Protein 5E5N (pdb70)

Foldseek 3Di:
DKKFFQFKWKFFQCRHTLVSVLVCQLVVAFRKAFDDCVQNDCVVCDDCVVFLARIELETPQLQFAFQVVQVHPQVVSQVEDSQLRVQLVQLQQRLLLQLAELVNQAAAQEEEEEQEADQVANVVLCCHDQLSSQCSNCVRSVHDHHGYYAYPKQCRQQVSVVVRVVCQVVVVGFKYKTKYWDDDRDCVPQRPCCQAADSVAFLQFQAQPQRHWHYITMIMITMMGHPVVCVVVQTDGLWIWQWKDKDFQPDDPAQQDHHLVVLLCRVLVGCVVRVNQLLLAAEEAELRRSHLRPRLSRQVSVQVNNVVRDQDAARHEYAHCCRRRIRNISRRQVSSVSNVSSCQVVQWDGAHDNHDHGRPSDDRGRTNYDYHGDTGGNDDPDPAWHKYKYWIARSSGMIMMTMITRDDDPLAKAKFADQDVVLSLVQLVQQLVVLVVCVPDDPQQNRLSRQRSYDHYFKMKMFGDDHSVRSNVQSVCVNVVPDDPRMEIDGQVVQVVVQVCCVPDPVSVVVLLVCLQVVVRSVVRNNVNNPDDDPNVSNDDPDHHGHRRGRGGDRGGDGHHHD/DKKFFQFKWKFFQQRHTLVSVLVCQLVVAFRKDFDDCVQNDLVVQDDCPLSFLARIELDTPQLQWAFQVVQVHPQVVSQQEDSQLRVQLVQLQQRLLLQLAELVNQAAAQEEEEEQEADQVANVVAPCHDQLNSQCSNCVRSVHDHHGDYAYPKQCRQQVSVVVRVVCQVVVVGFKYKTKYWDDDRDVVVSSVCSNVQAAASVQFLLFQAQPQRHWHYITMIMITMMGHPVVCVVVQGDGLWIWQWKDKDFQPDDPAQQDAHLVVLLCRVLVGCVVRVNQLLLAAEEAELRRSHNRPRLSRQVSVQVNNVVRDQDAARHEYAYCCRRRIRNISRRQVSSVSVVSSCQVVQWDGAHDNHDHGRPSDDRGRTNYDYDGDTGGNDDPDPAWHKYKYWIARSSGMIMMTMITRDDDDDAKAKAKFADQDVVQSLVQLVQQLVVLVVCVPDDPQQNRLSRQRSYDHYQKMKMFIDRHSVRSNVQSVCVNVVPDDDRMEIDGQVVLCVVQVCCVPDPVSVVVLLVCLQVCVRSVVRNNVNNPDDHPNVSNDDPDHHGHRRGRGGDRDTDGHHHD/DKKFFQFKWKFFQQDHTLVRVLVCLLVVAARKDFDDCVLNDDVRIELETPQLQWAFQVVQVHDQVVSQVEDSQLRVQLVQLQQRLLLQLAELVNQAAAQEEEEEQEADDVANVVFCHDQLSSQCSNCVRSVHDHYRYYAYPKFCRQQVSVVVRVVCQVVVVGFKYKTKYWDDDRDPVVHVQAFWHYITMIMITMMGDPVVCVVVQTDGLWIWQWKDKDFQPDDPAQQDHHLVVLLCRVLVGCVVRVNQLLLAAEEAELCRRHVPLSNQVSVQVNNVVRDQDAQRHEYAHCCQRRIRNMSRRQVSSVSNVSSCQVVQWDGAHDPDDDDDPSDDRGRTNYDYDGDTDGNDDPPPDWHKYKYWIARSSGMIMMTMITGDDDPQKAKAKFADQDVVQRLVQLVQQLVVLVVCVPDDPQQNRLSRQRSYDHYQKMKMFIDDHSVRSNVQSVCVNVVPDDLRMEIDGQVVQVVPQVVQPPDPVSVVVLLVCLPPPPSSVVRNNVRNPDDHPNPSNDDPDHHGHRRGRGGDRDTDGHHND/DKKFFQFKWKFWQQDHTLVRVLVCQLVVAARKDADDVVLPVRIELETPQLQWAFQVVQVHDQVVSQQEDSLLRVQLVQLQQRLLLQLAELVNQAAAQEEEEEQEADQVANVVFVCHDQLNSQCSNCVRSVHNHHRDYAYPKQCRQQVSVVVRVVCQVVVVGFKYKTKYWDDDRDPVVDVQAFWHYITMIMITMMGPPVVCVVVQTDTLWIWQWKFKDFQPDDPDQQDAHLVVLLCRVLVGCVVRVNQLLLAAEEAELCRRHVVNLSRQVSVQVNNVVRDQDAQRHEYAHCCQRRIRNISRRQVSSVSNVSSCQVVQWDGAHDPDDDDDPSDDRGRTNYDYDGDTGGNDDPDPAWHKYKYWIARSSGMIMMTMITGDDDPLAKAKFADQDVVQRLVQLVQQLVVLVVCVPDDPQQNRLSRQRSYDHYFKMKMFGDDHSVRSNVQSVCVNVVPDDPGMEIDGQVVQCVVQVVCADDPVSVVVLLVCLQVVVRSVVRNNVRNPDDHPNVSNDDPDDHGHRRGRGGDRDTDGHHND

Secondary structure (DSSP, 8-state):
--EEEEEEEEEBTTBSSHHHHHHHHHTT---EEEPPTTT--GGGTB----BS--EEE--S-TTEE-GGGGT--HHHHTTS-HHHHHHHHHHHHHHHHHT--HHHHTT--EEEEEE----HHHHHH---SHHHHHHHHHHHHT--S-EEEE-BTBTHHHHHHHHHHHHHHTTS-SEEEEEEEE---SHHHHT-----B-TTS---TTBTT---B-BB-EEEEEEEEEHHHHHHTT----EEEEEEEEEE--S-SSTTS--HHHHHHHHHHHHHHHT--GGG--EEE------TTHHHHHHHHHHHHHHTT----S-EEEE-THHHH-B-GGGHHHHHHHHHHHHHHTTEE-PPPS-SSB-TTS--TTSSEEE--S-EE----TTPPPEEEEEEE-TTSEEEEEEEE------EEEEEEESSHHHHHHHHHHHHHHHHH-TT--HHHHHHHHHHSS---SEEEEEEESSHHHHHHHHHHHHHT---TTEEEEEGGG-HHHHHHHHH-HHHHHHHHHHHHTT-HHHHHHHHHHT----GGGG-SS---------------EE----/--EEEEEEEEEBTTBSSHHHHHHHHHTT---EEEPPTTT--HHHHB-S---BS--EEE--S-TTEE-TTTTT--HHHHTTS-HHHHHHHHHHHHHHHHHT--HHHHTT--EEEEEE----HHHHH----SHHHHHHHHHHHHT--S-EEEE-BTBTHHHHHHHHHHHHHHTTS-SEEEEEEEE----HHHHHHHHHTT-B-TT----TTBTT---B-BB-EEEEEEEEEHHHHHHTT----EEEEEEEEEE--S-SSTTS--HHHHHHHHHHHHHHHT--GGG--EEE------TTHHHHHHHHHHHHHHTT----S-EEEE-THHHH-B-GGGHHHHHHHHHHHHHHTTEE-PPSS-SSB-TTS--TTSSEEE--S-EE----TTPPPEEEEEEE-TTSEEEEEEEE--------EEEEEEESSHHHHHHHHHHHHHHHHH-TT--HHHHHHHHHHSS---SEEEEEEESSHHHHHHHHHHHHHT-S-SSEEEEEGGG-HHHHHHHHH-HHHHHHHHHHHHTT-HHHHHHHHHHT----GGGG-SS---------------EE----/--EEEEEEEEEBTTBSSHHHHHHHHHTT---EEEPPTTT-----EEE--S-TTEE-TTTTT--HHHHTTS-HHHHHHHHHHHHHHHHTT--HHHHTT--EEEEEE----HHHHH---SHHHHHHHHHHHHT--S-EEEE-BTBTHHHHHHHHHHHHHHTTS-SEEEEEEEE----GGG-------BB-EEEEEEEEEHHHHHHTT----EEEEEEEEEE--S-SSTTS--HHHHHHHHHHHHHHHT--GGG--EEE-------HHHHHHHHHHHHHTT----S-EEEE-THHHH-B-GGGHHHHHHHHHHHHHHTTEE-PPPS-SS--TT---TTSSEEE--S-EE---SSSPPPEEEEEEE-TTSEEEEEEEE-------EEEEEEESSHHHHHHHHHHHHHHHHH-TT--HHHHHHHHHHSS---SEEEEEEESSHHHHHHHHHHHHHT---TTEEEEEGGG-HHHHHHHHS-HHHHHHHHHHTTTT-HHHHHHHHHHT----GGGG-SS---------------EE----/--EEEEEEEEEBTTBSSHHHHHHHHHTT---EEEPPTTT---EEE--S-TTEE-GGGGT--HHHHTTS-HHHHHHHHHHHHHHHHTT--HHHHTT--EEEEEE----HHHHH--TTSHHHHHHHHHHHHT--S-EEEE-BTBTHHHHHHHHHHHHHHTTS-SEEEEEEEE----TTT-------BB-EEEEEEEEEHHHHHHTT----EEEEEEEEEE--S-SSTTS--HHHHHHHHHHHHHHHT--GGG--EEE--------HHHHHHHHHHHHHTT----S-EEEE-THHHH-B-GGGHHHHHHHHHHHHHHTTEE-PPSS-SS--TTS--TTSSEEE--S-EE---STTPPPEEEEEEE-TTSEEEEEEEE------EEEEEEESSHHHHHHHHHHHHHHHHH-TT--HHHHHHHHHHSS---SEEEEEEESSHHHHHHHHHHHHHT---TTEEEEEGGG-STTSTHHHH-HHHHHHHHHHHHTT-HHHHHHHHHHT----GGGG-SS---------------EE----

Organism: Bacillus subtilis (strain 168) (NCBI:txid224308)

B-factor: mean 44.31, std 16.24, range [20.0, 150.88]

InterPro domains:
  IPR006162 Phosphopantetheine attachment site [PS00012] (349-364)
  IPR006162 Phosphopantetheine attachment site [PS00012] (1829-1844)
  IPR006162 Phosphopantetheine attachment site [PS00012] (2629-2644)
  IPR006162 Phosphopantetheine attachment site [PS00012] (2770-2785)
  IPR006162 Phosphopantetheine attachment site [PS00012] (3992-4007)
  IPR009081 Phosphopantetheine binding ACP domain [PF00550] (325-390)
  IPR009081 Phosphopantetheine binding ACP domain [PF00550] (1805-1868)
  IPR009081 Phosphopantetheine binding ACP domain [PF00550] (2605-2669)
  IPR009081 Phosphopantetheine binding ACP domain [PF00550] (2747-2811)
  IPR009081 Phosphopantetheine binding ACP domain [PF00550] (3967-4033)
  IPR009081 Phosphopantetheine binding ACP domain [PS50075] (320-394)
  IPR009081 Phosphopantetheine binding ACP domain [PS50075] (1800-1873)
  IPR009081 Phosphopantetheine binding ACP domain [PS50075] (2597-2674)
  IPR009081 Phosphopantetheine binding ACP domain [PS50075] (2738-2815)
  IPR009081 Phosphopantetheine binding ACP domain [PS50075] (3960-4037)
  IPR011254 Prismane-like superfamily [SSF56821] (311-453)
  IPR013968 Polyketide synthase-like, ketoreductase domain [PF08659] (1521-1706)
  IPR013968 Polyketide synthase-like, ketoreductase domain [PF08659] (3689-3882)
  IPR014030 Beta-ketoacyl synthase-like, N-terminal domain [PF00109] (435-687)
  IPR014030 Beta-ketoacyl synthase-like, N-terminal domain [PF00109] (1927-2181)

CATH classification: 3.40.47.10 (+1 more: 1.10.1240.100)

Solvent-accessible surface area: 84608 Å² total; per-residue (Å²): 148,13,0,0,0,0,0,2,12,0,20,3,1,45,4,111,37,18,97,73,2,30,63,23,1,34,104,41,108,42,18,13,144,100,9,56,105,107,50,16,46,19,110,159,68,75,25,97,154,168,2,39,0,78,14,0,0,30,7,79,53,6,43,42,0,8,0,91,4,8,117,21,61,60,76,82,0,57,91,12,3,0,3,3,0,0,3,6,11,1,0,5,36,0,1,2,10,0,6,12,3,36,185,48,1,75,91,59,84,0,0,0,4,0,0,0,40,25,48,18,1,16,72,68,54,157,84,34,26,9,0,7,4,1,1,32,2,0,48,41,4,25,0,26,2,5,1,0,3,0,5,0,0,7,0,0,2,0,0,1,3,2,18,0,2,25,12,0,61,72,135,54,1,51,1,0,0,1,0,0,0,2,2,33,14,21,15,107,43,3,46,50,14,103,57,65,2,0,72,90,3,39,0,38,0,2,8,50,38,1,53,3,29,0,2,0,0,0,0,0,0,0,0,0,7,29,35,169,38,0,81,80,68,74,7,32,27,26,0,14,0,30,0,4,11,22,16,2,9,3,105,13,148,34,42,84,31,44,16,41,92,1,3,43,37,7,1,73,58,6,13,124,97,71,66,8,83,2,85,44,1,28,3,0,4,2,23,0,11,0,36,73,136,18,4,13,35,7,0,83,1,2,0,44,4,0,74,87,103,12,128,126,87,73,37,0,0,0,1,0,3,9,0,3,6,0,12,2,4,0,0,6,0,4,0,2,0,0,1,0,0,12,0,2,69,93,109,26,7,5,13,4,25,47,48,118,74,68,1,124,111,12,128,19,117,127,1,0,0,50,22,4,69,106,92,54,92,3,140,55,62,126,62,117,36,23,51,0,0,2,4,1,16,10,74,1,2,0,1,0,0,0,0,0,26,19,48,97,98,213,96,13,2,2,3,9,8,0,67,91,90,162,16,4,55,44,4,0,83,31,1,38,83,20,0,71,90,47,136,134,26,69,27,92,20,2,1,22,0,6,11,35,0,21,60,45,8,63,48,21,0,0,3,13,0,94,45,58,138,77,0,33,124,4,1,60,18,20,44,50,142,123,141,41,82,30,31,38,60,15,57,23,112,92,44,106,98,92,6,129,113,29,81,101,52,143,104,12,93,47,82,17,86,65,48,5,76,151,89,97,16,62,77,0,0,53,18,11,4,57,22,6,158,11,71,24,104,79,11,44,67,184,131,50,1,111,31,42,39,4,4,19,2,28,20,9,139,62,137,28,55,62,105,147,14,0,0,0,0,0,5,11,0,4,2,0,46,4,86,40,15,95,74,2,31,62,21,1,33,105,42,107,41,16,13,146,97,8,34,62,33,47,17,59,17,114,153,51,75,34,98,109,154,149,3,14,0,76,16,0,0,28,8,83,67,5,39,39,0,8,0,91,5,8,115,19,68,60,79,74,0,55,88,5,4,0,4,3,0,0,3,5,11,1,0,4,35,0,1,1,8,0,5,13,5,35,186,47,1,77,88,57,81,0,0,0,4,0,0,0,35,27,48,24,0,27,89,75,83,177,34,22,23,10,1,5,4,1,5,32,3,0,48,40,5,25,0,21,2,5,1,0,3,0,4,0,0,7,0,0,2,0,0,0,3,3,19,0,2,25,12,0,57,74,147,53,0,57,1,0,0,1,1,0,0,2,2,16,12,20,16,101,26,0,50,39,24,9,165,74,51,52,1,0,78,90,2,38,0,38,0,0,10,58,40,6,53,3,14,0,0,0,0,0,0,0,0,1,0,0,7,33,36,168,38,0,75,80,69,72,7,34,28,26,0,14,0,28,0,4,9,21,15,1,7,3,124,19,147,35,42,88,30,45,14,41,88,1,3,43,35,6,1,72,54,6,10,123,98,73,66,8,85,2,84,43,1,29,4,0,3,2,23,1,12,0,41,136,88,16,2,10,47,6,0,82,1,2,2,42,2,0,75,87,106,11,124,122,93,73,34,0,0,0,1,0,3,10,0,3,6,0,14,2,3,0,0,6,1,4,0,1,0,0,1,0,0,11,0,2,69,94,112,26,6,4,12,4,24,46,48,126,67,62,7,141,120,14,132,24,118,104,2,0,0,49,21,3,68,104,93,49,92,4,139,56,70,143,56,131,25,22,52,0,0,2,4,1,14,10,48,1,2,0,1,0,0,0,0,0,26,17,44,93,94,157,251,247,26,11,2,1,4,8,9,0,66,91,87,159,16,4,78,40,4,0,94,32,1,44,88,25,0,71,90,48,135,132,24,65,28,88,21,1,2,19,0,6,11,34,0,22,59,46,9,58,50,20,0,0,3,25,0,52,35,44,118,86,0,34,128,9,2,61,18,25,45,55,137,110,121,105,58,56,34,42,61,16,48,27,143,92,63,127,88,85,10,122,132,28,71,114,67,148,102,14,92,46,74,15,85,74,47,4,99,108,88,104,7,94,83,0,0,66,18,9,4,53,17,6,161,12,66,23,101,88,26,49,65,176,120,49,2,115,29,40,35,1,7,20,3,28,21,10,110,62,79,28,46,63,104,149,15,0,0,0,0,0,5,11,0,17,3,1,47,5,92,37,20,100,72,1,29,63,24,1,32,108,40,104,55,16,34,144,82,8,55,107,103,50,27,122,106,121,120,28,0,0,29,10,81,61,6,42,40,0,8,0,92,4,9,117,20,72,60,78,71,0,56,92,4,3,0,4,4,0,0,3,5,12,1,0,6,35,0,1,1,13,0,5,13,4,35,181,50,1,78,89,61,84,0,0,0,4,1,0,0,41,25,46,20,0,30,88,73,84,82,34,26,8,0,5,3,1,1,23,3,0,48,41,6,24,0,23,2,5,0,0,3,0,5,0,0,7,0,0,1,0,0,0,3,2,18,0,2,24,12,0,57,73,146,52,1,58,1,0,0,1,1,0,0,2,2,30,13,21,64,146,53,78,114,58,146,40,103,34,12,0,0,0,0,0,0,0,0,0,7,36,37,169,39,0,74,78,67,72,6,33,26,27,0,13,0,30,0,4,9,21,16,2,8,2,103,14,149,34,42,90,30,50,17,41,94,1,3,43,35,6,1,57,53,6,9,104,99,71,68,8,47,3,82,18,0,28,4,0,3,10,22,18,17,21,61,42,31,27,60,7,14,85,0,1,2,44,3,0,36,58,66,5,73,122,90,84,38,0,0,9,6,10,3,21,18,2,6,0,15,2,4,0,0,6,1,4,0,1,0,0,2,0,0,10,1,2,69,97,108,26,8,5,12,14,30,124,74,126,100,74,40,145,132,10,131,25,128,128,2,0,0,49,29,4,68,106,89,53,94,4,141,53,67,132,68,96,31,25,52,0,0,2,4,1,16,10,84,2,2,0,1,0,0,1,0,0,26,19,44,94,97,209,230,45,11,2,0,4,8,9,0,66,98,92,165,15,4,59,44,5,0,77,31,1,37,81,23,0,72,90,55,133,144,26,67,29,76,20,2,1,22,0,5,10,37,0,21,59,47,9,53,50,21,0,0,4,29,0,80,36,42,115,67,0,35,111,2,1,58,10,20,46,66,140,121,138,40,73,29,32,35,60,15,51,27,131,99,56,129,89,81,12,132,127,34,80,115,70,152,111,16,91,52,77,11,56,42,38,5,100,118,147,128,23,74,68,0,0,47,18,10,4,43,16,6,160,12,66,26,103,116,39,41,75,180,137,49,1,115,31,40,37,4,4,18,3,27,23,10,110,67,137,28,51,62,111,146,15,0,0,0,0,0,6,12,1,32,3,1,48,4,138,37,21,110,72,2,30,62,24,1,34,104,40,106,54,16,33,146,96,29,56,127,106,49,84,124,152,27,0,0,29,9,88,59,6,39,39,0,8,0,91,3,8,106,19,75,60,78,72,0,58,91,4,3,0,4,3,0,0,3,4,11,1,0,4,37,0,1,1,14,0,5,13,2,31,172,50,1,76,89,60,80,0,0,0,3,0,0,0,40,27,46,23,0,31,90,75,81,109,37,29,22,9,0,5,3,1,0,28,2,0,62,35,6,22,0,21,2,6,1,0,2,0,5,0,0,8,0,0,2,0,0,0,3,3,20,0,2,27,12,0,57,75,146,56,1,56,1,0,0,1,1,0,0,2,2,37,13,21,61,145,64,80,93,26,136,37,106,33,16,0,0,0,0,0,0,0,0,0,6,33,36,167,37,0,82,77,69,73,7,32,28,26,0,13,0,30,0,4,10,20,16,2,8,3,106,13,147,35,59,86,30,48,16,40,88,0,3,42,34,7,1,73,54,6,11,129,96,67,68,9,87,3,72,37,0,28,4,0,4,10,26,18,18,22,40,148,29,32,18,59,6,14,66,0,2,5,53,3,0,81,86,110,12,116,100,91,78,35,0,0,10,6,11,3,22,17,2,6,1,13,2,4,0,0,6,1,4,0,1,0,0,2,0,0,10,1,2,69,97,110,26,6,5,13,14,30,130,75,133,102,65,26,159,123,9,115,26,126,121,2,0,0,49,30,4,68,105,92,48,99,3,136,53,48,143,59,134,33,24,46,0,0,2,4,1,15,10,78,4,2,0,1,0,0,0,0,0,27,19,48,93,97,227,97,15,2,0,4,7,9,0,68,92,91,163,14,4,55,39,5,0,91,32,2,46,85,25,0,72,90,48,138,136,24,67,33,90,19,2,2,20,0,5,10,32,0,21,58,46,11,59,51,21,0,0,2,14,0,93,43,50,111,63,0,38,109,2,1,70,32,22,48,76,143,110,110,45,83,31,35,40,55,15,40,27,132,96,59,144,92,96,15,133,91,37,90,94,55,169,114,12,71,47,79,14,82,68,46,5,98,124,107,116,14,83,86,0,0,55,14,10,3,45,24,5,152,10,66,24,100,101,11,43,62,190,132,50,0,117,29,44,41,4,4,18,3,28,21,10,107,63,137,28,51,63,110

Nearest PDB structures (foldseek):
  5e5n-assembly1_A  TM=1.002E+00  e=0.000E+00  Bacillus subtilis subsp. subtilis str. 168
  5eny-assembly1_A  TM=1.002E+00  e=0.000E+00  Bacillus subtilis subsp. subtilis str. 168
  5erf-assembly1_A  TM=9.953E-01  e=0.000E+00  Bacillus subtilis subsp. subtilis str. 168
  5e5n-assembly2_D  TM=9.989E-01  e=0.000E+00  Bacillus subtilis subsp. subtilis str. 168
  4mz0-assembly1_B  TM=8.974E-01  e=1.366E-63  Moorena producens 3L

Radius of gyration: 44.74 Å; Cα contacts (8 Å, |Δi|>4): 5322; chains: 4; bounding box: 114×119×117 Å

Structure (mmCIF, N/CA/C/O backbone):
data_5E5N
#
_entry.id   5E5N
#
_cell.length_a   89.436
_cell.length_b   108.194
_cell.length_c   151.846
_cell.angle_alpha   90.00
_cell.angle_beta   96.43
_cell.angle_gamma   90.00
#
_symmetry.space_group_name_H-M   'P 1 21 1'
#
loop_
_entity.id
_entity.type
_entity.pdbx_description
1 polymer 'Polyketide synthase PksL'
2 water water
#
loop_
_atom_site.group_PDB
_atom_site.id
_atom_site.type_symbol
_atom_site.label_atom_id
_atom_site.label_alt_id
_atom_site.label_comp_id
_atom_site.label_asym_id
_atom_site.label_entity_id
_atom_site.label_seq_id
_atom_site.pdbx_PDB_ins_code
_atom_site.Cartn_x
_atom_site.Cartn_y
_atom_site.Cartn_z
_atom_site.occupancy
_atom_site.B_iso_or_equiv
_atom_site.auth_seq_id
_atom_site.auth_comp_id
_atom_site.auth_asym_id
_atom_site.auth_atom_id
_atom_site.pdbx_PDB_model_num
ATOM 1 N N . ASP A 1 25 ? 90.847 42.632 18.082 1.00 59.77 3 ASP A N 1
ATOM 2 C CA . ASP A 1 25 ? 91.569 42.636 16.789 1.00 49.48 3 ASP A CA 1
ATOM 3 C C . ASP A 1 25 ? 92.297 41.269 16.534 1.00 38.47 3 ASP A C 1
ATOM 4 O O . ASP A 1 25 ? 91.708 40.303 16.131 1.00 42.80 3 ASP A O 1
ATOM 9 N N . ALA A 1 26 ? 93.604 41.281 16.623 1.00 35.84 4 ALA A N 1
ATOM 10 C CA . ALA A 1 26 ? 94.422 40.102 16.347 1.00 32.97 4 ALA A CA 1
ATOM 11 C C . ALA A 1 26 ? 94.443 39.148 17.609 1.00 25.87 4 ALA A C 1
ATOM 12 O O . ALA A 1 26 ? 94.400 39.577 18.741 1.00 29.36 4 ALA A O 1
ATOM 14 N N . ILE A 1 27 ? 94.476 37.868 17.350 1.00 26.51 5 ILE A N 1
ATOM 15 C CA . ILE A 1 27 ? 94.538 36.871 18.388 1.00 25.30 5 ILE A CA 1
ATOM 16 C C . ILE A 1 27 ? 95.879 36.199 18.268 1.00 28.64 5 ILE A C 1
ATOM 17 O O . ILE A 1 27 ? 96.198 35.580 17.270 1.00 32.38 5 ILE A O 1
ATOM 22 N N . ALA A 1 28 ? 96.624 36.224 19.345 1.00 23.19 6 ALA A N 1
ATOM 23 C CA . ALA A 1 28 ? 97.901 35.578 19.383 1.00 24.60 6 ALA A CA 1
ATOM 24 C C . ALA A 1 28 ? 97.714 34.072 19.775 1.00 27.77 6 ALA A C 1
ATOM 25 O O . ALA A 1 28 ? 97.016 33.757 20.722 1.00 27.27 6 ALA A O 1
ATOM 27 N N . ILE A 1 29 ? 98.454 33.215 19.122 1.00 26.28 7 ILE A N 1
ATOM 28 C CA . ILE A 1 29 ? 98.671 31.824 19.567 1.00 28.17 7 ILE A CA 1
ATOM 29 C C . ILE A 1 29 ? 99.964 31.707 20.373 1.00 25.95 7 ILE A C 1
ATOM 30 O O . ILE A 1 29 ? 101.033 31.949 19.856 1.00 26.58 7 ILE A O 1
ATOM 35 N N . VAL A 1 30 ? 99.827 31.453 21.685 1.00 22.70 8 VAL A N 1
ATOM 36 C CA . VAL A 1 30 ? 100.901 31.558 22.618 1.00 25.16 8 VAL A CA 1
ATOM 37 C C . VAL A 1 30 ? 101.368 30.190 23.163 1.00 28.34 8 VAL A C 1
ATOM 38 O O . VAL A 1 30 ? 102.336 30.130 23.885 1.00 25.31 8 VAL A O 1
ATOM 42 N N . GLY A 1 31 ? 100.671 29.109 22.798 1.00 27.77 9 GLY A N 1
ATOM 43 C CA . GLY A 1 31 ? 101.056 27.779 23.242 1.00 26.49 9 GLY A CA 1
ATOM 44 C C . GLY A 1 31 ? 100.473 26.756 22.308 1.00 27.35 9 GLY A C 1
ATOM 45 O O . GLY A 1 31 ? 99.409 26.964 21.744 1.00 23.46 9 GLY A O 1
ATOM 46 N N . MET A 1 32 ? 101.125 25.633 22.188 1.00 26.34 10 MET A N 1
ATOM 47 C CA . MET A 1 32 ? 100.567 24.539 21.358 1.00 28.08 10 MET A CA 1
ATOM 48 C C . MET A 1 32 ? 101.057 23.198 21.862 1.00 27.32 10 MET A C 1
ATOM 49 O O . MET A 1 32 ? 102.142 23.112 22.396 1.00 25.81 10 MET A O 1
ATOM 54 N N . SER A 1 33 ? 100.278 22.163 21.572 1.00 24.05 11 SER A N 1
ATOM 55 C CA . SER A 1 33 ? 100.720 20.821 21.783 1.00 26.20 11 SER A CA 1
ATOM 56 C C . SER A 1 33 ? 99.944 19.943 20.876 1.00 25.64 11 SER A C 1
ATOM 57 O O . SER A 1 33 ? 98.784 20.239 20.523 1.00 23.09 11 SER A O 1
ATOM 60 N N . GLY A 1 34 ? 100.570 18.842 20.471 1.00 25.60 12 GLY A N 1
ATOM 61 C CA . GLY A 1 34 ? 99.891 17.943 19.512 1.00 27.86 12 GLY A CA 1
ATOM 62 C C . GLY A 1 34 ? 100.517 16.546 19.559 1.00 28.47 12 GLY A C 1
ATOM 63 O O . GLY A 1 34 ? 101.753 16.386 19.791 1.00 25.55 12 GLY A O 1
ATOM 64 N N . ARG A 1 35 ? 99.687 15.597 19.186 1.00 22.68 13 ARG A N 1
ATOM 65 C CA . ARG A 1 35 ? 100.016 14.231 19.069 1.00 25.54 13 ARG A CA 1
ATOM 66 C C . ARG A 1 35 ? 99.290 13.653 17.922 1.00 22.22 13 ARG A C 1
ATOM 67 O O . ARG A 1 35 ? 98.051 13.702 17.874 1.00 23.50 13 ARG A O 1
ATOM 75 N N . TYR A 1 36 ? 100.048 13.259 16.898 1.00 23.62 14 TYR A N 1
ATOM 76 C CA . TYR A 1 36 ? 99.492 12.839 15.619 1.00 25.58 14 TYR A CA 1
ATOM 77 C C . TYR A 1 36 ? 100.122 11.524 15.214 1.00 24.96 14 TYR A C 1
ATOM 78 O O . TYR A 1 36 ? 101.172 11.137 15.790 1.00 28.75 14 TYR A O 1
ATOM 87 N N . PRO A 1 37 ? 99.622 10.914 14.147 1.00 26.52 15 PRO A N 1
ATOM 88 C CA . PRO A 1 37 ? 100.280 9.657 13.727 1.00 24.75 15 PRO A CA 1
ATOM 89 C C . PRO A 1 37 ? 101.738 9.889 13.375 1.00 29.50 15 PRO A C 1
ATOM 90 O O . PRO A 1 37 ? 102.042 10.864 12.661 1.00 29.00 15 PRO A O 1
ATOM 94 N N . GLY A 1 38 ? 102.636 9.055 13.917 1.00 27.58 16 GLY A N 1
ATOM 95 C CA . GLY A 1 38 ? 104.085 9.164 13.721 1.00 28.52 16 GLY A CA 1
ATOM 96 C C . GLY A 1 38 ? 104.767 10.223 14.563 1.00 31.20 16 GLY A C 1
ATOM 97 O O . GLY A 1 38 ? 106.004 10.400 14.485 1.00 28.74 16 GLY A O 1
ATOM 98 N N . ALA A 1 39 ? 103.980 10.954 15.350 1.00 29.52 17 ALA A N 1
ATOM 99 C CA . ALA A 1 39 ? 104.489 12.156 16.041 1.00 32.99 17 ALA A CA 1
ATOM 100 C C . ALA A 1 39 ? 103.926 12.343 17.422 1.00 32.07 17 ALA A C 1
ATOM 101 O O . ALA A 1 39 ? 102.801 12.731 17.587 1.00 29.79 17 ALA A O 1
ATOM 103 N N . ARG A 1 40 ? 104.746 12.117 18.422 1.00 29.55 18 ARG A N 1
ATOM 104 C CA . ARG A 1 40 ? 104.326 12.216 19.809 1.00 34.46 18 ARG A CA 1
ATOM 105 C C . ARG A 1 40 ? 104.226 13.631 20.292 1.00 30.20 18 ARG A C 1
ATOM 106 O O . ARG A 1 40 ? 103.632 13.889 21.313 1.00 27.79 18 ARG A O 1
ATOM 114 N N . ASN A 1 41 ? 104.856 14.544 19.570 1.00 25.97 19 ASN A N 1
ATOM 115 C CA . ASN A 1 41 ? 104.804 16.004 19.868 1.00 27.25 19 ASN A CA 1
ATOM 116 C C . ASN A 1 41 ? 105.098 16.800 18.619 1.00 26.55 19 ASN A C 1
ATOM 117 O O . ASN A 1 41 ? 105.398 16.228 17.540 1.00 28.37 19 ASN A O 1
ATOM 122 N N . VAL A 1 42 ? 104.904 18.097 18.714 1.00 26.90 20 VAL A N 1
ATOM 123 C CA . VAL A 1 42 ? 104.941 18.958 17.545 1.00 30.66 20 VAL A CA 1
ATOM 124 C C . VAL A 1 42 ? 106.333 19.082 16.937 1.00 30.76 20 VAL A C 1
ATOM 125 O O . VAL A 1 42 ? 106.494 19.424 15.759 1.00 30.97 20 VAL A O 1
ATOM 129 N N . ARG A 1 43 ? 107.353 18.777 17.728 1.00 29.37 21 ARG A N 1
ATOM 130 C CA . ARG A 1 43 ? 108.699 18.712 17.220 1.00 31.71 21 ARG A CA 1
ATOM 131 C C . ARG A 1 43 ? 108.908 17.552 16.298 1.00 28.56 21 ARG A C 1
ATOM 132 O O . ARG A 1 43 ? 109.455 17.711 15.230 1.00 28.04 21 ARG A O 1
ATOM 140 N N . GLU A 1 44 ? 108.482 16.356 16.706 1.00 28.16 22 GLU A N 1
ATOM 141 C CA . GLU A 1 44 ? 108.499 15.183 15.794 1.00 30.21 22 GLU A CA 1
ATOM 142 C C . GLU A 1 44 ? 107.600 15.363 14.555 1.00 29.23 22 GLU A C 1
ATOM 143 O O . GLU A 1 44 ? 107.926 14.914 13.438 1.00 28.78 22 GLU A O 1
ATOM 149 N N . TYR A 1 45 ? 106.475 16.042 14.762 1.00 26.53 23 TYR A N 1
ATOM 150 C CA . TYR A 1 45 ? 105.563 16.383 13.674 1.00 24.04 23 TYR A CA 1
ATOM 151 C C . TYR A 1 45 ? 106.319 17.196 12.622 1.00 28.66 23 TYR A C 1
ATOM 152 O O . TYR A 1 45 ? 106.281 16.871 11.445 1.00 29.79 23 TYR A O 1
ATOM 161 N N . TRP A 1 46 ? 106.928 18.298 13.046 1.00 27.09 24 TRP A N 1
ATOM 162 C CA . TRP A 1 46 ? 107.681 19.158 12.154 1.00 31.51 24 TRP A CA 1
ATOM 163 C C . TRP A 1 46 ? 108.756 18.361 11.447 1.00 31.00 24 TRP A C 1
ATOM 164 O O . TRP A 1 46 ? 108.919 18.441 10.235 1.00 31.13 24 TRP A O 1
ATOM 175 N N . ASP A 1 47 ? 109.487 17.563 12.195 1.00 30.31 25 ASP A N 1
ATOM 176 C CA . ASP A 1 47 ? 110.552 16.727 11.562 1.00 31.44 25 ASP A CA 1
ATOM 177 C C . ASP A 1 47 ? 109.966 15.802 10.433 1.00 32.20 25 ASP A C 1
ATOM 178 O O . ASP A 1 47 ? 110.531 15.720 9.312 1.00 32.88 25 ASP A O 1
ATOM 183 N N . ASN A 1 48 ? 108.825 15.156 10.716 1.00 27.15 26 ASN A N 1
ATOM 184 C CA . ASN A 1 48 ? 108.139 14.319 9.766 1.00 28.54 26 ASN A CA 1
ATOM 185 C C . ASN A 1 48 ? 107.657 15.068 8.520 1.00 30.39 26 ASN A C 1
ATOM 186 O O . ASN A 1 48 ? 107.826 14.600 7.408 1.00 28.88 26 ASN A O 1
ATOM 191 N N . LEU A 1 49 ? 107.101 16.272 8.717 1.00 27.43 27 LEU A N 1
ATOM 192 C CA . LEU A 1 49 ? 106.703 17.145 7.584 1.00 29.44 27 LEU A CA 1
ATOM 193 C C . LEU A 1 49 ? 107.896 17.554 6.696 1.00 29.09 27 LEU A C 1
ATOM 194 O O . LEU A 1 49 ? 107.800 17.546 5.427 1.00 31.96 27 LEU A O 1
ATOM 199 N N . VAL A 1 50 ? 108.964 18.020 7.330 1.00 31.89 28 VAL A N 1
ATOM 200 C CA . VAL A 1 50 ? 110.184 18.434 6.615 1.00 34.64 28 VAL A CA 1
ATOM 201 C C . VAL A 1 50 ? 110.734 17.262 5.735 1.00 38.97 28 VAL A C 1
ATOM 202 O O . VAL A 1 50 ? 111.089 17.442 4.569 1.00 36.35 28 VAL A O 1
ATOM 206 N N . HIS A 1 51 ? 110.706 16.065 6.290 1.00 31.76 29 HIS A N 1
ATOM 207 C CA . HIS A 1 51 ? 111.181 14.856 5.587 1.00 32.62 29 HIS A CA 1
ATOM 208 C C . HIS A 1 51 ? 110.149 14.171 4.746 1.00 34.00 29 HIS A C 1
ATOM 209 O O . HIS A 1 51 ? 110.373 13.091 4.317 1.00 32.57 29 HIS A O 1
ATOM 216 N N . ALA A 1 52 ? 108.992 14.800 4.528 1.00 32.22 30 ALA A N 1
ATOM 217 C CA . ALA A 1 52 ? 107.953 14.246 3.664 1.00 31.40 30 ALA A CA 1
ATOM 218 C C . ALA A 1 52 ? 107.566 12.813 4.075 1.00 34.28 30 ALA A C 1
ATOM 219 O O . ALA A 1 52 ? 107.366 11.964 3.260 1.00 32.83 30 ALA A O 1
ATOM 221 N N . ARG A 1 53 ? 107.459 12.558 5.367 1.00 34.53 31 ARG A N 1
ATOM 222 C CA . ARG A 1 53 ? 107.112 11.214 5.841 1.00 36.86 31 ARG A CA 1
ATOM 223 C C . ARG A 1 53 ? 105.603 11.005 5.840 1.00 35.14 31 ARG A C 1
ATOM 224 O O . ARG A 1 53 ? 104.818 11.906 6.189 1.00 30.84 31 ARG A O 1
ATOM 232 N N . ASN A 1 54 ? 105.206 9.810 5.444 1.00 32.32 32 ASN A N 1
ATOM 233 C CA . ASN A 1 54 ? 103.837 9.381 5.490 1.00 37.17 32 ASN A CA 1
ATOM 234 C C . ASN A 1 54 ? 103.673 8.432 6.652 1.00 36.32 32 ASN A C 1
ATOM 235 O O . ASN A 1 54 ? 104.371 7.377 6.718 1.00 32.01 32 ASN A O 1
ATOM 240 N N . ALA A 1 55 ? 102.676 8.687 7.505 1.00 32.67 33 ALA A N 1
ATOM 241 C CA . ALA A 1 55 ? 102.532 7.948 8.757 1.00 28.46 33 ALA A CA 1
ATOM 242 C C . ALA A 1 55 ? 101.513 6.841 8.682 1.00 30.87 33 ALA A C 1
ATOM 243 O O . ALA A 1 55 ? 101.186 6.227 9.702 1.00 34.93 33 ALA A O 1
ATOM 245 N N . ILE A 1 56 ? 100.882 6.698 7.525 1.00 27.73 34 ILE A N 1
ATOM 246 C CA . ILE A 1 56 ? 99.690 5.820 7.398 1.00 26.23 34 ILE A CA 1
ATOM 247 C C . ILE A 1 56 ? 100.267 4.328 7.432 1.00 34.03 34 ILE A C 1
ATOM 248 O O . ILE A 1 56 ? 101.325 4.072 6.911 1.00 32.41 34 ILE A O 1
ATOM 253 N N . ARG A 1 57 ? 99.649 3.466 8.201 1.00 38.10 35 ARG A N 1
ATOM 254 C CA . ARG A 1 57 ? 100.092 2.062 8.289 1.00 36.45 35 ARG A CA 1
ATOM 255 C C . ARG A 1 57 ? 98.878 1.191 8.198 1.00 42.40 35 ARG A C 1
ATOM 256 O O . ARG A 1 57 ? 97.740 1.630 8.440 1.00 34.66 35 ARG A O 1
ATOM 264 N N . ASP A 1 58 ? 99.113 -0.063 7.869 1.00 38.39 36 ASP A N 1
ATOM 265 C CA . ASP A 1 58 ? 98.110 -1.079 7.982 1.00 37.13 36 ASP A CA 1
ATOM 266 C C . ASP A 1 58 ? 97.616 -1.177 9.411 1.00 32.93 36 ASP A C 1
ATOM 267 O O . ASP A 1 58 ? 98.395 -1.154 10.364 1.00 37.11 36 ASP A O 1
ATOM 272 N N . ILE A 1 59 ? 96.318 -1.362 9.565 1.00 33.84 37 ILE A N 1
ATOM 273 C CA . ILE A 1 59 ? 95.740 -1.543 10.891 1.00 33.12 37 ILE A CA 1
ATOM 274 C C . ILE A 1 59 ? 96.185 -2.939 11.481 1.00 39.83 37 ILE A C 1
ATOM 275 O O . ILE A 1 59 ? 95.989 -3.940 10.826 1.00 38.24 37 ILE A O 1
ATOM 280 N N . PRO A 1 60 ? 96.825 -2.958 12.673 1.00 49.87 38 PRO A N 1
ATOM 281 C CA . PRO A 1 60 ? 97.273 -4.224 13.276 1.00 46.29 38 PRO A CA 1
ATOM 282 C C . PRO A 1 60 ? 96.177 -4.889 14.059 1.00 41.73 38 PRO A C 1
ATOM 283 O O . PRO A 1 60 ? 95.169 -4.268 14.401 1.00 37.83 38 PRO A O 1
ATOM 287 N N . THR A 1 61 ? 96.355 -6.193 14.295 1.00 51.67 39 THR A N 1
ATOM 288 C CA . THR A 1 61 ? 95.332 -7.023 14.934 1.00 42.01 39 THR A CA 1
ATOM 289 C C . THR A 1 61 ? 95.171 -6.630 16.376 1.00 38.75 39 THR A C 1
ATOM 290 O O . THR A 1 61 ? 94.085 -6.729 16.921 1.00 42.17 39 THR A O 1
ATOM 294 N N . SER A 1 62 ? 96.186 -6.026 16.957 1.00 48.53 40 SER A N 1
ATOM 295 C CA . SER A 1 62 ? 96.017 -5.414 18.289 1.00 50.26 40 SER A CA 1
ATOM 296 C C . SER A 1 62 ? 94.931 -4.317 18.331 1.00 54.54 40 SER A C 1
ATOM 297 O O . SER A 1 62 ? 94.384 -4.021 19.381 1.00 54.47 40 SER A O 1
ATOM 300 N N . ARG A 1 63 ? 94.578 -3.739 17.187 1.00 50.17 41 ARG A N 1
ATOM 301 C CA . ARG A 1 63 ? 93.406 -2.853 17.153 1.00 40.76 41 ARG A CA 1
ATOM 302 C C . ARG A 1 63 ? 92.141 -3.636 16.796 1.00 39.29 41 ARG A C 1
ATOM 303 O O . ARG A 1 63 ? 91.165 -3.614 17.521 1.00 45.61 41 ARG A O 1
ATOM 311 N N . TRP A 1 64 ? 92.098 -4.147 15.563 1.00 41.90 42 TRP A N 1
ATOM 312 C CA . TRP A 1 64 ? 91.102 -5.120 15.164 1.00 37.89 42 TRP A CA 1
ATOM 313 C C . TRP A 1 64 ? 91.581 -5.887 13.927 1.00 43.77 42 TRP A C 1
ATOM 314 O O . TRP A 1 64 ? 92.558 -5.517 13.286 1.00 39.95 42 TRP A O 1
ATOM 325 N N . ASP A 1 65 ? 90.976 -7.033 13.678 1.00 46.91 43 ASP A N 1
ATOM 326 C CA . ASP A 1 65 ? 91.478 -7.908 12.614 1.00 45.34 43 ASP A CA 1
ATOM 327 C C . ASP A 1 65 ? 90.830 -7.500 11.297 1.00 39.99 43 ASP A C 1
ATOM 328 O O . ASP A 1 65 ? 89.685 -7.847 11.034 1.00 50.61 43 ASP A O 1
ATOM 333 N N . VAL A 1 66 ? 91.575 -6.809 10.439 1.00 41.43 44 VAL A N 1
ATOM 334 C CA . VAL A 1 66 ? 90.987 -6.326 9.198 1.00 45.25 44 VAL A CA 1
ATOM 335 C C . VAL A 1 66 ? 90.522 -7.501 8.289 1.00 45.93 44 VAL A C 1
ATOM 336 O O . VAL A 1 66 ? 89.607 -7.361 7.512 1.00 43.86 44 VAL A O 1
ATOM 340 N N . ASP A 1 67 ? 91.122 -8.670 8.454 1.00 42.52 45 ASP A N 1
ATOM 341 C CA . ASP A 1 67 ? 90.729 -9.825 7.632 1.00 44.26 45 ASP A CA 1
ATOM 342 C C . ASP A 1 67 ? 89.299 -10.217 7.877 1.00 44.62 45 ASP A C 1
ATOM 343 O O . ASP A 1 67 ? 88.624 -10.671 6.966 1.00 49.55 45 ASP A O 1
ATOM 348 N N . LYS A 1 68 ? 88.829 -10.009 9.109 1.00 43.51 46 LYS A N 1
ATOM 349 C CA . LYS A 1 68 ? 87.461 -10.314 9.496 1.00 40.86 46 LYS A CA 1
ATOM 350 C C . LYS A 1 68 ? 86.468 -9.277 9.053 1.00 45.61 46 LYS A C 1
ATOM 351 O O . LYS A 1 68 ? 85.253 -9.456 9.219 1.00 50.17 46 LYS A O 1
ATOM 357 N N . TYR A 1 69 ? 86.938 -8.170 8.519 1.00 42.04 47 TYR A N 1
ATOM 358 C CA . TYR A 1 69 ? 85.990 -7.103 8.052 1.00 48.40 47 TYR A CA 1
ATOM 359 C C . TYR A 1 69 ? 86.231 -6.752 6.600 1.00 59.39 47 TYR A C 1
ATOM 360 O O . TYR A 1 69 ? 85.433 -6.050 5.991 1.00 69.01 47 TYR A O 1
ATOM 369 N N . TYR A 1 70 ? 87.350 -7.225 6.048 1.00 60.43 48 TYR A N 1
ATOM 370 C CA . TYR A 1 70 ? 87.791 -6.790 4.716 1.00 60.14 48 TYR A CA 1
ATOM 371 C C . TYR A 1 70 ? 87.048 -7.515 3.622 1.00 60.03 48 TYR A C 1
ATOM 372 O O . TYR A 1 70 ? 86.975 -8.748 3.613 1.00 60.99 48 TYR A O 1
ATOM 381 N N . ASP A 1 71 ? 86.454 -6.723 2.736 1.00 53.21 49 ASP A N 1
ATOM 382 C CA . ASP A 1 71 ? 86.035 -7.157 1.405 1.00 61.31 49 ASP A CA 1
ATOM 383 C C . ASP A 1 71 ? 86.476 -6.043 0.436 1.00 61.98 49 ASP A C 1
ATOM 384 O O . ASP A 1 71 ? 86.290 -4.878 0.738 1.00 53.95 49 ASP A O 1
ATOM 389 N N . PRO A 1 72 ? 87.057 -6.402 -0.718 1.00 63.28 50 PRO A N 1
ATOM 390 C CA . PRO A 1 72 ? 87.500 -5.397 -1.736 1.00 69.93 50 PRO A CA 1
ATOM 391 C C . PRO A 1 72 ? 86.393 -4.639 -2.511 1.00 75.02 50 PRO A C 1
ATOM 392 O O . PRO A 1 72 ? 86.668 -3.559 -3.096 1.00 73.96 50 PRO A O 1
ATOM 396 N N . VAL A 1 73 ? 85.172 -5.176 -2.522 1.00 57.07 51 VAL A N 1
ATOM 397 C CA . VAL A 1 73 ? 84.112 -4.614 -3.386 1.00 74.89 51 VAL A CA 1
ATOM 398 C C . VAL A 1 73 ? 83.465 -3.350 -2.762 1.00 71.17 51 VAL A C 1
ATOM 399 O O . VAL A 1 73 ? 83.164 -3.302 -1.559 1.00 76.12 51 VAL A O 1
ATOM 403 N N . LYS A 1 79 ? 81.016 -4.885 5.953 1.00 53.07 57 LYS A N 1
ATOM 404 C CA . LYS A 1 79 ? 82.397 -5.018 5.502 1.00 56.05 57 LYS A CA 1
ATOM 405 C C . LYS A 1 79 ? 83.162 -3.698 5.332 1.00 53.23 57 LYS A C 1
ATOM 406 O O . LYS A 1 79 ? 82.577 -2.632 5.184 1.00 55.63 57 LYS A O 1
ATOM 412 N N . VAL A 1 80 ? 84.472 -3.793 5.318 1.00 54.05 58 VAL A N 1
ATOM 413 C CA . VAL A 1 80 ? 85.328 -2.620 5.130 1.00 60.44 58 VAL A CA 1
ATOM 414 C C . VAL A 1 80 ? 86.151 -2.860 3.881 1.00 67.16 58 VAL A C 1
ATOM 415 O O . VAL A 1 80 ? 86.585 -3.985 3.636 1.00 60.74 58 VAL A O 1
ATOM 419 N N . TYR A 1 81 ? 86.384 -1.800 3.103 1.00 61.78 59 TYR A N 1
ATOM 420 C CA . TYR A 1 81 ? 87.278 -1.908 1.950 1.00 62.55 59 TYR A CA 1
ATOM 421 C C . TYR A 1 81 ? 88.626 -1.179 2.139 1.00 58.58 59 TYR A C 1
ATOM 422 O O . TYR A 1 81 ? 89.416 -1.103 1.213 1.00 47.79 59 TYR A O 1
ATOM 431 N N . CYS A 1 82 ? 88.846 -0.602 3.322 1.00 56.64 60 CYS A N 1
ATOM 432 C CA . CYS A 1 82 ? 90.099 0.127 3.633 1.00 47.95 60 CYS A CA 1
ATOM 433 C C . CYS A 1 82 ? 90.765 -0.533 4.854 1.00 40.85 60 CYS A C 1
ATOM 434 O O . CYS A 1 82 ? 90.117 -0.791 5.857 1.00 42.91 60 CYS A O 1
ATOM 437 N N . LYS A 1 83 ? 92.044 -0.826 4.740 1.00 37.33 61 LYS A N 1
ATOM 438 C CA . LYS A 1 83 ? 92.754 -1.571 5.757 1.00 42.60 61 LYS A CA 1
ATOM 439 C C . LYS A 1 83 ? 93.827 -0.731 6.416 1.00 37.87 61 LYS A C 1
ATOM 440 O O . LYS A 1 83 ? 94.682 -1.243 7.144 1.00 35.84 61 LYS A O 1
ATOM 446 N N . SER A 1 84 ? 93.816 0.559 6.102 1.00 33.88 62 SER A N 1
ATOM 447 C CA . SER A 1 84 ? 94.897 1.447 6.567 1.00 37.31 62 SER A CA 1
ATOM 448 C C . SER A 1 84 ? 94.335 2.519 7.529 1.00 34.59 62 SER A C 1
ATOM 449 O O . SER A 1 84 ? 93.171 2.855 7.470 1.00 33.15 62 SER A O 1
ATOM 452 N N . MET A 1 85 ? 95.220 3.145 8.306 1.00 35.17 63 MET A N 1
ATOM 453 C CA . MET A 1 85 ? 94.852 4.195 9.234 1.00 34.40 63 MET A CA 1
ATOM 454 C C . MET A 1 85 ? 96.096 4.975 9.574 1.00 28.79 63 MET A C 1
ATOM 455 O O . MET A 1 85 ? 97.172 4.420 9.701 1.00 29.19 63 MET A O 1
ATOM 460 N N . GLY A 1 86 ? 95.913 6.260 9.812 1.00 28.16 64 GLY A N 1
ATOM 461 C CA . GLY A 1 86 ? 96.933 7.053 10.571 1.00 25.44 64 GLY A CA 1
ATOM 462 C C . GLY A 1 86 ? 96.628 6.919 12.047 1.00 27.58 64 GLY A C 1
ATOM 463 O O . GLY A 1 86 ? 95.647 7.406 12.538 1.00 31.19 64 GLY A O 1
ATOM 464 N N . MET A 1 87 ? 97.429 6.158 12.725 1.00 25.74 65 MET A N 1
ATOM 465 C CA . MET A 1 87 ? 97.149 5.752 14.089 1.00 30.05 65 MET A CA 1
ATOM 466 C C . MET A 1 87 ? 98.071 6.389 15.096 1.00 27.93 65 MET A C 1
ATOM 467 O O . MET A 1 87 ? 99.236 6.597 14.803 1.00 30.32 65 MET A O 1
ATOM 472 N N . LEU A 1 88 ? 97.523 6.820 16.223 1.00 26.50 66 LEU A N 1
ATOM 473 C CA . LEU A 1 88 ? 98.314 7.212 17.361 1.00 29.04 66 LEU A CA 1
ATOM 474 C C . LEU A 1 88 ? 98.850 5.986 18.088 1.00 32.41 66 LEU A C 1
ATOM 475 O O . LEU A 1 88 ? 98.239 4.896 18.013 1.00 43.74 66 LEU A O 1
ATOM 480 N N . ASP A 1 89 ? 100.026 6.136 18.660 1.00 33.79 67 ASP A N 1
ATOM 481 C CA . ASP A 1 89 ? 100.600 5.095 19.500 1.00 38.14 67 ASP A CA 1
ATOM 482 C C . ASP A 1 89 ? 100.118 5.242 20.923 1.00 33.24 67 ASP A C 1
ATOM 483 O O . ASP A 1 89 ? 99.874 6.363 21.382 1.00 35.46 67 ASP A O 1
ATOM 488 N N . ASP A 1 90 ? 99.982 4.095 21.614 1.00 33.74 68 ASP A N 1
ATOM 489 C CA . ASP A 1 90 ? 99.716 4.074 23.054 1.00 35.55 68 ASP A CA 1
ATOM 490 C C . ASP A 1 90 ? 98.502 4.947 23.449 1.00 33.06 68 ASP A C 1
ATOM 491 O O . ASP A 1 90 ? 98.539 5.708 24.433 1.00 32.19 68 ASP A O 1
ATOM 496 N N . ILE A 1 91 ? 97.377 4.676 22.804 1.00 31.28 69 ILE A N 1
ATOM 497 C CA . ILE A 1 91 ? 96.158 5.370 23.127 1.00 33.69 69 ILE A CA 1
ATOM 498 C C . ILE A 1 91 ? 95.620 5.057 24.512 1.00 31.07 69 ILE A C 1
ATOM 499 O O . ILE A 1 91 ? 94.876 5.826 25.048 1.00 28.68 69 ILE A O 1
ATOM 504 N N . GLU A 1 92 ? 96.081 3.942 25.097 1.00 29.72 70 GLU A N 1
ATOM 505 C CA . GLU A 1 92 ? 95.633 3.456 26.421 1.00 29.54 70 GLU A CA 1
ATOM 506 C C . GLU A 1 92 ? 96.382 4.086 27.597 1.00 26.72 70 GLU A C 1
ATOM 507 O O . GLU A 1 92 ? 96.002 3.923 28.751 1.00 31.00 70 GLU A O 1
ATOM 513 N N . HIS A 1 93 ? 97.458 4.781 27.309 1.00 28.10 71 HIS A N 1
ATOM 514 C CA . HIS A 1 93 ? 98.319 5.339 28.321 1.00 26.92 71 HIS A CA 1
ATOM 515 C C . HIS A 1 93 ? 97.772 6.605 28.948 1.00 32.29 71 HIS A C 1
ATOM 516 O O . HIS A 1 93 ? 97.202 7.442 28.237 1.00 32.80 71 HIS A O 1
ATOM 523 N N . PHE A 1 94 ? 97.805 6.678 30.283 1.00 26.54 72 PHE A N 1
ATOM 524 C CA . PHE A 1 94 ? 97.306 7.863 31.028 1.00 29.99 72 PHE A CA 1
ATOM 525 C C . PHE A 1 94 ? 97.986 7.936 32.351 1.00 30.17 72 PHE A C 1
ATOM 526 O O . PHE A 1 94 ? 98.543 6.934 32.841 1.00 28.89 72 PHE A O 1
ATOM 534 N N . ASP A 1 95 ? 98.065 9.150 32.893 1.00 29.22 73 ASP A N 1
ATOM 535 C CA . ASP A 1 95 ? 98.680 9.435 34.187 1.00 27.32 73 ASP A CA 1
ATOM 536 C C . ASP A 1 95 ? 97.570 9.979 35.127 1.00 30.69 73 ASP A C 1
ATOM 537 O O . ASP A 1 95 ? 97.499 11.171 35.402 1.00 31.61 73 ASP A O 1
ATOM 542 N N . PRO A 1 96 ? 96.689 9.086 35.624 1.00 29.50 74 PRO A N 1
ATOM 543 C CA . PRO A 1 96 ? 95.525 9.566 36.353 1.00 30.15 74 PRO A CA 1
ATOM 544 C C . PRO A 1 96 ? 95.886 10.240 37.659 1.00 33.17 74 PRO A C 1
ATOM 545 O O . PRO A 1 96 ? 95.243 11.204 38.053 1.00 34.83 74 PRO A O 1
ATOM 549 N N . LEU A 1 97 ? 96.918 9.738 38.327 1.00 30.02 75 LEU A N 1
ATOM 550 C CA . LEU A 1 97 ? 97.348 10.345 39.617 1.00 36.38 75 LEU A CA 1
ATOM 551 C C . LEU A 1 97 ? 97.761 11.828 39.419 1.00 38.07 75 LEU A C 1
ATOM 552 O O . LEU A 1 97 ? 97.535 12.658 40.265 1.00 35.70 75 LEU A O 1
ATOM 557 N N . PHE A 1 98 ? 98.370 12.143 38.284 1.00 28.83 76 PHE A N 1
ATOM 558 C CA . PHE A 1 98 ? 98.741 13.563 38.003 1.00 30.98 76 PHE A CA 1
ATOM 559 C C . PHE A 1 98 ? 97.519 14.466 38.094 1.00 31.74 76 PHE A C 1
ATOM 560 O O . PHE A 1 98 ? 97.569 15.585 38.588 1.00 33.04 76 PHE A O 1
ATOM 568 N N . PHE A 1 99 ? 96.408 13.948 37.637 1.00 29.65 77 PHE A N 1
ATOM 569 C CA . PHE A 1 99 ? 95.172 14.707 37.515 1.00 29.89 77 PHE A CA 1
ATOM 570 C C . PHE A 1 99 ? 94.213 14.497 38.690 1.00 38.62 77 PHE A C 1
ATOM 571 O O . PHE A 1 99 ? 93.032 14.870 38.617 1.00 36.67 77 PHE A O 1
ATOM 579 N N . ASN A 1 100 ? 94.716 13.875 39.762 1.00 39.08 78 ASN A N 1
ATOM 580 C CA . ASN A 1 100 ? 93.895 13.550 40.928 1.00 42.31 78 ASN A CA 1
ATOM 581 C C . ASN A 1 100 ? 92.702 12.687 40.589 1.00 39.14 78 ASN A C 1
ATOM 582 O O . ASN A 1 100 ? 91.599 12.909 41.082 1.00 36.23 78 ASN A O 1
ATOM 587 N N . ILE A 1 101 ? 92.915 11.740 39.697 1.00 34.25 79 ILE A N 1
ATOM 588 C CA . ILE A 1 101 ? 91.897 10.817 39.292 1.00 32.95 79 ILE A CA 1
ATOM 589 C C . ILE A 1 101 ? 92.262 9.411 39.784 1.00 40.96 79 ILE A C 1
ATOM 590 O O . ILE A 1 101 ? 93.390 8.945 39.539 1.00 39.18 79 ILE A O 1
ATOM 595 N N . PRO A 1 102 ? 91.307 8.703 40.438 1.00 45.53 80 PRO A N 1
ATOM 596 C CA . PRO A 1 102 ? 91.623 7.343 40.916 1.00 45.93 80 PRO A CA 1
ATOM 597 C C . PRO A 1 102 ? 91.914 6.439 39.738 1.00 40.65 80 PRO A C 1
ATOM 598 O O . PRO A 1 102 ? 91.200 6.453 38.751 1.00 40.76 80 PRO A O 1
ATOM 602 N N . PRO A 1 103 ? 92.997 5.701 39.804 1.00 40.41 81 PRO A N 1
ATOM 603 C CA . PRO A 1 103 ? 93.291 4.708 38.781 1.00 44.18 81 PRO A CA 1
ATOM 604 C C . PRO A 1 103 ? 92.107 3.913 38.247 1.00 43.39 81 PRO A C 1
ATOM 605 O O . PRO A 1 103 ? 92.005 3.680 37.023 1.00 42.87 81 PRO A O 1
ATOM 609 N N . SER A 1 104 ? 91.189 3.503 39.108 1.00 45.59 82 SER A N 1
ATOM 610 C CA . SER A 1 104 ? 90.031 2.711 38.644 1.00 43.18 82 SER A CA 1
ATOM 611 C C . SER A 1 104 ? 89.068 3.532 37.792 1.00 39.43 82 SER A C 1
ATOM 612 O O . SER A 1 104 ? 88.367 2.992 36.926 1.00 43.68 82 SER A O 1
ATOM 615 N N . GLU A 1 105 ? 88.987 4.827 38.061 1.00 37.97 83 GLU A N 1
ATOM 616 C CA . GLU A 1 105 ? 88.157 5.709 37.241 1.00 41.33 83 GLU A CA 1
ATOM 617 C C . GLU A 1 105 ? 88.763 5.848 35.809 1.00 38.94 83 GLU A C 1
ATOM 618 O O . GLU A 1 105 ? 88.040 5.979 34.841 1.00 38.95 83 GLU A O 1
ATOM 624 N N . ALA A 1 106 ? 90.083 5.662 35.688 1.00 35.33 84 ALA A N 1
ATOM 625 C CA . ALA A 1 106 ? 90.789 5.854 34.403 1.00 36.17 84 ALA A CA 1
ATOM 626 C C . ALA A 1 106 ? 90.333 4.807 33.338 1.00 37.84 84 ALA A C 1
ATOM 627 O O . ALA A 1 106 ? 90.114 5.123 32.172 1.00 33.68 84 ALA A O 1
ATOM 629 N N . GLU A 1 107 ? 90.022 3.602 33.796 1.00 31.35 85 GLU A N 1
ATOM 630 C CA . GLU A 1 107 ? 89.491 2.567 32.922 1.00 29.94 85 GLU A CA 1
ATOM 631 C C . GLU A 1 107 ? 88.113 2.853 32.381 1.00 28.18 85 GLU A C 1
ATOM 632 O O . GLU A 1 107 ? 87.727 2.326 31.338 1.00 36.35 85 GLU A O 1
ATOM 638 N N . LEU A 1 108 ? 87.376 3.690 33.103 1.00 30.91 86 LEU A N 1
ATOM 639 C CA . LEU A 1 108 ? 86.025 4.080 32.724 1.00 35.81 86 LEU A CA 1
ATOM 640 C C . LEU A 1 108 ? 85.962 5.335 31.840 1.00 37.06 86 LEU A C 1
ATOM 641 O O . LEU A 1 108 ? 84.896 5.737 31.394 1.00 31.33 86 LEU A O 1
ATOM 646 N N . MET A 1 109 ? 87.106 5.971 31.653 1.00 34.35 87 MET A N 1
ATOM 647 C CA . MET A 1 109 ? 87.206 7.246 30.864 1.00 29.59 87 MET A CA 1
ATOM 648 C C . MET A 1 109 ? 87.549 6.964 29.433 1.00 26.75 87 MET A C 1
ATOM 649 O O . MET A 1 109 ? 88.544 6.224 29.105 1.00 29.97 87 MET A O 1
ATOM 654 N N . ASP A 1 110 ? 86.768 7.487 28.545 1.00 27.43 88 ASP A N 1
ATOM 655 C CA . ASP A 1 110 ? 87.082 7.512 27.123 1.00 26.30 88 ASP A CA 1
ATOM 656 C C . ASP A 1 110 ? 88.559 7.972 26.953 1.00 27.26 88 ASP A C 1
ATOM 657 O O . ASP A 1 110 ? 88.956 8.994 27.498 1.00 30.95 88 ASP A O 1
ATOM 662 N N . PRO A 1 111 ? 89.362 7.197 26.257 1.00 27.12 89 PRO A N 1
ATOM 663 C CA . PRO A 1 111 ? 90.741 7.659 25.999 1.00 28.36 89 PRO A CA 1
ATOM 664 C C . PRO A 1 111 ? 90.822 8.984 25.208 1.00 29.28 89 PRO A C 1
ATOM 665 O O . PRO A 1 111 ? 91.806 9.638 25.294 1.00 25.97 89 PRO A O 1
ATOM 669 N N . GLN A 1 112 ? 89.762 9.358 24.470 1.00 25.75 90 GLN A N 1
ATOM 670 C CA . GLN A 1 112 ? 89.706 10.690 23.897 1.00 27.19 90 GLN A CA 1
ATOM 671 C C . GLN A 1 112 ? 89.813 11.717 24.988 1.00 24.14 90 GLN A C 1
ATOM 672 O O . GLN A 1 112 ? 90.514 12.753 24.822 1.00 26.87 90 GLN A O 1
ATOM 678 N N . HIS A 1 113 ? 89.102 11.511 26.077 1.00 25.56 91 HIS A N 1
ATOM 679 C CA . HIS A 1 113 ? 89.119 12.453 27.165 1.00 24.67 91 HIS A CA 1
ATOM 680 C C . HIS A 1 113 ? 90.498 12.507 27.807 1.00 32.14 91 HIS A C 1
ATOM 681 O O . HIS A 1 113 ? 90.976 13.595 28.247 1.00 27.49 91 HIS A O 1
ATOM 688 N N . ARG A 1 114 ? 91.066 11.321 28.011 1.00 28.24 92 ARG A N 1
ATOM 689 C CA . ARG A 1 114 ? 92.362 11.182 28.707 1.00 26.24 92 ARG A CA 1
ATOM 690 C C . ARG A 1 114 ? 93.479 11.828 27.913 1.00 23.99 92 ARG A C 1
ATOM 691 O O . ARG A 1 114 ? 94.307 12.531 28.441 1.00 25.66 92 ARG A O 1
ATOM 699 N N . ILE A 1 115 ? 93.490 11.587 26.624 1.00 24.72 93 ILE A N 1
ATOM 700 C CA . ILE A 1 115 ? 94.521 12.099 25.786 1.00 26.84 93 ILE A CA 1
ATOM 701 C C . ILE A 1 115 ? 94.383 13.638 25.622 1.00 28.58 93 ILE A C 1
ATOM 702 O O . ILE A 1 115 ? 95.360 14.342 25.588 1.00 26.71 93 ILE A O 1
ATOM 707 N N . PHE A 1 116 ? 93.167 14.135 25.494 1.00 26.09 94 PHE A N 1
ATOM 708 C CA . PHE A 1 116 ? 93.001 15.578 25.440 1.00 27.17 94 PHE A CA 1
ATOM 709 C C . PHE A 1 116 ? 93.339 16.293 26.726 1.00 26.33 94 PHE A C 1
ATOM 710 O O . PHE A 1 116 ? 93.945 17.358 26.722 1.00 28.61 94 PHE A O 1
ATOM 718 N N . LEU A 1 117 ? 92.952 15.727 27.849 1.00 25.97 95 LEU A N 1
ATOM 719 C CA . LEU A 1 117 ? 93.381 16.240 29.109 1.00 28.54 95 LEU A CA 1
ATOM 720 C C . LEU A 1 117 ? 94.905 16.426 29.149 1.00 29.64 95 LEU A C 1
ATOM 721 O O . LEU A 1 117 ? 95.415 17.489 29.624 1.00 25.30 95 LEU A O 1
ATOM 726 N N . GLN A 1 118 ? 95.647 15.388 28.744 1.00 25.85 96 GLN A N 1
ATOM 727 C CA . GLN A 1 118 ? 97.102 15.497 28.692 1.00 26.45 96 GLN A CA 1
ATOM 728 C C . GLN A 1 118 ? 97.627 16.592 27.715 1.00 27.66 96 GLN A C 1
ATOM 729 O O . GLN A 1 118 ? 98.478 17.413 28.080 1.00 26.86 96 GLN A O 1
ATOM 735 N N . GLU A 1 119 ? 97.137 16.569 26.478 1.00 25.53 97 GLU A N 1
ATOM 736 C CA . GLU A 1 119 ? 97.589 17.507 25.448 1.00 24.84 97 GLU A CA 1
ATOM 737 C C . GLU A 1 119 ? 97.191 18.947 25.762 1.00 23.21 97 GLU A C 1
ATOM 738 O O . GLU A 1 119 ? 98.013 19.874 25.600 1.00 27.10 97 GLU A O 1
ATOM 744 N N . GLY A 1 120 ? 96.002 19.132 26.271 1.00 22.53 98 GLY A N 1
ATOM 745 C CA . GLY A 1 120 ? 95.554 20.417 26.687 1.00 26.38 98 GLY A CA 1
ATOM 746 C C . GLY A 1 120 ? 96.390 21.031 27.806 1.00 31.76 98 GLY A C 1
ATOM 747 O O . GLY A 1 120 ? 96.888 22.179 27.719 1.00 28.20 98 GLY A O 1
ATOM 748 N N . TYR A 1 121 ? 96.637 20.246 28.805 1.00 27.11 99 TYR A N 1
ATOM 749 C CA . TYR A 1 121 ? 97.570 20.636 29.877 1.00 26.23 99 TYR A CA 1
ATOM 750 C C . TYR A 1 121 ? 98.935 20.996 29.316 1.00 25.59 99 TYR A C 1
ATOM 751 O O . TYR A 1 121 ? 99.557 22.017 29.701 1.00 26.32 99 TYR A O 1
ATOM 760 N N . LYS A 1 122 ? 99.450 20.164 28.414 1.00 25.37 100 LYS A N 1
ATOM 761 C CA . LYS A 1 122 ? 100.781 20.421 27.891 1.00 29.48 100 LYS A CA 1
ATOM 762 C C . LYS A 1 122 ? 100.827 21.744 27.045 1.00 27.31 100 LYS A C 1
ATOM 763 O O . LYS A 1 122 ? 101.875 22.395 26.938 1.00 24.60 100 LYS A O 1
ATOM 769 N N . ALA A 1 123 ? 99.720 22.080 26.413 1.00 23.12 101 ALA A N 1
ATOM 770 C CA . ALA A 1 123 ? 99.678 23.353 25.659 1.00 22.65 101 ALA A CA 1
ATOM 771 C C . ALA A 1 123 ? 99.850 24.547 26.552 1.00 24.79 101 ALA A C 1
ATOM 772 O O . ALA A 1 123 ? 100.548 25.521 26.187 1.00 25.20 101 ALA A O 1
ATOM 774 N N . PHE A 1 124 ? 99.257 24.492 27.711 1.00 26.26 102 PHE A N 1
ATOM 775 C CA . PHE A 1 124 ? 99.475 25.522 28.747 1.00 25.31 102 PHE A CA 1
ATOM 776 C C . PHE A 1 124 ? 100.885 25.591 29.213 1.00 30.14 102 PHE A C 1
ATOM 777 O O . PHE A 1 124 ? 101.445 26.680 29.320 1.00 24.51 102 PHE A O 1
ATOM 785 N N . GLU A 1 125 ? 101.491 24.443 29.495 1.00 27.78 103 GLU A N 1
ATOM 786 C CA . GLU A 1 125 ? 102.932 24.424 29.797 1.00 27.67 103 GLU A CA 1
ATOM 787 C C . GLU A 1 125 ? 103.866 24.889 28.627 1.00 28.54 103 GLU A C 1
ATOM 788 O O . GLU A 1 125 ? 104.792 25.626 28.834 1.00 28.39 103 GLU A O 1
ATOM 794 N N . ASP A 1 126 ? 103.538 24.517 27.402 1.00 29.04 104 ASP A N 1
ATOM 795 C CA . ASP A 1 126 ? 104.219 25.062 26.255 1.00 27.01 104 ASP A CA 1
ATOM 796 C C . ASP A 1 126 ? 104.240 26.597 26.273 1.00 26.25 104 ASP A C 1
ATOM 797 O O . ASP A 1 126 ? 105.275 27.211 26.005 1.00 28.26 104 ASP A O 1
ATOM 802 N N . ALA A 1 127 ? 103.103 27.197 26.557 1.00 25.23 105 ALA A N 1
ATOM 803 C CA . ALA A 1 127 ? 103.000 28.658 26.663 1.00 30.17 105 ALA A CA 1
ATOM 804 C C . ALA A 1 127 ? 103.783 29.243 27.888 1.00 33.74 105 ALA A C 1
ATOM 805 O O . ALA A 1 127 ? 103.967 30.451 27.956 1.00 32.61 105 ALA A O 1
ATOM 807 N N . GLY A 1 128 ? 104.083 28.392 28.890 1.00 34.29 106 GLY A N 1
ATOM 808 C CA . GLY A 1 128 ? 104.791 28.789 30.148 1.00 32.69 106 GLY A CA 1
ATOM 809 C C . GLY A 1 128 ? 103.856 29.144 31.292 1.00 37.45 106 GLY A C 1
ATOM 810 O O . GLY A 1 128 ? 104.176 30.037 32.046 1.00 39.11 106 GLY A O 1
ATOM 811 N N . TYR A 1 129 ? 102.616 28.645 31.229 1.00 32.96 107 TYR A N 1
ATOM 812 C CA . TYR A 1 129 ? 101.562 28.851 32.297 1.00 29.28 107 TYR A CA 1
ATOM 813 C C . TYR A 1 129 ? 101.432 27.548 33.147 1.00 36.69 107 TYR A C 1
ATOM 814 O O . TYR A 1 129 ? 101.703 26.432 32.661 1.00 39.41 107 TYR A O 1
ATOM 823 N N . ASN A 1 130 ? 101.202 27.699 34.420 1.00 43.89 108 ASN A N 1
ATOM 824 C CA . ASN A 1 130 ? 101.145 26.537 35.323 1.00 46.98 108 ASN A CA 1
ATOM 825 C C . ASN A 1 130 ? 99.871 26.626 36.157 1.00 42.59 108 ASN A C 1
ATOM 826 O O . ASN A 1 130 ? 99.130 27.603 36.053 1.00 43.47 108 ASN A O 1
ATOM 831 N N . ALA A 1 131 ? 99.577 25.601 36.945 1.00 38.57 109 ALA A N 1
ATOM 832 C CA . ALA A 1 131 ? 98.359 25.602 37.753 1.00 35.69 109 ALA A CA 1
ATOM 833 C C . ALA A 1 131 ? 98.195 26.870 38.557 1.00 44.03 109 ALA A C 1
ATOM 834 O O . ALA A 1 131 ? 97.097 27.410 38.688 1.00 36.41 109 ALA A O 1
ATOM 836 N N . ARG A 1 132 ? 99.292 27.366 39.117 1.00 37.13 110 ARG A N 1
ATOM 837 C CA . ARG A 1 132 ? 99.210 28.546 39.961 1.00 39.86 110 ARG A CA 1
ATOM 838 C C . ARG A 1 132 ? 98.791 29.765 39.162 1.00 35.29 110 ARG A C 1
ATOM 839 O O . ARG A 1 132 ? 98.004 30.609 39.609 1.00 39.22 110 ARG A O 1
ATOM 847 N N . THR A 1 133 ? 99.348 29.906 37.983 1.00 35.37 111 THR A N 1
ATOM 848 C CA . THR A 1 133 ? 99.101 31.113 37.184 1.00 35.18 111 THR A CA 1
ATOM 849 C C . THR A 1 133 ? 97.772 31.004 36.438 1.00 37.65 111 THR A C 1
ATOM 850 O O . THR A 1 133 ? 97.234 31.982 35.998 1.00 36.40 111 THR A O 1
ATOM 854 N N . LEU A 1 134 ? 97.241 29.808 36.344 1.00 31.27 112 LEU A N 1
ATOM 855 C CA . LEU A 1 134 ? 95.902 29.586 35.627 1.00 30.20 112 LEU A CA 1
ATOM 856 C C . LEU A 1 134 ? 94.719 29.612 36.529 1.00 29.29 112 LEU A C 1
ATOM 857 O O . LEU A 1 134 ? 93.578 29.784 36.089 1.00 30.01 112 LEU A O 1
ATOM 862 N N . ASN A 1 135 ? 94.972 29.490 37.825 1.00 29.53 113 ASN A N 1
ATOM 863 C CA . ASN A 1 135 ? 93.917 29.402 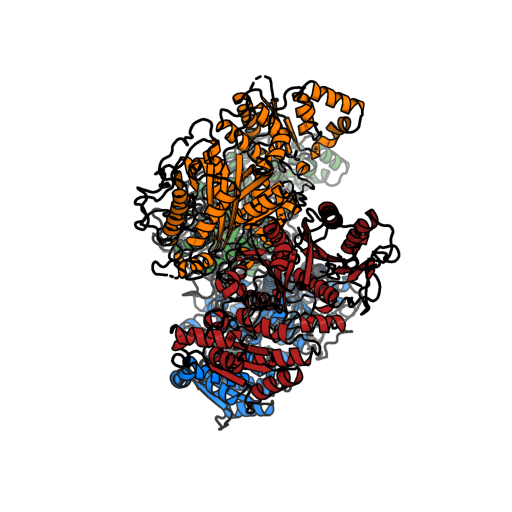38.821 1.00 31.67 113 ASN A CA 1
ATOM 864 C C . ASN A 1 135 ? 92.968 30.581 38.775 1.00 29.61 113 ASN A C 1
ATOM 865 O O . ASN A 1 135 ? 93.387 31.719 38.754 1.00 32.16 113 ASN A O 1
ATOM 870 N N . GLU A 1 136 ? 91.693 30.299 38.646 1.00 28.81 114 GLU A N 1
ATOM 871 C CA . GLU A 1 136 ? 90.643 31.327 38.475 1.00 33.42 114 GLU A CA 1
ATOM 872 C C . GLU A 1 136 ? 90.681 32.169 37.176 1.00 29.51 114 GLU A C 1
ATOM 873 O O . GLU A 1 136 ? 89.869 33.068 37.019 1.00 34.72 114 GLU A O 1
ATOM 879 N N . LYS A 1 137 ? 91.565 31.837 36.229 1.00 29.63 115 LYS A N 1
ATOM 880 C CA . LYS A 1 137 ? 91.605 32.580 34.952 1.00 32.85 115 LYS A CA 1
ATOM 881 C C . LYS A 1 137 ? 90.298 32.403 34.208 1.00 31.08 115 LYS A C 1
ATOM 882 O O . LYS A 1 137 ? 89.759 31.284 34.157 1.00 28.20 115 LYS A O 1
ATOM 888 N N . LYS A 1 138 ? 89.807 33.470 33.580 1.00 27.22 116 LYS A N 1
ATOM 889 C CA . LYS A 1 138 ? 88.713 33.340 32.643 1.00 32.08 116 LYS A CA 1
ATOM 890 C C . LYS A 1 138 ? 89.184 32.768 31.295 1.00 29.81 116 LYS A C 1
ATOM 891 O O . LYS A 1 138 ? 89.218 33.459 30.278 1.00 31.71 116 LYS A O 1
ATOM 897 N N . CYS A 1 139 ? 89.476 31.498 31.288 1.00 27.80 117 CYS A N 1
ATOM 898 C CA . CYS A 1 139 ? 89.945 30.806 30.103 1.00 26.86 117 CYS A CA 1
ATOM 899 C C . CYS A 1 139 ? 88.848 29.879 29.628 1.00 28.10 117 CYS A C 1
ATOM 900 O O . CYS A 1 139 ? 88.408 28.989 30.414 1.00 28.76 117 CYS A O 1
ATOM 903 N N . GLY A 1 140 ? 88.337 30.145 28.437 1.00 24.82 118 GLY A N 1
ATOM 904 C CA . GLY A 1 140 ? 87.355 29.259 27.753 1.00 23.82 118 GLY A CA 1
ATOM 905 C C . GLY A 1 140 ? 88.024 28.005 27.241 1.00 22.62 118 GLY A C 1
ATOM 906 O O . GLY A 1 140 ? 89.230 28.027 26.894 1.00 26.41 118 GLY A O 1
ATOM 907 N N . VAL A 1 141 ? 87.259 26.914 27.141 1.00 23.01 119 VAL A N 1
ATOM 908 C CA . VAL A 1 141 ? 87.774 25.676 26.544 1.00 21.85 119 VAL A CA 1
ATOM 909 C C . VAL A 1 141 ? 86.836 25.228 25.481 1.00 26.20 119 VAL A C 1
ATOM 910 O O . VAL A 1 141 ? 85.660 25.124 25.717 1.00 25.80 119 VAL A O 1
ATOM 914 N N . TYR A 1 142 ? 87.342 25.109 24.273 1.00 23.64 120 TYR A N 1
ATOM 915 C CA . TYR A 1 142 ? 86.534 24.763 23.126 1.00 27.60 120 TYR A CA 1
ATOM 916 C C . TYR A 1 142 ? 87.114 23.520 22.499 1.00 26.01 120 TYR A C 1
ATOM 917 O O . TYR A 1 142 ? 88.170 23.552 21.922 1.00 25.32 120 TYR A O 1
ATOM 926 N N . LEU A 1 143 ? 86.381 22.400 22.632 1.00 26.55 121 LEU A N 1
ATOM 927 C CA . LEU A 1 143 ? 86.942 21.094 22.307 1.00 26.10 121 LEU A CA 1
ATOM 928 C C . LEU A 1 143 ? 86.185 20.458 21.148 1.00 22.90 121 LEU A C 1
ATOM 929 O O . LEU A 1 143 ? 85.062 20.026 21.320 1.00 23.63 121 LEU A O 1
ATOM 934 N N . GLY A 1 144 ? 86.885 20.215 20.058 1.00 20.54 122 GLY A N 1
ATOM 935 C CA . GLY A 1 144 ? 86.321 19.431 18.952 1.00 25.43 122 GLY A CA 1
ATOM 936 C C . GLY A 1 144 ? 86.316 17.955 19.259 1.00 21.15 122 GLY A C 1
ATOM 937 O O . GLY A 1 144 ? 87.329 17.366 19.603 1.00 24.37 122 GLY A O 1
ATOM 938 N N . ILE A 1 145 ? 85.151 17.345 19.165 1.00 25.43 123 ILE A N 1
ATOM 939 C CA . ILE A 1 145 ? 85.023 15.930 19.458 1.00 26.61 123 ILE A CA 1
ATOM 940 C C . ILE A 1 145 ? 83.750 15.420 18.788 1.00 28.12 123 ILE A C 1
ATOM 941 O O . ILE A 1 145 ? 82.791 16.151 18.684 1.00 27.34 123 ILE A O 1
ATOM 946 N N . MET A 1 146 ? 83.833 14.252 18.191 1.00 27.92 124 MET A N 1
ATOM 947 C CA . MET A 1 146 ? 82.738 13.751 17.302 1.00 33.66 124 MET A CA 1
ATOM 948 C C . MET A 1 146 ? 82.363 12.258 17.435 1.00 36.86 124 MET A C 1
ATOM 949 O O . MET A 1 146 ? 81.625 11.752 16.612 1.00 31.48 124 MET A O 1
ATOM 954 N N . SER A 1 147 ? 82.893 11.556 18.423 1.00 30.82 125 SER A N 1
ATOM 955 C CA . SER A 1 147 ? 82.608 10.125 18.514 1.00 36.00 125 SER A CA 1
ATOM 956 C C . SER A 1 147 ? 82.557 9.690 19.959 1.00 35.13 125 SER A C 1
ATOM 957 O O . SER A 1 147 ? 83.213 10.292 20.820 1.00 36.10 125 SER A O 1
ATOM 960 N N . ASN A 1 148 ? 81.896 8.556 20.183 1.00 33.07 126 ASN A N 1
ATOM 961 C CA . ASN A 1 148 ? 81.619 8.030 21.501 1.00 33.57 126 ASN A CA 1
ATOM 962 C C . ASN A 1 148 ? 81.912 6.477 21.605 1.00 34.16 126 ASN A C 1
ATOM 963 O O . ASN A 1 148 ? 81.250 5.807 22.318 1.00 32.20 126 ASN A O 1
ATOM 968 N N . GLU A 1 149 ? 82.836 5.973 20.863 1.00 34.79 127 GLU A N 1
ATOM 969 C CA . GLU A 1 149 ? 83.027 4.569 20.759 1.00 38.24 127 GLU A CA 1
ATOM 970 C C . GLU A 1 149 ? 83.274 3.906 22.117 1.00 42.57 127 GLU A C 1
ATOM 971 O O . GLU A 1 149 ? 82.695 2.830 22.435 1.00 38.94 127 GLU A O 1
ATOM 977 N N . TYR A 1 150 ? 84.156 4.497 22.918 1.00 29.56 128 TYR A N 1
ATOM 978 C CA . TYR A 1 150 ? 84.493 3.866 24.205 1.00 35.41 128 TYR A CA 1
ATOM 979 C C . TYR A 1 150 ? 83.296 3.693 25.094 1.00 38.36 128 TYR A C 1
ATOM 980 O O . TYR A 1 150 ? 83.155 2.669 25.823 1.00 32.74 128 TYR A O 1
ATOM 989 N N . GLY A 1 151 ? 82.505 4.742 25.170 1.00 36.82 129 GLY A N 1
ATOM 990 C CA . GLY A 1 151 ? 81.364 4.764 26.099 1.00 33.18 129 GLY A CA 1
ATOM 991 C C . GLY A 1 151 ? 80.370 3.712 25.716 1.00 39.55 129 GLY A C 1
ATOM 992 O O . GLY A 1 151 ? 79.868 3.011 26.566 1.00 44.10 129 GLY A O 1
ATOM 993 N N . VAL A 1 152 ? 80.218 3.507 24.419 1.00 43.92 130 VAL A N 1
ATOM 994 C CA . VAL A 1 152 ? 79.363 2.450 23.921 1.00 52.10 130 VAL A CA 1
ATOM 995 C C . VAL A 1 152 ? 79.983 1.069 24.263 1.00 58.56 130 VAL A C 1
ATOM 996 O O . VAL A 1 152 ? 79.306 0.205 24.776 1.00 56.31 130 VAL A O 1
ATOM 1000 N N . MET A 1 153 ? 81.277 0.892 23.978 1.00 49.56 131 MET A N 1
ATOM 1001 C CA . MET A 1 153 ? 82.005 -0.374 24.287 1.00 49.47 131 MET A CA 1
ATOM 1002 C C . MET A 1 153 ? 81.808 -0.738 25.751 1.00 52.77 131 MET A C 1
ATOM 1003 O O . MET A 1 153 ? 81.713 -1.890 26.105 1.00 56.22 131 MET A O 1
ATOM 1008 N N . LEU A 1 154 ? 81.750 0.264 26.609 1.00 47.76 132 LEU A N 1
ATOM 1009 C CA . LEU A 1 154 ? 81.601 -0.004 28.018 1.00 46.31 132 LEU A CA 1
ATOM 1010 C C . LEU A 1 154 ? 80.219 -0.638 28.353 1.00 66.75 132 LEU A C 1
ATOM 1011 O O . LEU A 1 154 ? 80.124 -1.445 29.270 1.00 73.32 132 LEU A O 1
ATOM 1016 N N . ASN A 1 155 ? 79.179 -0.294 27.587 1.00 69.26 133 ASN A N 1
ATOM 1017 C CA . ASN A 1 155 ? 77.827 -0.900 27.744 1.00 55.72 133 ASN A CA 1
ATOM 1018 C C . ASN A 1 155 ? 77.463 -1.995 26.720 1.00 57.11 133 ASN A C 1
ATOM 1019 O O . ASN A 1 155 ? 78.254 -2.893 26.427 1.00 81.08 133 ASN A O 1
ATOM 1024 N N . GLY A 1 164 ? 79.904 9.904 32.814 1.00 46.33 142 GLY A N 1
ATOM 1025 C CA . GLY A 1 164 ? 81.284 10.364 32.724 1.00 48.53 142 GLY A CA 1
ATOM 1026 C C . GLY A 1 164 ? 81.777 10.624 31.309 1.00 43.04 142 GLY A C 1
ATOM 1027 O O . GLY A 1 164 ? 82.638 11.441 31.130 1.00 53.56 142 GLY A O 1
ATOM 1028 N N . ASN A 1 165 ? 81.233 9.945 30.298 1.00 31.99 143 ASN A N 1
ATOM 1029 C CA . ASN A 1 165 ? 81.826 10.031 28.988 1.00 33.21 143 ASN A CA 1
ATOM 1030 C C . ASN A 1 165 ? 81.094 10.974 28.002 1.00 31.49 143 ASN A C 1
ATOM 1031 O O . ASN A 1 165 ? 81.201 10.835 26.793 1.00 40.44 143 ASN A O 1
ATOM 1036 N N . SER A 1 166 ? 80.324 11.899 28.516 1.00 28.28 144 SER A N 1
ATOM 1037 C CA . SER A 1 166 ? 79.627 12.826 27.634 1.00 28.97 144 SER A CA 1
ATOM 1038 C C . SER A 1 166 ? 80.658 13.873 27.036 1.00 29.93 144 SER A C 1
ATOM 1039 O O . SER A 1 166 ? 81.748 14.076 27.576 1.00 27.95 144 SER A O 1
ATOM 1042 N N . PHE A 1 167 ? 80.284 14.464 25.885 1.00 31.38 145 PHE A N 1
ATOM 1043 C CA . PHE A 1 167 ? 81.037 15.526 25.277 1.00 27.24 145 PHE A CA 1
ATOM 1044 C C . PHE A 1 167 ? 81.138 16.714 26.236 1.00 28.33 145 PHE A C 1
ATOM 1045 O O . PHE A 1 167 ? 82.237 17.288 26.426 1.00 28.89 145 PHE A O 1
ATOM 1053 N N . ALA A 1 168 ? 80.076 16.939 27.001 1.00 25.58 146 ALA A N 1
ATOM 1054 C CA . ALA A 1 168 ? 80.066 18.029 28.019 1.00 30.11 146 ALA A CA 1
ATOM 1055 C C . ALA A 1 168 ? 81.178 17.847 29.049 1.00 34.06 146 ALA A C 1
ATOM 1056 O O . ALA A 1 168 ? 81.983 18.758 29.295 1.00 28.15 146 ALA A O 1
ATOM 1058 N N . ILE A 1 169 ? 81.362 16.602 29.497 1.00 29.01 147 ILE A N 1
ATOM 1059 C CA . ILE A 1 169 ? 82.399 16.309 30.463 1.00 26.74 147 ILE A CA 1
ATOM 1060 C C . ILE A 1 169 ? 83.795 16.307 29.852 1.00 23.26 147 ILE A C 1
ATOM 1061 O O . ILE A 1 169 ? 84.759 16.762 30.499 1.00 29.94 147 ILE A O 1
ATOM 1066 N N . ALA A 1 170 ? 83.903 15.862 28.618 1.00 26.24 148 ALA A N 1
ATOM 1067 C CA . ALA A 1 170 ? 85.180 15.865 27.968 1.00 30.36 148 ALA A CA 1
ATOM 1068 C C . ALA A 1 170 ? 85.760 17.306 27.993 1.00 30.03 148 ALA A C 1
ATOM 1069 O O . ALA A 1 170 ? 86.976 17.526 28.224 1.00 26.01 148 ALA A O 1
ATOM 1071 N N . ALA A 1 171 ? 84.900 18.279 27.699 1.00 28.51 149 ALA A N 1
ATOM 1072 C CA . ALA A 1 171 ? 85.328 19.686 27.587 1.00 30.32 149 ALA A CA 1
ATOM 1073 C C . ALA A 1 171 ? 85.579 20.308 28.948 1.00 26.59 149 ALA A C 1
ATOM 1074 O O . ALA A 1 171 ? 86.436 21.205 29.113 1.00 28.64 149 ALA A O 1
ATOM 1076 N N . ALA A 1 172 ? 84.940 19.767 29.970 1.00 26.01 150 ALA A N 1
ATOM 1077 C CA . ALA A 1 172 ? 85.068 20.269 31.325 1.00 22.46 150 ALA A CA 1
ATOM 1078 C C . ALA A 1 172 ? 86.223 19.706 32.182 1.00 29.92 150 ALA A C 1
ATOM 1079 O O . ALA A 1 172 ? 86.541 20.256 33.210 1.00 32.45 150 ALA A O 1
ATOM 1081 N N . ARG A 1 173 ? 86.860 18.634 31.753 1.00 27.92 151 ARG A N 1
ATOM 1082 C CA . ARG A 1 173 ? 87.922 18.032 32.566 1.00 29.97 151 ARG A CA 1
ATOM 1083 C C . ARG A 1 173 ? 89.034 19.077 32.869 1.00 33.92 151 ARG A C 1
ATOM 1084 O O . ARG A 1 173 ? 89.620 19.103 33.972 1.00 27.50 151 ARG A O 1
ATOM 1092 N N . ILE A 1 174 ? 89.488 19.764 31.827 1.00 26.93 152 ILE A N 1
ATOM 1093 C CA . ILE A 1 174 ? 90.597 20.712 32.021 1.00 30.82 152 ILE A CA 1
ATOM 1094 C C . ILE A 1 174 ? 90.178 21.863 32.989 1.00 25.24 152 ILE A C 1
ATOM 1095 O O . ILE A 1 174 ? 90.906 22.197 33.943 1.00 27.94 152 ILE A O 1
ATOM 1100 N N . PRO A 1 175 ? 89.011 22.466 32.765 1.00 26.03 153 PRO A N 1
ATOM 1101 C CA . PRO A 1 175 ? 88.568 23.553 33.676 1.00 25.64 153 PRO A CA 1
ATOM 1102 C C . PRO A 1 175 ? 88.429 23.092 35.127 1.00 29.04 153 PRO A C 1
ATOM 1103 O O . PRO A 1 175 ? 88.696 23.863 36.063 1.00 30.74 153 PRO A O 1
ATOM 1107 N N . TYR A 1 176 ? 87.943 21.878 35.300 1.00 28.57 154 TYR A N 1
ATOM 1108 C CA . TYR A 1 176 ? 87.800 21.296 36.645 1.00 26.49 154 TYR A CA 1
ATOM 1109 C C . TYR A 1 176 ? 89.140 21.096 37.313 1.00 29.49 154 TYR A C 1
ATOM 1110 O O . TYR A 1 176 ? 89.359 21.540 38.462 1.00 35.77 154 TYR A O 1
ATOM 1119 N N . PHE A 1 177 ? 90.103 20.586 36.546 1.00 30.01 155 PHE A N 1
ATOM 1120 C CA . PHE A 1 177 ? 91.444 20.358 37.057 1.00 28.97 155 PHE A CA 1
ATOM 1121 C C . PHE A 1 177 ? 92.158 21.655 37.388 1.00 32.95 155 PHE A C 1
ATOM 1122 O O . PHE A 1 177 ? 92.853 21.726 38.364 1.00 31.40 155 PHE A O 1
ATOM 1130 N N . LEU A 1 178 ? 92.062 22.654 36.522 1.00 26.29 156 LEU A N 1
ATOM 1131 C CA . LEU A 1 178 ? 92.899 23.815 36.631 1.00 26.30 156 LEU A CA 1
ATOM 1132 C C . LEU A 1 178 ? 92.156 25.010 37.217 1.00 29.50 156 LEU A C 1
ATOM 1133 O O . LEU A 1 178 ? 92.761 26.045 37.422 1.00 31.88 156 LEU A O 1
ATOM 1138 N N . ASN A 1 179 ? 90.877 24.814 37.519 1.00 31.77 157 ASN A N 1
ATOM 1139 C CA . ASN A 1 179 ? 90.012 25.834 38.129 1.00 28.91 157 ASN A CA 1
ATOM 1140 C C . ASN A 1 179 ? 89.896 27.031 37.205 1.00 28.36 157 ASN A C 1
ATOM 1141 O O . ASN A 1 179 ? 90.029 28.211 37.636 1.00 28.95 157 ASN A O 1
ATOM 1146 N N . LEU A 1 180 ? 89.682 26.742 35.914 1.00 29.49 158 LEU A N 1
ATOM 1147 C CA . LEU A 1 180 ? 89.338 27.788 34.917 1.00 27.79 158 LEU A CA 1
ATOM 1148 C C . LEU A 1 180 ? 87.888 28.191 35.015 1.00 28.26 158 LEU A C 1
ATOM 1149 O O . LEU A 1 180 ? 87.052 27.376 35.361 1.00 28.41 158 LEU A O 1
ATOM 1154 N N . LYS A 1 181 ? 87.572 29.420 34.570 1.00 28.03 159 LYS A N 1
ATOM 1155 C CA . LYS A 1 181 ? 86.249 29.999 34.754 1.00 27.29 159 LYS A CA 1
ATOM 1156 C C . LYS A 1 181 ? 85.544 30.472 33.462 1.00 27.65 159 LYS A C 1
ATOM 1157 O O . LYS A 1 181 ? 84.474 30.988 33.516 1.00 26.85 159 LYS A O 1
ATOM 1163 N N . GLY A 1 182 ? 86.181 30.334 32.302 1.00 23.44 160 GLY A N 1
ATOM 1164 C CA . GLY A 1 182 ? 85.519 30.602 31.060 1.00 25.02 160 GLY A CA 1
ATOM 1165 C C . GLY A 1 182 ? 84.659 29.403 30.717 1.00 25.10 160 GLY A C 1
ATOM 1166 O O . GLY A 1 182 ? 84.852 28.289 31.273 1.00 28.73 160 GLY A O 1
ATOM 1167 N N . PRO A 1 183 ? 83.728 29.581 29.780 1.00 28.82 161 PRO A N 1
ATOM 1168 C CA . PRO A 1 183 ? 82.865 28.435 29.372 1.00 25.87 161 PRO A CA 1
ATOM 1169 C C . PRO A 1 183 ? 83.619 27.285 28.793 1.00 25.02 161 PRO A C 1
ATOM 1170 O O . PRO A 1 183 ? 84.637 27.473 28.160 1.00 24.93 161 PRO A O 1
ATOM 1174 N N . ALA A 1 184 ? 83.143 26.060 29.052 1.00 23.70 162 ALA A N 1
ATOM 1175 C CA . ALA A 1 184 ? 83.746 24.859 28.453 1.00 24.56 162 ALA A CA 1
ATOM 1176 C C . ALA A 1 184 ? 82.706 24.154 27.580 1.00 24.70 162 ALA A C 1
ATOM 1177 O O . ALA A 1 184 ? 81.654 23.783 28.070 1.00 24.31 162 ALA A O 1
ATOM 1179 N N . ILE A 1 185 ? 82.945 24.168 26.272 1.00 22.77 163 ILE A N 1
ATOM 1180 C CA . ILE A 1 185 ? 82.003 23.805 25.313 1.00 23.66 163 ILE A CA 1
ATOM 1181 C C . ILE A 1 185 ? 82.616 22.791 24.366 1.00 23.22 163 ILE A C 1
ATOM 1182 O O . ILE A 1 185 ? 83.633 23.085 23.739 1.00 23.65 163 ILE A O 1
ATOM 1187 N N . PRO A 1 186 ? 81.949 21.642 24.176 1.00 23.68 164 PRO A N 1
ATOM 1188 C CA . PRO A 1 186 ? 82.405 20.738 23.149 1.00 23.43 164 PRO A CA 1
ATOM 1189 C C . PRO A 1 186 ? 81.772 21.118 21.862 1.00 23.05 164 PRO A C 1
ATOM 1190 O O . PRO A 1 186 ? 80.730 21.708 21.840 1.00 27.39 164 PRO A O 1
ATOM 1194 N N . ILE A 1 187 ? 82.501 20.951 20.812 1.00 24.63 165 ILE A N 1
ATOM 1195 C CA . ILE A 1 187 ? 81.976 21.259 19.461 1.00 26.69 165 ILE A CA 1
ATOM 1196 C C . ILE A 1 187 ? 82.001 19.952 18.617 1.00 28.88 165 ILE A C 1
ATOM 1197 O O . ILE A 1 187 ? 83.065 19.338 18.383 1.00 27.10 165 ILE A O 1
ATOM 1202 N N . ASP A 1 188 ? 80.841 19.523 18.187 1.00 29.27 166 ASP A N 1
ATOM 1203 C CA . ASP A 1 188 ? 80.723 18.480 17.165 1.00 28.61 166 ASP A CA 1
ATOM 1204 C C . ASP A 1 188 ? 80.091 19.004 15.880 1.00 28.92 166 ASP A C 1
ATOM 1205 O O . ASP A 1 188 ? 78.841 18.946 15.688 1.00 29.98 166 ASP A O 1
ATOM 1210 N N . THR A 1 189 ? 80.935 19.548 15.024 1.00 28.06 167 THR A N 1
ATOM 1211 C CA . THR A 1 189 ? 80.587 19.804 13.646 1.00 30.41 167 THR A CA 1
ATOM 1212 C C . THR A 1 189 ? 81.449 18.902 12.741 1.00 27.12 167 THR A C 1
ATOM 1213 O O . THR A 1 189 ? 81.904 19.313 11.705 1.00 32.78 167 THR A O 1
ATOM 1217 N N . ALA A 1 190 ? 81.651 17.665 13.200 1.00 28.98 168 ALA A N 1
ATOM 1218 C CA . ALA A 1 190 ? 82.414 16.639 12.480 1.00 31.59 168 ALA A CA 1
ATOM 1219 C C . ALA A 1 190 ? 83.822 17.152 12.227 1.00 33.70 168 ALA A C 1
ATOM 1220 O O . ALA A 1 190 ? 84.414 17.754 13.104 1.00 28.07 168 ALA A O 1
ATOM 1222 N N . SER A 1 191 ? 84.286 17.107 11.002 1.00 27.06 169 SER A N 1
ATOM 1223 C CA . SER A 1 191 ? 85.666 17.445 10.785 1.00 34.16 169 SER A CA 1
ATOM 1224 C C . SER A 1 191 ? 86.045 18.945 10.788 1.00 36.27 169 SER A C 1
ATOM 1225 O O . SER A 1 191 ? 87.234 19.282 10.860 1.00 35.35 169 SER A O 1
ATOM 1228 N N . SER A 1 192 ? 85.070 19.853 10.850 1.00 25.92 170 SER A N 1
ATOM 1229 C CA . SER A 1 192 ? 85.417 21.242 11.016 1.00 28.44 170 SER A CA 1
ATOM 1230 C C . SER A 1 192 ? 85.499 21.665 12.532 1.00 25.83 170 SER A C 1
ATOM 1231 O O . SER A 1 192 ? 85.720 22.813 12.825 1.00 27.84 170 SER A O 1
ATOM 1234 N N . SER A 1 193 ? 85.273 20.720 13.440 1.00 25.65 171 SER A N 1
ATOM 1235 C CA . SER A 1 193 ? 85.014 21.018 14.850 1.00 27.39 171 SER A CA 1
ATOM 1236 C C . SER A 1 193 ? 86.075 21.912 15.488 1.00 25.77 171 SER A C 1
ATOM 1237 O O . SER A 1 193 ? 85.772 22.841 16.202 1.00 28.44 171 SER A O 1
ATOM 1240 N N . SER A 1 194 ? 87.338 21.565 15.310 1.00 28.69 172 SER A N 1
ATOM 1241 C CA . SER A 1 194 ? 88.360 22.279 16.022 1.00 29.28 172 SER A CA 1
ATOM 1242 C C . SER A 1 194 ? 88.606 23.664 15.428 1.00 29.09 172 SER A C 1
ATOM 1243 O O . SER A 1 194 ? 88.942 24.615 16.167 1.00 29.14 172 SER A O 1
ATOM 1246 N N . LEU A 1 195 ? 88.250 23.855 14.157 1.00 25.60 173 LEU A N 1
ATOM 1247 C CA . LEU A 1 195 ? 88.313 25.193 13.544 1.00 27.34 173 LEU A CA 1
ATOM 1248 C C . LEU A 1 195 ? 87.099 26.062 13.885 1.00 30.29 173 LEU A C 1
ATOM 1249 O O . LEU A 1 195 ? 87.215 27.257 14.090 1.00 27.83 173 LEU A O 1
ATOM 1254 N N . VAL A 1 196 ? 85.917 25.450 13.983 1.00 23.92 174 VAL A N 1
ATOM 1255 C CA . VAL A 1 196 ? 84.770 26.103 14.524 1.00 23.94 174 VAL A CA 1
ATOM 1256 C C . VAL A 1 196 ? 85.035 26.614 15.982 1.00 25.48 174 VAL A C 1
ATOM 1257 O O . VAL A 1 196 ? 84.721 27.761 16.322 1.00 27.21 174 VAL A O 1
ATOM 1261 N N . GLY A 1 197 ? 85.594 25.740 16.809 1.00 24.60 175 GLY A N 1
ATOM 1262 C CA . GLY A 1 197 ? 85.970 26.087 18.156 1.00 23.78 175 GLY A CA 1
ATOM 1263 C C . GLY A 1 197 ? 86.934 27.267 18.201 1.00 26.82 175 GLY A C 1
ATOM 1264 O O . GLY A 1 197 ? 86.738 28.181 18.998 1.00 25.40 175 GLY A O 1
ATOM 1265 N N . THR A 1 198 ? 87.857 27.323 17.238 1.00 27.43 176 THR A N 1
ATOM 1266 C CA . THR A 1 198 ? 88.830 28.425 17.120 1.00 28.83 176 THR A CA 1
ATOM 1267 C C . THR A 1 198 ? 88.117 29.737 16.805 1.00 24.68 176 THR A C 1
ATOM 1268 O O . THR A 1 198 ? 88.407 30.775 17.414 1.00 27.04 176 THR A O 1
ATOM 1272 N N . HIS A 1 199 ? 87.172 29.681 15.906 1.00 25.48 177 HIS A N 1
ATOM 1273 C CA . HIS A 1 199 ? 86.318 30.852 15.587 1.00 28.74 177 HIS A CA 1
ATOM 1274 C C . HIS A 1 199 ? 85.529 31.383 16.797 1.00 28.91 177 HIS A C 1
ATOM 1275 O O . HIS A 1 199 ? 85.577 32.571 17.110 1.00 24.80 177 HIS A O 1
ATOM 1282 N N . LEU A 1 200 ? 84.898 30.503 17.529 1.00 23.89 178 LEU A N 1
ATOM 1283 C CA . LEU A 1 200 ? 84.176 30.877 18.716 1.00 26.61 178 LEU A CA 1
ATOM 1284 C C . LEU A 1 200 ? 85.048 31.469 19.811 1.00 24.78 178 LEU A C 1
ATOM 1285 O O . LEU A 1 200 ? 84.655 32.442 20.463 1.00 26.67 178 LEU A O 1
ATOM 1290 N N . ALA A 1 201 ? 86.211 30.881 20.048 1.00 24.53 179 ALA A N 1
ATOM 1291 C CA . ALA A 1 201 ? 87.136 31.380 21.000 1.00 27.52 179 ALA A CA 1
ATOM 1292 C C . ALA A 1 201 ? 87.619 32.756 20.609 1.00 26.65 179 ALA A C 1
ATOM 1293 O O . ALA A 1 201 ? 87.737 33.659 21.470 1.00 26.20 179 ALA A O 1
ATOM 1295 N N . ARG A 1 202 ? 87.912 32.899 19.334 1.00 26.24 180 ARG A N 1
ATOM 1296 C CA . ARG A 1 202 ? 88.343 34.192 18.829 1.00 24.88 180 ARG A CA 1
ATOM 1297 C C . ARG A 1 202 ? 87.304 35.253 19.086 1.00 25.77 180 ARG A C 1
ATOM 1298 O O . ARG A 1 202 ? 87.649 36.346 19.593 1.00 26.31 180 ARG A O 1
ATOM 1306 N N . GLN A 1 203 ? 86.034 34.969 18.802 1.00 25.58 181 GLN A N 1
ATOM 1307 C CA . GLN A 1 203 ? 84.962 35.949 19.038 1.00 32.83 181 GLN A CA 1
ATOM 1308 C C . GLN A 1 203 ? 84.747 36.312 20.509 1.00 31.65 181 GLN A C 1
ATOM 1309 O O . GLN A 1 203 ? 84.524 37.486 20.838 1.00 26.08 181 GLN A O 1
ATOM 1315 N N . ALA A 1 204 ? 84.888 35.315 21.403 1.00 26.24 182 ALA A N 1
ATOM 1316 C CA . ALA A 1 204 ? 84.800 35.535 22.788 1.00 26.28 182 ALA A CA 1
ATOM 1317 C C . ALA A 1 204 ? 85.966 36.389 23.378 1.00 24.44 182 ALA A C 1
ATOM 1318 O O . ALA A 1 204 ? 85.757 37.280 24.261 1.00 23.88 182 ALA A O 1
ATOM 1320 N N . LEU A 1 205 ? 87.165 36.137 22.877 1.00 25.13 183 LEU A N 1
ATOM 1321 C CA . LEU A 1 205 ? 88.319 36.915 23.197 1.00 26.36 183 LEU A CA 1
ATOM 1322 C C . LEU A 1 205 ? 88.162 38.383 22.753 1.00 26.19 183 LEU A C 1
ATOM 1323 O O . LEU A 1 205 ? 88.388 39.267 23.525 1.00 26.83 183 LEU A O 1
ATOM 1328 N N . ILE A 1 206 ? 87.749 38.595 21.499 1.00 26.36 184 ILE A N 1
ATOM 1329 C CA . ILE A 1 206 ? 87.564 39.958 20.954 1.00 30.66 184 ILE A CA 1
ATOM 1330 C C . ILE A 1 206 ? 86.467 40.738 21.675 1.00 36.92 184 ILE A C 1
ATOM 1331 O O . ILE A 1 206 ? 86.663 41.881 22.046 1.00 30.69 184 ILE A O 1
ATOM 1336 N N . ASN A 1 207 ? 85.402 40.029 22.064 1.00 30.73 185 ASN A N 1
ATOM 1337 C CA . ASN A 1 207 ? 84.359 40.634 22.866 1.00 31.31 185 ASN A CA 1
ATOM 1338 C C . ASN A 1 207 ? 84.654 40.778 24.362 1.00 28.94 185 ASN A C 1
ATOM 1339 O O . ASN A 1 207 ? 83.784 41.228 25.121 1.00 30.24 185 ASN A O 1
ATOM 1344 N N . LYS A 1 208 ? 85.859 40.348 24.791 1.00 28.05 186 LYS A N 1
ATOM 1345 C CA . LYS A 1 208 ? 86.326 40.439 26.169 1.00 34.68 186 LYS A CA 1
ATOM 1346 C C . LYS A 1 208 ? 85.564 39.601 27.132 1.00 33.52 186 LYS A C 1
ATOM 1347 O O . LYS A 1 208 ? 85.500 39.895 28.281 1.00 33.32 186 LYS A O 1
ATOM 1353 N N . GLU A 1 209 ? 84.913 38.576 26.643 1.00 27.47 187 GLU A N 1
ATOM 1354 C CA . GLU A 1 209 ? 84.128 37.674 27.542 1.00 31.43 187 GLU A CA 1
ATOM 1355 C C . GLU A 1 209 ? 85.036 36.678 28.245 1.00 35.80 187 GLU A C 1
ATOM 1356 O O . GLU A 1 209 ? 84.684 36.155 29.279 1.00 32.40 187 GLU A O 1
ATOM 1362 N N . ILE A 1 210 ? 86.173 36.369 27.604 1.00 29.31 188 ILE A N 1
ATOM 1363 C CA . ILE A 1 210 ? 87.216 35.542 28.217 1.00 27.35 188 ILE A CA 1
ATOM 1364 C C . ILE A 1 210 ? 88.523 36.298 28.057 1.00 27.71 188 ILE A C 1
ATOM 1365 O O . ILE A 1 210 ? 88.649 37.168 27.170 1.00 28.11 188 ILE A O 1
ATOM 1370 N N . ASP A 1 211 ? 89.510 35.860 28.783 1.00 26.34 189 ASP A N 1
ATOM 1371 C CA . ASP A 1 211 ? 90.881 36.439 28.663 1.00 27.79 189 ASP A CA 1
ATOM 1372 C C . ASP A 1 211 ? 91.924 35.492 28.121 1.00 27.78 189 ASP A C 1
ATOM 1373 O O . ASP A 1 211 ? 93.043 35.872 27.779 1.00 24.09 189 ASP A O 1
ATOM 1378 N N . MET A 1 212 ? 91.542 34.252 27.996 1.00 25.71 190 MET A N 1
ATOM 1379 C CA . MET A 1 212 ? 92.362 33.260 27.351 1.00 24.96 190 MET A CA 1
ATOM 1380 C C . MET A 1 212 ? 91.411 32.145 26.789 1.00 23.35 190 MET A C 1
ATOM 1381 O O . MET A 1 212 ? 90.288 32.014 27.267 1.00 23.15 190 MET A O 1
ATOM 1386 N N . ALA A 1 213 ? 91.905 31.351 25.827 1.00 21.65 191 ALA A N 1
ATOM 1387 C CA . ALA A 1 213 ? 91.164 30.143 25.363 1.00 23.26 191 ALA A CA 1
ATOM 1388 C C . ALA A 1 213 ? 92.077 29.016 25.133 1.00 25.74 191 ALA A C 1
ATOM 1389 O O . ALA A 1 213 ? 93.234 29.189 24.685 1.00 24.16 191 ALA A O 1
ATOM 1391 N N . LEU A 1 214 ? 91.565 27.836 25.419 1.00 24.19 192 LEU A N 1
ATOM 1392 C CA . LEU A 1 214 ? 92.211 26.623 25.004 1.00 25.70 192 LEU A CA 1
ATOM 1393 C C . LEU A 1 214 ? 91.338 26.012 23.957 1.00 26.38 192 LEU A C 1
ATOM 1394 O O . LEU A 1 214 ? 90.121 25.774 24.168 1.00 27.60 192 LEU A O 1
ATOM 1399 N N . VAL A 1 215 ? 91.859 25.840 22.784 1.00 24.02 193 VAL A N 1
ATOM 1400 C CA . VAL A 1 215 ? 91.050 25.299 21.706 1.00 26.97 193 VAL A CA 1
ATOM 1401 C C . VAL A 1 215 ? 91.719 24.038 21.186 1.00 27.40 193 VAL A C 1
ATOM 1402 O O . VAL A 1 215 ? 92.927 23.948 21.070 1.00 25.56 193 VAL A O 1
ATOM 1406 N N . GLY A 1 216 ? 90.925 23.073 20.805 1.00 27.44 194 GLY A N 1
ATOM 1407 C CA . GLY A 1 216 ? 91.532 21.821 20.370 1.00 34.26 194 GLY A CA 1
ATOM 1408 C C . GLY A 1 216 ? 90.582 20.863 19.723 1.00 26.87 194 GLY A C 1
ATOM 1409 O O . GLY A 1 216 ? 89.429 21.175 19.540 1.00 22.78 194 GLY A O 1
ATOM 1410 N N . GLY A 1 217 ? 91.094 19.650 19.449 1.00 25.13 195 GLY A N 1
ATOM 1411 C CA . GLY A 1 217 ? 90.258 18.597 18.934 1.00 25.59 195 GLY A CA 1
ATOM 1412 C C . GLY A 1 217 ? 90.905 17.252 19.201 1.00 27.52 195 GLY A C 1
ATOM 1413 O O . GLY A 1 217 ? 92.138 17.158 19.489 1.00 24.37 195 GLY A O 1
ATOM 1414 N N . VAL A 1 218 ? 90.065 16.236 19.259 1.00 23.60 196 VAL A N 1
ATOM 1415 C CA . VAL A 1 218 ? 90.564 14.864 19.483 1.00 22.43 196 VAL A CA 1
ATOM 1416 C C . VAL A 1 218 ? 89.719 13.883 18.681 1.00 25.22 196 VAL A C 1
ATOM 1417 O O . VAL A 1 218 ? 88.480 14.036 18.617 1.00 28.21 196 VAL A O 1
ATOM 1421 N N . SER A 1 219 ? 90.394 12.961 17.979 1.00 25.59 197 SER A N 1
ATOM 1422 C CA . SER A 1 219 ? 89.689 11.875 17.289 1.00 30.27 197 SER A CA 1
ATOM 1423 C C . SER A 1 219 ? 90.476 10.532 17.381 1.00 30.72 197 SER A C 1
ATOM 1424 O O . SER A 1 219 ? 91.701 10.499 17.225 1.00 26.84 197 SER A O 1
ATOM 1427 N N . LEU A 1 220 ? 89.737 9.477 17.728 1.00 25.40 198 LEU A N 1
ATOM 1428 C CA . LEU A 1 220 ? 90.246 8.093 17.724 1.00 28.99 198 LEU A CA 1
ATOM 1429 C C . LEU A 1 220 ? 89.273 7.249 16.958 1.00 34.41 198 LEU A C 1
ATOM 1430 O O . LEU A 1 220 ? 88.102 7.606 16.880 1.00 33.08 198 LEU A O 1
ATOM 1435 N N . TYR A 1 221 ? 89.761 6.161 16.383 1.00 30.48 199 TYR A N 1
ATOM 1436 C CA . TYR A 1 221 ? 88.894 5.236 15.608 1.00 33.37 199 TYR A CA 1
ATOM 1437 C C . TYR A 1 221 ? 89.071 3.860 16.271 1.00 30.67 199 TYR A C 1
ATOM 1438 O O . TYR A 1 221 ? 90.033 3.130 15.972 1.00 33.46 199 TYR A O 1
ATOM 1447 N N . LEU A 1 222 ? 88.295 3.612 17.301 1.00 32.16 200 LEU A N 1
ATOM 1448 C CA . LEU A 1 222 ? 88.517 2.422 18.146 1.00 33.10 200 LEU A CA 1
ATOM 1449 C C . LEU A 1 222 ? 87.922 1.098 17.536 1.00 36.93 200 LEU A C 1
ATOM 1450 O O . LEU A 1 222 ? 88.342 0.027 17.908 1.00 40.84 200 LEU A O 1
ATOM 1455 N N . THR A 1 223 ? 86.937 1.198 16.674 1.00 35.74 201 THR A N 1
ATOM 1456 C CA . THR A 1 223 ? 86.095 0.029 16.325 1.00 39.34 201 THR A CA 1
ATOM 1457 C C . THR A 1 223 ? 86.007 -0.114 14.853 1.00 42.41 201 THR A C 1
ATOM 1458 O O . THR A 1 223 ? 86.002 0.888 14.144 1.00 43.52 201 THR A O 1
ATOM 1462 N N . PRO A 1 224 ? 85.867 -1.374 14.377 1.00 45.22 202 PRO A N 1
ATOM 1463 C CA . PRO A 1 224 ? 85.731 -1.604 12.965 1.00 43.53 202 PRO A CA 1
ATOM 1464 C C . PRO A 1 224 ? 84.470 -0.921 12.480 1.00 45.76 202 PRO A C 1
ATOM 1465 O O . PRO A 1 224 ? 84.431 -0.438 11.373 1.00 43.89 202 PRO A O 1
ATOM 1469 N N . GLU A 1 225 ? 83.482 -0.827 13.343 1.00 44.60 203 GLU A N 1
ATOM 1470 C CA . GLU A 1 225 ? 82.145 -0.287 12.960 1.00 53.84 203 GLU A CA 1
ATOM 1471 C C . GLU A 1 225 ? 82.174 1.179 12.532 1.00 50.54 203 GLU A C 1
ATOM 1472 O O . GLU A 1 225 ? 81.476 1.572 11.601 1.00 48.62 203 GLU A O 1
ATOM 1478 N N . SER A 1 226 ? 82.992 1.972 13.204 1.00 52.46 204 SER A N 1
ATOM 1479 C CA . SER A 1 226 ? 82.974 3.443 13.051 1.00 59.65 204 SER A CA 1
ATOM 1480 C C . SER A 1 226 ? 83.874 3.851 11.934 1.00 70.08 204 SER A C 1
ATOM 1481 O O . SER A 1 226 ? 83.419 4.188 10.814 1.00 69.95 204 SER A O 1
ATOM 1484 N N . TYR A 1 227 ? 85.162 3.735 12.188 1.00 64.90 205 TYR A N 1
ATOM 1485 C CA . TYR A 1 227 ? 86.130 3.825 11.109 1.00 68.30 205 TYR A CA 1
ATOM 1486 C C . TYR A 1 227 ? 85.623 3.297 9.797 1.00 76.81 205 TYR A C 1
ATOM 1487 O O . TYR A 1 227 ? 86.033 3.781 8.715 1.00 56.58 205 TYR A O 1
ATOM 1496 N N . MET A 1 228 ? 84.790 2.254 9.915 1.00 48.06 206 MET A N 1
ATOM 1497 C CA . MET A 1 228 ? 84.294 1.516 8.775 1.00 58.04 206 MET A CA 1
ATOM 1498 C C . MET A 1 228 ? 83.609 2.439 7.878 1.00 47.41 206 MET A C 1
ATOM 1499 O O . MET A 1 228 ? 83.722 2.258 6.723 1.00 50.62 206 MET A O 1
ATOM 1504 N N . SER A 1 229 ? 82.705 3.309 8.379 1.00 68.32 207 SER A N 1
ATOM 1505 C CA . SER A 1 229 ? 81.736 3.781 7.414 1.00 57.60 207 SER A CA 1
ATOM 1506 C C . SER A 1 229 ? 82.430 4.387 6.272 1.00 71.10 207 SER A C 1
ATOM 1507 O O . SER A 1 229 ? 83.051 5.447 6.348 1.00 72.10 207 SER A O 1
ATOM 1510 N N . MET A 1 230 ? 82.363 3.612 5.210 1.00 64.10 208 MET A N 1
ATOM 1511 C CA . MET A 1 230 ? 83.224 3.721 4.143 1.00 62.96 208 MET A CA 1
ATOM 1512 C C . MET A 1 230 ? 82.864 4.997 3.455 1.00 61.11 208 MET A C 1
ATOM 1513 O O . MET A 1 230 ? 82.201 5.819 4.047 1.00 54.62 208 MET A O 1
ATOM 1518 N N . ALA A 1 233 ? 78.930 4.131 2.845 1.00 51.57 211 ALA A N 1
ATOM 1519 C CA . ALA A 1 233 ? 78.843 5.567 2.601 1.00 63.81 211 ALA A CA 1
ATOM 1520 C C . ALA A 1 233 ? 79.804 6.094 1.526 1.00 60.70 211 ALA A C 1
ATOM 1521 O O . ALA A 1 233 ? 79.663 7.217 1.066 1.00 58.98 211 ALA A O 1
ATOM 1523 N N . GLY A 1 234 ? 80.782 5.279 1.156 1.00 62.62 212 GLY A N 1
ATOM 1524 C CA . GLY A 1 234 ? 81.661 5.550 0.010 1.00 63.00 212 GLY A CA 1
ATOM 1525 C C . GLY A 1 234 ? 82.795 6.530 0.316 1.00 63.58 212 GLY A C 1
ATOM 1526 O O . GLY A 1 234 ? 83.462 7.019 -0.590 1.00 54.00 212 GLY A O 1
ATOM 1527 N N . MET A 1 235 ? 83.025 6.806 1.601 1.00 60.35 213 MET A N 1
ATOM 1528 C CA . MET A 1 235 ? 83.916 7.904 2.000 1.00 61.43 213 MET A CA 1
ATOM 1529 C C . MET A 1 235 ? 85.399 7.582 1.858 1.00 54.91 213 MET A C 1
ATOM 1530 O O . MET A 1 235 ? 86.203 8.489 1.609 1.00 51.54 213 MET A O 1
ATOM 1535 N N . LEU A 1 236 ? 85.771 6.314 2.082 1.00 54.84 214 LEU A N 1
ATOM 1536 C CA . LEU A 1 236 ? 87.218 5.939 2.236 1.00 47.96 214 LEU A CA 1
ATOM 1537 C C . LEU A 1 236 ? 87.889 5.593 0.917 1.00 56.58 214 LEU A C 1
ATOM 1538 O O . LEU A 1 236 ? 87.232 5.120 -0.029 1.00 50.15 214 LEU A O 1
ATOM 1543 N N . SER A 1 237 ? 89.211 5.769 0.894 1.00 53.33 215 SER A N 1
ATOM 1544 C CA . SER A 1 237 ? 90.057 5.322 -0.216 1.00 54.34 215 SER A CA 1
ATOM 1545 C C . SER A 1 237 ? 90.395 3.840 -0.081 1.00 60.26 215 SER A C 1
ATOM 1546 O O . SER A 1 237 ? 90.972 3.433 0.956 1.00 48.37 215 SER A O 1
ATOM 1549 N N . PRO A 1 238 ? 90.179 3.051 -1.173 1.00 57.93 216 PRO A N 1
ATOM 1550 C CA . PRO A 1 238 ? 90.625 1.642 -1.155 1.00 58.30 216 PRO A CA 1
ATOM 1551 C C . PRO A 1 238 ? 92.165 1.468 -1.092 1.00 67.95 216 PRO A C 1
ATOM 1552 O O . PRO A 1 238 ? 92.629 0.445 -0.628 1.00 65.65 216 PRO A O 1
ATOM 1556 N N . ASP A 1 239 ? 92.924 2.483 -1.525 1.00 64.47 217 ASP A N 1
ATOM 1557 C CA . ASP A 1 239 ? 94.423 2.493 -1.456 1.00 71.73 217 ASP A CA 1
ATOM 1558 C C . ASP A 1 239 ? 94.972 3.039 -0.117 1.00 64.27 217 ASP A C 1
ATOM 1559 O O . ASP A 1 239 ? 96.180 3.138 0.083 1.00 62.08 217 ASP A O 1
ATOM 1564 N N . GLY A 1 240 ? 94.075 3.513 0.732 1.00 57.20 218 GLY A N 1
ATOM 1565 C CA . GLY A 1 240 ? 94.462 3.993 2.049 1.00 60.65 218 GLY A CA 1
ATOM 1566 C C . GLY A 1 240 ? 95.393 5.199 2.004 1.00 63.23 218 GLY A C 1
ATOM 1567 O O . GLY A 1 240 ? 96.311 5.302 2.830 1.00 47.12 218 GLY A O 1
ATOM 1568 N N . GLN A 1 241 ? 95.142 6.121 1.058 1.00 53.52 219 GLN A N 1
ATOM 1569 C CA . GLN A 1 241 ? 95.846 7.443 1.047 1.00 51.44 219 GLN A CA 1
ATOM 1570 C C . GLN A 1 241 ? 94.890 8.574 0.704 1.00 56.21 219 GLN A C 1
ATOM 1571 O O . GLN A 1 241 ? 93.935 8.407 -0.078 1.00 44.45 219 GLN A O 1
ATOM 1577 N N . CYS A 1 242 ? 95.087 9.697 1.372 1.00 54.77 220 CYS A N 1
ATOM 1578 C CA . CYS A 1 242 ? 94.435 10.932 0.972 1.00 61.12 220 CYS A CA 1
ATOM 1579 C C . CYS A 1 242 ? 95.297 11.520 -0.160 1.00 52.78 220 CYS A C 1
ATOM 1580 O O . CYS A 1 242 ? 96.395 12.055 0.101 1.00 50.48 220 CYS A O 1
ATOM 1583 N N . LYS A 1 243 ? 94.819 11.380 -1.408 1.00 48.11 221 LYS A N 1
ATOM 1584 C CA . LYS A 1 243 ? 95.547 11.860 -2.587 1.00 47.51 221 LYS A CA 1
ATOM 1585 C C . LYS A 1 243 ? 95.106 13.259 -2.959 1.00 46.53 221 LYS A C 1
ATOM 1586 O O . LYS A 1 243 ? 94.623 13.514 -4.094 1.00 48.77 221 LYS A O 1
ATOM 1592 N N . ALA A 1 244 ? 95.392 14.192 -2.050 1.00 45.75 222 ALA A N 1
ATOM 1593 C CA . ALA A 1 244 ? 94.823 15.531 -2.127 1.00 48.83 222 ALA A CA 1
ATOM 1594 C C . ALA A 1 244 ? 95.269 16.210 -3.403 1.00 45.55 222 ALA A C 1
ATOM 1595 O O . ALA A 1 244 ? 96.432 16.147 -3.744 1.00 54.63 222 ALA A O 1
ATOM 1597 N N . PHE A 1 245 ? 94.299 16.707 -4.179 1.00 50.09 223 PHE A N 1
ATOM 1598 C CA . PHE A 1 245 ? 94.566 17.531 -5.417 1.00 51.49 223 PHE A CA 1
ATOM 1599 C C . PHE A 1 245 ? 94.912 16.688 -6.657 1.00 53.22 223 PHE A C 1
ATOM 1600 O O . PHE A 1 245 ? 94.909 17.206 -7.777 1.00 53.21 223 PHE A O 1
ATOM 1608 N N . ASP A 1 246 ? 95.116 15.386 -6.439 1.00 43.80 224 ASP A N 1
ATOM 1609 C CA . ASP A 1 246 ? 95.570 14.388 -7.487 1.00 48.57 224 ASP A CA 1
ATOM 1610 C C . ASP A 1 246 ? 94.382 13.774 -8.233 1.00 51.07 224 ASP A C 1
ATOM 1611 O O . ASP A 1 246 ? 93.299 13.579 -7.664 1.00 58.31 224 ASP A O 1
ATOM 1616 N N . ASN A 1 247 ? 94.580 13.486 -9.527 1.00 54.45 225 ASN A N 1
ATOM 1617 C CA . ASN A 1 247 ? 93.486 12.985 -10.388 1.00 52.18 225 ASN A CA 1
ATOM 1618 C C . ASN A 1 247 ? 93.044 11.581 -9.923 1.00 54.37 225 ASN A C 1
ATOM 1619 O O . ASN A 1 247 ? 91.902 11.179 -10.117 1.00 55.15 225 ASN A O 1
ATOM 1624 N N . GLY A 1 248 ? 93.944 10.888 -9.229 1.00 53.35 226 GLY A N 1
ATOM 1625 C CA . GLY A 1 248 ? 93.644 9.585 -8.611 1.00 51.76 226 GLY A CA 1
ATOM 1626 C C . GLY A 1 248 ? 92.923 9.643 -7.267 1.00 61.94 226 GLY A C 1
ATOM 1627 O O . GLY A 1 248 ? 92.657 8.593 -6.675 1.00 49.33 226 GLY A O 1
ATOM 1628 N N . ALA A 1 249 ? 92.542 10.853 -6.817 1.00 62.00 227 ALA A N 1
ATOM 1629 C CA . ALA A 1 249 ? 91.825 11.022 -5.532 1.00 57.25 227 ALA A CA 1
ATOM 1630 C C . ALA A 1 249 ? 90.583 10.123 -5.504 1.00 59.71 227 ALA A C 1
ATOM 1631 O O . ALA A 1 249 ? 89.731 10.233 -6.361 1.00 48.68 227 ALA A O 1
ATOM 1633 N N . ASN A 1 250 ? 90.440 9.300 -4.474 1.00 55.07 228 ASN A N 1
ATOM 1634 C CA . ASN A 1 250 ? 89.291 8.358 -4.414 1.00 57.20 228 ASN A CA 1
ATOM 1635 C C . ASN A 1 250 ? 88.731 8.113 -2.998 1.00 57.79 228 ASN A C 1
ATOM 1636 O O . ASN A 1 250 ? 88.136 7.072 -2.719 1.00 49.92 228 ASN A O 1
ATOM 1641 N N . GLY A 1 251 ? 88.908 9.097 -2.123 1.00 52.91 229 GLY A N 1
ATOM 1642 C CA . GLY A 1 251 ? 88.465 8.984 -0.723 1.00 52.18 229 GLY A CA 1
ATOM 1643 C C . GLY A 1 251 ? 89.609 9.197 0.268 1.00 62.34 229 GLY A C 1
ATOM 1644 O O . GLY A 1 251 ? 90.764 9.328 -0.124 1.00 57.05 229 GLY A O 1
ATOM 1645 N N . PHE A 1 252 ? 89.281 9.294 1.549 1.00 52.15 230 PHE A N 1
ATOM 1646 C CA . PHE A 1 252 ? 90.293 9.626 2.543 1.00 54.82 230 PHE A CA 1
ATOM 1647 C C . PHE A 1 252 ? 90.646 8.379 3.331 1.00 47.48 230 PHE A C 1
ATOM 1648 O O . PHE A 1 252 ? 89.997 7.377 3.229 1.00 45.48 230 PHE A O 1
ATOM 1656 N N . VAL A 1 253 ? 91.766 8.426 4.010 1.00 39.04 231 VAL A N 1
ATOM 1657 C CA . VAL A 1 253 ? 92.074 7.398 5.005 1.00 33.02 231 VAL A CA 1
ATOM 1658 C C . VAL A 1 253 ? 91.919 8.033 6.408 1.00 31.98 231 VAL A C 1
ATOM 1659 O O . VAL A 1 253 ? 92.454 9.101 6.652 1.00 30.93 231 VAL A O 1
ATOM 1663 N N . PRO A 1 254 ? 91.140 7.398 7.275 1.00 34.13 232 PRO A N 1
ATOM 1664 C CA . PRO A 1 254 ? 90.966 7.927 8.608 1.00 31.53 232 PRO A CA 1
ATOM 1665 C C . PRO A 1 254 ? 92.283 8.078 9.375 1.00 31.50 232 PRO A C 1
ATOM 1666 O O . PRO A 1 254 ? 93.212 7.244 9.290 1.00 28.59 232 PRO A O 1
ATOM 1670 N N . GLY A 1 255 ? 92.351 9.126 10.168 1.00 27.05 233 GLY A N 1
ATOM 1671 C CA . GLY A 1 255 ? 93.467 9.300 11.054 1.00 24.87 233 GLY A CA 1
ATOM 1672 C C . GLY A 1 255 ? 93.059 9.691 12.446 1.00 25.86 233 GLY A C 1
ATOM 1673 O O . GLY A 1 255 ? 92.012 10.278 12.655 1.00 34.11 233 GLY A O 1
ATOM 1674 N N . GLU A 1 256 ? 93.971 9.499 13.356 1.00 25.41 234 GLU A N 1
ATOM 1675 C CA . GLU A 1 256 ? 93.762 9.788 14.750 1.00 24.42 234 GLU A CA 1
ATOM 1676 C C . GLU A 1 256 ? 94.655 10.972 15.159 1.00 29.20 234 GLU A C 1
ATOM 1677 O O . GLU A 1 256 ? 95.694 11.133 14.619 1.00 34.82 234 GLU A O 1
ATOM 1683 N N . GLY A 1 257 ? 94.252 11.738 16.183 1.00 26.98 235 GLY A N 1
ATOM 1684 C CA . GLY A 1 257 ? 95.056 12.846 16.657 1.00 28.77 235 GLY A CA 1
ATOM 1685 C C . GLY A 1 257 ? 94.409 13.593 17.796 1.00 27.06 235 GLY A C 1
ATOM 1686 O O . GLY A 1 257 ? 93.244 13.458 18.031 1.00 25.85 235 GLY A O 1
ATOM 1687 N N . ALA A 1 258 ? 95.221 14.404 18.441 1.00 25.05 236 ALA A N 1
ATOM 1688 C CA . ALA A 1 258 ? 94.820 15.265 19.492 1.00 25.50 236 ALA A CA 1
ATOM 1689 C C . ALA A 1 258 ? 95.744 16.471 19.498 1.00 29.90 236 ALA A C 1
ATOM 1690 O O . ALA A 1 258 ? 96.950 16.343 19.505 1.00 26.83 236 ALA A O 1
ATOM 1692 N N . GLY A 1 259 ? 95.162 17.643 19.515 1.00 27.13 237 GLY A N 1
ATOM 1693 C CA . GLY A 1 259 ? 95.968 18.888 19.516 1.00 26.45 237 GLY A CA 1
ATOM 1694 C C . GLY A 1 259 ? 95.237 19.991 20.211 1.00 24.96 237 GLY A C 1
ATOM 1695 O O . GLY A 1 259 ? 94.021 19.956 20.317 1.00 25.57 237 GLY A O 1
ATOM 1696 N N . ALA A 1 260 ? 96.009 20.951 20.719 1.00 25.25 238 ALA A N 1
ATOM 1697 C CA . ALA A 1 260 ? 95.492 22.077 21.421 1.00 23.98 238 ALA A CA 1
ATOM 1698 C C . ALA A 1 260 ? 96.339 23.356 21.150 1.00 26.40 238 ALA A C 1
ATOM 1699 O O . ALA A 1 260 ? 97.549 23.278 20.896 1.00 25.31 238 ALA A O 1
ATOM 1701 N N . LEU A 1 261 ? 95.654 24.485 21.177 1.00 24.49 239 LEU A N 1
ATOM 1702 C CA . LEU A 1 261 ? 96.284 25.796 21.082 1.00 27.33 239 LEU A CA 1
ATOM 1703 C C . LEU A 1 261 ? 95.832 26.654 22.248 1.00 25.52 239 LEU A C 1
ATOM 1704 O O . LEU A 1 261 ? 94.659 26.575 22.659 1.00 24.88 239 LEU A O 1
ATOM 1709 N N . VAL A 1 262 ? 96.696 27.540 22.694 1.00 25.04 240 VAL A N 1
ATOM 1710 C CA . VAL A 1 262 ? 96.355 28.494 23.689 1.00 21.69 240 VAL A CA 1
ATOM 1711 C C . VAL A 1 262 ? 96.340 29.882 23.006 1.00 25.03 240 VAL A C 1
ATOM 1712 O O . VAL A 1 262 ? 97.282 30.238 22.328 1.00 24.16 240 VAL A O 1
ATOM 1716 N N . LEU A 1 263 ? 95.228 30.578 23.144 1.00 25.44 241 LEU A N 1
ATOM 1717 C CA . LEU A 1 263 ? 94.920 31.806 22.437 1.00 26.54 241 LEU A CA 1
ATOM 1718 C C . LEU A 1 263 ? 94.723 32.946 23.459 1.00 28.53 241 LEU A C 1
ATOM 1719 O O . LEU A 1 263 ? 94.143 32.767 24.522 1.00 25.41 241 LEU A O 1
ATOM 1724 N N . LYS A 1 264 ? 95.232 34.107 23.103 1.00 23.08 242 LYS A N 1
ATOM 1725 C CA . LYS A 1 264 ? 95.028 35.348 23.864 1.00 27.33 242 LYS A CA 1
ATOM 1726 C C . LYS A 1 264 ? 94.893 36.558 22.889 1.00 27.69 242 LYS A C 1
ATOM 1727 O O . LYS A 1 264 ? 95.319 36.502 21.766 1.00 27.19 242 LYS A O 1
ATOM 1733 N N . ARG A 1 265 ? 94.228 37.625 23.313 1.00 24.10 243 ARG A N 1
ATOM 1734 C CA . ARG A 1 265 ? 94.321 38.863 22.553 1.00 24.15 243 ARG A CA 1
ATOM 1735 C C . ARG A 1 265 ? 95.809 39.265 22.392 1.00 25.90 243 ARG A C 1
ATOM 1736 O O . ARG A 1 265 ? 96.567 39.152 23.306 1.00 23.94 243 ARG A O 1
ATOM 1744 N N . LEU A 1 266 ? 96.189 39.711 21.203 1.00 26.81 244 LEU A N 1
ATOM 1745 C CA . LEU A 1 266 ? 97.580 40.105 20.902 1.00 28.79 244 LEU A CA 1
ATOM 1746 C C . LEU A 1 266 ? 98.135 41.152 21.837 1.00 32.40 244 LEU A C 1
ATOM 1747 O O . LEU A 1 266 ? 99.240 40.999 22.357 1.00 28.63 244 LEU A O 1
ATOM 1752 N N . LYS A 1 267 ? 97.313 42.115 22.207 1.00 36.42 245 LYS A N 1
ATOM 1753 C CA . LYS A 1 267 ? 97.774 43.182 23.120 1.00 38.34 245 LYS A CA 1
ATOM 1754 C C . LYS A 1 267 ? 98.129 42.625 24.524 1.00 38.87 245 LYS A C 1
ATOM 1755 O O . LYS A 1 267 ? 99.149 42.995 25.107 1.00 28.07 245 LYS A O 1
ATOM 1761 N N . ASP A 1 268 ? 97.344 41.680 25.029 1.00 27.51 246 ASP A N 1
ATOM 1762 C CA . ASP A 1 268 ? 97.657 41.022 26.271 1.00 28.31 246 ASP A CA 1
ATOM 1763 C C . ASP A 1 268 ? 98.914 40.178 26.140 1.00 31.40 246 ASP A C 1
ATOM 1764 O O . ASP A 1 268 ? 99.736 40.143 27.079 1.00 29.67 246 ASP A O 1
ATOM 1769 N N . ALA A 1 269 ? 98.996 39.374 25.076 1.00 31.38 247 ALA A N 1
ATOM 1770 C CA . ALA A 1 269 ? 100.172 38.476 24.900 1.00 32.27 247 ALA A CA 1
ATOM 1771 C C . ALA A 1 269 ? 101.500 39.299 24.909 1.00 33.15 247 ALA A C 1
ATOM 1772 O O . ALA A 1 269 ? 102.542 38.855 25.392 1.00 31.93 247 ALA A O 1
ATOM 1774 N N . GLU A 1 270 ? 101.454 40.480 24.288 1.00 30.72 248 GLU A N 1
ATOM 1775 C CA . GLU A 1 270 ? 102.632 41.372 24.214 1.00 33.09 248 GLU A CA 1
ATOM 1776 C C . GLU A 1 270 ? 102.934 41.979 25.593 1.00 32.68 248 GLU A C 1
ATOM 1777 O O . GLU A 1 270 ? 104.052 41.885 26.066 1.00 34.77 248 GLU A O 1
ATOM 1783 N N . ALA A 1 271 ? 101.908 42.425 26.284 1.00 33.14 249 ALA A N 1
ATOM 1784 C CA . ALA A 1 271 ? 102.079 42.984 27.670 1.00 36.07 249 ALA A CA 1
ATOM 1785 C C . ALA A 1 271 ? 102.571 41.902 28.618 1.00 43.66 249 ALA A C 1
ATOM 1786 O O . ALA A 1 271 ? 103.435 42.142 29.484 1.00 36.58 249 ALA A O 1
ATOM 1788 N N . ASP A 1 272 ? 102.115 40.658 28.405 1.00 35.20 250 ASP A N 1
ATOM 1789 C CA . ASP A 1 272 ? 102.485 39.580 29.332 1.00 31.18 250 ASP A CA 1
ATOM 1790 C C . ASP A 1 272 ? 103.795 38.952 28.948 1.00 29.62 250 ASP A C 1
ATOM 1791 O O . ASP A 1 272 ? 104.269 38.016 29.607 1.00 33.63 250 ASP A O 1
ATOM 1796 N N . ARG A 1 273 ? 104.356 39.362 27.820 1.00 28.45 251 ARG A N 1
ATOM 1797 C CA . ARG A 1 273 ? 105.664 38.827 27.373 1.00 33.16 251 ARG A CA 1
ATOM 1798 C C . ARG A 1 273 ? 105.610 37.286 27.027 1.00 34.62 251 ARG A C 1
ATOM 1799 O O . ARG A 1 273 ? 106.614 36.561 27.116 1.00 31.00 251 ARG A O 1
ATOM 1807 N N . ASP A 1 274 ? 104.461 36.859 26.499 1.00 30.47 252 ASP A N 1
ATOM 1808 C CA . ASP A 1 274 ? 104.307 35.525 26.003 1.00 27.23 252 ASP A CA 1
ATOM 1809 C C . ASP A 1 274 ? 105.167 35.337 24.790 1.00 32.50 252 ASP A C 1
ATOM 1810 O O . ASP A 1 274 ? 105.474 36.305 24.058 1.00 29.45 252 ASP A O 1
ATOM 1815 N N . HIS A 1 275 ? 105.508 34.099 24.505 1.00 27.43 253 HIS A N 1
ATOM 1816 C CA . HIS A 1 275 ? 106.065 33.771 23.212 1.00 30.39 253 HIS A CA 1
ATOM 1817 C C . HIS A 1 275 ? 104.890 33.486 22.228 1.00 31.06 253 HIS A C 1
ATOM 1818 O O . HIS A 1 275 ? 103.855 32.870 22.592 1.00 29.56 253 HIS A O 1
ATOM 1825 N N . ILE A 1 276 ? 105.003 34.057 21.022 1.00 26.39 254 ILE A N 1
ATOM 1826 C CA . ILE A 1 276 ? 103.896 34.099 20.128 1.00 30.22 254 ILE A CA 1
ATOM 1827 C C . ILE A 1 276 ? 104.236 33.352 18.878 1.00 34.14 254 ILE A C 1
ATOM 1828 O O . ILE A 1 276 ? 105.175 33.706 18.190 1.00 30.69 254 ILE A O 1
ATOM 1833 N N . TYR A 1 277 ? 103.430 32.353 18.528 1.00 25.20 255 TYR A N 1
ATOM 1834 C CA . TYR A 1 277 ? 103.719 31.517 17.330 1.00 26.04 255 TYR A CA 1
ATOM 1835 C C . TYR A 1 277 ? 103.222 32.176 16.042 1.00 22.66 255 TYR A C 1
ATOM 1836 O O . TYR A 1 277 ? 103.639 31.821 14.937 1.00 28.47 255 TYR A O 1
ATOM 1845 N N . GLY A 1 278 ? 102.210 33.003 16.181 1.00 25.66 256 GLY A N 1
ATOM 1846 C CA . GLY A 1 278 ? 101.478 33.563 15.034 1.00 29.25 256 GLY A CA 1
ATOM 1847 C C . GLY A 1 278 ? 100.210 34.219 15.473 1.00 28.84 256 GLY A C 1
ATOM 1848 O O . GLY A 1 278 ? 99.828 34.175 16.684 1.00 25.76 256 GLY A O 1
ATOM 1849 N N . ILE A 1 279 ? 99.547 34.854 14.552 1.00 25.55 257 ILE A N 1
ATOM 1850 C CA . ILE A 1 279 ? 98.326 35.570 14.915 1.00 32.00 257 ILE A CA 1
ATOM 1851 C C . ILE A 1 279 ? 97.206 35.229 14.002 1.00 26.17 257 ILE A C 1
ATOM 1852 O O . ILE A 1 279 ? 97.386 35.080 12.804 1.00 30.16 257 ILE A O 1
ATOM 1857 N N . ILE A 1 280 ? 96.015 35.127 14.563 1.00 23.90 258 ILE A N 1
ATOM 1858 C CA . ILE A 1 280 ? 94.828 34.940 13.715 1.00 23.57 258 ILE A CA 1
ATOM 1859 C C . ILE A 1 280 ? 94.260 36.313 13.388 1.00 27.89 258 ILE A C 1
ATOM 1860 O O . ILE A 1 280 ? 93.938 37.068 14.300 1.00 29.50 258 ILE A O 1
ATOM 1865 N N . ILE A 1 281 ? 94.127 36.618 12.083 1.00 24.09 259 ILE A N 1
ATOM 1866 C CA . ILE A 1 281 ? 93.685 37.972 11.668 1.00 26.88 259 ILE A CA 1
ATOM 1867 C C . ILE A 1 281 ? 92.366 37.923 10.974 1.00 29.48 259 ILE A C 1
ATOM 1868 O O . ILE A 1 281 ? 91.763 38.940 10.703 1.00 27.00 259 ILE A O 1
ATOM 1873 N N . GLY A 1 282 ? 91.806 36.726 10.844 1.00 28.13 260 GLY A N 1
ATOM 1874 C CA . GLY A 1 282 ? 90.394 36.645 10.374 1.00 30.35 260 GLY A CA 1
ATOM 1875 C C . GLY A 1 282 ? 89.899 35.205 10.497 1.00 28.35 260 GLY A C 1
ATOM 1876 O O . GLY A 1 282 ? 90.691 34.278 10.445 1.00 24.85 260 GLY A O 1
ATOM 1877 N N . SER A 1 283 ? 88.592 35.048 10.626 1.00 24.30 261 SER A N 1
ATOM 1878 C CA . SER A 1 283 ? 87.951 33.725 10.687 1.00 25.46 261 SER A CA 1
ATOM 1879 C C . SER A 1 283 ? 86.505 33.861 10.420 1.00 23.06 261 SER A C 1
ATOM 1880 O O . SER A 1 283 ? 85.930 34.934 10.569 1.00 30.00 261 SER A O 1
ATOM 1883 N N . GLY A 1 284 ? 85.927 32.787 9.927 1.00 25.83 262 GLY A N 1
ATOM 1884 C CA . GLY A 1 284 ? 84.509 32.740 9.746 1.00 22.84 262 GLY A CA 1
ATOM 1885 C C . GLY A 1 284 ? 84.004 31.309 9.604 1.00 25.25 262 GLY A C 1
ATOM 1886 O O . GLY A 1 284 ? 84.769 30.409 9.344 1.00 23.99 262 GLY A O 1
ATOM 1887 N N . ILE A 1 285 ? 82.715 31.149 9.838 1.00 25.65 263 ILE A N 1
ATOM 1888 C CA . ILE A 1 285 ? 82.043 29.848 9.693 1.00 27.48 263 ILE A CA 1
ATOM 1889 C C . ILE A 1 285 ? 80.718 30.050 8.969 1.00 27.59 263 ILE A C 1
ATOM 1890 O O . ILE A 1 285 ? 80.137 31.104 9.031 1.00 25.14 263 ILE A O 1
ATOM 1895 N N . ASN A 1 286 ? 80.299 29.030 8.220 1.00 24.56 264 ASN A N 1
ATOM 1896 C CA . ASN A 1 286 ? 78.966 29.028 7.588 1.00 26.43 264 ASN A CA 1
ATOM 1897 C C . ASN A 1 286 ? 78.465 27.618 7.331 1.00 26.97 264 ASN A C 1
ATOM 1898 O O . ASN A 1 286 ? 79.034 26.647 7.891 1.00 30.31 264 ASN A O 1
ATOM 1903 N N . GLN A 1 287 ? 77.379 27.518 6.568 1.00 26.62 265 GLN A N 1
ATOM 1904 C CA . GLN A 1 287 ? 76.789 26.261 6.212 1.00 27.53 265 GLN A CA 1
ATOM 1905 C C . GLN A 1 287 ? 76.698 26.085 4.696 1.00 28.05 265 GLN A C 1
ATOM 1906 O O . GLN A 1 287 ? 76.483 27.019 3.981 1.00 29.54 265 GLN A O 1
ATOM 1912 N N . ASP A 1 288 ? 76.757 24.820 4.277 1.00 28.09 266 ASP A N 1
ATOM 1913 C CA . ASP A 1 288 ? 76.474 24.408 2.906 1.00 28.52 266 ASP A CA 1
ATOM 1914 C C . ASP A 1 288 ? 75.024 24.585 2.560 1.00 32.14 266 ASP A C 1
ATOM 1915 O O . ASP A 1 288 ? 74.687 24.939 1.438 1.00 31.84 266 ASP A O 1
ATOM 1920 N N . GLY A 1 289 ? 74.152 24.335 3.518 1.00 31.28 267 GLY A N 1
ATOM 1921 C CA . GLY A 1 289 ? 72.721 24.453 3.279 1.00 30.47 267 GLY A CA 1
ATOM 1922 C C . GLY A 1 289 ? 72.263 23.240 2.459 1.00 29.35 267 GLY A C 1
ATOM 1923 O O . GLY A 1 289 ? 72.666 22.108 2.734 1.00 29.64 267 GLY A O 1
ATOM 1924 N N . LYS A 1 290 ? 71.488 23.484 1.431 1.00 32.71 268 LYS A N 1
ATOM 1925 C CA . LYS A 1 290 ? 70.886 22.399 0.665 1.00 38.09 268 LYS A CA 1
ATOM 1926 C C . LYS A 1 290 ? 71.843 21.968 -0.448 1.00 33.21 268 LYS A C 1
ATOM 1927 O O . LYS A 1 290 ? 72.176 22.730 -1.310 1.00 38.27 268 LYS A O 1
ATOM 1933 N N . THR A 1 291 ? 72.350 20.776 -0.327 1.00 34.87 269 THR A N 1
ATOM 1934 C CA . THR A 1 291 ? 73.249 20.240 -1.308 1.00 42.49 269 THR A CA 1
ATOM 1935 C C . THR A 1 291 ? 72.613 18.964 -1.886 1.00 49.00 269 THR A C 1
ATOM 1936 O O . THR A 1 291 ? 71.507 18.553 -1.471 1.00 41.50 269 THR A O 1
ATOM 1940 N N . ASN A 1 292 ? 73.303 18.315 -2.798 1.00 43.43 270 ASN A N 1
ATOM 1941 C CA . ASN A 1 292 ? 72.778 17.046 -3.361 1.00 50.98 270 ASN A CA 1
ATOM 1942 C C . ASN A 1 292 ? 73.175 15.893 -2.446 1.00 43.09 270 ASN A C 1
ATOM 1943 O O . ASN A 1 292 ? 74.144 15.193 -2.665 1.00 47.07 270 ASN A O 1
ATOM 1948 N N . GLY A 1 293 ? 72.422 15.708 -1.383 1.00 51.19 271 GLY A N 1
ATOM 1949 C CA . GLY A 1 293 ? 72.827 14.779 -0.317 1.00 47.09 271 GLY A CA 1
ATOM 1950 C C . GLY A 1 293 ? 73.610 15.544 0.761 1.00 52.69 271 GLY A C 1
ATOM 1951 O O . GLY A 1 293 ? 74.337 16.473 0.449 1.00 41.58 271 GLY A O 1
ATOM 1952 N N . ILE A 1 294 ? 73.361 15.212 2.029 1.00 49.72 272 ILE A N 1
ATOM 1953 C CA . ILE A 1 294 ? 73.629 16.144 3.140 1.00 56.88 272 ILE A CA 1
ATOM 1954 C C . ILE A 1 294 ? 75.115 16.157 3.376 1.00 56.83 272 ILE A C 1
ATOM 1955 O O . ILE A 1 294 ? 75.648 17.125 3.957 1.00 66.84 272 ILE A O 1
ATOM 1960 N N . THR A 1 295 ? 75.817 15.156 2.834 1.00 46.93 273 THR A N 1
ATOM 1961 C CA . THR A 1 295 ? 77.277 15.151 2.957 1.00 43.66 273 THR A CA 1
ATOM 1962 C C . THR A 1 295 ? 78.055 15.713 1.780 1.00 48.50 273 THR A C 1
ATOM 1963 O O . THR A 1 295 ? 79.282 15.768 1.808 1.00 47.39 273 THR A O 1
ATOM 1967 N N . ALA A 1 296 ? 77.358 16.162 0.760 1.00 44.20 274 ALA A N 1
ATOM 1968 C CA . ALA A 1 296 ? 78.023 16.736 -0.393 1.00 49.91 274 ALA A CA 1
ATOM 1969 C C . ALA A 1 296 ? 78.394 18.228 -0.096 1.00 43.99 274 ALA A C 1
ATOM 1970 O O . ALA A 1 296 ? 77.758 18.859 0.725 1.00 46.67 274 ALA A O 1
ATOM 1972 N N . PRO A 1 297 ? 79.515 18.709 -0.644 1.00 46.07 275 PRO A N 1
ATOM 1973 C CA . PRO A 1 297 ? 79.946 20.117 -0.454 1.00 47.25 275 PRO A CA 1
ATOM 1974 C C . PRO A 1 297 ? 79.234 21.123 -1.376 1.00 46.38 275 PRO A C 1
ATOM 1975 O O . PRO A 1 297 ? 78.494 20.739 -2.245 1.00 38.84 275 PRO A O 1
ATOM 1979 N N . SER A 1 298 ? 79.344 22.399 -1.042 1.00 41.34 276 SER A N 1
ATOM 1980 C CA . SER A 1 298 ? 78.749 23.461 -1.823 1.00 36.21 276 SER A CA 1
ATOM 1981 C C . SER A 1 298 ? 79.875 24.415 -2.221 1.00 45.28 276 SER A C 1
ATOM 1982 O O . SER A 1 298 ? 80.509 25.084 -1.381 1.00 32.92 276 SER A O 1
ATOM 1985 N N . ALA A 1 299 ? 80.076 24.526 -3.519 1.00 33.40 277 ALA A N 1
ATOM 1986 C CA . ALA A 1 299 ? 81.009 25.499 -4.067 1.00 38.16 277 ALA A CA 1
ATOM 1987 C C . ALA A 1 299 ? 80.680 26.902 -3.616 1.00 34.14 277 ALA A C 1
ATOM 1988 O O . ALA A 1 299 ? 81.563 27.698 -3.200 1.00 32.12 277 ALA A O 1
ATOM 1990 N N . LYS A 1 300 ? 79.424 27.215 -3.715 1.00 33.89 278 LYS A N 1
ATOM 1991 C CA . LYS A 1 300 ? 78.946 28.551 -3.439 1.00 35.53 278 LYS A CA 1
ATOM 1992 C C . LYS A 1 300 ? 79.111 28.948 -1.967 1.00 30.96 278 LYS A C 1
ATOM 1993 O O . LYS A 1 300 ? 79.549 30.035 -1.652 1.00 35.30 278 LYS A O 1
ATOM 1999 N N . SER A 1 301 ? 78.851 28.028 -1.068 1.00 29.67 279 SER A N 1
ATOM 2000 C CA . SER A 1 301 ? 79.128 28.296 0.347 1.00 35.37 279 SER A CA 1
ATOM 2001 C C . SER A 1 301 ? 80.591 28.495 0.633 1.00 30.03 279 SER A C 1
ATOM 2002 O O . SER A 1 301 ? 80.939 29.317 1.440 1.00 33.13 279 SER A O 1
ATOM 2005 N N . GLN A 1 302 ? 81.447 27.695 0.032 1.00 28.08 280 GLN A N 1
ATOM 2006 C CA . GLN A 1 302 ? 82.871 27.814 0.282 1.00 26.40 280 GLN A CA 1
ATOM 2007 C C . GLN A 1 302 ? 83.380 29.148 -0.235 1.00 29.53 280 GLN A C 1
ATOM 2008 O O . GLN A 1 302 ? 84.081 29.858 0.463 1.00 27.86 280 GLN A O 1
ATOM 2014 N N . MET A 1 303 ? 82.928 29.531 -1.429 1.00 28.24 281 MET A N 1
ATOM 2015 C CA . MET A 1 303 ? 83.287 30.854 -1.953 1.00 30.90 281 MET A CA 1
ATOM 2016 C C . MET A 1 303 ? 82.775 31.997 -1.106 1.00 25.26 281 MET A C 1
ATOM 2017 O O . MET A 1 303 ? 83.533 32.936 -0.785 1.00 32.99 281 MET A O 1
ATOM 2022 N N . ASP A 1 304 ? 81.511 31.936 -0.699 1.00 28.94 282 ASP A N 1
ATOM 2023 C CA . ASP A 1 304 ? 80.954 32.995 0.146 1.00 34.11 282 ASP A CA 1
ATOM 2024 C C . ASP A 1 304 ? 81.722 33.118 1.504 1.00 34.83 282 ASP A C 1
ATOM 2025 O O . ASP A 1 304 ? 82.003 34.231 2.011 1.00 32.39 282 ASP A O 1
ATOM 2030 N N . LEU A 1 305 ? 82.032 31.964 2.081 1.00 33.21 283 LEU A N 1
ATOM 2031 C CA . LEU A 1 305 ? 82.751 31.912 3.380 1.00 29.06 283 LEU A CA 1
ATOM 2032 C C . LEU A 1 305 ? 84.077 32.684 3.221 1.00 32.24 283 LEU A C 1
ATOM 2033 O O . LEU A 1 305 ? 84.410 33.566 4.015 1.00 29.98 283 LEU A O 1
ATOM 2038 N N . GLU A 1 306 ? 84.828 32.331 2.194 1.00 26.97 284 GLU A N 1
ATOM 2039 C CA . GLU A 1 306 ? 86.194 32.854 2.017 1.00 32.51 284 GLU A CA 1
ATOM 2040 C C . GLU A 1 306 ? 86.126 34.388 1.630 1.00 31.28 284 GLU A C 1
ATOM 2041 O O . GLU A 1 306 ? 86.675 35.221 2.313 1.00 30.24 284 GLU A O 1
ATOM 2047 N N . ARG A 1 307 ? 85.264 34.695 0.681 1.00 31.32 285 ARG A N 1
ATOM 2048 C CA . ARG A 1 307 ? 85.082 36.069 0.227 1.00 33.53 285 ARG A CA 1
ATOM 2049 C C . ARG A 1 307 ? 84.665 36.957 1.408 1.00 32.18 285 ARG A C 1
ATOM 2050 O O . ARG A 1 307 ? 85.214 38.038 1.615 1.00 34.61 285 ARG A O 1
ATOM 2058 N N . ASP A 1 308 ? 83.665 36.512 2.181 1.00 33.72 286 ASP A N 1
ATOM 2059 C CA . ASP A 1 308 ? 83.164 37.325 3.301 1.00 37.33 286 ASP A CA 1
ATOM 2060 C C . ASP A 1 308 ? 84.268 37.580 4.364 1.00 37.82 286 ASP A C 1
ATOM 2061 O O . ASP A 1 308 ? 84.339 38.649 4.953 1.00 30.20 286 ASP A O 1
ATOM 2066 N N . ILE A 1 309 ? 85.080 36.564 4.642 1.00 34.34 287 ILE A N 1
ATOM 2067 C CA . ILE A 1 309 ? 86.196 36.730 5.574 1.00 32.07 287 ILE A CA 1
ATOM 2068 C C . ILE A 1 309 ? 87.171 37.762 5.033 1.00 28.93 287 ILE A C 1
ATOM 2069 O O . ILE A 1 309 ? 87.626 38.668 5.768 1.00 30.19 287 ILE A O 1
ATOM 2074 N N . TYR A 1 310 ? 87.550 37.605 3.799 1.00 30.76 288 TYR A N 1
ATOM 2075 C CA . TYR A 1 310 ? 88.601 38.500 3.243 1.00 34.91 288 TYR A CA 1
ATOM 2076 C C . TYR A 1 310 ? 88.084 39.959 3.172 1.00 34.70 288 TYR A C 1
ATOM 2077 O O . TYR A 1 310 ? 88.775 40.884 3.533 1.00 34.10 288 TYR A O 1
ATOM 2086 N N . GLU A 1 311 ? 86.822 40.118 2.829 1.00 34.78 289 GLU A N 1
ATOM 2087 C CA . GLU A 1 311 ? 86.188 41.495 2.794 1.00 39.93 289 GLU A CA 1
ATOM 2088 C C . GLU A 1 311 ? 86.005 42.119 4.185 1.00 37.15 289 GLU A C 1
ATOM 2089 O O . GLU A 1 311 ? 86.414 43.214 4.429 1.00 37.97 289 GLU A O 1
ATOM 2095 N N . THR A 1 312 ? 85.473 41.344 5.121 1.00 36.35 290 THR A N 1
ATOM 2096 C CA . THR A 1 312 ? 85.254 41.802 6.502 1.00 33.79 290 THR A CA 1
ATOM 2097 C C . THR A 1 312 ? 86.538 42.224 7.155 1.00 36.64 290 THR A C 1
ATOM 2098 O O . THR A 1 312 ? 86.603 43.249 7.798 1.00 34.66 290 THR A O 1
ATOM 2102 N N . TYR A 1 313 ? 87.607 41.481 6.926 1.00 31.07 291 TYR A N 1
ATOM 2103 C CA . TYR A 1 313 ? 88.840 41.749 7.682 1.00 33.48 291 TYR A CA 1
ATOM 2104 C C . TYR A 1 313 ? 89.919 42.502 6.855 1.00 38.87 291 TYR A C 1
ATOM 2105 O O . TYR A 1 313 ? 91.032 42.654 7.315 1.00 33.14 291 TYR A O 1
ATOM 2114 N N . GLY A 1 314 ? 89.590 42.853 5.600 1.00 34.97 292 GLY A N 1
ATOM 2115 C CA . GLY A 1 314 ? 90.478 43.660 4.750 1.00 36.60 292 GLY A CA 1
ATOM 2116 C C . GLY A 1 314 ? 91.690 42.886 4.328 1.00 32.57 292 GLY A C 1
ATOM 2117 O O . GLY A 1 314 ? 92.777 43.395 4.380 1.00 33.55 292 GLY A O 1
ATOM 2118 N N . ILE A 1 315 ? 91.485 41.635 3.895 1.00 33.75 293 ILE A N 1
ATOM 2119 C CA . ILE A 1 315 ? 92.575 40.730 3.537 1.00 30.13 293 ILE A CA 1
ATOM 2120 C C . ILE A 1 315 ? 92.582 40.528 2.057 1.00 29.86 293 ILE A C 1
ATOM 2121 O O . ILE A 1 315 ? 91.658 39.991 1.480 1.00 35.06 293 ILE A O 1
ATOM 2126 N N . HIS A 1 316 ? 93.651 40.954 1.414 1.00 30.87 294 HIS A N 1
ATOM 2127 C CA . HIS A 1 316 ? 93.726 40.796 -0.030 1.00 34.55 294 HIS A CA 1
ATOM 2128 C C . HIS A 1 316 ? 94.299 39.410 -0.356 1.00 31.64 294 HIS A C 1
ATOM 2129 O O . HIS A 1 316 ? 95.364 39.044 0.193 1.00 31.50 294 HIS A O 1
ATOM 2136 N N . PRO A 1 317 ? 93.740 38.719 -1.369 1.00 30.28 295 PRO A N 1
ATOM 2137 C CA . PRO A 1 317 ? 94.274 37.354 -1.655 1.00 31.55 295 PRO A CA 1
ATOM 2138 C C . PRO A 1 317 ? 95.722 37.309 -2.094 1.00 36.24 295 PRO A C 1
ATOM 2139 O O . PRO A 1 317 ? 96.459 36.349 -1.810 1.00 31.94 295 PRO A O 1
ATOM 2143 N N . GLU A 1 318 ? 96.194 38.394 -2.683 1.00 35.18 296 GLU A N 1
ATOM 2144 C CA . GLU A 1 318 ? 97.604 38.498 -3.065 1.00 36.13 296 GLU A CA 1
ATOM 2145 C C . GLU A 1 318 ? 98.527 38.430 -1.916 1.00 33.71 296 GLU A C 1
ATOM 2146 O O . GLU A 1 318 ? 99.665 38.055 -2.089 1.00 39.17 296 GLU A O 1
ATOM 2152 N N . SER A 1 319 ? 98.076 38.837 -0.741 1.00 31.10 297 SER A N 1
ATOM 2153 C CA . SER A 1 319 ? 98.918 38.794 0.447 1.00 30.63 297 SER A CA 1
ATOM 2154 C C . SER A 1 319 ? 99.063 37.357 1.070 1.00 29.35 297 SER A C 1
ATOM 2155 O O . SER A 1 319 ? 99.820 37.152 2.007 1.00 32.24 297 SER A O 1
ATOM 2158 N N . ILE A 1 320 ? 98.307 36.415 0.557 1.00 31.72 298 ILE A N 1
ATOM 2159 C CA . ILE A 1 320 ? 98.294 34.996 1.072 1.00 31.48 298 ILE A CA 1
ATOM 2160 C C . ILE A 1 320 ? 99.231 34.115 0.202 1.00 28.68 298 ILE A C 1
ATOM 2161 O O . ILE A 1 320 ? 99.062 34.047 -1.017 1.00 35.04 298 ILE A O 1
ATOM 2166 N N . SER A 1 321 ? 100.164 33.386 0.821 1.00 29.90 299 SER A N 1
ATOM 2167 C CA . SER A 1 321 ? 101.135 32.556 0.091 1.00 27.33 299 SER A CA 1
ATOM 2168 C C . SER A 1 321 ? 101.041 31.063 0.336 1.00 35.13 299 SER A C 1
ATOM 2169 O O . SER A 1 321 ? 101.691 30.297 -0.330 1.00 28.15 299 SER A O 1
ATOM 2172 N N . TYR A 1 322 ? 100.221 30.653 1.283 1.00 28.34 300 TYR A N 1
ATOM 2173 C CA . TYR A 1 322 ? 99.983 29.244 1.516 1.00 24.26 300 TYR A CA 1
ATOM 2174 C C . TYR A 1 322 ? 98.571 29.043 2.019 1.00 27.82 300 TYR A C 1
ATOM 2175 O O . TYR A 1 322 ? 98.103 29.828 2.837 1.00 28.98 300 TYR A O 1
ATOM 2184 N N . VAL A 1 323 ? 97.917 27.987 1.539 1.00 28.61 301 VAL A N 1
ATOM 2185 C CA . VAL A 1 323 ? 96.609 27.524 2.063 1.00 25.81 301 VAL A CA 1
ATOM 2186 C C . VAL A 1 323 ? 96.681 26.049 2.401 1.00 28.18 301 VAL A C 1
ATOM 2187 O O . VAL A 1 323 ? 96.989 25.225 1.565 1.00 24.99 301 VAL A O 1
ATOM 2191 N N . GLU A 1 324 ? 96.460 25.741 3.681 1.00 27.25 302 GLU A N 1
ATOM 2192 C CA . GLU A 1 324 ? 96.239 24.350 4.126 1.00 25.91 302 GLU A CA 1
ATOM 2193 C C . GLU A 1 324 ? 94.772 23.999 3.840 1.00 26.53 302 GLU A C 1
ATOM 2194 O O . GLU A 1 324 ? 93.816 24.475 4.500 1.00 26.88 302 GLU A O 1
ATOM 2200 N N . MET A 1 325 ? 94.582 23.218 2.819 1.00 26.43 303 MET A N 1
ATOM 2201 C CA . MET A 1 325 ? 93.287 22.891 2.327 1.00 33.94 303 MET A CA 1
ATOM 2202 C C . MET A 1 325 ? 92.653 21.824 3.203 1.00 31.38 303 MET A C 1
ATOM 2203 O O . MET A 1 325 ? 93.331 21.124 3.888 1.00 30.43 303 MET A O 1
ATOM 2208 N N . HIS A 1 326 ? 91.339 21.723 3.119 1.00 25.54 304 HIS A N 1
ATOM 2209 C CA . HIS A 1 326 ? 90.631 20.640 3.762 1.00 29.64 304 HIS A CA 1
ATOM 2210 C C . HIS A 1 326 ? 91.164 19.367 3.141 1.00 37.12 304 HIS A C 1
ATOM 2211 O O . HIS A 1 326 ? 91.500 18.431 3.849 1.00 39.24 304 HIS A O 1
ATOM 2218 N N . GLY A 1 327 ? 91.240 19.366 1.812 1.00 31.89 305 GLY A N 1
ATOM 2219 C CA . GLY A 1 327 ? 92.151 18.482 1.034 1.00 39.46 305 GLY A CA 1
ATOM 2220 C C . GLY A 1 327 ? 92.075 17.062 1.450 1.00 46.16 305 GLY A C 1
ATOM 2221 O O . GLY A 1 327 ? 93.081 16.455 1.879 1.00 45.97 305 GLY A O 1
ATOM 2222 N N . THR A 1 328 ? 90.865 16.527 1.411 1.00 35.86 306 THR A N 1
ATOM 2223 C CA . THR A 1 328 ? 90.644 15.154 1.953 1.00 42.44 306 THR A CA 1
ATOM 2224 C C . THR A 1 328 ? 90.936 14.063 0.919 1.00 44.36 306 THR A C 1
ATOM 2225 O O . THR A 1 328 ? 91.017 12.840 1.254 1.00 54.08 306 THR A O 1
ATOM 2229 N N . GLY A 1 329 ? 91.110 14.465 -0.326 1.00 44.02 307 GLY A N 1
ATOM 2230 C CA . GLY A 1 329 ? 91.442 13.483 -1.391 1.00 54.86 307 GLY A CA 1
ATOM 2231 C C . GLY A 1 329 ? 90.197 12.731 -1.874 1.00 50.10 307 GLY A C 1
ATOM 2232 O O . GLY A 1 329 ? 90.279 11.611 -2.350 1.00 43.42 307 GLY A O 1
ATOM 2233 N N . THR A 1 330 ? 89.048 13.389 -1.781 1.00 46.09 308 THR A N 1
ATOM 2234 C CA . THR A 1 330 ? 87.789 12.833 -2.335 1.00 50.46 308 THR A CA 1
ATOM 2235 C C . THR A 1 330 ? 87.599 13.360 -3.746 1.00 55.19 308 THR A C 1
ATOM 2236 O O . THR A 1 330 ? 88.061 14.482 -4.099 1.00 48.52 308 THR A O 1
ATOM 2240 N N . LYS A 1 331 ? 87.063 12.513 -4.609 1.00 58.48 309 LYS A N 1
ATOM 2241 C CA . LYS A 1 331 ? 87.062 12.820 -6.052 1.00 60.62 309 LYS A CA 1
ATOM 2242 C C . LYS A 1 331 ? 86.210 14.068 -6.351 1.00 50.02 309 LYS A C 1
ATOM 2243 O O . LYS A 1 331 ? 86.575 14.880 -7.186 1.00 63.89 309 LYS A O 1
ATOM 2249 N N . GLN A 1 332 ? 85.052 14.179 -5.738 1.00 59.25 310 GLN A N 1
ATOM 2250 C CA . GLN A 1 332 ? 84.210 15.318 -6.088 1.00 69.51 310 GLN A CA 1
ATOM 2251 C C . GLN A 1 332 ? 84.412 16.498 -5.142 1.00 54.42 310 GLN A C 1
ATOM 2252 O O . GLN A 1 332 ? 84.169 17.630 -5.526 1.00 53.36 310 GLN A O 1
ATOM 2258 N N . GLY A 1 333 ? 84.972 16.235 -3.952 1.00 58.51 311 GLY A N 1
ATOM 2259 C CA . GLY A 1 333 ? 85.282 17.292 -2.983 1.00 50.22 311 GLY A CA 1
ATOM 2260 C C . GLY A 1 333 ? 86.479 18.158 -3.365 1.00 44.71 311 GLY A C 1
ATOM 2261 O O . GLY A 1 333 ? 86.398 19.377 -3.327 1.00 46.25 311 GLY A O 1
ATOM 2262 N N . ASP A 1 334 ? 87.604 17.523 -3.697 1.00 44.47 312 ASP A N 1
ATOM 2263 C CA . ASP A 1 334 ? 88.860 18.247 -3.995 1.00 43.03 312 ASP A CA 1
ATOM 2264 C C . ASP A 1 334 ? 88.689 19.331 -5.066 1.00 45.25 312 ASP A C 1
ATOM 2265 O O . ASP A 1 334 ? 89.172 20.431 -4.879 1.00 38.41 312 ASP A O 1
ATOM 2270 N N . PRO A 1 335 ? 88.030 18.996 -6.222 1.00 41.78 313 PRO A N 1
ATOM 2271 C CA . PRO A 1 335 ? 87.908 19.984 -7.316 1.00 42.31 313 PRO A CA 1
ATOM 2272 C C . PRO A 1 335 ? 87.011 21.092 -6.922 1.00 36.34 313 PRO A C 1
ATOM 2273 O O . PRO A 1 335 ? 87.248 22.205 -7.306 1.00 37.69 313 PRO A O 1
ATOM 2277 N N . ILE A 1 336 ? 85.998 20.794 -6.109 1.00 33.82 314 ILE A N 1
ATOM 2278 C CA . ILE A 1 336 ? 85.111 21.845 -5.656 1.00 36.80 314 ILE A CA 1
ATOM 2279 C C . ILE A 1 336 ? 85.869 22.850 -4.778 1.00 36.80 314 ILE A C 1
ATOM 2280 O O . ILE A 1 336 ? 85.736 24.079 -4.926 1.00 32.42 314 ILE A O 1
ATOM 2285 N N . GLU A 1 337 ? 86.724 22.335 -3.913 1.00 31.85 315 GLU A N 1
ATOM 2286 C CA . GLU A 1 337 ? 87.447 23.167 -3.036 1.00 27.16 315 GLU A CA 1
ATOM 2287 C C . GLU A 1 337 ? 88.424 24.049 -3.800 1.00 27.11 315 GLU A C 1
ATOM 2288 O O . GLU A 1 337 ? 88.597 25.240 -3.488 1.00 29.87 315 GLU A O 1
ATOM 2294 N N . LEU A 1 338 ? 89.175 23.440 -4.708 1.00 29.23 316 LEU A N 1
ATOM 2295 C CA . LEU A 1 338 ? 90.120 24.187 -5.538 1.00 32.04 316 LEU A CA 1
ATOM 2296 C C . LEU A 1 338 ? 89.435 25.259 -6.335 1.00 33.36 316 LEU A C 1
ATOM 2297 O O . LEU A 1 338 ? 89.899 26.386 -6.414 1.00 29.47 316 LEU A O 1
ATOM 2302 N N . GLU A 1 339 ? 88.339 24.895 -6.977 1.00 34.35 317 GLU A N 1
ATOM 2303 C CA . GLU A 1 339 ? 87.640 25.860 -7.845 1.00 43.90 317 GLU A CA 1
ATOM 2304 C C . GLU A 1 339 ? 87.080 27.021 -7.050 1.00 37.49 317 GLU A C 1
ATOM 2305 O O . GLU A 1 339 ? 87.157 28.195 -7.463 1.00 35.89 317 GLU A O 1
ATOM 2311 N N . ALA A 1 340 ? 86.571 26.728 -5.857 1.00 32.16 318 ALA A N 1
ATOM 2312 C CA . ALA A 1 340 ? 86.077 27.781 -4.995 1.00 31.67 318 ALA A CA 1
ATOM 2313 C C . ALA A 1 340 ? 87.150 28.738 -4.614 1.00 33.32 318 ALA A C 1
ATOM 2314 O O . ALA A 1 340 ? 86.982 30.020 -4.694 1.00 31.75 318 ALA A O 1
ATOM 2316 N N . LEU A 1 341 ? 88.244 28.208 -4.086 1.00 30.87 319 LEU A N 1
ATOM 2317 C CA . LEU A 1 341 ? 89.233 29.061 -3.568 1.00 29.78 319 LEU A CA 1
ATOM 2318 C C . LEU A 1 341 ? 89.919 29.892 -4.713 1.00 31.50 319 LEU A C 1
ATOM 2319 O O . LEU A 1 341 ? 90.219 31.093 -4.576 1.00 31.93 319 LEU A O 1
ATOM 2324 N N . SER A 1 342 ? 90.278 29.190 -5.752 1.00 34.31 320 SER A N 1
ATOM 2325 C CA . SER A 1 342 ? 90.815 29.813 -6.973 1.00 35.60 320 SER A CA 1
ATOM 2326 C C . SER A 1 342 ? 89.959 30.983 -7.482 1.00 36.50 320 SER A C 1
ATOM 2327 O O . SER A 1 342 ? 90.459 32.058 -7.748 1.00 32.95 320 SER A O 1
ATOM 2330 N N . THR A 1 343 ? 88.670 30.752 -7.571 1.00 35.48 321 THR A N 1
ATOM 2331 C CA . THR A 1 343 ? 87.709 31.788 -8.048 1.00 36.84 321 THR A CA 1
ATOM 2332 C C . THR A 1 343 ? 87.717 32.965 -7.163 1.00 40.90 321 THR A C 1
ATOM 2333 O O . THR A 1 343 ? 87.758 34.096 -7.649 1.00 33.34 321 THR A O 1
ATOM 2337 N N . VAL A 1 344 ? 87.728 32.748 -5.839 1.00 34.78 322 VAL A N 1
ATOM 2338 C CA . VAL A 1 344 ? 87.714 33.875 -4.946 1.00 31.18 322 VAL A CA 1
ATOM 2339 C C . VAL A 1 344 ? 88.971 34.686 -5.093 1.00 36.80 322 VAL A C 1
ATOM 2340 O O . VAL A 1 344 ? 88.922 35.906 -5.048 1.00 36.77 322 VAL A O 1
ATOM 2344 N N . PHE A 1 345 ? 90.121 34.007 -5.133 1.00 32.05 323 PHE A N 1
ATOM 2345 C CA . PHE A 1 345 ? 91.388 34.677 -5.320 1.00 27.43 323 PHE A CA 1
ATOM 2346 C C . PHE A 1 345 ? 91.444 35.483 -6.670 1.00 36.21 323 PHE A C 1
ATOM 2347 O O . PHE A 1 345 ? 91.862 36.661 -6.706 1.00 33.63 323 PHE A O 1
ATOM 2355 N N . GLN A 1 346 ? 90.937 34.869 -7.724 1.00 35.23 324 GLN A N 1
ATOM 2356 C CA . GLN A 1 346 ? 90.973 35.468 -9.064 1.00 43.99 324 GLN A CA 1
ATOM 2357 C C . GLN A 1 346 ? 90.076 36.653 -9.206 1.00 43.82 324 GLN A C 1
ATOM 2358 O O . GLN A 1 346 ? 90.242 37.441 -10.123 1.00 44.34 324 GLN A O 1
ATOM 2364 N N . GLU A 1 347 ? 89.080 36.771 -8.351 1.00 37.78 325 GLU A N 1
ATOM 2365 C CA . GLU A 1 347 ? 88.244 37.964 -8.386 1.00 44.17 325 GLU A CA 1
ATOM 2366 C C . GLU A 1 347 ? 89.082 39.191 -8.109 1.00 35.85 325 GLU A C 1
ATOM 2367 O O . GLU A 1 347 ? 88.649 40.326 -8.395 1.00 44.72 325 GLU A O 1
ATOM 2373 N N . LYS A 1 348 ? 90.199 39.010 -7.415 1.00 35.57 326 LYS A N 1
ATOM 2374 C CA . LYS A 1 348 ? 90.936 40.127 -6.831 1.00 34.48 326 LYS A CA 1
ATOM 2375 C C . LYS A 1 348 ? 92.291 40.302 -7.382 1.00 30.20 326 LYS A C 1
ATOM 2376 O O . LYS A 1 348 ? 92.988 41.300 -7.071 1.00 33.88 326 LYS A O 1
ATOM 2382 N N . THR A 1 349 ? 92.710 39.360 -8.207 1.00 33.41 327 THR A N 1
ATOM 2383 C CA . THR A 1 349 ? 94.019 39.448 -8.774 1.00 36.84 327 THR A CA 1
ATOM 2384 C C . THR A 1 349 ? 94.142 38.651 -10.077 1.00 41.60 327 THR A C 1
ATOM 2385 O O . THR A 1 349 ? 93.551 37.579 -10.208 1.00 38.58 327 THR A O 1
ATOM 2389 N N . ASP A 1 350 ? 95.050 39.129 -10.942 1.00 38.97 328 ASP A N 1
ATOM 2390 C CA . ASP A 1 350 ? 95.424 38.427 -12.181 1.00 50.05 328 ASP A CA 1
ATOM 2391 C C . ASP A 1 350 ? 96.736 37.679 -11.999 1.00 39.20 328 ASP A C 1
ATOM 2392 O O . ASP A 1 350 ? 97.059 36.867 -12.798 1.00 49.36 328 ASP A O 1
ATOM 2397 N N . LYS A 1 351 ? 97.389 37.872 -10.864 1.00 44.84 329 LYS A N 1
ATOM 2398 C CA . LYS A 1 351 ? 98.623 37.158 -10.579 1.00 44.32 329 LYS A CA 1
ATOM 2399 C C . LYS A 1 351 ? 98.401 35.635 -10.574 1.00 39.02 329 LYS A C 1
ATOM 2400 O O . LYS A 1 351 ? 97.342 35.132 -10.154 1.00 43.17 329 LYS A O 1
ATOM 2406 N N . LYS A 1 352 ? 99.395 34.919 -11.068 1.00 37.65 330 LYS A N 1
ATOM 2407 C CA . LYS A 1 352 ? 99.305 33.479 -11.273 1.00 44.46 330 LYS A CA 1
ATOM 2408 C C . LYS A 1 352 ? 100.314 32.726 -10.399 1.00 37.74 330 LYS A C 1
ATOM 2409 O O . LYS A 1 352 ? 101.400 33.200 -10.121 1.00 39.34 330 LYS A O 1
ATOM 2415 N N . GLN A 1 353 ? 99.888 31.568 -9.915 1.00 37.88 331 GLN A N 1
ATOM 2416 C CA . GLN A 1 353 ? 100.776 30.636 -9.183 1.00 45.17 331 GLN A CA 1
ATOM 2417 C C . GLN A 1 353 ? 101.643 31.293 -8.121 1.00 37.08 331 GLN A C 1
ATOM 2418 O O . GLN A 1 353 ? 102.817 31.029 -8.005 1.00 40.01 331 GLN A O 1
ATOM 2424 N N . PHE A 1 354 ? 101.037 32.120 -7.327 1.00 35.96 332 PHE A N 1
ATOM 2425 C CA . PHE A 1 354 ? 101.740 32.733 -6.204 1.00 34.15 332 PHE A CA 1
ATOM 2426 C C . PHE A 1 354 ? 101.374 32.085 -4.815 1.00 32.10 332 PHE A C 1
ATOM 2427 O O . PHE A 1 354 ? 101.992 32.356 -3.810 1.00 34.08 332 PHE A O 1
ATOM 2435 N N . CYS A 1 355 ? 100.327 31.280 -4.782 1.00 34.45 333 CYS A N 1
ATOM 2436 C CA . CYS A 1 355 ? 99.847 30.723 -3.529 1.00 35.46 333 CYS A CA 1
ATOM 2437 C C . CYS A 1 355 ? 100.010 29.225 -3.532 1.00 29.85 333 CYS A C 1
ATOM 2438 O O . CYS A 1 355 ? 99.339 28.539 -4.259 1.00 30.96 333 CYS A O 1
ATOM 2441 N N . ALA A 1 356 ? 100.881 28.737 -2.674 1.00 32.42 334 ALA A N 1
ATOM 2442 C CA . ALA A 1 356 ? 101.073 27.276 -2.545 1.00 37.88 334 ALA A CA 1
ATOM 2443 C C . ALA A 1 356 ? 99.894 26.641 -1.786 1.00 31.58 334 ALA A C 1
ATOM 2444 O O . ALA A 1 356 ? 99.294 27.292 -0.943 1.00 31.33 334 ALA A O 1
ATOM 2446 N N . ILE A 1 357 ? 99.498 25.444 -2.194 1.00 28.60 335 ILE A N 1
ATOM 2447 C CA . ILE A 1 357 ? 98.483 24.732 -1.501 1.00 29.78 335 ILE A CA 1
ATOM 2448 C C . ILE A 1 357 ? 98.995 23.351 -1.085 1.00 32.92 335 ILE A C 1
ATOM 2449 O O . ILE A 1 357 ? 99.908 22.795 -1.710 1.00 33.55 335 ILE A O 1
ATOM 2454 N N . GLY A 1 358 ? 98.478 22.872 0.036 1.00 32.30 336 GLY A N 1
ATOM 2455 C CA . GLY A 1 358 ? 98.811 21.506 0.546 1.00 29.35 336 GLY A CA 1
ATOM 2456 C C . GLY A 1 358 ? 97.787 20.988 1.510 1.00 29.47 336 GLY A C 1
ATOM 2457 O O . GLY A 1 358 ? 96.811 21.671 1.851 1.00 30.80 336 GLY A O 1
ATOM 2458 N N . SER A 1 359 ? 98.008 19.788 2.002 1.00 27.62 337 SER A N 1
ATOM 2459 C CA . SER A 1 359 ? 97.144 19.226 2.993 1.00 29.85 337 SER A CA 1
ATOM 2460 C C . SER A 1 359 ? 97.945 18.215 3.777 1.00 31.57 337 SER A C 1
ATOM 2461 O O . SER A 1 359 ? 98.420 17.231 3.189 1.00 27.53 337 SER A O 1
ATOM 2464 N N . VAL A 1 360 ? 98.068 18.441 5.090 1.00 29.56 338 VAL A N 1
ATOM 2465 C CA . VAL A 1 360 ? 98.748 17.486 5.975 1.00 29.99 338 VAL A CA 1
ATOM 2466 C C . VAL A 1 360 ? 98.024 16.105 6.070 1.00 25.12 338 VAL A C 1
ATOM 2467 O O . VAL A 1 360 ? 98.598 15.135 6.549 1.00 28.37 338 VAL A O 1
ATOM 2471 N N . LYS A 1 361 ? 96.774 16.033 5.602 1.00 26.04 339 LYS A N 1
ATOM 2472 C CA . LYS A 1 361 ? 96.088 14.800 5.543 1.00 28.62 339 LYS A CA 1
ATOM 2473 C C . LYS A 1 361 ? 96.809 13.796 4.624 1.00 34.03 339 LYS A C 1
ATOM 2474 O O . LYS A 1 361 ? 96.720 12.571 4.825 1.00 27.51 339 LYS A O 1
ATOM 2480 N N . SER A 1 362 ? 97.597 14.325 3.702 1.00 27.67 340 SER A N 1
ATOM 2481 C CA . SER A 1 362 ? 98.454 13.520 2.835 1.00 34.02 340 SER A CA 1
ATOM 2482 C C . SER A 1 362 ? 99.576 12.819 3.613 1.00 32.78 340 SER A C 1
ATOM 2483 O O . SER A 1 362 ? 99.953 11.703 3.264 1.00 35.20 340 SER A O 1
ATOM 2486 N N . ASN A 1 363 ? 100.007 13.428 4.747 1.00 28.90 341 ASN A N 1
ATOM 2487 C CA . ASN A 1 363 ? 100.948 12.796 5.692 1.00 29.27 341 ASN A CA 1
ATOM 2488 C C . ASN A 1 363 ? 100.340 11.891 6.737 1.00 32.91 341 ASN A C 1
ATOM 2489 O O . ASN A 1 363 ? 100.967 10.869 7.088 1.00 31.37 341 ASN A O 1
ATOM 2494 N N . ILE A 1 364 ? 99.263 12.351 7.398 1.00 27.69 342 ILE A N 1
ATOM 2495 C CA . ILE A 1 364 ? 98.788 11.725 8.608 1.00 28.15 342 ILE A CA 1
ATOM 2496 C C . ILE A 1 364 ? 97.418 11.112 8.552 1.00 25.26 342 ILE A C 1
ATOM 2497 O O . ILE A 1 364 ? 96.939 10.585 9.562 1.00 27.98 342 ILE A O 1
ATOM 2502 N N . GLY A 1 365 ? 96.758 11.258 7.419 1.00 28.13 343 GLY A N 1
ATOM 2503 C CA . GLY A 1 365 ? 95.385 10.892 7.265 1.00 30.03 343 GLY A CA 1
ATOM 2504 C C . GLY A 1 365 ? 94.417 11.947 7.708 1.00 29.62 343 GLY A C 1
ATOM 2505 O O . GLY A 1 365 ? 94.808 13.028 8.186 1.00 26.16 343 GLY A O 1
ATOM 2506 N N . HIS A 1 366 ? 93.130 11.612 7.637 1.00 30.36 344 HIS A N 1
ATOM 2507 C CA . HIS A 1 366 ? 92.053 12.549 8.044 1.00 31.17 344 HIS A CA 1
ATOM 2508 C C . HIS A 1 366 ? 91.715 12.505 9.519 1.00 27.89 344 HIS A C 1
ATOM 2509 O O . HIS A 1 366 ? 90.954 11.663 9.962 1.00 27.91 344 HIS A O 1
ATOM 2516 N N . THR A 1 367 ? 92.266 13.425 10.287 1.00 28.33 345 THR A N 1
ATOM 2517 C CA . THR A 1 367 ? 92.211 13.328 11.774 1.00 30.50 345 THR A CA 1
ATOM 2518 C C . THR A 1 367 ? 90.916 13.952 12.324 1.00 27.27 345 THR A C 1
ATOM 2519 O O . THR A 1 367 ? 90.771 14.160 13.536 1.00 29.90 345 THR A O 1
ATOM 2523 N N . SER A 1 368 ? 89.972 14.198 11.432 1.00 30.24 346 SER A N 1
ATOM 2524 C CA . SER A 1 368 ? 88.555 14.303 11.827 1.00 29.33 346 SER A CA 1
ATOM 2525 C C . SER A 1 368 ? 88.393 15.492 12.784 1.00 30.42 346 SER A C 1
ATOM 2526 O O . SER A 1 368 ? 88.527 16.611 12.341 1.00 30.69 346 SER A O 1
ATOM 2529 N N . ALA A 1 369 ? 87.937 15.318 14.029 1.00 26.62 347 ALA A N 1
ATOM 2530 C CA . ALA A 1 369 ? 87.718 16.486 14.879 1.00 26.85 347 ALA A CA 1
ATOM 2531 C C . ALA A 1 369 ? 89.013 17.257 15.214 1.00 28.96 347 ALA A C 1
ATOM 2532 O O . ALA A 1 369 ? 88.973 18.441 15.503 1.00 29.81 347 ALA A O 1
ATOM 2534 N N . ALA A 1 370 ? 90.148 16.604 15.059 1.00 26.25 348 ALA A N 1
ATOM 2535 C CA . ALA A 1 370 ? 91.446 17.231 15.244 1.00 23.19 348 ALA A CA 1
ATOM 2536 C C . ALA A 1 370 ? 92.080 17.817 13.950 1.00 26.79 348 ALA A C 1
ATOM 2537 O O . ALA A 1 370 ? 93.175 18.350 13.995 1.00 28.52 348 ALA A O 1
ATOM 2539 N N . ALA A 1 371 ? 91.386 17.716 12.838 1.00 27.85 349 ALA A N 1
ATOM 2540 C CA . ALA A 1 371 ? 91.909 18.119 11.518 1.00 27.61 349 ALA A CA 1
ATOM 2541 C C . ALA A 1 371 ? 92.286 19.591 11.432 1.00 26.42 349 ALA A C 1
ATOM 2542 O O . ALA A 1 371 ? 93.369 19.946 10.999 1.00 28.34 349 ALA A O 1
ATOM 2544 N N . GLY A 1 372 ? 91.436 20.421 11.981 1.00 28.91 350 GLY A N 1
ATOM 2545 C CA . GLY A 1 372 ? 91.660 21.853 11.974 1.00 30.04 350 GLY A CA 1
ATOM 2546 C C . GLY A 1 372 ? 92.893 22.249 12.789 1.00 30.33 350 GLY A C 1
ATOM 2547 O O . GLY A 1 372 ? 93.729 23.010 12.301 1.00 27.78 350 GLY A O 1
ATOM 2548 N N . VAL A 1 373 ? 93.004 21.746 14.037 1.00 27.68 351 VAL A N 1
ATOM 2549 C CA . VAL A 1 373 ? 94.131 22.084 14.860 1.00 28.32 351 VAL A CA 1
ATOM 2550 C C . VAL A 1 373 ? 95.503 21.497 14.273 1.00 30.34 351 VAL A C 1
ATOM 2551 O O . VAL A 1 373 ? 96.545 22.153 14.322 1.00 25.43 351 VAL A O 1
ATOM 2555 N N . ALA A 1 374 ? 95.456 20.325 13.671 1.00 25.15 352 ALA A N 1
ATOM 2556 C CA . ALA A 1 374 ? 96.630 19.760 12.987 1.00 28.61 352 ALA A CA 1
ATOM 2557 C C . ALA A 1 374 ? 97.105 20.668 11.837 1.00 29.54 352 ALA A C 1
ATOM 2558 O O . ALA A 1 374 ? 98.301 20.842 11.658 1.00 25.19 352 ALA A O 1
ATOM 2560 N N . GLY A 1 375 ? 96.156 21.225 11.061 1.00 25.11 353 GLY A N 1
ATOM 2561 C CA . GLY A 1 375 ? 96.498 22.122 9.953 1.00 24.24 353 GLY A CA 1
ATOM 2562 C C . GLY A 1 375 ? 97.023 23.481 10.418 1.00 25.47 353 GLY A C 1
ATOM 2563 O O . GLY A 1 375 ? 98.007 23.985 9.897 1.00 23.61 353 GLY A O 1
ATOM 2564 N N . VAL A 1 376 ? 96.424 24.019 11.453 1.00 24.15 354 VAL A N 1
ATOM 2565 C CA . VAL A 1 376 ? 96.894 25.247 12.045 1.00 24.46 354 VAL A CA 1
ATOM 2566 C C . VAL A 1 376 ? 98.328 25.068 12.582 1.00 25.23 354 VAL A C 1
ATOM 2567 O O . VAL A 1 376 ? 99.201 25.948 12.392 1.00 24.31 354 VAL A O 1
ATOM 2571 N N . GLN A 1 377 ? 98.573 23.956 13.246 1.00 24.06 355 GLN A N 1
ATOM 2572 C CA . GLN A 1 377 ? 99.875 23.738 13.769 1.00 27.60 355 GLN A CA 1
ATOM 2573 C C . GLN A 1 377 ? 100.909 23.641 12.676 1.00 28.66 355 GLN A C 1
ATOM 2574 O O . GLN A 1 377 ? 102.048 24.159 12.844 1.00 26.63 355 GLN A O 1
ATOM 2580 N N . LYS A 1 378 ? 100.564 22.917 11.604 1.00 27.72 356 LYS A N 1
ATOM 2581 C CA . LYS A 1 378 ? 101.487 22.803 10.500 1.00 28.23 356 LYS A CA 1
ATOM 2582 C C . LYS A 1 378 ? 101.857 24.185 9.964 1.00 25.27 356 LYS A C 1
ATOM 2583 O O . LYS A 1 378 ? 103.028 24.451 9.723 1.00 27.24 356 LYS A O 1
ATOM 2589 N N . VAL A 1 379 ? 100.861 25.032 9.776 1.00 24.48 357 VAL A N 1
ATOM 2590 C CA . VAL A 1 379 ? 101.072 26.393 9.258 1.00 24.80 357 VAL A CA 1
ATOM 2591 C C . VAL A 1 379 ? 101.978 27.231 10.166 1.00 26.71 357 VAL A C 1
ATOM 2592 O O . VAL A 1 379 ? 102.931 27.878 9.689 1.00 27.35 357 VAL A O 1
ATOM 2596 N N . LEU A 1 380 ? 101.764 27.120 11.486 1.00 27.85 358 LEU A N 1
ATOM 2597 C CA . LEU A 1 380 ? 102.549 27.865 12.454 1.00 29.11 358 LEU A CA 1
ATOM 2598 C C . LEU A 1 380 ? 103.974 27.406 12.494 1.00 33.17 358 LEU A C 1
ATOM 2599 O O . LEU A 1 380 ? 104.893 28.223 12.449 1.00 27.34 358 LEU A O 1
ATOM 2604 N N . LEU A 1 381 ? 104.162 26.112 12.344 1.00 26.75 359 LEU A N 1
ATOM 2605 C CA . LEU A 1 381 ? 105.511 25.581 12.318 1.00 31.44 359 LEU A CA 1
ATOM 2606 C C . LEU A 1 381 ? 106.265 26.066 11.029 1.00 34.45 359 LEU A C 1
ATOM 2607 O O . LEU A 1 381 ? 107.471 26.403 11.095 1.00 29.11 359 LEU A O 1
ATOM 2612 N N . CYS A 1 382 ? 105.566 25.995 9.884 1.00 29.12 360 CYS A N 1
ATOM 2613 C CA . CYS A 1 382 ? 106.086 26.484 8.579 1.00 29.24 360 CYS A CA 1
ATOM 2614 C C . CYS A 1 382 ? 106.469 27.954 8.686 1.00 34.70 360 CYS A C 1
ATOM 2615 O O . CYS A 1 382 ? 107.538 28.315 8.251 1.00 29.44 360 CYS A O 1
ATOM 2618 N N . MET A 1 383 ? 105.629 28.756 9.347 1.00 28.24 361 MET A N 1
ATOM 2619 C CA . MET A 1 383 ? 105.917 30.187 9.529 1.00 32.38 361 MET A CA 1
ATOM 2620 C C . MET A 1 383 ? 107.121 30.413 10.422 1.00 36.77 361 MET A C 1
ATOM 2621 O O . MET A 1 383 ? 108.010 31.169 10.053 1.00 33.36 361 MET A O 1
ATOM 2626 N N . ASN A 1 384 ? 107.177 29.698 11.561 1.00 35.00 362 ASN A N 1
ATOM 2627 C CA . ASN A 1 384 ? 108.320 29.783 12.488 1.00 33.80 362 ASN A CA 1
ATOM 2628 C C . ASN A 1 384 ? 109.701 29.464 11.855 1.00 36.47 362 ASN A C 1
ATOM 2629 O O . ASN A 1 384 ? 110.671 30.127 12.172 1.00 32.72 362 ASN A O 1
ATOM 2634 N N . HIS A 1 385 ? 109.741 28.455 10.975 1.00 28.28 363 HIS A N 1
ATOM 2635 C CA . HIS A 1 385 ? 110.950 28.012 10.323 1.00 33.09 363 HIS A CA 1
ATOM 2636 C C . HIS A 1 385 ? 111.137 28.625 8.943 1.00 30.60 363 HIS A C 1
ATOM 2637 O O . HIS A 1 385 ? 112.026 28.212 8.183 1.00 32.87 363 HIS A O 1
ATOM 2644 N N . LYS A 1 386 ? 110.221 29.515 8.579 1.00 30.00 364 LYS A N 1
ATOM 2645 C CA . LYS A 1 386 ? 110.166 30.127 7.245 1.00 33.88 364 LYS A CA 1
ATOM 2646 C C . LYS A 1 386 ? 110.363 29.132 6.102 1.00 35.20 364 LYS A C 1
ATOM 2647 O O . LYS A 1 386 ? 111.170 29.339 5.222 1.00 30.33 364 LYS A O 1
ATOM 2653 N N . THR A 1 387 ? 109.651 28.033 6.166 1.00 30.45 365 THR A N 1
ATOM 2654 C CA . THR A 1 387 ? 109.853 26.907 5.277 1.00 27.60 365 THR A CA 1
ATOM 2655 C C . THR A 1 387 ? 108.502 26.382 4.844 1.00 30.72 365 THR A C 1
ATOM 2656 O O . THR A 1 387 ? 107.617 26.208 5.670 1.00 30.55 365 THR A O 1
ATOM 2660 N N . LEU A 1 388 ? 108.368 26.054 3.565 1.00 27.15 366 LEU A N 1
ATOM 2661 C CA . LEU A 1 388 ? 107.233 25.243 3.061 1.00 28.91 366 LEU A CA 1
ATOM 2662 C C . LEU A 1 388 ? 107.669 23.835 2.852 1.00 32.76 366 LEU A C 1
ATOM 2663 O O . LEU A 1 388 ? 108.826 23.571 2.455 1.00 31.82 366 LEU A O 1
ATOM 2668 N N . VAL A 1 389 ? 106.747 22.913 3.114 1.00 29.26 367 VAL A N 1
ATOM 2669 C CA . VAL A 1 389 ? 107.028 21.503 3.108 1.00 28.98 367 VAL A CA 1
ATOM 2670 C C . VAL A 1 389 ? 106.164 20.808 2.103 1.00 30.97 367 VAL A C 1
ATOM 2671 O O . VAL A 1 389 ? 105.162 21.327 1.685 1.00 29.16 367 VAL A O 1
ATOM 2675 N N . PRO A 1 390 ? 106.586 19.647 1.639 1.00 30.98 368 PRO A N 1
ATOM 2676 C CA . PRO A 1 390 ? 105.813 19.022 0.571 1.00 33.19 368 PRO A CA 1
ATOM 2677 C C . PRO A 1 390 ? 104.425 18.581 1.021 1.00 34.82 368 PRO A C 1
ATOM 2678 O O . PRO A 1 390 ? 104.240 18.190 2.161 1.00 33.91 368 PRO A O 1
ATOM 2682 N N . THR A 1 391 ? 103.465 18.586 0.099 1.00 29.21 369 THR A N 1
ATOM 2683 C CA . THR A 1 391 ? 102.266 17.790 0.231 1.00 30.96 369 THR A CA 1
ATOM 2684 C C . THR A 1 391 ? 102.493 16.496 -0.504 1.00 31.57 369 THR A C 1
ATOM 2685 O O . THR A 1 391 ? 103.180 16.473 -1.502 1.00 32.52 369 THR A O 1
ATOM 2689 N N . LEU A 1 392 ? 101.964 15.408 0.002 1.00 34.26 370 LEU A N 1
ATOM 2690 C CA . LEU A 1 392 ? 102.270 14.065 -0.571 1.00 37.97 370 LEU A CA 1
ATOM 2691 C C . LEU A 1 392 ? 101.220 13.498 -1.566 1.00 37.56 370 LEU A C 1
ATOM 2692 O O . LEU A 1 392 ? 100.120 14.016 -1.691 1.00 34.01 370 LEU A O 1
ATOM 2697 N N . ASN A 1 393 ? 101.577 12.402 -2.223 1.00 43.29 371 ASN A N 1
ATOM 2698 C CA . ASN A 1 393 ? 100.633 11.566 -3.036 1.00 47.29 371 ASN A CA 1
ATOM 2699 C C . ASN A 1 393 ? 100.118 12.327 -4.217 1.00 44.32 371 ASN A C 1
ATOM 2700 O O . ASN A 1 393 ? 98.969 12.122 -4.649 1.00 53.05 371 ASN A O 1
ATOM 2705 N N . PHE A 1 394 ? 100.882 13.327 -4.644 1.00 46.13 372 PHE A N 1
ATOM 2706 C CA . PHE A 1 394 ? 100.459 14.159 -5.788 1.00 50.10 372 PHE A CA 1
ATOM 2707 C C . PHE A 1 394 ? 101.332 13.827 -7.020 1.00 58.65 372 PHE A C 1
ATOM 2708 O O . PHE A 1 394 ? 102.516 14.130 -7.045 1.00 56.06 372 PHE A O 1
ATOM 2716 N N . THR A 1 395 ? 100.740 13.141 -7.988 1.00 62.27 373 THR A N 1
ATOM 2717 C CA . THR A 1 395 ? 101.440 12.758 -9.246 1.00 75.84 373 THR A CA 1
ATOM 2718 C C . THR A 1 395 ? 100.929 13.605 -10.424 1.00 54.43 373 THR A C 1
ATOM 2719 O O . THR A 1 395 ? 101.694 14.268 -11.100 1.00 59.13 373 THR A O 1
ATOM 2723 N N . THR A 1 396 ? 99.621 13.596 -10.612 1.00 53.25 374 THR A N 1
ATOM 2724 C CA . THR A 1 396 ? 98.988 14.303 -11.752 1.00 67.61 374 THR A CA 1
ATOM 2725 C C . THR A 1 396 ? 97.834 15.177 -11.236 1.00 58.68 374 THR A C 1
ATOM 2726 O O . THR A 1 396 ? 97.053 14.716 -10.413 1.00 55.64 374 THR A O 1
ATOM 2730 N N . PRO A 1 397 ? 97.751 16.447 -11.695 1.00 65.33 375 PRO A N 1
ATOM 2731 C CA . PRO A 1 397 ? 96.672 17.312 -11.198 1.00 62.89 375 PRO A CA 1
ATOM 2732 C C . PRO A 1 397 ? 95.304 16.748 -11.513 1.00 59.86 375 PRO A C 1
ATOM 2733 O 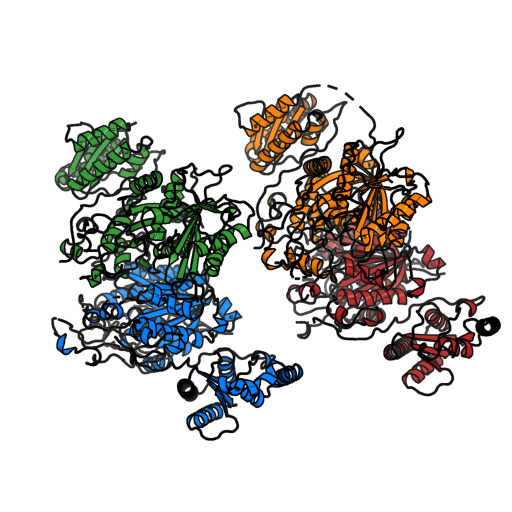O . PRO A 1 397 ? 95.108 16.087 -12.550 1.00 71.69 375 PRO A O 1
ATOM 2737 N N . ASN A 1 398 ? 94.378 16.931 -10.587 1.00 50.48 376 ASN A N 1
ATOM 2738 C CA . ASN A 1 398 ? 92.979 16.607 -10.845 1.00 64.91 376 ASN A CA 1
ATOM 2739 C C . ASN A 1 398 ? 92.514 17.217 -12.204 1.00 61.46 376 ASN A C 1
ATOM 2740 O O . ASN A 1 398 ? 92.578 18.448 -12.408 1.00 50.66 376 ASN A O 1
ATOM 2745 N N . GLU A 1 399 ? 92.015 16.351 -13.091 1.00 59.13 377 GLU A N 1
ATOM 2746 C CA . GLU A 1 399 ? 91.591 16.764 -14.453 1.00 66.94 377 GLU A CA 1
ATOM 2747 C C . GLU A 1 399 ? 90.463 17.826 -14.436 1.00 66.66 377 GLU A C 1
ATOM 2748 O O . GLU A 1 399 ? 90.291 18.570 -15.398 1.00 66.86 377 GLU A O 1
ATOM 2754 N N . HIS A 1 400 ? 89.685 17.872 -13.359 1.00 59.87 378 HIS A N 1
ATOM 2755 C CA . HIS A 1 400 ? 88.540 18.805 -13.274 1.00 64.81 378 HIS A CA 1
ATOM 2756 C C . HIS A 1 400 ? 88.950 20.203 -12.829 1.00 60.58 378 HIS A C 1
ATOM 2757 O O . HIS A 1 400 ? 88.107 21.021 -12.553 1.00 62.64 378 HIS A O 1
ATOM 2764 N N . PHE A 1 401 ? 90.249 20.451 -12.711 1.00 56.55 379 PHE A N 1
ATOM 2765 C CA . PHE A 1 401 ? 90.737 21.786 -12.352 1.00 49.91 379 PHE A CA 1
ATOM 2766 C C . PHE A 1 401 ? 92.019 22.098 -13.091 1.00 47.68 379 PHE A C 1
ATOM 2767 O O . PHE A 1 401 ? 92.962 21.335 -13.057 1.00 61.25 379 PHE A O 1
ATOM 2775 N N . GLU A 1 402 ? 92.072 23.270 -13.695 1.00 58.14 380 GLU A N 1
ATOM 2776 C CA . GLU A 1 402 ? 93.295 23.709 -14.376 1.00 63.41 380 GLU A CA 1
ATOM 2777 C C . GLU A 1 402 ? 94.139 24.699 -13.555 1.00 56.94 380 GLU A C 1
ATOM 2778 O O . GLU A 1 402 ? 93.728 25.850 -13.281 1.00 57.77 380 GLU A O 1
ATOM 2784 N N . PHE A 1 403 ? 95.339 24.259 -13.215 1.00 54.47 381 PHE A N 1
ATOM 2785 C CA . PHE A 1 403 ? 96.236 25.010 -12.326 1.00 45.79 381 PHE A CA 1
ATOM 2786 C C . PHE A 1 403 ? 96.966 26.129 -13.015 1.00 49.99 381 PHE A C 1
ATOM 2787 O O . PHE A 1 403 ? 97.299 27.125 -12.413 1.00 44.77 381 PHE A O 1
ATOM 2795 N N . GLU A 1 404 ? 97.243 25.958 -14.289 1.00 63.32 382 GLU A N 1
ATOM 2796 C CA . GLU A 1 404 ? 98.254 26.778 -14.970 1.00 58.74 382 GLU A CA 1
ATOM 2797 C C . GLU A 1 404 ? 97.897 28.252 -14.949 1.00 45.33 382 GLU A C 1
ATOM 2798 O O . GLU A 1 404 ? 98.756 29.112 -14.763 1.00 57.50 382 GLU A O 1
ATOM 2804 N N . HIS A 1 405 ? 96.633 28.547 -15.084 1.00 43.86 383 HIS A N 1
ATOM 2805 C CA . HIS A 1 405 ? 96.184 29.941 -15.024 1.00 57.25 383 HIS A CA 1
ATOM 2806 C C . HIS A 1 405 ? 95.521 30.330 -13.691 1.00 57.59 383 HIS A C 1
ATOM 2807 O O . HIS A 1 405 ? 94.888 31.386 -13.594 1.00 55.12 383 HIS A O 1
ATOM 2814 N N . SER A 1 406 ? 95.813 29.543 -12.659 1.00 41.66 384 SER A N 1
ATOM 2815 C CA . SER A 1 406 ? 95.288 29.735 -11.305 1.00 40.76 384 SER A CA 1
ATOM 2816 C C . SER A 1 406 ? 96.253 30.552 -10.475 1.00 36.57 384 SER A C 1
ATOM 2817 O O . SER A 1 406 ? 97.459 30.428 -10.623 1.00 43.16 384 SER A O 1
ATOM 2820 N N . PRO A 1 407 ? 95.750 31.326 -9.501 1.00 35.50 385 PRO A N 1
ATOM 2821 C CA . PRO A 1 407 ? 96.620 31.792 -8.453 1.00 37.13 385 PRO A CA 1
ATOM 2822 C C . PRO A 1 407 ? 97.337 30.696 -7.637 1.00 32.83 385 PRO A C 1
ATOM 2823 O O . PRO A 1 407 ? 98.287 30.998 -6.924 1.00 35.35 385 PRO A O 1
ATOM 2827 N N . LEU A 1 408 ? 96.803 29.493 -7.676 1.00 32.19 386 LEU A N 1
ATOM 2828 C CA . LEU A 1 408 ? 97.233 28.360 -6.787 1.00 34.58 386 LEU A CA 1
ATOM 2829 C C . LEU A 1 408 ? 98.206 27.437 -7.486 1.00 34.07 386 LEU A C 1
ATOM 2830 O O . LEU A 1 408 ? 98.141 27.194 -8.705 1.00 38.42 386 LEU A O 1
ATOM 2835 N N . TYR A 1 409 ? 99.122 26.884 -6.739 1.00 30.47 387 TYR A N 1
ATOM 2836 C CA . TYR A 1 409 ? 99.908 25.735 -7.257 1.00 30.24 387 TYR A CA 1
ATOM 2837 C C . TYR A 1 409 ? 100.139 24.734 -6.093 1.00 34.14 387 TYR A C 1
ATOM 2838 O O . TYR A 1 409 ? 100.276 25.138 -4.911 1.00 32.87 387 TYR A O 1
ATOM 2847 N N . VAL A 1 410 ? 100.277 23.467 -6.443 1.00 29.55 388 VAL A N 1
ATOM 2848 C CA . VAL A 1 410 ? 100.531 22.454 -5.495 1.00 36.49 388 VAL A CA 1
ATOM 2849 C C . VAL A 1 410 ? 101.998 22.437 -5.173 1.00 38.46 388 VAL A C 1
ATOM 2850 O O . VAL A 1 410 ? 102.782 22.213 -6.029 1.00 37.19 388 VAL A O 1
ATOM 2854 N N . ASN A 1 411 ? 102.368 22.632 -3.887 1.00 38.93 389 ASN A N 1
ATOM 2855 C CA . ASN A 1 411 ? 103.769 22.561 -3.520 1.00 39.98 389 ASN A CA 1
ATOM 2856 C C . ASN A 1 411 ? 104.183 21.162 -3.118 1.00 42.25 389 ASN A C 1
ATOM 2857 O O . ASN A 1 411 ? 103.730 20.655 -2.097 1.00 32.07 389 ASN A O 1
ATOM 2862 N N . THR A 1 412 ? 105.146 20.595 -3.839 1.00 29.11 390 THR A N 1
ATOM 2863 C CA . THR A 1 412 ? 105.664 19.271 -3.532 1.00 31.74 390 THR A CA 1
ATOM 2864 C C . THR A 1 412 ? 107.140 19.307 -3.096 1.00 32.26 390 THR A C 1
ATOM 2865 O O . THR A 1 412 ? 107.738 18.277 -2.943 1.00 36.96 390 THR A O 1
ATOM 2869 N N . GLU A 1 413 ? 107.645 20.481 -2.813 1.00 35.44 391 GLU A N 1
ATOM 2870 C CA . GLU A 1 413 ? 109.068 20.692 -2.512 1.00 36.61 391 GLU A CA 1
ATOM 2871 C C . GLU A 1 413 ? 109.276 21.156 -1.109 1.00 36.00 391 GLU A C 1
ATOM 2872 O O . GLU A 1 413 ? 108.503 21.948 -0.607 1.00 42.81 391 GLU A O 1
ATOM 2878 N N . LEU A 1 414 ? 110.398 20.758 -0.520 1.00 31.23 392 LEU A N 1
ATOM 2879 C CA . LEU A 1 414 ? 110.878 21.353 0.702 1.00 31.39 392 LEU A CA 1
ATOM 2880 C C . LEU A 1 414 ? 111.614 22.568 0.246 1.00 32.83 392 LEU A C 1
ATOM 2881 O O . LEU A 1 414 ? 112.601 22.444 -0.443 1.00 34.40 392 LEU A O 1
ATOM 2886 N N . LYS A 1 415 ? 111.182 23.732 0.652 1.00 31.29 393 LYS A N 1
ATOM 2887 C CA . LYS A 1 415 ? 111.793 24.982 0.168 1.00 31.60 393 LYS A CA 1
ATOM 2888 C C . LYS A 1 415 ? 111.612 26.141 1.117 1.00 32.23 393 LYS A C 1
ATOM 2889 O O . LYS A 1 415 ? 110.705 26.146 1.923 1.00 34.38 393 LYS A O 1
ATOM 2895 N N . PRO A 1 416 ? 112.452 27.166 1.006 1.00 33.69 394 PRO A N 1
ATOM 2896 C CA . PRO A 1 416 ? 112.214 28.389 1.801 1.00 35.42 394 PRO A CA 1
ATOM 2897 C C . PRO A 1 416 ? 110.868 29.032 1.459 1.00 34.68 394 PRO A C 1
ATOM 2898 O O . PRO A 1 416 ? 110.433 28.981 0.306 1.00 37.54 394 PRO A O 1
ATOM 2902 N N . TRP A 1 417 ? 110.164 29.491 2.500 1.00 32.09 395 TRP A N 1
ATOM 2903 C CA . TRP A 1 417 ? 108.948 30.277 2.356 1.00 32.95 395 TRP A CA 1
ATOM 2904 C C . TRP A 1 417 ? 109.315 31.736 2.157 1.00 37.11 395 TRP A C 1
ATOM 2905 O O . TRP A 1 417 ? 109.660 32.440 3.102 1.00 37.94 395 TRP A O 1
ATOM 2916 N N . GLU A 1 418 ? 109.293 32.178 0.907 1.00 39.88 396 GLU A N 1
ATOM 2917 C CA . GLU A 1 418 ? 109.753 33.524 0.593 1.00 47.38 396 GLU A CA 1
ATOM 2918 C C . GLU A 1 418 ? 108.643 34.502 0.773 1.00 42.98 396 GLU A C 1
ATOM 2919 O O . GLU A 1 418 ? 107.475 34.162 0.630 1.00 47.12 396 GLU A O 1
ATOM 2925 N N . THR A 1 419 ? 109.026 35.675 1.235 1.00 44.25 397 THR A N 1
ATOM 2926 C CA . THR A 1 419 ? 108.140 36.802 1.315 1.00 49.55 397 THR A CA 1
ATOM 2927 C C . THR A 1 419 ? 108.868 38.060 0.720 1.00 52.43 397 THR A C 1
ATOM 2928 O O . THR A 1 419 ? 110.091 38.161 0.716 1.00 52.62 397 THR A O 1
ATOM 2932 N N . ALA A 1 420 ? 108.087 38.962 0.175 1.00 53.55 398 ALA A N 1
ATOM 2933 C CA . ALA A 1 420 ? 108.616 40.165 -0.465 1.00 61.08 398 ALA A CA 1
ATOM 2934 C C . ALA A 1 420 ? 108.708 41.248 0.583 1.00 56.32 398 ALA A C 1
ATOM 2935 O O . ALA A 1 420 ? 107.861 41.333 1.466 1.00 54.89 398 ALA A O 1
ATOM 2937 N N . ASP A 1 421 ? 109.708 42.104 0.431 1.00 58.19 399 ASP A N 1
ATOM 2938 C CA . ASP A 1 421 ? 109.808 43.356 1.161 1.00 61.04 399 ASP A CA 1
ATOM 2939 C C . ASP A 1 421 ? 109.855 43.044 2.629 1.00 52.09 399 ASP A C 1
ATOM 2940 O O . ASP A 1 421 ? 110.386 42.001 3.064 1.00 64.07 399 ASP A O 1
ATOM 2945 N N . GLY A 1 422 ? 109.202 43.870 3.416 1.00 51.82 400 GLY A N 1
ATOM 2946 C CA . GLY A 1 422 ? 109.121 43.555 4.861 1.00 71.02 400 GLY A CA 1
ATOM 2947 C C . GLY A 1 422 ? 108.139 42.423 5.255 1.00 63.03 400 GLY A C 1
ATOM 2948 O O . GLY A 1 422 ? 108.110 42.006 6.393 1.00 57.17 400 GLY A O 1
ATOM 2949 N N . LYS A 1 423 ? 107.284 42.002 4.342 1.00 50.87 401 LYS A N 1
ATOM 2950 C CA . LYS A 1 423 ? 105.911 41.640 4.726 1.00 51.54 401 LYS A CA 1
ATOM 2951 C C . LYS A 1 423 ? 105.818 40.292 5.483 1.00 39.01 401 LYS A C 1
ATOM 2952 O O . LYS A 1 423 ? 106.498 39.328 5.142 1.00 39.06 401 LYS A O 1
ATOM 2958 N N . PRO A 1 424 ? 104.982 40.241 6.515 1.00 44.53 402 PRO A N 1
ATOM 2959 C CA . PRO A 1 424 ? 104.771 38.978 7.178 1.00 39.82 402 PRO A CA 1
ATOM 2960 C C . PRO A 1 424 ? 104.103 37.982 6.234 1.00 34.85 402 PRO A C 1
ATOM 2961 O O . PRO A 1 424 ? 103.288 38.318 5.422 1.00 35.51 402 PRO A O 1
ATOM 2965 N N . ARG A 1 425 ? 104.459 36.751 6.394 1.00 34.79 403 ARG A N 1
ATOM 2966 C CA . ARG A 1 425 ? 103.816 35.691 5.701 1.00 33.76 403 ARG A CA 1
ATOM 2967 C C . ARG A 1 425 ? 102.380 35.529 6.174 1.00 30.04 403 ARG A C 1
ATOM 2968 O O . ARG A 1 425 ? 102.080 35.758 7.354 1.00 30.48 403 ARG A O 1
ATOM 2976 N N . ARG A 1 426 ? 101.491 35.168 5.251 1.00 29.87 404 ARG A N 1
ATOM 2977 C CA . ARG A 1 426 ? 100.106 34.870 5.582 1.00 29.47 404 ARG A CA 1
ATOM 2978 C C . ARG A 1 426 ? 99.653 33.586 4.953 1.00 29.31 404 ARG A C 1
ATOM 2979 O O . ARG A 1 426 ? 100.056 33.250 3.856 1.00 30.92 404 ARG A O 1
ATOM 2987 N N . ALA A 1 427 ? 98.819 32.867 5.694 1.00 25.12 405 ALA A N 1
ATOM 2988 C CA . ALA A 1 427 ? 98.287 31.604 5.258 1.00 25.41 405 ALA A CA 1
ATOM 2989 C C . ALA A 1 427 ? 96.877 31.368 5.752 1.00 27.92 405 ALA A C 1
ATOM 2990 O O . ALA A 1 427 ? 96.435 31.945 6.747 1.00 28.07 405 ALA A O 1
ATOM 2992 N N . CYS A 1 428 ? 96.160 30.487 5.071 1.00 27.57 406 CYS A N 1
ATOM 2993 C CA . CYS A 1 428 ? 94.805 30.138 5.489 1.00 25.24 406 CYS A CA 1
ATOM 2994 C C . CYS A 1 428 ? 94.719 28.694 5.800 1.00 29.29 406 CYS A C 1
ATOM 2995 O O . CYS A 1 428 ? 95.554 27.912 5.344 1.00 28.41 406 CYS A O 1
ATOM 2998 N N . VAL A 1 429 ? 93.700 28.325 6.568 1.00 28.56 407 VAL A N 1
ATOM 2999 C CA . VAL A 1 429 ? 93.389 26.915 6.835 1.00 23.70 407 VAL A CA 1
ATOM 3000 C C . VAL A 1 429 ? 91.893 26.752 6.668 1.00 22.58 407 VAL A C 1
ATOM 3001 O O . VAL A 1 429 ? 91.120 27.564 7.197 1.00 27.13 407 VAL A O 1
ATOM 3005 N N . SER A 1 430 ? 91.500 25.724 5.908 1.00 23.32 408 SER A N 1
ATOM 3006 C CA . SER A 1 430 ? 90.095 25.429 5.657 1.00 22.82 408 SER A CA 1
ATOM 3007 C C . SER A 1 430 ? 89.720 24.122 6.297 1.00 24.55 408 SER A C 1
ATOM 3008 O O . SER A 1 430 ? 90.538 23.148 6.328 1.00 26.68 408 SER A O 1
ATOM 3011 N N . SER A 1 431 ? 88.513 24.037 6.814 1.00 23.89 409 SER A N 1
ATOM 3012 C CA . SER A 1 431 ? 88.059 22.758 7.385 1.00 28.19 409 SER A CA 1
ATOM 3013 C C . SER A 1 431 ? 86.582 22.678 7.207 1.00 33.25 409 SER A C 1
ATOM 3014 O O . SER A 1 431 ? 85.854 23.611 7.587 1.00 30.70 409 SER A O 1
ATOM 3017 N N . PHE A 1 432 ? 86.162 21.660 6.418 1.00 30.58 410 PHE A N 1
ATOM 3018 C CA . PHE A 1 432 ? 84.753 21.434 6.054 1.00 35.31 410 PHE A CA 1
ATOM 3019 C C . PHE A 1 432 ? 84.260 20.111 6.660 1.00 44.09 410 PHE A C 1
ATOM 3020 O O . PHE A 1 432 ? 85.060 19.233 6.947 1.00 60.95 410 PHE A O 1
ATOM 3028 N N . GLY A 1 433 ? 83.038 20.092 7.171 1.00 43.23 411 GLY A N 1
ATOM 3029 C CA . GLY A 1 433 ? 82.555 18.865 7.817 1.00 37.83 411 GLY A CA 1
ATOM 3030 C C . GLY A 1 433 ? 81.530 18.197 6.953 1.00 37.80 411 GLY A C 1
ATOM 3031 O O . GLY A 1 433 ? 80.846 18.878 6.222 1.00 32.15 411 GLY A O 1
ATOM 3032 N N . TYR A 1 434 ? 81.242 16.931 7.236 1.00 35.57 412 TYR A N 1
ATOM 3033 C CA . TYR A 1 434 ? 80.279 16.179 6.492 1.00 40.97 412 TYR A CA 1
ATOM 3034 C C . TYR A 1 434 ? 78.856 16.666 6.754 1.00 40.75 412 TYR A C 1
ATOM 3035 O O . TYR A 1 434 ? 78.006 16.485 5.935 1.00 42.51 412 TYR A O 1
ATOM 3044 N N . SER A 1 435 ? 78.629 17.371 7.861 1.00 29.28 413 SER A N 1
ATOM 3045 C CA . SER A 1 435 ? 77.296 17.905 8.149 1.00 32.12 413 SER A CA 1
ATOM 3046 C C . SER A 1 435 ? 77.099 19.276 7.515 1.00 32.23 413 SER A C 1
ATOM 3047 O O . SER A 1 435 ? 76.063 19.876 7.667 1.00 32.87 413 SER A O 1
ATOM 3050 N N . GLY A 1 436 ? 78.153 19.801 6.896 1.00 28.96 414 GLY A N 1
ATOM 3051 C CA . GLY A 1 436 ? 78.048 20.973 6.078 1.00 31.73 414 GLY A CA 1
ATOM 3052 C C . GLY A 1 436 ? 78.404 22.291 6.750 1.00 27.39 414 GLY A C 1
ATOM 3053 O O . GLY A 1 436 ? 78.290 23.347 6.123 1.00 25.91 414 GLY A O 1
ATOM 3054 N N . THR A 1 437 ? 78.853 22.232 8.008 1.00 27.82 415 THR A N 1
ATOM 3055 C CA . THR A 1 437 ? 79.381 23.417 8.688 1.00 25.70 415 THR A CA 1
ATOM 3056 C C . THR A 1 437 ? 80.870 23.638 8.404 1.00 25.64 415 THR A C 1
ATOM 3057 O O . THR A 1 437 ? 81.716 22.746 8.653 1.00 34.61 415 THR A O 1
ATOM 3061 N N . ASN A 1 438 ? 81.153 24.750 7.740 1.00 26.19 416 ASN A N 1
ATOM 3062 C CA . ASN A 1 438 ? 82.481 25.126 7.232 1.00 24.72 416 ASN A CA 1
ATOM 3063 C C . ASN A 1 438 ? 83.175 26.162 8.075 1.00 26.40 416 ASN A C 1
ATOM 3064 O O . ASN A 1 438 ? 82.539 27.032 8.664 1.00 26.96 416 ASN A O 1
ATOM 3069 N N . ALA A 1 439 ? 84.519 26.081 8.094 1.00 24.86 417 ALA A N 1
ATOM 3070 C CA . ALA A 1 439 ? 85.335 27.057 8.748 1.00 22.32 417 ALA A CA 1
ATOM 3071 C C . ALA A 1 439 ? 86.557 27.375 7.927 1.00 24.84 417 ALA A C 1
ATOM 3072 O O . ALA A 1 439 ? 87.107 26.516 7.294 1.00 25.62 417 ALA A O 1
ATOM 3074 N N . HIS A 1 440 ? 87.059 28.579 8.124 1.00 24.67 418 HIS A N 1
ATOM 3075 C CA . HIS A 1 440 ? 88.226 29.078 7.417 1.00 24.59 418 HIS A CA 1
ATOM 3076 C C . HIS A 1 440 ? 88.864 30.131 8.249 1.00 24.70 418 HIS A C 1
ATOM 3077 O O . HIS A 1 440 ? 88.180 30.983 8.827 1.00 23.37 418 HIS A O 1
ATOM 3084 N N . ILE A 1 441 ? 90.171 30.041 8.437 1.00 25.75 419 ILE A N 1
ATOM 3085 C CA . ILE A 1 441 ? 90.832 31.075 9.184 1.00 27.24 419 ILE A CA 1
ATOM 3086 C C . ILE A 1 441 ? 92.015 31.601 8.434 1.00 25.89 419 ILE A C 1
ATOM 3087 O O . ILE A 1 441 ? 92.615 30.875 7.629 1.00 27.26 419 ILE A O 1
ATOM 3092 N N . VAL A 1 442 ? 92.428 32.813 8.796 1.00 24.07 420 VAL A N 1
ATOM 3093 C CA . VAL A 1 442 ? 93.649 33.393 8.240 1.00 23.49 420 VAL A CA 1
ATOM 3094 C C . VAL A 1 442 ? 94.626 33.717 9.309 1.00 23.29 420 VAL A C 1
ATOM 3095 O O . VAL A 1 442 ? 94.304 34.401 10.287 1.00 27.64 420 VAL A O 1
ATOM 3099 N N . ILE A 1 443 ? 95.859 33.233 9.102 1.00 23.59 421 ILE A N 1
ATOM 3100 C CA . ILE A 1 443 ? 96.921 33.361 10.020 1.00 27.05 421 ILE A CA 1
ATOM 3101 C C . ILE A 1 443 ? 98.037 34.241 9.451 1.00 24.62 421 ILE A C 1
ATOM 3102 O O . ILE A 1 443 ? 98.358 34.173 8.304 1.00 29.56 421 ILE A O 1
ATOM 3107 N N . GLU A 1 444 ? 98.605 35.076 10.303 1.00 28.12 422 GLU A N 1
ATOM 3108 C CA . GLU A 1 444 ? 99.730 35.936 9.919 1.00 26.90 422 GLU A CA 1
ATOM 3109 C C . GLU A 1 444 ? 100.926 35.679 10.828 1.00 28.33 422 GLU A C 1
ATOM 3110 O O . GLU A 1 444 ? 100.823 35.556 12.060 1.00 27.57 422 GLU A O 1
ATOM 3116 N N . GLU A 1 445 ? 102.082 35.610 10.222 1.00 27.37 423 GLU A N 1
ATOM 3117 C CA . GLU A 1 445 ? 103.350 35.559 10.926 1.00 29.81 423 GLU A CA 1
ATOM 3118 C C . GLU A 1 445 ? 103.541 36.716 11.928 1.00 34.03 423 GLU A C 1
ATOM 3119 O O . GLU A 1 445 ? 103.258 37.842 11.630 1.00 34.30 423 GLU A O 1
ATOM 3125 N N . TYR A 1 446 ? 104.021 36.400 13.116 1.00 29.86 424 TYR A N 1
ATOM 3126 C CA . TYR A 1 446 ? 104.218 37.414 14.092 1.00 32.96 424 TYR A CA 1
ATOM 3127 C C . TYR A 1 446 ? 105.700 37.928 13.967 1.00 33.97 424 TYR A C 1
ATOM 3128 O O . TYR A 1 446 ? 106.621 37.141 13.909 1.00 38.03 424 TYR A O 1
ATOM 3137 N N . GLN A 1 447 ? 105.873 39.237 13.980 1.00 37.91 425 GLN A N 1
ATOM 3138 C CA . GLN A 1 447 ? 107.209 39.873 13.775 1.00 45.49 425 GLN A CA 1
ATOM 3139 C C . GLN A 1 447 ? 107.578 40.702 15.026 1.00 34.69 425 GLN A C 1
ATOM 3140 O O . GLN A 1 447 ? 107.041 41.740 15.218 1.00 51.37 425 GLN A O 1
ATOM 3146 N N . PRO A 1 448 ? 108.255 40.068 15.972 1.00 37.08 426 PRO A N 1
ATOM 3147 C CA . PRO A 1 448 ? 108.550 40.726 17.235 1.00 53.36 426 PRO A CA 1
ATOM 3148 C C . PRO A 1 448 ? 109.569 41.854 17.053 1.00 62.72 426 PRO A C 1
ATOM 3149 O O . PRO A 1 448 ? 110.440 41.756 16.193 1.00 53.26 426 PRO A O 1
ATOM 3153 N N . GLU A 1 449 ? 109.455 42.889 17.873 1.00 72.61 427 GLU A N 1
ATOM 3154 C CA . GLU A 1 449 ? 110.358 44.067 17.821 1.00 79.93 427 GLU A CA 1
ATOM 3155 C C . GLU A 1 449 ? 111.808 43.710 18.130 1.00 60.34 427 GLU A C 1
ATOM 3156 O O . GLU A 1 449 ? 112.072 42.671 18.737 1.00 64.87 427 GLU A O 1
ATOM 3162 N N . SER A 1 461 ? 126.595 32.090 34.170 1.00 51.49 439 SER A N 1
ATOM 3163 C CA . SER A 1 461 ? 125.888 30.842 34.512 1.00 53.41 439 SER A CA 1
ATOM 3164 C C . SER A 1 461 ? 124.363 31.065 34.710 1.00 38.54 439 SER A C 1
ATOM 3165 O O . SER A 1 461 ? 123.917 32.080 35.220 1.00 45.66 439 SER A O 1
ATOM 3168 N N . ALA A 1 462 ? 123.588 30.103 34.274 1.00 43.29 440 ALA A N 1
ATOM 3169 C CA . ALA A 1 462 ? 122.129 30.123 34.524 1.00 35.30 440 ALA A CA 1
ATOM 3170 C C . ALA A 1 462 ? 121.772 28.925 35.395 1.00 36.74 440 ALA A C 1
ATOM 3171 O O . ALA A 1 462 ? 122.469 27.919 35.398 1.00 37.28 440 ALA A O 1
ATOM 3173 N N . LEU A 1 463 ? 120.662 29.044 36.119 1.00 33.70 441 LEU A N 1
ATOM 3174 C CA . LEU A 1 463 ? 120.221 28.027 37.037 1.00 34.45 441 LEU A CA 1
ATOM 3175 C C . LEU A 1 463 ? 119.053 27.283 36.470 1.00 33.86 441 LEU A C 1
ATOM 3176 O O . LEU A 1 463 ? 117.905 27.827 36.377 1.00 31.56 441 LEU A O 1
ATOM 3181 N N . PHE A 1 464 ? 119.306 26.032 36.183 1.00 31.67 442 PHE A N 1
ATOM 3182 C CA . PHE A 1 464 ? 118.310 25.147 35.580 1.00 37.73 442 PHE A CA 1
ATOM 3183 C C . PHE A 1 464 ? 117.640 24.350 36.652 1.00 34.34 442 PHE A C 1
ATOM 3184 O O . PHE A 1 464 ? 118.296 23.748 37.493 1.00 40.47 442 PHE A O 1
ATOM 3192 N N . VAL A 1 465 ? 116.314 24.429 36.692 1.00 33.18 443 VAL A N 1
ATOM 3193 C CA . VAL A 1 465 ? 115.528 23.623 37.640 1.00 31.34 443 VAL A CA 1
ATOM 3194 C C . VAL A 1 465 ? 114.491 22.756 36.934 1.00 30.71 443 VAL A C 1
ATOM 3195 O O . VAL A 1 465 ? 113.912 23.141 35.879 1.00 32.34 443 VAL A O 1
ATOM 3199 N N . LEU A 1 466 ? 114.287 21.578 37.465 1.00 30.18 444 LEU A N 1
ATOM 3200 C CA . LEU A 1 466 ? 113.311 20.615 36.915 1.00 36.30 444 LEU A CA 1
ATOM 3201 C C . LEU A 1 466 ? 112.620 19.879 38.060 1.00 40.62 444 LEU A C 1
ATOM 3202 O O . LEU A 1 466 ? 113.259 19.540 39.080 1.00 33.65 444 LEU A O 1
ATOM 3207 N N . SER A 1 467 ? 111.361 19.514 37.845 1.00 36.18 445 SER A N 1
ATOM 3208 C CA . SER A 1 467 ? 110.576 18.833 38.864 1.00 29.49 445 SER A CA 1
ATOM 3209 C C . SER A 1 467 ? 109.431 18.031 38.295 1.00 34.91 445 SER A C 1
ATOM 3210 O O . SER A 1 467 ? 108.922 18.318 37.218 1.00 30.43 445 SER A O 1
ATOM 3213 N N . ALA A 1 468 ? 109.033 17.006 39.026 1.00 31.70 446 ALA A N 1
ATOM 3214 C CA . ALA A 1 468 ? 107.939 16.088 38.596 1.00 30.95 446 ALA A CA 1
ATOM 3215 C C . ALA A 1 468 ? 107.275 15.472 39.819 1.00 35.27 446 ALA A C 1
ATOM 3216 O O . ALA A 1 468 ? 107.762 15.622 40.968 1.00 32.54 446 ALA A O 1
ATOM 3218 N N . LYS A 1 469 ? 106.143 14.837 39.599 1.00 31.24 447 LYS A N 1
ATOM 3219 C CA . LYS A 1 469 ? 105.333 14.310 40.678 1.00 33.06 447 LYS A CA 1
ATOM 3220 C C . LYS A 1 469 ? 105.895 12.975 41.201 1.00 41.75 447 LYS A C 1
ATOM 3221 O O . LYS A 1 469 ? 105.491 12.511 42.256 1.00 39.25 447 LYS A O 1
ATOM 3227 N N . LYS A 1 470 ? 106.720 12.335 40.395 1.00 37.27 448 LYS A N 1
ATOM 3228 C CA . LYS A 1 470 ? 107.364 11.051 40.742 1.00 40.22 448 LYS A CA 1
ATOM 3229 C C . LYS A 1 470 ? 108.757 11.073 40.207 1.00 41.93 448 LYS A C 1
ATOM 3230 O O . LYS A 1 470 ? 109.039 11.721 39.193 1.00 35.61 448 LYS A O 1
ATOM 3236 N N . GLU A 1 471 ? 109.651 10.333 40.835 1.00 43.29 449 GLU A N 1
ATOM 3237 C CA . GLU A 1 471 ? 111.043 10.386 40.449 1.00 39.64 449 GLU A CA 1
ATOM 3238 C C . GLU A 1 471 ? 111.262 9.870 39.063 1.00 34.60 449 GLU A C 1
ATOM 3239 O O . GLU A 1 471 ? 112.114 10.361 38.335 1.00 34.08 449 GLU A O 1
ATOM 3245 N N . LYS A 1 472 ? 110.516 8.833 38.701 1.00 32.22 450 LYS A N 1
ATOM 3246 C CA . LYS A 1 472 ? 110.621 8.248 37.383 1.00 34.27 450 LYS A CA 1
ATOM 3247 C C . LYS A 1 472 ? 110.294 9.301 36.246 1.00 29.84 450 LYS A C 1
ATOM 3248 O O . LYS A 1 472 ? 110.947 9.359 35.236 1.00 32.99 450 LYS A O 1
ATOM 3254 N N . GLN A 1 473 ? 109.251 10.089 36.460 1.00 32.32 451 GLN A N 1
ATOM 3255 C CA . GLN A 1 473 ? 108.899 11.179 35.533 1.00 30.73 451 GLN A CA 1
ATOM 3256 C C . GLN A 1 473 ? 109.944 12.322 35.552 1.00 31.29 451 GLN A C 1
ATOM 3257 O O . GLN A 1 473 ? 110.217 12.908 34.520 1.00 34.06 451 GLN A O 1
ATOM 3263 N N . LEU A 1 474 ? 110.565 12.574 36.693 1.00 34.54 452 LEU A N 1
ATOM 3264 C CA . LEU A 1 474 ? 111.721 13.534 36.713 1.00 32.94 452 LEU A CA 1
ATOM 3265 C C . LEU A 1 474 ? 112.815 13.039 35.795 1.00 35.75 452 LEU A C 1
ATOM 3266 O O . LEU A 1 474 ? 113.348 13.812 35.004 1.00 35.03 452 LEU A O 1
ATOM 3271 N N . LYS A 1 475 ? 113.135 11.735 35.870 1.00 35.13 453 LYS A N 1
ATOM 3272 C CA . LYS A 1 475 ? 114.178 11.160 35.017 1.00 36.22 453 LYS A CA 1
ATOM 3273 C C . LYS A 1 475 ? 113.766 11.291 33.546 1.00 34.54 453 LYS A C 1
ATOM 3274 O O . LYS A 1 475 ? 114.573 11.673 32.695 1.00 33.75 453 LYS A O 1
ATOM 3280 N N . ALA A 1 476 ? 112.509 10.972 33.245 1.00 33.28 454 ALA A N 1
ATOM 3281 C CA . ALA A 1 476 ? 111.966 11.173 31.852 1.00 34.16 454 ALA A CA 1
ATOM 3282 C C . ALA A 1 476 ? 112.005 12.652 31.435 1.00 32.06 454 ALA A C 1
ATOM 3283 O O . ALA A 1 476 ? 112.322 12.953 30.306 1.00 33.02 454 ALA A O 1
ATOM 3285 N N . TYR A 1 477 ? 111.829 13.559 32.394 1.00 30.08 455 TYR A N 1
ATOM 3286 C CA . TYR A 1 477 ? 111.841 14.982 32.082 1.00 32.00 455 TYR A CA 1
ATOM 3287 C C . TYR A 1 477 ? 113.284 15.410 31.655 1.00 34.20 455 TYR A C 1
ATOM 3288 O O . TYR A 1 477 ? 113.483 16.186 30.733 1.00 34.77 455 TYR A O 1
ATOM 3297 N N . ALA A 1 478 ? 114.248 14.971 32.433 1.00 32.71 456 ALA A N 1
ATOM 3298 C CA . ALA A 1 478 ? 115.642 15.244 32.173 1.00 35.24 456 ALA A CA 1
ATOM 3299 C C . ALA A 1 478 ? 116.066 14.691 30.826 1.00 39.06 456 ALA A C 1
ATOM 3300 O O . ALA A 1 478 ? 116.752 15.363 30.067 1.00 38.98 456 ALA A O 1
ATOM 3302 N N . GLU A 1 479 ? 115.585 13.508 30.495 1.00 38.59 457 GLU A N 1
ATOM 3303 C CA . GLU A 1 479 ? 115.843 12.918 29.184 1.00 42.01 457 GLU A CA 1
ATOM 3304 C C . GLU A 1 479 ? 115.257 13.798 28.063 1.00 42.78 457 GLU A C 1
ATOM 3305 O O . GLU A 1 479 ? 115.918 14.047 27.054 1.00 44.05 457 GLU A O 1
ATOM 3311 N N . ALA A 1 480 ? 113.997 14.258 28.230 1.00 35.50 458 ALA A N 1
ATOM 3312 C CA . ALA A 1 480 ? 113.357 15.079 27.237 1.00 38.07 458 ALA A CA 1
ATOM 3313 C C . ALA A 1 480 ? 114.105 16.377 27.054 1.00 33.70 458 ALA A C 1
ATOM 3314 O O . ALA A 1 480 ? 114.261 16.880 25.932 1.00 34.96 458 ALA A O 1
ATOM 3316 N N . MET A 1 481 ? 114.558 16.957 28.145 1.00 30.77 459 MET A N 1
ATOM 3317 C CA . MET A 1 481 ? 115.297 18.210 28.047 1.00 31.36 459 MET A CA 1
ATOM 3318 C C . MET A 1 481 ? 116.662 18.015 27.366 1.00 33.92 459 MET A C 1
ATOM 3319 O O . MET A 1 481 ? 117.068 18.835 26.585 1.00 36.37 459 MET A O 1
ATOM 3324 N N . LYS A 1 482 ? 117.338 16.917 27.675 1.00 38.70 460 LYS A N 1
ATOM 3325 C CA . LYS A 1 482 ? 118.637 16.620 27.051 1.00 42.61 460 LYS A CA 1
ATOM 3326 C C . LYS A 1 482 ? 118.494 16.440 25.531 1.00 48.22 460 LYS A C 1
ATOM 3327 O O . LYS A 1 482 ? 119.247 17.025 24.773 1.00 42.64 460 LYS A O 1
ATOM 3333 N N . ASP A 1 483 ? 117.477 15.686 25.105 1.00 48.48 461 ASP A N 1
ATOM 3334 C CA . ASP A 1 483 ? 117.155 15.534 23.667 1.00 42.68 461 ASP A CA 1
ATOM 3335 C C . ASP A 1 483 ? 116.881 16.856 23.025 1.00 44.89 461 ASP A C 1
ATOM 3336 O O . ASP A 1 483 ? 117.322 17.116 21.892 1.00 40.36 461 ASP A O 1
ATOM 3341 N N . PHE A 1 484 ? 116.080 17.679 23.700 1.00 36.94 462 PHE A N 1
ATOM 3342 C CA . PHE A 1 484 ? 115.685 18.968 23.157 1.00 37.09 462 PHE A CA 1
ATOM 3343 C C . PHE A 1 484 ? 116.921 19.862 22.959 1.00 39.73 462 PHE A C 1
ATOM 3344 O O . PHE A 1 484 ? 117.041 20.558 21.985 1.00 40.25 462 PHE A O 1
ATOM 3352 N N . VAL A 1 485 ? 117.759 19.926 23.975 1.00 39.26 463 VAL A N 1
ATOM 3353 C CA . VAL A 1 485 ? 118.950 20.744 23.912 1.00 40.60 463 VAL A CA 1
ATOM 3354 C C . VAL A 1 485 ? 119.936 20.201 22.846 1.00 45.22 463 VAL A C 1
ATOM 3355 O O . VAL A 1 485 ? 120.424 20.944 22.010 1.00 45.11 463 VAL A O 1
ATOM 3359 N N . THR A 1 486 ? 120.144 18.894 22.850 1.00 42.79 464 THR A N 1
ATOM 3360 C CA . THR A 1 486 ? 120.938 18.241 21.816 1.00 44.28 464 THR A CA 1
ATOM 3361 C C . THR A 1 486 ? 120.458 18.625 20.399 1.00 56.43 464 THR A C 1
ATOM 3362 O O . THR A 1 486 ? 121.274 18.971 19.545 1.00 54.72 464 THR A O 1
ATOM 3366 N N . SER A 1 487 ? 119.134 18.664 20.192 1.00 51.26 465 SER A N 1
ATOM 3367 C CA . SER A 1 487 ? 118.538 18.904 18.849 1.00 46.16 465 SER A CA 1
ATOM 3368 C C . SER A 1 487 ? 118.522 20.354 18.499 1.00 49.80 465 SER A C 1
ATOM 3369 O O . SER A 1 487 ? 118.221 20.711 17.374 1.00 50.96 465 SER A O 1
ATOM 3372 N N . ASN A 1 488 ? 118.620 21.204 19.509 1.00 45.09 466 ASN A N 1
ATOM 3373 C CA . ASN A 1 488 ? 118.421 22.638 19.309 1.00 45.39 466 ASN A CA 1
ATOM 3374 C C . ASN A 1 488 ? 119.650 23.424 19.691 1.00 52.50 466 ASN A C 1
ATOM 3375 O O . ASN A 1 488 ? 119.716 24.042 20.740 1.00 51.44 466 ASN A O 1
ATOM 3380 N N . GLU A 1 489 ? 120.622 23.417 18.802 1.00 48.99 467 GLU A N 1
ATOM 3381 C CA . GLU A 1 489 ? 121.949 23.930 19.087 1.00 54.91 467 GLU A CA 1
ATOM 3382 C C . GLU A 1 489 ? 121.962 25.424 19.431 1.00 53.94 467 GLU A C 1
ATOM 3383 O O . GLU A 1 489 ? 122.890 25.919 20.055 1.00 52.41 467 GLU A O 1
ATOM 3389 N N . ASP A 1 490 ? 120.959 26.141 18.965 1.00 56.84 468 ASP A N 1
ATOM 3390 C CA . ASP A 1 490 ? 120.883 27.615 19.178 1.00 56.40 468 ASP A CA 1
ATOM 3391 C C . ASP A 1 490 ? 120.008 28.073 20.371 1.00 55.94 468 ASP A C 1
ATOM 3392 O O . ASP A 1 490 ? 119.640 29.254 20.459 1.00 49.56 468 ASP A O 1
ATOM 3397 N N . ILE A 1 491 ? 119.631 27.151 21.261 1.00 62.60 469 ILE A N 1
ATOM 3398 C CA . ILE A 1 491 ? 118.739 27.539 22.415 1.00 59.74 469 ILE A CA 1
ATOM 3399 C C . ILE A 1 491 ? 119.369 28.629 23.288 1.00 52.03 469 ILE A C 1
ATOM 3400 O O . ILE A 1 491 ? 120.588 28.598 23.615 1.00 49.74 469 ILE A O 1
ATOM 3405 N N . ASP A 1 492 ? 118.570 29.626 23.629 1.00 41.59 470 ASP A N 1
ATOM 3406 C CA . ASP A 1 492 ? 119.040 30.696 24.544 1.00 44.42 470 ASP A CA 1
ATOM 3407 C C . ASP A 1 492 ? 118.936 30.203 25.989 1.00 44.64 470 ASP A C 1
ATOM 3408 O O . ASP A 1 492 ? 117.836 29.984 26.521 1.00 42.05 470 ASP A O 1
ATOM 3413 N N . LEU A 1 493 ? 120.073 29.991 26.599 1.00 36.28 471 LEU A N 1
ATOM 3414 C CA . LEU A 1 493 ? 120.157 29.328 27.907 1.00 40.07 471 LEU A CA 1
ATOM 3415 C C . LEU A 1 493 ? 119.507 30.128 28.991 1.00 36.27 471 LEU A C 1
ATOM 3416 O O . LEU A 1 493 ? 118.897 29.586 29.872 1.00 41.15 471 LEU A O 1
ATOM 3421 N N . GLU A 1 494 ? 119.572 31.428 28.892 1.00 31.26 472 GLU A N 1
ATOM 3422 C CA . GLU A 1 494 ? 118.942 32.274 29.902 1.00 34.99 472 GLU A CA 1
ATOM 3423 C C . GLU A 1 494 ? 117.383 32.249 29.827 1.00 37.87 472 GLU A C 1
ATOM 3424 O O . GLU A 1 494 ? 116.695 32.241 30.840 1.00 31.02 472 GLU A O 1
ATOM 3430 N N . ASP A 1 495 ? 116.869 32.241 28.613 1.00 34.15 473 ASP A N 1
ATOM 3431 C CA . ASP A 1 495 ? 115.397 32.099 28.368 1.00 33.20 473 ASP A CA 1
ATOM 3432 C C . ASP A 1 495 ? 114.911 30.728 28.832 1.00 31.95 473 ASP A C 1
ATOM 3433 O O . ASP A 1 495 ? 113.864 30.625 29.441 1.00 32.29 473 ASP A O 1
ATOM 3438 N N . MET A 1 496 ? 115.697 29.675 28.554 1.00 29.40 474 MET A N 1
ATOM 3439 C CA . MET A 1 496 ? 115.339 28.339 28.943 1.00 31.61 474 MET A CA 1
ATOM 3440 C C . MET A 1 496 ? 115.246 28.222 30.461 1.00 31.98 474 MET A C 1
ATOM 3441 O O . MET A 1 496 ? 114.268 27.686 30.998 1.00 28.05 474 MET A O 1
ATOM 3446 N N . ALA A 1 497 ? 116.268 28.692 31.166 1.00 28.09 475 ALA A N 1
ATOM 3447 C CA . ALA A 1 497 ? 116.268 28.661 32.646 1.00 30.06 475 ALA A CA 1
ATOM 3448 C C . ALA A 1 497 ? 115.122 29.450 33.230 1.00 26.33 475 ALA A C 1
ATOM 3449 O O . ALA A 1 497 ? 114.486 29.027 34.171 1.00 31.16 475 ALA A O 1
ATOM 3451 N N . TYR A 1 498 ? 114.868 30.610 32.678 1.00 29.06 476 TYR A N 1
ATOM 3452 C CA . TYR A 1 498 ? 113.806 31.466 33.128 1.00 27.91 476 TYR A CA 1
ATOM 3453 C C . TYR A 1 498 ? 112.442 30.787 32.952 1.00 27.75 476 TYR A C 1
ATOM 3454 O O . TYR A 1 498 ? 111.548 30.977 33.768 1.00 29.64 476 TYR A O 1
ATOM 3463 N N . THR A 1 499 ? 112.285 30.044 31.847 1.00 29.77 477 THR A N 1
ATOM 3464 C CA . THR A 1 499 ? 111.041 29.278 31.589 1.00 30.44 477 THR A CA 1
ATOM 3465 C C . THR A 1 499 ? 110.851 28.163 32.616 1.00 26.41 477 THR A C 1
ATOM 3466 O O . THR A 1 499 ? 109.802 27.965 33.156 1.00 28.90 477 THR A O 1
ATOM 3470 N N . LEU A 1 500 ? 111.913 27.454 32.899 1.00 28.68 478 LEU A N 1
ATOM 3471 C CA . LEU A 1 500 ? 111.881 26.388 33.917 1.00 30.51 478 LEU A CA 1
ATOM 3472 C C . LEU A 1 500 ? 111.598 26.907 35.346 1.00 29.04 478 LEU A C 1
ATOM 3473 O O . LEU A 1 500 ? 110.895 26.261 36.130 1.00 30.95 478 LEU A O 1
ATOM 3478 N N . GLN A 1 501 ? 112.111 28.072 35.647 1.00 26.80 479 GLN A N 1
ATOM 3479 C CA . GLN A 1 501 ? 111.889 28.759 36.946 1.00 32.56 479 GLN A CA 1
ATOM 3480 C C . GLN A 1 501 ? 110.473 29.279 37.107 1.00 28.81 479 GLN A C 1
ATOM 3481 O O . GLN A 1 501 ? 109.796 28.931 38.071 1.00 30.76 479 GLN A O 1
ATOM 3487 N N . THR A 1 502 ? 109.997 30.067 36.120 1.00 31.87 480 THR A N 1
ATOM 3488 C CA . THR A 1 502 ? 108.724 30.828 36.233 1.00 33.22 480 THR A CA 1
ATOM 3489 C C . THR A 1 502 ? 107.548 30.237 35.430 1.00 36.66 480 THR A C 1
ATOM 3490 O O . THR A 1 502 ? 106.414 30.612 35.627 1.00 33.84 480 THR A O 1
ATOM 3494 N N . GLY A 1 503 ? 107.834 29.297 34.541 1.00 30.69 481 GLY A N 1
ATOM 3495 C CA . GLY A 1 503 ? 106.825 28.757 33.652 1.00 32.36 481 GLY A CA 1
ATOM 3496 C C . GLY A 1 503 ? 106.533 27.282 33.843 1.00 34.78 481 GLY A C 1
ATOM 3497 O O . GLY A 1 503 ? 105.912 26.633 32.981 1.00 36.09 481 GLY A O 1
ATOM 3498 N N . ARG A 1 504 ? 106.985 26.743 34.947 1.00 28.41 482 ARG A N 1
ATOM 3499 C CA . ARG A 1 504 ? 106.657 25.390 35.334 1.00 27.12 482 ARG A CA 1
ATOM 3500 C C . ARG A 1 504 ? 106.317 25.402 36.845 1.00 31.74 482 ARG A C 1
ATOM 3501 O O . ARG A 1 504 ? 1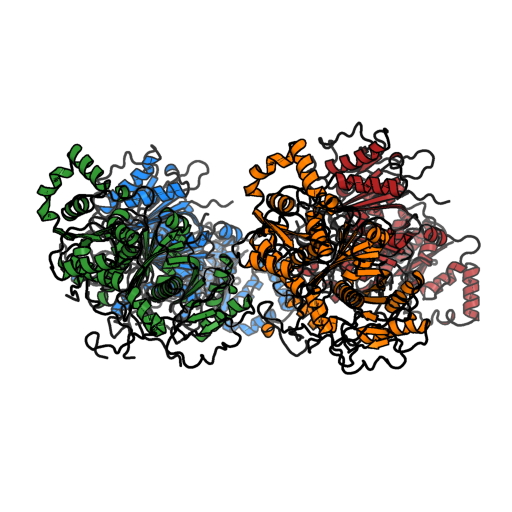06.967 26.068 37.635 1.00 31.57 482 ARG A O 1
ATOM 3509 N N . GLU A 1 505 ? 105.362 24.574 37.223 1.00 30.79 483 GLU A N 1
ATOM 3510 C CA . GLU A 1 505 ? 105.084 24.302 38.604 1.00 34.90 483 GLU A CA 1
ATOM 3511 C C . GLU A 1 505 ? 106.245 23.519 39.272 1.00 31.65 483 GLU A C 1
ATOM 3512 O O . GLU A 1 505 ? 106.735 22.514 38.742 1.00 34.96 483 GLU A O 1
ATOM 3518 N N . ALA A 1 506 ? 106.631 23.971 40.457 1.00 33.78 484 ALA A N 1
ATOM 3519 C CA . ALA A 1 506 ? 107.583 23.249 41.310 1.00 33.88 484 ALA A CA 1
ATOM 3520 C C . ALA A 1 506 ? 106.894 22.077 41.963 1.00 36.78 484 ALA A C 1
ATOM 3521 O O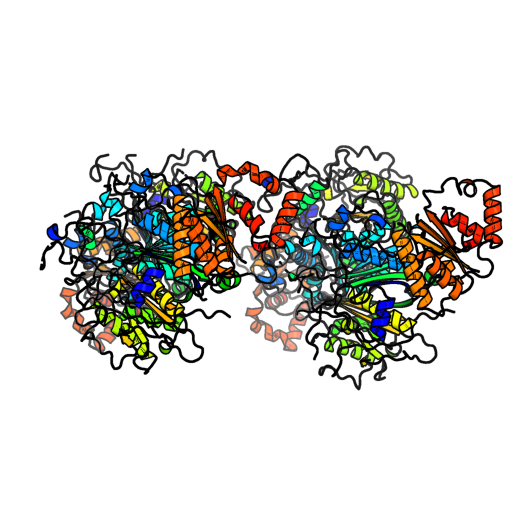 . ALA A 1 506 ? 106.125 22.209 42.911 1.00 37.86 484 ALA A O 1
ATOM 3523 N N . MET A 1 507 ? 107.179 20.916 41.473 1.00 32.87 485 MET A N 1
ATOM 3524 C CA . MET A 1 507 ? 106.565 19.704 42.023 1.00 33.30 485 MET A CA 1
ATOM 3525 C C . MET A 1 507 ? 107.502 19.009 43.043 1.00 36.58 485 MET A C 1
ATOM 3526 O O . MET A 1 507 ? 108.587 19.508 43.357 1.00 37.45 485 MET A O 1
ATOM 3531 N N . ASP A 1 508 ? 107.073 17.883 43.572 1.00 37.74 486 ASP A N 1
ATOM 3532 C CA . ASP A 1 508 ? 107.682 17.317 44.813 1.00 39.06 486 ASP A CA 1
ATOM 3533 C C . ASP A 1 508 ? 109.085 16.730 44.636 1.00 35.68 486 ASP A C 1
ATOM 3534 O O . ASP A 1 508 ? 109.887 16.745 45.560 1.00 40.42 486 ASP A O 1
ATOM 3539 N N . TYR A 1 509 ? 109.360 16.165 43.462 1.00 34.38 487 TYR A N 1
ATOM 3540 C CA . TYR A 1 509 ? 110.700 15.633 43.133 1.00 33.33 487 TYR A CA 1
ATOM 3541 C C . TYR A 1 509 ? 111.449 16.612 42.309 1.00 39.52 487 TYR A C 1
ATOM 3542 O O . TYR A 1 509 ? 111.018 16.947 41.195 1.00 33.30 487 TYR A O 1
ATOM 3551 N N . ARG A 1 510 ? 112.607 17.044 42.814 1.00 30.55 488 ARG A N 1
ATOM 3552 C CA . ARG A 1 510 ? 113.308 18.173 42.243 1.00 29.19 488 ARG A CA 1
ATOM 3553 C C . ARG A 1 510 ? 114.747 17.910 41.903 1.00 36.82 488 ARG A C 1
ATOM 3554 O O . ARG A 1 510 ? 115.462 17.175 42.628 1.00 32.87 488 ARG A O 1
ATOM 3562 N N . MET A 1 511 ? 115.210 18.521 40.828 1.00 32.99 489 MET A N 1
ATOM 3563 C CA . MET A 1 511 ? 116.659 18.623 40.561 1.00 31.72 489 MET A CA 1
ATOM 3564 C C . MET A 1 511 ? 116.981 19.981 40.008 1.00 37.75 489 MET A C 1
ATOM 3565 O O . MET A 1 511 ? 116.125 20.646 39.427 1.00 35.77 489 MET A O 1
ATOM 3570 N N . ALA A 1 512 ? 118.233 20.358 40.155 1.00 34.57 490 ALA A N 1
ATOM 3571 C CA . ALA A 1 512 ? 118.743 21.638 39.702 1.00 35.54 490 ALA A CA 1
ATOM 3572 C C . ALA A 1 512 ? 120.243 21.596 39.508 1.00 42.16 490 ALA A C 1
ATOM 3573 O O . ALA A 1 512 ? 120.946 20.779 40.150 1.00 41.34 490 ALA A O 1
ATOM 3575 N N . PHE A 1 513 ? 120.735 22.490 38.649 1.00 37.34 491 PHE A N 1
ATOM 3576 C CA . PHE A 1 513 ? 122.184 22.596 38.336 1.00 40.99 491 PHE A CA 1
ATOM 3577 C C . PHE A 1 513 ? 122.453 23.868 37.563 1.00 44.99 491 PHE A C 1
ATOM 3578 O O . PHE A 1 513 ? 121.513 24.491 37.019 1.00 38.26 491 PHE A O 1
ATOM 3586 N N . LEU A 1 514 ? 123.746 24.246 37.538 1.00 36.46 492 LEU A N 1
ATOM 3587 C CA . LEU A 1 514 ? 124.229 25.460 36.888 1.00 37.33 492 LEU A CA 1
ATOM 3588 C C . LEU A 1 514 ? 124.828 25.067 35.573 1.00 35.23 492 LEU A C 1
ATOM 3589 O O . LEU A 1 514 ? 125.364 23.974 35.414 1.00 35.71 492 LEU A O 1
ATOM 3594 N N . ALA A 1 515 ? 124.744 25.948 34.623 1.00 36.37 493 ALA A N 1
ATOM 3595 C CA . ALA A 1 515 ? 125.416 25.698 33.361 1.00 42.97 493 ALA A CA 1
ATOM 3596 C C . ALA A 1 515 ? 125.576 26.973 32.641 1.00 46.20 493 ALA A C 1
ATOM 3597 O O . ALA A 1 515 ? 124.703 27.798 32.689 1.00 40.29 493 ALA A O 1
ATOM 3599 N N . ASP A 1 516 ? 126.717 27.165 31.985 1.00 40.17 494 ASP A N 1
ATOM 3600 C CA . ASP A 1 516 ? 126.881 28.383 31.216 1.00 41.68 494 ASP A CA 1
ATOM 3601 C C . ASP A 1 516 ? 126.970 28.134 29.715 1.00 41.47 494 ASP A C 1
ATOM 3602 O O . ASP A 1 516 ? 127.165 29.047 28.958 1.00 50.68 494 ASP A O 1
ATOM 3607 N N . SER A 1 517 ? 126.752 26.912 29.298 1.00 40.27 495 SER A N 1
ATOM 3608 C CA . SER A 1 517 ? 126.795 26.597 27.926 1.00 37.32 495 SER A CA 1
ATOM 3609 C C . SER A 1 517 ? 126.006 25.375 27.679 1.00 41.46 495 SER A C 1
ATOM 3610 O O . SER A 1 517 ? 125.784 24.564 28.550 1.00 39.61 495 SER A O 1
ATOM 3613 N N . ARG A 1 518 ? 125.735 25.178 26.413 1.00 45.53 496 ARG A N 1
ATOM 3614 C CA . ARG A 1 518 ? 125.023 24.057 25.965 1.00 45.76 496 ARG A CA 1
ATOM 3615 C C . ARG A 1 518 ? 125.710 22.747 26.312 1.00 45.09 496 ARG A C 1
ATOM 3616 O O . ARG A 1 518 ? 125.081 21.750 26.731 1.00 39.55 496 ARG A O 1
ATOM 3624 N N . GLU A 1 519 ? 127.008 22.702 26.083 1.00 43.69 497 GLU A N 1
ATOM 3625 C CA . GLU A 1 519 ? 127.783 21.496 26.373 1.00 47.04 497 GLU A CA 1
ATOM 3626 C C . GLU A 1 519 ? 127.740 21.152 27.882 1.00 41.71 497 GLU A C 1
ATOM 3627 O O . GLU A 1 519 ? 127.580 19.982 28.285 1.00 43.34 497 GLU A O 1
ATOM 3633 N N . MET A 1 520 ? 127.906 22.171 28.716 1.00 41.41 498 MET A N 1
ATOM 3634 C CA . MET A 1 520 ? 127.830 21.983 30.155 1.00 37.80 498 MET A CA 1
ATOM 3635 C C . MET A 1 520 ? 126.388 21.506 30.614 1.00 35.73 498 MET A C 1
ATOM 3636 O O . MET A 1 520 ? 126.203 20.607 31.486 1.00 34.35 498 MET A O 1
ATOM 3641 N N . LEU A 1 521 ? 125.398 22.101 30.006 1.00 41.74 499 LEU A N 1
ATOM 3642 C CA . LEU A 1 521 ? 124.009 21.730 30.265 1.00 40.11 499 LEU A CA 1
ATOM 3643 C C . LEU A 1 521 ? 123.771 20.261 29.897 1.00 39.02 499 LEU A C 1
ATOM 3644 O O . LEU A 1 521 ? 123.279 19.486 30.708 1.00 38.36 499 LEU A O 1
ATOM 3649 N N . ILE A 1 522 ? 124.169 19.875 28.703 1.00 43.34 500 ILE A N 1
ATOM 3650 C CA . ILE A 1 522 ? 124.051 18.475 28.296 1.00 44.30 500 ILE A CA 1
ATOM 3651 C C . ILE A 1 522 ? 124.797 17.538 29.254 1.00 47.33 500 ILE A C 1
ATOM 3652 O O . ILE A 1 522 ? 124.314 16.462 29.630 1.00 42.72 500 ILE A O 1
ATOM 3657 N N . LYS A 1 523 ? 125.981 17.944 29.664 1.00 42.18 501 LYS A N 1
ATOM 3658 C CA . LYS A 1 523 ? 126.780 17.074 30.514 1.00 46.39 501 LYS A CA 1
ATOM 3659 C C . LYS A 1 523 ? 126.136 16.904 31.905 1.00 41.69 501 LYS A C 1
ATOM 3660 O O . LYS A 1 523 ? 126.169 15.841 32.498 1.00 43.88 501 LYS A O 1
ATOM 3666 N N . ALA A 1 524 ? 125.555 17.974 32.426 1.00 44.50 502 ALA A N 1
ATOM 3667 C CA . ALA A 1 524 ? 124.893 17.898 33.743 1.00 40.98 502 ALA A CA 1
ATOM 3668 C C . ALA A 1 524 ? 123.723 16.893 33.678 1.00 40.99 502 ALA A C 1
ATOM 3669 O O . ALA A 1 524 ? 123.500 16.095 34.602 1.00 44.80 502 ALA A O 1
ATOM 3671 N N . LEU A 1 525 ? 122.940 16.975 32.608 1.00 42.55 503 LEU A N 1
ATOM 3672 C CA . LEU A 1 525 ? 121.766 16.115 32.473 1.00 40.17 503 LEU A CA 1
ATOM 3673 C C . LEU A 1 525 ? 122.241 14.681 32.330 1.00 44.02 503 LEU A C 1
ATOM 3674 O O . LEU A 1 525 ? 121.672 13.764 32.915 1.00 39.66 503 LEU A O 1
ATOM 3679 N N . ASP A 1 526 ? 123.313 14.507 31.563 1.00 47.41 504 ASP A N 1
ATOM 3680 C CA . ASP A 1 526 ? 123.933 13.172 31.386 1.00 46.34 504 ASP A CA 1
ATOM 3681 C C . ASP A 1 526 ? 124.408 12.587 32.706 1.00 47.22 504 ASP A C 1
ATOM 3682 O O . ASP A 1 526 ? 124.099 11.436 33.051 1.00 44.35 504 ASP A O 1
ATOM 3687 N N . ASP A 1 527 ? 125.116 13.410 33.470 1.00 48.83 505 ASP A N 1
ATOM 3688 C CA . ASP A 1 527 ? 125.566 13.015 34.815 1.00 53.09 505 ASP A CA 1
ATOM 3689 C C . ASP A 1 527 ? 124.388 12.678 35.737 1.00 55.20 505 ASP A C 1
ATOM 3690 O O . ASP A 1 527 ? 124.416 11.699 36.519 1.00 45.17 505 ASP A O 1
ATOM 3695 N N . TYR A 1 528 ? 123.385 13.557 35.739 1.00 48.54 506 TYR A N 1
ATOM 3696 C CA . TYR A 1 528 ? 122.167 13.255 36.506 1.00 41.64 506 TYR A CA 1
ATOM 3697 C C . TYR A 1 528 ? 121.584 11.870 36.099 1.00 35.93 506 TYR A C 1
ATOM 3698 O O . TYR A 1 528 ? 121.269 11.045 36.932 1.00 44.41 506 TYR A O 1
ATOM 3707 N N . LEU A 1 529 ? 121.400 11.650 34.808 1.00 43.14 507 LEU A N 1
ATOM 3708 C CA . LEU A 1 529 ? 120.777 10.405 34.338 1.00 47.37 507 LEU A CA 1
ATOM 3709 C C . LEU A 1 529 ? 121.656 9.167 34.628 1.00 63.82 507 LEU A C 1
ATOM 3710 O O . LEU A 1 529 ? 121.153 8.096 34.935 1.00 55.22 507 LEU A O 1
ATOM 3715 N N . ALA A 1 530 ? 122.969 9.339 34.540 1.00 59.09 508 ALA A N 1
ATOM 3716 C CA . ALA A 1 530 ? 123.919 8.207 34.743 1.00 63.20 508 ALA A CA 1
ATOM 3717 C C . ALA A 1 530 ? 124.211 7.986 36.217 1.00 71.47 508 ALA A C 1
ATOM 3718 O O . ALA A 1 530 ? 124.974 7.091 36.589 1.00 74.98 508 ALA A O 1
ATOM 3720 N N . GLU A 1 531 ? 123.626 8.838 37.050 1.00 67.35 509 GLU A N 1
ATOM 3721 C CA . GLU A 1 531 ? 123.930 8.862 38.492 1.00 70.44 509 GLU A CA 1
ATOM 3722 C C . GLU A 1 531 ? 125.443 8.973 38.785 1.00 74.71 509 GLU A C 1
ATOM 3723 O O . GLU A 1 531 ? 125.936 8.423 39.767 1.00 63.26 509 GLU A O 1
ATOM 3729 N N . MET A 1 532 ? 126.150 9.719 37.935 1.00 73.15 510 MET A N 1
ATOM 3730 C CA . MET A 1 532 ? 127.616 9.891 38.042 1.00 85.70 510 MET A CA 1
ATOM 3731 C C . MET A 1 532 ? 127.995 11.224 38.732 1.00 93.46 510 MET A C 1
ATOM 3732 O O . MET A 1 532 ? 127.531 12.283 38.322 1.00 101.40 510 MET A O 1
ATOM 3737 N N . PRO A 1 533 ? 128.798 11.169 39.825 1.00 100.50 511 PRO A N 1
ATOM 3738 C CA . PRO A 1 533 ? 128.891 12.344 40.715 1.00 104.46 511 PRO A CA 1
ATOM 3739 C C . PRO A 1 533 ? 129.271 13.652 40.019 1.00 102.33 511 PRO A C 1
ATOM 3740 O O . PRO A 1 533 ? 130.161 13.673 39.175 1.00 94.28 511 PRO A O 1
ATOM 3744 N N . ASN A 1 534 ? 128.567 14.721 40.370 1.00 94.65 512 ASN A N 1
ATOM 3745 C CA . ASN A 1 534 ? 128.757 16.038 39.747 1.00 84.64 512 ASN A CA 1
ATOM 3746 C C . ASN A 1 534 ? 128.378 17.056 40.786 1.00 88.59 512 ASN A C 1
ATOM 3747 O O . ASN A 1 534 ? 127.246 17.058 41.270 1.00 95.72 512 ASN A O 1
ATOM 3752 N N . GLY A 1 535 ? 129.353 17.860 41.195 1.00 105.78 513 GLY A N 1
ATOM 3753 C CA . GLY A 1 535 ? 129.217 18.677 42.411 1.00 95.90 513 GLY A CA 1
ATOM 3754 C C . GLY A 1 535 ? 128.319 19.880 42.183 1.00 97.55 513 GLY A C 1
ATOM 3755 O O . GLY A 1 535 ? 127.975 20.603 43.121 1.00 93.75 513 GLY A O 1
ATOM 3756 N N . SER A 1 536 ? 127.943 20.102 40.928 1.00 86.34 514 SER A N 1
ATOM 3757 C CA . SER A 1 536 ? 127.047 21.191 40.601 1.00 81.33 514 SER A CA 1
ATOM 3758 C C . SER A 1 536 ? 125.594 20.704 40.396 1.00 57.85 514 SER A C 1
ATOM 3759 O O . SER A 1 536 ? 124.773 21.505 39.986 1.00 72.33 514 SER A O 1
ATOM 3762 N N . ILE A 1 537 ? 125.302 19.417 40.696 1.00 51.31 515 ILE A N 1
ATOM 3763 C CA . ILE A 1 537 ? 123.935 18.855 40.582 1.00 52.73 515 ILE A CA 1
ATOM 3764 C C . ILE A 1 537 ? 123.328 18.623 41.926 1.00 49.94 515 ILE A C 1
ATOM 3765 O O . ILE A 1 537 ? 123.939 18.017 42.791 1.00 47.48 515 ILE A O 1
ATOM 3770 N N . PHE A 1 538 ? 122.108 19.126 42.095 1.00 39.09 516 PHE A N 1
ATOM 3771 C CA . PHE A 1 538 ? 121.349 18.962 43.321 1.00 37.77 516 PHE A CA 1
ATOM 3772 C C . PHE A 1 538 ? 120.041 18.253 43.052 1.00 44.79 516 PHE A C 1
ATOM 3773 O O . PHE A 1 538 ? 119.438 18.435 42.003 1.00 37.98 516 PHE A O 1
ATOM 3781 N N . ALA A 1 539 ? 119.560 17.504 44.033 1.00 39.14 517 ALA A N 1
ATOM 3782 C CA . ALA A 1 539 ? 118.335 16.746 43.867 1.00 43.57 517 ALA A CA 1
ATOM 3783 C C . ALA A 1 539 ? 117.777 16.313 45.211 1.00 48.61 517 ALA A C 1
ATOM 3784 O O . ALA A 1 539 ? 118.515 16.005 46.124 1.00 44.08 517 ALA A O 1
ATOM 3786 N N . ALA A 1 540 ? 116.465 16.334 45.329 1.00 39.21 518 ALA A N 1
ATOM 3787 C CA . ALA A 1 540 ? 115.795 15.957 46.601 1.00 36.33 518 ALA A CA 1
ATOM 3788 C C . ALA A 1 540 ? 114.323 15.714 46.340 1.00 43.33 518 ALA A C 1
ATOM 3789 O O . ALA A 1 540 ? 113.783 16.155 45.319 1.00 38.63 518 ALA A O 1
ATOM 3791 N N . HIS A 1 541 ? 113.720 14.971 47.242 1.00 40.50 519 HIS A N 1
ATOM 3792 C CA . HIS A 1 541 ? 112.292 14.874 47.400 1.00 39.11 519 HIS A CA 1
ATOM 3793 C C . HIS A 1 541 ? 111.864 15.795 48.515 1.00 44.79 519 HIS A C 1
ATOM 3794 O O . HIS A 1 541 ? 112.272 15.655 49.678 1.00 42.00 519 HIS A O 1
ATOM 3801 N N . VAL A 1 542 ? 111.047 16.752 48.157 1.00 37.13 520 VAL A N 1
ATOM 3802 C CA . VAL A 1 542 ? 110.682 17.862 49.038 1.00 41.33 520 VAL A CA 1
ATOM 3803 C C . VAL A 1 542 ? 110.123 17.375 50.402 1.00 43.88 520 VAL A C 1
ATOM 3804 O O . VAL A 1 542 ? 110.329 18.024 51.459 1.00 52.74 520 VAL A O 1
ATOM 3808 N N . LYS A 1 543 ? 109.346 16.303 50.381 1.00 53.18 521 LYS A N 1
ATOM 3809 C CA . LYS A 1 543 ? 108.638 15.853 51.604 1.00 62.34 521 LYS A CA 1
ATOM 3810 C C . LYS A 1 543 ? 109.643 15.354 52.680 1.00 51.81 521 LYS A C 1
ATOM 3811 O O . LYS A 1 543 ? 109.313 15.231 53.827 1.00 52.65 521 LYS A O 1
ATOM 3817 N N . THR A 1 544 ? 110.852 15.067 52.244 1.00 56.34 522 THR A N 1
ATOM 3818 C CA . THR A 1 544 ? 111.882 14.461 53.071 1.00 63.51 522 THR A CA 1
ATOM 3819 C C . THR A 1 544 ? 112.788 15.534 53.712 1.00 62.65 522 THR A C 1
ATOM 3820 O O . THR A 1 544 ? 113.579 15.223 54.594 1.00 53.19 522 THR A O 1
ATOM 3824 N N . LYS A 1 545 ? 112.598 16.804 53.340 1.00 55.04 523 LYS A N 1
ATOM 3825 C CA . LYS A 1 545 ? 113.577 17.870 53.659 1.00 50.07 523 LYS A CA 1
ATOM 3826 C C . LYS A 1 545 ? 112.971 19.017 54.413 1.00 44.83 523 LYS A C 1
ATOM 3827 O O . LYS A 1 545 ? 113.617 20.064 54.612 1.00 52.11 523 LYS A O 1
ATOM 3833 N N . LYS A 1 546 ? 111.760 18.835 54.887 1.00 47.98 524 LYS A N 1
ATOM 3834 C CA . LYS A 1 546 ? 111.028 19.940 55.497 1.00 54.87 524 LYS A CA 1
ATOM 3835 C C . LYS A 1 546 ? 111.835 20.621 56.640 1.00 65.80 524 LYS A C 1
ATOM 3836 O O . LYS A 1 546 ? 111.832 21.875 56.776 1.00 54.18 524 LYS A O 1
ATOM 3842 N N . SER A 1 547 ? 112.524 19.811 57.451 1.00 63.95 525 SER A N 1
ATOM 3843 C CA . SER A 1 547 ? 113.213 20.355 58.642 1.00 68.22 525 SER A CA 1
ATOM 3844 C C . SER A 1 547 ? 114.428 21.186 58.211 1.00 58.41 525 SER A C 1
ATOM 3845 O O . SER A 1 547 ? 114.703 22.227 58.779 1.00 69.14 525 SER A O 1
ATOM 3848 N N . GLU A 1 548 ? 115.060 20.782 57.116 1.00 59.78 526 GLU A N 1
ATOM 3849 C CA . GLU A 1 548 ? 116.256 21.464 56.618 1.00 57.43 526 GLU A CA 1
ATOM 3850 C C . GLU A 1 548 ? 115.968 22.821 55.999 1.00 68.41 526 GLU A C 1
ATOM 3851 O O . GLU A 1 548 ? 116.887 23.612 55.766 1.00 73.09 526 GLU A O 1
ATOM 3857 N N . ILE A 1 549 ? 114.690 23.126 55.805 1.00 57.00 527 ILE A N 1
ATOM 3858 C CA . ILE A 1 549 ? 114.291 24.362 55.139 1.00 55.48 527 ILE A CA 1
ATOM 3859 C C . ILE A 1 549 ? 113.603 25.352 56.059 1.00 51.35 527 ILE A C 1
ATOM 3860 O O . ILE A 1 549 ? 113.495 26.554 55.736 1.00 50.65 527 ILE A O 1
ATOM 3865 N N . LYS A 1 550 ? 113.041 24.834 57.144 1.00 56.79 528 LYS A N 1
ATOM 3866 C CA . LYS A 1 550 ? 112.191 25.648 58.030 1.00 59.15 528 LYS A CA 1
ATOM 3867 C C . LYS A 1 550 ? 112.916 26.901 58.471 1.00 50.96 528 LYS A C 1
ATOM 3868 O O . LYS A 1 550 ? 112.311 27.967 58.553 1.00 53.20 528 LYS A O 1
ATOM 3874 N N . LEU A 1 551 ? 114.226 26.778 58.712 1.00 42.36 529 LEU A N 1
ATOM 3875 C CA . LEU A 1 551 ? 115.031 27.931 59.189 1.00 54.60 529 LEU A CA 1
ATOM 3876 C C . LEU A 1 551 ? 114.838 29.134 58.241 1.00 66.02 529 LEU A C 1
ATOM 3877 O O . LEU A 1 551 ? 114.570 30.283 58.683 1.00 55.09 529 LEU A O 1
ATOM 3882 N N . PHE A 1 552 ? 114.834 28.863 56.931 1.00 59.45 530 PHE A N 1
ATOM 3883 C CA . PHE A 1 552 ? 114.760 29.958 55.946 1.00 52.89 530 PHE A CA 1
ATOM 3884 C C . PHE A 1 552 ? 113.335 30.470 55.747 1.00 48.56 530 PHE A C 1
ATOM 3885 O O . PHE A 1 552 ? 113.140 31.494 55.160 1.00 57.15 530 PHE A O 1
ATOM 3893 N N . GLU A 1 553 ? 112.354 29.783 56.312 1.00 53.82 531 GLU A N 1
ATOM 3894 C CA . GLU A 1 553 ? 110.942 30.182 56.210 1.00 62.41 531 GLU A CA 1
ATOM 3895 C C . GLU A 1 553 ? 110.429 31.026 57.394 1.00 64.58 531 GLU A C 1
ATOM 3896 O O . GLU A 1 553 ? 109.441 31.744 57.270 1.00 61.48 531 GLU A O 1
ATOM 3902 N N . THR A 1 554 ? 111.101 30.931 58.532 1.00 76.41 532 THR A N 1
ATOM 3903 C CA . THR A 1 554 ? 110.587 31.517 59.792 1.00 73.01 532 THR A CA 1
ATOM 3904 C C . THR A 1 554 ? 111.518 32.562 60.415 1.00 70.72 532 THR A C 1
ATOM 3905 O O . THR A 1 554 ? 111.050 33.581 60.903 1.00 90.75 532 THR A O 1
ATOM 3909 N N . ASP A 1 555 ? 112.826 32.322 60.372 1.00 66.31 533 ASP A N 1
ATOM 3910 C CA . ASP A 1 555 ? 113.824 33.297 60.863 1.00 79.70 533 ASP A CA 1
ATOM 3911 C C . ASP A 1 555 ? 113.929 34.530 59.956 1.00 84.72 533 ASP A C 1
ATOM 3912 O O . ASP A 1 555 ? 114.052 34.404 58.749 1.00 100.18 533 ASP A O 1
ATOM 3917 N N . HIS A 1 556 ? 113.982 35.709 60.575 1.00 84.03 534 HIS A N 1
ATOM 3918 C CA . HIS A 1 556 ? 113.989 37.004 59.856 1.00 74.80 534 HIS A CA 1
ATOM 3919 C C . HIS A 1 556 ? 115.370 37.311 59.232 1.00 71.00 534 HIS A C 1
ATOM 3920 O O . HIS A 1 556 ? 115.468 38.006 58.209 1.00 69.73 534 HIS A O 1
ATOM 3927 N N . ASP A 1 557 ? 116.426 36.842 59.888 1.00 55.65 535 ASP A N 1
ATOM 3928 C CA . ASP A 1 557 ? 117.804 37.058 59.410 1.00 66.50 535 ASP A CA 1
ATOM 3929 C C . ASP A 1 557 ? 118.219 36.025 58.361 1.00 61.98 535 ASP A C 1
ATOM 3930 O O . ASP A 1 557 ? 119.063 36.290 57.507 1.00 61.01 535 ASP A O 1
ATOM 3935 N N . ALA A 1 558 ? 117.663 34.831 58.484 1.00 57.05 536 ALA A N 1
ATOM 3936 C CA . ALA A 1 558 ? 117.824 33.778 57.461 1.00 64.76 536 ALA A CA 1
ATOM 3937 C C . ALA A 1 558 ? 117.156 34.187 56.110 1.00 50.52 536 ALA A C 1
ATOM 3938 O O . ALA A 1 558 ? 117.783 34.114 55.056 1.00 68.83 536 ALA A O 1
ATOM 3940 N N . LYS A 1 559 ? 115.884 34.601 56.174 1.00 62.29 537 LYS A N 1
ATOM 3941 C CA . LYS A 1 559 ? 115.171 35.212 55.010 1.00 63.34 537 LYS A CA 1
ATOM 3942 C C . LYS A 1 559 ? 115.966 36.344 54.351 1.00 62.83 537 LYS A C 1
ATOM 3943 O O . LYS A 1 559 ? 116.090 36.406 53.126 1.00 76.52 537 LYS A O 1
ATOM 3949 N N . ALA A 1 560 ? 116.545 37.204 55.170 1.00 66.31 538 ALA A N 1
ATOM 3950 C CA . ALA A 1 560 ? 117.340 38.349 54.663 1.00 65.68 538 ALA A CA 1
ATOM 3951 C C . ALA A 1 560 ? 118.620 37.890 53.983 1.00 57.12 538 ALA A C 1
ATOM 3952 O O . ALA A 1 560 ? 119.057 38.476 52.976 1.00 71.54 538 ALA A O 1
ATOM 3954 N N . LEU A 1 561 ? 119.255 36.875 54.560 1.00 52.78 539 LEU A N 1
ATOM 3955 C CA . LEU A 1 561 ? 120.415 36.221 53.922 1.00 55.50 539 LEU A CA 1
ATOM 3956 C C . LEU A 1 561 ? 120.039 35.444 52.598 1.00 59.95 539 LEU A C 1
ATOM 3957 O O . LEU A 1 561 ? 120.827 35.423 51.662 1.00 55.78 539 LEU A O 1
ATOM 3962 N N . LEU A 1 562 ? 118.889 34.746 52.592 1.00 60.34 540 LEU A N 1
ATOM 3963 C CA . LEU A 1 562 ? 118.318 34.117 51.345 1.00 53.48 540 LEU A CA 1
ATOM 3964 C C . LEU A 1 562 ? 117.998 35.184 50.295 1.00 59.62 540 LEU A C 1
ATOM 3965 O O . LEU A 1 562 ? 118.343 35.046 49.131 1.00 54.06 540 LEU A O 1
ATOM 3970 N N . GLN A 1 563 ? 117.374 36.274 50.736 1.00 56.55 541 GLN A N 1
ATOM 3971 C CA . GLN A 1 563 ? 117.080 37.375 49.840 1.00 63.05 541 GLN A CA 1
ATOM 3972 C C . GLN A 1 563 ? 118.348 37.972 49.264 1.00 60.18 541 GLN A C 1
ATOM 3973 O O . GLN A 1 563 ? 118.433 38.223 48.057 1.00 81.22 541 GLN A O 1
ATOM 3979 N N . THR A 1 564 ? 119.354 38.147 50.103 1.00 57.86 542 THR A N 1
ATOM 3980 C CA . THR A 1 564 ? 120.653 38.642 49.609 1.00 61.86 542 THR A CA 1
ATOM 3981 C C . THR A 1 564 ? 121.249 37.665 48.598 1.00 60.87 542 THR A C 1
ATOM 3982 O O . THR A 1 564 ? 121.855 38.084 47.628 1.00 63.99 542 THR A O 1
ATOM 3986 N N . TRP A 1 565 ? 121.167 36.363 48.888 1.00 55.15 543 TRP A N 1
ATOM 3987 C CA . TRP A 1 565 ? 121.756 35.336 48.010 1.00 58.34 543 TRP A CA 1
ATOM 3988 C C . TRP A 1 565 ? 121.128 35.409 46.595 1.00 54.94 543 TRP A C 1
ATOM 3989 O O . TRP A 1 565 ? 121.818 35.312 45.596 1.00 52.26 543 TRP A O 1
ATOM 4000 N N . ILE A 1 566 ? 119.806 35.475 46.567 1.00 60.87 544 ILE A N 1
ATOM 4001 C CA . ILE A 1 566 ? 119.044 35.557 45.322 1.00 62.14 544 ILE A CA 1
ATOM 4002 C C . ILE A 1 566 ? 119.385 36.850 44.559 1.00 70.24 544 ILE A C 1
ATOM 4003 O O . ILE A 1 566 ? 119.549 36.842 43.340 1.00 69.12 544 ILE A O 1
ATOM 4008 N N . GLU A 1 567 ? 119.537 37.937 45.295 1.00 68.48 545 GLU A N 1
ATOM 4009 C CA . GLU A 1 567 ? 119.895 39.251 44.696 1.00 76.79 545 GLU A CA 1
ATOM 4010 C C . GLU A 1 567 ? 121.324 39.307 44.127 1.00 72.36 545 GLU A C 1
ATOM 4011 O O . GLU A 1 567 ? 121.553 39.903 43.087 1.00 78.41 545 GLU A O 1
ATOM 4017 N N . LYS A 1 568 ? 122.272 38.662 44.791 1.00 61.82 546 LYS A N 1
ATOM 4018 C CA . LYS A 1 568 ? 123.690 38.638 44.295 1.00 60.33 546 LYS A CA 1
ATOM 4019 C C . LYS A 1 568 ? 123.964 37.368 43.468 1.00 57.42 546 LYS A C 1
ATOM 4020 O O . LYS A 1 568 ? 125.108 37.029 43.145 1.00 59.76 546 LYS A O 1
ATOM 4026 N N . LYS A 1 569 ? 122.902 36.638 43.150 1.00 61.07 547 LYS A N 1
ATOM 4027 C CA . LYS A 1 569 ? 122.998 35.576 42.143 1.00 58.55 547 LYS A CA 1
ATOM 4028 C C . LYS A 1 569 ? 123.916 34.450 42.609 1.00 56.42 547 LYS A C 1
ATOM 4029 O O . LYS A 1 569 ? 124.767 34.005 41.863 1.00 52.54 547 LYS A O 1
ATOM 4035 N N . ARG A 1 570 ? 123.780 34.041 43.870 1.00 55.65 548 ARG A N 1
ATOM 4036 C CA . ARG A 1 570 ? 124.620 32.962 44.413 1.00 56.49 548 ARG A CA 1
ATOM 4037 C C . ARG A 1 570 ? 123.936 31.643 44.100 1.00 63.40 548 ARG A C 1
ATOM 4038 O O . ARG A 1 570 ? 123.300 31.042 44.954 1.00 58.61 548 ARG A O 1
ATOM 4046 N N . LEU A 1 571 ? 124.074 31.201 42.855 1.00 52.77 549 LEU A N 1
ATOM 4047 C CA . LEU A 1 571 ? 123.128 30.252 42.294 1.00 48.77 549 LEU A CA 1
ATOM 4048 C C . LEU A 1 571 ? 123.201 28.900 42.961 1.00 45.48 549 LEU A C 1
ATOM 4049 O O . LEU A 1 571 ? 122.181 28.234 43.095 1.00 45.78 549 LEU A O 1
ATOM 4054 N N . GLU A 1 572 ? 124.412 28.476 43.378 1.00 47.95 550 GLU A N 1
ATOM 4055 C CA . GLU A 1 572 ? 124.591 27.148 44.047 1.00 48.66 550 GLU A CA 1
ATOM 4056 C C . GLU A 1 572 ? 123.743 27.077 45.308 1.00 43.97 550 GLU A C 1
ATOM 4057 O O . GLU A 1 572 ? 123.105 26.059 45.592 1.00 43.70 550 GLU A O 1
ATOM 4063 N N . LYS A 1 573 ? 123.668 28.197 46.009 1.00 45.54 551 LYS A N 1
ATOM 4064 C CA . LYS A 1 573 ? 122.953 28.271 47.285 1.00 48.45 551 LYS A CA 1
ATOM 4065 C C . LYS A 1 573 ? 121.447 28.252 47.034 1.00 50.37 551 LYS A C 1
ATOM 4066 O O . LYS A 1 573 ? 120.685 27.562 47.721 1.00 45.04 551 LYS A O 1
ATOM 4072 N N . VAL A 1 574 ? 121.029 28.997 46.030 1.00 36.04 552 VAL A N 1
ATOM 4073 C CA . VAL A 1 574 ? 119.622 29.059 45.707 1.00 37.87 552 VAL A CA 1
ATOM 4074 C C . VAL A 1 574 ? 119.189 27.649 45.247 1.00 42.25 552 VAL A C 1
ATOM 4075 O O . VAL A 1 574 ? 118.137 27.156 45.619 1.00 42.38 552 VAL A O 1
ATOM 4079 N N . ALA A 1 575 ? 120.057 27.013 44.460 1.00 40.14 553 ALA A N 1
ATOM 4080 C CA . ALA A 1 575 ? 119.782 25.677 43.897 1.00 41.44 553 ALA A CA 1
ATOM 4081 C C . ALA A 1 575 ? 119.601 24.621 44.971 1.00 51.80 553 ALA A C 1
ATOM 4082 O O . ALA A 1 575 ? 118.649 23.810 44.931 1.00 39.16 553 ALA A O 1
ATOM 4084 N N . GLU A 1 576 ? 120.479 24.633 45.963 1.00 44.08 554 GLU A N 1
ATOM 4085 C CA . GLU A 1 576 ? 120.414 23.604 47.033 1.00 50.33 554 GLU A CA 1
ATOM 4086 C C . GLU A 1 576 ? 119.145 23.742 47.829 1.00 33.89 554 GLU A C 1
ATOM 4087 O O . GLU A 1 576 ? 118.469 22.763 48.149 1.00 44.54 554 GLU A O 1
ATOM 4093 N N . LEU A 1 577 ? 118.775 24.968 48.089 1.00 34.61 555 LEU A N 1
ATOM 4094 C CA . LEU A 1 577 ? 117.572 25.230 48.862 1.00 37.07 555 LEU A CA 1
ATOM 4095 C C . LEU A 1 577 ? 116.299 24.991 48.068 1.00 43.06 555 LEU A C 1
ATOM 4096 O O . LEU A 1 577 ? 115.327 24.423 48.579 1.00 41.04 555 LEU A O 1
ATOM 4101 N N . TRP A 1 578 ? 116.276 25.462 46.822 1.00 36.02 556 TRP A N 1
ATOM 4102 C CA . TRP A 1 578 ? 115.102 25.150 45.939 1.00 31.78 556 TRP A CA 1
ATOM 4103 C C . TRP A 1 578 ? 114.775 23.669 45.877 1.00 28.86 556 TRP A C 1
ATOM 4104 O O . TRP A 1 578 ? 113.601 23.280 46.039 1.00 33.73 556 TRP A O 1
ATOM 4115 N N . VAL A 1 579 ? 115.765 22.823 45.588 1.00 31.87 557 VAL A N 1
ATOM 4116 C CA . VAL A 1 579 ? 115.445 21.383 45.451 1.00 34.59 557 VAL A CA 1
ATOM 4117 C C . VAL A 1 579 ? 114.878 20.764 46.735 1.00 41.91 557 VAL A C 1
ATOM 4118 O O . VAL A 1 579 ? 114.119 19.790 46.689 1.00 33.80 557 VAL A O 1
ATOM 4122 N N . LYS A 1 580 ? 115.195 21.400 47.879 1.00 42.70 558 LYS A N 1
ATOM 4123 C CA . LYS A 1 580 ? 114.714 20.929 49.179 1.00 44.19 558 LYS A CA 1
ATOM 4124 C C . LYS A 1 580 ? 113.336 21.457 49.502 1.00 43.99 558 LYS A C 1
ATOM 4125 O O . LYS A 1 580 ? 112.717 21.002 50.441 1.00 53.72 558 LYS A O 1
ATOM 4131 N N . GLY A 1 581 ? 112.833 22.411 48.698 1.00 41.80 559 GLY A N 1
ATOM 4132 C CA . GLY A 1 581 ? 111.446 22.830 48.825 1.00 36.28 559 GLY A CA 1
ATOM 4133 C C . GLY A 1 581 ? 111.273 24.256 49.159 1.00 36.79 559 GLY A C 1
ATOM 4134 O O . GLY A 1 581 ? 110.148 24.769 49.239 1.00 35.36 559 GLY A O 1
ATOM 4135 N N . LEU A 1 582 ? 112.368 24.976 49.237 1.00 39.66 560 LEU A N 1
ATOM 4136 C CA . LEU A 1 582 ? 112.261 26.381 49.584 1.00 42.06 560 LEU A CA 1
ATOM 4137 C C . LEU A 1 582 ? 111.689 27.174 48.424 1.00 43.81 560 LEU A C 1
ATOM 4138 O O . LEU A 1 582 ? 112.144 27.061 47.303 1.00 41.68 560 LEU A O 1
ATOM 4143 N N . GLN A 1 583 ? 110.773 28.052 48.729 1.00 46.40 561 GLN A N 1
ATOM 4144 C CA . GLN A 1 583 ? 110.163 28.862 47.722 1.00 46.67 561 GLN A CA 1
ATOM 4145 C C . GLN A 1 583 ? 111.110 29.993 47.387 1.00 51.77 561 GLN A C 1
ATOM 4146 O O . GLN A 1 583 ? 111.594 30.681 48.254 1.00 40.97 561 GLN A O 1
ATOM 4152 N N . ILE A 1 584 ? 111.399 30.155 46.117 1.00 41.49 562 ILE A N 1
ATOM 4153 C CA . ILE A 1 584 ? 112.331 31.171 45.678 1.00 43.94 562 ILE A CA 1
ATOM 4154 C C . ILE A 1 584 ? 111.534 32.192 44.916 1.00 46.84 562 ILE A C 1
ATOM 4155 O O . ILE A 1 584 ? 110.755 31.848 44.003 1.00 38.40 562 ILE A O 1
ATOM 4160 N N . ASP A 1 585 ? 111.782 33.452 45.212 1.00 46.84 563 ASP A N 1
ATOM 4161 C CA . ASP A 1 585 ? 111.217 34.540 44.429 1.00 48.02 563 ASP A CA 1
ATOM 4162 C C . ASP A 1 585 ? 112.090 34.802 43.173 1.00 49.70 563 ASP A C 1
ATOM 4163 O O . ASP A 1 585 ? 112.998 35.623 43.181 1.00 46.68 563 ASP A O 1
ATOM 4168 N N . TRP A 1 586 ? 111.762 34.132 42.075 1.00 45.96 564 TRP A N 1
ATOM 4169 C CA . TRP A 1 586 ? 112.662 34.101 40.905 1.00 39.85 564 TRP A CA 1
ATOM 4170 C C . TRP A 1 586 ? 112.862 35.496 40.308 1.00 40.88 564 TRP A C 1
ATOM 4171 O O . TRP A 1 586 ? 113.913 35.809 39.772 1.00 39.53 564 TRP A O 1
ATOM 4182 N N . ASN A 1 587 ? 111.832 36.304 40.354 1.00 38.47 565 ASN A N 1
ATOM 4183 C CA . ASN A 1 587 ? 111.917 37.681 39.857 1.00 48.45 565 ASN A CA 1
ATOM 4184 C C . ASN A 1 587 ? 113.120 38.448 40.419 1.00 53.42 565 ASN A C 1
ATOM 4185 O O . ASN A 1 587 ? 113.748 39.242 39.722 1.00 52.59 565 ASN A O 1
ATOM 4190 N N . LYS A 1 588 ? 113.458 38.170 41.661 1.00 53.52 566 LYS A N 1
ATOM 4191 C CA . LYS A 1 588 ? 114.603 38.823 42.342 1.00 54.07 566 LYS A CA 1
ATOM 4192 C C . LYS A 1 588 ? 115.957 38.462 41.750 1.00 54.70 566 LYS A C 1
ATOM 4193 O O . LYS A 1 588 ? 116.954 39.140 42.002 1.00 44.72 566 LYS A O 1
ATOM 4199 N N . LEU A 1 589 ? 116.007 37.382 40.972 1.00 46.91 567 LEU A N 1
ATOM 4200 C CA . LEU A 1 589 ? 117.238 36.981 40.286 1.00 40.43 567 LEU A CA 1
ATOM 4201 C C . LEU A 1 589 ? 117.605 37.953 39.172 1.00 44.77 567 LEU A C 1
ATOM 4202 O O . LEU A 1 589 ? 118.725 37.941 38.653 1.00 52.46 567 LEU A O 1
ATOM 4207 N N . TYR A 1 590 ? 116.642 38.731 38.727 1.00 42.86 568 TYR A N 1
ATOM 4208 C CA . TYR A 1 590 ? 116.820 39.532 37.498 1.00 46.31 568 TYR A CA 1
ATOM 4209 C C . TYR A 1 590 ? 116.658 41.013 37.831 1.00 50.15 568 TYR A C 1
ATOM 4210 O O . TYR A 1 590 ? 115.724 41.398 38.527 1.00 55.58 568 TYR A O 1
ATOM 4219 N N . GLY A 1 591 ? 117.561 41.830 37.310 1.00 57.62 569 GLY A N 1
ATOM 4220 C CA . GLY A 1 591 ? 117.514 43.289 37.530 1.00 63.04 569 GLY A CA 1
ATOM 4221 C C . GLY A 1 591 ? 117.026 44.092 36.329 1.00 63.90 569 GLY A C 1
ATOM 4222 O O . GLY A 1 591 ? 115.822 44.234 36.112 1.00 72.13 569 GLY A O 1
ATOM 4223 N N . GLU A 1 592 ? 117.968 44.642 35.563 1.00 69.43 570 GLU A N 1
ATOM 4224 C CA . GLU A 1 592 ? 117.645 45.494 34.402 1.00 69.61 570 GLU A CA 1
ATOM 4225 C C . GLU A 1 592 ? 117.087 44.619 33.273 1.00 65.84 570 GLU A C 1
ATOM 4226 O O . GLU A 1 592 ? 116.238 45.041 32.482 1.00 61.48 570 GLU A O 1
ATOM 4232 N N . TYR A 1 593 ? 117.631 43.415 33.188 1.00 59.04 571 TYR A N 1
ATOM 4233 C CA . TYR A 1 593 ? 117.346 42.494 32.106 1.00 60.36 571 TYR A CA 1
ATOM 4234 C C . TYR A 1 593 ? 116.563 41.300 32.637 1.00 59.12 571 TYR A C 1
ATOM 4235 O O . TYR A 1 593 ? 117.028 40.580 33.511 1.00 47.58 571 TYR A O 1
ATOM 4244 N N . THR A 1 594 ? 115.383 41.084 32.087 1.00 48.22 572 THR A N 1
ATOM 4245 C CA . THR A 1 594 ? 114.603 39.845 32.377 1.00 41.52 572 THR A CA 1
ATOM 4246 C C . THR A 1 594 ? 114.522 39.025 31.090 1.00 36.70 572 THR A C 1
ATOM 4247 O O . THR A 1 594 ? 114.226 39.574 30.024 1.00 37.54 572 THR A O 1
ATOM 4251 N N . PRO A 1 595 ? 114.953 37.768 31.134 1.00 37.03 573 PRO A N 1
ATOM 4252 C CA . PRO A 1 595 ? 114.769 36.924 29.986 1.00 33.22 573 PRO A CA 1
ATOM 4253 C C . PRO A 1 595 ? 113.248 36.696 29.649 1.00 32.81 573 PRO A C 1
ATOM 4254 O O . PRO A 1 595 ? 112.371 37.270 30.274 1.00 32.86 573 PRO A O 1
ATOM 4258 N N . ARG A 1 596 ? 113.007 35.864 28.651 1.00 35.45 574 ARG A N 1
ATOM 4259 C CA . ARG A 1 596 ? 111.666 35.620 28.140 1.00 40.49 574 ARG A CA 1
ATOM 4260 C C . ARG A 1 596 ? 111.332 34.135 28.204 1.00 33.18 574 ARG A C 1
ATOM 4261 O O . ARG A 1 596 ? 112.196 33.290 27.991 1.00 32.69 574 ARG A O 1
ATOM 4269 N N . ARG A 1 597 ? 110.081 33.829 28.493 1.00 32.72 575 ARG A N 1
ATOM 4270 C CA . ARG A 1 597 ? 109.587 32.452 28.339 1.00 30.44 575 ARG A CA 1
ATOM 4271 C C . ARG A 1 597 ? 109.683 31.986 26.898 1.00 29.78 575 ARG A C 1
ATOM 4272 O O . ARG A 1 597 ? 109.317 32.727 25.943 1.00 30.58 575 ARG A O 1
ATOM 4280 N N . ILE A 1 598 ? 110.050 30.721 26.726 1.00 29.32 576 ILE A N 1
ATOM 4281 C CA . ILE A 1 598 ? 110.097 30.078 25.392 1.00 30.33 576 ILE A CA 1
ATOM 4282 C C . ILE A 1 598 ? 109.487 28.687 25.482 1.00 31.14 576 ILE A C 1
ATOM 4283 O O . ILE A 1 598 ? 109.218 28.154 26.574 1.00 26.95 576 ILE A O 1
ATOM 4288 N N . SER A 1 599 ? 109.264 28.101 24.335 1.00 31.65 577 SER A N 1
ATOM 4289 C CA . SER A 1 599 ? 108.726 26.748 24.252 1.00 29.47 577 SER A CA 1
ATOM 4290 C C . SER A 1 599 ? 109.762 25.718 24.594 1.00 26.85 577 SER A C 1
ATOM 4291 O O . SER A 1 599 ? 110.857 25.751 24.070 1.00 30.18 577 SER A O 1
ATOM 4294 N N . LEU A 1 600 ? 109.427 24.841 25.541 1.00 24.20 578 LEU A N 1
ATOM 4295 C CA . LEU A 1 600 ? 110.247 23.741 25.955 1.00 27.76 578 LEU A CA 1
ATOM 4296 C C . LEU A 1 600 ? 109.364 22.545 26.082 1.00 29.58 578 LEU A C 1
ATOM 4297 O O . LEU A 1 600 ? 108.158 22.708 26.288 1.00 31.14 578 LEU A O 1
ATOM 4302 N N . PRO A 1 601 ? 109.953 21.354 26.044 1.00 29.35 579 PRO A N 1
ATOM 4303 C CA . PRO A 1 601 ? 109.193 20.151 26.340 1.00 31.49 579 PRO A CA 1
ATOM 4304 C C . PRO A 1 601 ? 108.357 20.257 27.594 1.00 31.40 579 PRO A C 1
ATOM 4305 O O . PRO A 1 601 ? 108.787 20.831 28.597 1.00 30.11 579 PRO A O 1
ATOM 4309 N N . ALA A 1 602 ? 107.163 19.653 27.530 1.00 31.61 580 ALA A N 1
ATOM 4310 C CA . ALA A 1 602 ? 106.199 19.761 28.591 1.00 29.96 580 ALA A CA 1
ATOM 4311 C C . ALA A 1 602 ? 106.202 18.431 29.383 1.00 32.00 580 ALA A C 1
ATOM 4312 O O . ALA A 1 602 ? 106.975 17.534 29.101 1.00 34.15 580 ALA A O 1
ATOM 4314 N N . TYR A 1 603 ? 105.409 18.370 30.438 1.00 31.87 581 TYR A N 1
ATOM 4315 C CA . TYR A 1 603 ? 105.463 17.304 31.378 1.00 26.67 581 TYR A CA 1
ATOM 4316 C C . TYR A 1 603 ? 105.413 15.891 30.735 1.00 30.74 581 TYR A C 1
ATOM 4317 O O . TYR A 1 603 ? 104.510 15.577 30.002 1.00 28.48 581 TYR A O 1
ATOM 4326 N N . PRO A 1 604 ? 106.340 14.989 31.110 1.00 31.58 582 PRO A N 1
ATOM 4327 C CA . PRO A 1 604 ? 106.300 13.641 30.546 1.00 30.88 582 PRO A CA 1
ATOM 4328 C C . PRO A 1 604 ? 105.416 12.734 31.361 1.00 31.67 582 PRO A C 1
ATOM 4329 O O . PRO A 1 604 ? 105.879 12.096 32.336 1.00 34.10 582 PRO A O 1
ATOM 4333 N N . PHE A 1 605 ? 104.137 12.655 31.006 1.00 28.95 583 PHE A N 1
ATOM 4334 C CA . PHE A 1 605 ? 103.223 11.883 31.808 1.00 27.93 583 PHE A CA 1
ATOM 4335 C C . PHE A 1 605 ? 103.687 10.434 32.000 1.00 30.54 583 PHE A C 1
ATOM 4336 O O . PHE A 1 605 ? 104.269 9.834 31.089 1.00 32.52 583 PHE A O 1
ATOM 4344 N N . ALA A 1 606 ? 103.328 9.856 33.142 1.00 32.21 584 ALA A N 1
ATOM 4345 C CA . ALA A 1 606 ? 103.457 8.399 33.359 1.00 33.11 584 ALA A CA 1
ATOM 4346 C C . ALA A 1 606 ? 102.706 7.618 32.300 1.00 32.71 584 ALA A C 1
ATOM 4347 O O . ALA A 1 606 ? 101.562 7.959 31.924 1.00 30.34 584 ALA A O 1
ATOM 4349 N N . GLU A 1 607 ? 103.346 6.568 31.813 1.00 26.12 585 GLU A N 1
ATOM 4350 C CA . GLU A 1 607 ? 102.823 5.833 30.734 1.00 35.95 585 GLU A CA 1
ATOM 4351 C C . GLU A 1 607 ? 102.172 4.541 31.242 1.00 36.65 585 GLU A C 1
ATOM 4352 O O . GLU A 1 607 ? 102.642 3.454 30.977 1.00 35.82 585 GLU A O 1
ATOM 4358 N N . GLU A 1 608 ? 101.042 4.704 31.894 1.00 32.70 586 GLU A N 1
ATOM 4359 C CA . GLU A 1 608 ? 100.363 3.603 32.545 1.00 37.36 586 GLU A CA 1
ATOM 4360 C C . GLU A 1 608 ? 99.201 3.227 31.695 1.00 35.70 586 GLU A C 1
ATOM 4361 O O . GLU A 1 608 ? 98.469 4.090 31.210 1.00 32.60 586 GLU A O 1
ATOM 4367 N N . TYR A 1 609 ? 99.032 1.954 31.496 1.00 26.70 587 TYR A N 1
ATOM 4368 C CA . TYR A 1 609 ? 97.994 1.384 30.641 1.00 25.86 587 TYR A CA 1
ATOM 4369 C C . TYR A 1 609 ? 96.662 1.296 31.376 1.00 33.37 587 TYR A C 1
ATOM 4370 O O . TYR A 1 609 ? 96.571 0.717 32.428 1.00 30.28 587 TYR A O 1
ATOM 4379 N N . TYR A 1 610 ? 95.587 1.800 30.745 1.00 30.50 588 TYR A N 1
ATOM 4380 C CA . TYR A 1 610 ? 94.260 1.652 31.240 1.00 31.24 588 TYR A CA 1
ATOM 4381 C C . TYR A 1 610 ? 93.294 1.422 30.090 1.00 37.89 588 TYR A C 1
ATOM 4382 O O . TYR A 1 610 ? 93.186 2.230 29.140 1.00 28.67 588 TYR A O 1
ATOM 4391 N N . TRP A 1 611 ? 92.590 0.302 30.157 1.00 27.74 589 TRP A N 1
ATOM 4392 C CA . TRP A 1 611 ? 91.594 -0.043 29.191 1.00 31.60 589 TRP A CA 1
ATOM 4393 C C . TRP A 1 611 ? 90.319 -0.613 29.875 1.00 34.58 589 TRP A C 1
ATOM 4394 O O . TRP A 1 611 ? 89.997 -0.255 31.012 1.00 43.45 589 TRP A O 1
ATOM 4405 N N . LEU A 1 612 ? 89.446 -1.187 29.087 1.00 37.38 590 LEU A N 1
ATOM 4406 C CA . LEU A 1 612 ? 88.081 -1.558 29.579 1.00 49.42 590 LEU A CA 1
ATOM 4407 C C . LEU A 1 612 ? 88.180 -2.438 30.834 1.00 46.83 590 LEU A C 1
ATOM 4408 O O . LEU A 1 612 ? 88.973 -3.346 30.856 1.00 44.88 590 LEU A O 1
ATOM 4413 N N . PRO A 1 613 ? 87.352 -2.180 31.854 1.00 46.58 591 PRO A N 1
ATOM 4414 C CA . PRO A 1 613 ? 87.346 -3.003 33.066 1.00 50.35 591 PRO A CA 1
ATOM 4415 C C . PRO A 1 613 ? 86.714 -4.368 32.857 1.00 47.66 591 PRO A C 1
ATOM 4416 O O . PRO A 1 613 ? 86.308 -4.705 31.712 1.00 43.31 591 PRO A O 1
ATOM 4420 N N . ASP B 1 25 ? 78.912 94.696 57.893 1.00 62.36 3 ASP B N 1
ATOM 4421 C CA . ASP B 1 25 ? 78.163 94.491 59.177 1.00 52.21 3 ASP B CA 1
ATOM 4422 C C . ASP B 1 25 ? 77.433 93.099 59.219 1.00 44.52 3 ASP B C 1
ATOM 4423 O O . ASP B 1 25 ? 78.036 92.084 59.443 1.00 42.22 3 ASP B O 1
ATOM 4428 N N . ALA B 1 26 ? 76.120 93.104 59.050 1.00 42.31 4 ALA B N 1
ATOM 4429 C CA . ALA B 1 26 ? 75.305 91.909 59.168 1.00 34.49 4 ALA B CA 1
ATOM 4430 C C . ALA B 1 26 ? 75.241 91.166 57.800 1.00 34.76 4 ALA B C 1
ATOM 4431 O O . ALA B 1 26 ? 75.278 91.788 56.722 1.00 27.12 4 ALA B O 1
ATOM 4433 N N . ILE B 1 27 ? 75.241 89.845 57.853 1.00 32.36 5 ILE B N 1
ATOM 4434 C CA . ILE B 1 27 ? 75.172 89.038 56.645 1.00 27.32 5 ILE B CA 1
ATOM 4435 C C . ILE B 1 27 ? 73.866 88.360 56.636 1.00 28.78 5 ILE B C 1
ATOM 4436 O O . ILE B 1 27 ? 73.539 87.602 57.535 1.00 32.51 5 ILE B O 1
ATOM 4441 N N . ALA B 1 28 ? 73.105 88.568 55.569 1.00 27.46 6 ALA B N 1
ATOM 4442 C CA . ALA B 1 28 ? 71.819 87.913 55.416 1.00 25.12 6 ALA B CA 1
ATOM 4443 C C . ALA B 1 28 ? 71.971 86.479 54.776 1.00 27.07 6 ALA B C 1
ATOM 4444 O O . ALA B 1 28 ? 72.682 86.321 53.834 1.00 33.21 6 ALA B O 1
ATOM 4446 N N . ILE B 1 29 ? 71.215 85.500 55.279 1.00 31.30 7 ILE B N 1
ATOM 4447 C CA . ILE B 1 29 ? 71.036 84.246 54.630 1.00 26.40 7 ILE B CA 1
ATOM 4448 C C . ILE B 1 29 ? 69.731 84.285 53.836 1.00 30.40 7 ILE B C 1
ATOM 4449 O O . ILE B 1 29 ? 68.700 84.384 54.410 1.00 30.62 7 ILE B O 1
ATOM 4454 N N . VAL B 1 30 ? 69.841 84.182 52.514 1.00 24.39 8 VAL B N 1
ATOM 4455 C CA . VAL B 1 30 ? 68.765 84.456 51.560 1.00 27.24 8 VAL B CA 1
ATOM 4456 C C . VAL B 1 30 ? 68.374 83.208 50.772 1.00 27.96 8 VAL B C 1
ATOM 4457 O O . VAL B 1 30 ? 67.378 83.205 50.129 1.00 29.33 8 VAL B O 1
ATOM 4461 N N . GLY B 1 31 ? 69.123 82.082 50.963 1.00 28.10 9 GLY B N 1
ATOM 4462 C CA . GLY B 1 31 ? 68.739 80.831 50.371 1.00 25.63 9 GLY B CA 1
ATOM 4463 C C . GLY B 1 31 ? 69.316 79.659 51.153 1.00 25.07 9 GLY B C 1
ATOM 4464 O O . GLY B 1 31 ? 70.343 79.781 51.711 1.00 25.16 9 GLY B O 1
ATOM 4465 N N . MET B 1 32 ? 68.659 78.516 51.096 1.00 25.09 10 MET B N 1
ATOM 4466 C CA . MET B 1 32 ? 69.198 77.317 51.683 1.00 25.82 10 MET B CA 1
ATOM 4467 C C . MET B 1 32 ? 68.708 76.059 50.999 1.00 28.90 10 MET B C 1
ATOM 4468 O O . MET B 1 32 ? 67.607 76.046 50.422 1.00 26.84 10 MET B O 1
ATOM 4473 N N . SER B 1 33 ? 69.522 75.006 51.090 1.00 24.82 11 SER B N 1
ATOM 4474 C CA . SER B 1 33 ? 69.085 73.716 50.650 1.00 27.96 11 SER B CA 1
ATOM 4475 C C . SER B 1 33 ? 69.894 72.713 51.418 1.00 25.41 11 SER B C 1
ATOM 4476 O O . SER B 1 33 ? 71.057 72.939 51.767 1.00 27.69 11 SER B O 1
ATOM 4479 N N . GLY B 1 34 ? 69.299 71.557 51.647 1.00 25.93 12 GLY B N 1
ATOM 4480 C CA . GLY B 1 34 ? 69.996 70.536 52.442 1.00 26.63 12 GLY B CA 1
ATOM 4481 C C . GLY B 1 34 ? 69.403 69.160 52.191 1.00 27.61 12 GLY B C 1
ATOM 4482 O O . GLY B 1 34 ? 68.173 69.003 51.979 1.00 30.03 12 GLY B O 1
ATOM 4483 N N . ARG B 1 35 ? 70.280 68.168 52.329 1.00 30.10 13 ARG B N 1
ATOM 4484 C CA . ARG B 1 35 ? 69.922 66.781 52.162 1.00 26.57 13 ARG B CA 1
ATOM 4485 C C . ARG B 1 35 ? 70.667 65.992 53.218 1.00 27.43 13 ARG B C 1
ATOM 4486 O O . ARG B 1 35 ? 71.882 66.022 53.258 1.00 27.70 13 ARG B O 1
ATOM 4494 N N . TYR B 1 36 ? 69.917 65.498 54.195 1.00 27.72 14 TYR B N 1
ATOM 4495 C CA . TYR B 1 36 ? 70.470 64.851 55.380 1.00 26.24 14 TYR B CA 1
ATOM 4496 C C . TYR B 1 36 ? 69.800 63.508 55.557 1.00 30.96 14 TYR B C 1
ATOM 4497 O O . TYR B 1 36 ? 68.762 63.217 54.926 1.00 29.78 14 TYR B O 1
ATOM 4506 N N . PRO B 1 37 ? 70.367 62.667 56.414 1.00 28.89 15 PRO B N 1
ATOM 4507 C CA . PRO B 1 37 ? 69.692 61.364 56.666 1.00 34.83 15 PRO B CA 1
ATOM 4508 C C . PRO B 1 37 ? 68.240 61.525 57.098 1.00 31.48 15 PRO B C 1
ATOM 4509 O O . PRO B 1 37 ? 67.947 62.349 57.971 1.00 32.31 15 PRO B O 1
ATOM 4513 N N . GLY B 1 38 ? 67.347 60.789 56.427 1.00 28.32 16 GLY B N 1
ATOM 4514 C CA . GLY B 1 38 ? 65.906 60.859 56.615 1.00 31.98 16 GLY B CA 1
ATOM 4515 C C . GLY B 1 38 ? 65.195 62.061 55.995 1.00 31.36 16 GLY B C 1
ATOM 4516 O O . GLY B 1 38 ? 63.959 62.207 56.118 1.00 35.34 16 GLY B O 1
ATOM 4517 N N . ALA B 1 39 ? 65.961 62.957 55.377 1.00 36.47 17 ALA B N 1
ATOM 4518 C CA . ALA B 1 39 ? 65.432 64.221 54.872 1.00 32.07 17 ALA B CA 1
ATOM 4519 C C . ALA B 1 39 ? 65.986 64.614 53.504 1.00 30.70 17 ALA B C 1
ATOM 4520 O O . ALA B 1 39 ? 67.103 65.071 53.409 1.00 32.00 17 ALA B O 1
ATOM 4522 N N . ARG B 1 40 ? 65.149 64.554 52.468 1.00 28.68 18 ARG B N 1
ATOM 4523 C CA . ARG B 1 40 ? 65.543 64.910 51.098 1.00 38.60 18 ARG B CA 1
ATOM 4524 C C . ARG B 1 40 ? 65.653 66.439 50.880 1.00 33.21 18 ARG B C 1
ATOM 4525 O O . ARG B 1 40 ? 66.235 66.887 49.937 1.00 33.34 18 ARG B O 1
ATOM 4533 N N . ASN B 1 41 ? 65.050 67.185 51.768 1.00 30.39 19 ASN B N 1
ATOM 4534 C CA . ASN B 1 41 ? 65.079 68.619 51.699 1.00 29.72 19 ASN B CA 1
ATOM 4535 C C . ASN B 1 41 ? 64.807 69.196 53.062 1.00 30.64 19 ASN B C 1
ATOM 4536 O O . ASN B 1 41 ? 64.511 68.489 54.042 1.00 27.94 19 ASN B O 1
ATOM 4541 N N . VAL B 1 42 ? 65.003 70.478 53.149 1.00 31.18 20 VAL B N 1
ATOM 4542 C CA . VAL B 1 42 ? 64.934 71.205 54.403 1.00 31.57 20 VAL B CA 1
ATOM 4543 C C . VAL B 1 42 ? 63.516 71.158 55.046 1.00 31.78 20 VAL B C 1
ATOM 4544 O O . VAL B 1 42 ? 63.343 71.355 56.262 1.00 34.04 20 VAL B O 1
ATOM 4548 N N . ARG B 1 43 ? 62.500 71.005 54.219 1.00 31.17 21 ARG B N 1
ATOM 4549 C CA . ARG B 1 43 ? 61.134 70.865 54.747 1.00 33.93 21 ARG B CA 1
ATOM 4550 C C . ARG B 1 43 ? 60.938 69.536 55.490 1.00 38.27 21 ARG B C 1
ATOM 4551 O O . ARG B 1 43 ? 60.386 69.528 56.567 1.00 34.39 21 ARG B O 1
ATOM 4559 N N . GLU B 1 44 ? 61.433 68.417 54.914 1.00 32.92 22 GLU B N 1
ATOM 4560 C CA . GLU B 1 44 ? 61.398 67.137 55.598 1.00 34.87 22 GLU B CA 1
ATOM 4561 C C . GLU B 1 44 ? 62.275 67.170 56.855 1.00 33.50 22 GLU B C 1
ATOM 4562 O O . GLU B 1 44 ? 61.989 66.535 57.866 1.00 34.22 22 GLU B O 1
ATOM 4568 N N . TYR B 1 45 ? 63.391 67.884 56.744 1.00 30.92 23 TYR B N 1
ATOM 4569 C CA . TYR B 1 45 ? 64.343 68.012 57.841 1.00 30.20 23 TYR B CA 1
ATOM 4570 C C . TYR B 1 45 ? 63.616 68.648 59.039 1.00 31.08 23 TYR B C 1
ATOM 4571 O O . TYR B 1 45 ? 63.669 68.159 60.130 1.00 30.67 23 TYR B O 1
ATOM 4580 N N . TRP B 1 46 ? 62.972 69.760 58.793 1.00 27.12 24 TRP B N 1
ATOM 4581 C CA . TRP B 1 46 ? 62.186 70.430 59.855 1.00 31.27 24 TRP B CA 1
ATOM 4582 C C . TRP B 1 46 ? 61.129 69.498 60.450 1.00 35.99 24 TRP B C 1
ATOM 4583 O O . TRP B 1 46 ? 60.982 69.383 61.671 1.00 32.23 24 TRP B O 1
ATOM 4594 N N . ASP B 1 47 ? 60.419 68.803 59.588 1.00 37.94 25 ASP B N 1
ATOM 4595 C CA . ASP B 1 47 ? 59.406 67.876 60.062 1.00 35.52 25 ASP B CA 1
ATOM 4596 C C . ASP B 1 47 ? 59.984 66.810 61.001 1.00 38.34 25 ASP B C 1
ATOM 4597 O O . ASP B 1 47 ? 59.462 66.557 62.109 1.00 35.18 25 ASP B O 1
ATOM 4602 N N . ASN B 1 48 ? 61.090 66.226 60.586 1.00 32.48 26 ASN B N 1
ATOM 4603 C CA . ASN B 1 48 ? 61.808 65.283 61.418 1.00 35.64 26 ASN B CA 1
ATOM 4604 C C . ASN B 1 48 ? 62.271 65.838 62.768 1.00 32.59 26 ASN B C 1
ATOM 4605 O O . ASN B 1 48 ? 62.193 65.168 63.765 1.00 32.48 26 ASN B O 1
ATOM 4610 N N . LEU B 1 49 ? 62.863 67.018 62.765 1.00 29.98 27 LEU B N 1
ATOM 4611 C CA . LEU B 1 49 ? 63.265 67.652 64.021 1.00 34.81 27 LEU B CA 1
ATOM 4612 C C . LEU B 1 49 ? 62.051 67.897 64.981 1.00 34.70 27 LEU B C 1
ATOM 4613 O O . LEU B 1 49 ? 62.163 67.711 66.208 1.00 35.03 27 LEU B O 1
ATOM 4618 N N . VAL B 1 50 ? 61.000 68.508 64.445 1.00 35.43 28 VAL B N 1
ATOM 4619 C CA . VAL B 1 50 ? 59.781 68.795 65.234 1.00 34.90 28 VAL B CA 1
ATOM 4620 C C . VAL B 1 50 ? 59.263 67.490 65.912 1.00 38.36 28 VAL B C 1
ATOM 4621 O O . VAL B 1 50 ? 58.938 67.484 67.090 1.00 36.49 28 VAL B O 1
ATOM 4625 N N . HIS B 1 51 ? 59.276 66.390 65.161 1.00 34.69 29 HIS B N 1
ATOM 4626 C CA . HIS B 1 51 ? 58.803 65.094 65.627 1.00 40.35 29 HIS B CA 1
ATOM 4627 C C . HIS B 1 51 ? 59.858 64.259 66.321 1.00 37.43 29 HIS B C 1
ATOM 4628 O O . HIS B 1 51 ? 59.638 63.107 66.600 1.00 38.10 29 HIS B O 1
ATOM 4635 N N . ALA B 1 52 ? 61.026 64.837 66.570 1.00 37.28 30 ALA B N 1
ATOM 4636 C CA . ALA B 1 52 ? 62.072 64.156 67.365 1.00 35.99 30 ALA B CA 1
ATOM 4637 C C . ALA B 1 52 ? 62.452 62.857 66.735 1.00 33.87 30 ALA B C 1
ATOM 4638 O O . ALA B 1 52 ? 62.688 61.841 67.422 1.00 34.95 30 ALA B O 1
ATOM 4640 N N . ARG B 1 53 ? 62.607 62.848 65.412 1.00 34.13 31 ARG B N 1
ATOM 4641 C CA . ARG B 1 53 ? 62.940 61.562 64.737 1.00 34.41 31 ARG B CA 1
ATOM 4642 C C . ARG B 1 53 ? 64.453 61.358 64.682 1.00 40.84 31 ARG B C 1
ATOM 4643 O O . ARG B 1 53 ? 65.235 62.299 64.427 1.00 37.50 31 ARG B O 1
ATOM 4651 N N . ASN B 1 54 ? 64.835 60.111 64.739 1.00 30.83 32 ASN B N 1
ATOM 4652 C CA . ASN B 1 54 ? 66.220 59.702 64.668 1.00 35.36 32 ASN B CA 1
ATOM 4653 C C . ASN B 1 54 ? 66.411 58.885 63.384 1.00 39.64 32 ASN B C 1
ATOM 4654 O O . ASN B 1 54 ? 65.684 57.901 63.143 1.00 35.08 32 ASN B O 1
ATOM 4659 N N . ALA B 1 55 ? 67.377 59.292 62.558 1.00 30.81 33 ALA B N 1
ATOM 4660 C CA . ALA B 1 55 ? 67.504 58.781 61.219 1.00 30.52 33 ALA B CA 1
ATOM 4661 C C . ALA B 1 55 ? 68.567 57.679 61.116 1.00 33.66 33 ALA B C 1
ATOM 4662 O O . ALA B 1 55 ? 68.879 57.227 60.011 1.00 37.35 33 ALA B O 1
ATOM 4664 N N . ILE B 1 56 ? 69.232 57.387 62.219 1.00 29.67 34 ILE B N 1
ATOM 4665 C CA . ILE B 1 56 ? 70.331 56.455 62.183 1.00 35.47 34 ILE B CA 1
ATOM 4666 C C . ILE B 1 56 ? 69.755 55.024 61.827 1.00 37.29 34 ILE B C 1
ATOM 4667 O O . ILE B 1 56 ? 68.734 54.648 62.360 1.00 33.50 34 ILE B O 1
ATOM 4672 N N . ARG B 1 57 ? 70.409 54.290 60.915 1.00 38.79 35 ARG B N 1
ATOM 4673 C CA . ARG B 1 57 ? 69.994 52.903 60.564 1.00 41.63 35 ARG B CA 1
ATOM 4674 C C . ARG B 1 57 ? 71.175 52.022 60.460 1.00 37.11 35 ARG B C 1
ATOM 4675 O O . ARG B 1 57 ? 72.313 52.486 60.396 1.00 34.98 35 ARG B O 1
ATOM 4683 N N . ASP B 1 58 ? 70.923 50.718 60.412 1.00 36.17 36 ASP B N 1
ATOM 4684 C CA . ASP B 1 58 ? 71.988 49.762 60.150 1.00 40.11 36 ASP B CA 1
ATOM 4685 C C . ASP B 1 58 ? 72.502 49.939 58.732 1.00 42.37 36 ASP B C 1
ATOM 4686 O O . ASP B 1 58 ? 71.738 50.145 57.845 1.00 36.33 36 ASP B O 1
ATOM 4691 N N . ILE B 1 59 ? 73.819 49.788 58.548 1.00 34.12 37 ILE B N 1
ATOM 4692 C CA . ILE B 1 59 ? 74.423 49.864 57.252 1.00 40.34 37 ILE B CA 1
ATOM 4693 C C . ILE B 1 59 ? 74.023 48.627 56.397 1.00 41.58 37 ILE B C 1
ATOM 4694 O O . ILE B 1 59 ? 74.199 47.497 56.823 1.00 35.59 37 ILE B O 1
ATOM 4699 N N . PRO B 1 60 ? 73.402 48.862 55.234 1.00 46.26 38 PRO B N 1
ATOM 4700 C CA . PRO B 1 60 ? 72.992 47.715 54.406 1.00 48.20 38 PRO B CA 1
ATOM 4701 C C . PRO B 1 60 ? 74.133 47.190 53.545 1.00 42.42 38 PRO B C 1
ATOM 4702 O O . PRO B 1 60 ? 75.071 47.898 53.276 1.00 35.12 38 PRO B O 1
ATOM 4706 N N . THR B 1 61 ? 73.983 45.960 53.047 1.00 41.00 39 THR B N 1
ATOM 4707 C CA . THR B 1 61 ? 74.975 45.336 52.201 1.00 41.86 39 THR B CA 1
ATOM 4708 C C . THR B 1 61 ? 75.163 46.112 50.918 1.00 32.58 39 THR B C 1
ATOM 4709 O O . THR B 1 61 ? 76.207 46.049 50.299 1.00 42.58 39 THR B O 1
ATOM 4713 N N . SER B 1 62 ? 74.134 46.790 50.462 1.00 36.10 40 SER B N 1
ATOM 4714 C CA . SER B 1 62 ? 74.273 47.582 49.266 1.00 35.36 40 SER B CA 1
ATOM 4715 C C . SER B 1 62 ? 75.316 48.693 49.420 1.00 42.34 40 SER B C 1
ATOM 4716 O O . SER B 1 62 ? 75.838 49.228 48.440 1.00 44.54 40 SER B O 1
ATOM 4719 N N . ARG B 1 63 ? 75.686 48.998 50.655 1.00 38.64 41 ARG B N 1
ATOM 4720 C CA . ARG B 1 63 ? 76.790 49.886 50.869 1.00 36.38 41 ARG B CA 1
ATOM 4721 C C . ARG B 1 63 ? 78.092 49.113 51.053 1.00 42.54 41 ARG B C 1
ATOM 4722 O O . ARG B 1 63 ? 79.056 49.324 50.322 1.00 42.47 41 ARG B O 1
ATOM 4730 N N . TRP B 1 64 ? 78.173 48.360 52.147 1.00 38.90 42 TRP B N 1
ATOM 4731 C CA . TRP B 1 64 ? 79.140 47.290 52.263 1.00 41.78 42 TRP B CA 1
ATOM 4732 C C . TRP B 1 64 ? 78.630 46.272 53.275 1.00 38.30 42 TRP B C 1
ATOM 4733 O O . TRP B 1 64 ? 77.670 46.542 54.015 1.00 41.39 42 TRP B O 1
ATOM 4744 N N . ASP B 1 65 ? 79.258 45.107 53.299 1.00 47.38 43 ASP B N 1
ATOM 4745 C CA . ASP B 1 65 ? 78.780 43.989 54.158 1.00 47.25 43 ASP B CA 1
ATOM 4746 C C . ASP B 1 65 ? 79.371 44.078 55.554 1.00 46.52 43 ASP B C 1
ATOM 4747 O O . ASP B 1 65 ? 80.523 43.693 55.772 1.00 52.18 43 ASP B O 1
ATOM 4752 N N . VAL B 1 66 ? 78.599 44.602 56.492 1.00 47.30 44 VAL B N 1
ATOM 4753 C CA . VAL B 1 66 ? 79.112 44.789 57.856 1.00 65.98 44 VAL B CA 1
ATOM 4754 C C . VAL B 1 66 ? 79.459 43.427 58.492 1.00 61.98 44 VAL B C 1
ATOM 4755 O O . VAL B 1 66 ? 80.351 43.359 59.322 1.00 57.00 44 VAL B O 1
ATOM 4759 N N . ASP B 1 67 ? 78.776 42.350 58.067 1.00 64.24 45 ASP B N 1
ATOM 4760 C CA . ASP B 1 67 ? 79.022 41.001 58.649 1.00 63.53 45 ASP B CA 1
ATOM 4761 C C . ASP B 1 67 ? 80.440 40.583 58.411 1.00 65.69 45 ASP B C 1
ATOM 4762 O O . ASP B 1 67 ? 81.066 39.962 59.267 1.00 68.13 45 ASP B O 1
ATOM 4767 N N . LYS B 1 68 ? 80.984 41.015 57.284 1.00 57.07 46 LYS B N 1
ATOM 4768 C CA . LYS B 1 68 ? 82.311 40.623 56.908 1.00 58.52 46 LYS B CA 1
ATOM 4769 C C . LYS B 1 68 ? 83.338 41.277 57.820 1.00 61.97 46 LYS B C 1
ATOM 4770 O O . LYS B 1 68 ? 84.425 40.724 58.070 1.00 56.72 46 LYS B O 1
ATOM 4776 N N . TYR B 1 69 ? 82.977 42.435 58.364 1.00 57.23 47 TYR B N 1
ATOM 4777 C CA . TYR B 1 69 ? 83.948 43.250 59.101 1.00 54.57 47 TYR B CA 1
ATOM 4778 C C . TYR B 1 69 ? 83.617 43.361 60.597 1.00 48.27 47 TYR B C 1
ATOM 4779 O O . TYR B 1 69 ? 84.389 43.900 61.356 1.00 49.72 47 TYR B O 1
ATOM 4788 N N . TYR B 1 70 ? 82.423 42.964 60.981 1.00 43.71 48 TYR B N 1
ATOM 4789 C CA . TYR B 1 70 ? 81.925 43.239 62.321 1.00 52.91 48 TYR B CA 1
ATOM 4790 C C . TYR B 1 70 ? 82.551 42.316 63.363 1.00 62.70 48 TYR B C 1
ATOM 4791 O O . TYR B 1 70 ? 82.581 41.095 63.196 1.00 61.94 48 TYR B O 1
ATOM 4800 N N . ASP B 1 71 ? 83.093 42.928 64.406 1.00 62.84 49 ASP B N 1
ATOM 4801 C CA . ASP B 1 71 ? 83.528 42.219 65.579 1.00 66.60 49 ASP B CA 1
ATOM 4802 C C . ASP B 1 71 ? 83.276 43.126 66.793 1.00 60.79 49 ASP B C 1
ATOM 4803 O O . ASP B 1 71 ? 83.649 44.288 66.786 1.00 58.91 49 ASP B O 1
ATOM 4808 N N . PRO B 1 72 ? 82.566 42.601 67.800 1.00 80.69 50 PRO B N 1
ATOM 4809 C CA . PRO B 1 72 ? 82.249 43.340 69.023 1.00 73.33 50 PRO B CA 1
ATOM 4810 C C . PRO B 1 72 ? 83.493 43.842 69.794 1.00 78.73 50 PRO B C 1
ATOM 4811 O O . PRO B 1 72 ? 83.375 44.761 70.606 1.00 77.10 50 PRO B O 1
ATOM 4815 N N . VAL B 1 73 ? 84.618 43.239 69.580 1.00 82.37 51 VAL B N 1
ATOM 4816 C CA . VAL B 1 73 ? 85.748 43.600 70.362 1.00 83.41 51 VAL B CA 1
ATOM 4817 C C . VAL B 1 73 ? 86.812 44.342 69.557 1.00 110.12 51 VAL B C 1
ATOM 4818 O O . VAL B 1 73 ? 87.152 43.974 68.463 1.00 150.88 51 VAL B O 1
ATOM 4822 N N . LEU B 1 74 ? 87.310 45.410 70.092 1.00 93.83 52 LEU B N 1
ATOM 4823 C CA . LEU B 1 74 ? 87.965 46.490 69.278 1.00 105.19 52 LEU B CA 1
ATOM 4824 C C . LEU B 1 74 ? 89.486 46.027 69.177 1.00 111.53 52 LEU B C 1
ATOM 4825 O O . LEU B 1 74 ? 90.214 46.135 70.167 1.00 98.65 52 LEU B O 1
ATOM 4830 N N . LYS B 1 79 ? 88.641 45.084 61.465 1.00 106.07 57 LYS B N 1
ATOM 4831 C CA . LYS B 1 79 ? 87.251 44.849 61.839 1.00 90.62 57 LYS B CA 1
ATOM 4832 C C . LYS B 1 79 ? 86.544 46.143 62.268 1.00 85.18 57 LYS B C 1
ATOM 4833 O O . LYS B 1 79 ? 87.172 47.180 62.411 1.00 134.50 57 LYS B O 1
ATOM 4839 N N . VAL B 1 80 ? 85.242 46.070 62.479 1.00 65.59 58 VAL B N 1
ATOM 4840 C CA . VAL B 1 80 ? 84.446 47.224 62.854 1.00 66.65 58 VAL B CA 1
ATOM 4841 C C . VAL B 1 80 ? 83.488 46.906 63.989 1.00 63.57 58 VAL B C 1
ATOM 4842 O O . VAL B 1 80 ? 82.797 45.928 63.930 1.00 71.61 58 VAL B O 1
ATOM 4846 N N . TYR B 1 81 ? 83.416 47.738 65.008 1.00 50.26 59 TYR B N 1
ATOM 4847 C CA . TYR B 1 81 ? 82.451 47.431 66.072 1.00 51.36 59 TYR B CA 1
ATOM 4848 C C . TYR B 1 81 ? 81.114 48.217 66.024 1.00 51.73 59 TYR B C 1
ATOM 4849 O O . TYR B 1 81 ? 80.280 48.087 66.931 1.00 45.86 59 TYR B O 1
ATOM 4858 N N . CYS B 1 82 ? 81.004 49.130 65.057 1.00 50.79 60 CYS B N 1
ATOM 4859 C CA . CYS B 1 82 ? 79.814 49.969 64.848 1.00 46.13 60 CYS B CA 1
ATOM 4860 C C . CYS B 1 82 ? 79.219 49.612 63.482 1.00 45.59 60 CYS B C 1
ATOM 4861 O O . CYS B 1 82 ? 79.923 49.564 62.484 1.00 58.68 60 CYS B O 1
ATOM 4864 N N . LYS B 1 83 ? 77.941 49.295 63.472 1.00 42.14 61 LYS B N 1
ATOM 4865 C CA . LYS B 1 83 ? 77.278 48.828 62.271 1.00 54.76 61 LYS B CA 1
ATOM 4866 C C . LYS B 1 83 ? 76.225 49.833 61.779 1.00 53.22 61 LYS B C 1
ATOM 4867 O O . LYS B 1 83 ? 75.374 49.484 60.941 1.00 40.94 61 LYS B O 1
ATOM 4873 N N . SER B 1 84 ? 76.262 51.052 62.327 1.00 35.06 62 SER B N 1
ATOM 4874 C CA . SER B 1 84 ? 75.197 52.011 62.114 1.00 39.73 62 SER B CA 1
ATOM 4875 C C . SER B 1 84 ? 75.747 53.280 61.404 1.00 31.42 62 SER B C 1
ATOM 4876 O O . SER B 1 84 ? 76.931 53.577 61.485 1.00 31.41 62 SER B O 1
ATOM 4879 N N . MET B 1 85 ? 74.846 54.027 60.781 1.00 29.92 63 MET B N 1
ATOM 4880 C CA . MET B 1 85 ? 75.237 55.220 60.025 1.00 32.68 63 MET B CA 1
ATOM 4881 C C . MET B 1 85 ? 73.993 56.031 59.785 1.00 30.48 63 MET B C 1
ATOM 4882 O O . MET B 1 85 ? 72.915 55.481 59.639 1.00 28.74 63 MET B O 1
ATOM 4887 N N . GLY B 1 86 ? 74.139 57.362 59.843 1.00 31.30 64 GLY B N 1
ATOM 4888 C CA . GLY B 1 86 ? 73.135 58.269 59.287 1.00 30.39 64 GLY B CA 1
ATOM 4889 C C . GLY B 1 86 ? 73.388 58.404 57.808 1.00 32.90 64 GLY B C 1
ATOM 4890 O O . GLY B 1 86 ? 74.370 59.012 57.398 1.00 29.91 64 GLY B O 1
ATOM 4891 N N . MET B 1 87 ? 72.587 57.706 57.010 1.00 31.70 65 MET B N 1
ATOM 4892 C CA . MET B 1 87 ? 72.839 57.573 55.571 1.00 36.85 65 MET B CA 1
ATOM 4893 C C . MET B 1 87 ? 71.920 58.393 54.717 1.00 29.68 65 MET B C 1
ATOM 4894 O O . MET B 1 87 ? 70.762 58.497 54.989 1.00 32.67 65 MET B O 1
ATOM 4899 N N . LEU B 1 88 ? 72.460 58.957 53.643 1.00 30.67 66 LEU B N 1
ATOM 4900 C CA . LEU B 1 88 ? 71.662 59.490 52.572 1.00 32.16 66 LEU B CA 1
ATOM 4901 C C . LEU B 1 88 ? 71.142 58.370 51.703 1.00 35.63 66 LEU B C 1
ATOM 4902 O O . LEU B 1 88 ? 71.774 57.339 51.588 1.00 38.16 66 LEU B O 1
ATOM 4907 N N . ASP B 1 89 ? 70.000 58.605 51.073 1.00 39.73 67 ASP B N 1
ATOM 4908 C CA . ASP B 1 89 ? 69.420 57.697 50.066 1.00 40.68 67 ASP B CA 1
ATOM 4909 C C . ASP B 1 89 ? 69.832 58.047 48.648 1.00 39.08 67 ASP B C 1
ATOM 4910 O O . ASP B 1 89 ? 69.966 59.230 48.302 1.00 35.93 67 ASP B O 1
ATOM 4915 N N . ASP B 1 90 ? 70.060 57.010 47.847 1.00 36.38 68 ASP B N 1
ATOM 4916 C CA . ASP B 1 90 ? 70.318 57.168 46.398 1.00 36.83 68 ASP B CA 1
ATOM 4917 C C . ASP B 1 90 ? 71.445 58.164 46.113 1.00 39.34 68 ASP B C 1
ATOM 4918 O O . ASP B 1 90 ? 71.312 59.104 45.302 1.00 31.48 68 ASP B O 1
ATOM 4923 N N . ILE B 1 91 ? 72.576 57.909 46.749 1.00 32.91 69 ILE B N 1
ATOM 4924 C CA . ILE B 1 91 ? 73.756 58.740 46.543 1.00 36.22 69 ILE B CA 1
ATOM 4925 C C . ILE B 1 91 ? 74.309 58.627 45.125 1.00 34.05 69 ILE B C 1
ATOM 4926 O O . ILE B 1 91 ? 75.017 59.520 44.652 1.00 32.07 69 ILE B O 1
ATOM 4931 N N . GLU B 1 92 ? 73.877 57.594 44.400 1.00 31.31 70 GLU B N 1
ATOM 4932 C CA . GLU B 1 92 ? 74.332 57.360 43.027 1.00 30.86 70 GLU B CA 1
ATOM 4933 C C . GLU B 1 92 ? 73.552 58.205 41.976 1.00 32.64 70 GLU B C 1
ATOM 4934 O O . GLU B 1 92 ? 73.915 58.252 40.838 1.00 32.64 70 GLU B O 1
ATOM 4940 N N . HIS B 1 93 ? 72.457 58.826 42.387 1.00 33.83 71 HIS B N 1
ATOM 4941 C CA . HIS B 1 93 ? 71.576 59.508 41.451 1.00 30.22 71 HIS B CA 1
ATOM 4942 C C . HIS B 1 93 ? 72.122 60.890 41.074 1.00 34.45 71 HIS B C 1
ATOM 4943 O O . HIS B 1 93 ? 72.620 61.623 41.937 1.00 29.71 71 HIS B O 1
ATOM 4950 N N . PHE B 1 94 ? 72.075 61.208 39.791 1.00 30.59 72 PHE B N 1
ATOM 4951 C CA . PHE B 1 94 ? 72.572 62.504 39.269 1.00 32.88 72 PHE B CA 1
ATOM 4952 C C . PHE B 1 94 ? 71.881 62.800 37.945 1.00 35.99 72 PHE B C 1
ATOM 4953 O O . PHE B 1 94 ? 71.286 61.890 37.316 1.00 34.26 72 PHE B O 1
ATOM 4961 N N . ASP B 1 95 ? 71.790 64.097 37.636 1.00 31.46 73 ASP B N 1
ATOM 4962 C CA . ASP B 1 95 ? 71.147 64.599 36.400 1.00 30.42 73 ASP B CA 1
ATOM 4963 C C . ASP B 1 95 ? 72.231 65.289 35.587 1.00 39.97 73 ASP B C 1
ATOM 4964 O O . ASP B 1 95 ? 72.333 66.545 35.563 1.00 32.61 73 ASP B O 1
ATOM 4969 N N . PRO B 1 96 ? 73.138 64.482 34.988 1.00 33.87 74 PRO B N 1
ATOM 4970 C CA . PRO B 1 96 ? 74.308 65.140 34.336 1.00 34.86 74 PRO B CA 1
ATOM 4971 C C . PRO B 1 96 ? 73.917 66.043 33.214 1.00 33.48 74 PRO B C 1
ATOM 4972 O O . PRO B 1 96 ? 74.580 67.067 32.985 1.00 37.41 74 PRO B O 1
ATOM 4976 N N . LEU B 1 97 ? 72.897 65.658 32.467 1.00 35.05 75 LEU B N 1
ATOM 4977 C CA . LEU B 1 97 ? 72.461 66.460 31.304 1.00 39.26 75 LEU B CA 1
ATOM 4978 C C . LEU B 1 97 ? 72.020 67.874 31.725 1.00 38.03 75 LEU B C 1
ATOM 4979 O O . LEU B 1 97 ? 72.290 68.836 31.041 1.00 35.39 75 LEU B O 1
ATOM 4984 N N . PHE B 1 98 ? 71.368 67.988 32.872 1.00 31.06 76 PHE B N 1
ATOM 4985 C CA . PHE B 1 98 ? 70.992 69.330 33.406 1.00 35.86 76 PHE B CA 1
ATOM 4986 C C . PHE B 1 98 ? 72.231 70.225 33.484 1.00 32.17 76 PHE B C 1
ATOM 4987 O O . PHE B 1 98 ? 72.197 71.417 33.196 1.00 32.88 76 PHE B O 1
ATOM 4995 N N . PHE B 1 99 ? 73.348 69.621 33.862 1.00 34.11 77 PHE B N 1
ATOM 4996 C CA . PHE B 1 99 ? 74.571 70.379 34.103 1.00 35.51 77 PHE B CA 1
ATOM 4997 C C . PHE B 1 99 ? 75.553 70.403 32.947 1.00 38.86 77 PHE B C 1
ATOM 4998 O O . PHE B 1 99 ? 76.711 70.846 33.098 1.00 41.01 77 PHE B O 1
ATOM 5006 N N . ASN B 1 100 ? 75.102 69.901 31.794 1.00 37.28 78 ASN B N 1
ATOM 5007 C CA . ASN B 1 100 ? 75.924 69.851 30.578 1.00 36.55 78 ASN B CA 1
ATOM 5008 C C . ASN B 1 100 ? 77.120 68.990 30.774 1.00 40.65 78 ASN B C 1
ATOM 5009 O O . ASN B 1 100 ? 78.188 69.301 30.320 1.00 38.61 78 ASN B O 1
ATOM 5014 N N . ILE B 1 101 ? 76.911 67.896 31.473 1.00 38.35 79 ILE B N 1
ATOM 5015 C CA . ILE B 1 101 ? 77.946 66.955 31.706 1.00 35.04 79 ILE B CA 1
ATOM 5016 C C . ILE B 1 101 ? 77.589 65.646 30.965 1.00 37.37 79 ILE B C 1
ATOM 5017 O O . ILE B 1 101 ? 76.475 65.152 31.106 1.00 39.75 79 ILE B O 1
ATOM 5022 N N . PRO B 1 102 ? 78.531 65.101 30.150 1.00 44.66 80 PRO B N 1
ATOM 5023 C CA . PRO B 1 102 ? 78.275 63.846 29.489 1.00 49.37 80 PRO B CA 1
ATOM 5024 C C . PRO B 1 102 ? 78.013 62.709 30.495 1.00 47.82 80 PRO B C 1
ATOM 5025 O O . PRO B 1 102 ? 78.721 62.562 31.460 1.00 44.19 80 PRO B O 1
ATOM 5029 N N . PRO B 1 103 ? 76.980 61.943 30.263 1.00 48.79 81 PRO B N 1
ATOM 5030 C CA . PRO B 1 103 ? 76.681 60.808 31.103 1.00 49.80 81 PRO B CA 1
ATOM 5031 C C . PRO B 1 103 ? 77.874 59.988 31.485 1.00 50.13 81 PRO B C 1
ATOM 5032 O O . PRO B 1 103 ? 77.968 59.540 32.626 1.00 48.72 81 PRO B O 1
ATOM 5036 N N . SER B 1 104 ? 78.810 59.781 30.570 1.00 50.91 82 SER B N 1
ATOM 5037 C CA . SER B 1 104 ? 80.001 58.927 30.893 1.00 52.41 82 SER B CA 1
ATOM 5038 C C . SER B 1 104 ? 80.992 59.593 31.867 1.00 52.44 82 SER B C 1
ATOM 5039 O O . SER B 1 104 ? 81.639 58.947 32.660 1.00 50.99 82 SER B O 1
ATOM 5042 N N . GLU B 1 105 ? 81.046 60.901 31.847 1.00 41.62 83 GLU B N 1
ATOM 5043 C CA . GLU B 1 105 ? 81.788 61.652 32.821 1.00 43.20 83 GLU B CA 1
ATOM 5044 C C . GLU B 1 105 ? 81.175 61.527 34.258 1.00 41.88 83 GLU B C 1
ATOM 5045 O O . GLU B 1 105 ? 81.904 61.478 35.252 1.00 40.42 83 GLU B O 1
ATOM 5051 N N . ALA B 1 106 ? 79.867 61.327 34.328 1.00 41.52 84 ALA B N 1
ATOM 5052 C CA . ALA B 1 106 ? 79.145 61.252 35.609 1.00 46.22 84 ALA B CA 1
ATOM 5053 C C . ALA B 1 106 ? 79.611 60.058 36.469 1.00 48.40 84 ALA B C 1
ATOM 5054 O O . ALA B 1 106 ? 79.799 60.181 37.676 1.00 38.34 84 ALA B O 1
ATOM 5056 N N . GLU B 1 107 ? 79.924 58.948 35.809 1.00 35.74 85 GLU B N 1
ATOM 5057 C CA . GLU B 1 107 ? 80.468 57.763 36.484 1.00 38.42 85 GLU B CA 1
ATOM 5058 C C . GLU B 1 107 ? 81.823 57.986 37.108 1.00 30.96 85 GLU B C 1
ATOM 5059 O O . GLU B 1 107 ? 82.207 57.291 38.051 1.00 40.59 85 GLU B O 1
ATOM 5065 N N . LEU B 1 108 ? 82.566 58.913 36.555 1.00 29.69 86 LEU B N 1
ATOM 5066 C CA . LEU B 1 108 ? 83.920 59.213 36.996 1.00 33.12 86 LEU B CA 1
ATOM 5067 C C . LEU B 1 108 ? 83.935 60.343 38.071 1.00 39.67 86 LEU B C 1
ATOM 5068 O O . LEU B 1 108 ? 84.972 60.718 38.530 1.00 36.74 86 LEU B O 1
ATOM 5073 N N . MET B 1 109 ? 82.775 60.935 38.350 1.00 31.68 87 MET B N 1
ATOM 5074 C CA . MET B 1 109 ? 82.643 61.996 39.355 1.00 32.93 87 MET B CA 1
ATOM 5075 C C . MET B 1 109 ? 82.317 61.447 40.729 1.00 30.75 87 MET B C 1
ATOM 5076 O O . MET B 1 109 ? 81.320 60.750 40.932 1.00 31.61 87 MET B O 1
ATOM 5081 N N . ASP B 1 110 ? 83.111 61.842 41.696 1.00 31.05 88 ASP B N 1
ATOM 5082 C CA . ASP B 1 110 ? 82.805 61.627 43.129 1.00 30.79 88 ASP B CA 1
ATOM 5083 C C . ASP B 1 110 ? 81.331 62.040 43.391 1.00 29.63 88 ASP B C 1
ATOM 5084 O O . ASP B 1 110 ? 80.911 63.128 42.983 1.00 29.41 88 ASP B O 1
ATOM 5089 N N . PRO B 1 111 ? 80.523 61.136 43.949 1.00 27.37 89 PRO B N 1
ATOM 5090 C CA . PRO B 1 111 ? 79.146 61.507 44.230 1.00 28.38 89 PRO B CA 1
ATOM 5091 C C . PRO B 1 111 ? 79.059 62.722 45.211 1.00 32.56 89 PRO B C 1
ATOM 5092 O O . PRO B 1 111 ? 78.060 63.409 45.216 1.00 27.05 89 PRO B O 1
ATOM 5096 N N . GLN B 1 112 ? 80.128 62.990 45.947 1.00 29.62 90 GLN B N 1
ATOM 5097 C CA . GLN B 1 112 ? 80.178 64.181 46.822 1.00 29.49 90 GLN B CA 1
ATOM 5098 C C . GLN B 1 112 ? 80.069 65.405 45.970 1.00 28.51 90 GLN B C 1
ATOM 5099 O O . GLN B 1 112 ? 79.300 66.304 46.294 1.00 25.65 90 GLN B O 1
ATOM 5105 N N . HIS B 1 113 ? 80.721 65.378 44.825 1.00 25.77 91 HIS B N 1
ATOM 5106 C CA . HIS B 1 113 ? 80.681 66.509 43.893 1.00 30.06 91 HIS B CA 1
ATOM 5107 C C . HIS B 1 113 ? 79.315 66.655 43.254 1.00 30.40 91 HIS B C 1
ATOM 5108 O O . HIS B 1 113 ? 78.803 67.778 43.074 1.00 29.46 91 HIS B O 1
ATOM 5115 N N . ARG B 1 114 ? 78.788 65.525 42.789 1.00 27.01 92 ARG B N 1
ATOM 5116 C CA . ARG B 1 114 ? 77.503 65.466 42.148 1.00 25.23 92 ARG B CA 1
ATOM 5117 C C . ARG B 1 114 ? 76.353 65.970 43.040 1.00 28.21 92 ARG B C 1
ATOM 5118 O O . ARG B 1 114 ? 75.533 66.761 42.639 1.00 27.87 92 ARG B O 1
ATOM 5126 N N . ILE B 1 115 ? 76.353 65.518 44.272 1.00 27.38 93 ILE B N 1
ATOM 5127 C CA . ILE B 1 115 ? 75.311 65.862 45.190 1.00 30.08 93 ILE B CA 1
ATOM 5128 C C . ILE B 1 115 ? 75.422 67.312 45.644 1.00 28.40 93 ILE B C 1
ATOM 5129 O O . ILE B 1 115 ? 74.437 67.973 45.794 1.00 25.89 93 ILE B O 1
ATOM 5134 N N . PHE B 1 116 ? 76.629 67.803 45.838 1.00 24.84 94 PHE B N 1
ATOM 5135 C CA . PHE B 1 116 ? 76.780 69.203 46.158 1.00 27.54 94 PHE B CA 1
ATOM 5136 C C . PHE B 1 116 ? 76.419 70.102 45.027 1.00 27.27 94 PHE B C 1
ATOM 5137 O O . PHE B 1 116 ? 75.803 71.204 45.220 1.00 29.09 94 PHE B O 1
ATOM 5145 N N . LEU B 1 117 ? 76.844 69.766 43.835 1.00 29.46 95 LEU B N 1
ATOM 5146 C CA . LEU B 1 117 ? 76.356 70.506 42.647 1.00 28.86 95 LEU B CA 1
ATOM 5147 C C . LEU B 1 117 ? 74.850 70.689 42.555 1.00 28.05 95 LEU B C 1
ATOM 5148 O O . LEU B 1 117 ? 74.328 71.818 42.335 1.00 28.74 95 LEU B O 1
ATOM 5153 N N . GLN B 1 118 ? 74.122 69.623 42.824 1.00 25.66 96 GLN B N 1
ATOM 5154 C CA . GLN B 1 118 ? 72.671 69.703 42.937 1.00 27.87 96 GLN B CA 1
ATOM 5155 C C . GLN B 1 118 ? 72.185 70.600 44.085 1.00 29.25 96 GLN B C 1
ATOM 5156 O O . GLN B 1 118 ? 71.274 71.402 43.891 1.00 30.22 96 GLN B O 1
ATOM 5162 N N . GLU B 1 119 ? 72.687 70.358 45.291 1.00 25.74 97 GLU B N 1
ATOM 5163 C CA . GLU B 1 119 ? 72.193 71.111 46.500 1.00 29.85 97 GLU B CA 1
ATOM 5164 C C . GLU B 1 119 ? 72.542 72.574 46.422 1.00 27.73 97 GLU B C 1
ATOM 5165 O O . GLU B 1 119 ? 71.731 73.433 46.710 1.00 27.64 97 GLU B O 1
ATOM 5171 N N . GLY B 1 120 ? 73.737 72.854 45.930 1.00 25.75 98 GLY B N 1
ATOM 5172 C CA . GLY B 1 120 ? 74.160 74.192 45.740 1.00 28.41 98 GLY B CA 1
ATOM 5173 C C . GLY B 1 120 ? 73.242 74.925 44.778 1.00 29.01 98 GLY B C 1
ATOM 5174 O O . GLY B 1 120 ? 72.849 76.064 45.034 1.00 28.17 98 GLY B O 1
ATOM 5175 N N . TYR B 1 121 ? 72.980 74.309 43.634 1.00 25.30 99 TYR B N 1
ATOM 5176 C CA . TYR B 1 121 ? 72.171 74.903 42.643 1.00 30.30 99 TYR B CA 1
ATOM 5177 C C . TYR B 1 121 ? 70.805 75.194 43.276 1.00 33.71 99 TYR B C 1
ATOM 5178 O O . TYR B 1 121 ? 70.156 76.237 43.002 1.00 30.21 99 TYR B O 1
ATOM 5187 N N . LYS B 1 122 ? 70.275 74.202 43.993 1.00 29.82 100 LYS B N 1
ATOM 5188 C CA . LYS B 1 122 ? 68.948 74.346 44.562 1.00 30.69 100 LYS B CA 1
ATOM 5189 C C . LYS B 1 122 ? 68.891 75.472 45.584 1.00 28.81 100 LYS B C 1
ATOM 5190 O O . LYS B 1 122 ? 67.822 76.082 45.798 1.00 28.23 100 LYS B O 1
ATOM 5196 N N . ALA B 1 123 ? 70.013 75.736 46.249 1.00 28.10 101 ALA B N 1
ATOM 5197 C CA . ALA B 1 123 ? 70.039 76.841 47.222 1.00 30.59 101 ALA B CA 1
ATOM 5198 C C . ALA B 1 123 ? 69.839 78.168 46.534 1.00 29.31 101 ALA B C 1
ATOM 5199 O O . ALA B 1 123 ? 69.174 79.072 47.063 1.00 29.28 101 ALA B O 1
ATOM 5201 N N . PHE B 1 124 ? 70.446 78.315 45.359 1.00 27.51 102 PHE B N 1
ATOM 5202 C CA . PHE B 1 124 ? 70.282 79.560 44.567 1.00 22.74 102 PHE B CA 1
ATOM 5203 C C . PHE B 1 124 ? 68.829 79.693 44.142 1.00 27.83 102 PHE B C 1
ATOM 5204 O O . PHE B 1 124 ? 68.265 80.804 44.175 1.00 30.76 102 PHE B O 1
ATOM 5212 N N . GLU B 1 125 ? 68.214 78.578 43.708 1.00 29.77 103 GLU B N 1
ATOM 5213 C CA . GLU B 1 125 ? 66.750 78.616 43.342 1.00 31.91 103 GLU B CA 1
ATOM 5214 C C . GLU B 1 125 ? 65.859 78.917 44.570 1.00 28.35 103 GLU B C 1
ATOM 5215 O O . GLU B 1 125 ? 64.886 79.652 44.504 1.00 28.62 103 GLU B O 1
ATOM 5221 N N . ASP B 1 126 ? 66.207 78.323 45.693 1.00 31.56 104 ASP B N 1
ATOM 5222 C CA . ASP B 1 126 ? 65.548 78.651 46.938 1.00 29.99 104 ASP B CA 1
ATOM 5223 C C . ASP B 1 126 ? 65.522 80.141 47.202 1.00 30.19 104 ASP B C 1
ATOM 5224 O O . ASP B 1 126 ? 64.472 80.700 47.553 1.00 31.14 104 ASP B O 1
ATOM 5229 N N . ALA B 1 127 ? 66.631 80.782 46.977 1.00 28.86 105 ALA B N 1
ATOM 5230 C CA . ALA B 1 127 ? 66.726 82.236 47.122 1.00 29.47 105 ALA B CA 1
ATOM 5231 C C . ALA B 1 127 ? 65.962 83.049 46.028 1.00 32.09 105 ALA B C 1
ATOM 5232 O O . ALA B 1 127 ? 65.753 84.253 46.190 1.00 34.79 105 ALA B O 1
ATOM 5234 N N . GLY B 1 128 ? 65.630 82.392 44.913 1.00 32.16 106 GLY B N 1
ATOM 5235 C CA . GLY B 1 128 ? 64.944 83.006 43.762 1.00 31.42 106 GLY B CA 1
ATOM 5236 C C . GLY B 1 128 ? 65.878 83.600 42.750 1.00 37.30 106 GLY B C 1
ATOM 5237 O O . GLY B 1 128 ? 65.528 84.547 42.074 1.00 36.70 106 GLY B O 1
ATOM 5238 N N . TYR B 1 129 ? 67.098 83.063 42.684 1.00 34.14 107 TYR B N 1
ATOM 5239 C CA . TYR B 1 129 ? 68.121 83.411 41.638 1.00 34.34 107 TYR B CA 1
ATOM 5240 C C . TYR B 1 129 ? 68.235 82.247 40.587 1.00 39.87 107 TYR B C 1
ATOM 5241 O O . TYR B 1 129 ? 68.016 81.073 40.899 1.00 39.15 107 TYR B O 1
ATOM 5250 N N . ASN B 1 130 ? 68.483 82.610 39.335 1.00 45.48 108 ASN B N 1
ATOM 5251 C CA . ASN B 1 130 ? 68.553 81.618 38.233 1.00 40.75 108 ASN B CA 1
ATOM 5252 C C . ASN B 1 130 ? 69.838 81.849 37.435 1.00 40.88 108 ASN B C 1
ATOM 5253 O O . ASN B 1 130 ? 70.553 82.810 37.682 1.00 44.96 108 ASN B O 1
ATOM 5258 N N . ALA B 1 131 ? 70.149 80.962 36.504 1.00 41.15 109 ALA B N 1
ATOM 5259 C CA . ALA B 1 131 ? 71.342 81.129 35.668 1.00 42.02 109 ALA B CA 1
ATOM 5260 C C . ALA B 1 131 ? 71.479 82.569 35.084 1.00 40.77 109 ALA B C 1
ATOM 5261 O O . ALA B 1 131 ? 72.551 83.107 34.992 1.00 39.59 109 ALA B O 1
ATOM 5263 N N . ARG B 1 132 ? 70.386 83.178 34.688 1.00 36.79 110 ARG B N 1
ATOM 5264 C CA . ARG B 1 132 ? 70.486 84.459 34.009 1.00 35.69 110 ARG B CA 1
ATOM 5265 C C . ARG B 1 132 ? 70.889 85.512 34.985 1.00 35.00 110 ARG B C 1
ATOM 5266 O O . ARG B 1 132 ? 71.679 86.409 34.698 1.00 41.63 110 ARG B O 1
ATOM 5274 N N . THR B 1 133 ? 70.270 85.487 36.128 1.00 32.63 111 THR B N 1
ATOM 5275 C CA . THR B 1 133 ? 70.533 86.515 37.131 1.00 37.28 111 THR B CA 1
ATOM 5276 C C . THR B 1 133 ? 71.877 86.243 37.847 1.00 35.59 111 THR B C 1
ATOM 5277 O O . THR B 1 133 ? 72.434 87.127 38.446 1.00 38.39 111 THR B O 1
ATOM 5281 N N . LEU B 1 134 ? 72.392 85.007 37.767 1.00 32.23 112 LEU B N 1
ATOM 5282 C CA . LEU B 1 134 ? 73.714 84.690 38.400 1.00 32.02 112 LEU B CA 1
ATOM 5283 C C . LEU B 1 134 ? 74.897 84.860 37.499 1.00 30.85 112 LEU B C 1
ATOM 5284 O O . LEU B 1 134 ? 76.056 84.993 37.955 1.00 33.22 112 LEU B O 1
ATOM 5289 N N . ASN B 1 135 ? 74.636 84.906 36.196 1.00 32.76 113 ASN B N 1
ATOM 5290 C CA . ASN B 1 135 ? 75.705 85.067 35.213 1.00 33.96 113 ASN B CA 1
ATOM 5291 C C . ASN B 1 135 ? 76.669 86.256 35.523 1.00 30.95 113 ASN B C 1
ATOM 5292 O O . ASN B 1 135 ? 76.254 87.347 35.684 1.00 33.32 113 ASN B O 1
ATOM 5297 N N . GLU B 1 136 ? 77.972 85.967 35.561 1.00 27.56 114 GLU B N 1
ATOM 5298 C CA . GLU B 1 136 ? 79.002 86.917 35.872 1.00 34.06 114 GLU B CA 1
ATOM 5299 C C . GLU B 1 136 ? 78.960 87.509 37.263 1.00 30.54 114 GLU B C 1
ATOM 5300 O O . GLU B 1 136 ? 79.760 88.375 37.568 1.00 32.41 114 GLU B O 1
ATOM 5306 N N . LYS B 1 137 ? 78.090 87.010 38.136 1.00 29.20 115 LYS B N 1
ATOM 5307 C CA . LYS B 1 137 ? 78.050 87.514 39.529 1.00 33.19 115 LYS B CA 1
ATOM 5308 C C . LYS B 1 137 ? 79.340 87.252 40.251 1.00 31.54 115 LYS B C 1
ATOM 5309 O O . LYS B 1 137 ? 79.912 86.157 40.123 1.00 29.76 115 LYS B O 1
ATOM 5315 N N . LYS B 1 138 ? 79.806 88.239 41.052 1.00 30.37 116 LYS B N 1
ATOM 5316 C CA . LYS B 1 138 ? 80.913 87.979 41.962 1.00 37.01 116 LYS B CA 1
ATOM 5317 C C . LYS B 1 138 ? 80.488 87.158 43.189 1.00 33.49 116 LYS B C 1
ATOM 5318 O O . LYS B 1 138 ? 80.422 87.684 44.316 1.00 31.49 116 LYS B O 1
ATOM 5324 N N . CYS B 1 139 ? 80.133 85.902 42.947 1.00 30.33 117 CYS B N 1
ATOM 5325 C CA . CYS B 1 139 ? 79.667 85.013 43.985 1.00 27.09 117 CYS B CA 1
ATOM 5326 C C . CYS B 1 139 ? 80.806 84.004 44.305 1.00 33.53 117 CYS B C 1
ATOM 5327 O O . CYS B 1 139 ? 81.264 83.331 43.428 1.00 27.53 117 CYS B O 1
ATOM 5330 N N . GLY B 1 140 ? 81.336 84.087 45.531 1.00 26.92 118 GLY B N 1
ATOM 5331 C CA . GLY B 1 140 ? 82.349 83.129 46.033 1.00 29.79 118 GLY B CA 1
ATOM 5332 C C . GLY B 1 140 ? 81.682 81.803 46.435 1.00 28.24 118 GLY B C 1
ATOM 5333 O O . GLY B 1 140 ? 80.439 81.760 46.728 1.00 28.29 118 GLY B O 1
ATOM 5334 N N . VAL B 1 141 ? 82.427 80.726 46.304 1.00 25.91 119 VAL B N 1
ATOM 5335 C CA . VAL B 1 141 ? 81.916 79.394 46.672 1.00 27.80 119 VAL B CA 1
ATOM 5336 C C . VAL B 1 141 ? 82.910 78.785 47.644 1.00 30.24 119 VAL B C 1
ATOM 5337 O O . VAL B 1 141 ? 84.076 78.738 47.384 1.00 26.00 119 VAL B O 1
ATOM 5341 N N . TYR B 1 142 ? 82.414 78.428 48.824 1.00 27.63 120 TYR B N 1
ATOM 5342 C CA . TYR B 1 142 ? 83.252 77.933 49.895 1.00 24.43 120 TYR B CA 1
ATOM 5343 C C . TYR B 1 142 ? 82.684 76.597 50.346 1.00 30.12 120 TYR B C 1
ATOM 5344 O O . TYR B 1 142 ? 81.591 76.544 50.944 1.00 27.99 120 TYR B O 1
ATOM 5353 N N . LEU B 1 143 ? 83.386 75.537 49.983 1.00 27.95 121 LEU B N 1
ATOM 5354 C CA . LEU B 1 143 ? 82.861 74.198 50.087 1.00 28.87 121 LEU B CA 1
ATOM 5355 C C . LEU B 1 143 ? 83.644 73.362 51.090 1.00 25.10 121 LEU B C 1
ATOM 5356 O O . LEU B 1 143 ? 84.767 73.011 50.853 1.00 28.77 121 LEU B O 1
ATOM 5361 N N . GLY B 1 144 ? 82.981 72.958 52.160 1.00 23.21 122 GLY B N 1
ATOM 5362 C CA . GLY B 1 144 ? 83.552 72.046 53.134 1.00 27.21 122 GLY B CA 1
ATOM 5363 C C . GLY B 1 144 ? 83.552 70.603 52.584 1.00 26.76 122 GLY B C 1
ATOM 5364 O O . GLY B 1 144 ? 82.541 70.063 52.148 1.00 24.97 122 GLY B O 1
ATOM 5365 N N . ILE B 1 145 ? 84.715 69.987 52.628 1.00 29.96 123 ILE B N 1
ATOM 5366 C CA . ILE B 1 145 ? 84.839 68.635 52.096 1.00 26.52 123 ILE B CA 1
ATOM 5367 C C . ILE B 1 145 ? 86.082 68.042 52.691 1.00 27.75 123 ILE B C 1
ATOM 5368 O O . ILE B 1 145 ? 87.076 68.741 52.874 1.00 28.75 123 ILE B O 1
ATOM 5373 N N . MET B 1 146 ? 86.045 66.754 53.013 1.00 27.54 124 MET B N 1
ATOM 5374 C CA . MET B 1 146 ? 87.148 66.158 53.782 1.00 26.03 124 MET B CA 1
ATOM 5375 C C . MET B 1 146 ? 87.535 64.711 53.419 1.00 33.22 124 MET B C 1
ATOM 5376 O O . MET B 1 146 ? 88.269 64.079 54.169 1.00 31.43 124 MET B O 1
ATOM 5381 N N . SER B 1 147 ? 87.013 64.172 52.342 1.00 29.81 125 SER B N 1
ATOM 5382 C CA . SER B 1 147 ? 87.304 62.746 52.014 1.00 34.33 125 SER B CA 1
ATOM 5383 C C . SER B 1 147 ? 87.365 62.579 50.531 1.00 35.38 125 SER B C 1
ATOM 5384 O O . SER B 1 147 ? 86.711 63.308 49.807 1.00 32.40 125 SER B O 1
ATOM 5387 N N . ASN B 1 148 ? 88.059 61.526 50.103 1.00 30.88 126 ASN B N 1
ATOM 5388 C CA . ASN B 1 148 ? 88.327 61.226 48.704 1.00 36.24 126 ASN B CA 1
ATOM 5389 C C . ASN B 1 148 ? 88.076 59.752 48.357 1.00 33.80 126 ASN B C 1
ATOM 5390 O O . ASN B 1 148 ? 88.755 59.226 47.521 1.00 35.12 126 ASN B O 1
ATOM 5395 N N . GLU B 1 149 ? 87.142 59.109 48.992 1.00 39.44 127 GLU B N 1
ATOM 5396 C CA . GLU B 1 149 ? 86.955 57.663 48.839 1.00 39.39 127 GLU B CA 1
ATOM 5397 C C . GLU B 1 149 ? 86.687 57.206 47.381 1.00 42.87 127 GLU B C 1
ATOM 5398 O O . GLU B 1 149 ? 87.297 56.240 46.881 1.00 35.52 127 GLU B O 1
ATOM 5404 N N . TYR B 1 150 ? 85.828 57.930 46.674 1.00 37.98 128 TYR B N 1
ATOM 5405 C CA . TYR B 1 150 ? 85.470 57.548 45.316 1.00 37.53 128 TYR B CA 1
ATOM 5406 C C . TYR B 1 150 ? 86.683 57.563 44.417 1.00 41.11 128 TYR B C 1
ATOM 5407 O O . TYR B 1 150 ? 86.832 56.697 43.550 1.00 36.39 128 TYR B O 1
ATOM 5416 N N . GLY B 1 151 ? 87.470 58.622 44.543 1.00 41.92 129 GLY B N 1
ATOM 5417 C CA . GLY B 1 151 ? 88.606 58.821 43.639 1.00 40.35 129 GLY B CA 1
ATOM 5418 C C . GLY B 1 151 ? 89.622 57.730 43.841 1.00 46.42 129 GLY B C 1
ATOM 5419 O O . GLY B 1 151 ? 90.147 57.174 42.882 1.00 42.14 129 GLY B O 1
ATOM 5420 N N . VAL B 1 152 ? 89.793 57.332 45.086 1.00 46.43 130 VAL B N 1
ATOM 5421 C CA . VAL B 1 152 ? 90.634 56.171 45.404 1.00 52.33 130 VAL B CA 1
ATOM 5422 C C . VAL B 1 152 ? 90.032 54.860 44.832 1.00 52.60 130 VAL B C 1
ATOM 5423 O O . VAL B 1 152 ? 90.723 54.106 44.177 1.00 60.75 130 VAL B O 1
ATOM 5427 N N . MET B 1 153 ? 88.736 54.631 45.056 1.00 45.04 131 MET B N 1
ATOM 5428 C CA . MET B 1 153 ? 88.047 53.426 44.571 1.00 51.17 131 MET B CA 1
ATOM 5429 C C . MET B 1 153 ? 88.322 53.238 43.089 1.00 60.67 131 MET B C 1
ATOM 5430 O O . MET B 1 153 ? 88.415 52.120 42.595 1.00 76.25 131 MET B O 1
ATOM 5435 N N . LEU B 1 154 ? 88.374 54.376 42.399 1.00 52.01 132 LEU B N 1
ATOM 5436 C CA . LEU B 1 154 ? 88.602 54.444 40.973 1.00 55.48 132 LEU B CA 1
ATOM 5437 C C . LEU B 1 154 ? 90.055 54.146 40.646 1.00 64.27 132 LEU B C 1
ATOM 5438 O O . LEU B 1 154 ? 90.942 54.940 40.915 1.00 70.15 132 LEU B O 1
ATOM 5443 N N . THR B 1 163 ? 91.144 62.089 38.476 1.00 70.93 141 THR B N 1
ATOM 5444 C CA . THR B 1 163 ? 91.864 63.184 37.848 1.00 82.59 141 THR B CA 1
ATOM 5445 C C . THR B 1 163 ? 91.027 64.499 37.904 1.00 81.89 141 THR B C 1
ATOM 5446 O O . THR B 1 163 ? 91.560 65.572 38.178 1.00 93.96 141 THR B O 1
ATOM 5450 N N . GLY B 1 164 ? 89.722 64.371 37.643 1.00 68.81 142 GLY B N 1
ATOM 5451 C CA . GLY B 1 164 ? 88.673 65.390 37.933 1.00 49.61 142 GLY B CA 1
ATOM 5452 C C . GLY B 1 164 ? 88.032 65.361 39.347 1.00 49.35 142 GLY B C 1
ATOM 5453 O O . GLY B 1 164 ? 87.176 66.199 39.676 1.00 57.57 142 GLY B O 1
ATOM 5454 N N . ASN B 1 165 ? 88.593 64.552 40.259 1.00 36.49 143 ASN B N 1
ATOM 5455 C CA . ASN B 1 165 ? 88.044 64.441 41.582 1.00 39.78 143 ASN B CA 1
ATOM 5456 C C . ASN B 1 165 ? 88.800 65.199 42.742 1.00 34.01 143 ASN B C 1
ATOM 5457 O O . ASN B 1 165 ? 88.743 64.826 43.874 1.00 36.59 143 ASN B O 1
ATOM 5462 N N . SER B 1 166 ? 89.468 66.250 42.423 1.00 31.45 144 SER B N 1
ATOM 5463 C CA . SER B 1 166 ? 90.199 66.999 43.453 1.00 33.07 144 SER B CA 1
ATOM 5464 C C . SER B 1 166 ? 89.176 67.870 44.219 1.00 29.46 144 SER B C 1
ATOM 5465 O O . SER B 1 166 ? 88.065 68.200 43.694 1.00 30.51 144 SER B O 1
ATOM 5468 N N . PHE B 1 167 ? 89.543 68.249 45.429 1.00 28.74 145 PHE B N 1
ATOM 5469 C CA . PHE B 1 167 ? 88.783 69.216 46.179 1.00 29.94 145 PHE B CA 1
ATOM 5470 C C . PHE B 1 167 ? 88.620 70.497 45.338 1.00 27.28 145 PHE B C 1
ATOM 5471 O O . PHE B 1 167 ? 87.565 71.124 45.349 1.00 30.42 145 PHE B O 1
ATOM 5479 N N . ALA B 1 168 ? 89.695 70.912 44.670 1.00 30.20 146 ALA B N 1
ATOM 5480 C CA . ALA B 1 168 ? 89.675 72.193 43.914 1.00 32.50 146 ALA B CA 1
ATOM 5481 C C . ALA B 1 168 ? 88.537 72.179 42.919 1.00 31.79 146 ALA B C 1
ATOM 5482 O O . ALA B 1 168 ? 87.768 73.117 42.808 1.00 28.58 146 ALA B O 1
ATOM 5484 N N . ILE B 1 169 ? 88.398 71.055 42.205 1.00 29.46 147 ILE B N 1
ATOM 5485 C CA . ILE B 1 169 ? 87.385 70.950 41.217 1.00 30.46 147 ILE B CA 1
ATOM 5486 C C . ILE B 1 169 ? 85.993 70.848 41.846 1.00 26.03 147 ILE B C 1
ATOM 5487 O O . ILE B 1 169 ? 85.012 71.323 41.282 1.00 29.58 147 ILE B O 1
ATOM 5492 N N . ALA B 1 170 ? 85.898 70.180 42.980 1.00 26.50 148 ALA B N 1
ATOM 5493 C CA . ALA B 1 170 ? 84.630 70.033 43.644 1.00 31.09 148 ALA B CA 1
ATOM 5494 C C . ALA B 1 170 ? 84.017 71.459 43.889 1.00 27.89 148 ALA B C 1
ATOM 5495 O O . ALA B 1 170 ? 82.829 71.685 43.695 1.00 26.70 148 ALA B O 1
ATOM 5497 N N . ALA B 1 171 ? 84.867 72.376 44.296 1.00 25.90 149 ALA B N 1
ATOM 5498 C CA . ALA B 1 171 ? 84.428 73.732 44.636 1.00 28.71 149 ALA B CA 1
ATOM 5499 C C . ALA B 1 171 ? 84.136 74.564 43.370 1.00 28.32 149 ALA B C 1
ATOM 5500 O O . ALA B 1 171 ? 83.299 75.457 43.394 1.00 28.97 149 ALA B O 1
ATOM 5502 N N . ALA B 1 172 ? 84.770 74.197 42.261 1.00 28.04 150 ALA B N 1
ATOM 5503 C CA . ALA B 1 172 ? 84.651 74.918 41.009 1.00 28.54 150 ALA B CA 1
ATOM 5504 C C . ALA B 1 172 ? 83.512 74.490 40.106 1.00 29.15 150 ALA B C 1
ATOM 5505 O O . ALA B 1 172 ? 83.184 75.194 39.190 1.00 29.00 150 ALA B O 1
ATOM 5507 N N . ARG B 1 173 ? 82.936 73.328 40.336 1.00 27.25 151 ARG B N 1
ATOM 5508 C CA . ARG B 1 173 ? 81.849 72.852 39.494 1.00 28.47 151 ARG B CA 1
ATOM 5509 C C . ARG B 1 173 ? 80.723 73.921 39.383 1.00 29.77 151 ARG B C 1
ATOM 5510 O O . ARG B 1 173 ? 80.138 74.100 38.321 1.00 29.76 151 ARG B O 1
ATOM 5518 N N . ILE B 1 174 ? 80.277 74.428 40.524 1.00 28.49 152 ILE B N 1
ATOM 5519 C CA . ILE B 1 174 ? 79.127 75.417 40.506 1.00 30.96 152 ILE B CA 1
ATOM 5520 C C . ILE B 1 174 ? 79.499 76.723 39.726 1.00 28.69 152 ILE B C 1
ATOM 5521 O O . ILE B 1 174 ? 78.738 77.177 38.847 1.00 28.12 152 ILE B O 1
ATOM 5526 N N . PRO B 1 175 ? 80.638 77.318 40.027 1.00 28.40 153 PRO B N 1
ATOM 5527 C CA . PRO B 1 175 ? 81.094 78.501 39.295 1.00 30.08 153 PRO B CA 1
ATOM 5528 C C . PRO B 1 175 ? 81.277 78.286 37.794 1.00 29.01 153 PRO B C 1
ATOM 5529 O O . PRO B 1 175 ? 80.935 79.129 37.011 1.00 30.01 153 PRO B O 1
ATOM 5533 N N . TYR B 1 176 ? 81.741 77.115 37.431 1.00 30.22 154 TYR B N 1
ATOM 5534 C CA . TYR B 1 176 ? 81.902 76.723 36.014 1.00 31.95 154 TYR B CA 1
ATOM 5535 C C . TYR B 1 176 ? 80.569 76.621 35.299 1.00 35.63 154 TYR B C 1
ATOM 5536 O O . TYR B 1 176 ? 80.359 77.272 34.239 1.00 33.78 154 TYR B O 1
ATOM 5545 N N . PHE B 1 177 ? 79.627 75.947 35.950 1.00 31.05 155 PHE B N 1
ATOM 5546 C CA . PHE B 1 177 ? 78.255 75.832 35.441 1.00 31.55 155 PHE B CA 1
ATOM 5547 C C . PHE B 1 177 ? 77.525 77.180 35.356 1.00 35.10 155 PHE B C 1
ATOM 5548 O O . PHE B 1 177 ? 76.813 77.435 34.391 1.00 29.53 155 PHE B O 1
ATOM 5556 N N . LEU B 1 178 ? 77.610 78.007 36.395 1.00 31.12 156 LEU B N 1
ATOM 5557 C CA . LEU B 1 178 ? 76.755 79.208 36.461 1.00 31.24 156 LEU B CA 1
ATOM 5558 C C . LEU B 1 178 ? 77.489 80.494 35.993 1.00 32.02 156 LEU B C 1
ATOM 5559 O O . LEU B 1 178 ? 76.908 81.572 36.013 1.00 29.16 156 LEU B O 1
ATOM 5564 N N . ASN B 1 179 ? 78.763 80.348 35.653 1.00 29.51 157 ASN B N 1
ATOM 5565 C CA . ASN B 1 179 ? 79.650 81.467 35.305 1.00 28.42 157 ASN B CA 1
ATOM 5566 C C . ASN B 1 179 ? 79.752 82.471 36.425 1.00 34.93 157 ASN B C 1
ATOM 5567 O O . ASN B 1 179 ? 79.639 83.706 36.205 1.00 27.13 157 ASN B O 1
ATOM 5572 N N . LEU B 1 180 ? 80.023 81.958 37.641 1.00 26.09 158 LEU B N 1
ATOM 5573 C CA . LEU B 1 180 ? 80.322 82.815 38.767 1.00 28.36 158 LEU B CA 1
ATOM 5574 C C . LEU B 1 180 ? 81.786 83.261 38.761 1.00 28.09 158 LEU B C 1
ATOM 5575 O O . LEU B 1 180 ? 82.654 82.541 38.254 1.00 31.37 158 LEU B O 1
ATOM 5580 N N . LYS B 1 181 ? 82.085 84.377 39.415 1.00 26.82 159 LYS B N 1
ATOM 5581 C CA . LYS B 1 181 ? 83.428 85.036 39.314 1.00 28.93 159 LYS B CA 1
ATOM 5582 C C . LYS B 1 181 ? 84.136 85.275 40.629 1.00 28.50 159 LYS B C 1
ATOM 5583 O O . LYS B 1 181 ? 85.189 85.832 40.659 1.00 27.21 159 LYS B O 1
ATOM 5589 N N . GLY B 1 182 ? 83.504 84.921 41.728 1.00 26.15 160 GLY B N 1
ATOM 5590 C CA . GLY B 1 182 ? 84.132 84.994 43.021 1.00 28.42 160 GLY B CA 1
ATOM 5591 C C . GLY B 1 182 ? 84.999 83.776 43.175 1.00 29.20 160 GLY B C 1
ATOM 5592 O O . GLY B 1 182 ? 84.880 82.815 42.423 1.00 24.93 160 GLY B O 1
ATOM 5593 N N . PRO B 1 183 ? 85.910 83.824 44.111 1.00 29.21 161 PRO B N 1
ATOM 5594 C CA . PRO B 1 183 ? 86.779 82.673 44.283 1.00 29.93 161 PRO B CA 1
ATOM 5595 C C . PRO B 1 183 ? 86.036 81.427 44.652 1.00 26.90 161 PRO B C 1
ATOM 5596 O O . PRO B 1 183 ? 84.999 81.479 45.328 1.00 28.33 161 PRO B O 1
ATOM 5600 N N . ALA B 1 184 ? 86.572 80.295 44.248 1.00 23.60 162 ALA B N 1
ATOM 5601 C CA . ALA B 1 184 ? 85.979 79.032 44.609 1.00 26.69 162 ALA B CA 1
ATOM 5602 C C . ALA B 1 184 ? 87.045 78.231 45.343 1.00 26.82 162 ALA B C 1
ATOM 5603 O O . ALA B 1 184 ? 88.048 77.874 44.783 1.00 28.22 162 ALA B O 1
ATOM 5605 N N . ILE B 1 185 ? 86.816 78.005 46.612 1.00 25.34 163 ILE B N 1
ATOM 5606 C CA . ILE B 1 185 ? 87.755 77.438 47.494 1.00 24.06 163 ILE B CA 1
ATOM 5607 C C . ILE B 1 185 ? 87.166 76.259 48.297 1.00 25.34 163 ILE B C 1
ATOM 5608 O O . ILE B 1 185 ? 86.172 76.417 49.001 1.00 25.64 163 ILE B O 1
ATOM 5613 N N . PRO B 1 186 ? 87.770 75.063 48.190 1.00 25.79 164 PRO B N 1
ATOM 5614 C CA . PRO B 1 186 ? 87.362 74.021 49.125 1.00 26.53 164 PRO B CA 1
ATOM 5615 C C . PRO B 1 186 ? 87.989 74.254 50.471 1.00 29.98 164 PRO B C 1
ATOM 5616 O O . PRO B 1 186 ? 89.097 74.794 50.583 1.00 28.62 164 PRO B O 1
ATOM 5620 N N . ILE B 1 187 ? 87.297 73.831 51.502 1.00 30.36 165 ILE B N 1
ATOM 5621 C CA . ILE B 1 187 ? 87.830 73.911 52.878 1.00 27.94 165 ILE B CA 1
ATOM 5622 C C . ILE B 1 187 ? 87.838 72.480 53.483 1.00 25.16 165 ILE B C 1
ATOM 5623 O O . ILE B 1 187 ? 86.790 71.871 53.658 1.00 26.41 165 ILE B O 1
ATOM 5628 N N . ASP B 1 188 ? 89.021 71.985 53.807 1.00 26.25 166 ASP B N 1
ATOM 5629 C CA . ASP B 1 188 ? 89.170 70.810 54.658 1.00 33.65 166 ASP B CA 1
ATOM 5630 C C . ASP B 1 188 ? 89.793 71.121 56.028 1.00 28.98 166 ASP B C 1
ATOM 5631 O O . ASP B 1 188 ? 91.012 70.988 56.236 1.00 30.80 166 ASP B O 1
ATOM 5636 N N . THR B 1 189 ? 88.963 71.533 56.948 1.00 25.82 167 THR B N 1
ATOM 5637 C CA . THR B 1 189 ? 89.326 71.535 58.344 1.00 28.03 167 THR B CA 1
ATOM 5638 C C . THR B 1 189 ? 88.561 70.453 59.091 1.00 25.61 167 THR B C 1
ATOM 5639 O O . THR B 1 189 ? 88.052 70.673 60.211 1.00 28.76 167 THR B O 1
ATOM 5643 N N . ALA B 1 190 ? 88.346 69.347 58.409 1.00 30.32 168 ALA B N 1
ATOM 5644 C CA . ALA B 1 190 ? 87.540 68.224 58.976 1.00 33.49 168 ALA B CA 1
ATOM 5645 C C . ALA B 1 190 ? 86.168 68.692 59.312 1.00 34.30 168 ALA B C 1
ATOM 5646 O O . ALA B 1 190 ? 85.573 69.427 58.532 1.00 29.39 168 ALA B O 1
ATOM 5648 N N . SER B 1 191 ? 85.656 68.356 60.506 1.00 28.80 169 SER B N 1
ATOM 5649 C CA . SER B 1 191 ? 84.289 68.632 60.786 1.00 33.56 169 SER B CA 1
ATOM 5650 C C . SER B 1 191 ? 83.893 70.132 60.997 1.00 32.45 169 SER B C 1
ATOM 5651 O O . SER B 1 191 ? 82.740 70.449 61.089 1.00 36.38 169 SER B O 1
ATOM 5654 N N . SER B 1 192 ? 84.855 71.041 61.121 1.00 27.06 170 SER B N 1
ATOM 5655 C CA . SER B 1 192 ? 84.508 72.428 61.209 1.00 27.14 170 SER B CA 1
ATOM 5656 C C . SER B 1 192 ? 84.404 73.111 59.808 1.00 28.17 170 SER B C 1
ATOM 5657 O O . SER B 1 192 ? 84.156 74.301 59.712 1.00 28.81 170 SER B O 1
ATOM 5660 N N . SER B 1 193 ? 84.586 72.336 58.740 1.00 26.61 171 SER B N 1
ATOM 5661 C CA . SER B 1 193 ? 84.850 72.889 57.379 1.00 30.53 171 SER B CA 1
ATOM 5662 C C . SER B 1 193 ? 83.768 73.855 56.918 1.00 31.35 171 SER B C 1
ATOM 5663 O O . SER B 1 193 ? 84.054 74.911 56.388 1.00 29.95 171 SER B O 1
ATOM 5666 N N . SER B 1 194 ? 82.518 73.472 57.057 1.00 26.34 172 SER B N 1
ATOM 5667 C CA . SER B 1 194 ? 81.494 74.280 56.486 1.00 28.25 172 SER B CA 1
ATOM 5668 C C . SER B 1 194 ? 81.254 75.581 57.281 1.00 30.83 172 SER B C 1
ATOM 5669 O O . SER B 1 194 ? 80.894 76.617 56.695 1.00 29.23 172 SER B O 1
ATOM 5672 N N . LEU B 1 195 ? 81.590 75.570 58.572 1.00 26.22 173 LEU B N 1
ATOM 5673 C CA . LEU B 1 195 ? 81.505 76.771 59.412 1.00 27.57 173 LEU B CA 1
ATOM 5674 C C . LEU B 1 195 ? 82.737 77.693 59.282 1.00 26.99 173 LEU B C 1
ATOM 5675 O O . LEU B 1 195 ? 82.605 78.914 59.214 1.00 28.59 173 LEU B O 1
ATOM 5680 N N . VAL B 1 196 ? 83.879 77.097 59.009 1.00 26.28 174 VAL B N 1
ATOM 5681 C CA . VAL B 1 196 ? 85.043 77.838 58.572 1.00 25.36 174 VAL B CA 1
ATOM 5682 C C . VAL B 1 196 ? 84.801 78.570 57.267 1.00 29.23 174 VAL B C 1
ATOM 5683 O O . VAL B 1 196 ? 85.152 79.745 57.127 1.00 26.55 174 VAL B O 1
ATOM 5687 N N . GLY B 1 197 ? 84.192 77.860 56.311 1.00 28.28 175 GLY B N 1
ATOM 5688 C CA . GLY B 1 197 ? 83.825 78.436 55.035 1.00 28.27 175 GLY B CA 1
ATOM 5689 C C . GLY B 1 197 ? 82.831 79.604 55.170 1.00 28.34 175 GLY B C 1
ATOM 5690 O O . GLY B 1 197 ? 82.987 80.608 54.518 1.00 25.66 175 GLY B O 1
ATOM 5691 N N . THR B 1 198 ? 81.896 79.490 56.110 1.00 25.93 176 THR B N 1
ATOM 5692 C CA . THR B 1 198 ? 80.926 80.547 56.401 1.00 29.76 176 THR B CA 1
ATOM 5693 C C . THR B 1 198 ? 81.658 81.831 56.916 1.00 30.78 176 THR B C 1
ATOM 5694 O O . THR B 1 198 ? 81.383 82.939 56.483 1.00 28.57 176 THR B O 1
ATOM 5698 N N . HIS B 1 199 ? 82.593 81.637 57.816 1.00 27.66 177 HIS B N 1
ATOM 5699 C CA . HIS B 1 199 ? 83.410 82.728 58.323 1.00 28.43 177 HIS B CA 1
ATOM 5700 C C . HIS B 1 199 ? 84.161 83.397 57.201 1.00 30.88 177 HIS B C 1
ATOM 5701 O O . HIS B 1 199 ? 84.204 84.634 57.128 1.00 30.25 177 HIS B O 1
ATOM 5708 N N . LEU B 1 200 ? 84.843 82.610 56.366 1.00 28.79 178 LEU B N 1
ATOM 5709 C CA . LEU B 1 200 ? 85.605 83.209 55.263 1.00 29.04 178 LEU B CA 1
ATOM 5710 C C . LEU B 1 200 ? 84.695 84.004 54.319 1.00 26.41 178 LEU B C 1
ATOM 5711 O O . LEU B 1 200 ? 85.107 85.061 53.780 1.00 27.49 178 LEU B O 1
ATOM 5716 N N . ALA B 1 201 ? 83.522 83.443 53.991 1.00 26.30 179 ALA B N 1
ATOM 5717 C CA . ALA B 1 201 ? 82.611 84.111 53.077 1.00 27.24 179 ALA B CA 1
ATOM 5718 C C . ALA B 1 201 ? 82.174 85.417 53.686 1.00 32.10 179 ALA B C 1
ATOM 5719 O O . ALA B 1 201 ? 82.014 86.445 52.986 1.00 25.21 179 ALA B O 1
ATOM 5721 N N . ARG B 1 202 ? 81.763 85.325 54.945 1.00 29.87 180 ARG B N 1
ATOM 5722 C CA . ARG B 1 202 ? 81.355 86.532 55.683 1.00 27.61 180 ARG B CA 1
ATOM 5723 C C . ARG B 1 202 ? 82.402 87.636 55.658 1.00 31.24 180 ARG B C 1
ATOM 5724 O O . ARG B 1 202 ? 82.089 88.778 55.327 1.00 27.25 180 ARG B O 1
ATOM 5732 N N . GLN B 1 203 ? 83.676 87.301 55.892 1.00 29.29 181 GLN B N 1
ATOM 5733 C CA . GLN B 1 203 ? 84.728 88.300 55.791 1.00 30.08 181 GLN B CA 1
ATOM 5734 C C . GLN B 1 203 ? 84.885 88.924 54.390 1.00 31.77 181 GLN B C 1
ATOM 5735 O O . GLN B 1 203 ? 85.203 90.121 54.249 1.00 27.29 181 GLN B O 1
ATOM 5741 N N . ALA B 1 204 ? 84.802 88.094 53.358 1.00 25.51 182 ALA B N 1
ATOM 5742 C CA . ALA B 1 204 ? 84.934 88.572 51.978 1.00 28.46 182 ALA B CA 1
ATOM 5743 C C . ALA B 1 204 ? 83.723 89.491 51.568 1.00 26.54 182 ALA B C 1
ATOM 5744 O O . ALA B 1 204 ? 83.894 90.509 50.881 1.00 27.74 182 ALA B O 1
ATOM 5746 N N . LEU B 1 205 ? 82.556 89.155 52.064 1.00 26.49 183 LEU B N 1
ATOM 5747 C CA . LEU B 1 205 ? 81.361 89.935 51.842 1.00 24.40 183 LEU B CA 1
ATOM 5748 C C . LEU B 1 205 ? 81.475 91.334 52.527 1.00 31.45 183 LEU B C 1
ATOM 5749 O O . LEU B 1 205 ? 81.284 92.338 51.905 1.00 30.07 183 LEU B O 1
ATOM 5754 N N . ILE B 1 206 ? 81.958 91.341 53.769 1.00 28.95 184 ILE B N 1
ATOM 5755 C CA . ILE B 1 206 ? 82.138 92.576 54.550 1.00 33.06 184 ILE B CA 1
ATOM 5756 C C . ILE B 1 206 ? 83.220 93.470 53.952 1.00 36.00 184 ILE B C 1
ATOM 5757 O O . ILE B 1 206 ? 83.029 94.654 53.828 1.00 31.70 184 ILE B O 1
ATOM 5762 N N . ASN B 1 207 ? 84.286 92.867 53.434 1.00 31.53 185 ASN B N 1
ATOM 5763 C CA . ASN B 1 207 ? 85.338 93.623 52.781 1.00 33.46 185 ASN B CA 1
ATOM 5764 C C . ASN B 1 207 ? 84.992 93.982 51.287 1.00 32.73 185 ASN B C 1
ATOM 5765 O O . ASN B 1 207 ? 85.829 94.533 50.592 1.00 31.42 185 ASN B O 1
ATOM 5770 N N . LYS B 1 208 ? 83.801 93.602 50.813 1.00 29.32 186 LYS B N 1
ATOM 5771 C CA . LYS B 1 208 ? 83.310 93.909 49.447 1.00 41.33 186 LYS B CA 1
ATOM 5772 C C . LYS B 1 208 ? 84.104 93.237 48.345 1.00 36.70 186 LYS B C 1
ATOM 5773 O O . LYS B 1 208 ? 84.151 93.715 47.214 1.00 37.11 186 LYS B O 1
ATOM 5779 N N . GLU B 1 209 ? 84.786 92.148 48.680 1.00 33.28 187 GLU B N 1
ATOM 5780 C CA . GLU B 1 209 ? 85.525 91.391 47.660 1.00 29.70 187 GLU B CA 1
ATOM 5781 C C . GLU B 1 209 ? 84.631 90.523 46.835 1.00 33.13 187 GLU B C 1
ATOM 5782 O O . GLU B 1 209 ? 84.970 90.192 45.729 1.00 31.21 187 GLU B O 1
ATOM 5788 N N . ILE B 1 210 ? 83.482 90.154 47.406 1.00 28.47 188 ILE B N 1
ATOM 5789 C CA . ILE B 1 210 ? 82.415 89.455 46.704 1.00 28.53 188 ILE B CA 1
ATOM 5790 C C . ILE B 1 210 ? 81.095 90.141 46.988 1.00 25.62 188 ILE B C 1
ATOM 5791 O O . ILE B 1 210 ? 80.979 90.852 47.979 1.00 27.69 188 ILE B O 1
ATOM 5796 N N . ASP B 1 211 ? 80.078 89.819 46.179 1.00 26.42 189 ASP B N 1
ATOM 5797 C CA . ASP B 1 211 ? 78.698 90.340 46.371 1.00 28.25 189 ASP B CA 1
ATOM 5798 C C . ASP B 1 211 ? 77.686 89.310 46.795 1.00 28.15 189 ASP B C 1
ATOM 5799 O O . ASP B 1 211 ? 76.592 89.621 47.215 1.00 25.25 189 ASP B O 1
ATOM 5804 N N . MET B 1 212 ? 78.112 88.055 46.779 1.00 26.79 190 MET B N 1
ATOM 5805 C CA . MET B 1 212 ? 77.295 86.965 47.213 1.00 24.65 190 MET B CA 1
ATOM 5806 C C . MET B 1 212 ? 78.274 85.750 47.556 1.00 25.61 190 MET B C 1
ATOM 5807 O O . MET B 1 212 ? 79.402 85.735 47.086 1.00 27.31 190 MET B O 1
ATOM 5812 N N . ALA B 1 213 ? 77.808 84.814 48.370 1.00 21.85 191 ALA B N 1
ATOM 5813 C CA . ALA B 1 213 ? 78.529 83.569 48.620 1.00 22.80 191 ALA B CA 1
ATOM 5814 C C . ALA B 1 213 ? 77.623 82.414 48.686 1.00 25.43 191 ALA B C 1
ATOM 5815 O O . ALA B 1 213 ? 76.476 82.507 49.125 1.00 28.34 191 ALA B O 1
ATOM 5817 N N . LEU B 1 214 ? 78.093 81.303 48.175 1.00 25.91 192 LEU B N 1
ATOM 5818 C CA . LEU B 1 214 ? 77.440 80.080 48.383 1.00 24.45 192 LEU B CA 1
ATOM 5819 C C . LEU B 1 214 ? 78.363 79.308 49.341 1.00 26.84 192 LEU B C 1
ATOM 5820 O O . LEU B 1 214 ? 79.575 79.085 49.067 1.00 29.48 192 LEU B O 1
ATOM 5825 N N . VAL B 1 215 ? 77.838 78.898 50.463 1.00 24.17 193 VAL B N 1
ATOM 5826 C CA . VAL B 1 215 ? 78.670 78.204 51.443 1.00 22.26 193 VAL B CA 1
ATOM 5827 C C . VAL B 1 215 ? 78.028 76.867 51.770 1.00 28.76 193 VAL B C 1
ATOM 5828 O O . VAL B 1 215 ? 76.853 76.751 51.821 1.00 25.52 193 VAL B O 1
ATOM 5832 N N . GLY B 1 216 ? 78.841 75.847 51.966 1.00 28.13 194 GLY B N 1
ATOM 5833 C CA . GLY B 1 216 ? 78.282 74.552 52.192 1.00 35.48 194 GLY B CA 1
ATOM 5834 C C . GLY B 1 216 ? 79.277 73.502 52.613 1.00 29.09 194 GLY B C 1
ATOM 5835 O O . GLY B 1 216 ? 80.436 73.800 52.857 1.00 25.90 194 GLY B O 1
ATOM 5836 N N . GLY B 1 217 ? 78.808 72.272 52.622 1.00 27.78 195 GLY B N 1
ATOM 5837 C CA . GLY B 1 217 ? 79.619 71.146 53.011 1.00 27.35 195 GLY B CA 1
ATOM 5838 C C . GLY B 1 217 ? 78.950 69.856 52.514 1.00 25.19 195 GLY B C 1
ATOM 5839 O O . GLY B 1 217 ? 77.727 69.809 52.254 1.00 25.32 195 GLY B O 1
ATOM 5840 N N . VAL B 1 218 ? 79.785 68.860 52.301 1.00 25.29 196 VAL B N 1
ATOM 5841 C CA . VAL B 1 218 ? 79.309 67.558 51.882 1.00 26.22 196 VAL B CA 1
ATOM 5842 C C . VAL B 1 218 ? 80.199 66.450 52.480 1.00 28.19 196 VAL B C 1
ATOM 5843 O O . VAL B 1 218 ? 81.408 66.609 52.581 1.00 26.77 196 VAL B O 1
ATOM 5847 N N . SER B 1 219 ? 79.555 65.381 52.940 1.00 28.60 197 SER B N 1
ATOM 5848 C CA . SER B 1 219 ? 80.266 64.193 53.446 1.00 33.33 197 SER B CA 1
ATOM 5849 C C . SER B 1 219 ? 79.450 62.914 53.107 1.00 27.55 197 SER B C 1
ATOM 5850 O O . SER B 1 219 ? 78.266 62.862 53.314 1.00 28.39 197 SER B O 1
ATOM 5853 N N . LEU B 1 220 ? 80.162 61.929 52.602 1.00 29.39 198 LEU B N 1
ATOM 5854 C CA . LEU B 1 220 ? 79.684 60.597 52.383 1.00 27.70 198 LEU B CA 1
ATOM 5855 C C . LEU B 1 220 ? 80.677 59.624 52.992 1.00 35.84 198 LEU B C 1
ATOM 5856 O O . LEU B 1 220 ? 81.853 59.939 53.148 1.00 31.57 198 LEU B O 1
ATOM 5861 N N . TYR B 1 221 ? 80.190 58.464 53.383 1.00 30.52 199 TYR B N 1
ATOM 5862 C CA . TYR B 1 221 ? 81.090 57.406 53.974 1.00 29.94 199 TYR B CA 1
ATOM 5863 C C . TYR B 1 221 ? 80.920 56.153 53.123 1.00 33.24 199 TYR B C 1
ATOM 5864 O O . TYR B 1 221 ? 79.954 55.440 53.280 1.00 36.68 199 TYR B O 1
ATOM 5873 N N . LEU B 1 222 ? 81.719 56.047 52.071 1.00 31.83 200 LEU B N 1
ATOM 5874 C CA . LEU B 1 222 ? 81.502 55.052 51.018 1.00 36.62 200 LEU B CA 1
ATOM 5875 C C . LEU B 1 222 ? 82.145 53.653 51.319 1.00 42.18 200 LEU B C 1
ATOM 5876 O O . LEU B 1 222 ? 81.715 52.673 50.743 1.00 40.02 200 LEU B O 1
ATOM 5881 N N . THR B 1 223 ? 83.139 53.581 52.203 1.00 34.83 201 THR B N 1
ATOM 5882 C CA . THR B 1 223 ? 83.954 52.364 52.326 1.00 40.86 201 THR B CA 1
ATOM 5883 C C . THR B 1 223 ? 84.039 51.854 53.729 1.00 46.25 201 THR B C 1
ATOM 5884 O O . THR B 1 223 ? 84.088 52.628 54.668 1.00 43.62 201 THR B O 1
ATOM 5888 N N . PRO B 1 224 ? 84.186 50.541 53.863 1.00 43.01 202 PRO B N 1
ATOM 5889 C CA . PRO B 1 224 ? 84.422 49.976 55.187 1.00 49.21 202 PRO B CA 1
ATOM 5890 C C . PRO B 1 224 ? 85.696 50.514 55.821 1.00 42.88 202 PRO B C 1
ATOM 5891 O O . PRO B 1 224 ? 85.768 50.644 57.039 1.00 42.91 202 PRO B O 1
ATOM 5895 N N . GLU B 1 225 ? 86.678 50.843 54.990 1.00 46.81 203 GLU B N 1
ATOM 5896 C CA . GLU B 1 225 ? 88.009 51.297 55.488 1.00 50.64 203 GLU B CA 1
ATOM 5897 C C . GLU B 1 225 ? 87.927 52.596 56.283 1.00 49.72 203 GLU B C 1
ATOM 5898 O O . GLU B 1 225 ? 88.652 52.787 57.255 1.00 46.49 203 GLU B O 1
ATOM 5904 N N . SER B 1 226 ? 87.011 53.479 55.923 1.00 39.89 204 SER B N 1
ATOM 5905 C CA . SER B 1 226 ? 86.891 54.734 56.709 1.00 42.66 204 SER B CA 1
ATOM 5906 C C . SER B 1 226 ? 86.365 54.391 58.161 1.00 41.28 204 SER B C 1
ATOM 5907 O O . SER B 1 226 ? 86.848 54.955 59.151 1.00 51.26 204 SER B O 1
ATOM 5910 N N . TYR B 1 227 ? 85.411 53.447 58.262 1.00 41.07 205 TYR B N 1
ATOM 5911 C CA . TYR B 1 227 ? 84.877 52.999 59.579 1.00 37.17 205 TYR B CA 1
ATOM 5912 C C . TYR B 1 227 ? 85.930 52.257 60.397 1.00 43.98 205 TYR B C 1
ATOM 5913 O O . TYR B 1 227 ? 85.999 52.417 61.589 1.00 48.40 205 TYR B O 1
ATOM 5922 N N . MET B 1 228 ? 86.669 51.350 59.740 1.00 43.98 206 MET B N 1
ATOM 5923 C CA . MET B 1 228 ? 87.837 50.713 60.331 1.00 50.03 206 MET B CA 1
ATOM 5924 C C . MET B 1 228 ? 88.799 51.727 60.919 1.00 51.23 206 MET B C 1
ATOM 5925 O O . MET B 1 228 ? 89.237 51.578 62.037 1.00 44.36 206 MET B O 1
ATOM 5930 N N . SER B 1 229 ? 89.198 52.724 60.139 1.00 48.90 207 SER B N 1
ATOM 5931 C CA . SER B 1 229 ? 90.089 53.769 60.696 1.00 55.08 207 SER B CA 1
ATOM 5932 C C . SER B 1 229 ? 89.491 54.390 61.964 1.00 55.64 207 SER B C 1
ATOM 5933 O O . SER B 1 229 ? 90.191 54.495 62.992 1.00 52.64 207 SER B O 1
ATOM 5936 N N . MET B 1 230 ? 88.210 54.813 61.892 1.00 46.70 208 MET B N 1
ATOM 5937 C CA . MET B 1 230 ? 87.526 55.410 63.062 1.00 49.10 208 MET B CA 1
ATOM 5938 C C . MET B 1 230 ? 87.360 54.370 64.230 1.00 44.28 208 MET B C 1
ATOM 5939 O O . MET B 1 230 ? 87.516 54.691 65.384 1.00 44.71 208 MET B O 1
ATOM 5944 N N . CYS B 1 231 ? 87.052 53.137 63.911 1.00 46.89 209 CYS B N 1
ATOM 5945 C CA . CYS B 1 231 ? 86.913 52.119 64.956 1.00 53.02 209 CYS B CA 1
ATOM 5946 C C . CYS B 1 231 ? 88.267 51.876 65.657 1.00 63.45 209 CYS B C 1
ATOM 5947 O O . CYS B 1 231 ? 88.338 51.889 66.889 1.00 58.11 209 CYS B O 1
ATOM 5950 N N . GLU B 1 232 ? 89.343 51.777 64.868 1.00 58.95 210 GLU B N 1
ATOM 5951 C CA . GLU B 1 232 ? 90.709 51.537 65.402 1.00 69.33 210 GLU B CA 1
ATOM 5952 C C . GLU B 1 232 ? 91.163 52.664 66.342 1.00 67.12 210 GLU B C 1
ATOM 5953 O O . GLU B 1 232 ? 91.915 52.421 67.292 1.00 62.24 210 GLU B O 1
ATOM 5959 N N . ALA B 1 233 ? 90.714 53.896 66.070 1.00 52.26 211 ALA B N 1
ATOM 5960 C CA . ALA B 1 233 ? 91.011 55.046 66.957 1.00 56.42 211 ALA B CA 1
ATOM 5961 C C . ALA B 1 233 ? 89.991 55.195 68.117 1.00 49.37 211 ALA B C 1
ATOM 5962 O O . ALA B 1 233 ? 90.073 56.125 68.872 1.00 50.43 211 ALA B O 1
ATOM 5964 N N . GLY B 1 234 ? 89.064 54.245 68.275 1.00 50.91 212 GLY B N 1
ATOM 5965 C CA . GLY B 1 234 ? 88.040 54.323 69.352 1.00 54.38 212 GLY B CA 1
ATOM 5966 C C . GLY B 1 234 ? 86.971 55.438 69.212 1.00 59.42 212 GLY B C 1
ATOM 5967 O O . GLY B 1 234 ? 86.265 55.752 70.168 1.00 54.53 212 GLY B O 1
ATOM 5968 N N . MET B 1 235 ? 86.806 55.998 68.015 1.00 47.93 213 MET B N 1
ATOM 5969 C CA . MET B 1 235 ? 86.038 57.246 67.868 1.00 43.85 213 MET B CA 1
ATOM 5970 C C . MET B 1 235 ? 84.546 57.021 67.940 1.00 42.70 213 MET B C 1
ATOM 5971 O O . MET B 1 235 ? 83.791 57.935 68.280 1.00 44.11 213 MET B O 1
ATOM 5976 N N . LEU B 1 236 ? 84.101 55.831 67.514 1.00 44.48 214 LEU B N 1
ATOM 5977 C CA . LEU B 1 236 ? 82.676 55.580 67.288 1.00 41.68 214 LEU B CA 1
ATOM 5978 C C . LEU B 1 236 ? 82.009 55.038 68.529 1.00 44.12 214 LEU B C 1
ATOM 5979 O O . LEU B 1 236 ? 82.624 54.339 69.315 1.00 42.42 214 LEU B O 1
ATOM 5984 N N . SER B 1 237 ? 80.717 55.255 68.600 1.00 39.98 215 SER B N 1
ATOM 5985 C CA . SER B 1 237 ? 79.828 54.598 69.606 1.00 48.11 215 SER B CA 1
ATOM 5986 C C . SER B 1 237 ? 79.433 53.181 69.214 1.00 47.01 215 SER B C 1
ATOM 5987 O O . SER B 1 237 ? 78.918 52.958 68.113 1.00 43.80 215 SER B O 1
ATOM 5990 N N . PRO B 1 238 ? 79.603 52.215 70.140 1.00 53.57 216 PRO B N 1
ATOM 5991 C CA . PRO B 1 238 ? 79.122 50.811 69.942 1.00 57.94 216 PRO B CA 1
ATOM 5992 C C . PRO B 1 238 ? 77.595 50.705 69.790 1.00 53.01 216 PRO B C 1
ATOM 5993 O O . PRO B 1 238 ? 77.093 49.844 69.076 1.00 60.81 216 PRO B O 1
ATOM 5997 N N . ASP B 1 239 ? 76.885 51.625 70.422 1.00 56.57 217 ASP B N 1
ATOM 5998 C CA . ASP B 1 239 ? 75.408 51.705 70.330 1.00 58.07 217 ASP B CA 1
ATOM 5999 C C . ASP B 1 239 ? 74.936 52.535 69.105 1.00 58.23 217 ASP B C 1
ATOM 6000 O O . ASP B 1 239 ? 73.746 52.642 68.851 1.00 61.58 217 ASP B O 1
ATOM 6005 N N . GLY B 1 240 ? 75.873 53.142 68.378 1.00 51.19 218 GLY B N 1
ATOM 6006 C CA . GLY B 1 240 ? 75.552 53.793 67.119 1.00 46.83 218 GLY B CA 1
ATOM 6007 C C . GLY B 1 240 ? 74.657 54.990 67.338 1.00 37.86 218 GLY B C 1
ATOM 6008 O O . GLY B 1 240 ? 73.749 55.247 66.525 1.00 43.99 218 GLY B O 1
ATOM 6009 N N . GLN B 1 241 ? 74.905 55.721 68.425 1.00 41.74 219 GLN B N 1
ATOM 6010 C CA . GLN B 1 241 ? 74.225 56.996 68.677 1.00 45.15 219 GLN B CA 1
ATOM 6011 C C . GLN B 1 241 ? 75.187 58.052 69.219 1.00 48.40 219 GLN B C 1
ATOM 6012 O O . GLN B 1 241 ? 76.035 57.761 70.047 1.00 38.79 219 GLN B O 1
ATOM 6018 N N . CYS B 1 242 ? 74.994 59.285 68.773 1.00 42.68 220 CYS B N 1
ATOM 6019 C CA . CYS B 1 242 ? 75.629 60.432 69.394 1.00 37.76 220 CYS B CA 1
ATOM 6020 C C . CYS B 1 242 ? 74.745 60.802 70.602 1.00 42.93 220 CYS B C 1
ATOM 6021 O O . CYS B 1 242 ? 73.683 61.443 70.453 1.00 39.00 220 CYS B O 1
ATOM 6024 N N . LYS B 1 243 ? 75.180 60.407 71.803 1.00 36.36 221 LYS B N 1
ATOM 6025 C CA . LYS B 1 243 ? 74.441 60.722 73.033 1.00 39.06 221 LYS B CA 1
ATOM 6026 C C . LYS B 1 243 ? 74.861 62.063 73.647 1.00 45.49 221 LYS B C 1
ATOM 6027 O O . LYS B 1 243 ? 75.421 62.112 74.775 1.00 46.06 221 LYS B O 1
ATOM 6033 N N . ALA B 1 244 ? 74.639 63.144 72.889 1.00 42.28 222 ALA B N 1
ATOM 6034 C CA . ALA B 1 244 ? 75.236 64.446 73.212 1.00 37.69 222 ALA B CA 1
ATOM 6035 C C . ALA B 1 244 ? 74.787 64.855 74.601 1.00 33.94 222 ALA B C 1
ATOM 6036 O O . ALA B 1 244 ? 73.639 64.737 74.921 1.00 39.36 222 ALA B O 1
ATOM 6038 N N . PHE B 1 245 ? 75.746 65.280 75.428 1.00 40.03 223 PHE B N 1
ATOM 6039 C CA . PHE B 1 245 ? 75.482 65.880 76.779 1.00 36.31 223 PHE B CA 1
ATOM 6040 C C . PHE B 1 245 ? 75.116 64.814 77.838 1.00 40.19 223 PHE B C 1
ATOM 6041 O O . PHE B 1 245 ? 75.141 65.112 79.028 1.00 44.78 223 PHE B O 1
ATOM 6049 N N . ASP B 1 246 ? 74.973 63.567 77.400 1.00 37.85 224 ASP B N 1
ATOM 6050 C CA . ASP B 1 246 ? 74.513 62.441 78.257 1.00 45.28 224 ASP B CA 1
ATOM 6051 C C . ASP B 1 246 ? 75.696 61.710 78.909 1.00 46.12 224 ASP B C 1
ATOM 6052 O O . ASP B 1 246 ? 76.762 61.563 78.318 1.00 41.23 224 ASP B O 1
ATOM 6057 N N . ASN B 1 247 ? 75.479 61.192 80.114 1.00 49.71 225 ASN B N 1
ATOM 6058 C CA . ASN B 1 247 ? 76.553 60.524 80.861 1.00 44.38 225 ASN B CA 1
ATOM 6059 C C . ASN B 1 247 ? 76.944 59.198 80.215 1.00 45.08 225 ASN B C 1
ATOM 6060 O O . ASN B 1 247 ? 78.078 58.766 80.314 1.00 44.90 225 ASN B O 1
ATOM 6065 N N . GLY B 1 248 ? 76.026 58.630 79.442 1.00 48.81 226 GLY B N 1
ATOM 6066 C CA . GLY B 1 248 ? 76.312 57.456 78.616 1.00 46.72 226 GLY B CA 1
ATOM 6067 C C . GLY B 1 248 ? 77.069 57.734 77.308 1.00 52.02 226 GLY B C 1
ATOM 6068 O O . GLY B 1 248 ? 77.272 56.805 76.525 1.00 45.29 226 GLY B O 1
ATOM 6069 N N . ALA B 1 249 ? 77.492 58.991 77.070 1.00 51.56 227 ALA B N 1
ATOM 6070 C CA . ALA B 1 249 ? 78.202 59.369 75.811 1.00 50.37 227 ALA B CA 1
ATOM 6071 C C . ALA B 1 249 ? 79.408 58.469 75.628 1.00 49.45 227 ALA B C 1
ATOM 6072 O O . ALA B 1 249 ? 80.267 58.426 76.494 1.00 44.50 227 ALA B O 1
ATOM 6074 N N . ASN B 1 250 ? 79.588 58.023 74.378 1.00 45.15 228 ASN B N 1
ATOM 6075 C CA . ASN B 1 250 ? 80.191 56.753 73.983 1.00 53.08 228 ASN B CA 1
ATOM 6076 C C . ASN B 1 250 ? 81.117 56.884 72.755 1.00 51.57 228 ASN B C 1
ATOM 6077 O O . ASN B 1 250 ? 81.678 55.891 72.271 1.00 48.41 228 ASN B O 1
ATOM 6082 N N . GLY B 1 251 ? 81.038 58.034 72.097 1.00 40.67 229 GLY B N 1
ATOM 6083 C CA . GLY B 1 251 ? 81.528 58.169 70.727 1.00 44.75 229 GLY B CA 1
ATOM 6084 C C . GLY B 1 251 ? 80.413 58.591 69.794 1.00 44.67 229 GLY B C 1
ATOM 6085 O O . GLY B 1 251 ? 79.260 58.639 70.193 1.00 44.83 229 GLY B O 1
ATOM 6086 N N . PHE B 1 252 ? 80.753 58.907 68.537 1.00 39.20 230 PHE B N 1
ATOM 6087 C CA . PHE B 1 252 ? 79.725 59.379 67.607 1.00 40.40 230 PHE B CA 1
ATOM 6088 C C . PHE B 1 252 ? 79.365 58.284 66.613 1.00 42.72 230 PHE B C 1
ATOM 6089 O O . PHE B 1 252 ? 80.000 57.245 66.555 1.00 39.26 230 PHE B O 1
ATOM 6097 N N . VAL B 1 253 ? 78.263 58.470 65.939 1.00 38.47 231 VAL B N 1
ATOM 6098 C CA . VAL B 1 253 ? 77.935 57.648 64.787 1.00 37.88 231 VAL B CA 1
ATOM 6099 C C . VAL B 1 253 ? 78.076 58.530 63.495 1.00 35.96 231 VAL B C 1
ATOM 6100 O O . VAL B 1 253 ? 77.582 59.645 63.449 1.00 33.08 231 VAL B O 1
ATOM 6104 N N . PRO B 1 254 ? 78.849 58.059 62.525 1.00 37.56 232 PRO B N 1
ATOM 6105 C CA . PRO B 1 254 ? 79.039 58.838 61.293 1.00 33.87 232 PRO B CA 1
ATOM 6106 C C . PRO B 1 254 ? 77.758 59.096 60.540 1.00 32.72 232 PRO B C 1
ATOM 6107 O O . PRO B 1 254 ? 76.827 58.262 60.542 1.00 29.38 232 PRO B O 1
ATOM 6111 N N . GLY B 1 255 ? 77.650 60.312 60.001 1.00 32.91 233 GLY B N 1
ATOM 6112 C CA . GLY B 1 255 ? 76.550 60.653 59.223 1.00 31.55 233 GLY B CA 1
ATOM 6113 C C . GLY B 1 255 ? 76.963 61.279 57.912 1.00 32.54 233 GLY B C 1
ATOM 6114 O O . GLY B 1 255 ? 78.008 61.831 57.797 1.00 32.79 233 GLY B O 1
ATOM 6115 N N . GLU B 1 256 ? 76.061 61.194 56.939 1.00 29.66 234 GLU B N 1
ATOM 6116 C CA . GLU B 1 256 ? 76.244 61.715 55.609 1.00 32.09 234 GLU B CA 1
ATOM 6117 C C . GLU B 1 256 ? 75.354 62.962 55.453 1.00 32.50 234 GLU B C 1
ATOM 6118 O O . GLU B 1 256 ? 74.296 63.026 56.041 1.00 37.98 234 GLU B O 1
ATOM 6124 N N . GLY B 1 257 ? 75.727 63.868 54.558 1.00 30.19 235 GLY B N 1
ATOM 6125 C CA . GLY B 1 257 ? 74.899 65.026 54.305 1.00 28.93 235 GLY B CA 1
ATOM 6126 C C . GLY B 1 257 ? 75.504 65.997 53.334 1.00 26.13 235 GLY B C 1
ATOM 6127 O O . GLY B 1 257 ? 76.688 65.909 52.999 1.00 25.80 235 GLY B O 1
ATOM 6128 N N . ALA B 1 258 ? 74.661 66.892 52.858 1.00 28.10 236 ALA B N 1
ATOM 6129 C CA . ALA B 1 258 ? 75.068 67.916 51.943 1.00 26.91 236 ALA B CA 1
ATOM 6130 C C . ALA B 1 258 ? 74.124 69.101 52.152 1.00 31.25 236 ALA B C 1
ATOM 6131 O O . ALA B 1 258 ? 72.937 68.959 52.087 1.00 26.93 236 ALA B O 1
ATOM 6133 N N . GLY B 1 259 ? 74.694 70.270 52.405 1.00 28.55 237 GLY B N 1
ATOM 6134 C CA . GLY B 1 259 ? 73.867 71.458 52.523 1.00 29.89 237 GLY B CA 1
ATOM 6135 C C . GLY B 1 259 ? 74.570 72.684 52.011 1.00 33.99 237 GLY B C 1
ATOM 6136 O O . GLY B 1 259 ? 75.805 72.713 51.945 1.00 26.75 237 GLY B O 1
ATOM 6137 N N . ALA B 1 260 ? 73.770 73.705 51.667 1.00 27.16 238 ALA B N 1
ATOM 6138 C CA . ALA B 1 260 ? 74.287 74.952 51.185 1.00 25.26 238 ALA B CA 1
ATOM 6139 C C . ALA B 1 260 ? 73.433 76.142 51.646 1.00 26.18 238 ALA B C 1
ATOM 6140 O O . ALA B 1 260 ? 72.230 76.010 51.892 1.00 25.34 238 ALA B O 1
ATOM 6142 N N . LEU B 1 261 ? 74.090 77.277 51.765 1.00 27.73 239 LEU B N 1
ATOM 6143 C CA . LEU B 1 261 ? 73.465 78.547 52.127 1.00 26.13 239 LEU B CA 1
ATOM 6144 C C . LEU B 1 261 ? 73.926 79.568 51.115 1.00 26.22 239 LEU B C 1
ATOM 6145 O O . LEU B 1 261 ? 75.072 79.572 50.725 1.00 27.35 239 LEU B O 1
ATOM 6150 N N . VAL B 1 262 ? 73.063 80.507 50.828 1.00 25.13 240 VAL B N 1
ATOM 6151 C CA . VAL B 1 262 ? 73.396 81.654 50.033 1.00 20.42 240 VAL B CA 1
ATOM 6152 C C . VAL B 1 262 ? 73.383 82.908 50.930 1.00 27.52 240 VAL B C 1
ATOM 6153 O O . VAL B 1 262 ? 72.465 83.119 51.678 1.00 26.04 240 VAL B O 1
ATOM 6157 N N . LEU B 1 263 ? 74.464 83.669 50.875 1.00 24.03 241 LEU B N 1
ATOM 6158 C CA . LEU B 1 263 ? 74.750 84.743 51.804 1.00 28.78 241 LEU B CA 1
ATOM 6159 C C . LEU B 1 263 ? 74.960 86.044 50.985 1.00 28.05 241 LEU B C 1
ATOM 6160 O O . LEU B 1 263 ? 75.534 86.007 49.925 1.00 29.89 241 LEU B O 1
ATOM 6165 N N . LYS B 1 264 ? 74.466 87.161 51.533 1.00 27.70 242 LYS B N 1
ATOM 6166 C CA . LYS B 1 264 ? 74.664 88.491 50.974 1.00 27.16 242 LYS B CA 1
ATOM 6167 C C . LYS B 1 264 ? 74.797 89.488 52.114 1.00 29.20 242 LYS B C 1
ATOM 6168 O O . LYS B 1 264 ? 74.367 89.220 53.229 1.00 27.32 242 LYS B O 1
ATOM 6174 N N . ARG B 1 265 ? 75.418 90.626 51.855 1.00 23.23 243 ARG B N 1
ATOM 6175 C CA . ARG B 1 265 ? 75.371 91.693 52.808 1.00 26.87 243 ARG B CA 1
ATOM 6176 C C . ARG B 1 265 ? 73.912 92.032 53.050 1.00 29.58 243 ARG B C 1
ATOM 6177 O O . ARG B 1 265 ? 73.099 92.069 52.092 1.00 27.66 243 ARG B O 1
ATOM 6185 N N . LEU B 1 266 ? 73.548 92.268 54.317 1.00 31.10 244 LEU B N 1
ATOM 6186 C CA . LEU B 1 266 ? 72.155 92.574 54.666 1.00 33.87 244 LEU B CA 1
ATOM 6187 C C . LEU B 1 266 ? 71.585 93.751 53.850 1.00 30.40 244 LEU B C 1
ATOM 6188 O O . LEU B 1 266 ? 70.447 93.732 53.444 1.00 28.55 244 LEU B O 1
ATOM 6193 N N . LYS B 1 267 ? 72.365 94.806 53.695 1.00 34.04 245 LYS B N 1
ATOM 6194 C CA . LYS B 1 267 ? 71.879 96.015 53.002 1.00 34.19 245 LYS B CA 1
ATOM 6195 C C . LYS B 1 267 ? 71.502 95.708 51.550 1.00 40.21 245 LYS B C 1
ATOM 6196 O O . LYS B 1 267 ? 70.518 96.190 51.055 1.00 33.21 245 LYS B O 1
ATOM 6202 N N . ASP B 1 268 ? 72.280 94.849 50.888 1.00 35.65 246 ASP B N 1
ATOM 6203 C CA . ASP B 1 268 ? 71.979 94.397 49.521 1.00 34.38 246 ASP B CA 1
ATOM 6204 C C . ASP B 1 268 ? 70.777 93.497 49.499 1.00 30.38 246 ASP B C 1
ATOM 6205 O O . ASP B 1 268 ? 69.898 93.664 48.658 1.00 34.79 246 ASP B O 1
ATOM 6210 N N . ALA B 1 269 ? 70.675 92.589 50.462 1.00 33.08 247 ALA B N 1
ATOM 6211 C CA . ALA B 1 269 ? 69.509 91.677 50.521 1.00 34.21 247 ALA B CA 1
ATOM 6212 C C . ALA B 1 269 ? 68.160 92.480 50.661 1.00 33.24 247 ALA B C 1
ATOM 6213 O O . ALA B 1 269 ? 67.128 92.108 50.104 1.00 32.12 247 ALA B O 1
ATOM 6215 N N . GLU B 1 270 ? 68.193 93.520 51.472 1.00 32.98 248 GLU B N 1
ATOM 6216 C CA . GLU B 1 270 ? 67.007 94.395 51.673 1.00 34.16 248 GLU B CA 1
ATOM 6217 C C . GLU B 1 270 ? 66.714 95.184 50.434 1.00 33.24 248 GLU B C 1
ATOM 6218 O O . GLU B 1 270 ? 65.583 95.202 49.982 1.00 36.75 248 GLU B O 1
ATOM 6224 N N . ALA B 1 271 ? 67.737 95.787 49.838 1.00 36.79 249 ALA B N 1
ATOM 6225 C CA . ALA B 1 271 ? 67.542 96.568 48.578 1.00 38.99 249 ALA B CA 1
ATOM 6226 C C . ALA B 1 271 ? 67.066 95.669 47.398 1.00 44.42 249 ALA B C 1
ATOM 6227 O O . ALA B 1 271 ? 66.227 96.045 46.604 1.00 37.28 249 ALA B O 1
ATOM 6229 N N . ASP B 1 272 ? 67.496 94.409 47.391 1.00 33.84 250 ASP B N 1
ATOM 6230 C CA . ASP B 1 272 ? 67.143 93.486 46.304 1.00 30.90 250 ASP B CA 1
ATOM 6231 C C . ASP B 1 272 ? 65.836 92.798 46.574 1.00 30.41 250 ASP B C 1
ATOM 6232 O O . ASP B 1 272 ? 65.387 91.976 45.811 1.00 35.63 250 ASP B O 1
ATOM 6237 N N . ARG B 1 273 ? 65.270 93.039 47.759 1.00 29.20 251 ARG B N 1
ATOM 6238 C CA . ARG B 1 273 ? 64.006 92.400 48.143 1.00 32.64 251 ARG B CA 1
ATOM 6239 C C . ARG B 1 273 ? 64.102 90.851 48.182 1.00 33.49 251 ARG B C 1
ATOM 6240 O O . ARG B 1 273 ? 63.100 90.110 47.988 1.00 34.74 251 ARG B O 1
ATOM 6248 N N . ASP B 1 274 ? 65.266 90.356 48.611 1.00 34.88 252 ASP B N 1
ATOM 6249 C CA . ASP B 1 274 ? 65.420 88.903 48.927 1.00 33.61 252 ASP B CA 1
ATOM 6250 C C . ASP B 1 274 ? 64.557 88.507 50.102 1.00 34.57 252 ASP B C 1
ATOM 6251 O O . ASP B 1 274 ? 64.227 89.343 50.966 1.00 31.24 252 ASP B O 1
ATOM 6256 N N . HIS B 1 275 ? 64.189 87.230 50.170 1.00 34.97 253 HIS B N 1
ATOM 6257 C CA . HIS B 1 275 ? 63.647 86.694 51.429 1.00 35.76 253 HIS B CA 1
ATOM 6258 C C . HIS B 1 275 ? 64.839 86.215 52.357 1.00 39.66 253 HIS B C 1
ATOM 6259 O O . HIS B 1 275 ? 65.886 85.715 51.875 1.00 34.37 253 HIS B O 1
ATOM 6266 N N . ILE B 1 276 ? 64.752 86.588 53.631 1.00 29.70 254 ILE B N 1
ATOM 6267 C CA . ILE B 1 276 ? 65.858 86.517 54.531 1.00 29.83 254 ILE B CA 1
ATOM 6268 C C . ILE B 1 276 ? 65.551 85.594 55.673 1.00 35.32 254 ILE B C 1
ATOM 6269 O O . ILE B 1 276 ? 64.589 85.780 56.376 1.00 30.43 254 ILE B O 1
ATOM 6274 N N . TYR B 1 277 ? 66.334 84.540 55.809 1.00 28.31 255 TYR B N 1
ATOM 6275 C CA . TYR B 1 277 ? 66.109 83.531 56.866 1.00 29.87 255 TYR B CA 1
ATOM 6276 C C . TYR B 1 277 ? 66.629 83.966 58.269 1.00 28.76 255 TYR B C 1
ATOM 6277 O O . TYR B 1 277 ? 66.213 83.429 59.277 1.00 30.36 255 TYR B O 1
ATOM 6286 N N . GLY B 1 278 ? 67.619 84.829 58.277 1.00 26.98 256 GLY B N 1
ATOM 6287 C CA . GLY B 1 278 ? 68.357 85.149 59.507 1.00 28.73 256 GLY B CA 1
ATOM 6288 C C . GLY B 1 278 ? 69.581 85.907 59.110 1.00 32.86 256 GLY B C 1
ATOM 6289 O O . GLY B 1 278 ? 69.896 86.019 57.895 1.00 30.82 256 GLY B O 1
ATOM 6290 N N . ILE B 1 279 ? 70.236 86.499 60.099 1.00 27.02 257 ILE B N 1
ATOM 6291 C CA . ILE B 1 279 ? 71.447 87.216 59.864 1.00 26.96 257 ILE B CA 1
ATOM 6292 C C . ILE B 1 279 ? 72.549 86.697 60.692 1.00 25.42 257 ILE B C 1
ATOM 6293 O O . ILE B 1 279 ? 72.384 86.360 61.864 1.00 33.86 257 ILE B O 1
ATOM 6298 N N . ILE B 1 280 ? 73.743 86.694 60.135 1.00 26.31 258 ILE B N 1
ATOM 6299 C CA . ILE B 1 280 ? 74.928 86.393 60.912 1.00 25.54 258 ILE B CA 1
ATOM 6300 C C . ILE B 1 280 ? 75.497 87.685 61.439 1.00 28.97 258 ILE B C 1
ATOM 6301 O O . ILE B 1 280 ? 75.837 88.578 60.663 1.00 31.48 258 ILE B O 1
ATOM 6306 N N . ILE B 1 281 ? 75.683 87.762 62.754 1.00 27.93 259 ILE B N 1
ATOM 6307 C CA . ILE B 1 281 ? 76.123 89.002 63.372 1.00 31.21 259 ILE B CA 1
ATOM 6308 C C . ILE B 1 281 ? 77.464 88.853 64.016 1.00 32.48 259 ILE B C 1
ATOM 6309 O O . ILE B 1 281 ? 78.059 89.840 64.479 1.00 31.29 259 ILE B O 1
ATOM 6314 N N . GLY B 1 282 ? 78.000 87.632 64.015 1.00 30.23 260 GLY B N 1
ATOM 6315 C CA . GLY B 1 282 ? 79.404 87.453 64.473 1.00 31.73 260 GLY B CA 1
ATOM 6316 C C . GLY B 1 282 ? 79.912 86.082 64.096 1.00 30.19 260 GLY B C 1
ATOM 6317 O O . GLY B 1 282 ? 79.143 85.168 63.969 1.00 28.91 260 GLY B O 1
ATOM 6318 N N . SER B 1 283 ? 81.201 85.976 63.828 1.00 25.45 261 SER B N 1
ATOM 6319 C CA . SER B 1 283 ? 81.851 84.688 63.581 1.00 26.08 261 SER B CA 1
ATOM 6320 C C . SER B 1 283 ? 83.296 84.773 63.867 1.00 28.51 261 SER B C 1
ATOM 6321 O O . SER B 1 283 ? 83.881 85.863 63.893 1.00 30.05 261 SER B O 1
ATOM 6324 N N . GLY B 1 284 ? 83.874 83.625 64.137 1.00 28.23 262 GLY B N 1
ATOM 6325 C CA . GLY B 1 284 ? 85.304 83.538 64.329 1.00 27.33 262 GLY B CA 1
ATOM 6326 C C . GLY B 1 284 ? 85.831 82.116 64.205 1.00 30.05 262 GLY B C 1
ATOM 6327 O O . GLY B 1 284 ? 85.087 81.155 64.337 1.00 25.70 262 GLY B O 1
ATOM 6328 N N . ILE B 1 285 ? 87.152 82.004 64.042 1.00 27.35 263 ILE B N 1
ATOM 6329 C CA . ILE B 1 285 ? 87.802 80.702 63.971 1.00 28.66 263 ILE B CA 1
ATOM 6330 C C . ILE B 1 285 ? 89.124 80.792 64.688 1.00 29.12 263 ILE B C 1
ATOM 6331 O O . ILE B 1 285 ? 89.742 81.862 64.747 1.00 27.83 263 ILE B O 1
ATOM 6336 N N . ASN B 1 286 ? 89.595 79.649 65.174 1.00 26.18 264 ASN B N 1
ATOM 6337 C CA . ASN B 1 286 ? 90.897 79.554 65.780 1.00 27.04 264 ASN B CA 1
ATOM 6338 C C . ASN B 1 286 ? 91.413 78.118 65.798 1.00 29.48 264 ASN B C 1
ATOM 6339 O O . ASN B 1 286 ? 90.857 77.260 65.113 1.00 29.10 264 ASN B O 1
ATOM 6344 N N . GLN B 1 287 ? 92.510 77.891 66.534 1.00 28.87 265 GLN B N 1
ATOM 6345 C CA . GLN B 1 287 ? 93.109 76.587 66.665 1.00 29.01 265 GLN B CA 1
ATOM 6346 C C . GLN B 1 287 ? 93.196 76.217 68.110 1.00 30.79 265 GLN B C 1
ATOM 6347 O O . GLN B 1 287 ? 93.460 77.041 68.962 1.00 30.07 265 GLN B O 1
ATOM 6353 N N . ASP B 1 288 ? 93.119 74.940 68.338 1.00 27.73 266 ASP B N 1
ATOM 6354 C CA . ASP B 1 288 ? 93.440 74.323 69.616 1.00 34.62 266 ASP B CA 1
ATOM 6355 C C . ASP B 1 288 ? 94.931 74.481 69.976 1.00 36.40 266 ASP B C 1
ATOM 6356 O O . ASP B 1 288 ? 95.286 74.603 71.137 1.00 33.99 266 ASP B O 1
ATOM 6361 N N . GLY B 1 289 ? 95.786 74.356 68.987 1.00 31.50 267 GLY B N 1
ATOM 6362 C CA . GLY B 1 289 ? 97.236 74.428 69.225 1.00 33.03 267 GLY B CA 1
ATOM 6363 C C . GLY B 1 289 ? 97.704 73.102 69.851 1.00 31.49 267 GLY B C 1
ATOM 6364 O O . GLY B 1 289 ? 97.301 72.033 69.408 1.00 29.33 267 GLY B O 1
ATOM 6365 N N . LYS B 1 290 ? 98.527 73.187 70.903 1.00 31.86 268 LYS B N 1
ATOM 6366 C CA . LYS B 1 290 ? 99.155 71.978 71.457 1.00 38.28 268 LYS B CA 1
ATOM 6367 C C . LYS B 1 290 ? 98.211 71.347 72.481 1.00 33.31 268 LYS B C 1
ATOM 6368 O O . LYS B 1 290 ? 97.834 71.975 73.467 1.00 38.24 268 LYS B O 1
ATOM 6374 N N . THR B 1 291 ? 97.728 70.184 72.168 1.00 36.54 269 THR B N 1
ATOM 6375 C CA . THR B 1 291 ? 96.811 69.490 73.065 1.00 43.18 269 THR B CA 1
ATOM 6376 C C . THR B 1 291 ? 97.448 68.127 73.388 1.00 46.73 269 THR B C 1
ATOM 6377 O O . THR B 1 291 ? 98.503 67.786 72.852 1.00 39.56 269 THR B O 1
ATOM 6381 N N . ASN B 1 292 ? 96.780 67.324 74.198 1.00 45.69 270 ASN B N 1
ATOM 6382 C CA . ASN B 1 292 ? 97.287 66.009 74.536 1.00 45.15 270 ASN B CA 1
ATOM 6383 C C . ASN B 1 292 ? 96.901 64.985 73.457 1.00 46.19 270 ASN B C 1
ATOM 6384 O O . ASN B 1 292 ? 95.933 64.260 73.576 1.00 44.77 270 ASN B O 1
ATOM 6389 N N . GLY B 1 293 ? 97.659 64.973 72.373 1.00 44.80 271 GLY B N 1
ATOM 6390 C CA . GLY B 1 293 ? 97.218 64.312 71.159 1.00 49.80 271 GLY B CA 1
ATOM 6391 C C . GLY B 1 293 ? 96.467 65.277 70.257 1.00 54.37 271 GLY B C 1
ATOM 6392 O O . GLY B 1 293 ? 95.668 66.114 70.731 1.00 43.13 271 GLY B O 1
ATOM 6393 N N . ILE B 1 294 ? 96.747 65.196 68.957 1.00 59.50 272 ILE B N 1
ATOM 6394 C CA . ILE B 1 294 ? 96.322 66.260 68.011 1.00 64.61 272 ILE B CA 1
ATOM 6395 C C . ILE B 1 294 ? 94.799 66.299 67.826 1.00 61.58 272 ILE B C 1
ATOM 6396 O O . ILE B 1 294 ? 94.231 67.332 67.426 1.00 54.38 272 ILE B O 1
ATOM 6401 N N . THR B 1 295 ? 94.130 65.198 68.146 1.00 55.58 273 THR B N 1
ATOM 6402 C CA . THR B 1 295 ? 92.681 65.183 68.054 1.00 47.67 273 THR B CA 1
ATOM 6403 C C . THR B 1 295 ? 91.931 65.491 69.365 1.00 57.48 273 THR B C 1
ATOM 6404 O O . THR B 1 295 ? 90.708 65.437 69.409 1.00 56.43 273 THR B O 1
ATOM 6408 N N . ALA B 1 296 ? 92.649 65.853 70.413 1.00 52.70 274 ALA B N 1
ATOM 6409 C CA . ALA B 1 296 ? 92.015 66.224 71.682 1.00 49.41 274 ALA B CA 1
ATOM 6410 C C . ALA B 1 296 ? 91.641 67.722 71.647 1.00 44.50 274 ALA B C 1
ATOM 6411 O O . ALA B 1 296 ? 92.245 68.493 70.902 1.00 43.75 274 ALA B O 1
ATOM 6413 N N . PRO B 1 297 ? 90.581 68.109 72.363 1.00 49.38 275 PRO B N 1
ATOM 6414 C CA . PRO B 1 297 ? 90.104 69.518 72.309 1.00 42.89 275 PRO B CA 1
ATOM 6415 C C . PRO B 1 297 ? 90.822 70.366 73.325 1.00 43.63 275 PRO B C 1
ATOM 6416 O O . PRO B 1 297 ? 91.537 69.848 74.138 1.00 39.93 275 PRO B O 1
ATOM 6420 N N . SER B 1 298 ? 90.706 71.677 73.193 1.00 40.68 276 SER B N 1
ATOM 6421 C CA . SER B 1 298 ? 91.291 72.587 74.147 1.00 42.80 276 SER B CA 1
ATOM 6422 C C . SER B 1 298 ? 90.170 73.453 74.700 1.00 46.93 276 SER B C 1
ATOM 6423 O O . SER B 1 298 ? 89.496 74.225 73.971 1.00 36.67 276 SER B O 1
ATOM 6426 N N . ALA B 1 299 ? 89.937 73.314 75.988 1.00 41.25 277 ALA B N 1
ATOM 6427 C CA . ALA B 1 299 ? 88.998 74.154 76.683 1.00 43.28 277 ALA B CA 1
ATOM 6428 C C . ALA B 1 299 ? 89.329 75.600 76.445 1.00 36.19 277 ALA B C 1
ATOM 6429 O O . ALA B 1 299 ? 88.448 76.450 76.223 1.00 38.13 277 ALA B O 1
ATOM 6431 N N . LYS B 1 300 ? 90.577 75.905 76.661 1.00 33.97 278 LYS B N 1
ATOM 6432 C CA . LYS B 1 300 ? 91.043 77.259 76.606 1.00 38.26 278 LYS B CA 1
ATOM 6433 C C . LYS B 1 300 ? 90.835 77.895 75.226 1.00 37.94 278 LYS B C 1
ATOM 6434 O O . LYS B 1 300 ? 90.436 79.077 75.120 1.00 33.50 278 LYS B O 1
ATOM 6440 N N . SER B 1 301 ? 91.086 77.127 74.161 1.00 34.77 279 SER B N 1
ATOM 6441 C CA . SER B 1 301 ? 90.835 77.661 72.794 1.00 33.45 279 SER B CA 1
ATOM 6442 C C . SER B 1 301 ? 89.387 77.878 72.526 1.00 28.95 279 SER B C 1
ATOM 6443 O O . SER B 1 301 ? 89.008 78.882 71.922 1.00 35.54 279 SER B O 1
ATOM 6446 N N . GLN B 1 302 ? 88.538 76.979 73.018 1.00 29.24 280 GLN B N 1
ATOM 6447 C CA . GLN B 1 302 ? 87.134 77.152 72.823 1.00 27.86 280 GLN B CA 1
ATOM 6448 C C . GLN B 1 302 ? 86.662 78.432 73.535 1.00 38.58 280 GLN B C 1
ATOM 6449 O O . GLN B 1 302 ? 85.857 79.225 72.991 1.00 31.77 280 GLN B O 1
ATOM 6455 N N . MET B 1 303 ? 87.135 78.633 74.773 1.00 32.28 281 MET B N 1
ATOM 6456 C CA . MET B 1 303 ? 86.765 79.855 75.488 1.00 31.88 281 MET B CA 1
ATOM 6457 C C . MET B 1 303 ? 87.253 81.113 74.800 1.00 31.50 281 MET B C 1
ATOM 6458 O O . MET B 1 303 ? 86.513 82.098 74.701 1.00 31.33 281 MET B O 1
ATOM 6463 N N . ASP B 1 304 ? 88.525 81.148 74.422 1.00 33.05 282 ASP B N 1
ATOM 6464 C CA . ASP B 1 304 ? 89.057 82.338 73.765 1.00 30.63 282 ASP B CA 1
ATOM 6465 C C . ASP B 1 304 ? 88.222 82.649 72.479 1.00 32.91 282 ASP B C 1
ATOM 6466 O O . ASP B 1 304 ? 87.943 83.813 72.145 1.00 34.02 282 ASP B O 1
ATOM 6471 N N . LEU B 1 305 ? 87.889 81.598 71.742 1.00 32.49 283 LEU B N 1
ATOM 6472 C CA . LEU B 1 305 ? 87.127 81.745 70.458 1.00 32.32 283 LEU B CA 1
ATOM 6473 C C . LEU B 1 305 ? 85.797 82.474 70.750 1.00 33.62 283 LEU B C 1
ATOM 6474 O O . LEU B 1 305 ? 85.461 83.474 70.128 1.00 31.69 283 LEU B O 1
ATOM 6479 N N . GLU B 1 306 ? 85.061 81.971 71.718 1.00 30.65 284 GLU B N 1
ATOM 6480 C CA . GLU B 1 306 ? 83.726 82.467 71.992 1.00 31.82 284 GLU B CA 1
ATOM 6481 C C . GLU B 1 306 ? 83.820 83.900 72.588 1.00 34.79 284 GLU B C 1
ATOM 6482 O O . GLU B 1 306 ? 83.222 84.822 72.094 1.00 35.17 284 GLU B O 1
ATOM 6488 N N . ARG B 1 307 ? 84.711 84.065 73.562 1.00 36.25 285 ARG B N 1
ATOM 6489 C CA . ARG B 1 307 ? 84.923 85.364 74.252 1.00 34.26 285 ARG B CA 1
ATOM 6490 C C . ARG B 1 307 ? 85.364 86.439 73.278 1.00 30.42 285 ARG B C 1
ATOM 6491 O O . ARG B 1 307 ? 84.709 87.498 73.173 1.00 35.57 285 ARG B O 1
ATOM 6499 N N . ASP B 1 308 ? 86.321 86.117 72.414 1.00 31.92 286 ASP B N 1
ATOM 6500 C CA . ASP B 1 308 ? 86.753 87.063 71.369 1.00 34.35 286 ASP B CA 1
ATOM 6501 C C . ASP B 1 308 ? 85.645 87.499 70.406 1.00 36.61 286 ASP B C 1
ATOM 6502 O O . ASP B 1 308 ? 85.597 88.663 69.979 1.00 34.22 286 ASP B O 1
ATOM 6507 N N . ILE B 1 309 ? 84.815 86.550 69.988 1.00 34.17 287 ILE B N 1
ATOM 6508 C CA . ILE B 1 309 ? 83.717 86.879 69.112 1.00 31.46 287 ILE B CA 1
ATOM 6509 C C . ILE B 1 309 ? 82.737 87.869 69.839 1.00 30.05 287 ILE B C 1
ATOM 6510 O O . ILE B 1 309 ? 82.249 88.835 69.254 1.00 35.03 287 ILE B O 1
ATOM 6515 N N . TYR B 1 310 ? 82.377 87.549 71.046 1.00 31.44 288 TYR B N 1
ATOM 6516 C CA . TYR B 1 310 ? 81.322 88.274 71.719 1.00 34.65 288 TYR B CA 1
ATOM 6517 C C . TYR B 1 310 ? 81.800 89.660 72.051 1.00 37.50 288 TYR B C 1
ATOM 6518 O O . TYR B 1 310 ? 81.100 90.610 71.818 1.00 36.24 288 TYR B O 1
ATOM 6527 N N . GLU B 1 311 ? 83.077 89.769 72.338 1.00 32.53 289 GLU B N 1
ATOM 6528 C CA . GLU B 1 311 ? 83.713 91.087 72.582 1.00 41.67 289 GLU B CA 1
ATOM 6529 C C . GLU B 1 311 ? 83.843 91.918 71.310 1.00 47.76 289 GLU B C 1
ATOM 6530 O O . GLU B 1 311 ? 83.460 93.068 71.275 1.00 40.22 289 GLU B O 1
ATOM 6536 N N . THR B 1 312 ? 84.361 91.315 70.256 1.00 40.59 290 THR B N 1
ATOM 6537 C CA . THR B 1 312 ? 84.580 92.036 68.993 1.00 42.46 290 THR B CA 1
ATOM 6538 C C . THR B 1 312 ? 83.282 92.595 68.448 1.00 38.35 290 THR B C 1
ATOM 6539 O O . THR B 1 312 ? 83.233 93.693 67.929 1.00 40.59 290 THR B O 1
ATOM 6543 N N . TYR B 1 313 ? 82.222 91.821 68.562 1.00 35.50 291 TYR B N 1
ATOM 6544 C CA . TYR B 1 313 ? 80.979 92.175 67.949 1.00 36.50 291 TYR B CA 1
ATOM 6545 C C . TYR B 1 313 ? 79.939 92.755 68.908 1.00 38.03 291 TYR B C 1
ATOM 6546 O O . TYR B 1 313 ? 78.825 92.997 68.504 1.00 40.35 291 TYR B O 1
ATOM 6555 N N . GLY B 1 314 ? 80.287 92.852 70.187 1.00 39.14 292 GLY B N 1
ATOM 6556 C CA . GLY B 1 314 ? 79.442 93.523 71.162 1.00 42.30 292 GLY B CA 1
ATOM 6557 C C . GLY B 1 314 ? 78.226 92.725 71.460 1.00 49.89 292 GLY B C 1
ATOM 6558 O O . GLY B 1 314 ? 77.143 93.263 71.510 1.00 40.03 292 GLY B O 1
ATOM 6559 N N . ILE B 1 315 ? 78.403 91.405 71.612 1.00 39.16 293 ILE B N 1
ATOM 6560 C CA . ILE B 1 315 ? 77.271 90.484 71.806 1.00 36.59 293 ILE B CA 1
ATOM 6561 C C . ILE B 1 315 ? 77.284 90.041 73.255 1.00 35.30 293 ILE B C 1
ATOM 6562 O O . ILE B 1 315 ? 78.227 89.411 73.708 1.00 35.32 293 ILE B O 1
ATOM 6567 N N . HIS B 1 316 ? 76.207 90.318 73.969 1.00 38.07 294 HIS B N 1
ATOM 6568 C CA . HIS B 1 316 ? 76.139 89.935 75.393 1.00 39.47 294 HIS B CA 1
ATOM 6569 C C . HIS B 1 316 ? 75.567 88.532 75.532 1.00 35.88 294 HIS B C 1
ATOM 6570 O O . HIS B 1 316 ? 74.556 88.225 74.906 1.00 41.63 294 HIS B O 1
ATOM 6577 N N . PRO B 1 317 ? 76.185 87.645 76.364 1.00 35.18 295 PRO B N 1
ATOM 6578 C CA . PRO B 1 317 ? 75.718 86.263 76.414 1.00 36.34 295 PRO B CA 1
ATOM 6579 C C . PRO B 1 317 ? 74.300 86.112 76.877 1.00 39.10 295 PRO B C 1
ATOM 6580 O O . PRO B 1 317 ? 73.588 85.175 76.473 1.00 33.98 295 PRO B O 1
ATOM 6584 N N . GLU B 1 318 ? 73.818 87.093 77.638 1.00 41.08 296 GLU B N 1
ATOM 6585 C CA . GLU B 1 318 ? 72.415 87.092 78.044 1.00 40.32 296 GLU B CA 1
ATOM 6586 C C . GLU B 1 318 ? 71.453 87.176 76.882 1.00 31.84 296 GLU B C 1
ATOM 6587 O O . GLU B 1 318 ? 70.318 86.842 77.017 1.00 35.58 296 GLU B O 1
ATOM 6593 N N . SER B 1 319 ? 71.883 87.756 75.790 1.00 34.39 297 SER B N 1
ATOM 6594 C CA . SER B 1 319 ? 71.003 87.927 74.659 1.00 32.52 297 SER B CA 1
ATOM 6595 C C . SER B 1 319 ? 70.830 86.568 73.867 1.00 33.21 297 SER B C 1
ATOM 6596 O O . SER B 1 319 ? 70.070 86.498 72.891 1.00 38.07 297 SER B O 1
ATOM 6599 N N . ILE B 1 320 ? 71.651 85.563 74.213 1.00 32.74 298 ILE B N 1
ATOM 6600 C CA . ILE B 1 320 ? 71.676 84.272 73.498 1.00 30.87 298 ILE B CA 1
ATOM 6601 C C . ILE B 1 320 ? 70.791 83.226 74.163 1.00 32.38 298 ILE B C 1
ATOM 6602 O O . ILE B 1 320 ? 70.903 83.005 75.366 1.00 37.94 298 ILE B O 1
ATOM 6607 N N . SER B 1 321 ? 69.863 82.612 73.427 1.00 29.42 299 SER B N 1
ATOM 6608 C CA . SER B 1 321 ? 68.883 81.709 74.039 1.00 34.85 299 SER B CA 1
ATOM 6609 C C . SER B 1 321 ? 68.936 80.332 73.512 1.00 33.57 299 SER B C 1
ATOM 6610 O O . SER B 1 321 ? 68.254 79.438 74.025 1.00 31.65 299 SER B O 1
ATOM 6613 N N . TYR B 1 322 ? 69.771 80.095 72.517 1.00 30.84 300 TYR B N 1
ATOM 6614 C CA . TYR B 1 322 ? 69.986 78.718 72.052 1.00 26.68 300 TYR B CA 1
ATOM 6615 C C . TYR B 1 322 ? 71.386 78.614 71.465 1.00 31.26 300 TYR B C 1
ATOM 6616 O O . TYR B 1 322 ? 71.840 79.531 70.785 1.00 29.50 300 TYR B O 1
ATOM 6625 N N . VAL B 1 323 ? 72.077 77.536 71.806 1.00 34.98 301 VAL B N 1
ATOM 6626 C CA . VAL B 1 323 ? 73.343 77.138 71.151 1.00 32.98 301 VAL B CA 1
ATOM 6627 C C . VAL B 1 323 ? 73.221 75.726 70.566 1.00 30.85 301 VAL B C 1
ATOM 6628 O O . VAL B 1 323 ? 72.904 74.779 71.269 1.00 30.13 301 VAL B O 1
ATOM 6632 N N . GLU B 1 324 ? 73.489 75.616 69.270 1.00 28.03 302 GLU B N 1
ATOM 6633 C CA . GLU B 1 324 ? 73.728 74.358 68.610 1.00 28.92 302 GLU B CA 1
ATOM 6634 C C . GLU B 1 324 ? 75.194 73.975 68.816 1.00 31.01 302 GLU B C 1
ATOM 6635 O O . GLU B 1 324 ? 76.096 74.519 68.237 1.00 29.40 302 GLU B O 1
ATOM 6641 N N . MET B 1 325 ? 75.397 72.989 69.665 1.00 28.62 303 MET B N 1
ATOM 6642 C CA . MET B 1 325 ? 76.713 72.601 70.104 1.00 33.31 303 MET B CA 1
ATOM 6643 C C . MET B 1 325 ? 77.301 71.672 69.067 1.00 31.05 303 MET B C 1
ATOM 6644 O O . MET B 1 325 ? 76.580 71.041 68.323 1.00 31.97 303 MET B O 1
ATOM 6649 N N . HIS B 1 326 ? 78.621 71.586 69.073 1.00 28.66 304 HIS B N 1
ATOM 6650 C CA . HIS B 1 326 ? 79.324 70.605 68.301 1.00 35.59 304 HIS B CA 1
ATOM 6651 C C . HIS B 1 326 ? 78.850 69.189 68.705 1.00 37.75 304 HIS B C 1
ATOM 6652 O O . HIS B 1 326 ? 78.504 68.398 67.853 1.00 37.57 304 HIS B O 1
ATOM 6659 N N . GLY B 1 327 ? 78.828 68.919 70.005 1.00 31.48 305 GLY B N 1
ATOM 6660 C CA . GLY B 1 327 ? 77.940 67.898 70.622 1.00 33.27 305 GLY B CA 1
ATOM 6661 C C . GLY B 1 327 ? 77.965 66.577 69.908 1.00 38.84 305 GLY B C 1
ATOM 6662 O O . GLY B 1 327 ? 76.937 66.081 69.436 1.00 37.54 305 GLY B O 1
ATOM 6663 N N . THR B 1 328 ? 79.155 66.019 69.790 1.00 33.34 306 THR B N 1
ATOM 6664 C CA . THR B 1 328 ? 79.356 64.771 69.076 1.00 37.74 306 THR B CA 1
ATOM 6665 C C . THR B 1 328 ? 79.116 63.521 69.934 1.00 42.73 306 THR B C 1
ATOM 6666 O O . THR B 1 328 ? 79.039 62.379 69.408 1.00 46.18 306 THR B O 1
ATOM 6670 N N . GLY B 1 329 ? 78.908 63.717 71.226 1.00 39.43 307 GLY B N 1
ATOM 6671 C CA . GLY B 1 329 ? 78.575 62.569 72.111 1.00 38.24 307 GLY B CA 1
ATOM 6672 C C . GLY B 1 329 ? 79.775 61.761 72.458 1.00 41.96 307 GLY B C 1
ATOM 6673 O O . GLY B 1 329 ? 79.720 60.555 72.727 1.00 39.02 307 GLY B O 1
ATOM 6674 N N . THR B 1 330 ? 80.872 62.462 72.553 1.00 50.56 308 THR B N 1
ATOM 6675 C CA . THR B 1 330 ? 82.100 61.855 72.908 1.00 55.78 308 THR B CA 1
ATOM 6676 C C . THR B 1 330 ? 82.351 62.115 74.376 1.00 51.96 308 THR B C 1
ATOM 6677 O O . THR B 1 330 ? 81.915 63.131 74.969 1.00 54.41 308 THR B O 1
ATOM 6681 N N . LYS B 1 331 ? 83.048 61.172 74.967 1.00 57.01 309 LYS B N 1
ATOM 6682 C CA . LYS B 1 331 ? 83.198 61.085 76.397 1.00 62.42 309 LYS B CA 1
ATOM 6683 C C . LYS B 1 331 ? 83.910 62.329 76.983 1.00 58.45 309 LYS B C 1
ATOM 6684 O O . LYS B 1 331 ? 83.476 62.901 77.993 1.00 56.89 309 LYS B O 1
ATOM 6690 N N . GLN B 1 332 ? 85.015 62.717 76.377 1.00 66.17 310 GLN B N 1
ATOM 6691 C CA . GLN B 1 332 ? 85.793 63.774 76.973 1.00 81.08 310 GLN B CA 1
ATOM 6692 C C . GLN B 1 332 ? 85.570 65.117 76.294 1.00 55.85 310 GLN B C 1
ATOM 6693 O O . GLN B 1 332 ? 85.856 66.157 76.886 1.00 52.48 310 GLN B O 1
ATOM 6699 N N . GLY B 1 333 ? 85.013 65.067 75.096 1.00 45.14 311 GLY B N 1
ATOM 6700 C CA . GLY B 1 333 ? 84.735 66.250 74.297 1.00 41.67 311 GLY B CA 1
ATOM 6701 C C . GLY B 1 333 ? 83.511 67.013 74.773 1.00 40.90 311 GLY B C 1
ATOM 6702 O O . GLY B 1 333 ? 83.604 68.218 75.020 1.00 45.51 311 GLY B O 1
ATOM 6703 N N . ASP B 1 334 ? 82.408 66.300 75.043 1.00 35.88 312 ASP B N 1
ATOM 6704 C CA . ASP B 1 334 ? 81.146 66.964 75.433 1.00 41.93 312 ASP B CA 1
ATOM 6705 C C . ASP B 1 334 ? 81.337 67.876 76.674 1.00 41.14 312 ASP B C 1
ATOM 6706 O O . ASP B 1 334 ? 80.864 69.010 76.674 1.00 40.47 312 ASP B O 1
ATOM 6711 N N . PRO B 1 335 ? 81.986 67.354 77.757 1.00 41.22 313 PRO B N 1
ATOM 6712 C CA . PRO B 1 335 ? 82.122 68.141 79.007 1.00 44.06 313 PRO B CA 1
ATOM 6713 C C . PRO B 1 335 ? 83.043 69.328 78.851 1.00 38.87 313 PRO B C 1
ATOM 6714 O O . PRO B 1 335 ? 82.793 70.382 79.423 1.00 37.34 313 PRO B O 1
ATOM 6718 N N . ILE B 1 336 ? 84.078 69.178 78.033 1.00 39.99 314 ILE B N 1
ATOM 6719 C CA . ILE B 1 336 ? 84.956 70.314 77.735 1.00 35.91 314 ILE B CA 1
ATOM 6720 C C . ILE B 1 336 ? 84.166 71.437 77.022 1.00 31.50 314 ILE B C 1
ATOM 6721 O O . ILE B 1 336 ? 84.275 72.629 77.369 1.00 35.69 314 ILE B O 1
ATOM 6726 N N . GLU B 1 337 ? 83.332 71.061 76.077 1.00 31.65 315 GLU B N 1
ATOM 6727 C CA . GLU B 1 337 ? 82.586 72.067 75.299 1.00 31.27 315 GLU B CA 1
ATOM 6728 C C . GLU B 1 337 ? 81.595 72.816 76.248 1.00 31.33 315 GLU B C 1
ATOM 6729 O O . GLU B 1 337 ? 81.412 74.023 76.164 1.00 32.83 315 GLU B O 1
ATOM 6735 N N . LEU B 1 338 ? 80.900 72.043 77.071 1.00 35.71 316 LEU B N 1
ATOM 6736 C CA . LEU B 1 338 ? 79.933 72.609 78.027 1.00 35.84 316 LEU B CA 1
ATOM 6737 C C . LEU B 1 338 ? 80.614 73.573 79.001 1.00 32.38 316 LEU B C 1
ATOM 6738 O O . LEU B 1 338 ? 80.176 74.663 79.228 1.00 35.12 316 LEU B O 1
ATOM 6743 N N . GLU B 1 339 ? 81.702 73.131 79.560 1.00 37.75 317 GLU B N 1
ATOM 6744 C CA . GLU B 1 339 ? 82.397 73.912 80.522 1.00 43.32 317 GLU B CA 1
ATOM 6745 C C . GLU B 1 339 ? 82.955 75.199 79.899 1.00 38.47 317 GLU B C 1
ATOM 6746 O O . GLU B 1 339 ? 82.894 76.279 80.505 1.00 40.07 317 GLU B O 1
ATOM 6752 N N . ALA B 1 340 ? 83.489 75.099 78.677 1.00 34.26 318 ALA B N 1
ATOM 6753 C CA . ALA B 1 340 ? 83.977 76.297 77.995 1.00 34.26 318 ALA B CA 1
ATOM 6754 C C . ALA B 1 340 ? 82.893 77.352 77.794 1.00 29.89 318 ALA B C 1
ATOM 6755 O O . ALA B 1 340 ? 83.079 78.537 78.105 1.00 37.81 318 ALA B O 1
ATOM 6757 N N . LEU B 1 341 ? 81.760 76.940 77.269 1.00 31.24 319 LEU B N 1
ATOM 6758 C CA . LEU B 1 341 ? 80.734 77.886 76.855 1.00 36.00 319 LEU B CA 1
ATOM 6759 C C . LEU B 1 341 ? 80.053 78.478 78.117 1.00 34.13 319 LEU B C 1
ATOM 6760 O O . LEU B 1 341 ? 79.777 79.676 78.225 1.00 35.21 319 LEU B O 1
ATOM 6765 N N . SER B 1 342 ? 79.837 77.608 79.064 1.00 34.24 320 SER B N 1
ATOM 6766 C CA . SER B 1 342 ? 79.271 78.016 80.367 1.00 34.62 320 SER B CA 1
ATOM 6767 C C . SER B 1 342 ? 80.142 79.066 81.042 1.00 36.06 320 SER B C 1
ATOM 6768 O O . SER B 1 342 ? 79.667 80.102 81.498 1.00 39.17 320 SER B O 1
ATOM 6771 N N . THR B 1 343 ? 81.437 78.782 81.104 1.00 39.69 321 THR B N 1
ATOM 6772 C CA . THR B 1 343 ? 82.391 79.728 81.726 1.00 41.06 321 THR B CA 1
ATOM 6773 C C . THR B 1 343 ? 82.376 81.079 81.040 1.00 45.33 321 THR B C 1
ATOM 6774 O O . THR B 1 343 ? 82.376 82.118 81.686 1.00 36.61 321 THR B O 1
ATOM 6778 N N . VAL B 1 344 ? 82.354 81.083 79.708 1.00 34.19 322 VAL B N 1
ATOM 6779 C CA . VAL B 1 344 ? 82.353 82.338 78.992 1.00 30.90 322 VAL B CA 1
ATOM 6780 C C . VAL B 1 344 ? 81.103 83.138 79.300 1.00 32.58 322 VAL B C 1
ATOM 6781 O O . VAL B 1 344 ? 81.150 84.372 79.448 1.00 42.16 322 VAL B O 1
ATOM 6785 N N . PHE B 1 345 ? 79.981 82.464 79.314 1.00 31.33 323 PHE B N 1
ATOM 6786 C CA . PHE B 1 345 ? 78.710 83.115 79.581 1.00 35.37 323 PHE B CA 1
ATOM 6787 C C . PHE B 1 345 ? 78.711 83.711 81.030 1.00 44.93 323 PHE B C 1
ATOM 6788 O O . PHE B 1 345 ? 78.274 84.844 81.254 1.00 41.03 323 PHE B O 1
ATOM 6796 N N . GLN B 1 346 ? 79.185 82.898 81.970 1.00 45.91 324 GLN B N 1
ATOM 6797 C CA . GLN B 1 346 ? 79.235 83.272 83.374 1.00 53.05 324 GLN B CA 1
ATOM 6798 C C . GLN B 1 346 ? 80.159 84.424 83.687 1.00 48.94 324 GLN B C 1
ATOM 6799 O O . GLN B 1 346 ? 79.973 85.082 84.669 1.00 56.12 324 GLN B O 1
ATOM 6805 N N . GLU B 1 347 ? 81.118 84.705 82.825 1.00 45.97 325 GLU B N 1
ATOM 6806 C CA . GLU B 1 347 ? 81.916 85.909 82.981 1.00 46.23 325 GLU B CA 1
ATOM 6807 C C . GLU B 1 347 ? 81.075 87.193 82.900 1.00 49.76 325 GLU B C 1
ATOM 6808 O O . GLU B 1 347 ? 81.502 88.249 83.340 1.00 47.42 325 GLU B O 1
ATOM 6814 N N . LYS B 1 348 ? 79.910 87.110 82.293 1.00 43.42 326 LYS B N 1
ATOM 6815 C CA . LYS B 1 348 ? 79.146 88.314 81.926 1.00 45.55 326 LYS B CA 1
ATOM 6816 C C . LYS B 1 348 ? 77.763 88.336 82.553 1.00 43.39 326 LYS B C 1
ATOM 6817 O O . LYS B 1 348 ? 77.060 89.320 82.449 1.00 41.64 326 LYS B O 1
ATOM 6823 N N . THR B 1 349 ? 77.348 87.216 83.104 1.00 41.99 327 THR B N 1
ATOM 6824 C CA . THR B 1 349 ? 76.048 87.133 83.713 1.00 43.51 327 THR B CA 1
ATOM 6825 C C . THR B 1 349 ? 75.996 86.066 84.777 1.00 52.72 327 THR B C 1
ATOM 6826 O O . THR B 1 349 ? 76.623 84.984 84.682 1.00 48.56 327 THR B O 1
ATOM 6830 N N . ASP B 1 350 ? 75.178 86.345 85.779 1.00 50.67 328 ASP B N 1
ATOM 6831 C CA . ASP B 1 350 ? 74.870 85.376 86.831 1.00 52.56 328 ASP B CA 1
ATOM 6832 C C . ASP B 1 350 ? 73.548 84.656 86.576 1.00 47.83 328 ASP B C 1
ATOM 6833 O O . ASP B 1 350 ? 73.204 83.723 87.273 1.00 47.57 328 ASP B O 1
ATOM 6838 N N . LYS B 1 351 ? 72.815 85.087 85.572 1.00 51.36 329 LYS B N 1
ATOM 6839 C CA . LYS B 1 351 ? 71.550 84.439 85.234 1.00 45.99 329 LYS B CA 1
ATOM 6840 C C . LYS B 1 351 ? 71.750 82.932 84.984 1.00 48.20 329 LYS B C 1
ATOM 6841 O O . LYS B 1 351 ? 72.791 82.493 84.439 1.00 46.88 329 LYS B O 1
ATOM 6847 N N . LYS B 1 352 ? 70.758 82.145 85.383 1.00 43.52 330 LYS B N 1
ATOM 6848 C CA . LYS B 1 352 ? 70.849 80.690 85.327 1.00 47.50 330 LYS B CA 1
ATOM 6849 C C . LYS B 1 352 ? 69.831 80.104 84.365 1.00 45.67 330 LYS B C 1
ATOM 6850 O O . LYS B 1 352 ? 68.740 80.656 84.169 1.00 41.77 330 LYS B O 1
ATOM 6856 N N . GLN B 1 353 ? 70.233 79.043 83.667 1.00 43.03 331 GLN B N 1
ATOM 6857 C CA . GLN B 1 353 ? 69.283 78.234 82.879 1.00 49.64 331 GLN B CA 1
ATOM 6858 C C . GLN B 1 353 ? 68.435 79.048 81.904 1.00 44.70 331 GLN B C 1
ATOM 6859 O O . GLN B 1 353 ? 67.262 78.786 81.736 1.00 47.94 331 GLN B O 1
ATOM 6865 N N . PHE B 1 354 ? 69.045 80.009 81.222 1.00 42.35 332 PHE B N 1
ATOM 6866 C CA . PHE B 1 354 ? 68.332 80.829 80.249 1.00 41.64 332 PHE B CA 1
ATOM 6867 C C . PHE B 1 354 ? 68.647 80.404 78.766 1.00 43.27 332 PHE B C 1
ATOM 6868 O O . PHE B 1 354 ? 68.026 80.844 77.851 1.00 38.24 332 PHE B O 1
ATOM 6876 N N . CYS B 1 355 ? 69.677 79.593 78.581 1.00 37.50 333 CYS B N 1
ATOM 6877 C CA . CYS B 1 355 ? 70.145 79.255 77.228 1.00 36.23 333 CYS B CA 1
ATOM 6878 C C . CYS B 1 355 ? 69.988 77.808 76.976 1.00 31.02 333 CYS B C 1
ATOM 6879 O O . CYS B 1 355 ? 70.701 77.013 77.548 1.00 34.86 333 CYS B O 1
ATOM 6882 N N . ALA B 1 356 ? 69.084 77.457 76.083 1.00 33.62 334 ALA B N 1
ATOM 6883 C CA . ALA B 1 356 ? 68.921 76.074 75.686 1.00 34.44 334 ALA B CA 1
ATOM 6884 C C . ALA B 1 356 ? 70.106 75.613 74.818 1.00 36.26 334 ALA B C 1
ATOM 6885 O O . ALA B 1 356 ? 70.677 76.391 74.102 1.00 35.09 334 ALA B O 1
ATOM 6887 N N . ILE B 1 357 ? 70.519 74.382 74.996 1.00 32.82 335 ILE B N 1
ATOM 6888 C CA . ILE B 1 357 ? 71.506 73.767 74.126 1.00 36.86 335 ILE B CA 1
ATOM 6889 C C . ILE B 1 357 ? 70.978 72.453 73.529 1.00 35.92 335 ILE B C 1
ATOM 6890 O O . ILE B 1 357 ? 70.060 71.766 74.092 1.00 39.38 335 ILE B O 1
ATOM 6895 N N . GLY B 1 358 ? 71.511 72.110 72.358 1.00 32.86 336 GLY B N 1
ATOM 6896 C CA . GLY B 1 358 ? 71.149 70.902 71.674 1.00 31.00 336 GLY B CA 1
ATOM 6897 C C . GLY B 1 358 ? 72.184 70.533 70.628 1.00 33.01 336 GLY B C 1
ATOM 6898 O O . GLY B 1 358 ? 73.153 71.249 70.413 1.00 30.15 336 GLY B O 1
ATOM 6899 N N . SER B 1 359 ? 72.007 69.384 70.023 1.00 30.12 337 SER B N 1
ATOM 6900 C CA . SER B 1 359 ? 72.827 68.993 68.880 1.00 39.40 337 SER B CA 1
ATOM 6901 C C . SER B 1 359 ? 72.012 68.138 67.936 1.00 34.00 337 SER B C 1
ATOM 6902 O O . SER B 1 359 ? 71.594 67.046 68.318 1.00 35.42 337 SER B O 1
ATOM 6905 N N . VAL B 1 360 ? 71.924 68.553 66.677 1.00 29.18 338 VAL B N 1
ATOM 6906 C CA . VAL B 1 360 ? 71.226 67.763 65.655 1.00 29.79 338 VAL B CA 1
ATOM 6907 C C . VAL B 1 360 ? 71.936 66.437 65.329 1.00 29.90 338 VAL B C 1
ATOM 6908 O O . VAL B 1 360 ? 71.391 65.577 64.675 1.00 30.43 338 VAL B O 1
ATOM 6912 N N . LYS B 1 361 ? 73.194 66.298 65.787 1.00 27.89 339 LYS B N 1
ATOM 6913 C CA . LYS B 1 361 ? 73.902 65.082 65.594 1.00 28.58 339 LYS B CA 1
ATOM 6914 C C . LYS B 1 361 ? 73.189 63.940 66.304 1.00 32.62 339 LYS B C 1
ATOM 6915 O O . LYS B 1 361 ? 73.327 62.775 65.904 1.00 33.04 339 LYS B O 1
ATOM 6921 N N . SER B 1 362 ? 72.418 64.287 67.332 1.00 28.99 340 SER B N 1
ATOM 6922 C CA . SER B 1 362 ? 71.569 63.352 68.039 1.00 35.88 340 SER B CA 1
ATOM 6923 C C . SER B 1 362 ? 70.455 62.778 67.146 1.00 35.54 340 SER B C 1
ATOM 6924 O O . SER B 1 362 ? 70.069 61.627 67.315 1.00 37.01 340 SER B O 1
ATOM 6927 N N . ASN B 1 363 ? 70.040 63.552 66.120 1.00 30.91 341 ASN B N 1
ATOM 6928 C CA . ASN B 1 363 ? 69.097 63.097 65.118 1.00 31.84 341 ASN B CA 1
ATOM 6929 C C . ASN B 1 363 ? 69.731 62.377 63.939 1.00 36.60 341 ASN B C 1
ATOM 6930 O O . ASN B 1 363 ? 69.110 61.434 63.401 1.00 34.61 341 ASN B O 1
ATOM 6935 N N . ILE B 1 364 ? 70.805 62.969 63.384 1.00 27.13 342 ILE B N 1
ATOM 6936 C CA . ILE B 1 364 ? 71.245 62.559 62.058 1.00 30.58 342 ILE B CA 1
ATOM 6937 C C . ILE B 1 364 ? 72.625 61.946 62.006 1.00 27.84 342 ILE B C 1
ATOM 6938 O O . ILE B 1 364 ? 73.099 61.571 60.949 1.00 31.35 342 ILE B O 1
ATOM 6943 N N . GLY B 1 365 ? 73.259 61.857 63.155 1.00 32.17 343 GLY B N 1
ATOM 6944 C CA . GLY B 1 365 ? 74.657 61.482 63.235 1.00 27.93 343 GLY B CA 1
ATOM 6945 C C . GLY B 1 365 ? 75.613 62.648 62.954 1.00 28.82 343 GLY B C 1
ATOM 6946 O O . GLY B 1 365 ? 75.197 63.798 62.721 1.00 30.34 343 GLY B O 1
ATOM 6947 N N . HIS B 1 366 ? 76.877 62.336 62.979 1.00 30.52 344 HIS B N 1
ATOM 6948 C CA . HIS B 1 366 ? 77.935 63.309 62.741 1.00 31.54 344 HIS B CA 1
ATOM 6949 C C . HIS B 1 366 ? 78.236 63.513 61.272 1.00 29.19 344 HIS B C 1
ATOM 6950 O O . HIS B 1 366 ? 79.092 62.773 60.688 1.00 25.78 344 HIS B O 1
ATOM 6957 N N . THR B 1 367 ? 77.640 64.561 60.661 1.00 27.07 345 THR B N 1
ATOM 6958 C CA . THR B 1 367 ? 77.727 64.729 59.207 1.00 32.44 345 THR B CA 1
ATOM 6959 C C . THR B 1 367 ? 79.014 65.419 58.755 1.00 29.13 345 THR B C 1
ATOM 6960 O O . THR B 1 367 ? 79.168 65.847 57.581 1.00 32.45 345 THR B O 1
ATOM 6964 N N . SER B 1 368 ? 79.954 65.505 59.658 1.00 29.53 346 SER B N 1
ATOM 6965 C CA . SER B 1 368 ? 81.346 65.690 59.282 1.00 32.22 346 SER B CA 1
ATOM 6966 C C . SER B 1 368 ? 81.508 67.031 58.574 1.00 28.72 346 SER B C 1
ATOM 6967 O O . SER B 1 368 ? 81.182 68.057 59.159 1.00 32.29 346 SER B O 1
ATOM 6970 N N . ALA B 1 369 ? 81.939 67.062 57.323 1.00 27.34 347 ALA B N 1
ATOM 6971 C CA . ALA B 1 369 ? 82.158 68.354 56.685 1.00 28.19 347 ALA B CA 1
ATOM 6972 C C . ALA B 1 369 ? 80.883 69.152 56.517 1.00 26.07 347 ALA B C 1
ATOM 6973 O O . ALA B 1 369 ? 80.926 70.412 56.383 1.00 31.95 347 ALA B O 1
ATOM 6975 N N . ALA B 1 370 ? 79.754 68.472 56.549 1.00 28.74 348 ALA B N 1
ATOM 6976 C CA . ALA B 1 370 ? 78.437 69.147 56.444 1.00 29.04 348 ALA B CA 1
ATOM 6977 C C . ALA B 1 370 ? 77.795 69.481 57.812 1.00 30.19 348 ALA B C 1
ATOM 6978 O O . ALA B 1 370 ? 76.695 70.033 57.873 1.00 29.33 348 ALA B O 1
ATOM 6980 N N . ALA B 1 371 ? 78.524 69.258 58.876 1.00 28.77 349 ALA B N 1
ATOM 6981 C CA . ALA B 1 371 ? 77.970 69.392 60.227 1.00 37.10 349 ALA B CA 1
ATOM 6982 C C . ALA B 1 371 ? 77.574 70.838 60.562 1.00 35.77 349 ALA B C 1
ATOM 6983 O O . ALA B 1 371 ? 76.513 71.073 61.124 1.00 30.00 349 ALA B O 1
ATOM 6985 N N . GLY B 1 372 ? 78.448 71.783 60.217 1.00 27.76 350 GLY B N 1
ATOM 6986 C CA . GLY B 1 372 ? 78.222 73.168 60.459 1.00 30.17 350 GLY B CA 1
ATOM 6987 C C . GLY B 1 372 ? 76.950 73.628 59.756 1.00 28.41 350 GLY B C 1
ATOM 6988 O O . GLY B 1 372 ? 76.127 74.317 60.368 1.00 29.98 350 GLY B O 1
ATOM 6989 N N . VAL B 1 373 ? 76.839 73.353 58.441 1.00 28.92 351 VAL B N 1
ATOM 6990 C CA . VAL B 1 373 ? 75.692 73.821 57.676 1.00 28.65 351 VAL B CA 1
ATOM 6991 C C . VAL B 1 373 ? 74.347 73.167 58.136 1.00 29.19 351 VAL B C 1
ATOM 6992 O O . VAL B 1 373 ? 73.324 73.802 58.177 1.00 27.96 351 VAL B O 1
ATOM 6996 N N . ALA B 1 374 ? 74.389 71.891 58.502 1.00 28.45 352 ALA B N 1
ATOM 6997 C CA . ALA B 1 374 ? 73.227 71.208 59.092 1.00 31.08 352 ALA B CA 1
ATOM 6998 C C . ALA B 1 374 ? 72.774 71.903 60.404 1.00 27.80 352 ALA B C 1
ATOM 6999 O O . ALA B 1 374 ? 71.598 72.095 60.602 1.00 27.59 352 ALA B O 1
ATOM 7001 N N . GLY B 1 375 ? 73.745 72.333 61.231 1.00 28.53 353 GLY B N 1
ATOM 7002 C CA . GLY B 1 375 ? 73.439 73.062 62.487 1.00 29.79 353 GLY B CA 1
ATOM 7003 C C . GLY B 1 375 ? 72.866 74.450 62.235 1.00 30.64 353 GLY B C 1
ATOM 7004 O O . GLY B 1 375 ? 71.881 74.863 62.855 1.00 29.37 353 GLY B O 1
ATOM 7005 N N . VAL B 1 376 ? 73.435 75.130 61.257 1.00 26.01 354 VAL B N 1
ATOM 7006 C CA . VAL B 1 376 ? 72.972 76.481 60.935 1.00 29.10 354 VAL B CA 1
ATOM 7007 C C . VAL B 1 376 ? 71.544 76.367 60.423 1.00 27.50 354 VAL B C 1
ATOM 7008 O O . VAL B 1 376 ? 70.666 77.206 60.771 1.00 29.22 354 VAL B O 1
ATOM 7012 N N . GLN B 1 377 ? 71.311 75.403 59.534 1.00 26.31 355 GLN B N 1
ATOM 7013 C CA . GLN B 1 377 ? 69.974 75.255 58.989 1.00 27.33 355 GLN B CA 1
ATOM 7014 C C . GLN B 1 377 ? 68.944 74.941 60.043 1.00 30.95 355 GLN B C 1
ATOM 7015 O O . GLN B 1 377 ? 67.806 75.493 60.019 1.00 31.80 355 GLN B O 1
ATOM 7021 N N . LYS B 1 378 ? 69.277 74.041 60.952 1.00 29.64 356 LYS B N 1
ATOM 7022 C CA . LYS B 1 378 ? 68.401 73.819 62.073 1.00 27.15 356 LYS B CA 1
ATOM 7023 C C . LYS B 1 378 ? 68.053 75.077 62.828 1.00 26.69 356 LYS B C 1
ATOM 7024 O O . LYS B 1 378 ? 66.891 75.292 63.173 1.00 30.02 356 LYS B O 1
ATOM 7030 N N . VAL B 1 379 ? 69.057 75.846 63.213 1.00 26.72 357 VAL B N 1
ATOM 7031 C CA . VAL B 1 379 ? 68.831 77.114 63.943 1.00 29.59 357 VAL B CA 1
ATOM 7032 C C . VAL B 1 379 ? 67.893 78.060 63.187 1.00 35.30 357 VAL B C 1
ATOM 7033 O O . VAL B 1 379 ? 66.969 78.626 63.779 1.00 30.51 357 VAL B O 1
ATOM 7037 N N . LEU B 1 380 ? 68.104 78.192 61.866 1.00 33.03 358 LEU B N 1
ATOM 7038 C CA . LEU B 1 380 ? 67.322 79.096 61.064 1.00 29.17 358 LEU B CA 1
ATOM 7039 C C . LEU B 1 380 ? 65.889 78.627 60.965 1.00 29.50 358 LEU B C 1
ATOM 7040 O O . LEU B 1 380 ? 64.955 79.444 61.122 1.00 30.43 358 LEU B O 1
ATOM 7045 N N . LEU B 1 381 ? 65.704 77.315 60.895 1.00 28.61 359 LEU B N 1
ATOM 7046 C CA . LEU B 1 381 ? 64.396 76.780 60.815 1.00 32.09 359 LEU B CA 1
ATOM 7047 C C . LEU B 1 381 ? 63.633 77.043 62.162 1.00 35.32 359 LEU B C 1
ATOM 7048 O O . LEU B 1 381 ? 62.415 77.443 62.170 1.00 33.75 359 LEU B O 1
ATOM 7053 N N . CYS B 1 382 ? 64.334 76.817 63.261 1.00 31.82 360 CYS B N 1
ATOM 7054 C CA . CYS B 1 382 ? 63.810 77.105 64.646 1.00 33.41 360 CYS B CA 1
ATOM 7055 C C . CYS B 1 382 ? 63.441 78.549 64.805 1.00 34.12 360 CYS B C 1
ATOM 7056 O O . CYS B 1 382 ? 62.335 78.843 65.277 1.00 31.79 360 CYS B O 1
ATOM 7059 N N . MET B 1 383 ? 64.253 79.454 64.260 1.00 28.07 361 MET B N 1
ATOM 7060 C CA . MET B 1 383 ? 63.951 80.906 64.303 1.00 33.50 361 MET B CA 1
ATOM 7061 C C . MET B 1 383 ? 62.724 81.275 63.496 1.00 35.42 361 MET B C 1
ATOM 7062 O O . MET B 1 383 ? 61.868 81.997 63.993 1.00 34.13 361 MET B O 1
ATOM 7067 N N . ASN B 1 384 ? 62.646 80.749 62.268 1.00 35.49 362 ASN B N 1
ATOM 7068 C CA . ASN B 1 384 ? 61.521 81.023 61.331 1.00 34.81 362 ASN B CA 1
ATOM 7069 C C . ASN B 1 384 ? 60.151 80.546 61.924 1.00 37.88 362 ASN B C 1
ATOM 7070 O O . ASN B 1 384 ? 59.168 81.210 61.781 1.00 35.84 362 ASN B O 1
ATOM 7075 N N . HIS B 1 385 ? 60.144 79.395 62.602 1.00 32.13 363 HIS B N 1
ATOM 7076 C CA . HIS B 1 385 ? 58.954 78.858 63.220 1.00 40.20 363 HIS B CA 1
ATOM 7077 C C . HIS B 1 385 ? 58.800 79.219 64.724 1.00 40.33 363 HIS B C 1
ATOM 7078 O O . HIS B 1 385 ? 57.915 78.714 65.400 1.00 36.14 363 HIS B O 1
ATOM 7085 N N . LYS B 1 386 ? 59.689 80.068 65.208 1.00 39.99 364 LYS B N 1
ATOM 7086 C CA . LYS B 1 386 ? 59.736 80.479 66.630 1.00 39.06 364 LYS B CA 1
ATOM 7087 C C . LYS B 1 386 ? 59.565 79.303 67.565 1.00 40.06 364 LYS B C 1
ATOM 7088 O O . LYS B 1 386 ? 58.749 79.331 68.455 1.00 33.95 364 LYS B O 1
ATOM 7094 N N . THR B 1 387 ? 60.293 78.228 67.292 1.00 35.01 365 THR B N 1
ATOM 7095 C CA . THR B 1 387 ? 60.100 76.946 67.940 1.00 35.42 365 THR B CA 1
ATOM 7096 C C . THR B 1 387 ? 61.465 76.291 68.249 1.00 37.99 365 THR B C 1
ATOM 7097 O O . THR B 1 387 ? 62.376 76.334 67.452 1.00 33.47 365 THR B O 1
ATOM 7101 N N . LEU B 1 388 ? 61.582 75.726 69.439 1.00 35.55 366 LEU B N 1
ATOM 7102 C CA . LEU B 1 388 ? 62.721 74.922 69.811 1.00 34.32 366 LEU B CA 1
ATOM 7103 C C . LEU B 1 388 ? 62.322 73.510 69.797 1.00 33.96 366 LEU B C 1
ATOM 7104 O O . LEU B 1 388 ? 61.176 73.158 70.117 1.00 37.86 366 LEU B O 1
ATOM 7109 N N . VAL B 1 389 ? 63.247 72.677 69.351 1.00 32.20 367 VAL B N 1
ATOM 7110 C CA . VAL B 1 389 ? 62.964 71.260 69.142 1.00 32.05 367 VAL B CA 1
ATOM 7111 C C . VAL B 1 389 ? 63.837 70.385 70.039 1.00 32.80 367 VAL B C 1
ATOM 7112 O O . VAL B 1 389 ? 64.856 70.854 70.541 1.00 32.17 367 VAL B O 1
ATOM 7116 N N . PRO B 1 390 ? 63.446 69.116 70.258 1.00 32.56 368 PRO B N 1
ATOM 7117 C CA . PRO B 1 390 ? 64.199 68.297 71.243 1.00 34.43 368 PRO B CA 1
ATOM 7118 C C . PRO B 1 390 ? 65.560 67.882 70.710 1.00 36.85 368 PRO B C 1
ATOM 7119 O O . PRO B 1 390 ? 65.734 67.782 69.515 1.00 37.90 368 PRO B O 1
ATOM 7123 N N . THR B 1 391 ? 66.551 67.813 71.593 1.00 31.27 369 THR B N 1
ATOM 7124 C CA . THR B 1 391 ? 67.770 67.096 71.317 1.00 30.35 369 THR B CA 1
ATOM 7125 C C . THR B 1 391 ? 67.539 65.673 71.859 1.00 40.93 369 THR B C 1
ATOM 7126 O O . THR B 1 391 ? 66.843 65.503 72.852 1.00 37.17 369 THR B O 1
ATOM 7130 N N . LEU B 1 392 ? 68.016 64.672 71.137 1.00 32.96 370 LEU B N 1
ATOM 7131 C CA . LEU B 1 392 ? 67.746 63.285 71.450 1.00 35.60 370 LEU B CA 1
ATOM 7132 C C . LEU B 1 392 ? 68.821 62.557 72.297 1.00 40.04 370 LEU B C 1
ATOM 7133 O O . LEU B 1 392 ? 69.891 63.086 72.578 1.00 35.98 370 LEU B O 1
ATOM 7138 N N . ASN B 1 393 ? 68.490 61.318 72.698 1.00 41.04 371 ASN B N 1
ATOM 7139 C CA . ASN B 1 393 ? 69.420 60.390 73.397 1.00 43.47 371 ASN B CA 1
ATOM 7140 C C . ASN B 1 393 ? 69.904 60.947 74.719 1.00 41.36 371 ASN B C 1
ATOM 7141 O O . ASN B 1 393 ? 71.026 60.621 75.162 1.00 48.81 371 ASN B O 1
ATOM 7146 N N . PHE B 1 394 ? 69.163 61.886 75.281 1.00 41.68 372 PHE B N 1
ATOM 7147 C CA . PHE B 1 394 ? 69.557 62.481 76.583 1.00 46.74 372 PHE B CA 1
ATOM 7148 C C . PHE B 1 394 ? 68.678 61.928 77.707 1.00 53.27 372 PHE B C 1
ATOM 7149 O O . PHE B 1 394 ? 67.480 62.221 77.753 1.00 47.56 372 PHE B O 1
ATOM 7157 N N . THR B 1 395 ? 69.288 61.115 78.580 1.00 50.17 373 THR B N 1
ATOM 7158 C CA . THR B 1 395 ? 68.607 60.551 79.766 1.00 57.00 373 THR B CA 1
ATOM 7159 C C . THR B 1 395 ? 69.126 61.210 81.054 1.00 54.98 373 THR B C 1
ATOM 7160 O O . THR B 1 395 ? 68.379 61.764 81.828 1.00 53.25 373 THR B O 1
ATOM 7164 N N . THR B 1 396 ? 70.433 61.174 81.226 1.00 54.92 374 THR B N 1
ATOM 7165 C CA . THR B 1 396 ? 71.089 61.662 82.434 1.00 56.07 374 THR B CA 1
ATOM 7166 C C . THR B 1 396 ? 72.196 62.620 82.054 1.00 52.36 374 THR B C 1
ATOM 7167 O O . THR B 1 396 ? 73.014 62.266 81.208 1.00 51.80 374 THR B O 1
ATOM 7171 N N . PRO B 1 397 ? 72.301 63.793 82.745 1.00 60.27 375 PRO B N 1
ATOM 7172 C CA . PRO B 1 397 ? 73.425 64.710 82.422 1.00 64.05 375 PRO B CA 1
ATOM 7173 C C . PRO B 1 397 ? 74.812 64.073 82.613 1.00 63.51 375 PRO B C 1
ATOM 7174 O O . PRO B 1 397 ? 75.023 63.256 83.524 1.00 47.10 375 PRO B O 1
ATOM 7178 N N . ASN B 1 398 ? 75.739 64.453 81.745 1.00 44.73 376 ASN B N 1
ATOM 7179 C CA . ASN B 1 398 ? 77.138 64.081 81.911 1.00 54.57 376 ASN B CA 1
ATOM 7180 C C . ASN B 1 398 ? 77.640 64.464 83.338 1.00 59.67 376 ASN B C 1
ATOM 7181 O O . ASN B 1 398 ? 77.545 65.633 83.759 1.00 46.63 376 ASN B O 1
ATOM 7186 N N . GLU B 1 399 ? 78.158 63.464 84.060 1.00 60.12 377 GLU B N 1
ATOM 7187 C CA . GLU B 1 399 ? 78.585 63.636 85.482 1.00 65.61 377 GLU B CA 1
ATOM 7188 C C . GLU B 1 399 ? 79.722 64.675 85.645 1.00 56.04 377 GLU B C 1
ATOM 7189 O O . GLU B 1 399 ? 79.867 65.286 86.696 1.00 59.08 377 GLU B O 1
ATOM 7195 N N . HIS B 1 400 ? 80.472 64.927 84.573 1.00 50.45 378 HIS B N 1
ATOM 7196 C CA . HIS B 1 400 ? 81.601 65.883 84.643 1.00 51.99 378 HIS B CA 1
ATOM 7197 C C . HIS B 1 400 ? 81.178 67.326 84.433 1.00 54.48 378 HIS B C 1
ATOM 7198 O O . HIS B 1 400 ? 82.025 68.199 84.326 1.00 53.05 378 HIS B O 1
ATOM 7205 N N . PHE B 1 401 ? 79.870 67.586 84.336 1.00 47.99 379 PHE B N 1
ATOM 7206 C CA . PHE B 1 401 ? 79.384 68.983 84.217 1.00 54.71 379 PHE B CA 1
ATOM 7207 C C . PHE B 1 401 ? 78.131 69.175 85.021 1.00 47.92 379 PHE B C 1
ATOM 7208 O O . PHE B 1 401 ? 77.192 68.384 84.923 1.00 54.37 379 PHE B O 1
ATOM 7216 N N . GLU B 1 402 ? 78.104 70.264 85.777 1.00 51.08 380 GLU B N 1
ATOM 7217 C CA . GLU B 1 402 ? 76.974 70.579 86.608 1.00 52.37 380 GLU B CA 1
ATOM 7218 C C . GLU B 1 402 ? 76.080 71.655 85.978 1.00 55.18 380 GLU B C 1
ATOM 7219 O O . GLU B 1 402 ? 76.459 72.852 85.894 1.00 48.68 380 GLU B O 1
ATOM 7225 N N . PHE B 1 403 ? 74.878 71.235 85.578 1.00 47.61 381 PHE B N 1
ATOM 7226 C CA . PHE B 1 403 ? 73.941 72.109 84.871 1.00 47.76 381 PHE B CA 1
ATOM 7227 C C . PHE B 1 403 ? 73.219 73.090 85.771 1.00 50.01 381 PHE B C 1
ATOM 7228 O O . PHE B 1 403 ? 72.854 74.171 85.339 1.00 46.73 381 PHE B O 1
ATOM 7236 N N . GLU B 1 404 ? 73.008 72.709 87.029 1.00 62.82 382 GLU B N 1
ATOM 7237 C CA . GLU B 1 404 ? 72.066 73.434 87.917 1.00 61.05 382 GLU B CA 1
ATOM 7238 C C . GLU B 1 404 ? 72.382 74.908 88.031 1.00 50.57 382 GLU B C 1
ATOM 7239 O O . GLU B 1 404 ? 71.506 75.759 87.987 1.00 50.78 382 GLU B O 1
ATOM 7245 N N . HIS B 1 405 ? 73.643 75.222 88.180 1.00 45.64 383 HIS B N 1
ATOM 7246 C CA . HIS B 1 405 ? 74.021 76.616 88.337 1.00 60.30 383 HIS B CA 1
ATOM 7247 C C . HIS B 1 405 ? 74.634 77.196 87.088 1.00 57.93 383 HIS B C 1
ATOM 7248 O O . HIS B 1 405 ? 75.274 78.245 87.135 1.00 60.44 383 HIS B O 1
ATOM 7255 N N . SER B 1 406 ? 74.329 76.560 85.952 1.00 48.11 384 SER B N 1
ATOM 7256 C CA . SER B 1 406 ? 74.857 76.992 84.629 1.00 47.02 384 SER B CA 1
ATOM 7257 C C . SER B 1 406 ? 73.879 77.965 83.971 1.00 38.31 384 SER B C 1
ATOM 7258 O O . SER B 1 406 ? 72.673 77.794 84.103 1.00 43.46 384 SER B O 1
ATOM 7261 N N . PRO B 1 407 ? 74.368 78.837 83.102 1.00 38.70 385 PRO B N 1
ATOM 7262 C CA . PRO B 1 407 ? 73.452 79.539 82.186 1.00 36.71 385 PRO B CA 1
ATOM 7263 C C . PRO B 1 407 ? 72.715 78.593 81.228 1.00 39.01 385 PRO B C 1
ATOM 7264 O O . PRO B 1 407 ? 71.742 78.996 80.590 1.00 38.28 385 PRO B O 1
ATOM 7268 N N . LEU B 1 408 ? 73.208 77.358 81.114 1.00 39.33 386 LEU B N 1
ATOM 7269 C CA . LEU B 1 408 ? 72.806 76.385 80.037 1.00 37.55 386 LEU B CA 1
ATOM 7270 C C . LEU B 1 408 ? 71.870 75.335 80.546 1.00 42.61 386 LEU B C 1
ATOM 7271 O O . LEU B 1 408 ? 71.983 74.870 81.688 1.00 43.17 386 LEU B O 1
ATOM 7276 N N . TYR B 1 409 ? 70.924 74.936 79.706 1.00 35.35 387 TYR B N 1
ATOM 7277 C CA . TYR B 1 409 ? 70.147 73.744 80.010 1.00 37.06 387 TYR B CA 1
ATOM 7278 C C . TYR B 1 409 ? 69.889 72.963 78.726 1.00 35.54 387 TYR B C 1
ATOM 7279 O O . TYR B 1 409 ? 69.759 73.551 77.650 1.00 33.31 387 TYR B O 1
ATOM 7288 N N . VAL B 1 410 ? 69.731 71.649 78.859 1.00 33.25 388 VAL B N 1
ATOM 7289 C CA . VAL B 1 410 ? 69.483 70.787 77.724 1.00 42.26 388 VAL B CA 1
ATOM 7290 C C . VAL B 1 410 ? 68.004 70.792 77.449 1.00 46.51 388 VAL B C 1
ATOM 7291 O O . VAL B 1 410 ? 67.226 70.389 78.292 1.00 41.36 388 VAL B O 1
ATOM 7295 N N . ASN B 1 411 ? 67.610 71.184 76.250 1.00 38.75 389 ASN B N 1
ATOM 7296 C CA . ASN B 1 411 ? 66.183 71.170 75.900 1.00 40.92 389 ASN B CA 1
ATOM 7297 C C . ASN B 1 411 ? 65.787 69.879 75.251 1.00 39.12 389 ASN B C 1
ATOM 7298 O O . ASN B 1 411 ? 66.234 69.572 74.150 1.00 36.12 389 ASN B O 1
ATOM 7303 N N . THR B 1 412 ? 64.840 69.171 75.878 1.00 32.35 390 THR B N 1
ATOM 7304 C CA . THR B 1 412 ? 64.327 67.931 75.360 1.00 32.20 390 THR B CA 1
ATOM 7305 C C . THR B 1 412 ? 62.885 68.014 74.981 1.00 36.81 390 THR B C 1
ATOM 7306 O O . THR B 1 412 ? 62.313 67.012 74.583 1.00 36.72 390 THR B O 1
ATOM 7310 N N . GLU B 1 413 ? 62.351 69.229 74.907 1.00 40.31 391 GLU B N 1
ATOM 7311 C CA . GLU B 1 413 ? 60.909 69.397 74.645 1.00 45.42 391 GLU B CA 1
ATOM 7312 C C . GLU B 1 413 ? 60.662 70.205 73.325 1.00 42.55 391 GLU B C 1
ATOM 7313 O O . GLU B 1 413 ? 61.490 71.042 72.889 1.00 46.32 391 GLU B O 1
ATOM 7319 N N . LEU B 1 414 ? 59.621 69.832 72.600 1.00 37.81 392 LEU B N 1
ATOM 7320 C CA . LEU B 1 414 ? 59.126 70.664 71.520 1.00 34.93 392 LEU B CA 1
ATOM 7321 C C . LEU B 1 414 ? 58.395 71.798 72.173 1.00 40.29 392 LEU B C 1
ATOM 7322 O O . LEU B 1 414 ? 57.349 71.582 72.779 1.00 39.58 392 LEU B O 1
ATOM 7327 N N . LYS B 1 415 ? 58.880 73.007 72.008 1.00 35.38 393 LYS B N 1
ATOM 7328 C CA . LYS B 1 415 ? 58.207 74.149 72.633 1.00 33.89 393 LYS B CA 1
ATOM 7329 C C . LYS B 1 415 ? 58.348 75.437 71.877 1.00 35.85 393 LYS B C 1
ATOM 7330 O O . LYS B 1 415 ? 59.273 75.579 71.088 1.00 43.79 393 LYS B O 1
ATOM 7336 N N . PRO B 1 416 ? 57.517 76.476 72.213 1.00 31.51 394 PRO B N 1
ATOM 7337 C CA . PRO B 1 416 ? 57.756 77.820 71.670 1.00 36.41 394 PRO B CA 1
ATOM 7338 C C . PRO B 1 416 ? 59.077 78.423 72.108 1.00 35.73 394 PRO B C 1
ATOM 7339 O O . PRO B 1 416 ? 59.555 78.113 73.186 1.00 40.58 394 PRO B O 1
ATOM 7343 N N . TRP B 1 417 ? 59.737 79.117 71.174 1.00 37.72 395 TRP B N 1
ATOM 7344 C CA . TRP B 1 417 ? 60.962 79.785 71.428 1.00 36.69 395 TRP B CA 1
ATOM 7345 C C . TRP B 1 417 ? 60.573 81.161 71.866 1.00 39.82 395 TRP B C 1
ATOM 7346 O O . TRP B 1 417 ? 60.197 81.989 71.069 1.00 39.63 395 TRP B O 1
ATOM 7357 N N . GLU B 1 418 ? 60.674 81.397 73.163 1.00 44.12 396 GLU B N 1
ATOM 7358 C CA . GLU B 1 418 ? 60.240 82.670 73.729 1.00 47.84 396 GLU B CA 1
ATOM 7359 C C . GLU B 1 418 ? 61.354 83.654 73.694 1.00 50.88 396 GLU B C 1
ATOM 7360 O O . GLU B 1 418 ? 62.525 83.294 73.805 1.00 46.67 396 GLU B O 1
ATOM 7366 N N . THR B 1 419 ? 60.976 84.896 73.451 1.00 41.43 397 THR B N 1
ATOM 7367 C CA . THR B 1 419 ? 61.872 86.022 73.587 1.00 48.51 397 THR B CA 1
ATOM 7368 C C . THR B 1 419 ? 61.172 87.153 74.405 1.00 56.02 397 THR B C 1
ATOM 7369 O O . THR B 1 419 ? 59.947 87.217 74.485 1.00 58.41 397 THR B O 1
ATOM 7373 N N . ALA B 1 420 ? 61.968 88.004 75.035 1.00 59.78 398 ALA B N 1
ATOM 7374 C CA . ALA B 1 420 ? 61.450 89.073 75.901 1.00 66.88 398 ALA B CA 1
ATOM 7375 C C . ALA B 1 420 ? 61.328 90.341 75.086 1.00 70.45 398 ALA B C 1
ATOM 7376 O O . ALA B 1 420 ? 62.130 90.576 74.187 1.00 65.07 398 ALA B O 1
ATOM 7378 N N . ASP B 1 421 ? 60.324 91.148 75.416 1.00 66.52 399 ASP B N 1
ATOM 7379 C CA . ASP B 1 421 ? 60.136 92.466 74.813 1.00 68.08 399 ASP B CA 1
ATOM 7380 C C . ASP B 1 421 ? 59.865 92.528 73.316 1.00 59.49 399 ASP B C 1
ATOM 7381 O O . ASP B 1 421 ? 58.975 91.844 72.774 1.00 66.49 399 ASP B O 1
ATOM 7386 N N . GLY B 1 422 ? 60.662 93.308 72.627 1.00 51.69 400 GLY B N 1
ATOM 7387 C CA . GLY B 1 422 ? 60.694 93.229 71.157 1.00 73.76 400 GLY B CA 1
ATOM 7388 C C . GLY B 1 422 ? 61.688 92.194 70.583 1.00 67.76 400 GLY B C 1
ATOM 7389 O O . GLY B 1 422 ? 61.645 91.898 69.390 1.00 53.14 400 GLY B O 1
ATOM 7390 N N . LYS B 1 423 ? 62.599 91.684 71.415 1.00 51.38 401 LYS B N 1
ATOM 7391 C CA . LYS B 1 423 ? 63.953 91.405 70.954 1.00 55.09 401 LYS B CA 1
ATOM 7392 C C . LYS B 1 423 ? 64.043 90.197 70.004 1.00 41.27 401 LYS B C 1
ATOM 7393 O O . LYS B 1 423 ? 63.410 89.183 70.215 1.00 39.94 401 LYS B O 1
ATOM 7399 N N . PRO B 1 424 ? 64.889 90.311 68.981 1.00 38.63 402 PRO B N 1
ATOM 7400 C CA . PRO B 1 424 ? 65.076 89.190 68.108 1.00 36.73 402 PRO B CA 1
ATOM 7401 C C . PRO B 1 424 ? 65.772 88.083 68.855 1.00 31.91 402 PRO B C 1
ATOM 7402 O O . PRO B 1 424 ? 66.619 88.315 69.701 1.00 40.20 402 PRO B O 1
ATOM 7406 N N . ARG B 1 425 ? 65.424 86.886 68.511 1.00 33.68 403 ARG B N 1
ATOM 7407 C CA . ARG B 1 425 ? 66.095 85.698 69.045 1.00 31.96 403 ARG B CA 1
ATOM 7408 C C . ARG B 1 425 ? 67.531 85.621 68.505 1.00 32.25 403 ARG B C 1
ATOM 7409 O O . ARG B 1 425 ? 67.782 86.007 67.364 1.00 33.46 403 ARG B O 1
ATOM 7417 N N . ARG B 1 426 ? 68.459 85.226 69.351 1.00 30.64 404 ARG B N 1
ATOM 7418 C CA . ARG B 1 426 ? 69.835 84.985 68.943 1.00 32.08 404 ARG B CA 1
ATOM 7419 C C . ARG B 1 426 ? 70.252 83.596 69.338 1.00 31.96 404 ARG B C 1
ATOM 7420 O O . ARG B 1 426 ? 69.864 83.055 70.414 1.00 33.21 404 ARG B O 1
ATOM 7428 N N . ALA B 1 427 ? 71.083 83.013 68.496 1.00 28.40 405 ALA B N 1
ATOM 7429 C CA . ALA B 1 427 ? 71.601 81.662 68.721 1.00 28.48 405 ALA B CA 1
ATOM 7430 C C . ALA B 1 427 ? 73.046 81.545 68.175 1.00 30.67 405 ALA B C 1
ATOM 7431 O O . ALA B 1 427 ? 73.452 82.288 67.301 1.00 32.34 405 ALA B O 1
ATOM 7433 N N . CYS B 1 428 ? 73.769 80.581 68.668 1.00 29.20 406 CYS B N 1
ATOM 7434 C CA . CYS B 1 428 ? 75.101 80.317 68.201 1.00 29.87 406 CYS B CA 1
ATOM 7435 C C . CYS B 1 428 ? 75.181 78.941 67.657 1.00 29.44 406 CYS B C 1
ATOM 7436 O O . CYS B 1 428 ? 74.355 78.076 67.998 1.00 26.17 406 CYS B O 1
ATOM 7439 N N . VAL B 1 429 ? 76.169 78.712 66.793 1.00 29.83 407 VAL B N 1
ATOM 7440 C CA . VAL B 1 429 ? 76.495 77.366 66.311 1.00 26.97 407 VAL B CA 1
ATOM 7441 C C . VAL B 1 429 ? 77.995 77.194 66.440 1.00 26.28 407 VAL B C 1
ATOM 7442 O O . VAL B 1 429 ? 78.779 78.073 66.037 1.00 27.33 407 VAL B O 1
ATOM 7446 N N . SER B 1 430 ? 78.398 76.061 67.000 1.00 28.35 408 SER B N 1
ATOM 7447 C CA . SER B 1 430 ? 79.819 75.720 67.167 1.00 30.03 408 SER B CA 1
ATOM 7448 C C . SER B 1 430 ? 80.160 74.496 66.312 1.00 27.57 408 SER B C 1
ATOM 7449 O O . SER B 1 430 ? 79.372 73.550 66.196 1.00 28.98 408 SER B O 1
ATOM 7452 N N . SER B 1 431 ? 81.367 74.475 65.787 1.00 27.51 409 SER B N 1
ATOM 7453 C CA . SER B 1 431 ? 81.844 73.308 65.051 1.00 33.66 409 SER B CA 1
ATOM 7454 C C . SER B 1 431 ? 83.365 73.221 65.208 1.00 35.62 409 SER B C 1
ATOM 7455 O O . SER B 1 431 ? 84.092 74.179 64.988 1.00 33.05 409 SER B O 1
ATOM 7458 N N . PHE B 1 432 ? 83.795 72.101 65.794 1.00 36.86 410 PHE B N 1
ATOM 7459 C CA . PHE B 1 432 ? 85.196 71.820 66.067 1.00 35.15 410 PHE B CA 1
ATOM 7460 C C . PHE B 1 432 ? 85.676 70.624 65.231 1.00 42.48 410 PHE B C 1
ATOM 7461 O O . PHE B 1 432 ? 84.883 69.769 64.840 1.00 55.31 410 PHE B O 1
ATOM 7469 N N . GLY B 1 433 ? 86.896 70.665 64.763 1.00 38.76 411 GLY B N 1
ATOM 7470 C CA . GLY B 1 433 ? 87.396 69.569 63.938 1.00 34.85 411 GLY B CA 1
ATOM 7471 C C . GLY B 1 433 ? 88.435 68.774 64.661 1.00 36.51 411 GLY B C 1
ATOM 7472 O O . GLY B 1 433 ? 89.126 69.317 65.480 1.00 31.90 411 GLY B O 1
ATOM 7473 N N . TYR B 1 434 ? 88.709 67.576 64.172 1.00 36.32 412 TYR B N 1
ATOM 7474 C CA . TYR B 1 434 ? 89.716 66.725 64.775 1.00 43.04 412 TYR B CA 1
ATOM 7475 C C . TYR B 1 434 ? 91.151 67.271 64.580 1.00 39.39 412 TYR B C 1
ATOM 7476 O O . TYR B 1 434 ? 91.986 67.003 65.358 1.00 47.41 412 TYR B O 1
ATOM 7485 N N . SER B 1 435 ? 91.383 68.122 63.583 1.00 34.66 413 SER B N 1
ATOM 7486 C CA . SER B 1 435 ? 92.716 68.761 63.403 1.00 31.98 413 SER B CA 1
ATOM 7487 C C . SER B 1 435 ? 92.874 69.992 64.243 1.00 33.48 413 SER B C 1
ATOM 7488 O O . SER B 1 435 ? 93.905 70.632 64.213 1.00 35.71 413 SER B O 1
ATOM 7491 N N . GLY B 1 436 ? 91.807 70.402 64.915 1.00 29.44 414 GLY B N 1
ATOM 7492 C CA . GLY B 1 436 ? 91.908 71.417 65.946 1.00 30.82 414 GLY B CA 1
ATOM 7493 C C . GLY B 1 436 ? 91.546 72.819 65.484 1.00 31.96 414 GLY B C 1
ATOM 7494 O O . GLY B 1 436 ? 91.669 73.756 66.244 1.00 30.05 414 GLY B O 1
ATOM 7495 N N . THR B 1 437 ? 91.017 72.955 64.260 1.00 28.06 415 THR B N 1
ATOM 7496 C CA . THR B 1 437 ? 90.547 74.254 63.810 1.00 24.94 415 THR B CA 1
ATOM 7497 C C . THR B 1 437 ? 89.033 74.417 64.159 1.00 31.79 415 THR B C 1
ATOM 7498 O O . THR B 1 437 ? 88.191 73.547 63.801 1.00 33.53 415 THR B O 1
ATOM 7502 N N . ASN B 1 438 ? 88.742 75.426 65.005 1.00 27.25 416 ASN B N 1
ATOM 7503 C CA . ASN B 1 438 ? 87.438 75.674 65.574 1.00 29.15 416 ASN B CA 1
ATOM 7504 C C . ASN B 1 438 ? 86.707 76.831 64.899 1.00 29.59 416 ASN B C 1
ATOM 7505 O O . ASN B 1 438 ? 87.326 77.764 64.449 1.00 29.83 416 ASN B O 1
ATOM 7510 N N . ALA B 1 439 ? 85.392 76.778 64.957 1.00 27.90 417 ALA B N 1
ATOM 7511 C CA . ALA B 1 439 ? 84.543 77.807 64.385 1.00 23.69 417 ALA B CA 1
ATOM 7512 C C . ALA B 1 439 ? 83.299 77.975 65.205 1.00 24.84 417 ALA B C 1
ATOM 7513 O O . ALA B 1 439 ? 82.789 77.024 65.777 1.00 25.30 417 ALA B O 1
ATOM 7515 N N . HIS B 1 440 ? 82.841 79.192 65.259 1.00 24.16 418 HIS B N 1
ATOM 7516 C CA . HIS B 1 440 ? 81.680 79.597 66.070 1.00 26.96 418 HIS B CA 1
ATOM 7517 C C . HIS B 1 440 ? 81.032 80.784 65.428 1.00 25.79 418 HIS B C 1
ATOM 7518 O O . HIS B 1 440 ? 81.721 81.695 65.019 1.00 26.98 418 HIS B O 1
ATOM 7525 N N . ILE B 1 441 ? 79.700 80.729 65.213 1.00 25.79 419 ILE B N 1
ATOM 7526 C CA . ILE B 1 441 ? 79.010 81.836 64.668 1.00 30.50 419 ILE B CA 1
ATOM 7527 C C . ILE B 1 441 ? 77.795 82.195 65.488 1.00 31.86 419 ILE B C 1
ATOM 7528 O O . ILE B 1 441 ? 77.219 81.361 66.142 1.00 29.18 419 ILE B O 1
ATOM 7533 N N . VAL B 1 442 ? 77.358 83.425 65.327 1.00 26.03 420 VAL B N 1
ATOM 7534 C CA . VAL B 1 442 ? 76.178 83.945 66.027 1.00 28.56 420 VAL B CA 1
ATOM 7535 C C . VAL B 1 442 ? 75.176 84.461 65.049 1.00 27.81 420 VAL B C 1
ATOM 7536 O O . VAL B 1 442 ? 75.512 85.254 64.168 1.00 28.53 420 VAL B O 1
ATOM 7540 N N . ILE B 1 443 ? 73.965 83.934 65.170 1.00 26.93 421 ILE B N 1
ATOM 7541 C CA . ILE B 1 443 ? 72.899 84.169 64.246 1.00 28.76 421 ILE B CA 1
ATOM 7542 C C . ILE B 1 443 ? 71.791 84.923 64.994 1.00 31.92 421 ILE B C 1
ATOM 7543 O O . ILE B 1 443 ? 71.509 84.651 66.150 1.00 28.64 421 ILE B O 1
ATOM 7548 N N . GLU B 1 444 ? 71.193 85.877 64.331 1.00 30.67 422 GLU B N 1
ATOM 7549 C CA . GLU B 1 444 ? 70.118 86.692 64.905 1.00 30.57 422 GLU B CA 1
ATOM 7550 C C . GLU B 1 444 ? 68.907 86.611 63.950 1.00 34.87 422 GLU B C 1
ATOM 7551 O O . GLU B 1 444 ? 69.039 86.651 62.740 1.00 31.09 422 GLU B O 1
ATOM 7557 N N . GLU B 1 445 ? 67.742 86.387 64.529 1.00 30.34 423 GLU B N 1
ATOM 7558 C CA . GLU B 1 445 ? 66.486 86.436 63.837 1.00 32.54 423 GLU B CA 1
ATOM 7559 C C . GLU B 1 445 ? 66.289 87.749 63.031 1.00 33.21 423 GLU B C 1
ATOM 7560 O O . GLU B 1 445 ? 66.568 88.808 63.513 1.00 31.78 423 GLU B O 1
ATOM 7566 N N . TYR B 1 446 ? 65.806 87.638 61.796 1.00 31.51 424 TYR B N 1
ATOM 7567 C CA . TYR B 1 446 ? 65.579 88.825 61.001 1.00 34.69 424 TYR B CA 1
ATOM 7568 C C . TYR B 1 446 ? 64.085 89.286 61.210 1.00 35.88 424 TYR B C 1
ATOM 7569 O O . TYR B 1 446 ? 63.184 88.493 61.144 1.00 35.01 424 TYR B O 1
ATOM 7578 N N . GLN B 1 447 ? 63.898 90.561 61.414 1.00 39.46 425 GLN B N 1
ATOM 7579 C CA . GLN B 1 447 ? 62.563 91.132 61.722 1.00 44.31 425 GLN B CA 1
ATOM 7580 C C . GLN B 1 447 ? 62.232 92.128 60.637 1.00 43.57 425 GLN B C 1
ATOM 7581 O O . GLN B 1 447 ? 62.735 93.219 60.650 1.00 54.09 425 GLN B O 1
ATOM 7587 N N . PRO B 1 448 ? 61.518 91.673 59.590 1.00 49.01 426 PRO B N 1
ATOM 7588 C CA . PRO B 1 448 ? 61.202 92.518 58.461 1.00 51.61 426 PRO B CA 1
ATOM 7589 C C . PRO B 1 448 ? 60.144 93.570 58.830 1.00 61.79 426 PRO B C 1
ATOM 7590 O O . PRO B 1 448 ? 59.325 93.327 59.713 1.00 61.79 426 PRO B O 1
ATOM 7594 N N . GLU B 1 449 ? 60.181 94.724 58.169 1.00 74.64 427 GLU B N 1
ATOM 7595 C CA . GLU B 1 449 ? 59.070 95.722 58.248 1.00 72.16 427 GLU B CA 1
ATOM 7596 C C . GLU B 1 449 ? 57.774 95.110 57.714 1.00 67.92 427 GLU B C 1
ATOM 7597 O O . GLU B 1 449 ? 57.810 94.130 56.977 1.00 66.48 427 GLU B O 1
ATOM 7603 N N . LYS B 1 450 ? 56.624 95.635 58.128 1.00 78.07 428 LYS B N 1
ATOM 7604 C CA . LYS B 1 450 ? 55.324 94.974 57.809 1.00 85.56 428 LYS B CA 1
ATOM 7605 C C . LYS B 1 450 ? 54.986 94.955 56.303 1.00 74.18 428 LYS B C 1
ATOM 7606 O O . LYS B 1 450 ? 55.367 95.864 55.557 1.00 66.67 428 LYS B O 1
ATOM 7612 N N . ARG B 1 460 ? 43.102 89.841 41.407 1.00 89.10 438 ARG B N 1
ATOM 7613 C CA . ARG B 1 460 ? 42.219 88.701 41.184 1.00 80.09 438 ARG B CA 1
ATOM 7614 C C . ARG B 1 460 ? 43.068 87.446 40.929 1.00 63.03 438 ARG B C 1
ATOM 7615 O O . ARG B 1 460 ? 43.592 86.829 41.863 1.00 55.01 438 ARG B O 1
ATOM 7623 N N . SER B 1 461 ? 43.297 87.143 39.674 1.00 53.81 439 SER B N 1
ATOM 7624 C CA . SER B 1 461 ? 43.939 85.906 39.289 1.00 48.38 439 SER B CA 1
ATOM 7625 C C . SER B 1 461 ? 45.458 86.144 39.195 1.00 42.06 439 SER B C 1
ATOM 7626 O O . SER B 1 461 ? 45.924 87.235 38.883 1.00 43.77 439 SER B O 1
ATOM 7629 N N . ALA B 1 462 ? 46.222 85.115 39.481 1.00 45.11 440 ALA B N 1
ATOM 7630 C CA . ALA B 1 462 ? 47.663 85.174 39.296 1.00 36.78 440 ALA B CA 1
ATOM 7631 C C . ALA B 1 462 ? 48.014 84.162 38.218 1.00 35.38 440 ALA B C 1
ATOM 7632 O O . ALA B 1 462 ? 47.321 83.155 38.036 1.00 39.72 440 ALA B O 1
ATOM 7634 N N . LEU B 1 463 ? 49.123 84.401 37.539 1.00 33.83 441 LEU B N 1
ATOM 7635 C CA . LEU B 1 463 ? 49.601 83.535 36.496 1.00 33.31 441 LEU B CA 1
ATOM 7636 C C . LEU B 1 463 ? 50.800 82.676 36.966 1.00 31.35 441 LEU B C 1
ATOM 7637 O O . LEU B 1 463 ? 51.898 83.173 37.175 1.00 34.37 441 LEU B O 1
ATOM 7642 N N . PHE B 1 464 ? 50.540 81.386 37.070 1.00 36.18 442 PHE B N 1
ATOM 7643 C CA . PHE B 1 464 ? 51.499 80.423 37.501 1.00 43.52 442 PHE B CA 1
ATOM 7644 C C . PHE B 1 464 ? 52.184 79.817 36.267 1.00 44.31 442 PHE B C 1
ATOM 7645 O O . PHE B 1 464 ? 51.512 79.393 35.328 1.00 37.87 442 PHE B O 1
ATOM 7653 N N . VAL B 1 465 ? 53.523 79.796 36.296 1.00 35.81 443 VAL B N 1
ATOM 7654 C CA . VAL B 1 465 ? 54.330 79.191 35.253 1.00 35.68 443 VAL B CA 1
ATOM 7655 C C . VAL B 1 465 ? 55.349 78.223 35.835 1.00 39.03 443 VAL B C 1
ATOM 7656 O O . VAL B 1 465 ? 55.899 78.424 36.921 1.00 38.08 443 VAL B O 1
ATOM 7660 N N . LEU B 1 466 ? 55.561 77.155 35.122 1.00 34.51 444 LEU B N 1
ATOM 7661 C CA . LEU B 1 466 ? 56.520 76.127 35.506 1.00 35.44 444 LEU B CA 1
ATOM 7662 C C . LEU B 1 466 ? 57.226 75.651 34.244 1.00 34.19 444 LEU B C 1
ATOM 7663 O O . LEU B 1 466 ? 56.594 75.483 33.157 1.00 33.59 444 LEU B O 1
ATOM 7668 N N . SER B 1 467 ? 58.499 75.322 34.382 1.00 31.56 445 SER B N 1
ATOM 7669 C CA . SER B 1 467 ? 59.272 74.758 33.270 1.00 27.33 445 SER B CA 1
ATOM 7670 C C . SER B 1 467 ? 60.405 73.825 33.712 1.00 33.27 445 SER B C 1
ATOM 7671 O O . SER B 1 467 ? 60.872 73.885 34.829 1.00 32.21 445 SER B O 1
ATOM 7674 N N . ALA B 1 468 ? 60.819 72.953 32.811 1.00 34.27 446 ALA B N 1
ATOM 7675 C CA . ALA B 1 468 ? 61.895 72.008 33.068 1.00 31.43 446 ALA B CA 1
ATOM 7676 C C . ALA B 1 468 ? 62.575 71.620 31.779 1.00 34.98 446 ALA B C 1
ATOM 7677 O O . ALA B 1 468 ? 62.079 71.910 30.669 1.00 35.81 446 ALA B O 1
ATOM 7679 N N . LYS B 1 469 ? 63.697 70.945 31.905 1.00 33.98 447 LYS B N 1
ATOM 7680 C CA . LYS B 1 469 ? 64.499 70.574 30.736 1.00 34.66 447 LYS B CA 1
ATOM 7681 C C . LYS B 1 469 ? 63.971 69.325 30.009 1.00 37.57 447 LYS B C 1
ATOM 7682 O O . LYS B 1 469 ? 64.378 69.037 28.887 1.00 43.66 447 LYS B O 1
ATOM 7688 N N . LYS B 1 470 ? 63.107 68.581 30.682 1.00 39.92 448 LYS B N 1
ATOM 7689 C CA . LYS B 1 470 ? 62.482 67.399 30.113 1.00 35.94 448 LYS B CA 1
ATOM 7690 C C . LYS B 1 470 ? 61.084 67.334 30.621 1.00 40.09 448 LYS B C 1
ATOM 7691 O O . LYS B 1 470 ? 60.818 67.779 31.721 1.00 34.92 448 LYS B O 1
ATOM 7697 N N . GLU B 1 471 ? 60.186 66.724 29.846 1.00 37.56 449 GLU B N 1
ATOM 7698 C CA . GLU B 1 471 ? 58.795 66.679 30.217 1.00 39.85 449 GLU B CA 1
ATOM 7699 C C . GLU B 1 471 ? 58.573 65.906 31.487 1.00 38.27 449 GLU B C 1
ATOM 7700 O O . GLU B 1 471 ? 57.726 66.287 32.301 1.00 38.03 449 GLU B O 1
ATOM 7706 N N . LYS B 1 472 ? 59.343 64.835 31.671 1.00 35.34 450 LYS B N 1
ATOM 7707 C CA . LYS B 1 472 ? 59.231 64.017 32.866 1.00 36.33 450 LYS B CA 1
ATOM 7708 C C . LYS B 1 472 ? 59.496 64.870 34.120 1.00 38.05 450 LYS B C 1
ATOM 7709 O O . LYS B 1 472 ? 58.839 64.705 35.152 1.00 37.59 450 LYS B O 1
ATOM 7715 N N . GLN B 1 473 ? 60.536 65.714 34.061 1.00 36.75 451 GLN B N 1
ATOM 7716 C CA . GLN B 1 473 ? 60.876 66.596 35.192 1.00 39.34 451 GLN B CA 1
ATOM 7717 C C . GLN B 1 473 ? 59.815 67.713 35.379 1.00 35.72 451 GLN B C 1
ATOM 7718 O O . GLN B 1 473 ? 59.540 68.108 36.488 1.00 38.49 451 GLN B O 1
ATOM 7724 N N . LEU B 1 474 ? 59.246 68.207 34.295 1.00 34.03 452 LEU B N 1
ATOM 7725 C CA . LEU B 1 474 ? 58.085 69.153 34.409 1.00 34.61 452 LEU B CA 1
ATOM 7726 C C . LEU B 1 474 ? 56.917 68.497 35.207 1.00 40.44 452 LEU B C 1
ATOM 7727 O O . LEU B 1 474 ? 56.384 69.114 36.128 1.00 35.91 452 LEU B O 1
ATOM 7732 N N . LYS B 1 475 ? 56.570 67.244 34.889 1.00 35.72 453 LYS B N 1
ATOM 7733 C CA . LYS B 1 475 ? 55.572 66.507 35.691 1.00 37.61 453 LYS B CA 1
ATOM 7734 C C . LYS B 1 475 ? 56.003 66.374 37.142 1.00 40.40 453 LYS B C 1
ATOM 7735 O O . LYS B 1 475 ? 55.190 66.613 38.057 1.00 39.48 453 LYS B O 1
ATOM 7741 N N . ALA B 1 476 ? 57.267 65.963 37.384 1.00 35.69 454 ALA B N 1
ATOM 7742 C CA . ALA B 1 476 ? 57.793 65.916 38.790 1.00 38.24 454 ALA B CA 1
ATOM 7743 C C . ALA B 1 476 ? 57.747 67.277 39.467 1.00 36.74 454 ALA B C 1
ATOM 7744 O O . ALA B 1 476 ? 57.440 67.367 40.636 1.00 35.28 454 ALA B O 1
ATOM 7746 N N . TYR B 1 477 ? 57.922 68.363 38.691 1.00 33.70 455 TYR B N 1
ATOM 7747 C CA . TYR B 1 477 ? 57.911 69.740 39.255 1.00 34.73 455 TYR B CA 1
ATOM 7748 C C . TYR B 1 477 ? 56.467 70.114 39.708 1.00 37.55 455 TYR B C 1
ATOM 7749 O O . TYR B 1 477 ? 56.233 70.655 40.776 1.00 35.09 455 TYR B O 1
ATOM 7758 N N . ALA B 1 478 ? 55.515 69.773 38.881 1.00 38.49 456 ALA B N 1
ATOM 7759 C CA . ALA B 1 478 ? 54.102 70.047 39.170 1.00 38.68 456 ALA B CA 1
ATOM 7760 C C . ALA B 1 478 ? 53.625 69.243 40.379 1.00 37.68 456 ALA B C 1
ATOM 7761 O O . ALA B 1 478 ? 52.950 69.766 41.245 1.00 40.90 456 ALA B O 1
ATOM 7763 N N . GLU B 1 479 ? 54.105 68.036 40.507 1.00 37.02 457 GLU B N 1
ATOM 7764 C CA . GLU B 1 479 ? 53.831 67.252 41.714 1.00 44.97 457 GLU B CA 1
ATOM 7765 C C . GLU B 1 479 ? 54.388 67.926 42.954 1.00 40.49 457 GLU B C 1
ATOM 7766 O O . GLU B 1 479 ? 53.730 67.952 44.018 1.00 41.34 457 GLU B O 1
ATOM 7772 N N . ALA B 1 480 ? 55.632 68.406 42.870 1.00 40.92 458 ALA B N 1
ATOM 7773 C CA . ALA B 1 480 ? 56.296 68.967 44.037 1.00 37.44 458 ALA B CA 1
ATOM 7774 C C . ALA B 1 480 ? 55.536 70.230 44.445 1.00 41.27 458 ALA B C 1
ATOM 7775 O O . ALA B 1 480 ? 55.367 70.514 45.625 1.00 37.87 458 ALA B O 1
ATOM 7777 N N . MET B 1 481 ? 55.143 71.020 43.473 1.00 34.50 459 MET B N 1
ATOM 7778 C CA . MET B 1 481 ? 54.404 72.251 43.768 1.00 39.06 459 MET B CA 1
ATOM 7779 C C . MET B 1 481 ? 53.018 71.956 44.378 1.00 43.00 459 MET B C 1
ATOM 7780 O O . MET B 1 481 ? 52.595 72.636 45.275 1.00 38.93 459 MET B O 1
ATOM 7785 N N . LYS B 1 482 ? 52.323 70.962 43.847 1.00 38.45 460 LYS B N 1
ATOM 7786 C CA . LYS B 1 482 ? 51.033 70.557 44.400 1.00 46.08 460 LYS B CA 1
ATOM 7787 C C . LYS B 1 482 ? 51.161 70.106 45.875 1.00 42.67 460 LYS B C 1
ATOM 7788 O O . LYS B 1 482 ? 50.388 70.533 46.706 1.00 38.89 460 LYS B O 1
ATOM 7794 N N . ASP B 1 483 ? 52.160 69.302 46.171 1.00 40.73 461 ASP B N 1
ATOM 7795 C CA . ASP B 1 483 ? 52.454 68.844 47.563 1.00 44.02 461 ASP B CA 1
ATOM 7796 C C . ASP B 1 483 ? 52.789 69.999 48.466 1.00 41.81 461 ASP B C 1
ATOM 7797 O O . ASP B 1 483 ? 52.387 70.043 49.622 1.00 45.19 461 ASP B O 1
ATOM 7802 N N . PHE B 1 484 ? 53.557 70.919 47.951 1.00 41.19 462 PHE B N 1
ATOM 7803 C CA . PHE B 1 484 ? 53.957 72.082 48.716 1.00 39.17 462 PHE B CA 1
ATOM 7804 C C . PHE B 1 484 ? 52.738 72.940 49.043 1.00 39.25 462 PHE B C 1
ATOM 7805 O O . PHE B 1 484 ? 52.599 73.464 50.159 1.00 36.19 462 PHE B O 1
ATOM 7813 N N . VAL B 1 485 ? 51.936 73.226 48.038 1.00 36.85 463 VAL B N 1
ATOM 7814 C CA . VAL B 1 485 ? 50.718 74.031 48.238 1.00 38.12 463 VAL B CA 1
ATOM 7815 C C . VAL B 1 485 ? 49.770 73.318 49.214 1.00 46.04 463 VAL B C 1
ATOM 7816 O O . VAL B 1 485 ? 49.211 73.919 50.099 1.00 44.99 463 VAL B O 1
ATOM 7820 N N . THR B 1 486 ? 49.583 72.034 48.999 1.00 42.25 464 THR B N 1
ATOM 7821 C CA . THR B 1 486 ? 48.727 71.234 49.848 1.00 47.23 464 THR B CA 1
ATOM 7822 C C . THR B 1 486 ? 49.179 71.326 51.299 1.00 53.59 464 THR B C 1
ATOM 7823 O O . THR B 1 486 ? 48.374 71.584 52.174 1.00 48.81 464 THR B O 1
ATOM 7827 N N . SER B 1 487 ? 50.491 71.244 51.523 1.00 56.63 465 SER B N 1
ATOM 7828 C CA . SER B 1 487 ? 51.078 71.277 52.891 1.00 50.37 465 SER B CA 1
ATOM 7829 C C . SER B 1 487 ? 51.149 72.669 53.498 1.00 53.77 465 SER B C 1
ATOM 7830 O O . SER B 1 487 ? 51.420 72.808 54.675 1.00 54.10 465 SER B O 1
ATOM 7833 N N . ASN B 1 488 ? 51.028 73.699 52.669 1.00 43.35 466 ASN B N 1
ATOM 7834 C CA . ASN B 1 488 ? 51.230 75.061 53.122 1.00 44.73 466 ASN B CA 1
ATOM 7835 C C . ASN B 1 488 ? 49.974 75.902 52.842 1.00 53.54 466 ASN B C 1
ATOM 7836 O O . ASN B 1 488 ? 49.932 76.710 51.927 1.00 44.04 466 ASN B O 1
ATOM 7841 N N . GLU B 1 489 ? 48.989 75.769 53.719 1.00 38.67 467 GLU B N 1
ATOM 7842 C CA . GLU B 1 489 ? 47.669 76.328 53.527 1.00 48.99 467 GLU B CA 1
ATOM 7843 C C . GLU B 1 489 ? 47.648 77.840 53.514 1.00 44.31 467 GLU B C 1
ATOM 7844 O O . GLU B 1 489 ? 46.752 78.448 52.937 1.00 52.31 467 GLU B O 1
ATOM 7850 N N . ASP B 1 490 ? 48.681 78.448 54.071 1.00 46.07 468 ASP B N 1
ATOM 7851 C CA . ASP B 1 490 ? 48.763 79.925 54.126 1.00 52.02 468 ASP B CA 1
ATOM 7852 C C . ASP B 1 490 ? 49.648 80.587 53.026 1.00 49.50 468 ASP B C 1
ATOM 7853 O O . ASP B 1 490 ? 50.031 81.732 53.163 1.00 48.66 468 ASP B O 1
ATOM 7858 N N . ILE B 1 491 ? 50.019 79.858 51.990 1.00 51.58 469 ILE B N 1
ATOM 7859 C CA . ILE B 1 491 ? 50.908 80.424 50.949 1.00 52.12 469 ILE B CA 1
ATOM 7860 C C . ILE B 1 491 ? 50.283 81.637 50.269 1.00 47.06 469 ILE B C 1
ATOM 7861 O O . ILE B 1 491 ? 49.083 81.653 49.901 1.00 42.37 469 ILE B O 1
ATOM 7866 N N . ASP B 1 492 ? 51.095 82.666 50.107 1.00 48.61 470 ASP B N 1
ATOM 7867 C CA . ASP B 1 492 ? 50.673 83.850 49.390 1.00 44.05 470 ASP B CA 1
ATOM 7868 C C . ASP B 1 492 ? 50.772 83.598 47.892 1.00 46.18 470 ASP B C 1
ATOM 7869 O O . ASP B 1 492 ? 51.870 83.508 47.327 1.00 40.09 470 ASP B O 1
ATOM 7874 N N . LEU B 1 493 ? 49.624 83.462 47.250 1.00 37.38 471 LEU B N 1
ATOM 7875 C CA . LEU B 1 493 ? 49.553 83.111 45.824 1.00 43.20 471 LEU B CA 1
ATOM 7876 C C . LEU B 1 493 ? 50.256 84.091 44.906 1.00 36.14 471 LEU B C 1
ATOM 7877 O O . LEU B 1 493 ? 50.849 83.692 43.954 1.00 40.21 471 LEU B O 1
ATOM 7882 N N . GLU B 1 494 ? 50.177 85.371 45.196 1.00 33.97 472 GLU B N 1
ATOM 7883 C CA . GLU B 1 494 ? 50.826 86.362 44.379 1.00 34.18 472 GLU B CA 1
ATOM 7884 C C . GLU B 1 494 ? 52.369 86.293 44.480 1.00 36.46 472 GLU B C 1
ATOM 7885 O O . GLU B 1 494 ? 53.075 86.439 43.490 1.00 34.05 472 GLU B O 1
ATOM 7891 N N . ASP B 1 495 ? 52.864 86.053 45.690 1.00 36.89 473 ASP B N 1
ATOM 7892 C CA . ASP B 1 495 ? 54.325 85.899 45.928 1.00 32.77 473 ASP B CA 1
ATOM 7893 C C . ASP B 1 495 ? 54.841 84.633 45.239 1.00 30.59 473 ASP B C 1
ATOM 7894 O O . ASP B 1 495 ? 55.878 84.637 44.640 1.00 28.99 473 ASP B O 1
ATOM 7899 N N . MET B 1 496 ? 54.031 83.550 45.271 1.00 32.48 474 MET B N 1
ATOM 7900 C CA . MET B 1 496 ? 54.372 82.321 44.665 1.00 32.94 474 MET B CA 1
ATOM 7901 C C . MET B 1 496 ? 54.473 82.443 43.134 1.00 36.71 474 MET B C 1
ATOM 7902 O O . MET B 1 496 ? 55.439 81.999 42.552 1.00 35.30 474 MET B O 1
ATOM 7907 N N . ALA B 1 497 ? 53.473 83.056 42.498 1.00 34.82 475 ALA B N 1
ATOM 7908 C CA . ALA B 1 497 ? 53.487 83.284 41.060 1.00 34.24 475 ALA B CA 1
ATOM 7909 C C . ALA B 1 497 ? 54.658 84.167 40.651 1.00 32.45 475 ALA B C 1
ATOM 7910 O O . ALA B 1 497 ? 55.300 83.911 39.656 1.00 31.58 475 ALA B O 1
ATOM 7912 N N . TYR B 1 498 ? 54.886 85.208 41.416 1.00 32.72 476 TYR B N 1
ATOM 7913 C CA . TYR B 1 498 ? 55.979 86.135 41.169 1.00 32.82 476 TYR B CA 1
ATOM 7914 C C . TYR B 1 498 ? 57.343 85.412 41.247 1.00 32.79 476 TYR B C 1
ATOM 7915 O O . TYR B 1 498 ? 58.255 85.706 40.493 1.00 29.13 476 TYR B O 1
ATOM 7924 N N . THR B 1 499 ? 57.466 84.473 42.183 1.00 31.52 477 THR B N 1
ATOM 7925 C CA . THR B 1 499 ? 58.672 83.696 42.322 1.00 30.40 477 THR B CA 1
ATOM 7926 C C . THR B 1 499 ? 58.890 82.734 41.168 1.00 29.08 477 THR B C 1
ATOM 7927 O O . THR B 1 499 ? 59.972 82.685 40.587 1.00 30.18 477 THR B O 1
ATOM 7931 N N . LEU B 1 500 ? 57.812 82.088 40.723 1.00 29.24 478 LEU B N 1
ATOM 7932 C CA . LEU B 1 500 ? 57.862 81.208 39.538 1.00 29.84 478 LEU B CA 1
ATOM 7933 C C . LEU B 1 500 ? 58.159 81.988 38.221 1.00 30.27 478 LEU B C 1
ATOM 7934 O O . LEU B 1 500 ? 58.902 81.517 37.383 1.00 31.51 478 LEU B O 1
ATOM 7939 N N . GLN B 1 501 ? 57.687 83.232 38.151 1.00 31.54 479 GLN B N 1
ATOM 7940 C CA . GLN B 1 501 ? 57.929 84.108 36.996 1.00 35.37 479 GLN B CA 1
ATOM 7941 C C . GLN B 1 501 ? 59.386 84.630 36.952 1.00 36.45 479 GLN B C 1
ATOM 7942 O O . GLN B 1 501 ? 60.056 84.520 35.925 1.00 36.44 479 GLN B O 1
ATOM 7948 N N . THR B 1 502 ? 59.835 85.232 38.046 1.00 33.75 480 THR B N 1
ATOM 7949 C CA . THR B 1 502 ? 61.111 86.016 38.070 1.00 34.38 480 THR B CA 1
ATOM 7950 C C . THR B 1 502 ? 62.244 85.265 38.724 1.00 34.56 480 THR B C 1
ATOM 7951 O O . THR B 1 502 ? 63.390 85.662 38.653 1.00 36.74 480 THR B O 1
ATOM 7955 N N . GLY B 1 503 ? 61.924 84.217 39.448 1.00 33.11 481 GLY B N 1
ATOM 7956 C CA . GLY B 1 503 ? 62.960 83.537 40.280 1.00 30.62 481 GLY B CA 1
ATOM 7957 C C . GLY B 1 503 ? 63.320 82.132 39.801 1.00 35.18 481 GLY B C 1
ATOM 7958 O O . GLY B 1 503 ? 63.870 81.328 40.557 1.00 37.34 481 GLY B O 1
ATOM 7959 N N . ARG B 1 504 ? 62.870 81.794 38.602 1.00 33.69 482 ARG B N 1
ATOM 7960 C CA . ARG B 1 504 ? 63.140 80.509 37.971 1.00 33.20 482 ARG B CA 1
ATOM 7961 C C . ARG B 1 504 ? 63.472 80.747 36.491 1.00 34.05 482 ARG B C 1
ATOM 7962 O O . ARG B 1 504 ? 62.877 81.599 35.825 1.00 34.39 482 ARG B O 1
ATOM 7970 N N . GLU B 1 505 ? 64.426 79.984 35.981 1.00 35.39 483 GLU B N 1
ATOM 7971 C CA . GLU B 1 505 ? 64.752 80.049 34.568 1.00 35.01 483 GLU B CA 1
ATOM 7972 C C . GLU B 1 505 ? 63.623 79.437 33.752 1.00 31.91 483 GLU B C 1
ATOM 7973 O O . GLU B 1 505 ? 63.092 78.336 34.079 1.00 36.89 483 GLU B O 1
ATOM 7979 N N . ALA B 1 506 ? 63.250 80.121 32.672 1.00 36.91 484 ALA B N 1
ATOM 7980 C CA . ALA B 1 506 ? 62.269 79.548 31.700 1.00 38.54 484 ALA B CA 1
ATOM 7981 C C . ALA B 1 506 ? 62.953 78.477 30.830 1.00 42.74 484 ALA B C 1
ATOM 7982 O O . ALA B 1 506 ? 63.752 78.774 29.958 1.00 37.24 484 ALA B O 1
ATOM 7984 N N . MET B 1 507 ? 62.662 77.237 31.101 1.00 33.78 485 MET B N 1
ATOM 7985 C CA . MET B 1 507 ? 63.277 76.146 30.369 1.00 36.68 485 MET B CA 1
ATOM 7986 C C . MET B 1 507 ? 62.369 75.645 29.205 1.00 39.59 485 MET B C 1
ATOM 7987 O O . MET B 1 507 ? 61.300 76.203 28.970 1.00 42.57 485 MET B O 1
ATOM 7992 N N . ASP B 1 508 ? 62.822 74.625 28.477 1.00 38.49 486 ASP B N 1
ATOM 7993 C CA . ASP B 1 508 ? 62.227 74.249 27.152 1.00 43.91 486 ASP B CA 1
ATOM 7994 C C . ASP B 1 508 ? 60.834 73.623 27.212 1.00 39.98 486 ASP B C 1
ATOM 7995 O O . ASP B 1 508 ? 60.007 73.847 26.301 1.00 41.11 486 ASP B O 1
ATOM 8000 N N . TYR B 1 509 ? 60.566 72.837 28.269 1.00 35.02 487 TYR B N 1
ATOM 8001 C CA . TYR B 1 509 ? 59.214 72.286 28.495 1.00 36.13 487 TYR B CA 1
ATOM 8002 C C . TYR B 1 509 ? 58.443 73.135 29.482 1.00 44.23 487 TYR B C 1
ATOM 8003 O O . TYR B 1 509 ? 58.866 73.288 30.634 1.00 36.41 487 TYR B O 1
ATOM 8012 N N . ARG B 1 510 ? 57.294 73.661 29.044 1.00 35.74 488 ARG B N 1
ATOM 8013 C CA . ARG B 1 510 ? 56.584 74.712 29.787 1.00 29.39 488 ARG B CA 1
ATOM 8014 C C . ARG B 1 510 ? 55.146 74.402 30.034 1.00 37.39 488 ARG B C 1
ATOM 8015 O O . ARG B 1 510 ? 54.473 73.796 29.202 1.00 40.91 488 ARG B O 1
ATOM 8023 N N . MET B 1 511 ? 54.656 74.816 31.200 1.00 34.33 489 MET B N 1
ATOM 8024 C CA . MET B 1 511 ? 53.204 74.846 31.471 1.00 33.47 489 MET B CA 1
ATOM 8025 C C . MET B 1 511 ? 52.857 76.044 32.285 1.00 34.04 489 MET B C 1
ATOM 8026 O O . MET B 1 511 ? 53.735 76.643 32.943 1.00 35.74 489 MET B O 1
ATOM 8031 N N . ALA B 1 512 ? 51.620 76.493 32.130 1.00 33.00 490 ALA B N 1
ATOM 8032 C CA . ALA B 1 512 ? 51.111 77.675 32.787 1.00 31.03 490 ALA B CA 1
ATOM 8033 C C . ALA B 1 512 ? 49.608 77.634 32.946 1.00 38.45 490 ALA B C 1
ATOM 8034 O O . ALA B 1 512 ? 48.919 76.984 32.165 1.00 40.98 490 ALA B O 1
ATOM 8036 N N . PHE B 1 513 ? 49.108 78.401 33.910 1.00 39.42 491 PHE B N 1
ATOM 8037 C CA . PHE B 1 513 ? 47.661 78.459 34.192 1.00 41.48 491 PHE B CA 1
ATOM 8038 C C . PHE B 1 513 ? 47.369 79.605 35.117 1.00 40.45 491 PHE B C 1
ATOM 8039 O O . PHE B 1 513 ? 48.276 80.091 35.850 1.00 39.04 491 PHE B O 1
ATOM 8047 N N . LEU B 1 514 ? 46.086 79.956 35.170 1.00 38.70 492 LEU B N 1
ATOM 8048 C CA . LEU B 1 514 ? 45.597 81.004 36.046 1.00 42.79 492 LEU B CA 1
ATOM 8049 C C . LEU B 1 514 ? 44.983 80.387 37.277 1.00 42.38 492 LEU B C 1
ATOM 8050 O O . LEU B 1 514 ? 44.425 79.353 37.225 1.00 41.58 492 LEU B O 1
ATOM 8055 N N . ALA B 1 515 ? 45.075 81.064 38.392 1.00 36.50 493 ALA B N 1
ATOM 8056 C CA . ALA B 1 515 ? 44.356 80.631 39.569 1.00 42.93 493 ALA B CA 1
ATOM 8057 C C . ALA B 1 515 ? 44.165 81.805 40.471 1.00 40.47 493 ALA B C 1
ATOM 8058 O O . ALA B 1 515 ? 45.058 82.602 40.628 1.00 42.06 493 ALA B O 1
ATOM 8060 N N . ASP B 1 516 ? 43.022 81.881 41.128 1.00 39.40 494 ASP B N 1
ATOM 8061 C CA . ASP B 1 516 ? 42.845 82.962 42.068 1.00 40.04 494 ASP B CA 1
ATOM 8062 C C . ASP B 1 516 ? 42.713 82.453 43.500 1.00 42.13 494 ASP B C 1
ATOM 8063 O O . ASP B 1 516 ? 42.480 83.214 44.390 1.00 49.24 494 ASP B O 1
ATOM 8068 N N . SER B 1 517 ? 42.916 81.158 43.708 1.00 44.83 495 SER B N 1
ATOM 8069 C CA . SER B 1 517 ? 42.847 80.597 45.064 1.00 42.16 495 SER B CA 1
ATOM 8070 C C . SER B 1 517 ? 43.596 79.345 45.117 1.00 39.33 495 SER B C 1
ATOM 8071 O O . SER B 1 517 ? 43.877 78.715 44.090 1.00 35.91 495 SER B O 1
ATOM 8074 N N . ARG B 1 518 ? 43.820 78.907 46.334 1.00 39.44 496 ARG B N 1
ATOM 8075 C CA . ARG B 1 518 ? 44.602 77.749 46.629 1.00 42.49 496 ARG B CA 1
ATOM 8076 C C . ARG B 1 518 ? 43.934 76.494 46.060 1.00 47.20 496 ARG B C 1
ATOM 8077 O O . ARG B 1 518 ? 44.581 75.605 45.437 1.00 42.44 496 ARG B O 1
ATOM 8085 N N . GLU B 1 519 ? 42.625 76.448 46.184 1.00 53.69 497 GLU B N 1
ATOM 8086 C CA . GLU B 1 519 ? 41.839 75.321 45.664 1.00 41.47 497 GLU B CA 1
ATOM 8087 C C . GLU B 1 519 ? 41.906 75.245 44.130 1.00 39.85 497 GLU B C 1
ATOM 8088 O O . GLU B 1 519 ? 42.062 74.166 43.533 1.00 41.65 497 GLU B O 1
ATOM 8094 N N . MET B 1 520 ? 41.723 76.390 43.479 1.00 42.83 498 MET B N 1
ATOM 8095 C CA . MET B 1 520 ? 41.839 76.456 42.023 1.00 42.70 498 MET B CA 1
ATOM 8096 C C . MET B 1 520 ? 43.307 76.048 41.561 1.00 46.45 498 MET B C 1
ATOM 8097 O O . MET B 1 520 ? 43.531 75.333 40.553 1.00 42.34 498 MET B O 1
ATOM 8102 N N . LEU B 1 521 ? 44.283 76.506 42.317 1.00 42.75 499 LEU B N 1
ATOM 8103 C CA . LEU B 1 521 ? 45.692 76.192 42.014 1.00 39.32 499 LEU B CA 1
ATOM 8104 C C . LEU B 1 521 ? 45.903 74.709 42.099 1.00 39.36 499 LEU B C 1
ATOM 8105 O O . LEU B 1 521 ? 46.445 74.088 41.199 1.00 41.57 499 LEU B O 1
ATOM 8110 N N . ILE B 1 522 ? 45.475 74.121 43.197 1.00 41.93 500 ILE B N 1
ATOM 8111 C CA . ILE B 1 522 ? 45.599 72.660 43.369 1.00 44.40 500 ILE B CA 1
ATOM 8112 C C . ILE B 1 522 ? 44.874 71.915 42.255 1.00 45.20 500 ILE B C 1
ATOM 8113 O O . ILE B 1 522 ? 45.376 70.929 41.711 1.00 43.54 500 ILE B O 1
ATOM 8118 N N . LYS B 1 523 ? 43.679 72.380 41.910 1.00 48.09 501 LYS B N 1
ATOM 8119 C CA . LYS B 1 523 ? 42.901 71.705 40.869 1.00 52.49 501 LYS B CA 1
ATOM 8120 C C . LYS B 1 523 ? 43.597 71.774 39.500 1.00 50.30 501 LYS B C 1
ATOM 8121 O O . LYS B 1 523 ? 43.585 70.813 38.740 1.00 43.33 501 LYS B O 1
ATOM 8127 N N . ALA B 1 524 ? 44.190 72.926 39.189 1.00 45.01 502 ALA B N 1
ATOM 8128 C CA . ALA B 1 524 ? 44.921 73.088 37.933 1.00 44.54 502 ALA B CA 1
ATOM 8129 C C . ALA B 1 524 ? 46.128 72.115 37.838 1.00 42.28 502 ALA B C 1
ATOM 8130 O O . ALA B 1 524 ? 46.345 71.435 36.820 1.00 41.86 502 ALA B O 1
ATOM 8132 N N . LEU B 1 525 ? 46.865 71.998 38.919 1.00 42.10 503 LEU B N 1
ATOM 8133 C CA . LEU B 1 525 ? 48.003 71.082 38.945 1.00 39.20 503 LEU B CA 1
ATOM 8134 C C . LEU B 1 525 ? 47.515 69.634 38.837 1.00 43.46 503 LEU B C 1
ATOM 8135 O O . LEU B 1 525 ? 48.093 68.813 38.110 1.00 45.45 503 LEU B O 1
ATOM 8140 N N . ASP B 1 526 ? 46.465 69.321 39.575 1.00 46.65 504 ASP B N 1
ATOM 8141 C CA . ASP B 1 526 ? 45.816 67.987 39.479 1.00 48.80 504 ASP B CA 1
ATOM 8142 C C . ASP B 1 526 ? 45.382 67.659 38.051 1.00 49.33 504 ASP B C 1
ATOM 8143 O O . ASP B 1 526 ? 45.657 66.575 37.537 1.00 47.09 504 ASP B O 1
ATOM 8148 N N . ASP B 1 527 ? 44.697 68.613 37.419 1.00 50.03 505 ASP B N 1
ATOM 8149 C CA . ASP B 1 527 ? 44.249 68.446 36.020 1.00 54.93 505 ASP B CA 1
ATOM 8150 C C . ASP B 1 527 ? 45.434 68.237 35.097 1.00 60.63 505 ASP B C 1
ATOM 8151 O O . ASP B 1 527 ? 45.392 67.410 34.162 1.00 50.47 505 ASP B O 1
ATOM 8156 N N . TYR B 1 528 ? 46.460 69.060 35.290 1.00 49.44 506 TYR B N 1
ATOM 8157 C CA . TYR B 1 528 ? 47.674 68.910 34.495 1.00 42.74 506 TYR B CA 1
ATOM 8158 C C . TYR B 1 528 ? 48.228 67.495 34.639 1.00 42.21 506 TYR B C 1
ATOM 8159 O O . TYR B 1 528 ? 48.524 66.819 33.662 1.00 48.97 506 TYR B O 1
ATOM 8168 N N . LEU B 1 529 ? 48.397 67.049 35.865 1.00 51.25 507 LEU B N 1
ATOM 8169 C CA . LEU B 1 529 ? 48.981 65.731 36.117 1.00 50.20 507 LEU B CA 1
ATOM 8170 C C . LEU B 1 529 ? 48.081 64.602 35.599 1.00 54.50 507 LEU B C 1
ATOM 8171 O O . LEU B 1 529 ? 48.556 63.579 35.143 1.00 60.77 507 LEU B O 1
ATOM 8176 N N . ALA B 1 530 ? 46.783 64.780 35.718 1.00 57.02 508 ALA B N 1
ATOM 8177 C CA . ALA B 1 530 ? 45.843 63.699 35.345 1.00 71.05 508 ALA B CA 1
ATOM 8178 C C . ALA B 1 530 ? 45.575 63.717 33.850 1.00 70.91 508 ALA B C 1
ATOM 8179 O O . ALA B 1 530 ? 44.828 62.890 33.331 1.00 74.77 508 ALA B O 1
ATOM 8181 N N . GLU B 1 531 ? 46.198 64.696 33.226 1.00 71.77 509 GLU B N 1
ATOM 8182 C CA . GLU B 1 531 ? 46.056 64.971 31.817 1.00 86.50 509 GLU B CA 1
ATOM 8183 C C . GLU B 1 531 ? 44.591 65.105 31.515 1.00 86.66 509 GLU B C 1
ATOM 8184 O O . GLU B 1 531 ? 44.174 64.918 30.400 1.00 88.38 509 GLU B O 1
ATOM 8190 N N . MET B 1 532 ? 43.815 65.456 32.531 1.00 92.10 510 MET B N 1
ATOM 8191 C CA . MET B 1 532 ? 42.387 65.623 32.375 1.00 95.66 510 MET B CA 1
ATOM 8192 C C . MET B 1 532 ? 42.149 66.543 31.209 1.00 99.36 510 MET B C 1
ATOM 8193 O O . MET B 1 532 ? 42.839 67.532 31.052 1.00 100.39 510 MET B O 1
ATOM 8198 N N . PRO B 1 533 ? 41.110 66.180 30.361 1.00 107.35 511 PRO B N 1
ATOM 8199 C CA . PRO B 1 533 ? 40.931 67.068 29.215 1.00 106.61 511 PRO B CA 1
ATOM 8200 C C . PRO B 1 533 ? 40.340 68.417 29.399 1.00 111.27 511 PRO B C 1
ATOM 8201 O O . PRO B 1 533 ? 39.136 68.482 29.521 1.00 90.39 511 PRO B O 1
ATOM 8205 N N . ASN B 1 534 ? 41.158 69.454 29.442 1.00 30.00 512 ASN B N 1
ATOM 8206 C CA . ASN B 1 534 ? 40.627 70.787 29.599 1.00 30.00 512 ASN B CA 1
ATOM 8207 C C . ASN B 1 534 ? 41.268 71.951 28.901 1.00 30.00 512 ASN B C 1
ATOM 8208 O O . ASN B 1 534 ? 42.023 71.824 27.952 1.00 30.00 512 ASN B O 1
ATOM 8213 N N . GLY B 1 535 ? 40.921 73.110 29.405 1.00 30.00 513 GLY B N 1
ATOM 8214 C CA . GLY B 1 535 ? 41.446 74.341 28.906 1.00 30.00 513 GLY B CA 1
ATOM 8215 C C . GLY B 1 535 ? 41.896 75.608 29.553 1.00 30.00 513 GLY B C 1
ATOM 8216 O O . GLY B 1 535 ? 41.899 76.644 28.891 1.00 30.00 513 GLY B O 1
ATOM 8217 N N . SER B 1 536 ? 42.291 75.528 30.813 1.00 30.00 514 SER B N 1
ATOM 8218 C CA . SER B 1 536 ? 42.745 76.689 31.538 1.00 30.00 514 SER B CA 1
ATOM 8219 C C . SER B 1 536 ? 44.236 76.446 31.691 1.00 30.00 514 SER B C 1
ATOM 8220 O O . SER B 1 536 ? 44.922 77.266 32.241 1.00 30.00 514 SER B O 1
ATOM 8223 N N . ILE B 1 537 ? 44.710 75.321 31.189 1.00 59.71 515 ILE B N 1
ATOM 8224 C CA . ILE B 1 537 ? 46.090 74.921 31.304 1.00 59.69 515 ILE B CA 1
ATOM 8225 C C . ILE B 1 537 ? 46.759 74.907 29.948 1.00 54.32 515 ILE B C 1
ATOM 8226 O O . ILE B 1 537 ? 46.351 74.203 29.033 1.00 47.32 515 ILE B O 1
ATOM 8231 N N . PHE B 1 538 ? 47.821 75.681 29.870 1.00 42.90 516 PHE B N 1
ATOM 8232 C CA . PHE B 1 538 ? 48.625 75.785 28.693 1.00 45.04 516 PHE B CA 1
ATOM 8233 C C . PHE B 1 538 ? 49.922 75.035 28.837 1.00 46.79 516 PHE B C 1
ATOM 8234 O O . PHE B 1 538 ? 50.559 75.078 29.859 1.00 42.92 516 PHE B O 1
ATOM 8242 N N . ALA B 1 539 ? 50.301 74.342 27.794 1.00 38.17 517 ALA B N 1
ATOM 8243 C CA . ALA B 1 539 ? 51.548 73.600 27.835 1.00 38.96 517 ALA B CA 1
ATOM 8244 C C . ALA B 1 539 ? 52.129 73.432 26.458 1.00 46.25 517 ALA B C 1
ATOM 8245 O O . ALA B 1 539 ? 51.404 73.306 25.494 1.00 43.83 517 ALA B O 1
ATOM 8247 N N . ALA B 1 540 ? 53.450 73.498 26.373 1.00 39.60 518 ALA B N 1
ATOM 8248 C CA . ALA B 1 540 ? 54.142 73.351 25.092 1.00 44.91 518 ALA B CA 1
ATOM 8249 C C . ALA B 1 540 ? 55.582 73.011 25.332 1.00 47.82 518 ALA B C 1
ATOM 8250 O O . ALA B 1 540 ? 56.135 73.338 26.378 1.00 41.66 518 ALA B O 1
ATOM 8252 N N . HIS B 1 541 ? 56.174 72.320 24.359 1.00 42.05 519 HIS B N 1
ATOM 8253 C CA . HIS B 1 541 ? 57.612 72.306 24.149 1.00 41.22 519 HIS B CA 1
ATOM 8254 C C . HIS B 1 541 ? 58.039 73.444 23.198 1.00 50.18 519 HIS B C 1
ATOM 8255 O O . HIS B 1 541 ? 57.654 73.492 22.025 1.00 57.34 519 HIS B O 1
ATOM 8262 N N . VAL B 1 542 ? 58.903 74.297 23.704 1.00 47.61 520 VAL B N 1
ATOM 8263 C CA . VAL B 1 542 ? 59.273 75.561 23.052 1.00 53.42 520 VAL B CA 1
ATOM 8264 C C . VAL B 1 542 ? 59.878 75.348 21.634 1.00 60.51 520 VAL B C 1
ATOM 8265 O O . VAL B 1 542 ? 59.647 76.139 20.709 1.00 49.74 520 VAL B O 1
ATOM 8269 N N . LYS B 1 543 ? 60.617 74.253 21.462 1.00 57.62 521 LYS B N 1
ATOM 8270 C CA . LYS B 1 543 ? 61.330 73.987 20.192 1.00 62.28 521 LYS B CA 1
ATOM 8271 C C . LYS B 1 543 ? 60.350 73.669 19.001 1.00 61.35 521 LYS B C 1
ATOM 8272 O O . LYS B 1 543 ? 60.704 73.825 17.861 1.00 61.01 521 LYS B O 1
ATOM 8278 N N . THR B 1 544 ? 59.115 73.293 19.305 1.00 59.15 522 THR B N 1
ATOM 8279 C CA . THR B 1 544 ? 58.117 72.956 18.274 1.00 67.97 522 THR B CA 1
ATOM 8280 C C . THR B 1 544 ? 57.228 74.162 17.857 1.00 62.80 522 THR B C 1
ATOM 8281 O O . THR B 1 544 ? 56.456 74.053 16.915 1.00 59.93 522 THR B O 1
ATOM 8285 N N . LYS B 1 545 ? 57.323 75.293 18.557 1.00 66.32 523 LYS B N 1
ATOM 8286 C CA . LYS B 1 545 ? 56.311 76.386 18.393 1.00 61.20 523 LYS B CA 1
ATOM 8287 C C . LYS B 1 545 ? 56.948 77.662 17.870 1.00 60.86 523 LYS B C 1
ATOM 8288 O O . LYS B 1 545 ? 56.354 78.741 17.928 1.00 52.39 523 LYS B O 1
ATOM 8294 N N . LYS B 1 546 ? 58.185 77.544 17.404 1.00 49.71 524 LYS B N 1
ATOM 8295 C CA . LYS B 1 546 ? 58.976 78.720 17.034 1.00 56.09 524 LYS B CA 1
ATOM 8296 C C . LYS B 1 546 ? 58.227 79.614 15.986 1.00 56.83 524 LYS B C 1
ATOM 8297 O O . LYS B 1 546 ? 58.230 80.830 16.088 1.00 61.21 524 LYS B O 1
ATOM 8303 N N . SER B 1 547 ? 57.522 78.992 15.052 1.00 49.34 525 SER B N 1
ATOM 8304 C CA . SER B 1 547 ? 56.854 79.757 13.983 1.00 56.76 525 SER B CA 1
ATOM 8305 C C . SER B 1 547 ? 55.673 80.541 14.544 1.00 57.60 525 SER B C 1
ATOM 8306 O O . SER B 1 547 ? 55.400 81.661 14.125 1.00 63.50 525 SER B O 1
ATOM 8309 N N . GLU B 1 548 ? 55.013 79.974 15.552 1.00 54.94 526 GLU B N 1
ATOM 8310 C CA . GLU B 1 548 ? 53.820 80.586 16.114 1.00 60.86 526 GLU B CA 1
ATOM 8311 C C . GLU B 1 548 ? 54.120 81.832 16.963 1.00 69.12 526 GLU B C 1
ATOM 8312 O O . GLU B 1 548 ? 53.206 82.629 17.234 1.00 72.14 526 GLU B O 1
ATOM 8318 N N . ILE B 1 549 ? 55.385 82.026 17.338 1.00 52.00 527 ILE B N 1
ATOM 8319 C CA . ILE B 1 549 ? 55.776 83.214 18.125 1.00 52.06 527 ILE B CA 1
ATOM 8320 C C . ILE B 1 549 ? 56.623 84.260 17.346 1.00 59.33 527 ILE B C 1
ATOM 8321 O O . ILE B 1 549 ? 56.876 85.359 17.879 1.00 62.08 527 ILE B O 1
ATOM 8326 N N . LYS B 1 550 ? 57.171 83.890 16.176 1.00 61.39 528 LYS B N 1
ATOM 8327 C CA . LYS B 1 550 ? 58.207 84.752 15.486 1.00 66.48 528 LYS B CA 1
ATOM 8328 C C . LYS B 1 550 ? 57.690 86.174 15.303 1.00 68.52 528 LYS B C 1
ATOM 8329 O O . LYS B 1 550 ? 58.434 87.150 15.498 1.00 62.51 528 LYS B O 1
ATOM 8335 N N . LEU B 1 551 ? 56.394 86.276 14.975 1.00 59.67 529 LEU B N 1
ATOM 8336 C CA . LEU B 1 551 ? 55.724 87.570 14.784 1.00 74.26 529 LEU B CA 1
ATOM 8337 C C . LEU B 1 551 ? 56.048 88.536 15.931 1.00 73.02 529 LEU B C 1
ATOM 8338 O O . LEU B 1 551 ? 56.461 89.698 15.708 1.00 76.76 529 LEU B O 1
ATOM 8343 N N . PHE B 1 552 ? 55.875 88.040 17.160 1.00 67.60 530 PHE B N 1
ATOM 8344 C CA . PHE B 1 552 ? 55.918 88.897 18.344 1.00 69.70 530 PHE B CA 1
ATOM 8345 C C . PHE B 1 552 ? 57.337 89.259 18.680 1.00 62.25 530 PHE B C 1
ATOM 8346 O O . PHE B 1 552 ? 57.556 90.133 19.473 1.00 58.53 530 PHE B O 1
ATOM 8354 N N . GLU B 1 553 ? 58.296 88.559 18.088 1.00 63.46 531 GLU B N 1
ATOM 8355 C CA . GLU B 1 553 ? 59.701 88.732 18.470 1.00 75.68 531 GLU B CA 1
ATOM 8356 C C . GLU B 1 553 ? 60.410 89.857 17.722 1.00 83.22 531 GLU B C 1
ATOM 8357 O O . GLU B 1 553 ? 61.399 90.386 18.202 1.00 83.06 531 GLU B O 1
ATOM 8363 N N . THR B 1 554 ? 59.916 90.198 16.536 1.00 86.93 532 THR B N 1
ATOM 8364 C CA . THR B 1 554 ? 60.670 91.054 15.598 1.00 82.95 532 THR B CA 1
ATOM 8365 C C . THR B 1 554 ? 59.908 92.312 15.180 1.00 79.60 532 THR B C 1
ATOM 8366 O O . THR B 1 554 ? 60.502 93.374 15.011 1.00 79.23 532 THR B O 1
ATOM 8370 N N . ASP B 1 555 ? 58.602 92.186 14.988 1.00 80.60 533 ASP B N 1
ATOM 8371 C CA . ASP B 1 555 ? 57.783 93.324 14.566 1.00 68.34 533 ASP B CA 1
ATOM 8372 C C . ASP B 1 555 ? 57.629 94.339 15.693 1.00 73.60 533 ASP B C 1
ATOM 8373 O O . ASP B 1 555 ? 57.384 93.963 16.816 1.00 86.93 533 ASP B O 1
ATOM 8378 N N . HIS B 1 556 ? 57.688 95.623 15.341 1.00 70.10 534 HIS B N 1
ATOM 8379 C CA . HIS B 1 556 ? 57.671 96.747 16.309 1.00 71.87 534 HIS B CA 1
ATOM 8380 C C . HIS B 1 556 ? 56.265 96.997 16.852 1.00 65.59 534 HIS B C 1
ATOM 8381 O O . HIS B 1 556 ? 56.080 97.406 18.002 1.00 62.00 534 HIS B O 1
ATOM 8388 N N . ASP B 1 557 ? 55.263 96.699 16.039 1.00 58.70 535 ASP B N 1
ATOM 8389 C CA . ASP B 1 557 ? 53.851 96.859 16.481 1.00 58.76 535 ASP B CA 1
ATOM 8390 C C . ASP B 1 557 ? 53.356 95.640 17.266 1.00 45.38 535 ASP B C 1
ATOM 8391 O O . ASP B 1 557 ? 52.409 95.719 18.079 1.00 52.79 535 ASP B O 1
ATOM 8396 N N . ALA B 1 558 ? 53.894 94.484 16.913 1.00 53.98 536 ALA B N 1
ATOM 8397 C CA . ALA B 1 558 ? 53.557 93.208 17.606 1.00 54.74 536 ALA B CA 1
ATOM 8398 C C . ALA B 1 558 ? 54.135 93.210 19.059 1.00 45.49 536 ALA B C 1
ATOM 8399 O O . ALA B 1 558 ? 53.414 92.959 20.033 1.00 55.57 536 ALA B O 1
ATOM 8401 N N . LYS B 1 559 ? 55.393 93.613 19.180 1.00 61.67 537 LYS B N 1
ATOM 8402 C CA . LYS B 1 559 ? 56.018 93.894 20.526 1.00 60.84 537 LYS B CA 1
ATOM 8403 C C . LYS B 1 559 ? 55.223 94.889 21.359 1.00 60.36 537 LYS B C 1
ATOM 8404 O O . LYS B 1 559 ? 54.956 94.661 22.543 1.00 71.92 537 LYS B O 1
ATOM 8410 N N . ALA B 1 560 ? 54.763 95.951 20.720 1.00 59.95 538 ALA B N 1
ATOM 8411 C CA . ALA B 1 560 ? 53.930 96.953 21.403 1.00 61.88 538 ALA B CA 1
ATOM 8412 C C . ALA B 1 560 ? 52.584 96.378 21.859 1.00 59.28 538 ALA B C 1
ATOM 8413 O O . ALA B 1 560 ? 52.014 96.797 22.880 1.00 63.21 538 ALA B O 1
ATOM 8415 N N . LEU B 1 561 ? 52.017 95.491 21.053 1.00 55.32 539 LEU B N 1
ATOM 8416 C CA . LEU B 1 561 ? 50.771 94.817 21.447 1.00 51.07 539 LEU B CA 1
ATOM 8417 C C . LEU B 1 561 ? 51.004 93.842 22.642 1.00 40.44 539 LEU B C 1
ATOM 8418 O O . LEU B 1 561 ? 50.100 93.620 23.437 1.00 49.40 539 LEU B O 1
ATOM 8423 N N . LEU B 1 562 ? 52.056 93.064 22.535 1.00 48.50 540 LEU B N 1
ATOM 8424 C CA . LEU B 1 562 ? 52.421 92.156 23.643 1.00 56.95 540 LEU B CA 1
ATOM 8425 C C . LEU B 1 562 ? 52.722 92.961 24.918 1.00 58.39 540 LEU B C 1
ATOM 8426 O O . LEU B 1 562 ? 52.199 92.667 25.968 1.00 53.79 540 LEU B O 1
ATOM 8431 N N . GLN B 1 563 ? 53.428 94.076 24.763 1.00 63.36 541 GLN B N 1
ATOM 8432 C CA . GLN B 1 563 ? 53.641 94.978 25.874 1.00 58.43 541 GLN B CA 1
ATOM 8433 C C . GLN B 1 563 ? 52.317 95.480 26.428 1.00 63.05 541 GLN B C 1
ATOM 8434 O O . GLN B 1 563 ? 52.129 95.582 27.638 1.00 68.09 541 GLN B O 1
ATOM 8440 N N . THR B 1 564 ? 51.411 95.846 25.542 1.00 63.08 542 THR B N 1
ATOM 8441 C CA . THR B 1 564 ? 50.066 96.325 25.941 1.00 60.27 542 THR B CA 1
ATOM 8442 C C . THR B 1 564 ? 49.299 95.225 26.695 1.00 53.59 542 THR B C 1
ATOM 8443 O O . THR B 1 564 ? 48.676 95.471 27.714 1.00 57.60 542 THR B O 1
ATOM 8447 N N . TRP B 1 565 ? 49.387 93.998 26.192 1.00 52.52 543 TRP B N 1
ATOM 8448 C CA . TRP B 1 565 ? 48.702 92.846 26.812 1.00 58.09 543 TRP B CA 1
ATOM 8449 C C . TRP B 1 565 ? 49.235 92.558 28.239 1.00 57.39 543 TRP B C 1
ATOM 8450 O O . TRP B 1 565 ? 48.465 92.310 29.157 1.00 47.75 543 TRP B O 1
ATOM 8461 N N . ILE B 1 566 ? 50.557 92.600 28.385 1.00 58.78 544 ILE B N 1
ATOM 8462 C CA . ILE B 1 566 ? 51.225 92.420 29.711 1.00 58.11 544 ILE B CA 1
ATOM 8463 C C . ILE B 1 566 ? 50.836 93.539 30.680 1.00 57.85 544 ILE B C 1
ATOM 8464 O O . ILE B 1 566 ? 50.586 93.293 31.847 1.00 72.07 544 ILE B O 1
ATOM 8469 N N . GLU B 1 567 ? 50.809 94.778 30.180 1.00 61.74 545 GLU B N 1
ATOM 8470 C CA . GLU B 1 567 ? 50.417 95.957 30.984 1.00 65.19 545 GLU B CA 1
ATOM 8471 C C . GLU B 1 567 ? 48.975 95.927 31.435 1.00 59.05 545 GLU B C 1
ATOM 8472 O O . GLU B 1 567 ? 48.661 96.313 32.565 1.00 67.34 545 GLU B O 1
ATOM 8478 N N . LYS B 1 568 ? 48.085 95.475 30.572 1.00 57.40 546 LYS B N 1
ATOM 8479 C CA . LYS B 1 568 ? 46.649 95.373 30.948 1.00 64.03 546 LYS B CA 1
ATOM 8480 C C . LYS B 1 568 ? 46.283 93.958 31.459 1.00 58.45 546 LYS B C 1
ATOM 8481 O O . LYS B 1 568 ? 45.098 93.603 31.654 1.00 56.46 546 LYS B O 1
ATOM 8487 N N . LYS B 1 569 ? 47.310 93.169 31.741 1.00 61.69 547 LYS B N 1
ATOM 8488 C CA . LYS B 1 569 ? 47.126 91.953 32.572 1.00 64.21 547 LYS B CA 1
ATOM 8489 C C . LYS B 1 569 ? 46.195 90.970 31.875 1.00 57.98 547 LYS B C 1
ATOM 8490 O O . LYS B 1 569 ? 45.301 90.397 32.482 1.00 46.78 547 LYS B O 1
ATOM 8496 N N . ARG B 1 570 ? 46.416 90.775 30.587 1.00 59.24 548 ARG B N 1
ATOM 8497 C CA . ARG B 1 570 ? 45.630 89.798 29.853 1.00 54.69 548 ARG B CA 1
ATOM 8498 C C . ARG B 1 570 ? 46.256 88.456 30.027 1.00 51.30 548 ARG B C 1
ATOM 8499 O O . ARG B 1 570 ? 46.887 87.956 29.113 1.00 50.74 548 ARG B O 1
ATOM 8507 N N . LEU B 1 571 ? 46.046 87.844 31.170 1.00 47.71 549 LEU B N 1
ATOM 8508 C CA . LEU B 1 571 ? 46.914 86.732 31.594 1.00 49.86 549 LEU B CA 1
ATOM 8509 C C . LEU B 1 571 ? 46.830 85.511 30.695 1.00 49.49 549 LEU B C 1
ATOM 8510 O O . LEU B 1 571 ? 47.826 84.813 30.495 1.00 45.77 549 LEU B O 1
ATOM 8515 N N . GLU B 1 572 ? 45.666 85.254 30.124 1.00 46.71 550 GLU B N 1
ATOM 8516 C CA . GLU B 1 572 ? 45.485 84.042 29.255 1.00 48.82 550 GLU B CA 1
ATOM 8517 C C . GLU B 1 572 ? 46.359 84.170 28.026 1.00 51.13 550 GLU B C 1
ATOM 8518 O O . GLU B 1 572 ? 46.965 83.205 27.584 1.00 50.80 550 GLU B O 1
ATOM 8524 N N . LYS B 1 573 ? 46.471 85.394 27.527 1.00 47.13 551 LYS B N 1
ATOM 8525 C CA . LYS B 1 573 ? 47.261 85.666 26.315 1.00 52.35 551 LYS B CA 1
ATOM 8526 C C . LYS B 1 573 ? 48.735 85.575 26.620 1.00 49.27 551 LYS B C 1
ATOM 8527 O O . LYS B 1 573 ? 49.504 85.013 25.840 1.00 41.35 551 LYS B O 1
ATOM 8533 N N . VAL B 1 574 ? 49.126 86.147 27.765 1.00 42.29 552 VAL B N 1
ATOM 8534 C CA . VAL B 1 574 ? 50.504 86.130 28.168 1.00 43.67 552 VAL B CA 1
ATOM 8535 C C . VAL B 1 574 ? 50.920 84.666 28.410 1.00 36.56 552 VAL B C 1
ATOM 8536 O O . VAL B 1 574 ? 51.959 84.226 27.937 1.00 41.92 552 VAL B O 1
ATOM 8540 N N . ALA B 1 575 ? 50.017 83.904 29.028 1.00 38.77 553 ALA B N 1
ATOM 8541 C CA . ALA B 1 575 ? 50.245 82.485 29.302 1.00 35.34 553 ALA B CA 1
ATOM 8542 C C . ALA B 1 575 ? 50.450 81.640 28.034 1.00 49.76 553 ALA B C 1
ATOM 8543 O O . ALA B 1 575 ? 51.369 80.811 27.970 1.00 39.86 553 ALA B O 1
ATOM 8545 N N . GLU B 1 576 ? 49.580 81.822 27.032 1.00 46.76 554 GLU B N 1
ATOM 8546 C CA . GLU B 1 576 ? 49.689 81.008 25.824 1.00 42.40 554 GLU B CA 1
ATOM 8547 C C . GLU B 1 576 ? 50.991 81.283 25.149 1.00 32.57 554 GLU B C 1
ATOM 8548 O O . GLU B 1 576 ? 51.640 80.382 24.665 1.00 46.60 554 GLU B O 1
ATOM 8554 N N . LEU B 1 577 ? 51.378 82.560 25.108 1.00 38.52 555 LEU B N 1
ATOM 8555 C CA . LEU B 1 577 ? 52.566 82.940 24.424 1.00 36.61 555 LEU B CA 1
ATOM 8556 C C . LEU B 1 577 ? 53.820 82.485 25.179 1.00 39.24 555 LEU B C 1
ATOM 8557 O O . LEU B 1 577 ? 54.782 82.051 24.580 1.00 41.04 555 LEU B O 1
ATOM 8562 N N . TRP B 1 578 ? 53.827 82.706 26.491 1.00 42.23 556 TRP B N 1
ATOM 8563 C CA . TRP B 1 578 ? 54.946 82.245 27.332 1.00 32.32 556 TRP B CA 1
ATOM 8564 C C . TRP B 1 578 ? 55.248 80.800 27.162 1.00 29.11 556 TRP B C 1
ATOM 8565 O O . TRP B 1 578 ? 56.423 80.443 26.945 1.00 32.82 556 TRP B O 1
ATOM 8576 N N . VAL B 1 579 ? 54.226 79.925 27.221 1.00 32.77 557 VAL B N 1
ATOM 8577 C CA . VAL B 1 579 ? 54.508 78.498 27.116 1.00 39.22 557 VAL B CA 1
ATOM 8578 C C . VAL B 1 579 ? 55.101 78.116 25.764 1.00 44.04 557 VAL B C 1
ATOM 8579 O O . VAL B 1 579 ? 55.841 77.150 25.665 1.00 40.56 557 VAL B O 1
ATOM 8583 N N . LYS B 1 580 ? 54.763 78.912 24.728 1.00 42.31 558 LYS B N 1
ATOM 8584 C CA . LYS B 1 580 ? 55.277 78.673 23.369 1.00 46.58 558 LYS B CA 1
ATOM 8585 C C . LYS B 1 580 ? 56.679 79.230 23.163 1.00 45.04 558 LYS B C 1
ATOM 8586 O O . LYS B 1 580 ? 57.287 78.938 22.158 1.00 50.31 558 LYS B O 1
ATOM 8592 N N . GLY B 1 581 ? 57.185 80.036 24.111 1.00 42.96 559 GLY B N 1
ATOM 8593 C CA . GLY B 1 581 ? 58.616 80.416 24.104 1.00 40.16 559 GLY B CA 1
ATOM 8594 C C . GLY B 1 581 ? 58.852 81.888 24.064 1.00 40.61 559 GLY B C 1
ATOM 8595 O O . GLY B 1 581 ? 59.981 82.352 24.034 1.00 39.66 559 GLY B O 1
ATOM 8596 N N . LEU B 1 582 ? 57.791 82.644 24.100 1.00 43.26 560 LEU B N 1
ATOM 8597 C CA . LEU B 1 582 ? 57.939 84.081 24.015 1.00 48.31 560 LEU B CA 1
ATOM 8598 C C . LEU B 1 582 ? 58.464 84.632 25.319 1.00 48.47 560 LEU B C 1
ATOM 8599 O O . LEU B 1 582 ? 57.993 84.273 26.408 1.00 47.70 560 LEU B O 1
ATOM 8604 N N . GLN B 1 583 ? 59.411 85.540 25.213 1.00 49.78 561 GLN B N 1
ATOM 8605 C CA . GLN B 1 583 ? 60.034 86.126 26.395 1.00 50.96 561 GLN B CA 1
ATOM 8606 C C . GLN B 1 583 ? 59.122 87.204 26.922 1.00 49.10 561 GLN B C 1
ATOM 8607 O O . GLN B 1 583 ? 58.642 88.039 26.166 1.00 49.17 561 GLN B O 1
ATOM 8613 N N . ILE B 1 584 ? 58.840 87.154 28.210 1.00 40.95 562 ILE B N 1
ATOM 8614 C CA . ILE B 1 584 ? 57.881 88.057 28.824 1.00 41.64 562 ILE B CA 1
ATOM 8615 C C . ILE B 1 584 ? 58.624 88.908 29.829 1.00 50.91 562 ILE B C 1
ATOM 8616 O O . ILE B 1 584 ? 59.421 88.414 30.598 1.00 41.20 562 ILE B O 1
ATOM 8621 N N . ASP B 1 585 ? 58.349 90.195 29.810 1.00 52.65 563 ASP B N 1
ATOM 8622 C CA . ASP B 1 585 ? 58.929 91.127 30.766 1.00 60.28 563 ASP B CA 1
ATOM 8623 C C . ASP B 1 585 ? 58.009 91.185 31.985 1.00 57.13 563 ASP B C 1
ATOM 8624 O O . ASP B 1 585 ? 57.123 92.043 32.087 1.00 47.79 563 ASP B O 1
ATOM 8629 N N . TRP B 1 586 ? 58.250 90.281 32.926 1.00 45.64 564 TRP B N 1
ATOM 8630 C CA . TRP B 1 586 ? 57.327 90.074 34.061 1.00 43.26 564 TRP B CA 1
ATOM 8631 C C . TRP B 1 586 ? 57.134 91.297 34.953 1.00 41.65 564 TRP B C 1
ATOM 8632 O O . TRP B 1 586 ? 56.046 91.535 35.457 1.00 43.38 564 TRP B O 1
ATOM 8643 N N . ASN B 1 587 ? 58.163 92.123 35.074 1.00 44.39 565 ASN B N 1
ATOM 8644 C CA . ASN B 1 587 ? 58.038 93.403 35.829 1.00 50.60 565 ASN B CA 1
ATOM 8645 C C . ASN B 1 587 ? 56.865 94.266 35.363 1.00 54.04 565 ASN B C 1
ATOM 8646 O O . ASN B 1 587 ? 56.204 94.914 36.156 1.00 46.75 565 ASN B O 1
ATOM 8651 N N . LYS B 1 588 ? 56.571 94.207 34.072 1.00 56.67 566 LYS B N 1
ATOM 8652 C CA . LYS B 1 588 ? 55.489 95.025 33.482 1.00 50.93 566 LYS B CA 1
ATOM 8653 C C . LYS B 1 588 ? 54.110 94.567 33.934 1.00 57.72 566 LYS B C 1
ATOM 8654 O O . LYS B 1 588 ? 53.128 95.280 33.767 1.00 50.98 566 LYS B O 1
ATOM 8660 N N . LEU B 1 589 ? 54.028 93.369 34.518 1.00 44.43 567 LEU B N 1
ATOM 8661 C CA . LEU B 1 589 ? 52.739 92.869 35.055 1.00 48.44 567 LEU B CA 1
ATOM 8662 C C . LEU B 1 589 ? 52.287 93.650 36.285 1.00 45.34 567 LEU B C 1
ATOM 8663 O O . LEU B 1 589 ? 51.128 93.553 36.728 1.00 48.37 567 LEU B O 1
ATOM 8668 N N . TYR B 1 590 ? 53.245 94.308 36.923 1.00 46.79 568 TYR B N 1
ATOM 8669 C CA . TYR B 1 590 ? 53.037 94.882 38.260 1.00 52.98 568 TYR B CA 1
ATOM 8670 C C . TYR B 1 590 ? 53.216 96.396 38.181 1.00 54.85 568 TYR B C 1
ATOM 8671 O O . TYR B 1 590 ? 54.176 96.879 37.593 1.00 57.26 568 TYR B O 1
ATOM 8680 N N . GLY B 1 591 ? 52.300 97.122 38.803 1.00 57.28 569 GLY B N 1
ATOM 8681 C CA . GLY B 1 591 ? 52.382 98.587 38.847 1.00 63.85 569 GLY B CA 1
ATOM 8682 C C . GLY B 1 591 ? 52.838 99.131 40.192 1.00 78.46 569 GLY B C 1
ATOM 8683 O O . GLY B 1 591 ? 54.038 99.190 40.481 1.00 74.84 569 GLY B O 1
ATOM 8684 N N . GLU B 1 592 ? 51.871 99.540 41.006 1.00 67.20 570 GLU B N 1
ATOM 8685 C CA . GLU B 1 592 ? 52.157 100.154 42.307 1.00 76.60 570 GLU B CA 1
ATOM 8686 C C . GLU B 1 592 ? 52.656 99.085 43.288 1.00 78.30 570 GLU B C 1
ATOM 8687 O O . GLU B 1 592 ? 53.500 99.337 44.146 1.00 79.25 570 GLU B O 1
ATOM 8693 N N . TYR B 1 593 ? 52.067 97.908 43.171 1.00 74.45 571 TYR B N 1
ATOM 8694 C CA . TYR B 1 593 ? 52.340 96.808 44.076 1.00 66.69 571 TYR B CA 1
ATOM 8695 C C . TYR B 1 593 ? 53.147 95.745 43.350 1.00 57.26 571 TYR B C 1
ATOM 8696 O O . TYR B 1 593 ? 52.711 95.195 42.361 1.00 53.55 571 TYR B O 1
ATOM 8705 N N . THR B 1 594 ? 54.323 95.450 43.859 1.00 50.33 572 THR B N 1
ATOM 8706 C CA . THR B 1 594 ? 55.112 94.283 43.383 1.00 49.83 572 THR B CA 1
ATOM 8707 C C . THR B 1 594 ? 55.190 93.234 44.499 1.00 44.57 572 THR B C 1
ATOM 8708 O O . THR B 1 594 ? 55.488 93.572 45.651 1.00 40.77 572 THR B O 1
ATOM 8712 N N . PRO B 1 595 ? 54.858 91.980 44.193 1.00 39.83 573 PRO B N 1
ATOM 8713 C CA . PRO B 1 595 ? 54.975 90.931 45.228 1.00 40.46 573 PRO B CA 1
ATOM 8714 C C . PRO B 1 595 ? 56.452 90.629 45.537 1.00 36.06 573 PRO B C 1
ATOM 8715 O O . PRO B 1 595 ? 57.342 91.341 45.068 1.00 39.99 573 PRO B O 1
ATOM 8719 N N . ARG B 1 596 ? 56.682 89.639 46.394 1.00 40.26 574 ARG B N 1
ATOM 8720 C CA . ARG B 1 596 ? 58.040 89.309 46.878 1.00 36.71 574 ARG B CA 1
ATOM 8721 C C . ARG B 1 596 ? 58.372 87.861 46.561 1.00 29.05 574 ARG B C 1
ATOM 8722 O O . ARG B 1 596 ? 57.522 86.999 46.620 1.00 34.50 574 ARG B O 1
ATOM 8730 N N . ARG B 1 597 ? 59.630 87.612 46.233 1.00 33.30 575 ARG B N 1
ATOM 8731 C CA . ARG B 1 597 ? 60.137 86.230 46.125 1.00 36.18 575 ARG B CA 1
ATOM 8732 C C . ARG B 1 597 ? 60.051 85.500 47.452 1.00 32.36 575 ARG B C 1
ATOM 8733 O O . ARG B 1 597 ? 60.362 86.057 48.509 1.00 32.82 575 ARG B O 1
ATOM 8741 N N . ILE B 1 598 ? 59.659 84.254 47.378 1.00 31.34 576 ILE B N 1
ATOM 8742 C CA . ILE B 1 598 ? 59.628 83.405 48.553 1.00 30.29 576 ILE B CA 1
ATOM 8743 C C . ILE B 1 598 ? 60.318 82.045 48.242 1.00 30.58 576 ILE B C 1
ATOM 8744 O O . ILE B 1 598 ? 60.495 81.676 47.100 1.00 30.49 576 ILE B O 1
ATOM 8749 N N . SER B 1 599 ? 60.521 81.282 49.290 1.00 28.06 577 SER B N 1
ATOM 8750 C CA . SER B 1 599 ? 61.030 79.936 49.159 1.00 31.80 577 SER B CA 1
ATOM 8751 C C . SER B 1 599 ? 59.963 79.032 48.584 1.00 32.98 577 SER B C 1
ATOM 8752 O O . SER B 1 599 ? 58.842 78.948 49.109 1.00 36.87 577 SER B O 1
ATOM 8755 N N . LEU B 1 600 ? 60.298 78.348 47.489 1.00 32.23 578 LEU B N 1
ATOM 8756 C CA . LEU B 1 600 ? 59.461 77.293 46.893 1.00 32.19 578 LEU B CA 1
ATOM 8757 C C . LEU B 1 600 ? 60.350 76.104 46.561 1.00 33.19 578 LEU B C 1
ATOM 8758 O O . LEU B 1 600 ? 61.561 76.278 46.396 1.00 28.92 578 LEU B O 1
ATOM 8763 N N . PRO B 1 601 ? 59.745 74.911 46.370 1.00 31.54 579 PRO B N 1
ATOM 8764 C CA . PRO B 1 601 ? 60.515 73.780 45.860 1.00 36.39 579 PRO B CA 1
ATOM 8765 C C . PRO B 1 601 ? 61.365 74.108 44.660 1.00 38.72 579 PRO B C 1
ATOM 8766 O O . PRO B 1 601 ? 60.926 74.809 43.753 1.00 30.73 579 PRO B O 1
ATOM 8770 N N . ALA B 1 602 ? 62.576 73.526 44.642 1.00 32.83 580 ALA B N 1
ATOM 8771 C CA . ALA B 1 602 ? 63.525 73.805 43.620 1.00 33.03 580 ALA B CA 1
ATOM 8772 C C . ALA B 1 602 ? 63.518 72.659 42.565 1.00 33.69 580 ALA B C 1
ATOM 8773 O O . ALA B 1 602 ? 62.762 71.718 42.645 1.00 38.01 580 ALA B O 1
ATOM 8775 N N . TYR B 1 603 ? 64.374 72.766 41.572 1.00 34.33 581 TYR B N 1
ATOM 8776 C CA . TYR B 1 603 ? 64.307 71.842 40.409 1.00 31.32 581 TYR B CA 1
ATOM 8777 C C . TYR B 1 603 ? 64.357 70.355 40.794 1.00 30.62 581 TYR B C 1
ATOM 8778 O O . TYR B 1 603 ? 65.248 69.944 41.533 1.00 31.41 581 TYR B O 1
ATOM 8787 N N . PRO B 1 604 ? 63.436 69.538 40.265 1.00 34.12 582 PRO B N 1
ATOM 8788 C CA . PRO B 1 604 ? 63.426 68.093 40.603 1.00 32.69 582 PRO B CA 1
ATOM 8789 C C . PRO B 1 604 ? 64.327 67.300 39.668 1.00 35.58 582 PRO B C 1
ATOM 8790 O O . PRO B 1 604 ? 63.893 66.886 38.603 1.00 37.55 582 PRO B O 1
ATOM 8794 N N . PHE B 1 605 ? 65.607 67.203 39.996 1.00 33.95 583 PHE B N 1
ATOM 8795 C CA . PHE B 1 605 ? 66.553 66.602 39.088 1.00 32.98 583 PHE B CA 1
ATOM 8796 C C . PHE B 1 605 ? 66.103 65.200 38.679 1.00 39.48 583 PHE B C 1
ATOM 8797 O O . PHE B 1 605 ? 65.521 64.456 39.475 1.00 36.89 583 PHE B O 1
ATOM 8805 N N . ALA B 1 606 ? 66.436 64.828 37.448 1.00 35.11 584 ALA B N 1
ATOM 8806 C CA . ALA B 1 606 ? 66.322 63.448 36.997 1.00 34.36 584 ALA B CA 1
ATOM 8807 C C . ALA B 1 606 ? 67.089 62.524 37.938 1.00 36.43 584 ALA B C 1
ATOM 8808 O O . ALA B 1 606 ? 68.234 62.810 38.412 1.00 30.98 584 ALA B O 1
ATOM 8810 N N . GLU B 1 607 ? 66.476 61.416 38.219 1.00 30.44 585 GLU B N 1
ATOM 8811 C CA . GLU B 1 607 ? 67.057 60.477 39.140 1.00 43.31 585 GLU B CA 1
ATOM 8812 C C . GLU B 1 607 ? 67.729 59.277 38.447 1.00 43.81 585 GLU B C 1
ATOM 8813 O O . GLU B 1 607 ? 67.224 58.176 38.465 1.00 46.53 585 GLU B O 1
ATOM 8819 N N . GLU B 1 608 ? 68.897 59.532 37.873 1.00 35.15 586 GLU B N 1
ATOM 8820 C CA . GLU B 1 608 ? 69.575 58.553 37.052 1.00 37.44 586 GLU B CA 1
ATOM 8821 C C . GLU B 1 608 ? 70.732 58.030 37.815 1.00 43.71 586 GLU B C 1
ATOM 8822 O O . GLU B 1 608 ? 71.475 58.799 38.408 1.00 34.87 586 GLU B O 1
ATOM 8828 N N . TYR B 1 609 ? 70.944 56.729 37.717 1.00 36.32 587 TYR B N 1
ATOM 8829 C CA . TYR B 1 609 ? 71.990 56.021 38.434 1.00 34.50 587 TYR B CA 1
ATOM 8830 C C . TYR B 1 609 ? 73.334 56.079 37.728 1.00 35.82 587 TYR B C 1
ATOM 8831 O O . TYR B 1 609 ? 73.436 55.798 36.533 1.00 39.39 587 TYR B O 1
ATOM 8840 N N . TYR B 1 610 ? 74.364 56.507 38.445 1.00 31.30 588 TYR B N 1
ATOM 8841 C CA . TYR B 1 610 ? 75.746 56.508 37.926 1.00 36.48 588 TYR B CA 1
ATOM 8842 C C . TYR B 1 610 ? 76.719 56.102 39.022 1.00 38.06 588 TYR B C 1
ATOM 8843 O O . TYR B 1 610 ? 76.752 56.703 40.129 1.00 34.00 588 TYR B O 1
ATOM 8852 N N . TRP B 1 611 ? 77.467 55.033 38.757 1.00 33.97 589 TRP B N 1
ATOM 8853 C CA . TRP B 1 611 ? 78.482 54.592 39.690 1.00 37.09 589 TRP B CA 1
ATOM 8854 C C . TRP B 1 611 ? 79.799 54.202 38.944 1.00 39.96 589 TRP B C 1
ATOM 8855 O O . TRP B 1 611 ? 80.056 54.661 37.851 1.00 57.05 589 TRP B O 1
ATOM 8866 N N . LEU B 1 612 ? 80.674 53.465 39.601 1.00 44.53 590 LEU B N 1
ATOM 8867 C CA . LEU B 1 612 ? 82.022 53.139 39.060 1.00 51.93 590 LEU B CA 1
ATOM 8868 C C . LEU B 1 612 ? 81.927 52.441 37.700 1.00 56.78 590 LEU B C 1
ATOM 8869 O O . LEU B 1 612 ? 81.109 51.573 37.524 1.00 54.65 590 LEU B O 1
ATOM 8874 N N . PRO B 1 613 ? 82.761 52.851 36.729 1.00 62.09 591 PRO B N 1
ATOM 8875 C CA . PRO B 1 613 ? 82.662 52.334 35.344 1.00 68.46 591 PRO B CA 1
ATOM 8876 C C . PRO B 1 613 ? 83.177 50.922 35.239 1.00 50.67 591 PRO B C 1
ATOM 8877 O O . PRO B 1 613 ? 83.618 50.391 36.252 1.00 51.41 591 PRO B O 1
ATOM 8881 N N . ASP C 1 25 ? 73.378 45.297 19.750 1.00 63.47 3 ASP C N 1
ATOM 8882 C CA . ASP C 1 25 ? 72.677 45.706 20.980 1.00 50.15 3 ASP C CA 1
ATOM 8883 C C . ASP C 1 25 ? 71.558 44.677 21.375 1.00 46.63 3 ASP C C 1
ATOM 8884 O O . ASP C 1 25 ? 71.842 43.649 21.951 1.00 47.01 3 ASP C O 1
ATOM 8889 N N . ALA C 1 26 ? 70.290 45.025 21.144 1.00 35.02 4 ALA C N 1
ATOM 8890 C CA . ALA C 1 26 ? 69.186 44.238 21.609 1.00 30.33 4 ALA C CA 1
ATOM 8891 C C . ALA C 1 26 ? 68.862 43.106 20.542 1.00 29.32 4 ALA C C 1
ATOM 8892 O O . ALA C 1 26 ? 68.917 43.324 19.354 1.00 29.92 4 ALA C O 1
ATOM 8894 N N . ILE C 1 27 ? 68.524 41.929 21.027 1.00 28.37 5 ILE C N 1
ATOM 8895 C CA . ILE C 1 27 ? 68.115 40.848 20.172 1.00 28.39 5 ILE C CA 1
ATOM 8896 C C . ILE C 1 27 ? 66.594 40.602 20.362 1.00 29.99 5 ILE C C 1
ATOM 8897 O O . ILE C 1 27 ? 66.156 40.275 21.409 1.00 33.77 5 ILE C O 1
ATOM 8902 N N . ALA C 1 28 ? 65.869 40.635 19.261 1.00 26.32 6 ALA C N 1
ATOM 8903 C CA . ALA C 1 28 ? 64.429 40.353 19.244 1.00 27.30 6 ALA C CA 1
ATOM 8904 C C . ALA C 1 28 ? 64.123 38.859 19.073 1.00 28.61 6 ALA C C 1
ATOM 8905 O O . ALA C 1 28 ? 64.742 38.187 18.236 1.00 27.62 6 ALA C O 1
ATOM 8907 N N . ILE C 1 29 ? 63.194 38.351 19.868 1.00 24.42 7 ILE C N 1
ATOM 8908 C CA . ILE C 1 29 ? 62.648 36.992 19.653 1.00 27.75 7 ILE C CA 1
ATOM 8909 C C . ILE C 1 29 ? 61.395 37.090 18.871 1.00 29.08 7 ILE C C 1
ATOM 8910 O O . ILE C 1 29 ? 60.450 37.753 19.310 1.00 33.08 7 ILE C O 1
ATOM 8915 N N . VAL C 1 30 ? 61.465 36.664 17.625 1.00 26.91 8 VAL C N 1
ATOM 8916 C CA . VAL C 1 30 ? 60.373 36.918 16.618 1.00 30.59 8 VAL C CA 1
ATOM 8917 C C . VAL C 1 30 ? 59.554 35.654 16.288 1.00 34.17 8 VAL C C 1
ATOM 8918 O O . VAL C 1 30 ? 58.594 35.739 15.567 1.00 32.70 8 VAL C O 1
ATOM 8922 N N . GLY C 1 31 ? 59.939 34.491 16.845 1.00 29.44 9 GLY C N 1
ATOM 8923 C CA . GLY C 1 31 ? 59.194 33.261 16.606 1.00 28.64 9 GLY C CA 1
ATOM 8924 C C . GLY C 1 31 ? 59.475 32.282 17.699 1.00 33.69 9 GLY C C 1
ATOM 8925 O O . GLY C 1 31 ? 60.573 32.286 18.246 1.00 29.58 9 GLY C O 1
ATOM 8926 N N . MET C 1 32 ? 58.541 31.404 17.976 1.00 26.50 10 MET C N 1
ATOM 8927 C CA . MET C 1 32 ? 58.781 30.349 18.946 1.00 29.98 10 MET C CA 1
ATOM 8928 C C . MET C 1 32 ? 57.939 29.159 18.667 1.00 32.24 10 MET C C 1
ATOM 8929 O O . MET C 1 32 ? 56.876 29.289 18.050 1.00 25.60 10 MET C O 1
ATOM 8934 N N . SER C 1 33 ? 58.405 28.004 19.144 1.00 33.13 11 SER C N 1
ATOM 8935 C CA . SER C 1 33 ? 57.620 26.807 19.095 1.00 31.63 11 SER C CA 1
ATOM 8936 C C . SER C 1 33 ? 58.134 25.864 20.126 1.00 29.96 11 SER C C 1
ATOM 8937 O O . SER C 1 33 ? 59.330 25.893 20.490 1.00 28.38 11 SER C O 1
ATOM 8940 N N . GLY C 1 34 ? 57.236 25.053 20.680 1.00 28.48 12 GLY C N 1
ATOM 8941 C CA . GLY C 1 34 ? 57.601 24.224 21.786 1.00 31.38 12 GLY C CA 1
ATOM 8942 C C . GLY C 1 34 ? 56.629 23.094 22.009 1.00 34.96 12 GLY C C 1
ATOM 8943 O O . GLY C 1 34 ? 55.393 23.213 21.756 1.00 33.47 12 GLY C O 1
ATOM 8944 N N . ARG C 1 35 ? 57.191 22.015 22.550 1.00 31.16 13 ARG C N 1
ATOM 8945 C CA . ARG C 1 35 ? 56.476 20.756 22.772 1.00 30.68 13 ARG C CA 1
ATOM 8946 C C . ARG C 1 35 ? 57.042 20.159 24.006 1.00 30.27 13 ARG C C 1
ATOM 8947 O O . ARG C 1 35 ? 58.219 19.814 24.061 1.00 32.78 13 ARG C O 1
ATOM 8955 N N . TYR C 1 36 ? 56.250 20.203 25.067 1.00 27.71 14 TYR C N 1
ATOM 8956 C CA . TYR C 1 36 ? 56.664 19.819 26.390 1.00 28.48 14 TYR C CA 1
ATOM 8957 C C . TYR C 1 36 ? 55.651 18.831 26.999 1.00 31.56 14 TYR C C 1
ATOM 8958 O O . TYR C 1 36 ? 54.523 18.699 26.501 1.00 33.99 14 TYR C O 1
ATOM 8967 N N . PRO C 1 37 ? 55.997 18.225 28.127 1.00 30.13 15 PRO C N 1
ATOM 8968 C CA . PRO C 1 37 ? 55.014 17.283 28.731 1.00 30.01 15 PRO C CA 1
ATOM 8969 C C . PRO C 1 37 ? 53.712 17.973 29.003 1.00 32.44 15 PRO C C 1
ATOM 8970 O O . PRO C 1 37 ? 53.715 19.112 29.548 1.00 33.62 15 PRO C O 1
ATOM 8974 N N . GLY C 1 38 ? 52.593 17.334 28.585 1.00 35.92 16 GLY C N 1
ATOM 8975 C CA . GLY C 1 38 ? 51.244 17.908 28.696 1.00 34.46 16 GLY C CA 1
ATOM 8976 C C . GLY C 1 38 ? 50.886 19.018 27.720 1.00 38.71 16 GLY C C 1
ATOM 8977 O O . GLY C 1 38 ? 49.769 19.520 27.721 1.00 33.88 16 GLY C O 1
ATOM 8978 N N . ALA C 1 39 ? 51.812 19.379 26.840 1.00 38.87 17 ALA C N 1
ATOM 8979 C CA . ALA C 1 39 ? 51.635 20.573 25.968 1.00 37.09 17 ALA C CA 1
ATOM 8980 C C . ALA C 1 39 ? 52.215 20.360 24.569 1.00 39.68 17 ALA C C 1
ATOM 8981 O O . ALA C 1 39 ? 53.417 20.363 24.379 1.00 41.16 17 ALA C O 1
ATOM 8983 N N . ARG C 1 40 ? 51.344 20.265 23.590 1.00 30.06 18 ARG C N 1
ATOM 8984 C CA . ARG C 1 40 ? 51.729 20.011 22.188 1.00 32.76 18 ARG C CA 1
ATOM 8985 C C . ARG C 1 40 ? 52.226 21.245 21.520 1.00 31.72 18 ARG C C 1
ATOM 8986 O O . ARG C 1 40 ? 52.836 21.179 20.457 1.00 37.97 18 ARG C O 1
ATOM 8994 N N . ASN C 1 41 ? 51.952 22.384 22.122 1.00 30.29 19 ASN C N 1
ATOM 8995 C CA . ASN C 1 41 ? 52.373 23.613 21.590 1.00 28.18 19 ASN C CA 1
ATOM 8996 C C . ASN C 1 41 ? 52.383 24.644 22.678 1.00 31.43 19 ASN C C 1
ATOM 8997 O O . ASN C 1 41 ? 51.971 24.401 23.823 1.00 27.65 19 ASN C O 1
ATOM 9002 N N . VAL C 1 42 ? 52.843 25.815 22.314 1.00 32.59 20 VAL C N 1
ATOM 9003 C CA . VAL C 1 42 ? 53.097 26.881 23.279 1.00 33.06 20 VAL C CA 1
ATOM 9004 C C . VAL C 1 42 ? 51.770 27.453 23.888 1.00 41.85 20 VAL C C 1
ATOM 9005 O O . VAL C 1 42 ? 51.759 28.066 24.977 1.00 34.40 20 VAL C O 1
ATOM 9009 N N . ARG C 1 43 ? 50.696 27.356 23.129 1.00 34.08 21 ARG C N 1
ATOM 9010 C CA . ARG C 1 43 ? 49.407 27.811 23.609 1.00 36.01 21 ARG C CA 1
ATOM 9011 C C . ARG C 1 43 ? 48.871 26.903 24.684 1.00 32.29 21 ARG C C 1
ATOM 9012 O O . ARG C 1 43 ? 48.470 27.389 25.720 1.00 36.07 21 ARG C O 1
ATOM 9020 N N . GLU C 1 44 ? 49.035 25.581 24.525 1.00 32.20 22 GLU C N 1
ATOM 9021 C CA . GLU C 1 44 ? 48.659 24.647 25.570 1.00 35.10 22 GLU C CA 1
ATOM 9022 C C . GLU C 1 44 ? 49.582 24.804 26.793 1.00 40.17 22 GLU C C 1
ATOM 9023 O O . GLU C 1 44 ? 49.190 24.573 27.947 1.00 33.33 22 GLU C O 1
ATOM 9029 N N . TYR C 1 45 ? 50.865 25.002 26.503 1.00 32.57 23 TYR C N 1
ATOM 9030 C CA . TYR C 1 45 ? 51.883 25.219 27.566 1.00 34.05 23 TYR C CA 1
ATOM 9031 C C . TYR C 1 45 ? 51.447 26.400 28.497 1.00 27.63 23 TYR C C 1
ATOM 9032 O O . TYR C 1 45 ? 51.413 26.261 29.702 1.00 33.87 23 TYR C O 1
ATOM 9041 N N . TRP C 1 46 ? 51.190 27.547 27.905 1.00 30.07 24 TRP C N 1
ATOM 9042 C CA . TRP C 1 46 ? 50.700 28.689 28.626 1.00 34.13 24 TRP C CA 1
ATOM 9043 C C . TRP C 1 46 ? 49.437 28.326 29.421 1.00 38.10 24 TRP C C 1
ATOM 9044 O O . TRP C 1 46 ? 49.305 28.664 30.577 1.00 35.81 24 TRP C O 1
ATOM 9055 N N . ASP C 1 47 ? 48.501 27.623 28.782 1.00 39.53 25 ASP C N 1
ATOM 9056 C CA . ASP C 1 47 ? 47.237 27.277 29.452 1.00 37.01 25 ASP C CA 1
ATOM 9057 C C . ASP C 1 47 ? 47.529 26.436 30.689 1.00 38.93 25 ASP C C 1
ATOM 9058 O O . ASP C 1 47 ? 47.016 26.724 31.794 1.00 35.28 25 ASP C O 1
ATOM 9063 N N . ASN C 1 48 ? 48.432 25.453 30.541 1.00 35.41 26 ASN C N 1
ATOM 9064 C CA . ASN C 1 48 ? 48.831 24.618 31.644 1.00 34.61 26 ASN C CA 1
ATOM 9065 C C . ASN C 1 48 ? 49.540 25.409 32.788 1.00 40.53 26 ASN C C 1
ATOM 9066 O O . ASN C 1 48 ? 49.331 25.136 33.967 1.00 35.22 26 ASN C O 1
ATOM 9071 N N . LEU C 1 49 ? 50.384 26.360 32.428 1.00 36.14 27 LEU C N 1
ATOM 9072 C CA . LEU C 1 49 ? 51.084 27.191 33.458 1.00 34.66 27 LEU C CA 1
ATOM 9073 C C . LEU C 1 49 ? 50.051 28.069 34.263 1.00 31.08 27 LEU C C 1
ATOM 9074 O O . LEU C 1 49 ? 50.143 28.185 35.462 1.00 35.78 27 LEU C O 1
ATOM 9079 N N . VAL C 1 50 ? 49.154 28.712 33.522 1.00 36.78 28 VAL C N 1
ATOM 9080 C CA . VAL C 1 50 ? 48.103 29.546 34.100 1.00 39.97 28 VAL C CA 1
ATOM 9081 C C . VAL C 1 50 ? 47.293 28.755 35.125 1.00 49.49 28 VAL C C 1
ATOM 9082 O O . VAL C 1 50 ? 47.075 29.217 36.220 1.00 43.82 28 VAL C O 1
ATOM 9086 N N . HIS C 1 51 ? 46.951 27.517 34.782 1.00 43.18 29 HIS C N 1
ATOM 9087 C CA . HIS C 1 51 ? 46.126 26.642 35.639 1.00 43.53 29 HIS C CA 1
ATOM 9088 C C . HIS C 1 51 ? 46.954 25.796 36.588 1.00 45.59 29 HIS C C 1
ATOM 9089 O O . HIS C 1 51 ? 46.443 24.885 37.182 1.00 43.35 29 HIS C O 1
ATOM 9096 N N . ALA C 1 52 ? 48.261 26.058 36.675 1.00 42.82 30 ALA C N 1
ATOM 9097 C CA . ALA C 1 52 ? 49.121 25.398 37.678 1.00 36.63 30 ALA C CA 1
ATOM 9098 C C . ALA C 1 52 ? 49.096 23.885 37.498 1.00 39.16 30 ALA C C 1
ATOM 9099 O O . ALA C 1 52 ? 49.109 23.132 38.454 1.00 41.62 30 ALA C O 1
ATOM 9101 N N . ARG C 1 53 ? 49.122 23.438 36.257 1.00 35.92 31 ARG C N 1
ATOM 9102 C CA . ARG C 1 53 ? 49.073 21.976 36.012 1.00 40.17 31 ARG C CA 1
ATOM 9103 C C . ARG C 1 53 ? 50.437 21.321 36.021 1.00 40.56 31 ARG C C 1
ATOM 9104 O O . ARG C 1 53 ? 51.433 21.900 35.600 1.00 42.72 31 ARG C O 1
ATOM 9112 N N . ASN C 1 54 ? 50.460 20.119 36.532 1.00 39.47 32 ASN C N 1
ATOM 9113 C CA . ASN C 1 54 ? 51.669 19.329 36.683 1.00 40.73 32 ASN C CA 1
ATOM 9114 C C . ASN C 1 54 ? 51.567 18.160 35.755 1.00 41.93 32 ASN C C 1
ATOM 9115 O O . ASN C 1 54 ? 50.572 17.400 35.805 1.00 37.29 32 ASN C O 1
ATOM 9120 N N . ALA C 1 55 ? 52.584 17.974 34.929 1.00 37.74 33 ALA C N 1
ATOM 9121 C CA . ALA C 1 55 ? 52.499 17.073 33.788 1.00 38.69 33 ALA C CA 1
ATOM 9122 C C . ALA C 1 55 ? 53.207 15.777 34.044 1.00 36.73 33 ALA C C 1
ATOM 9123 O O . ALA C 1 55 ? 53.311 14.919 33.159 1.00 40.05 33 ALA C O 1
ATOM 9125 N N . ILE C 1 56 ? 53.780 15.658 35.217 1.00 36.46 34 ILE C N 1
ATOM 9126 C CA . ILE C 1 56 ? 54.554 14.477 35.536 1.00 38.82 34 ILE C CA 1
ATOM 9127 C C . ILE C 1 56 ? 53.592 13.260 35.641 1.00 44.12 34 ILE C C 1
ATOM 9128 O O . ILE C 1 56 ? 52.525 13.363 36.235 1.00 41.32 34 ILE C O 1
ATOM 9133 N N . ARG C 1 57 ? 53.956 12.131 35.040 1.00 50.31 35 ARG C N 1
ATOM 9134 C CA . ARG C 1 57 ? 53.150 10.880 35.154 1.00 47.64 35 ARG C CA 1
ATOM 9135 C C . ARG C 1 57 ? 54.055 9.717 35.395 1.00 54.56 35 ARG C C 1
ATOM 9136 O O . ARG C 1 57 ? 55.281 9.816 35.207 1.00 44.27 35 ARG C O 1
ATOM 9144 N N . ASP C 1 58 ? 53.454 8.594 35.799 1.00 44.81 36 ASP C N 1
ATOM 9145 C CA . ASP C 1 58 ? 54.204 7.328 35.976 1.00 47.70 36 ASP C CA 1
ATOM 9146 C C . ASP C 1 58 ? 54.625 6.835 34.609 1.00 42.28 36 ASP C C 1
ATOM 9147 O O . ASP C 1 58 ? 53.903 6.982 33.640 1.00 49.53 36 ASP C O 1
ATOM 9152 N N . ILE C 1 59 ? 55.823 6.304 34.533 1.00 43.83 37 ILE C N 1
ATOM 9153 C CA . ILE C 1 59 ? 56.348 5.802 33.284 1.00 50.87 37 ILE C CA 1
ATOM 9154 C C . ILE C 1 59 ? 55.564 4.534 32.915 1.00 60.30 37 ILE C C 1
ATOM 9155 O O . ILE C 1 59 ? 55.477 3.634 33.716 1.00 51.96 37 ILE C O 1
ATOM 9160 N N . PRO C 1 60 ? 54.973 4.493 31.712 1.00 58.93 38 PRO C N 1
ATOM 9161 C CA . PRO C 1 60 ? 54.198 3.328 31.340 1.00 63.73 38 PRO C CA 1
ATOM 9162 C C . PRO C 1 60 ? 55.069 2.249 30.737 1.00 75.13 38 PRO C C 1
ATOM 9163 O O . PRO C 1 60 ? 56.161 2.525 30.240 1.00 78.25 38 PRO C O 1
ATOM 9167 N N . THR C 1 61 ? 54.553 1.032 30.732 1.00 74.99 39 THR C N 1
ATOM 9168 C CA . THR C 1 61 ? 55.279 -0.122 30.197 1.00 79.95 39 THR C CA 1
ATOM 9169 C C . THR C 1 61 ? 55.540 0.017 28.682 1.00 62.89 39 THR C C 1
ATOM 9170 O O . THR C 1 61 ? 56.516 -0.487 28.164 1.00 58.05 39 THR C O 1
ATOM 9174 N N . SER C 1 62 ? 54.685 0.747 27.989 1.00 61.39 40 SER C N 1
ATOM 9175 C CA . SER C 1 62 ? 54.938 1.026 26.583 1.00 70.29 40 SER C CA 1
ATOM 9176 C C . SER C 1 62 ? 56.286 1.765 26.364 1.00 75.43 40 SER C C 1
ATOM 9177 O O . SER C 1 62 ? 56.838 1.731 25.278 1.00 68.45 40 SER C O 1
ATOM 9180 N N . ARG C 1 63 ? 56.819 2.410 27.402 1.00 78.85 41 ARG C N 1
ATOM 9181 C CA . ARG C 1 63 ? 58.165 3.025 27.312 1.00 65.87 41 ARG C CA 1
ATOM 9182 C C . ARG C 1 63 ? 59.241 2.103 27.801 1.00 59.42 41 ARG C C 1
ATOM 9183 O O . ARG C 1 63 ? 60.149 1.745 27.060 1.00 65.44 41 ARG C O 1
ATOM 9191 N N . TRP C 1 64 ? 59.154 1.744 29.068 1.00 68.61 42 TRP C N 1
ATOM 9192 C CA . TRP C 1 64 ? 59.793 0.529 29.571 1.00 79.36 42 TRP C CA 1
ATOM 9193 C C . TRP C 1 64 ? 59.112 0.069 30.868 1.00 84.44 42 TRP C C 1
ATOM 9194 O O . TRP C 1 64 ? 58.341 0.826 31.472 1.00 96.49 42 TRP C O 1
ATOM 9205 N N . ASP C 1 65 ? 59.402 -1.162 31.289 1.00 88.82 43 ASP C N 1
ATOM 9206 C CA . ASP C 1 65 ? 58.779 -1.750 32.503 1.00 89.96 43 ASP C CA 1
ATOM 9207 C C . ASP C 1 65 ? 59.537 -1.355 33.794 1.00 84.85 43 ASP C C 1
ATOM 9208 O O . ASP C 1 65 ? 60.578 -1.937 34.129 1.00 70.75 43 ASP C O 1
ATOM 9213 N N . VAL C 1 66 ? 58.990 -0.381 34.520 1.00 76.56 44 VAL C N 1
ATOM 9214 C CA . VAL C 1 66 ? 59.622 0.119 35.763 1.00 72.67 44 VAL C CA 1
ATOM 9215 C C . VAL C 1 66 ? 59.606 -0.949 36.862 1.00 67.87 44 VAL C C 1
ATOM 9216 O O . VAL C 1 66 ? 60.646 -1.529 37.202 1.00 79.05 44 VAL C O 1
ATOM 9220 N N . CYS C 1 82 ? 62.887 5.882 41.176 1.00 84.25 60 CYS C N 1
ATOM 9221 C CA . CYS C 1 82 ? 61.996 6.876 40.567 1.00 74.43 60 CYS C CA 1
ATOM 9222 C C . CYS C 1 82 ? 61.241 6.232 39.407 1.00 62.81 60 CYS C C 1
ATOM 9223 O O . CYS C 1 82 ? 61.838 5.654 38.495 1.00 63.86 60 CYS C O 1
ATOM 9226 N N . LYS C 1 83 ? 59.927 6.302 39.466 1.00 48.10 61 LYS C N 1
ATOM 9227 C CA . LYS C 1 83 ? 59.079 5.698 38.455 1.00 61.95 61 LYS C CA 1
ATOM 9228 C C . LYS C 1 83 ? 58.329 6.734 37.636 1.00 61.31 61 LYS C C 1
ATOM 9229 O O . LYS C 1 83 ? 57.416 6.399 36.890 1.00 64.46 61 LYS C O 1
ATOM 9235 N N . SER C 1 84 ? 58.737 7.991 37.753 1.00 49.71 62 SER C N 1
ATOM 9236 C CA . SER C 1 84 ? 58.001 9.095 37.153 1.00 50.21 62 SER C CA 1
ATOM 9237 C C . SER C 1 84 ? 58.829 9.836 36.056 1.00 49.96 62 SER C C 1
ATOM 9238 O O . SER C 1 84 ? 60.052 9.867 36.107 1.00 46.52 62 SER C O 1
ATOM 9241 N N . MET C 1 85 ? 58.131 10.531 35.161 1.00 45.15 63 MET C N 1
ATOM 9242 C CA . MET C 1 85 ? 58.782 11.314 34.086 1.00 42.40 63 MET C CA 1
ATOM 9243 C C . MET C 1 85 ? 57.822 12.316 33.551 1.00 44.68 63 MET C C 1
ATOM 9244 O O . MET C 1 85 ? 56.626 12.073 33.530 1.00 43.37 63 MET C O 1
ATOM 9249 N N . GLY C 1 86 ? 58.342 13.473 33.153 1.00 42.04 64 GLY C N 1
ATOM 9250 C CA . GLY C 1 86 ? 57.592 14.394 32.314 1.00 38.82 64 GLY C CA 1
ATOM 9251 C C . GLY C 1 86 ? 57.807 13.946 30.900 1.00 38.06 64 GLY C C 1
ATOM 9252 O O . GLY C 1 86 ? 58.893 14.088 30.369 1.00 40.16 64 GLY C O 1
ATOM 9253 N N . MET C 1 87 ? 56.785 13.371 30.285 1.00 37.47 65 MET C N 1
ATOM 9254 C CA . MET C 1 87 ? 56.945 12.667 29.003 1.00 36.33 65 MET C CA 1
ATOM 9255 C C . MET C 1 87 ? 56.243 13.378 27.895 1.00 33.32 65 MET C C 1
ATOM 9256 O O . MET C 1 87 ? 55.219 13.947 28.091 1.00 36.86 65 MET C O 1
ATOM 9261 N N . LEU C 1 88 ? 56.842 13.361 26.720 1.00 31.62 66 LEU C N 1
ATOM 9262 C CA . LEU C 1 88 ? 56.177 13.785 25.549 1.00 36.26 66 LEU C CA 1
ATOM 9263 C C . LEU C 1 88 ? 55.297 12.649 25.085 1.00 40.99 66 LEU C C 1
ATOM 9264 O O . LEU C 1 88 ? 55.611 11.497 25.318 1.00 47.59 66 LEU C O 1
ATOM 9269 N N . ASP C 1 89 ? 54.258 12.994 24.332 1.00 45.21 67 ASP C N 1
ATOM 9270 C CA . ASP C 1 89 ? 53.408 11.984 23.693 1.00 48.24 67 ASP C CA 1
ATOM 9271 C C . ASP C 1 89 ? 53.785 11.729 22.247 1.00 49.51 67 ASP C C 1
ATOM 9272 O O . ASP C 1 89 ? 54.192 12.644 21.547 1.00 42.76 67 ASP C O 1
ATOM 9277 N N . ASP C 1 90 ? 53.638 10.460 21.824 1.00 46.76 68 ASP C N 1
ATOM 9278 C CA . ASP C 1 90 ? 53.851 10.032 20.448 1.00 41.67 68 ASP C CA 1
ATOM 9279 C C . ASP C 1 90 ? 55.227 10.529 19.871 1.00 40.84 68 ASP C C 1
ATOM 9280 O O . ASP C 1 90 ? 55.293 11.210 18.843 1.00 38.14 68 ASP C O 1
ATOM 9285 N N . ILE C 1 91 ? 56.291 10.165 20.556 1.00 36.26 69 ILE C N 1
ATOM 9286 C CA . ILE C 1 91 ? 57.647 10.571 20.149 1.00 38.35 69 ILE C CA 1
ATOM 9287 C C . ILE C 1 91 ? 58.070 9.882 18.850 1.00 42.83 69 ILE C C 1
ATOM 9288 O O . ILE C 1 91 ? 58.963 10.349 18.173 1.00 39.31 69 ILE C O 1
ATOM 9293 N N . GLU C 1 92 ? 57.286 8.890 18.431 1.00 40.53 70 GLU C N 1
ATOM 9294 C CA . GLU C 1 92 ? 57.537 8.120 17.242 1.00 32.62 70 GLU C CA 1
ATOM 9295 C C . GLU C 1 92 ? 56.992 8.740 16.018 1.00 31.03 70 GLU C C 1
ATOM 9296 O O . GLU C 1 92 ? 57.320 8.346 14.887 1.00 34.81 70 GLU C O 1
ATOM 9302 N N . HIS C 1 93 ? 56.159 9.732 16.186 1.00 36.77 71 HIS C N 1
ATOM 9303 C CA . HIS C 1 93 ? 55.438 10.312 15.063 1.00 35.78 71 HIS C CA 1
ATOM 9304 C C . HIS C 1 93 ? 56.326 11.306 14.279 1.00 40.66 71 HIS C C 1
ATOM 9305 O O . HIS C 1 93 ? 57.041 12.087 14.870 1.00 40.16 71 HIS C O 1
ATOM 9312 N N . PHE C 1 94 ? 56.257 11.243 12.968 1.00 35.19 72 PHE C N 1
ATOM 9313 C CA . PHE C 1 94 ? 57.001 12.119 12.076 1.00 41.45 72 PHE C CA 1
ATOM 9314 C C . PHE C 1 94 ? 56.295 12.216 10.736 1.00 43.60 72 PHE C C 1
ATOM 9315 O O . PHE C 1 94 ? 55.475 11.341 10.376 1.00 40.34 72 PHE C O 1
ATOM 9323 N N . ASP C 1 95 ? 56.595 13.286 10.005 1.00 36.77 73 ASP C N 1
ATOM 9324 C CA . ASP C 1 95 ? 56.063 13.524 8.636 1.00 32.00 73 ASP C CA 1
ATOM 9325 C C . ASP C 1 95 ? 57.296 13.604 7.698 1.00 35.44 73 ASP C C 1
ATOM 9326 O O . ASP C 1 95 ? 57.679 14.687 7.224 1.00 37.25 73 ASP C O 1
ATOM 9331 N N . PRO C 1 96 ? 57.899 12.429 7.387 1.00 36.93 74 PRO C N 1
ATOM 9332 C CA . PRO C 1 96 ? 59.115 12.447 6.545 1.00 35.76 74 PRO C CA 1
ATOM 9333 C C . PRO C 1 96 ? 58.926 12.977 5.168 1.00 33.40 74 PRO C C 1
ATOM 9334 O O . PRO C 1 96 ? 59.838 13.669 4.616 1.00 33.61 74 PRO C O 1
ATOM 9338 N N . LEU C 1 97 ? 57.794 12.682 4.542 1.00 30.58 75 LEU C N 1
ATOM 9339 C CA . LEU C 1 97 ? 57.552 13.207 3.180 1.00 39.57 75 LEU C CA 1
ATOM 9340 C C . LEU C 1 97 ? 57.594 14.769 3.161 1.00 39.18 75 LEU C C 1
ATOM 9341 O O . LEU C 1 97 ? 58.029 15.386 2.189 1.00 33.74 75 LEU C O 1
ATOM 9346 N N . PHE C 1 98 ? 57.064 15.407 4.208 1.00 33.07 76 PHE C N 1
ATOM 9347 C CA . PHE C 1 98 ? 57.068 16.875 4.240 1.00 34.45 76 PHE C CA 1
ATOM 9348 C C . PHE C 1 98 ? 58.529 17.367 4.046 1.00 30.53 76 PHE C C 1
ATOM 9349 O O . PHE C 1 98 ? 58.795 18.354 3.384 1.00 33.42 76 PHE C O 1
ATOM 9357 N N . PHE C 1 99 ? 59.451 16.627 4.648 1.00 33.95 77 PHE C N 1
ATOM 9358 C CA . PHE C 1 99 ? 60.872 17.011 4.687 1.00 38.86 77 PHE C CA 1
ATOM 9359 C C . PHE C 1 99 ? 61.748 16.335 3.617 1.00 44.22 77 PHE C C 1
ATOM 9360 O O . PHE C 1 99 ? 62.966 16.432 3.654 1.00 37.62 77 PHE C O 1
ATOM 9368 N N . ASN C 1 100 ? 61.097 15.767 2.604 1.00 40.22 78 ASN C N 1
ATOM 9369 C CA . ASN C 1 100 ? 61.775 15.092 1.518 1.00 41.08 78 ASN C CA 1
ATOM 9370 C C . ASN C 1 100 ? 62.713 14.062 2.056 1.00 46.96 78 ASN C C 1
ATOM 9371 O O . ASN C 1 100 ? 63.786 13.868 1.531 1.00 41.07 78 ASN C O 1
ATOM 9376 N N . ILE C 1 101 ? 62.253 13.334 3.063 1.00 45.50 79 ILE C N 1
ATOM 9377 C CA . ILE C 1 101 ? 62.963 12.211 3.606 1.00 37.27 79 ILE C CA 1
ATOM 9378 C C . ILE C 1 101 ? 62.197 10.892 3.317 1.00 50.91 79 ILE C C 1
ATOM 9379 O O . ILE C 1 101 ? 60.992 10.807 3.582 1.00 42.46 79 ILE C O 1
ATOM 9384 N N . PRO C 1 102 ? 62.898 9.858 2.792 1.00 54.88 80 PRO C N 1
ATOM 9385 C CA . PRO C 1 102 ? 62.216 8.595 2.510 1.00 55.43 80 PRO C CA 1
ATOM 9386 C C . PRO C 1 102 ? 61.706 7.961 3.792 1.00 54.98 80 PRO C C 1
ATOM 9387 O O . PRO C 1 102 ? 62.417 7.930 4.807 1.00 44.89 80 PRO C O 1
ATOM 9391 N N . PRO C 1 103 ? 60.473 7.461 3.772 1.00 57.08 81 PRO C N 1
ATOM 9392 C CA . PRO C 1 103 ? 59.892 6.828 4.950 1.00 55.22 81 PRO C CA 1
ATOM 9393 C C . PRO C 1 103 ? 60.801 5.816 5.627 1.00 53.34 81 PRO C C 1
ATOM 9394 O O . PRO C 1 103 ? 60.863 5.774 6.855 1.00 57.00 81 PRO C O 1
ATOM 9398 N N . SER C 1 104 ? 61.573 5.060 4.849 1.00 59.12 82 SER C N 1
ATOM 9399 C CA . SER C 1 104 ? 62.473 4.058 5.442 1.00 54.33 82 SER C CA 1
ATOM 9400 C C . SER C 1 104 ? 63.657 4.691 6.197 1.00 53.27 82 SER C C 1
ATOM 9401 O O . SER C 1 104 ? 64.177 4.123 7.148 1.00 53.69 82 SER C O 1
ATOM 9404 N N . GLU C 1 105 ? 64.085 5.871 5.758 1.00 54.35 83 GLU C N 1
ATOM 9405 C CA . GLU C 1 105 ? 65.154 6.617 6.467 1.00 54.07 83 GLU C CA 1
ATOM 9406 C C . GLU C 1 105 ? 64.642 7.079 7.845 1.00 43.45 83 GLU C C 1
ATOM 9407 O O . GLU C 1 105 ? 65.401 7.180 8.793 1.00 48.94 83 GLU C O 1
ATOM 9413 N N . ALA C 1 106 ? 63.345 7.361 7.935 1.00 43.73 84 ALA C N 1
ATOM 9414 C CA . ALA C 1 106 ? 62.743 7.941 9.141 1.00 44.46 84 ALA C CA 1
ATOM 9415 C C . ALA C 1 106 ? 62.931 6.990 10.326 1.00 47.47 84 ALA C C 1
ATOM 9416 O O . ALA C 1 106 ? 63.197 7.417 11.455 1.00 38.88 84 ALA C O 1
ATOM 9418 N N . GLU C 1 107 ? 62.866 5.682 10.056 1.00 39.22 85 GLU C N 1
ATOM 9419 C CA . GLU C 1 107 ? 63.038 4.675 11.104 1.00 37.98 85 GLU C CA 1
ATOM 9420 C C . GLU C 1 107 ? 64.439 4.684 11.668 1.00 29.20 85 GLU C C 1
ATOM 9421 O O . GLU C 1 107 ? 64.686 4.206 12.778 1.00 40.71 85 GLU C O 1
ATOM 9427 N N . LEU C 1 108 ? 65.374 5.067 10.835 1.00 34.08 86 LEU C N 1
ATOM 9428 C CA . LEU C 1 108 ? 66.808 5.121 11.216 1.00 36.90 86 LEU C CA 1
ATOM 9429 C C . LEU C 1 108 ? 67.238 6.509 11.844 1.00 42.66 86 LEU C C 1
ATOM 9430 O O . LEU C 1 108 ? 68.369 6.684 12.236 1.00 40.90 86 LEU C O 1
ATOM 9435 N N . MET C 1 109 ? 66.299 7.429 11.971 1.00 41.12 87 MET C N 1
ATOM 9436 C CA . MET C 1 109 ? 66.569 8.790 12.562 1.00 34.93 87 MET C CA 1
ATOM 9437 C C . MET C 1 109 ? 66.174 8.817 14.019 1.00 37.18 87 MET C C 1
ATOM 9438 O O . MET C 1 109 ? 65.055 8.465 14.384 1.00 37.97 87 MET C O 1
ATOM 9443 N N . ASP C 1 110 ? 67.113 9.238 14.859 1.00 32.10 88 ASP C N 1
ATOM 9444 C CA . ASP C 1 110 ? 66.857 9.591 16.249 1.00 35.88 88 ASP C CA 1
ATOM 9445 C C . ASP C 1 110 ? 65.601 10.492 16.312 1.00 39.78 88 ASP C C 1
ATOM 9446 O O . ASP C 1 110 ? 65.466 11.432 15.526 1.00 33.68 88 ASP C O 1
ATOM 9451 N N . PRO C 1 111 ? 64.586 10.065 17.073 1.00 32.72 89 PRO C N 1
ATOM 9452 C CA . PRO C 1 111 ? 63.417 10.885 17.160 1.00 32.79 89 PRO C CA 1
ATOM 9453 C C . PRO C 1 111 ? 63.746 12.315 17.695 1.00 36.66 89 PRO C C 1
ATOM 9454 O O . PRO C 1 111 ? 62.965 13.220 17.503 1.00 33.40 89 PRO C O 1
ATOM 9458 N N . GLN C 1 112 ? 64.847 12.469 18.424 1.00 32.22 90 GLN C N 1
ATOM 9459 C CA . GLN C 1 112 ? 65.295 13.837 18.839 1.00 32.78 90 GLN C CA 1
ATOM 9460 C C . GLN C 1 112 ? 65.481 14.709 17.645 1.00 32.37 90 GLN C C 1
ATOM 9461 O O . GLN C 1 112 ? 65.032 15.863 17.641 1.00 28.35 90 GLN C O 1
ATOM 9467 N N . HIS C 1 113 ? 66.079 14.151 16.601 1.00 32.68 91 HIS C N 1
ATOM 9468 C CA . HIS C 1 113 ? 66.251 14.861 15.352 1.00 29.08 91 HIS C CA 1
ATOM 9469 C C . HIS C 1 113 ? 64.929 15.189 14.678 1.00 38.83 91 HIS C C 1
ATOM 9470 O O . HIS C 1 113 ? 64.771 16.244 14.065 1.00 29.44 91 HIS C O 1
ATOM 9477 N N . ARG C 1 114 ? 64.064 14.187 14.613 1.00 31.82 92 ARG C N 1
ATOM 9478 C CA . ARG C 1 114 ? 62.778 14.323 13.920 1.00 30.74 92 ARG C CA 1
ATOM 9479 C C . ARG C 1 114 ? 61.917 15.386 14.580 1.00 25.46 92 ARG C C 1
ATOM 9480 O O . ARG C 1 114 ? 61.318 16.163 13.945 1.00 30.90 92 ARG C O 1
ATOM 9488 N N . ILE C 1 115 ? 61.792 15.287 15.877 1.00 28.68 93 ILE C N 1
ATOM 9489 C CA . ILE C 1 115 ? 60.961 16.193 16.614 1.00 33.50 93 ILE C CA 1
ATOM 9490 C C . ILE C 1 115 ? 61.538 17.640 16.511 1.00 29.18 93 ILE C C 1
ATOM 9491 O O . ILE C 1 115 ? 60.815 18.559 16.461 1.00 29.48 93 ILE C O 1
ATOM 9496 N N . PHE C 1 116 ? 62.867 17.807 16.588 1.00 29.73 94 PHE C N 1
ATOM 9497 C CA . PHE C 1 116 ? 63.416 19.146 16.505 1.00 27.12 94 PHE C CA 1
ATOM 9498 C C . PHE C 1 116 ? 63.220 19.724 15.128 1.00 32.18 94 PHE C C 1
ATOM 9499 O O . PHE C 1 116 ? 62.985 20.888 14.977 1.00 27.67 94 PHE C O 1
ATOM 9507 N N . LEU C 1 117 ? 63.351 18.895 14.103 1.00 28.33 95 LEU C N 1
ATOM 9508 C CA . LEU C 1 117 ? 63.119 19.338 12.788 1.00 28.82 95 LEU C CA 1
ATOM 9509 C C . LEU C 1 117 ? 61.696 19.926 12.648 1.00 33.79 95 LEU C C 1
ATOM 9510 O O . LEU C 1 117 ? 61.492 20.988 12.012 1.00 34.10 95 LEU C O 1
ATOM 9515 N N . GLN C 1 118 ? 60.721 19.237 13.213 1.00 29.23 96 GLN C N 1
ATOM 9516 C CA . GLN C 1 118 ? 59.365 19.706 13.211 1.00 29.64 96 GLN C CA 1
ATOM 9517 C C . GLN C 1 118 ? 59.170 21.034 14.018 1.00 28.33 96 GLN C C 1
ATOM 9518 O O . GLN C 1 118 ? 58.612 21.994 13.514 1.00 31.05 96 GLN C O 1
ATOM 9524 N N . GLU C 1 119 ? 59.681 21.056 15.239 1.00 29.50 97 GLU C N 1
ATOM 9525 C CA . GLU C 1 119 ? 59.534 22.254 16.100 1.00 31.65 97 GLU C CA 1
ATOM 9526 C C . GLU C 1 119 ? 60.316 23.443 15.574 1.00 27.88 97 GLU C C 1
ATOM 9527 O O . GLU C 1 119 ? 59.803 24.553 15.519 1.00 27.81 97 GLU C O 1
ATOM 9533 N N . GLY C 1 120 ? 61.515 23.193 15.056 1.00 33.02 98 GLY C N 1
ATOM 9534 C CA . GLY C 1 120 ? 62.294 24.229 14.443 1.00 29.72 98 GLY C CA 1
ATOM 9535 C C . GLY C 1 120 ? 61.659 24.875 13.238 1.00 32.53 98 GLY C C 1
ATOM 9536 O O . GLY C 1 120 ? 61.536 26.106 13.164 1.00 29.93 98 GLY C O 1
ATOM 9537 N N . TYR C 1 121 ? 61.126 24.039 12.347 1.00 30.62 99 TYR C N 1
ATOM 9538 C CA . TYR C 1 121 ? 60.347 24.501 11.241 1.00 30.69 99 TYR C CA 1
ATOM 9539 C C . TYR C 1 121 ? 59.176 25.386 11.698 1.00 27.31 99 TYR C C 1
ATOM 9540 O O . TYR C 1 121 ? 58.874 26.420 11.098 1.00 28.38 99 TYR C O 1
ATOM 9549 N N . LYS C 1 122 ? 58.451 24.900 12.691 1.00 31.65 100 LYS C N 1
ATOM 9550 C CA . LYS C 1 122 ? 57.233 25.567 13.127 1.00 33.13 100 LYS C CA 1
ATOM 9551 C C . LYS C 1 122 ? 57.574 26.899 13.749 1.00 33.43 100 LYS C C 1
ATOM 9552 O O . LYS C 1 122 ? 56.772 27.825 13.707 1.00 27.19 100 LYS C O 1
ATOM 9558 N N . ALA C 1 123 ? 58.778 27.020 14.309 1.00 31.87 101 ALA C N 1
ATOM 9559 C CA . ALA C 1 123 ? 59.171 28.329 14.924 1.00 29.55 101 ALA C CA 1
ATOM 9560 C C . ALA C 1 123 ? 59.317 29.365 13.844 1.00 28.45 101 ALA C C 1
ATOM 9561 O O . ALA C 1 123 ? 58.939 30.505 14.014 1.00 30.16 101 ALA C O 1
ATOM 9563 N N . PHE C 1 124 ? 59.849 28.955 12.701 1.00 27.21 102 PHE C N 1
ATOM 9564 C CA . PHE C 1 124 ? 59.968 29.842 11.580 1.00 26.40 102 PHE C CA 1
ATOM 9565 C C . PHE C 1 124 ? 58.583 30.247 11.082 1.00 28.50 102 PHE C C 1
ATOM 9566 O O . PHE C 1 124 ? 58.337 31.458 10.734 1.00 27.13 102 PHE C O 1
ATOM 9574 N N . GLU C 1 125 ? 57.686 29.296 10.999 1.00 30.64 103 GLU C N 1
ATOM 9575 C CA . GLU C 1 125 ? 56.271 29.633 10.577 1.00 35.82 103 GLU C CA 1
ATOM 9576 C C . GLU C 1 125 ? 55.547 30.508 11.598 1.00 33.96 103 GLU C C 1
ATOM 9577 O O . GLU C 1 125 ? 54.846 31.447 11.243 1.00 30.67 103 GLU C O 1
ATOM 9583 N N . ASP C 1 126 ? 55.806 30.268 12.876 1.00 32.63 104 ASP C N 1
ATOM 9584 C CA . ASP C 1 126 ? 55.320 31.184 13.912 1.00 31.80 104 ASP C CA 1
ATOM 9585 C C . ASP C 1 126 ? 55.726 32.617 13.661 1.00 32.40 104 ASP C C 1
ATOM 9586 O O . ASP C 1 126 ? 54.926 33.515 13.803 1.00 33.17 104 ASP C O 1
ATOM 9591 N N . ALA C 1 127 ? 56.999 32.825 13.358 1.00 33.55 105 ALA C N 1
ATOM 9592 C CA . ALA C 1 127 ? 57.504 34.127 13.022 1.00 33.74 105 ALA C CA 1
ATOM 9593 C C . ALA C 1 127 ? 56.894 34.702 11.709 1.00 36.28 105 ALA C C 1
ATOM 9594 O O . ALA C 1 127 ? 57.048 35.909 11.438 1.00 35.93 105 ALA C O 1
ATOM 9596 N N . GLY C 1 128 ? 56.262 33.843 10.896 1.00 32.41 106 GLY C N 1
ATOM 9597 C CA . GLY C 1 128 ? 55.766 34.246 9.567 1.00 34.02 106 GLY C CA 1
ATOM 9598 C C . GLY C 1 128 ? 56.772 34.183 8.449 1.00 36.26 106 GLY C C 1
ATOM 9599 O O . GLY C 1 128 ? 56.654 34.920 7.482 1.00 40.41 106 GLY C O 1
ATOM 9600 N N . TYR C 1 129 ? 57.781 33.326 8.589 1.00 34.04 107 TYR C N 1
ATOM 9601 C CA . TYR C 1 129 ? 58.794 33.048 7.496 1.00 34.77 107 TYR C CA 1
ATOM 9602 C C . TYR C 1 129 ? 58.515 31.667 6.840 1.00 44.44 107 TYR C C 1
ATOM 9603 O O . TYR C 1 129 ? 58.018 30.762 7.496 1.00 44.61 107 TYR C O 1
ATOM 9612 N N . ASN C 1 130 ? 58.762 31.549 5.534 1.00 50.21 108 ASN C N 1
ATOM 9613 C CA . ASN C 1 130 ? 58.500 30.281 4.798 1.00 53.57 108 ASN C CA 1
ATOM 9614 C C . ASN C 1 130 ? 59.721 29.874 3.975 1.00 47.75 108 ASN C C 1
ATOM 9615 O O . ASN C 1 130 ? 60.717 30.588 3.974 1.00 46.74 108 ASN C O 1
ATOM 9620 N N . ALA C 1 131 ? 59.708 28.667 3.413 1.00 40.26 109 ALA C N 1
ATOM 9621 C CA . ALA C 1 131 ? 60.853 28.172 2.653 1.00 42.86 109 ALA C CA 1
ATOM 9622 C C . ALA C 1 131 ? 61.357 29.184 1.633 1.00 44.28 109 ALA C C 1
ATOM 9623 O O . ALA C 1 131 ? 62.572 29.348 1.414 1.00 43.01 109 ALA C O 1
ATOM 9625 N N . ARG C 1 132 ? 60.458 29.917 1.047 1.00 36.92 110 ARG C N 1
ATOM 9626 C CA . ARG C 1 132 ? 60.847 30.844 -0.005 1.00 40.23 110 ARG C CA 1
ATOM 9627 C C . ARG C 1 132 ? 61.610 32.008 0.576 1.00 39.18 110 ARG C C 1
ATOM 9628 O O . ARG C 1 132 ? 62.595 32.496 0.020 1.00 47.05 110 ARG C O 1
ATOM 9636 N N . THR C 1 133 ? 61.138 32.506 1.678 1.00 34.72 111 THR C N 1
ATOM 9637 C CA . THR C 1 133 ? 61.724 33.719 2.280 1.00 40.96 111 THR C CA 1
ATOM 9638 C C . THR C 1 133 ? 62.991 33.358 3.086 1.00 43.80 111 THR C C 1
ATOM 9639 O O . THR C 1 133 ? 63.757 34.210 3.419 1.00 42.26 111 THR C O 1
ATOM 9643 N N . LEU C 1 134 ? 63.146 32.099 3.426 1.00 35.01 112 LEU C N 1
ATOM 9644 C CA . LEU C 1 134 ? 64.340 31.648 4.203 1.00 31.15 112 LEU C CA 1
ATOM 9645 C C . LEU C 1 134 ? 65.474 31.189 3.295 1.00 34.35 112 LEU C C 1
ATOM 9646 O O . LEU C 1 134 ? 66.634 31.065 3.723 1.00 34.43 112 LEU C O 1
ATOM 9651 N N . ASN C 1 135 ? 65.139 30.879 2.054 1.00 32.26 113 ASN C N 1
ATOM 9652 C CA . ASN C 1 135 ? 66.137 30.339 1.091 1.00 34.56 113 ASN C CA 1
ATOM 9653 C C . ASN C 1 135 ? 67.385 31.236 1.022 1.00 31.08 113 ASN C C 1
ATOM 9654 O O . ASN C 1 135 ? 67.285 32.445 0.865 1.00 39.62 113 ASN C O 1
ATOM 9659 N N . GLU C 1 136 ? 68.565 30.629 1.210 1.00 33.33 114 GLU C N 1
ATOM 9660 C CA . GLU C 1 136 ? 69.842 31.328 1.279 1.00 32.44 114 GLU C CA 1
ATOM 9661 C C . GLU C 1 136 ? 70.059 32.307 2.440 1.00 36.34 114 GLU C C 1
ATOM 9662 O O . GLU C 1 136 ? 71.074 32.988 2.458 1.00 36.55 114 GLU C O 1
ATOM 9668 N N . LYS C 1 137 ? 69.117 32.404 3.392 1.00 32.89 115 LYS C N 1
ATOM 9669 C CA . LYS C 1 137 ? 69.306 33.323 4.528 1.00 35.86 115 LYS C CA 1
ATOM 9670 C C . LYS C 1 137 ? 70.551 32.897 5.327 1.00 29.97 115 LYS C C 1
ATOM 9671 O O . LYS C 1 137 ? 70.775 31.676 5.536 1.00 28.48 115 LYS C O 1
ATOM 9677 N N . LYS C 1 138 ? 71.326 33.871 5.796 1.00 28.50 116 LYS C N 1
ATOM 9678 C CA . LYS C 1 138 ? 72.372 33.623 6.786 1.00 30.74 116 LYS C CA 1
ATOM 9679 C C . LYS C 1 138 ? 71.817 33.428 8.188 1.00 28.60 116 LYS C C 1
ATOM 9680 O O . LYS C 1 138 ? 71.986 34.244 9.070 1.00 31.87 116 LYS C O 1
ATOM 9686 N N . CYS C 1 139 ? 71.162 32.315 8.381 1.00 27.80 117 CYS C N 1
ATOM 9687 C CA . CYS C 1 139 ? 70.573 31.982 9.631 1.00 27.32 117 CYS C CA 1
ATOM 9688 C C . CYS C 1 139 ? 71.379 30.859 10.247 1.00 30.60 117 CYS C C 1
ATOM 9689 O O . CYS C 1 139 ? 71.499 29.781 9.646 1.00 29.63 117 CYS C O 1
ATOM 9692 N N . GLY C 1 140 ? 71.913 31.120 11.443 1.00 27.46 118 GLY C N 1
ATOM 9693 C CA . GLY C 1 140 ? 72.589 30.119 12.216 1.00 27.93 118 GLY C CA 1
ATOM 9694 C C . GLY C 1 140 ? 71.624 29.213 12.931 1.00 28.86 118 GLY C C 1
ATOM 9695 O O . GLY C 1 140 ? 70.525 29.619 13.267 1.00 27.81 118 GLY C O 1
ATOM 9696 N N . VAL C 1 141 ? 72.056 27.976 13.208 1.00 24.80 119 VAL C N 1
ATOM 9697 C CA . VAL C 1 141 ? 71.270 27.063 13.982 1.00 26.59 119 VAL C CA 1
ATOM 9698 C C . VAL C 1 141 ? 72.066 26.550 15.116 1.00 26.86 119 VAL C C 1
ATOM 9699 O O . VAL C 1 141 ? 73.190 26.072 14.935 1.00 30.63 119 VAL C O 1
ATOM 9703 N N . TYR C 1 142 ? 71.563 26.732 16.336 1.00 25.64 120 TYR C N 1
ATOM 9704 C CA . TYR C 1 142 ? 72.310 26.361 17.519 1.00 26.00 120 TYR C CA 1
ATOM 9705 C C . TYR C 1 142 ? 71.384 25.411 18.316 1.00 28.59 120 TYR C C 1
ATOM 9706 O O . TYR C 1 142 ? 70.437 25.849 18.910 1.00 27.85 120 TYR C O 1
ATOM 9715 N N . LEU C 1 143 ? 71.784 24.141 18.412 1.00 26.23 121 LEU C N 1
ATOM 9716 C CA . LEU C 1 143 ? 70.913 23.110 18.944 1.00 27.59 121 LEU C CA 1
ATOM 9717 C C . LEU C 1 143 ? 71.444 22.467 20.162 1.00 23.50 121 LEU C C 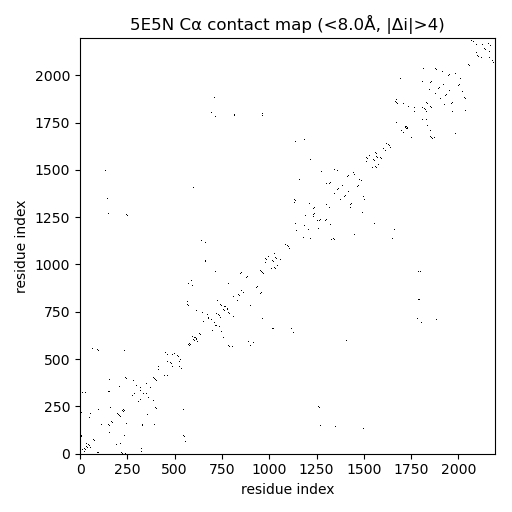1
ATOM 9718 O O . LEU C 1 143 ? 72.427 21.745 20.090 1.00 31.36 121 LEU C O 1
ATOM 9723 N N . GLY C 1 144 ? 70.737 22.639 21.287 1.00 24.06 122 GLY C N 1
ATOM 9724 C CA . GLY C 1 144 ? 71.076 21.971 22.539 1.00 26.82 122 GLY C CA 1
ATOM 9725 C C . GLY C 1 144 ? 70.674 20.490 22.442 1.00 29.03 122 GLY C C 1
ATOM 9726 O O . GLY C 1 144 ? 69.522 20.150 22.196 1.00 25.62 122 GLY C O 1
ATOM 9727 N N . ILE C 1 145 ? 71.638 19.597 22.636 1.00 26.91 123 ILE C N 1
ATOM 9728 C CA . ILE C 1 145 ? 71.340 18.149 22.559 1.00 27.84 123 ILE C CA 1
ATOM 9729 C C . ILE C 1 145 ? 72.423 17.401 23.326 1.00 33.35 123 ILE C C 1
ATOM 9730 O O . ILE C 1 145 ? 73.551 17.881 23.393 1.00 32.21 123 ILE C O 1
ATOM 9735 N N . MET C 1 146 ? 72.015 16.391 24.111 1.00 32.60 124 MET C N 1
ATOM 9736 C CA . MET C 1 146 ? 72.915 15.809 25.121 1.00 35.53 124 MET C CA 1
ATOM 9737 C C . MET C 1 146 ? 72.823 14.262 25.290 1.00 38.13 124 MET C C 1
ATOM 9738 O O . MET C 1 146 ? 73.438 13.733 26.162 1.00 36.67 124 MET C O 1
ATOM 9743 N N . SER C 1 147 ? 72.162 13.588 24.386 1.00 35.63 125 SER C N 1
ATOM 9744 C CA . SER C 1 147 ? 72.033 12.105 24.462 1.00 42.32 125 SER C CA 1
ATOM 9745 C C . SER C 1 147 ? 71.930 11.488 23.074 1.00 38.76 125 SER C C 1
ATOM 9746 O O . SER C 1 147 ? 71.466 12.125 22.142 1.00 39.15 125 SER C O 1
ATOM 9749 N N . ASN C 1 148 ? 72.318 10.217 22.987 1.00 42.06 126 ASN C N 1
ATOM 9750 C CA . ASN C 1 148 ? 72.391 9.421 21.774 1.00 41.62 126 ASN C CA 1
ATOM 9751 C C . ASN C 1 148 ? 71.696 8.012 21.911 1.00 39.56 126 ASN C C 1
ATOM 9752 O O . ASN C 1 148 ? 72.142 7.064 21.331 1.00 49.51 126 ASN C O 1
ATOM 9757 N N . GLU C 1 149 ? 70.657 7.904 22.672 1.00 48.02 127 GLU C N 1
ATOM 9758 C CA . GLU C 1 149 ? 70.086 6.586 22.986 1.00 48.71 127 GLU C CA 1
ATOM 9759 C C . GLU C 1 149 ? 69.655 5.801 21.737 1.00 45.35 127 GLU C C 1
ATOM 9760 O O . GLU C 1 149 ? 69.921 4.603 21.607 1.00 46.75 127 GLU C O 1
ATOM 9766 N N . TYR C 1 150 ? 68.996 6.478 20.803 1.00 44.75 128 TYR C N 1
ATOM 9767 C CA . TYR C 1 150 ? 68.415 5.800 19.651 1.00 47.14 128 TYR C CA 1
ATOM 9768 C C . TYR C 1 150 ? 69.462 5.194 18.790 1.00 54.57 128 TYR C C 1
ATOM 9769 O O . TYR C 1 150 ? 69.315 4.067 18.279 1.00 40.74 128 TYR C O 1
ATOM 9778 N N . GLY C 1 151 ? 70.512 5.952 18.582 1.00 51.73 129 GLY C N 1
ATOM 9779 C CA . GLY C 1 151 ? 71.588 5.518 17.715 1.00 46.03 129 GLY C CA 1
ATOM 9780 C C . GLY C 1 151 ? 72.221 4.265 18.291 1.00 49.69 129 GLY C C 1
ATOM 9781 O O . GLY C 1 151 ? 72.588 3.363 17.573 1.00 53.70 129 GLY C O 1
ATOM 9782 N N . VAL C 1 152 ? 72.375 4.247 19.599 1.00 59.22 130 VAL C N 1
ATOM 9783 C CA . VAL C 1 152 ? 72.931 3.074 20.262 1.00 73.28 130 VAL C CA 1
ATOM 9784 C C . VAL C 1 152 ? 71.952 1.899 20.118 1.00 68.52 130 VAL C C 1
ATOM 9785 O O . VAL C 1 152 ? 72.351 0.811 19.752 1.00 65.99 130 VAL C O 1
ATOM 9789 N N . MET C 1 153 ? 70.678 2.136 20.433 1.00 62.04 131 MET C N 1
ATOM 9790 C CA . MET C 1 153 ? 69.624 1.091 20.306 1.00 62.22 131 MET C CA 1
ATOM 9791 C C . MET C 1 153 ? 69.687 0.484 18.919 1.00 64.51 131 MET C C 1
ATOM 9792 O O . MET C 1 153 ? 69.467 -0.711 18.723 1.00 76.31 131 MET C O 1
ATOM 9797 N N . LEU C 1 154 ? 69.915 1.331 17.929 1.00 68.21 132 LEU C N 1
ATOM 9798 C CA . LEU C 1 154 ? 69.985 0.852 16.564 1.00 61.50 132 LEU C CA 1
ATOM 9799 C C . LEU C 1 154 ? 71.220 -0.048 16.402 1.00 77.65 132 LEU C C 1
ATOM 9800 O O . LEU C 1 154 ? 71.129 -1.127 15.832 1.00 81.21 132 LEU C O 1
ATOM 9805 N N . GLY C 1 164 ? 74.305 9.048 10.277 1.00 51.48 142 GLY C N 1
ATOM 9806 C CA . GLY C 1 164 ? 73.064 9.796 10.328 1.00 44.50 142 GLY C CA 1
ATOM 9807 C C . GLY C 1 164 ? 72.671 10.354 11.671 1.00 49.67 142 GLY C C 1
ATOM 9808 O O . GLY C 1 164 ? 72.089 11.426 11.721 1.00 69.05 142 GLY C O 1
ATOM 9809 N N . ASN C 1 165 ? 73.035 9.700 12.779 1.00 38.67 143 ASN C N 1
ATOM 9810 C CA . ASN C 1 165 ? 72.555 10.166 14.073 1.00 38.29 143 ASN C CA 1
ATOM 9811 C C . ASN C 1 165 ? 73.568 10.985 14.961 1.00 35.16 143 ASN C C 1
ATOM 9812 O O . ASN C 1 165 ? 73.504 10.987 16.139 1.00 38.98 143 ASN C O 1
ATOM 9817 N N . SER C 1 166 ? 74.480 11.674 14.346 1.00 33.81 144 SER C N 1
ATOM 9818 C CA . SER C 1 166 ? 75.434 12.439 15.093 1.00 31.46 144 SER C CA 1
ATOM 9819 C C . SER C 1 166 ? 74.749 13.787 15.543 1.00 30.42 144 SER C C 1
ATOM 9820 O O . SER C 1 166 ? 73.766 14.247 14.943 1.00 28.72 144 SER C O 1
ATOM 9823 N N . PHE C 1 167 ? 75.265 14.361 16.599 1.00 29.36 145 PHE C N 1
ATOM 9824 C CA . PHE C 1 167 ? 74.910 15.722 16.975 1.00 26.68 145 PHE C CA 1
ATOM 9825 C C . PHE C 1 167 ? 75.099 16.706 15.820 1.00 26.30 145 PHE C C 1
ATOM 9826 O O . PHE C 1 167 ? 74.242 17.576 15.558 1.00 28.50 145 PHE C O 1
ATOM 9834 N N . ALA C 1 168 ? 76.180 16.562 15.080 1.00 30.38 146 ALA C N 1
ATOM 9835 C CA . ALA C 1 168 ? 76.470 17.460 13.943 1.00 27.72 146 ALA C CA 1
ATOM 9836 C C . ALA C 1 168 ? 75.309 17.438 12.947 1.00 37.55 146 ALA C C 1
ATOM 9837 O O . ALA C 1 168 ? 74.835 18.478 12.492 1.00 28.11 146 ALA C O 1
ATOM 9839 N N . ILE C 1 169 ? 74.847 16.241 12.605 1.00 29.25 147 ILE C N 1
ATOM 9840 C CA . ILE C 1 169 ? 73.734 16.118 11.678 1.00 28.69 147 ILE C CA 1
ATOM 9841 C C . ILE C 1 169 ? 72.437 16.635 12.264 1.00 25.29 147 ILE C C 1
ATOM 9842 O O . ILE C 1 169 ? 71.592 17.214 11.533 1.00 35.08 147 ILE C O 1
ATOM 9847 N N . ALA C 1 170 ? 72.196 16.382 13.535 1.00 27.06 148 ALA C N 1
ATOM 9848 C CA . ALA C 1 170 ? 70.987 16.857 14.144 1.00 28.07 148 ALA C CA 1
ATOM 9849 C C . ALA C 1 170 ? 70.825 18.389 13.929 1.00 31.50 148 ALA C C 1
ATOM 9850 O O . ALA C 1 170 ? 69.711 18.898 13.631 1.00 28.35 148 ALA C O 1
ATOM 9852 N N . ALA C 1 171 ? 71.943 19.112 14.062 1.00 28.03 149 ALA C N 1
ATOM 9853 C CA . ALA C 1 171 ? 71.924 20.575 13.930 1.00 28.28 149 ALA C CA 1
ATOM 9854 C C . ALA C 1 171 ? 71.783 20.992 12.481 1.00 26.85 149 ALA C C 1
ATOM 9855 O O . ALA C 1 171 ? 71.237 22.056 12.168 1.00 29.41 149 ALA C O 1
ATOM 9857 N N . ALA C 1 172 ? 72.277 20.154 11.587 1.00 27.65 150 ALA C N 1
ATOM 9858 C CA . ALA C 1 172 ? 72.284 20.440 10.175 1.00 26.83 150 ALA C CA 1
ATOM 9859 C C . ALA C 1 172 ? 70.973 20.067 9.396 1.00 32.33 150 ALA C C 1
ATOM 9860 O O . ALA C 1 172 ? 70.803 20.494 8.267 1.00 28.74 150 ALA C O 1
ATOM 9862 N N . ARG C 1 173 ? 70.083 19.321 10.002 1.00 27.74 151 ARG C N 1
ATOM 9863 C CA . ARG C 1 173 ? 68.856 18.924 9.305 1.00 33.15 151 ARG C CA 1
ATOM 9864 C C . ARG C 1 173 ? 68.045 20.136 8.810 1.00 30.55 151 ARG C C 1
ATOM 9865 O O . ARG C 1 173 ? 67.528 20.161 7.679 1.00 32.12 151 ARG C O 1
ATOM 9873 N N . ILE C 1 174 ? 67.871 21.114 9.682 1.00 29.43 152 ILE C N 1
ATOM 9874 C CA . ILE C 1 174 ? 67.067 22.314 9.300 1.00 30.05 152 ILE C CA 1
ATOM 9875 C C . ILE C 1 174 ? 67.734 23.131 8.181 1.00 27.94 152 ILE C C 1
ATOM 9876 O O . ILE C 1 174 ? 67.110 23.470 7.154 1.00 28.14 152 ILE C O 1
ATOM 9881 N N . PRO C 1 175 ? 69.005 23.419 8.331 1.00 27.54 153 PRO C N 1
ATOM 9882 C CA . PRO C 1 175 ? 69.715 24.165 7.258 1.00 30.33 153 PRO C CA 1
ATOM 9883 C C . PRO C 1 175 ? 69.683 23.443 5.895 1.00 30.34 153 PRO C C 1
ATOM 9884 O O . PRO C 1 175 ? 69.623 24.081 4.831 1.00 33.17 153 PRO C O 1
ATOM 9888 N N . TYR C 1 176 ? 69.814 22.150 5.936 1.00 32.02 154 TYR C N 1
ATOM 9889 C CA . TYR C 1 176 ? 69.772 21.316 4.715 1.00 30.18 154 TYR C CA 1
ATOM 9890 C C . TYR C 1 176 ? 68.390 21.399 4.074 1.00 37.07 154 TYR C C 1
ATOM 9891 O O . TYR C 1 176 ? 68.257 21.707 2.904 1.00 35.44 154 TYR C O 1
ATOM 9900 N N . PHE C 1 177 ? 67.358 21.232 4.882 1.00 34.36 155 PHE C N 1
ATOM 9901 C CA . PHE C 1 177 ? 65.976 21.369 4.383 1.00 31.98 155 PHE C CA 1
ATOM 9902 C C . PHE C 1 177 ? 65.633 22.752 3.840 1.00 36.39 155 PHE C C 1
ATOM 9903 O O . PHE C 1 177 ? 65.052 22.884 2.776 1.00 32.84 155 PHE C O 1
ATOM 9911 N N . LEU C 1 178 ? 66.017 23.791 4.542 1.00 27.82 156 LEU C N 1
ATOM 9912 C CA . LEU C 1 178 ? 65.592 25.128 4.188 1.00 27.64 156 LEU C CA 1
ATOM 9913 C C . LEU C 1 178 ? 66.603 25.929 3.395 1.00 33.15 156 LEU C C 1
ATOM 9914 O O . LEU C 1 178 ? 66.327 27.115 3.049 1.00 33.70 156 LEU C O 1
ATOM 9919 N N . ASN C 1 179 ? 67.799 25.329 3.165 1.00 33.08 157 ASN C N 1
ATOM 9920 C CA . ASN C 1 179 ? 68.935 26.003 2.476 1.00 30.93 157 ASN C CA 1
ATOM 9921 C C . ASN C 1 179 ? 69.448 27.238 3.221 1.00 27.10 157 ASN C C 1
ATOM 9922 O O . ASN C 1 179 ? 69.623 28.329 2.629 1.00 28.97 157 ASN C O 1
ATOM 9927 N N . LEU C 1 180 ? 69.583 27.079 4.549 1.00 27.29 158 LEU C N 1
ATOM 9928 C CA . LEU C 1 180 ? 70.184 28.117 5.388 1.00 26.65 158 LEU C CA 1
ATOM 9929 C C . LEU C 1 180 ? 71.679 28.070 5.316 1.00 27.95 158 LEU C C 1
ATOM 9930 O O . LEU C 1 180 ? 72.273 27.007 5.053 1.00 30.92 158 LEU C O 1
ATOM 9935 N N . LYS C 1 181 ? 72.310 29.229 5.516 1.00 27.93 159 LYS C N 1
ATOM 9936 C CA . LYS C 1 181 ? 73.736 29.406 5.258 1.00 25.87 159 LYS C CA 1
ATOM 9937 C C . LYS C 1 181 ? 74.572 29.890 6.458 1.00 27.72 159 LYS C C 1
ATOM 9938 O O . LYS C 1 181 ? 75.749 30.005 6.368 1.00 30.32 159 LYS C O 1
ATOM 9944 N N . GLY C 1 182 ? 73.961 30.090 7.578 1.00 26.46 160 GLY C N 1
ATOM 9945 C CA . GLY C 1 182 ? 74.692 30.318 8.821 1.00 28.77 160 GLY C CA 1
ATOM 9946 C C . GLY C 1 182 ? 75.176 29.001 9.381 1.00 27.97 160 GLY C C 1
ATOM 9947 O O . GLY C 1 182 ? 74.731 27.932 8.949 1.00 26.55 160 GLY C O 1
ATOM 9948 N N . PRO C 1 183 ? 76.135 29.057 10.309 1.00 25.71 161 PRO C N 1
ATOM 9949 C CA . PRO C 1 183 ? 76.713 27.790 10.879 1.00 27.62 161 PRO C CA 1
ATOM 9950 C C . PRO C 1 183 ? 75.649 27.016 11.633 1.00 31.95 161 PRO C C 1
ATOM 9951 O O . PRO C 1 183 ? 74.735 27.615 12.151 1.00 26.86 161 PRO C O 1
ATOM 9955 N N . ALA C 1 184 ? 75.739 25.677 11.586 1.00 27.72 162 ALA C N 1
ATOM 9956 C CA . ALA C 1 184 ? 74.849 24.840 12.328 1.00 24.72 162 ALA C CA 1
ATOM 9957 C C . ALA C 1 184 ? 75.658 24.064 13.328 1.00 23.92 162 ALA C C 1
ATOM 9958 O O . ALA C 1 184 ? 76.532 23.277 12.934 1.00 23.80 162 ALA C O 1
ATOM 9960 N N . ILE C 1 185 ? 75.487 24.380 14.587 1.00 22.37 163 ILE C N 1
ATOM 9961 C CA . ILE C 1 185 ? 76.322 23.848 15.629 1.00 25.88 163 ILE C CA 1
ATOM 9962 C C . ILE C 1 185 ? 75.428 23.203 16.685 1.00 28.61 163 ILE C C 1
ATOM 9963 O O . ILE C 1 185 ? 74.604 23.883 17.272 1.00 26.82 163 ILE C O 1
ATOM 9968 N N . PRO C 1 186 ? 75.695 21.920 17.040 1.00 25.78 164 PRO C N 1
ATOM 9969 C CA . PRO C 1 186 ? 75.104 21.382 18.233 1.00 27.48 164 PRO C CA 1
ATOM 9970 C C . PRO C 1 186 ? 75.861 21.814 19.469 1.00 25.37 164 PRO C C 1
ATOM 9971 O O . PRO C 1 186 ? 77.080 22.049 19.422 1.00 26.43 164 PRO C O 1
ATOM 9975 N N . ILE C 1 187 ? 75.132 22.022 20.533 1.00 27.72 165 ILE C N 1
ATOM 9976 C CA . ILE C 1 187 ? 75.725 22.330 21.851 1.00 27.48 165 ILE C CA 1
ATOM 9977 C C . ILE C 1 187 ? 75.350 21.229 22.892 1.00 29.63 165 ILE C C 1
ATOM 9978 O O . ILE C 1 187 ? 74.185 21.029 23.204 1.00 29.69 165 ILE C O 1
ATOM 9983 N N . ASP C 1 188 ? 76.353 20.533 23.400 1.00 25.75 166 ASP C N 1
ATOM 9984 C CA . ASP C 1 188 ? 76.204 19.700 24.585 1.00 31.09 166 ASP C CA 1
ATOM 9985 C C . ASP C 1 188 ? 76.995 20.218 25.795 1.00 26.73 166 ASP C C 1
ATOM 9986 O O . ASP C 1 188 ? 78.167 19.875 25.994 1.00 29.37 166 ASP C O 1
ATOM 9991 N N . THR C 1 189 ? 76.371 21.103 26.539 1.00 27.36 167 THR C N 1
ATOM 9992 C CA . THR C 1 189 ? 76.827 21.488 27.894 1.00 27.20 167 THR C CA 1
ATOM 9993 C C . THR C 1 189 ? 75.806 21.015 28.896 1.00 28.24 167 THR C C 1
ATOM 9994 O O . THR C 1 189 ? 75.490 21.676 29.858 1.00 28.76 167 THR C O 1
ATOM 9998 N N . ALA C 1 190 ? 75.226 19.861 28.594 1.00 32.96 168 ALA C N 1
ATOM 9999 C CA . ALA C 1 190 ? 74.223 19.232 29.440 1.00 32.80 168 ALA C CA 1
ATOM 10000 C C . ALA C 1 190 ? 73.035 20.154 29.569 1.00 37.79 168 ALA C C 1
ATOM 10001 O O . ALA C 1 190 ? 72.589 20.722 28.564 1.00 35.14 168 ALA C O 1
ATOM 10003 N N . SER C 1 191 ? 72.531 20.375 30.773 1.00 30.93 169 SER C N 1
ATOM 10004 C CA . SER C 1 191 ? 71.288 21.118 30.900 1.00 34.98 169 SER C CA 1
ATOM 10005 C C . SER C 1 191 ? 71.353 22.638 30.683 1.00 33.22 169 SER C C 1
ATOM 10006 O O . SER C 1 191 ? 70.322 23.260 30.527 1.00 32.49 169 SER C O 1
ATOM 10009 N N . SER C 1 192 ? 72.553 23.206 30.474 1.00 25.03 170 SER C N 1
ATOM 10010 C CA . SER C 1 192 ? 72.628 24.602 30.088 1.00 27.83 170 SER C CA 1
ATOM 10011 C C . SER C 1 192 ? 72.689 24.792 28.566 1.00 28.58 170 SER C C 1
ATOM 10012 O O . SER C 1 192 ? 72.767 25.924 28.078 1.00 29.77 170 SER C O 1
ATOM 10015 N N . SER C 1 193 ? 72.578 23.681 27.810 1.00 25.77 171 SER C N 1
ATOM 10016 C CA . SER C 1 193 ? 72.861 23.698 26.362 1.00 25.66 171 SER C CA 1
ATOM 10017 C C . SER C 1 193 ? 72.075 24.754 25.610 1.00 30.17 171 SER C C 1
ATOM 10018 O O . SER C 1 193 ? 72.632 25.452 24.754 1.00 26.42 171 SER C O 1
ATOM 10021 N N . SER C 1 194 ? 70.753 24.772 25.785 1.00 27.42 172 SER C N 1
ATOM 10022 C CA . SER C 1 194 ? 69.974 25.639 24.907 1.00 31.76 172 SER C CA 1
ATOM 10023 C C . SER C 1 194 ? 70.193 27.117 25.268 1.00 30.71 172 SER C C 1
ATOM 10024 O O . SER C 1 194 ? 70.063 28.005 24.416 1.00 28.67 172 SER C O 1
ATOM 10027 N N . LEU C 1 195 ? 70.614 27.374 26.505 1.00 29.15 173 LEU C N 1
ATOM 10028 C CA . LEU C 1 195 ? 70.921 28.757 26.893 1.00 29.92 173 LEU C CA 1
ATOM 10029 C C . LEU C 1 195 ? 72.302 29.211 26.439 1.00 28.32 173 LEU C C 1
ATOM 10030 O O . LEU C 1 195 ? 72.499 30.371 26.071 1.00 29.40 173 LEU C O 1
ATOM 10035 N N . VAL C 1 196 ? 73.248 28.275 26.429 1.00 23.86 174 VAL C N 1
ATOM 10036 C CA . VAL C 1 196 ? 74.541 28.481 25.828 1.00 23.08 174 VAL C CA 1
ATOM 10037 C C . VAL C 1 196 ? 74.431 28.770 24.386 1.00 24.74 174 VAL C C 1
ATOM 10038 O O . VAL C 1 196 ? 75.035 29.758 23.881 1.00 27.14 174 VAL C O 1
ATOM 10042 N N . GLY C 1 197 ? 73.575 28.022 23.695 1.00 27.36 175 GLY C N 1
ATOM 10043 C CA . GLY C 1 197 ? 73.311 28.284 22.291 1.00 30.46 175 GLY C CA 1
ATOM 10044 C C . GLY C 1 197 ? 72.698 29.669 22.018 1.00 27.06 175 GLY C C 1
ATOM 10045 O O . GLY C 1 197 ? 73.086 30.340 21.084 1.00 29.10 175 GLY C O 1
ATOM 10046 N N . THR C 1 198 ? 71.793 30.108 22.898 1.00 27.64 176 THR C N 1
ATOM 10047 C CA . THR C 1 198 ? 71.208 31.436 22.820 1.00 28.73 176 THR C CA 1
ATOM 10048 C C . THR C 1 198 ? 72.282 32.549 22.965 1.00 27.02 176 THR C C 1
ATOM 10049 O O . THR C 1 198 ? 72.316 33.481 22.159 1.00 25.44 176 THR C O 1
ATOM 10053 N N . HIS C 1 199 ? 73.240 32.333 23.871 1.00 27.46 177 HIS C N 1
ATOM 10054 C CA . HIS C 1 199 ? 74.359 33.249 24.026 1.00 26.83 177 HIS C CA 1
ATOM 10055 C C . HIS C 1 199 ? 75.233 33.332 22.773 1.00 30.71 177 HIS C C 1
ATOM 10056 O O . HIS C 1 199 ? 75.535 34.404 22.285 1.00 24.92 177 HIS C O 1
ATOM 10063 N N . LEU C 1 200 ? 75.631 32.191 22.247 1.00 29.00 178 LEU C N 1
ATOM 10064 C CA . LEU C 1 200 ? 76.395 32.164 21.018 1.00 27.42 178 LEU C CA 1
ATOM 10065 C C . LEU C 1 200 ? 75.665 32.808 19.815 1.00 23.56 178 LEU C C 1
ATOM 10066 O O . LEU C 1 200 ? 76.304 33.544 19.012 1.00 24.14 178 LEU C O 1
ATOM 10071 N N . ALA C 1 201 ? 74.368 32.555 19.676 1.00 24.70 179 ALA C N 1
ATOM 10072 C CA . ALA C 1 201 ? 73.607 33.096 18.582 1.00 25.95 179 ALA C CA 1
ATOM 10073 C C . ALA C 1 201 ? 73.571 34.613 18.732 1.00 24.19 179 ALA C C 1
ATOM 10074 O O . ALA C 1 201 ? 73.654 35.346 17.740 1.00 28.12 179 ALA C O 1
ATOM 10076 N N . ARG C 1 202 ? 73.280 35.038 19.954 1.00 24.31 180 ARG C N 1
ATOM 10077 C CA . ARG C 1 202 ? 73.258 36.492 20.259 1.00 26.41 180 ARG C CA 1
ATOM 10078 C C . ARG C 1 202 ? 74.553 37.187 19.907 1.00 31.00 180 ARG C C 1
ATOM 10079 O O . ARG C 1 202 ? 74.550 38.224 19.208 1.00 29.06 180 ARG C O 1
ATOM 10087 N N . GLN C 1 203 ? 75.700 36.574 20.259 1.00 28.30 181 GLN C N 1
ATOM 10088 C CA . GLN C 1 203 ? 76.982 37.181 19.922 1.00 30.34 181 GLN C CA 1
ATOM 10089 C C . GLN C 1 203 ? 77.236 37.214 18.387 1.00 28.47 181 GLN C C 1
ATOM 10090 O O . GLN C 1 203 ? 77.806 38.179 17.852 1.00 28.41 181 GLN C O 1
ATOM 10096 N N . ALA C 1 204 ? 76.828 36.153 17.676 1.00 27.68 182 ALA C N 1
ATOM 10097 C CA . ALA C 1 204 ? 77.013 36.112 16.203 1.00 28.76 182 ALA C CA 1
ATOM 10098 C C . ALA C 1 204 ? 76.112 37.228 15.509 1.00 26.16 182 ALA C C 1
ATOM 10099 O O . ALA C 1 204 ? 76.497 37.845 14.506 1.00 30.29 182 ALA C O 1
ATOM 10101 N N . LEU C 1 205 ? 74.922 37.416 16.042 1.00 27.87 183 LEU C N 1
ATOM 10102 C CA . LEU C 1 205 ? 73.975 38.392 15.529 1.00 24.98 183 LEU C CA 1
ATOM 10103 C C . LEU C 1 205 ? 74.532 39.832 15.736 1.00 28.75 183 LEU C C 1
ATOM 10104 O O . LEU C 1 205 ? 74.575 40.598 14.816 1.00 29.72 183 LEU C O 1
ATOM 10109 N N . ILE C 1 206 ? 75.003 40.101 16.931 1.00 27.45 184 ILE C N 1
ATOM 10110 C CA . ILE C 1 206 ? 75.620 41.373 17.285 1.00 29.86 184 ILE C CA 1
ATOM 10111 C C . ILE C 1 206 ? 76.834 41.676 16.449 1.00 38.83 184 ILE C C 1
ATOM 10112 O O . ILE C 1 206 ? 76.960 42.759 15.949 1.00 30.50 184 ILE C O 1
ATOM 10117 N N . ASN C 1 207 ? 77.668 40.664 16.209 1.00 32.58 185 ASN C N 1
ATOM 10118 C CA . ASN C 1 207 ? 78.797 40.804 15.369 1.00 34.93 185 ASN C CA 1
ATOM 10119 C C . ASN C 1 207 ? 78.517 40.786 13.873 1.00 31.92 185 ASN C C 1
ATOM 10120 O O . ASN C 1 207 ? 79.437 40.860 13.079 1.00 35.86 185 ASN C O 1
ATOM 10125 N N . LYS C 1 208 ? 77.257 40.636 13.491 1.00 31.69 186 LYS C N 1
ATOM 10126 C CA . LYS C 1 208 ? 76.837 40.661 12.101 1.00 33.77 186 LYS C CA 1
ATOM 10127 C C . LYS C 1 208 ? 77.376 39.477 11.284 1.00 36.23 186 LYS C C 1
ATOM 10128 O O . LYS C 1 208 ? 77.453 39.524 10.074 1.00 32.72 186 LYS C O 1
ATOM 10134 N N . GLU C 1 209 ? 77.612 38.377 11.944 1.00 28.50 187 GLU C N 1
ATOM 10135 C CA . GLU C 1 209 ? 78.091 37.179 11.234 1.00 32.54 187 GLU C CA 1
ATOM 10136 C C . GLU C 1 209 ? 76.943 36.388 10.665 1.00 34.86 187 GLU C C 1
ATOM 10137 O O . GLU C 1 209 ? 77.113 35.651 9.748 1.00 32.91 187 GLU C O 1
ATOM 10143 N N . ILE C 1 210 ? 75.771 36.571 11.257 1.00 32.46 188 ILE C N 1
ATOM 10144 C CA . ILE C 1 210 ? 74.551 35.996 10.780 1.00 30.38 188 ILE C CA 1
ATOM 10145 C C . ILE C 1 210 ? 73.502 37.085 10.826 1.00 32.85 188 ILE C C 1
ATOM 10146 O O . ILE C 1 210 ? 73.641 38.088 11.570 1.00 30.26 188 ILE C O 1
ATOM 10151 N N . ASP C 1 211 ? 72.398 36.827 10.160 1.00 31.18 189 ASP C N 1
ATOM 10152 C CA . ASP C 1 211 ? 71.240 37.788 10.151 1.00 29.33 189 ASP C CA 1
ATOM 10153 C C . ASP C 1 211 ? 69.977 37.266 10.821 1.00 31.78 189 ASP C C 1
ATOM 10154 O O . ASP C 1 211 ? 69.044 38.017 11.107 1.00 26.35 189 ASP C O 1
ATOM 10159 N N . MET C 1 212 ? 70.048 36.022 11.238 1.00 28.21 190 MET C N 1
ATOM 10160 C CA . MET C 1 212 ? 68.977 35.374 11.984 1.00 27.06 190 MET C CA 1
ATOM 10161 C C . MET C 1 212 ? 69.576 34.143 12.692 1.00 25.11 190 MET C C 1
ATOM 10162 O O . MET C 1 212 ? 70.617 33.626 12.259 1.00 28.23 190 MET C O 1
ATOM 10167 N N . ALA C 1 213 ? 68.933 33.682 13.767 1.00 27.47 191 ALA C N 1
ATOM 10168 C CA . ALA C 1 213 ? 69.296 32.437 14.390 1.00 27.94 191 ALA C CA 1
ATOM 10169 C C . ALA C 1 213 ? 68.089 31.652 14.745 1.00 29.10 191 ALA C C 1
ATOM 10170 O O . ALA C 1 213 ? 67.058 32.204 15.153 1.00 27.85 191 ALA C O 1
ATOM 10172 N N . LEU C 1 214 ? 68.219 30.340 14.639 1.00 25.41 192 LEU C N 1
ATOM 10173 C CA . LEU C 1 214 ? 67.278 29.414 15.243 1.00 25.65 192 LEU C CA 1
ATOM 10174 C C . LEU C 1 214 ? 67.958 28.760 16.411 1.00 24.90 192 LEU C C 1
ATOM 10175 O O . LEU C 1 214 ? 69.046 28.137 16.285 1.00 25.56 192 LEU C O 1
ATOM 10180 N N . VAL C 1 215 ? 67.432 28.963 17.616 1.00 23.85 193 VAL C N 1
ATOM 10181 C CA . VAL C 1 215 ? 68.097 28.387 18.778 1.00 23.59 193 VAL C CA 1
ATOM 10182 C C . VAL C 1 215 ? 67.116 27.461 19.465 1.00 30.34 193 VAL C C 1
ATOM 10183 O O . VAL C 1 215 ? 65.930 27.718 19.513 1.00 27.02 193 VAL C O 1
ATOM 10187 N N . GLY C 1 216 ? 67.601 26.368 20.001 1.00 31.04 194 GLY C N 1
ATOM 10188 C CA . GLY C 1 216 ? 66.702 25.427 20.607 1.00 35.55 194 GLY C CA 1
ATOM 10189 C C . GLY C 1 216 ? 67.370 24.333 21.350 1.00 28.49 194 GLY C C 1
ATOM 10190 O O . GLY C 1 216 ? 68.580 24.331 21.530 1.00 27.64 194 GLY C O 1
ATOM 10191 N N . GLY C 1 217 ? 66.554 23.400 21.801 1.00 25.70 195 GLY C N 1
ATOM 10192 C CA . GLY C 1 217 ? 67.030 22.258 22.525 1.00 26.51 195 GLY C CA 1
ATOM 10193 C C . GLY C 1 217 ? 66.042 21.115 22.429 1.00 29.83 195 GLY C C 1
ATOM 10194 O O . GLY C 1 217 ? 64.854 21.323 22.152 1.00 27.12 195 GLY C O 1
ATOM 10195 N N . VAL C 1 218 ? 66.556 19.898 22.587 1.00 29.00 196 VAL C N 1
ATOM 10196 C CA . VAL C 1 218 ? 65.729 18.722 22.551 1.00 27.70 196 VAL C CA 1
ATOM 10197 C C . VAL C 1 218 ? 66.286 17.659 23.465 1.00 29.54 196 VAL C C 1
ATOM 10198 O O . VAL C 1 218 ? 67.495 17.468 23.574 1.00 33.36 196 VAL C O 1
ATOM 10202 N N . SER C 1 219 ? 65.383 17.019 24.235 1.00 29.98 197 SER C N 1
ATOM 10203 C CA . SER C 1 219 ? 65.782 15.907 25.108 1.00 32.05 197 SER C CA 1
ATOM 10204 C C . SER C 1 219 ? 64.624 14.872 25.182 1.00 33.29 197 SER C C 1
ATOM 10205 O O . SER C 1 219 ? 63.471 15.206 25.388 1.00 30.51 197 SER C O 1
ATOM 10208 N N . LEU C 1 220 ? 64.999 13.638 25.031 1.00 38.06 198 LEU C N 1
ATOM 10209 C CA . LEU C 1 220 ? 64.124 12.482 25.239 1.00 38.90 198 LEU C CA 1
ATOM 10210 C C . LEU C 1 220 ? 64.878 11.500 26.119 1.00 41.90 198 LEU C C 1
ATOM 10211 O O . LEU C 1 220 ? 66.092 11.530 26.186 1.00 39.03 198 LEU C O 1
ATOM 10216 N N . TYR C 1 221 ? 64.129 10.697 26.855 1.00 41.56 199 TYR C N 1
ATOM 10217 C CA . TYR C 1 221 ? 64.690 9.693 27.771 1.00 40.52 199 TYR C CA 1
ATOM 10218 C C . TYR C 1 221 ? 64.130 8.344 27.331 1.00 42.27 199 TYR C C 1
ATOM 10219 O O . TYR C 1 221 ? 62.993 7.986 27.685 1.00 46.00 199 TYR C O 1
ATOM 10228 N N . LEU C 1 222 ? 64.822 7.714 26.402 1.00 41.45 200 LEU C N 1
ATOM 10229 C CA . LEU C 1 222 ? 64.301 6.521 25.718 1.00 47.94 200 LEU C CA 1
ATOM 10230 C C . LEU C 1 222 ? 64.552 5.179 26.463 1.00 58.98 200 LEU C C 1
ATOM 10231 O O . LEU C 1 222 ? 63.802 4.235 26.266 1.00 57.91 200 LEU C O 1
ATOM 10236 N N . THR C 1 223 ? 65.562 5.121 27.332 1.00 51.11 201 THR C N 1
ATOM 10237 C CA . THR C 1 223 ? 65.994 3.840 27.909 1.00 54.43 201 THR C CA 1
ATOM 10238 C C . THR C 1 223 ? 65.998 3.841 29.407 1.00 58.68 201 THR C C 1
ATOM 10239 O O . THR C 1 223 ? 66.286 4.867 30.024 1.00 57.79 201 THR C O 1
ATOM 10243 N N . PRO C 1 224 ? 65.751 2.660 30.010 1.00 54.10 202 PRO C N 1
ATOM 10244 C CA . PRO C 1 224 ? 65.833 2.545 31.461 1.00 58.27 202 PRO C CA 1
ATOM 10245 C C . PRO C 1 224 ? 67.226 2.848 31.941 1.00 56.68 202 PRO C C 1
ATOM 10246 O O . PRO C 1 224 ? 67.393 3.391 33.015 1.00 62.01 202 PRO C O 1
ATOM 10250 N N . GLU C 1 225 ? 68.216 2.551 31.106 1.00 67.48 203 GLU C N 1
ATOM 10251 C CA . GLU C 1 225 ? 69.652 2.713 31.479 1.00 70.88 203 GLU C CA 1
ATOM 10252 C C . GLU C 1 225 ? 70.038 4.169 31.784 1.00 67.63 203 GLU C C 1
ATOM 10253 O O . GLU C 1 225 ? 70.816 4.417 32.678 1.00 61.67 203 GLU C O 1
ATOM 10259 N N . SER C 1 226 ? 69.479 5.116 31.038 1.00 75.74 204 SER C N 1
ATOM 10260 C CA . SER C 1 226 ? 69.863 6.547 31.157 1.00 83.42 204 SER C CA 1
ATOM 10261 C C . SER C 1 226 ? 69.021 7.266 32.205 1.00 90.87 204 SER C C 1
ATOM 10262 O O . SER C 1 226 ? 68.699 8.457 32.066 1.00 88.83 204 SER C O 1
ATOM 10265 N N . TYR C 1 227 ? 68.618 6.515 33.219 1.00 90.39 205 TYR C N 1
ATOM 10266 C CA . TYR C 1 227 ? 67.561 6.940 34.110 1.00 86.84 205 TYR C CA 1
ATOM 10267 C C . TYR C 1 227 ? 67.430 5.952 35.277 1.00 81.84 205 TYR C C 1
ATOM 10268 O O . TYR C 1 227 ? 68.430 5.387 35.766 1.00 70.48 205 TYR C O 1
ATOM 10277 N N . GLY C 1 248 ? 61.942 20.165 51.670 1.00 59.21 226 GLY C N 1
ATOM 10278 C CA . GLY C 1 248 ? 61.318 19.112 50.852 1.00 60.61 226 GLY C CA 1
ATOM 10279 C C . GLY C 1 248 ? 62.146 18.605 49.656 1.00 62.98 226 GLY C C 1
ATOM 10280 O O . GLY C 1 248 ? 62.025 17.450 49.245 1.00 62.54 226 GLY C O 1
ATOM 10281 N N . ALA C 1 249 ? 62.981 19.480 49.102 1.00 68.39 227 ALA C N 1
ATOM 10282 C CA . ALA C 1 249 ? 63.692 19.216 47.828 1.00 69.92 227 ALA C CA 1
ATOM 10283 C C . ALA C 1 249 ? 64.536 17.952 47.929 1.00 70.34 227 ALA C C 1
ATOM 10284 O O . ALA C 1 249 ? 65.356 17.828 48.819 1.00 71.15 227 ALA C O 1
ATOM 10286 N N . ASN C 1 250 ? 64.377 17.065 46.953 1.00 72.65 228 ASN C N 1
ATOM 10287 C CA . ASN C 1 250 ? 64.825 15.671 47.064 1.00 81.60 228 ASN C CA 1
ATOM 10288 C C . ASN C 1 250 ? 65.511 15.129 45.796 1.00 72.48 228 ASN C C 1
ATOM 10289 O O . ASN C 1 250 ? 65.657 13.916 45.643 1.00 56.62 228 ASN C O 1
ATOM 10294 N N . GLY C 1 251 ? 65.814 16.014 44.849 1.00 66.65 229 GLY C N 1
ATOM 10295 C CA . GLY C 1 251 ? 66.275 15.585 43.520 1.00 66.51 229 GLY C CA 1
ATOM 10296 C C . GLY C 1 251 ? 65.260 15.984 42.462 1.00 62.00 229 GLY C C 1
ATOM 10297 O O . GLY C 1 251 ? 64.197 16.477 42.779 1.00 55.64 229 GLY C O 1
ATOM 10298 N N . PHE C 1 252 ? 65.569 15.742 41.198 1.00 54.92 230 PHE C N 1
ATOM 10299 C CA . PHE C 1 252 ? 64.680 16.203 40.131 1.00 54.60 230 PHE C CA 1
ATOM 10300 C C . PHE C 1 252 ? 63.948 15.015 39.519 1.00 55.17 230 PHE C C 1
ATOM 10301 O O . PHE C 1 252 ? 64.281 13.883 39.779 1.00 54.79 230 PHE C O 1
ATOM 10309 N N . VAL C 1 253 ? 62.899 15.297 38.780 1.00 45.05 231 VAL C N 1
ATOM 10310 C CA . VAL C 1 253 ? 62.334 14.313 37.918 1.00 46.14 231 VAL C CA 1
ATOM 10311 C C . VAL C 1 253 ? 62.692 14.651 36.477 1.00 40.48 231 VAL C C 1
ATOM 10312 O O . VAL C 1 253 ? 62.464 15.762 36.035 1.00 42.93 231 VAL C O 1
ATOM 10316 N N . PRO C 1 254 ? 63.249 13.685 35.735 1.00 42.58 232 PRO C N 1
ATOM 10317 C CA . PRO C 1 254 ? 63.553 13.926 34.298 1.00 39.57 232 PRO C CA 1
ATOM 10318 C C . PRO C 1 254 ? 62.336 14.297 33.476 1.00 41.42 232 PRO C C 1
ATOM 10319 O O . PRO C 1 254 ? 61.200 13.764 33.676 1.00 37.58 232 PRO C O 1
ATOM 10323 N N . GLY C 1 255 ? 62.546 15.236 32.568 1.00 37.30 233 GLY C N 1
ATOM 10324 C CA . GLY C 1 255 ? 61.541 15.585 31.623 1.00 33.22 233 GLY C CA 1
ATOM 10325 C C . GLY C 1 255 ? 62.030 15.650 30.195 1.00 37.63 233 GLY C C 1
ATOM 10326 O O . GLY C 1 255 ? 63.201 15.797 29.938 1.00 36.23 233 GLY C O 1
ATOM 10327 N N . GLU C 1 256 ? 61.089 15.523 29.271 1.00 30.44 234 GLU C N 1
ATOM 10328 C CA . GLU C 1 256 ? 61.354 15.511 27.841 1.00 35.67 234 GLU C CA 1
ATOM 10329 C C . GLU C 1 256 ? 60.803 16.788 27.257 1.00 30.76 234 GLU C C 1
ATOM 10330 O O . GLU C 1 256 ? 59.858 17.319 27.763 1.00 39.43 234 GLU C O 1
ATOM 10336 N N . GLY C 1 257 ? 61.354 17.230 26.160 1.00 31.27 235 GLY C N 1
ATOM 10337 C CA . GLY C 1 257 ? 60.905 18.449 25.527 1.00 31.21 235 GLY C CA 1
ATOM 10338 C C . GLY C 1 257 ? 61.726 18.828 24.317 1.00 30.56 235 GLY C C 1
ATOM 10339 O O . GLY C 1 257 ? 62.795 18.302 24.089 1.00 29.89 235 GLY C O 1
ATOM 10340 N N . ALA C 1 258 ? 61.150 19.693 23.520 1.00 29.22 236 ALA C N 1
ATOM 10341 C CA . ALA C 1 258 ? 61.773 20.229 22.373 1.00 31.69 236 ALA C CA 1
ATOM 10342 C C . ALA C 1 258 ? 61.223 21.626 22.160 1.00 34.17 236 ALA C C 1
ATOM 10343 O O . ALA C 1 258 ? 60.000 21.838 22.110 1.00 31.28 236 ALA C O 1
ATOM 10345 N N . GLY C 1 259 ? 62.118 22.583 21.997 1.00 35.28 237 GLY C N 1
ATOM 10346 C CA . GLY C 1 259 ? 61.660 23.983 21.750 1.00 31.13 237 GLY C CA 1
ATOM 10347 C C . GLY C 1 259 ? 62.662 24.783 20.937 1.00 31.57 237 GLY C C 1
ATOM 10348 O O . GLY C 1 259 ? 63.841 24.382 20.846 1.00 29.37 237 GLY C O 1
ATOM 10349 N N . ALA C 1 260 ? 62.168 25.831 20.263 1.00 27.31 238 ALA C N 1
ATOM 10350 C CA . ALA C 1 260 ? 62.972 26.659 19.414 1.00 25.67 238 ALA C CA 1
ATOM 10351 C C . ALA C 1 260 ? 62.512 28.118 19.472 1.00 31.48 238 ALA C C 1
ATOM 10352 O O . ALA C 1 260 ? 61.305 28.408 19.644 1.00 27.12 238 ALA C O 1
ATOM 10354 N N . LEU C 1 261 ? 63.475 29.018 19.280 1.00 25.83 239 LEU C N 1
ATOM 10355 C CA . LEU C 1 261 ? 63.234 30.410 19.167 1.00 27.05 239 LEU C CA 1
ATOM 10356 C C . LEU C 1 261 ? 63.890 30.874 17.896 1.00 29.00 239 LEU C C 1
ATOM 10357 O O . LEU C 1 261 ? 64.974 30.406 17.518 1.00 28.77 239 LEU C O 1
ATOM 10362 N N . VAL C 1 262 ? 63.322 31.882 17.307 1.00 23.80 240 VAL C N 1
ATOM 10363 C CA . VAL C 1 262 ? 63.922 32.539 16.200 1.00 25.62 240 VAL C CA 1
ATOM 10364 C C . VAL C 1 262 ? 64.347 33.924 16.704 1.00 26.02 240 VAL C C 1
ATOM 10365 O O . VAL C 1 262 ? 63.532 34.671 17.233 1.00 29.98 240 VAL C O 1
ATOM 10369 N N . LEU C 1 263 ? 65.590 34.295 16.401 1.00 28.62 241 LEU C N 1
ATOM 10370 C CA . LEU C 1 263 ? 66.243 35.515 16.898 1.00 30.44 241 LEU C CA 1
ATOM 10371 C C . LEU C 1 263 ? 66.727 36.392 15.748 1.00 28.59 241 LEU C C 1
ATOM 10372 O O . LEU C 1 263 ? 67.200 35.887 14.716 1.00 26.32 241 LEU C O 1
ATOM 10377 N N . LYS C 1 264 ? 66.580 37.703 15.921 1.00 29.63 242 LYS C N 1
ATOM 10378 C CA . LYS C 1 264 ? 67.114 38.699 14.986 1.00 27.02 242 LYS C CA 1
ATOM 10379 C C . LYS C 1 264 ? 67.672 39.905 15.797 1.00 27.66 242 LYS C C 1
ATOM 10380 O O . LYS C 1 264 ? 67.201 40.183 16.844 1.00 29.86 242 LYS C O 1
ATOM 10386 N N . ARG C 1 265 ? 68.528 40.684 15.189 1.00 24.63 243 ARG C N 1
ATOM 10387 C CA . ARG C 1 265 ? 68.803 42.026 15.687 1.00 29.54 243 ARG C CA 1
ATOM 10388 C C . ARG C 1 265 ? 67.459 42.846 15.736 1.00 31.52 243 ARG C C 1
ATOM 10389 O O . ARG C 1 265 ? 66.645 42.800 14.824 1.00 26.99 243 ARG C O 1
ATOM 10397 N N . LEU C 1 266 ? 67.256 43.565 16.810 1.00 31.88 244 LEU C N 1
ATOM 10398 C CA . LEU C 1 266 ? 66.025 44.349 17.013 1.00 32.06 244 LEU C CA 1
ATOM 10399 C C . LEU C 1 266 ? 65.744 45.368 15.920 1.00 32.61 244 LEU C C 1
ATOM 10400 O O . LEU C 1 266 ? 64.642 45.482 15.460 1.00 35.52 244 LEU C O 1
ATOM 10405 N N . LYS C 1 267 ? 66.784 46.021 15.430 1.00 35.39 245 LYS C N 1
ATOM 10406 C CA . LYS C 1 267 ? 66.623 46.991 14.374 1.00 38.31 245 LYS C CA 1
ATOM 10407 C C . LYS C 1 267 ? 66.072 46.310 13.092 1.00 41.22 245 LYS C C 1
ATOM 10408 O O . LYS C 1 267 ? 65.261 46.876 12.407 1.00 30.11 245 LYS C O 1
ATOM 10414 N N . ASP C 1 268 ? 66.530 45.093 12.793 1.00 32.71 246 ASP C N 1
ATOM 10415 C CA . ASP C 1 268 ? 66.067 44.329 11.622 1.00 33.83 246 ASP C CA 1
ATOM 10416 C C . ASP C 1 268 ? 64.645 43.855 11.834 1.00 32.94 246 ASP C C 1
ATOM 10417 O O . ASP C 1 268 ? 63.811 43.965 10.919 1.00 34.37 246 ASP C O 1
ATOM 10422 N N . ALA C 1 269 ? 64.329 43.435 13.045 1.00 30.79 247 ALA C N 1
ATOM 10423 C CA . ALA C 1 269 ? 62.999 42.926 13.334 1.00 33.82 247 ALA C CA 1
ATOM 10424 C C . ALA C 1 269 ? 61.955 44.087 13.177 1.00 35.86 247 ALA C C 1
ATOM 10425 O O . ALA C 1 269 ? 60.824 43.878 12.722 1.00 35.33 247 ALA C O 1
ATOM 10427 N N . GLU C 1 270 ? 62.362 45.276 13.569 1.00 34.05 248 GLU C N 1
ATOM 10428 C CA . GLU C 1 270 ? 61.477 46.478 13.456 1.00 35.67 248 GLU C CA 1
ATOM 10429 C C . GLU C 1 270 ? 61.325 46.926 12.021 1.00 34.79 248 GLU C C 1
ATOM 10430 O O . GLU C 1 270 ? 60.205 47.055 11.539 1.00 40.50 248 GLU C O 1
ATOM 10436 N N . ALA C 1 271 ? 62.402 46.916 11.280 1.00 39.53 249 ALA C N 1
ATOM 10437 C CA . ALA C 1 271 ? 62.366 47.256 9.849 1.00 43.26 249 ALA C CA 1
ATOM 10438 C C . ALA C 1 271 ? 61.541 46.237 9.063 1.00 46.15 249 ALA C C 1
ATOM 10439 O O . ALA C 1 271 ? 60.785 46.571 8.149 1.00 38.90 249 ALA C O 1
ATOM 10441 N N . ASP C 1 272 ? 61.651 44.983 9.440 1.00 37.71 250 ASP C N 1
ATOM 10442 C CA . ASP C 1 272 ? 60.968 43.916 8.694 1.00 37.79 250 ASP C CA 1
ATOM 10443 C C . ASP C 1 272 ? 59.533 43.737 9.190 1.00 34.29 250 ASP C C 1
ATOM 10444 O O . ASP C 1 272 ? 58.816 42.889 8.696 1.00 37.42 250 ASP C O 1
ATOM 10449 N N . ARG C 1 273 ? 59.122 44.511 10.202 1.00 30.70 251 ARG C N 1
ATOM 10450 C CA . ARG C 1 273 ? 57.760 44.431 10.720 1.00 33.54 251 ARG C CA 1
ATOM 10451 C C . ARG C 1 273 ? 57.420 43.025 11.285 1.00 39.87 251 ARG C C 1
ATOM 10452 O O . ARG C 1 273 ? 56.244 42.577 11.316 1.00 34.37 251 ARG C O 1
ATOM 10460 N N . ASP C 1 274 ? 58.433 42.369 11.860 1.00 35.02 252 ASP C N 1
ATOM 10461 C CA . ASP C 1 274 ? 58.212 41.082 12.571 1.00 32.05 252 ASP C CA 1
ATOM 10462 C C . ASP C 1 274 ? 57.358 41.343 13.790 1.00 32.60 252 ASP C C 1
ATOM 10463 O O . ASP C 1 274 ? 57.354 42.459 14.335 1.00 32.96 252 ASP C O 1
ATOM 10468 N N . HIS C 1 275 ? 56.648 40.329 14.257 1.00 28.03 253 HIS C N 1
ATOM 10469 C CA . HIS C 1 275 ? 56.060 40.407 15.595 1.00 31.83 253 HIS C CA 1
ATOM 10470 C C . HIS C 1 275 ? 57.133 39.946 16.638 1.00 35.51 253 HIS C C 1
ATOM 10471 O O . HIS C 1 275 ? 57.942 38.980 16.398 1.00 33.80 253 HIS C O 1
ATOM 10478 N N . ILE C 1 276 ? 57.184 40.666 17.744 1.00 31.66 254 ILE C N 1
ATOM 10479 C CA . ILE C 1 276 ? 58.308 40.557 18.665 1.00 31.29 254 ILE C CA 1
ATOM 10480 C C . ILE C 1 276 ? 57.824 40.158 20.011 1.00 37.79 254 ILE C C 1
ATOM 10481 O O . ILE C 1 276 ? 57.022 40.847 20.593 1.00 34.06 254 ILE C O 1
ATOM 10486 N N . TYR C 1 277 ? 58.261 39.007 20.488 1.00 27.79 255 TYR C N 1
ATOM 10487 C CA . TYR C 1 277 ? 57.825 38.499 21.784 1.00 27.30 255 TYR C CA 1
ATOM 10488 C C . TYR C 1 277 ? 58.521 39.192 22.979 1.00 29.42 255 TYR C C 1
ATOM 10489 O O . TYR C 1 277 ? 58.042 39.111 24.138 1.00 32.10 255 TYR C O 1
ATOM 10498 N N . GLY C 1 278 ? 59.707 39.682 22.730 1.00 31.58 256 GLY C N 1
ATOM 10499 C CA . GLY C 1 278 ? 60.581 40.146 23.788 1.00 33.99 256 GLY C CA 1
ATOM 10500 C C . GLY C 1 278 ? 61.938 40.358 23.254 1.00 32.50 256 GLY C C 1
ATOM 10501 O O . GLY C 1 278 ? 62.229 40.025 22.082 1.00 27.67 256 GLY C O 1
ATOM 10502 N N . ILE C 1 279 ? 62.786 40.993 24.062 1.00 30.11 257 ILE C N 1
ATOM 10503 C CA . ILE C 1 279 ? 64.131 41.277 23.647 1.00 32.00 257 ILE C CA 1
ATOM 10504 C C . ILE C 1 279 ? 65.190 40.786 24.672 1.00 27.51 257 ILE C C 1
ATOM 10505 O O . ILE C 1 279 ? 64.992 40.836 25.859 1.00 30.99 257 ILE C O 1
ATOM 10510 N N . ILE C 1 280 ? 66.267 40.221 24.159 1.00 26.79 258 ILE C N 1
ATOM 10511 C CA . ILE C 1 280 ? 67.366 39.832 25.030 1.00 28.36 258 ILE C CA 1
ATOM 10512 C C . ILE C 1 280 ? 68.290 41.026 25.152 1.00 26.57 258 ILE C C 1
ATOM 10513 O O . ILE C 1 280 ? 68.801 41.506 24.146 1.00 30.50 258 ILE C O 1
ATOM 10518 N N . ILE C 1 281 ? 68.544 41.456 26.392 1.00 27.01 259 ILE C N 1
ATOM 10519 C CA . ILE C 1 281 ? 69.339 42.623 26.622 1.00 30.58 259 ILE C CA 1
ATOM 10520 C C . ILE C 1 281 ? 70.597 42.324 27.298 1.00 32.15 259 ILE C C 1
ATOM 10521 O O . ILE C 1 281 ? 71.460 43.185 27.441 1.00 28.17 259 ILE C O 1
ATOM 10526 N N . GLY C 1 282 ? 70.781 41.075 27.685 1.00 28.02 260 GLY C N 1
ATOM 10527 C CA . GLY C 1 282 ? 72.092 40.683 28.224 1.00 26.64 260 GLY C CA 1
ATOM 10528 C C . GLY C 1 282 ? 72.196 39.174 28.343 1.00 29.01 260 GLY C C 1
ATOM 10529 O O . GLY C 1 282 ? 71.199 38.519 28.488 1.00 29.38 260 GLY C O 1
ATOM 10530 N N . SER C 1 283 ? 73.426 38.638 28.221 1.00 25.91 261 SER C N 1
ATOM 10531 C CA . SER C 1 283 ? 73.655 37.200 28.407 1.00 24.14 261 SER C CA 1
ATOM 10532 C C . SER C 1 283 ? 75.068 36.972 28.678 1.00 28.10 261 SER C C 1
ATOM 10533 O O . SER C 1 283 ? 75.929 37.800 28.351 1.00 27.74 261 SER C O 1
ATOM 10536 N N . GLY C 1 284 ? 75.335 35.865 29.372 1.00 27.85 262 GLY C N 1
ATOM 10537 C CA . GLY C 1 284 ? 76.692 35.432 29.597 1.00 23.29 262 GLY C CA 1
ATOM 10538 C C . GLY C 1 284 ? 76.780 33.931 29.896 1.00 23.93 262 GLY C C 1
ATOM 10539 O O . GLY C 1 284 ? 75.804 33.328 30.356 1.00 24.61 262 GLY C O 1
ATOM 10540 N N . ILE C 1 285 ? 77.985 33.399 29.787 1.00 28.30 263 ILE C N 1
ATOM 10541 C CA . ILE C 1 285 ? 78.285 32.035 30.163 1.00 24.25 263 ILE C CA 1
ATOM 10542 C C . ILE C 1 285 ? 79.617 31.952 30.871 1.00 25.71 263 ILE C C 1
ATOM 10543 O O . ILE C 1 285 ? 80.524 32.794 30.639 1.00 23.81 263 ILE C O 1
ATOM 10548 N N . ASN C 1 286 ? 79.740 30.981 31.772 1.00 26.34 264 ASN C N 1
ATOM 10549 C CA . ASN C 1 286 ? 81.029 30.722 32.463 1.00 26.16 264 ASN C CA 1
ATOM 10550 C C . ASN C 1 286 ? 81.095 29.335 32.964 1.00 27.92 264 ASN C C 1
ATOM 10551 O O . ASN C 1 286 ? 80.326 28.462 32.485 1.00 27.71 264 ASN C O 1
ATOM 10556 N N . GLN C 1 287 ? 82.154 29.037 33.702 1.00 26.82 265 GLN C N 1
ATOM 10557 C CA . GLN C 1 287 ? 82.361 27.692 34.269 1.00 28.71 265 GLN C CA 1
ATOM 10558 C C . GLN C 1 287 ? 82.441 27.788 35.786 1.00 33.05 265 GLN C C 1
ATOM 10559 O O . GLN C 1 287 ? 82.971 28.733 36.352 1.00 28.47 265 GLN C O 1
ATOM 10565 N N . ASP C 1 288 ? 82.072 26.698 36.406 1.00 29.64 266 ASP C N 1
ATOM 10566 C CA . ASP C 1 288 ? 82.269 26.450 37.863 1.00 30.87 266 ASP C CA 1
ATOM 10567 C C . ASP C 1 288 ? 83.716 26.251 38.187 1.00 33.97 266 ASP C C 1
ATOM 10568 O O . ASP C 1 288 ? 84.163 26.654 39.246 1.00 32.78 266 ASP C O 1
ATOM 10573 N N . GLY C 1 289 ? 84.461 25.626 37.266 1.00 28.18 267 GLY C N 1
ATOM 10574 C CA . GLY C 1 289 ? 85.877 25.352 37.494 1.00 30.26 267 GLY C CA 1
ATOM 10575 C C . GLY C 1 289 ? 86.043 24.227 38.484 1.00 29.95 267 GLY C C 1
ATOM 10576 O O . GLY C 1 289 ? 85.311 23.254 38.424 1.00 31.97 267 GLY C O 1
ATOM 10577 N N . LYS C 1 290 ? 86.920 24.412 39.470 1.00 32.37 268 LYS C N 1
ATOM 10578 C CA . LYS C 1 290 ? 87.172 23.345 40.413 1.00 32.46 268 LYS C CA 1
ATOM 10579 C C . LYS C 1 290 ? 86.171 23.367 41.568 1.00 31.85 268 LYS C C 1
ATOM 10580 O O . LYS C 1 290 ? 86.100 24.296 42.304 1.00 37.82 268 LYS C O 1
ATOM 10586 N N . THR C 1 291 ? 85.324 22.374 41.610 1.00 35.18 269 THR C N 1
ATOM 10587 C CA . THR C 1 291 ? 84.324 22.254 42.658 1.00 40.35 269 THR C CA 1
ATOM 10588 C C . THR C 1 291 ? 84.620 20.960 43.461 1.00 39.62 269 THR C C 1
ATOM 10589 O O . THR C 1 291 ? 85.509 20.172 43.082 1.00 40.93 269 THR C O 1
ATOM 10593 N N . ASN C 1 292 ? 83.829 20.688 44.487 1.00 43.55 270 ASN C N 1
ATOM 10594 C CA . ASN C 1 292 ? 83.948 19.376 45.225 1.00 44.16 270 ASN C CA 1
ATOM 10595 C C . ASN C 1 292 ? 83.192 18.210 44.525 1.00 42.42 270 ASN C C 1
ATOM 10596 O O . ASN C 1 292 ? 82.042 17.920 44.810 1.00 42.00 270 ASN C O 1
ATOM 10601 N N . GLY C 1 293 ? 83.809 17.651 43.496 1.00 44.44 271 GLY C N 1
ATOM 10602 C CA . GLY C 1 293 ? 83.114 16.780 42.574 1.00 39.96 271 GLY C CA 1
ATOM 10603 C C . GLY C 1 293 ? 82.604 17.578 41.368 1.00 49.27 271 GLY C C 1
ATOM 10604 O O . GLY C 1 293 ? 82.125 18.717 41.515 1.00 45.45 271 GLY C O 1
ATOM 10605 N N . ILE C 1 294 ? 82.720 16.980 40.181 1.00 44.92 272 ILE C N 1
ATOM 10606 C CA . ILE C 1 294 ? 82.624 17.749 38.920 1.00 53.03 272 ILE C CA 1
ATOM 10607 C C . ILE C 1 294 ? 81.191 18.173 38.657 1.00 49.55 272 ILE C C 1
ATOM 10608 O O . ILE C 1 294 ? 80.955 19.160 37.933 1.00 51.05 272 ILE C O 1
ATOM 10613 N N . THR C 1 295 ? 80.228 17.521 39.322 1.00 46.72 273 THR C N 1
ATOM 10614 C CA . THR C 1 295 ? 78.815 17.916 39.191 1.00 45.68 273 THR C CA 1
ATOM 10615 C C . THR C 1 295 ? 78.273 18.832 40.280 1.00 48.73 273 THR C C 1
ATOM 10616 O O . THR C 1 295 ? 77.114 19.192 40.261 1.00 47.36 273 THR C O 1
ATOM 10620 N N . ALA C 1 296 ? 79.111 19.233 41.206 1.00 48.41 274 ALA C N 1
ATOM 10621 C CA . ALA C 1 296 ? 78.678 20.148 42.256 1.00 44.05 274 ALA C CA 1
ATOM 10622 C C . ALA C 1 296 ? 78.710 21.620 41.720 1.00 39.73 274 ALA C C 1
ATOM 10623 O O . ALA C 1 296 ? 79.482 21.931 40.834 1.00 43.88 274 ALA C O 1
ATOM 10625 N N . PRO C 1 297 ? 77.771 22.460 42.160 1.00 43.14 275 PRO C N 1
ATOM 10626 C CA . PRO C 1 297 ? 77.769 23.870 41.784 1.00 42.81 275 PRO C CA 1
ATOM 10627 C C . PRO C 1 297 ? 78.786 24.751 42.540 1.00 44.99 275 PRO C C 1
ATOM 10628 O O . PRO C 1 297 ? 79.388 24.335 43.498 1.00 38.99 275 PRO C O 1
ATOM 10632 N N . SER C 1 298 ? 79.020 25.935 42.025 1.00 43.76 276 SER C N 1
ATOM 10633 C CA . SER C 1 298 ? 79.914 26.912 42.651 1.00 39.01 276 SE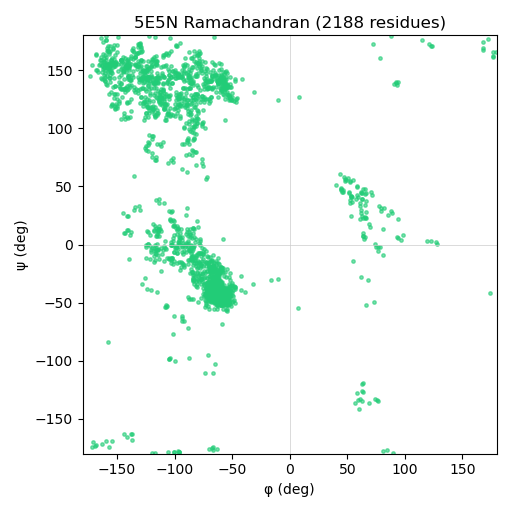R C CA 1
ATOM 10634 C C . SER C 1 298 ? 79.117 28.228 42.845 1.00 43.65 276 SER C C 1
ATOM 10635 O O . SER C 1 298 ? 78.621 28.871 41.869 1.00 33.53 276 SER C O 1
ATOM 10638 N N . ALA C 1 299 ? 78.895 28.562 44.087 1.00 37.60 277 ALA C N 1
ATOM 10639 C CA . ALA C 1 299 ? 78.213 29.789 44.459 1.00 41.50 277 ALA C CA 1
ATOM 10640 C C . ALA C 1 299 ? 78.898 30.999 43.809 1.00 36.74 277 ALA C C 1
ATOM 10641 O O . ALA C 1 299 ? 78.272 31.902 43.268 1.00 35.53 277 ALA C O 1
ATOM 10643 N N . LYS C 1 300 ? 80.192 30.952 43.838 1.00 34.37 278 LYS C N 1
ATOM 10644 C CA . LYS C 1 300 ? 81.002 32.061 43.406 1.00 36.79 278 LYS C CA 1
ATOM 10645 C C . LYS C 1 300 ? 80.918 32.257 41.897 1.00 37.73 278 LYS C C 1
ATOM 10646 O O . LYS C 1 300 ? 80.842 33.378 41.426 1.00 32.08 278 LYS C O 1
ATOM 10652 N N . SER C 1 301 ? 80.925 31.157 41.127 1.00 30.74 279 SER C N 1
ATOM 10653 C CA . SER C 1 301 ? 80.781 31.280 39.697 1.00 30.89 279 SER C CA 1
ATOM 10654 C C . SER C 1 301 ? 79.427 31.796 39.331 1.00 25.79 279 SER C C 1
ATOM 10655 O O . SER C 1 301 ? 79.313 32.564 38.406 1.00 31.40 279 SER C O 1
ATOM 10658 N N . GLN C 1 302 ? 78.392 31.348 39.998 1.00 30.62 280 GLN C N 1
ATOM 10659 C CA . GLN C 1 302 ? 77.043 31.861 39.735 1.00 33.14 280 GLN C CA 1
ATOM 10660 C C . GLN C 1 302 ? 76.928 33.348 39.994 1.00 30.90 280 GLN C C 1
ATOM 10661 O O . GLN C 1 302 ? 76.391 34.097 39.179 1.00 30.18 280 GLN C O 1
ATOM 10667 N N . MET C 1 303 ? 77.485 33.781 41.103 1.00 28.64 281 MET C N 1
ATOM 10668 C CA . MET C 1 303 ? 77.525 35.211 41.417 1.00 31.35 281 MET C CA 1
ATOM 10669 C C . MET C 1 303 ? 78.330 36.018 40.410 1.00 30.03 281 MET C C 1
ATOM 10670 O O . MET C 1 303 ? 77.878 37.060 39.953 1.00 31.58 281 MET C O 1
ATOM 10675 N N . ASP C 1 304 ? 79.511 35.521 40.037 1.00 30.30 282 ASP C N 1
ATOM 10676 C CA . ASP C 1 304 ? 80.339 36.220 39.065 1.00 33.35 282 ASP C CA 1
ATOM 10677 C C . ASP C 1 304 ? 79.632 36.331 37.710 1.00 30.35 282 ASP C C 1
ATOM 10678 O O . ASP C 1 304 ? 79.661 37.391 37.034 1.00 30.56 282 ASP C O 1
ATOM 10683 N N . LEU C 1 305 ? 78.968 35.259 37.341 1.00 28.74 283 LEU C N 1
ATOM 10684 C CA . LEU C 1 305 ? 78.252 35.201 36.056 1.00 29.81 283 LEU C CA 1
ATOM 10685 C C . LEU C 1 305 ? 77.185 36.333 36.029 1.00 31.79 283 LEU C C 1
ATOM 10686 O O . LEU C 1 305 ? 77.102 37.109 35.102 1.00 31.53 283 LEU C O 1
ATOM 10691 N N . GLU C 1 306 ? 76.367 36.383 37.061 1.00 29.45 284 GLU C N 1
ATOM 10692 C CA . GLU C 1 306 ? 75.234 37.316 37.127 1.00 26.44 284 GLU C CA 1
ATOM 10693 C C . GLU C 1 306 ? 75.759 38.769 37.244 1.00 26.07 284 GLU C C 1
ATOM 10694 O O . GLU C 1 306 ? 75.398 39.614 36.473 1.00 28.60 284 GLU C O 1
ATOM 10700 N N . ARG C 1 307 ? 76.688 38.980 38.142 1.00 31.58 285 ARG C N 1
ATOM 10701 C CA . ARG C 1 307 ? 77.281 40.315 38.377 1.00 34.98 285 ARG C CA 1
ATOM 10702 C C . ARG C 1 307 ? 77.924 40.859 37.100 1.00 36.43 285 ARG C C 1
ATOM 10703 O O . ARG C 1 307 ? 77.688 41.990 36.700 1.00 37.60 285 ARG C O 1
ATOM 10711 N N . ASP C 1 308 ? 78.711 40.011 36.436 1.00 31.35 286 ASP C N 1
ATOM 10712 C CA . ASP C 1 308 ? 79.377 40.416 35.182 1.00 36.34 286 ASP C CA 1
ATOM 10713 C C . ASP C 1 308 ? 78.388 40.803 34.089 1.00 36.32 286 ASP C C 1
ATOM 10714 O O . ASP C 1 308 ? 78.642 41.717 33.290 1.00 32.04 286 ASP C O 1
ATOM 10719 N N . ILE C 1 309 ? 77.298 40.037 33.972 1.00 32.09 287 ILE C N 1
ATOM 10720 C CA . ILE C 1 309 ? 76.275 40.360 32.983 1.00 29.95 287 ILE C CA 1
ATOM 10721 C C . ILE C 1 309 ? 75.643 41.725 33.323 1.00 31.04 287 ILE C C 1
ATOM 10722 O O . ILE C 1 309 ? 75.464 42.583 32.463 1.00 30.01 287 ILE C O 1
ATOM 10727 N N . TYR C 1 310 ? 75.290 41.901 34.576 1.00 30.17 288 TYR C N 1
ATOM 10728 C CA . TYR C 1 310 ? 74.539 43.110 34.957 1.00 34.98 288 TYR C CA 1
ATOM 10729 C C . TYR C 1 310 ? 75.442 44.326 34.791 1.00 35.40 288 TYR C C 1
ATOM 10730 O O . TYR C 1 310 ? 75.026 45.331 34.228 1.00 34.52 288 TYR C O 1
ATOM 10739 N N . GLU C 1 311 ? 76.709 44.163 35.082 1.00 36.32 289 GLU C N 1
ATOM 10740 C CA . GLU C 1 311 ? 77.662 45.294 34.935 1.00 35.81 289 GLU C CA 1
ATOM 10741 C C . GLU C 1 311 ? 78.002 45.561 33.449 1.00 37.66 289 GLU C C 1
ATOM 10742 O O . GLU C 1 311 ? 77.913 46.698 32.975 1.00 42.22 289 GLU C O 1
ATOM 10748 N N . THR C 1 312 ? 78.231 44.503 32.668 1.00 33.34 290 THR C N 1
ATOM 10749 C CA . THR C 1 312 ? 78.607 44.675 31.272 1.00 31.89 290 THR C CA 1
ATOM 10750 C C . THR C 1 312 ? 77.481 45.398 30.535 1.00 35.88 290 THR C C 1
ATOM 10751 O O . THR C 1 312 ? 77.735 46.256 29.722 1.00 39.49 290 THR C O 1
ATOM 10755 N N . TYR C 1 313 ? 76.240 45.038 30.828 1.00 32.57 291 TYR C N 1
ATOM 10756 C CA . TYR C 1 313 ? 75.121 45.534 30.062 1.00 32.57 291 TYR C CA 1
ATOM 10757 C C . TYR C 1 313 ? 74.338 46.672 30.731 1.00 33.57 291 TYR C C 1
ATOM 10758 O O . TYR C 1 313 ? 73.285 47.053 30.241 1.00 36.99 291 TYR C O 1
ATOM 10767 N N . GLY C 1 314 ? 74.804 47.124 31.895 1.00 37.17 292 GLY C N 1
ATOM 10768 C CA . GLY C 1 314 ? 74.187 48.255 32.622 1.00 33.35 292 GLY C CA 1
ATOM 10769 C C . GLY C 1 314 ? 72.794 47.939 33.103 1.00 39.66 292 GLY C C 1
ATOM 10770 O O . GLY C 1 314 ? 71.890 48.716 32.907 1.00 34.23 292 GLY C O 1
ATOM 10771 N N . ILE C 1 315 ? 72.624 46.760 33.731 1.00 37.23 293 ILE C N 1
ATOM 10772 C CA . ILE C 1 315 ? 71.312 46.289 34.195 1.00 33.23 293 ILE C CA 1
ATOM 10773 C C . ILE C 1 315 ? 71.265 46.344 35.735 1.00 34.23 293 ILE C C 1
ATOM 10774 O O . ILE C 1 315 ? 72.051 45.697 36.410 1.00 34.47 293 ILE C O 1
ATOM 10779 N N . HIS C 1 316 ? 70.360 47.160 36.279 1.00 31.68 294 HIS C N 1
ATOM 10780 C CA . HIS C 1 316 ? 70.239 47.293 37.748 1.00 32.25 294 HIS C CA 1
ATOM 10781 C C . HIS C 1 316 ? 69.326 46.192 38.262 1.00 29.34 294 HIS C C 1
ATOM 10782 O O . HIS C 1 316 ? 68.249 46.006 37.730 1.00 35.44 294 HIS C O 1
ATOM 10789 N N . PRO C 1 317 ? 69.750 45.411 39.277 1.00 30.97 295 PRO C N 1
ATOM 10790 C CA . PRO C 1 317 ? 68.864 44.369 39.789 1.00 34.74 295 PRO C CA 1
ATOM 10791 C C . PRO C 1 317 ? 67.483 44.822 40.179 1.00 39.11 295 PRO C C 1
ATOM 10792 O O . PRO C 1 317 ? 66.522 44.035 40.140 1.00 35.39 295 PRO C O 1
ATOM 10796 N N . GLU C 1 318 ? 67.344 46.097 40.579 1.00 43.18 296 GLU C N 1
ATOM 10797 C CA . GLU C 1 318 ? 66.010 46.619 40.933 1.00 38.86 296 GLU C CA 1
ATOM 10798 C C . GLU C 1 318 ? 65.048 46.609 39.822 1.00 35.51 296 GLU C C 1
ATOM 10799 O O . GLU C 1 318 ? 63.870 46.602 40.051 1.00 36.71 296 GLU C O 1
ATOM 10805 N N . SER C 1 319 ? 65.553 46.592 38.593 1.00 33.02 297 SER C N 1
ATOM 10806 C CA . SER C 1 319 ? 64.711 46.598 37.434 1.00 36.50 297 SER C CA 1
ATOM 10807 C C . SER C 1 319 ? 64.158 45.208 37.082 1.00 33.42 297 SER C C 1
ATOM 10808 O O . SER C 1 319 ? 63.396 45.081 36.163 1.00 35.14 297 SER C O 1
ATOM 10811 N N . ILE C 1 320 ? 64.672 44.175 37.762 1.00 33.09 298 ILE C N 1
ATOM 10812 C CA . ILE C 1 320 ? 64.300 42.791 37.486 1.00 31.86 298 ILE C CA 1
ATOM 10813 C C . ILE C 1 320 ? 63.180 42.288 38.448 1.00 37.27 298 ILE C C 1
ATOM 10814 O O . ILE C 1 320 ? 63.298 42.423 39.621 1.00 37.76 298 ILE C O 1
ATOM 10819 N N . SER C 1 321 ? 62.086 41.774 37.908 1.00 34.50 299 SER C N 1
ATOM 10820 C CA . SER C 1 321 ? 60.899 41.419 38.737 1.00 39.87 299 SER C CA 1
ATOM 10821 C C . SER C 1 321 ? 60.512 39.971 38.657 1.00 34.74 299 SER C C 1
ATOM 10822 O O . SER C 1 321 ? 59.692 39.525 39.398 1.00 30.36 299 SER C O 1
ATOM 10825 N N . TYR C 1 322 ? 61.165 39.201 37.781 1.00 32.24 300 TYR C N 1
ATOM 10826 C CA . TYR C 1 322 ? 61.026 37.747 37.808 1.00 28.46 300 TYR C CA 1
ATOM 10827 C C . TYR C 1 322 ? 62.332 37.079 37.385 1.00 29.55 300 TYR C C 1
ATOM 10828 O O . TYR C 1 322 ? 62.992 37.568 36.468 1.00 32.71 300 TYR C O 1
ATOM 10837 N N . VAL C 1 323 ? 62.706 36.000 38.075 1.00 32.89 301 VAL C N 1
ATOM 10838 C CA . VAL C 1 323 ? 63.783 35.098 37.645 1.00 36.21 301 VAL C CA 1
ATOM 10839 C C . VAL C 1 323 ? 63.302 33.638 37.550 1.00 34.98 301 VAL C C 1
ATOM 10840 O O . VAL C 1 323 ? 62.809 33.071 38.515 1.00 33.34 301 VAL C O 1
ATOM 10844 N N . GLU C 1 324 ? 63.425 33.075 36.347 1.00 34.65 302 GLU C N 1
ATOM 10845 C CA . GLU C 1 324 ? 63.241 31.651 36.112 1.00 31.23 302 GLU C CA 1
ATOM 10846 C C . GLU C 1 324 ? 64.523 30.942 36.487 1.00 31.59 302 GLU C C 1
ATOM 10847 O O . GLU C 1 324 ? 65.546 31.020 35.805 1.00 31.94 302 GLU C O 1
ATOM 10853 N N . MET C 1 325 ? 64.500 30.341 37.656 1.00 35.23 303 MET C N 1
ATOM 10854 C CA . MET C 1 325 ? 65.666 29.727 38.233 1.00 40.85 303 MET C CA 1
ATOM 10855 C C . MET C 1 325 ? 65.969 28.396 37.552 1.00 37.33 303 MET C C 1
ATOM 10856 O O . MET C 1 325 ? 65.085 27.789 36.975 1.00 34.33 303 MET C O 1
ATOM 10861 N N . HIS C 1 326 ? 67.217 27.957 37.652 1.00 34.21 304 HIS C N 1
ATOM 10862 C CA . HIS C 1 326 ? 67.586 26.631 37.242 1.00 32.37 304 HIS C CA 1
ATOM 10863 C C . HIS C 1 326 ? 66.766 25.637 38.043 1.00 39.98 304 HIS C C 1
ATOM 10864 O O . HIS C 1 326 ? 66.171 24.708 37.468 1.00 38.70 304 HIS C O 1
ATOM 10871 N N . GLY C 1 327 ? 66.725 25.829 39.373 1.00 36.43 305 GLY C N 1
ATOM 10872 C CA . GLY C 1 327 ? 65.599 25.347 40.234 1.00 43.19 305 GLY C CA 1
ATOM 10873 C C . GLY C 1 327 ? 65.181 23.897 40.021 1.00 60.69 305 GLY C C 1
ATOM 10874 O O . GLY C 1 327 ? 64.016 23.588 39.656 1.00 55.49 305 GLY C O 1
ATOM 10875 N N . THR C 1 328 ? 66.158 23.021 40.131 1.00 53.62 306 THR C N 1
ATOM 10876 C CA . THR C 1 328 ? 65.955 21.610 39.813 1.00 55.19 306 THR C CA 1
ATOM 10877 C C . THR C 1 328 ? 65.371 20.820 40.993 1.00 59.22 306 THR C C 1
ATOM 10878 O O . THR C 1 328 ? 64.953 19.664 40.840 1.00 57.08 306 THR C O 1
ATOM 10882 N N . GLY C 1 329 ? 65.347 21.438 42.165 1.00 49.82 307 GLY C N 1
ATOM 10883 C CA . GLY C 1 329 ? 64.758 20.791 43.347 1.00 57.29 307 GLY C CA 1
ATOM 10884 C C . GLY C 1 329 ? 65.721 19.827 44.018 1.00 60.22 307 GLY C C 1
ATOM 10885 O O . GLY C 1 329 ? 65.311 18.832 44.636 1.00 55.51 307 GLY C O 1
ATOM 10886 N N . THR C 1 330 ? 67.004 20.147 43.932 1.00 62.65 308 THR C N 1
ATOM 10887 C CA . THR C 1 330 ? 68.046 19.359 44.609 1.00 68.44 308 THR C CA 1
ATOM 10888 C C . THR C 1 330 ? 68.441 20.057 45.907 1.00 57.91 308 THR C C 1
ATOM 10889 O O . THR C 1 330 ? 68.298 21.285 46.025 1.00 56.87 308 THR C O 1
ATOM 10893 N N . GLY C 1 333 ? 71.779 22.124 45.694 1.00 55.06 311 GLY C N 1
ATOM 10894 C CA . GLY C 1 333 ? 71.809 23.018 44.536 1.00 52.20 311 GLY C CA 1
ATOM 10895 C C . GLY C 1 333 ? 70.887 24.220 44.711 1.00 50.97 311 GLY C C 1
ATOM 10896 O O . GLY C 1 333 ? 71.317 25.346 44.532 1.00 49.30 311 GLY C O 1
ATOM 10897 N N . ASP C 1 334 ? 69.637 23.984 45.109 1.00 46.94 312 ASP C N 1
ATOM 10898 C CA . ASP C 1 334 ? 68.622 25.088 45.218 1.00 47.98 312 ASP C CA 1
ATOM 10899 C C . ASP C 1 334 ? 69.126 26.252 46.134 1.00 52.93 312 ASP C C 1
ATOM 10900 O O . ASP C 1 334 ? 69.002 27.411 45.773 1.00 48.91 312 ASP C O 1
ATOM 10905 N N . PRO C 1 335 ? 69.662 25.928 47.346 1.00 51.77 313 PRO C N 1
ATOM 10906 C CA . PRO C 1 335 ? 70.070 26.993 48.312 1.00 51.96 313 PRO C CA 1
ATOM 10907 C C . PRO C 1 335 ? 71.276 27.763 47.840 1.00 41.25 313 PRO C C 1
ATOM 10908 O O . PRO C 1 335 ? 71.333 28.953 48.015 1.00 38.18 313 PRO C O 1
ATOM 10912 N N . ILE C 1 336 ? 72.164 27.088 47.130 1.00 37.74 314 ILE C N 1
ATOM 10913 C CA . ILE C 1 336 ? 73.328 27.767 46.527 1.00 43.83 314 ILE C CA 1
ATOM 10914 C C . ILE C 1 336 ? 72.852 28.761 45.459 1.00 38.26 314 ILE C C 1
ATOM 10915 O O . ILE C 1 336 ? 73.299 29.917 45.420 1.00 36.27 314 ILE C O 1
ATOM 10920 N N . GLU C 1 337 ? 71.861 28.364 44.686 1.00 32.96 315 GLU C N 1
ATOM 10921 C CA . GLU C 1 337 ? 71.383 29.236 43.598 1.00 33.35 315 GLU C CA 1
ATOM 10922 C C . GLU C 1 337 ? 70.706 30.474 44.193 1.00 31.95 315 GLU C C 1
ATOM 10923 O O . GLU C 1 337 ? 70.890 31.599 43.719 1.00 31.23 315 GLU C O 1
ATOM 10929 N N . LEU C 1 338 ? 69.844 30.240 45.171 1.00 34.43 316 LEU C N 1
ATOM 10930 C CA . LEU C 1 338 ? 69.128 31.322 45.874 1.00 35.40 316 LEU C CA 1
ATOM 10931 C C . LEU C 1 338 ? 70.051 32.281 46.545 1.00 37.73 316 LEU C C 1
ATOM 10932 O O . LEU C 1 338 ? 69.940 33.480 46.393 1.00 39.80 316 LEU C O 1
ATOM 10937 N N . GLU C 1 339 ? 71.020 31.747 47.251 1.00 39.78 317 GLU C N 1
ATOM 10938 C CA . GLU C 1 339 ? 71.979 32.622 47.935 1.00 38.92 317 GLU C CA 1
ATOM 10939 C C . GLU C 1 339 ? 72.773 33.486 46.932 1.00 39.80 317 GLU C C 1
ATOM 10940 O O . GLU C 1 339 ? 73.078 34.651 47.195 1.00 35.07 317 GLU C O 1
ATOM 10946 N N . ALA C 1 340 ? 73.239 32.853 45.840 1.00 35.95 318 ALA C N 1
ATOM 10947 C CA . ALA C 1 340 ? 74.045 33.554 44.859 1.00 34.94 318 ALA C CA 1
ATOM 10948 C C . ALA C 1 340 ? 73.264 34.736 44.280 1.00 30.71 318 ALA C C 1
ATOM 10949 O O . ALA C 1 340 ? 73.761 35.856 44.197 1.00 31.16 318 ALA C O 1
ATOM 10951 N N . LEU C 1 341 ? 72.047 34.477 43.862 1.00 31.15 319 LEU C N 1
ATOM 10952 C CA . LEU C 1 341 ? 71.290 35.486 43.170 1.00 35.36 319 LEU C CA 1
ATOM 10953 C C . LEU C 1 341 ? 70.872 36.615 44.125 1.00 34.63 319 LEU C C 1
ATOM 10954 O O . LEU C 1 341 ? 70.990 37.813 43.829 1.00 32.56 319 LEU C O 1
ATOM 10959 N N . SER C 1 342 ? 70.453 36.200 45.297 1.00 35.79 320 SER C N 1
ATOM 10960 C CA . SER C 1 342 ? 70.110 37.125 46.383 1.00 39.58 320 SER C CA 1
ATOM 10961 C C . SER C 1 342 ? 71.267 38.020 46.769 1.00 34.26 320 SER C C 1
ATOM 10962 O O . SER C 1 342 ? 71.114 39.255 46.827 1.00 39.32 320 SER C O 1
ATOM 10965 N N . THR C 1 343 ? 72.451 37.421 46.953 1.00 33.21 321 THR C N 1
ATOM 10966 C CA . THR C 1 343 ? 73.690 38.208 47.231 1.00 35.06 321 THR C CA 1
ATOM 10967 C C . THR C 1 343 ? 74.022 39.228 46.159 1.00 38.39 321 THR C C 1
ATOM 10968 O O . THR C 1 343 ? 74.273 40.404 46.451 1.00 37.51 321 THR C O 1
ATOM 10972 N N . VAL C 1 344 ? 73.918 38.828 44.889 1.00 35.73 322 VAL C N 1
ATOM 10973 C CA . VAL C 1 344 ? 74.192 39.762 43.803 1.00 29.42 322 VAL C CA 1
ATOM 10974 C C . VAL C 1 344 ? 73.221 40.945 43.768 1.00 33.55 322 VAL C C 1
ATOM 10975 O O . VAL C 1 344 ? 73.615 42.091 43.527 1.00 35.15 322 VAL C O 1
ATOM 10979 N N . PHE C 1 345 ? 71.944 40.651 43.972 1.00 32.44 323 PHE C N 1
ATOM 10980 C CA . PHE C 1 345 ? 70.915 41.677 43.964 1.00 33.44 323 PHE C CA 1
ATOM 10981 C C . PHE C 1 345 ? 71.140 42.671 45.147 1.00 33.03 323 PHE C C 1
ATOM 10982 O O . PHE C 1 345 ? 71.068 43.870 44.972 1.00 38.23 323 PHE C O 1
ATOM 10990 N N . GLN C 1 346 ? 71.435 42.112 46.307 1.00 35.75 324 GLN C N 1
ATOM 10991 C CA . GLN C 1 346 ? 71.611 42.881 47.546 1.00 42.70 324 GLN C CA 1
ATOM 10992 C C . GLN C 1 346 ? 72.842 43.755 47.533 1.00 43.47 324 GLN C C 1
ATOM 10993 O O . GLN C 1 346 ? 72.912 44.689 48.283 1.00 42.30 324 GLN C O 1
ATOM 10999 N N . GLU C 1 347 ? 73.809 43.454 46.679 1.00 39.73 325 GLU C N 1
ATOM 11000 C CA . GLU C 1 347 ? 74.939 44.332 46.504 1.00 38.28 325 GLU C CA 1
ATOM 11001 C C . GLU C 1 347 ? 74.496 45.694 45.998 1.00 39.98 325 GLU C C 1
ATOM 11002 O O . GLU C 1 347 ? 75.213 46.641 46.143 1.00 37.09 325 GLU C O 1
ATOM 11008 N N . LYS C 1 348 ? 73.344 45.762 45.336 1.00 34.79 326 LYS C N 1
ATOM 11009 C CA . LYS C 1 348 ? 72.929 46.976 44.613 1.00 35.94 326 LYS C CA 1
ATOM 11010 C C . LYS C 1 348 ? 71.654 47.600 45.134 1.00 37.73 326 LYS C C 1
ATOM 11011 O O . LYS C 1 348 ? 71.251 48.664 44.661 1.00 40.05 326 LYS C O 1
ATOM 11017 N N . THR C 1 349 ? 70.910 46.846 45.932 1.00 39.79 327 THR C N 1
ATOM 11018 C CA . THR C 1 349 ? 69.645 47.340 46.444 1.00 44.10 327 THR C CA 1
ATOM 11019 C C . THR C 1 349 ? 69.304 46.776 47.810 1.00 41.83 327 THR C C 1
ATOM 11020 O O . THR C 1 349 ? 69.608 45.592 48.140 1.00 42.23 327 THR C O 1
ATOM 11024 N N . ASP C 1 350 ? 68.584 47.610 48.561 1.00 39.99 328 ASP C N 1
ATOM 11025 C CA . ASP C 1 350 ? 68.070 47.273 49.904 1.00 46.98 328 ASP C CA 1
ATOM 11026 C C . ASP C 1 350 ? 66.618 46.786 49.819 1.00 51.52 328 ASP C C 1
ATOM 11027 O O . ASP C 1 350 ? 66.070 46.296 50.767 1.00 53.71 328 ASP C O 1
ATOM 11032 N N . LYS C 1 351 ? 65.987 47.034 48.697 1.00 53.96 329 LYS C N 1
ATOM 11033 C CA . LYS C 1 351 ? 64.585 46.674 48.498 1.00 50.92 329 LYS C CA 1
ATOM 11034 C C . LYS C 1 351 ? 64.347 45.171 48.717 1.00 49.06 329 LYS C C 1
ATOM 11035 O O . LYS C 1 351 ? 65.248 44.329 48.461 1.00 44.69 329 LYS C O 1
ATOM 11041 N N . LYS C 1 352 ? 63.197 44.851 49.324 1.00 37.73 330 LYS C N 1
ATOM 11042 C CA . LYS C 1 352 ? 62.914 43.524 49.799 1.00 45.13 330 LYS C CA 1
ATOM 11043 C C . LYS C 1 352 ? 61.731 42.939 49.052 1.00 47.02 330 LYS C C 1
ATOM 11044 O O . LYS C 1 352 ? 60.817 43.668 48.633 1.00 43.82 330 LYS C O 1
ATOM 11050 N N . GLN C 1 353 ? 61.828 41.646 48.757 1.00 42.88 331 GLN C N 1
ATOM 11051 C CA . GLN C 1 353 ? 60.725 40.908 48.138 1.00 41.80 331 GLN C CA 1
ATOM 11052 C C . GLN C 1 353 ? 60.068 41.588 46.970 1.00 40.47 331 GLN C C 1
ATOM 11053 O O . GLN C 1 353 ? 58.873 41.585 46.838 1.00 46.31 331 GLN C O 1
ATOM 11059 N N . PHE C 1 354 ? 60.864 42.127 46.073 1.00 39.44 332 PHE C N 1
ATOM 11060 C CA . PHE C 1 354 ? 60.340 42.743 44.828 1.00 42.19 332 PHE C CA 1
ATOM 11061 C C . PHE C 1 354 ? 60.517 41.814 43.581 1.00 42.20 332 PHE C C 1
ATOM 11062 O O . PHE C 1 354 ? 60.038 42.106 42.513 1.00 39.54 332 PHE C O 1
ATOM 11070 N N . CYS C 1 355 ? 61.291 40.763 43.721 1.00 41.14 333 CYS C N 1
ATOM 11071 C CA . CYS C 1 355 ? 61.591 39.878 42.585 1.00 36.36 333 CYS C CA 1
ATOM 11072 C C . CYS C 1 355 ? 61.033 38.491 42.799 1.00 32.15 333 CYS C C 1
ATOM 11073 O O . CYS C 1 355 ? 61.501 37.758 43.664 1.00 40.93 333 CYS C O 1
ATOM 11076 N N . ALA C 1 356 ? 60.046 38.131 42.030 1.00 35.50 334 ALA C N 1
ATOM 11077 C CA . ALA C 1 356 ? 59.445 36.807 42.083 1.00 39.39 334 ALA C CA 1
ATOM 11078 C C . ALA C 1 356 ? 60.393 35.791 41.479 1.00 36.75 334 ALA C C 1
ATOM 11079 O O . ALA C 1 356 ? 61.171 36.122 40.570 1.00 34.94 334 ALA C O 1
ATOM 11081 N N . ILE C 1 357 ? 60.461 34.611 42.079 1.00 34.95 335 ILE C N 1
ATOM 11082 C CA . ILE C 1 357 ? 61.226 33.498 41.478 1.00 33.02 335 ILE C CA 1
ATOM 11083 C C . ILE C 1 357 ? 60.325 32.304 41.255 1.00 41.33 335 ILE C C 1
ATOM 11084 O O . ILE C 1 357 ? 59.296 32.122 41.963 1.00 42.34 335 ILE C O 1
ATOM 11089 N N . GLY C 1 358 ? 60.668 31.508 40.250 1.00 39.38 336 GLY C N 1
ATOM 11090 C CA . GLY C 1 358 ? 59.947 30.264 39.963 1.00 38.67 336 GLY C CA 1
ATOM 11091 C C . GLY C 1 358 ? 60.767 29.314 39.131 1.00 38.51 336 GLY C C 1
ATOM 11092 O O . GLY C 1 358 ? 61.915 29.616 38.749 1.00 33.96 336 GLY C O 1
ATOM 11093 N N . SER C 1 359 ? 60.218 28.125 38.894 1.00 31.70 337 SER C N 1
ATOM 11094 C CA . SER C 1 359 ? 60.872 27.170 37.993 1.00 32.49 337 SER C CA 1
ATOM 11095 C C . SER C 1 359 ? 59.824 26.314 37.366 1.00 36.39 337 SER C C 1
ATOM 11096 O O . SER C 1 359 ? 59.104 25.601 38.078 1.00 36.68 337 SER C O 1
ATOM 11099 N N . VAL C 1 360 ? 59.752 26.347 36.048 1.00 35.99 338 VAL C N 1
ATOM 11100 C CA . VAL C 1 360 ? 58.808 25.524 35.287 1.00 32.34 338 VAL C CA 1
ATOM 11101 C C . VAL C 1 360 ? 59.141 24.037 35.392 1.00 33.49 338 VAL C C 1
ATOM 11102 O O . VAL C 1 360 ? 58.316 23.174 35.042 1.00 32.45 338 VAL C O 1
ATOM 11106 N N . LYS C 1 361 ? 60.285 23.717 35.962 1.00 32.57 339 LYS C N 1
ATOM 11107 C CA . LYS C 1 361 ? 60.622 22.303 36.173 1.00 38.35 339 LYS C CA 1
ATOM 11108 C C . LYS C 1 361 ? 59.633 21.681 37.197 1.00 39.12 339 LYS C C 1
ATOM 11109 O O . LYS C 1 361 ? 59.425 20.506 37.210 1.00 33.86 339 LYS C O 1
ATOM 11115 N N . SER C 1 362 ? 59.041 22.536 38.017 1.00 38.85 340 SER C N 1
ATOM 11116 C CA . SER C 1 362 ? 58.007 22.137 38.967 1.00 40.43 340 SER C CA 1
ATOM 11117 C C . SER C 1 362 ? 56.748 21.636 38.217 1.00 39.89 340 SER C C 1
ATOM 11118 O O . SER C 1 362 ? 56.065 20.779 38.726 1.00 40.60 340 SER C O 1
ATOM 11121 N N . ASN C 1 363 ? 56.500 22.154 36.986 1.00 38.97 341 ASN C N 1
ATOM 11122 C CA . ASN C 1 363 ? 55.377 21.729 36.137 1.00 36.70 341 ASN C CA 1
ATOM 11123 C C . ASN C 1 363 ? 55.679 20.546 35.238 1.00 43.59 341 ASN C C 1
ATOM 11124 O O . ASN C 1 363 ? 54.838 19.695 35.071 1.00 41.64 341 ASN C O 1
ATOM 11129 N N . ILE C 1 364 ? 56.839 20.564 34.571 1.00 36.46 342 ILE C N 1
ATOM 11130 C CA . ILE C 1 364 ? 57.101 19.663 33.480 1.00 37.10 342 ILE C CA 1
ATOM 11131 C C . ILE C 1 364 ? 58.301 18.755 33.650 1.00 34.72 342 ILE C C 1
ATOM 11132 O O . ILE C 1 364 ? 58.559 17.951 32.791 1.00 33.30 342 ILE C O 1
ATOM 11137 N N . GLY C 1 365 ? 59.002 18.900 34.771 1.00 29.53 343 GLY C N 1
ATOM 11138 C CA . GLY C 1 365 ? 60.142 18.135 35.056 1.00 35.51 343 GLY C CA 1
ATOM 11139 C C . GLY C 1 365 ? 61.379 18.815 34.475 1.00 37.12 343 GLY C C 1
ATOM 11140 O O . GLY C 1 365 ? 61.282 19.895 33.880 1.00 32.61 343 GLY C O 1
ATOM 11141 N N . HIS C 1 366 ? 62.526 18.183 34.698 1.00 37.55 344 HIS C N 1
ATOM 11142 C CA . HIS C 1 366 ? 63.828 18.674 34.208 1.00 37.55 344 HIS C CA 1
ATOM 11143 C C . HIS C 1 366 ? 64.097 18.303 32.738 1.00 29.12 344 HIS C C 1
ATOM 11144 O O . HIS C 1 366 ? 64.608 17.242 32.442 1.00 33.40 344 HIS C O 1
ATOM 11151 N N . THR C 1 367 ? 63.794 19.207 31.823 1.00 35.35 345 THR C N 1
ATOM 11152 C CA . THR C 1 367 ? 63.832 18.858 30.366 1.00 35.35 345 THR C CA 1
ATOM 11153 C C . THR C 1 367 ? 65.274 18.972 29.739 1.00 33.55 345 THR C C 1
ATOM 11154 O O . THR C 1 367 ? 65.445 18.974 28.536 1.00 36.39 345 THR C O 1
ATOM 11158 N N . SER C 1 368 ? 66.269 19.067 30.597 1.00 30.73 346 SER C N 1
ATOM 11159 C CA . SER C 1 368 ? 67.631 18.740 30.234 1.00 36.30 346 SER C CA 1
ATOM 11160 C C . SER C 1 368 ? 68.062 19.733 29.151 1.00 29.85 346 SER C C 1
ATOM 11161 O O . SER C 1 368 ? 67.656 20.887 29.212 1.00 38.69 346 SER C O 1
ATOM 11164 N N . ALA C 1 369 ? 68.554 19.220 28.008 1.00 31.79 347 ALA C N 1
ATOM 11165 C CA . ALA C 1 369 ? 68.995 20.124 26.975 1.00 33.70 347 ALA C CA 1
ATOM 11166 C C . ALA C 1 369 ? 67.968 21.207 26.571 1.00 32.40 347 ALA C C 1
ATOM 11167 O O . ALA C 1 369 ? 68.323 22.260 26.004 1.00 34.40 347 ALA C O 1
ATOM 11169 N N . ALA C 1 370 ? 66.704 20.933 26.795 1.00 26.42 348 ALA C N 1
ATOM 11170 C CA . ALA C 1 370 ? 65.633 21.851 26.378 1.00 30.94 348 ALA C CA 1
ATOM 11171 C C . ALA C 1 370 ? 65.251 22.782 27.505 1.00 29.43 348 ALA C C 1
ATOM 11172 O O . ALA C 1 370 ? 64.268 23.502 27.378 1.00 29.07 348 ALA C O 1
ATOM 11174 N N . ALA C 1 371 ? 65.901 22.610 28.660 1.00 27.87 349 ALA C N 1
ATOM 11175 C CA . ALA C 1 371 ? 65.480 23.346 29.898 1.00 33.98 349 ALA C CA 1
ATOM 11176 C C . ALA C 1 371 ? 65.501 24.848 29.707 1.00 35.44 349 ALA C C 1
ATOM 11177 O O . ALA C 1 371 ? 64.550 25.559 30.091 1.00 36.58 349 ALA C O 1
ATOM 11179 N N . GLY C 1 372 ? 66.563 25.341 29.085 1.00 33.64 350 GLY C N 1
ATOM 11180 C CA . GLY C 1 372 ? 66.742 26.790 28.880 1.00 34.24 350 GLY C CA 1
ATOM 11181 C C . GLY C 1 372 ? 65.676 27.405 27.979 1.00 34.92 350 GLY C C 1
ATOM 11182 O O . GLY C 1 372 ? 65.067 28.366 28.362 1.00 31.81 350 GLY C O 1
ATOM 11183 N N . VAL C 1 373 ? 65.384 26.766 26.840 1.00 29.93 351 VAL C N 1
ATOM 11184 C CA . VAL C 1 373 ? 64.370 27.231 25.968 1.00 31.58 351 VAL C CA 1
ATOM 11185 C C . VAL C 1 373 ? 62.940 27.153 26.619 1.00 31.09 351 VAL C C 1
ATOM 11186 O O . VAL C 1 373 ? 62.120 28.011 26.398 1.00 31.91 351 VAL C O 1
ATOM 11190 N N . ALA C 1 374 ? 62.675 26.101 27.374 1.00 30.67 352 ALA C N 1
ATOM 11191 C CA . ALA C 1 374 ? 61.371 25.991 28.054 1.00 30.64 352 ALA C CA 1
ATOM 11192 C C . ALA C 1 374 ? 61.199 27.194 29.032 1.00 32.76 352 ALA C C 1
ATOM 11193 O O . ALA C 1 374 ? 60.125 27.745 29.156 1.00 31.00 352 ALA C O 1
ATOM 11195 N N . GLY C 1 375 ? 62.265 27.570 29.714 1.00 30.46 353 GLY C N 1
ATOM 11196 C CA . GLY C 1 375 ? 62.219 28.692 30.686 1.00 28.69 353 GLY C CA 1
ATOM 11197 C C . GLY C 1 375 ? 62.091 30.033 30.017 1.00 30.66 353 GLY C C 1
ATOM 11198 O O . GLY C 1 375 ? 61.351 30.877 30.449 1.00 32.13 353 GLY C O 1
ATOM 11199 N N . VAL C 1 376 ? 62.774 30.207 28.906 1.00 28.51 354 VAL C N 1
ATOM 11200 C CA . VAL C 1 376 ? 62.678 31.427 28.143 1.00 29.84 354 VAL C CA 1
ATOM 11201 C C . VAL C 1 376 ? 61.282 31.608 27.566 1.00 32.42 354 VAL C C 1
ATOM 11202 O O . VAL C 1 376 ? 60.706 32.724 27.587 1.00 29.37 354 VAL C O 1
ATOM 11206 N N . GLN C 1 377 ? 60.704 30.521 27.075 1.00 29.69 355 GLN C N 1
ATOM 11207 C CA . GLN C 1 377 ? 59.347 30.599 26.527 1.00 30.74 355 GLN C CA 1
ATOM 11208 C C . GLN C 1 377 ? 58.323 30.945 27.603 1.00 34.08 355 GLN C C 1
ATOM 11209 O O . GLN C 1 377 ? 57.439 31.742 27.351 1.00 34.63 355 GLN C O 1
ATOM 11215 N N . LYS C 1 378 ? 58.429 30.304 28.764 1.00 33.29 356 LYS C N 1
ATOM 11216 C CA . LYS C 1 378 ? 57.566 30.653 29.880 1.00 34.84 356 LYS C CA 1
ATOM 11217 C C . LYS C 1 378 ? 57.658 32.135 30.180 1.00 35.18 356 LYS C C 1
ATOM 11218 O O . LYS C 1 378 ? 56.653 32.773 30.349 1.00 34.84 356 LYS C O 1
ATOM 11224 N N . VAL C 1 379 ? 58.878 32.682 30.231 1.00 29.11 357 VAL C N 1
ATOM 11225 C CA . VAL C 1 379 ? 59.066 34.127 30.547 1.00 28.64 357 VAL C CA 1
ATOM 11226 C C . VAL C 1 379 ? 58.423 35.048 29.494 1.00 32.41 357 VAL C C 1
ATOM 11227 O O . VAL C 1 379 ? 57.684 35.977 29.837 1.00 31.64 357 VAL C O 1
ATOM 11231 N N . LEU C 1 380 ? 58.646 34.735 28.225 1.00 28.93 358 LEU C N 1
ATOM 11232 C CA . LEU C 1 380 ? 58.061 35.463 27.169 1.00 35.80 358 LEU C CA 1
ATOM 11233 C C . LEU C 1 380 ? 56.529 35.421 27.235 1.00 35.27 358 LEU C C 1
ATOM 11234 O O . LEU C 1 380 ? 55.892 36.455 27.065 1.00 30.81 358 LEU C O 1
ATOM 11239 N N . LEU C 1 381 ? 55.969 34.245 27.488 1.00 30.19 359 LEU C N 1
ATOM 11240 C CA . LEU C 1 381 ? 54.525 34.109 27.579 1.00 32.29 359 LEU C CA 1
ATOM 11241 C C . LEU C 1 381 ? 53.940 34.954 28.749 1.00 39.07 359 LEU C C 1
ATOM 11242 O O . LEU C 1 381 ? 52.886 35.613 28.607 1.00 39.59 359 LEU C O 1
ATOM 11247 N N . CYS C 1 382 ? 54.591 34.872 29.896 1.00 31.01 360 CYS C N 1
ATOM 11248 C CA . CYS C 1 382 ? 54.248 35.701 31.087 1.00 37.06 360 CYS C CA 1
ATOM 11249 C C . CYS C 1 382 ? 54.288 37.171 30.752 1.00 41.27 360 CYS C C 1
ATOM 11250 O O . CYS C 1 382 ? 53.384 37.909 31.088 1.00 37.93 360 CYS C O 1
ATOM 11253 N N . MET C 1 383 ? 55.313 37.602 30.053 1.00 37.33 361 MET C N 1
ATOM 11254 C CA . MET C 1 383 ? 55.401 39.002 29.650 1.00 32.61 361 MET C CA 1
ATOM 11255 C C . MET C 1 383 ? 54.267 39.411 28.719 1.00 42.52 361 MET C C 1
ATOM 11256 O O . MET C 1 383 ? 53.707 40.497 28.875 1.00 34.93 361 MET C O 1
ATOM 11261 N N . ASN C 1 384 ? 54.081 38.638 27.644 1.00 37.08 362 ASN C N 1
ATOM 11262 C CA . ASN C 1 384 ? 53.022 38.869 26.648 1.00 37.71 362 ASN C CA 1
ATOM 11263 C C . ASN C 1 384 ? 51.570 39.019 27.280 1.00 41.82 362 ASN C C 1
ATOM 11264 O O . ASN C 1 384 ? 50.795 39.845 26.833 1.00 38.12 362 ASN C O 1
ATOM 11269 N N . HIS C 1 385 ? 51.274 38.215 28.297 1.00 35.96 363 HIS C N 1
ATOM 11270 C CA . HIS C 1 385 ? 50.011 38.245 28.981 1.00 43.33 363 HIS C CA 1
ATOM 11271 C C . HIS C 1 385 ? 50.020 39.090 30.266 1.00 45.55 363 HIS C C 1
ATOM 11272 O O . HIS C 1 385 ? 49.062 39.057 31.041 1.00 40.82 363 HIS C O 1
ATOM 11279 N N . LYS C 1 386 ? 51.136 39.789 30.499 1.00 39.35 364 LYS C N 1
ATOM 11280 C CA . LYS C 1 386 ? 51.402 40.546 31.724 1.00 36.49 364 LYS C CA 1
ATOM 11281 C C . LYS C 1 386 ? 50.958 39.843 32.986 1.00 37.42 364 LYS C C 1
ATOM 11282 O O . LYS C 1 386 ? 50.267 40.407 33.806 1.00 40.61 364 LYS C O 1
ATOM 11288 N N . THR C 1 387 ? 51.364 38.600 33.133 1.00 33.73 365 THR C N 1
ATOM 11289 C CA . THR C 1 387 ? 50.857 37.698 34.170 1.00 32.51 365 THR C CA 1
ATOM 11290 C C . THR C 1 387 ? 51.991 36.859 34.711 1.00 38.72 365 THR C C 1
ATOM 11291 O O . THR C 1 387 ? 52.800 36.341 33.938 1.00 37.07 365 THR C O 1
ATOM 11295 N N . LEU C 1 388 ? 52.045 36.712 36.039 1.00 33.16 366 LEU C N 1
ATOM 11296 C CA . LEU C 1 388 ? 52.890 35.746 36.684 1.00 34.28 366 LEU C CA 1
ATOM 11297 C C . LEU C 1 388 ? 52.112 34.522 37.067 1.00 35.42 366 LEU C C 1
ATOM 11298 O O . LEU C 1 388 ? 50.948 34.620 37.464 1.00 38.34 366 LEU C O 1
ATOM 11303 N N . VAL C 1 389 ? 52.758 33.347 36.941 1.00 33.11 367 VAL C N 1
ATOM 11304 C CA . VAL C 1 389 ? 52.069 32.075 37.169 1.00 34.19 367 VAL C CA 1
ATOM 11305 C C . VAL C 1 389 ? 52.694 31.376 38.327 1.00 34.54 367 VAL C C 1
ATOM 11306 O O . VAL C 1 389 ? 53.824 31.679 38.671 1.00 36.58 367 VAL C O 1
ATOM 11310 N N . PRO C 1 390 ? 51.949 30.455 38.979 1.00 40.22 368 PRO C N 1
ATOM 11311 C CA . PRO C 1 390 ? 52.509 29.782 40.138 1.00 40.05 368 PRO C CA 1
ATOM 11312 C C . PRO C 1 390 ? 53.714 28.901 39.799 1.00 42.82 368 PRO C C 1
ATOM 11313 O O . PRO C 1 390 ? 53.769 28.324 38.741 1.00 36.73 368 PRO C O 1
ATOM 11317 N N . THR C 1 391 ? 54.663 28.821 40.725 1.00 35.47 369 THR C N 1
ATOM 11318 C CA . THR C 1 391 ? 55.578 27.732 40.753 1.00 37.03 369 THR C CA 1
ATOM 11319 C C . THR C 1 391 ? 55.004 26.688 41.688 1.00 41.19 369 THR C C 1
ATOM 11320 O O . THR C 1 391 ? 54.365 27.038 42.644 1.00 38.41 369 THR C O 1
ATOM 11324 N N . LEU C 1 392 ? 55.209 25.409 41.391 1.00 40.32 370 LEU C N 1
ATOM 11325 C CA . LEU C 1 392 ? 54.515 24.319 42.099 1.00 47.22 370 LEU C CA 1
ATOM 11326 C C . LEU C 1 392 ? 55.365 23.656 43.207 1.00 51.69 370 LEU C C 1
ATOM 11327 O O . LEU C 1 392 ? 56.569 23.870 43.284 1.00 42.85 370 LEU C O 1
ATOM 11332 N N . ASN C 1 393 ? 54.718 22.787 44.000 1.00 51.58 371 ASN C N 1
ATOM 11333 C CA . ASN C 1 393 ? 55.388 21.861 44.962 1.00 50.08 371 ASN C CA 1
ATOM 11334 C C . ASN C 1 393 ? 56.116 22.620 46.032 1.00 64.47 371 ASN C C 1
ATOM 11335 O O . ASN C 1 393 ? 57.101 22.127 46.595 1.00 62.17 371 ASN C O 1
ATOM 11340 N N . PHE C 1 394 ? 55.686 23.857 46.256 1.00 64.97 372 PHE C N 1
ATOM 11341 C CA . PHE C 1 394 ? 56.276 24.687 47.313 1.00 74.38 372 PHE C CA 1
ATOM 11342 C C . PHE C 1 394 ? 55.291 24.829 48.488 1.00 63.68 372 PHE C C 1
ATOM 11343 O O . PHE C 1 394 ? 54.281 25.493 48.366 1.00 67.13 372 PHE C O 1
ATOM 11351 N N . THR C 1 395 ? 55.615 24.194 49.611 1.00 68.11 373 THR C N 1
ATOM 11352 C CA . THR C 1 395 ? 54.842 24.348 50.871 1.00 70.42 373 THR C CA 1
ATOM 11353 C C . THR C 1 395 ? 55.616 25.207 51.896 1.00 82.75 373 THR C C 1
ATOM 11354 O O . THR C 1 395 ? 55.134 26.249 52.349 1.00 75.19 373 THR C O 1
ATOM 11358 N N . THR C 1 396 ? 56.857 24.822 52.167 1.00 87.86 374 THR C N 1
ATOM 11359 C CA . THR C 1 396 ? 57.702 25.554 53.125 1.00 95.19 374 THR C CA 1
ATOM 11360 C C . THR C 1 396 ? 59.074 25.864 52.518 1.00 88.28 374 THR C C 1
ATOM 11361 O O . THR C 1 396 ? 59.672 25.002 51.861 1.00 65.03 374 THR C O 1
ATOM 11365 N N . PRO C 1 397 ? 59.616 27.069 52.809 1.00 79.38 375 PRO C N 1
ATOM 11366 C CA . PRO C 1 397 ? 60.929 27.445 52.264 1.00 65.28 375 PRO C CA 1
ATOM 11367 C C . PRO C 1 397 ? 62.075 26.512 52.692 1.00 73.81 375 PRO C C 1
ATOM 11368 O O . PRO C 1 397 ? 62.077 25.971 53.806 1.00 70.46 375 PRO C O 1
ATOM 11372 N N . ASN C 1 398 ? 63.012 26.293 51.776 1.00 67.27 376 ASN C N 1
ATOM 11373 C CA . ASN C 1 398 ? 64.260 25.603 52.091 1.00 67.10 376 ASN C CA 1
ATOM 11374 C C . ASN C 1 398 ? 64.933 26.230 53.339 1.00 71.26 376 ASN C C 1
ATOM 11375 O O . ASN C 1 398 ? 65.181 27.453 53.396 1.00 66.08 376 ASN C O 1
ATOM 11380 N N . GLU C 1 399 ? 65.188 25.384 54.333 1.00 70.40 377 GLU C N 1
ATOM 11381 C CA . GLU C 1 399 ? 65.733 25.815 55.634 1.00 80.53 377 GLU C CA 1
ATOM 11382 C C . GLU C 1 399 ? 67.064 26.575 55.514 1.00 80.16 377 GLU C C 1
ATOM 11383 O O . GLU C 1 399 ? 67.416 27.389 56.376 1.00 73.31 377 GLU C O 1
ATOM 11389 N N . HIS C 1 400 ? 67.813 26.280 54.458 1.00 73.02 378 HIS C N 1
ATOM 11390 C CA . HIS C 1 400 ? 69.163 26.859 54.286 1.00 71.10 378 HIS C CA 1
ATOM 11391 C C . HIS C 1 400 ? 69.156 28.215 53.601 1.00 57.90 378 HIS C C 1
ATOM 11392 O O . HIS C 1 400 ? 70.198 28.729 53.263 1.00 67.99 378 HIS C O 1
ATOM 11399 N N . PHE C 1 401 ? 67.979 28.789 53.402 1.00 59.43 379 PHE C N 1
ATOM 11400 C CA . PHE C 1 401 ? 67.883 30.139 52.860 1.00 55.70 379 PHE C CA 1
ATOM 11401 C C . PHE C 1 401 ? 66.755 30.914 53.509 1.00 61.04 379 PHE C C 1
ATOM 11402 O O . PHE C 1 401 ? 65.631 30.440 53.579 1.00 64.15 379 PHE C O 1
ATOM 11410 N N . GLU C 1 402 ? 67.047 32.150 53.885 1.00 64.98 380 GLU C N 1
ATOM 11411 C CA . GLU C 1 402 ? 66.053 33.030 54.511 1.00 78.37 380 GLU C CA 1
ATOM 11412 C C . GLU C 1 402 ? 65.480 34.091 53.556 1.00 67.77 380 GLU C C 1
ATOM 11413 O O . GLU C 1 402 ? 66.185 35.031 53.128 1.00 54.07 380 GLU C O 1
ATOM 11419 N N . PHE C 1 403 ? 64.193 33.938 53.244 1.00 58.30 381 PHE C N 1
ATOM 11420 C CA . PHE C 1 403 ? 63.524 34.747 52.236 1.00 50.96 381 PHE C CA 1
ATOM 11421 C C . PHE C 1 403 ? 63.128 36.119 52.710 1.00 54.70 381 PHE C C 1
ATOM 11422 O O . PHE C 1 403 ? 63.115 37.089 51.929 1.00 44.55 381 PHE C O 1
ATOM 11430 N N . GLU C 1 404 ? 62.818 36.221 53.984 1.00 64.53 382 GLU C N 1
ATOM 11431 C CA . GLU C 1 404 ? 62.077 37.372 54.511 1.00 66.66 382 GLU C CA 1
ATOM 11432 C C . GLU C 1 404 ? 62.804 38.705 54.277 1.00 47.59 382 GLU C C 1
ATOM 11433 O O . GLU C 1 404 ? 62.197 39.688 53.889 1.00 54.97 382 GLU C O 1
ATOM 11439 N N . HIS C 1 405 ? 64.124 38.701 54.415 1.00 51.70 383 HIS C N 1
ATOM 11440 C CA . HIS C 1 405 ? 64.904 39.917 54.155 1.00 65.28 383 HIS C CA 1
ATOM 11441 C C . HIS C 1 405 ? 65.649 39.891 52.806 1.00 66.77 383 HIS C C 1
ATOM 11442 O O . HIS C 1 405 ? 66.588 40.685 52.576 1.00 63.71 383 HIS C O 1
ATOM 11449 N N . SER C 1 406 ? 65.163 39.038 51.906 1.00 55.00 384 SER C N 1
ATOM 11450 C CA . SER C 1 406 ? 65.734 38.859 50.539 1.00 54.80 384 SER C CA 1
ATOM 11451 C C . SER C 1 406 ? 65.033 39.773 49.549 1.00 48.20 384 SER C C 1
ATOM 11452 O O . SER C 1 406 ? 63.863 40.031 49.690 1.00 48.51 384 SER C O 1
ATOM 11455 N N . PRO C 1 407 ? 65.723 40.171 48.474 1.00 43.58 385 PRO C N 1
ATOM 11456 C CA . PRO C 1 407 ? 65.002 40.746 47.335 1.00 37.07 385 PRO C CA 1
ATOM 11457 C C . PRO C 1 407 ? 63.955 39.777 46.714 1.00 29.57 385 PRO C C 1
ATOM 11458 O O . PRO C 1 407 ? 63.134 40.213 45.948 1.00 36.08 385 PRO C O 1
ATOM 11462 N N . LEU C 1 408 ? 64.115 38.494 46.980 1.00 36.75 386 LEU C N 1
ATOM 11463 C CA . LEU C 1 408 ? 63.425 37.383 46.266 1.00 39.35 386 LEU C CA 1
ATOM 11464 C C . LEU C 1 408 ? 62.242 36.880 47.039 1.00 42.03 386 LEU C C 1
ATOM 11465 O O . LEU C 1 408 ? 62.269 36.825 48.270 1.00 41.77 386 LEU C O 1
ATOM 11470 N N . TYR C 1 409 ? 61.222 36.455 46.320 1.00 37.82 387 TYR C N 1
ATOM 11471 C CA . TYR C 1 409 ? 60.096 35.734 46.946 1.00 42.45 387 TYR C CA 1
ATOM 11472 C C . TYR C 1 409 ? 59.517 34.745 45.962 1.00 37.09 387 TYR C C 1
ATOM 11473 O O . TYR C 1 409 ? 59.584 34.961 44.739 1.00 37.49 387 TYR C O 1
ATOM 11482 N N . VAL C 1 410 ? 59.089 33.610 46.484 1.00 38.39 388 VAL C N 1
ATOM 11483 C CA . VAL C 1 410 ? 58.595 32.523 45.679 1.00 43.98 388 VAL C CA 1
ATOM 11484 C C . VAL C 1 410 ? 57.175 32.856 45.326 1.00 51.17 388 VAL C C 1
ATOM 11485 O O . VAL C 1 410 ? 56.368 33.015 46.206 1.00 50.22 388 VAL C O 1
ATOM 11489 N N . ASN C 1 411 ? 56.879 33.046 44.041 1.00 41.92 389 ASN C N 1
ATOM 11490 C CA . ASN C 1 411 ? 55.506 33.310 43.675 1.00 44.37 389 ASN C CA 1
ATOM 11491 C C . ASN C 1 411 ? 54.702 32.031 43.479 1.00 46.39 389 ASN C C 1
ATOM 11492 O O . ASN C 1 411 ? 54.989 31.237 42.572 1.00 42.91 389 ASN C O 1
ATOM 11497 N N . THR C 1 412 ? 53.633 31.875 44.252 1.00 44.85 390 THR C N 1
ATOM 11498 C CA . THR C 1 412 ? 52.765 30.694 44.116 1.00 51.29 390 THR C CA 1
ATOM 11499 C C . THR C 1 412 ? 51.365 31.068 43.637 1.00 44.38 390 THR C C 1
ATOM 11500 O O . THR C 1 412 ? 50.481 30.230 43.605 1.00 45.62 390 THR C O 1
ATOM 11504 N N . GLU C 1 413 ? 51.197 32.297 43.199 1.00 40.85 391 GLU C N 1
ATOM 11505 C CA . GLU C 1 413 ? 49.879 32.794 42.789 1.00 50.67 391 GLU C CA 1
ATOM 11506 C C . GLU C 1 413 ? 49.816 33.028 41.297 1.00 51.27 391 GLU C C 1
ATOM 11507 O O . GLU C 1 413 ? 50.763 33.517 40.709 1.00 52.52 391 GLU C O 1
ATOM 11513 N N . LEU C 1 414 ? 48.643 32.822 40.726 1.00 41.00 392 LEU C N 1
ATOM 11514 C CA . LEU C 1 414 ? 48.305 33.409 39.450 1.00 39.83 392 LEU C CA 1
ATOM 11515 C C . LEU C 1 414 ? 47.908 34.849 39.647 1.00 47.44 392 LEU C C 1
ATOM 11516 O O . LEU C 1 414 ? 46.879 35.114 40.210 1.00 39.50 392 LEU C O 1
ATOM 11521 N N . LYS C 1 415 ? 48.696 35.781 39.138 1.00 39.53 393 LYS C N 1
ATOM 11522 C CA . LYS C 1 415 ? 48.423 37.173 39.392 1.00 42.48 393 LYS C CA 1
ATOM 11523 C C . LYS C 1 415 ? 48.922 38.087 38.287 1.00 47.56 393 LYS C C 1
ATOM 11524 O O . LYS C 1 415 ? 49.818 37.708 37.536 1.00 54.78 393 LYS C O 1
ATOM 11530 N N . PRO C 1 416 ? 48.418 39.344 38.250 1.00 43.93 394 PRO C N 1
ATOM 11531 C CA . PRO C 1 416 ? 48.967 40.310 37.312 1.00 40.97 394 PRO C CA 1
ATOM 11532 C C . PRO C 1 416 ? 50.434 40.607 37.602 1.00 42.86 394 PRO C C 1
ATOM 11533 O O . PRO C 1 416 ? 50.852 40.553 38.753 1.00 45.43 394 PRO C O 1
ATOM 11537 N N . TRP C 1 417 ? 51.220 40.774 36.533 1.00 42.15 395 TRP C N 1
ATOM 11538 C CA . TRP C 1 417 ? 52.646 41.086 36.647 1.00 39.27 395 TRP C CA 1
ATOM 11539 C C . TRP C 1 417 ? 52.724 42.575 36.629 1.00 36.38 395 TRP C C 1
ATOM 11540 O O . TRP C 1 417 ? 52.582 43.195 35.586 1.00 41.87 395 TRP C O 1
ATOM 11551 N N . GLU C 1 418 ? 52.887 43.154 37.807 1.00 44.48 396 GLU C N 1
ATOM 11552 C CA . GLU C 1 418 ? 52.858 44.603 37.936 1.00 63.54 396 GLU C CA 1
ATOM 11553 C C . GLU C 1 418 ? 54.203 45.225 37.671 1.00 51.27 396 GLU C C 1
ATOM 11554 O O . GLU C 1 418 ? 55.238 44.617 37.917 1.00 57.66 396 GLU C O 1
ATOM 11560 N N . THR C 1 419 ? 54.150 46.367 37.018 1.00 39.74 397 THR C N 1
ATOM 11561 C CA . THR C 1 419 ? 55.305 47.180 36.770 1.00 51.14 397 THR C CA 1
ATOM 11562 C C . THR C 1 419 ? 54.977 48.661 37.126 1.00 57.84 397 THR C C 1
ATOM 11563 O O . THR C 1 419 ? 53.818 49.070 37.097 1.00 59.48 397 THR C O 1
ATOM 11567 N N . ALA C 1 420 ? 56.004 49.425 37.478 1.00 61.50 398 ALA C N 1
ATOM 11568 C CA . ALA C 1 420 ? 55.855 50.821 37.946 1.00 64.70 398 ALA C CA 1
ATOM 11569 C C . ALA C 1 420 ? 56.122 51.861 36.868 1.00 62.08 398 ALA C C 1
ATOM 11570 O O . ALA C 1 420 ? 57.256 51.974 36.355 1.00 86.39 398 ALA C O 1
ATOM 11572 N N . ASP C 1 421 ? 55.201 52.800 36.753 1.00 70.10 399 ASP C N 1
ATOM 11573 C CA . ASP C 1 421 ? 55.268 53.896 35.761 1.00 70.22 399 ASP C CA 1
ATOM 11574 C C . ASP C 1 421 ? 55.680 53.463 34.377 1.00 66.48 399 ASP C C 1
ATOM 11575 O O . ASP C 1 421 ? 56.698 53.964 33.873 1.00 60.13 399 ASP C O 1
ATOM 11580 N N . GLY C 1 422 ? 54.939 52.583 33.726 1.00 70.86 400 GLY C N 1
ATOM 11581 C CA . GLY C 1 422 ? 55.287 52.204 32.329 1.00 83.76 400 GLY C CA 1
ATOM 11582 C C . GLY C 1 422 ? 56.778 51.906 32.031 1.00 72.59 400 GLY C C 1
ATOM 11583 O O . GLY C 1 422 ? 57.334 52.379 31.059 1.00 88.18 400 GLY C O 1
ATOM 11584 N N . LYS C 1 423 ? 57.414 51.136 32.898 1.00 59.27 401 LYS C N 1
ATOM 11585 C CA . LYS C 1 423 ? 58.739 50.579 32.617 1.00 57.05 401 LYS C CA 1
ATOM 11586 C C . LYS C 1 423 ? 58.446 49.199 32.072 1.00 43.63 401 LYS C C 1
ATOM 11587 O O . LYS C 1 423 ? 57.508 48.524 32.552 1.00 41.92 401 LYS C O 1
ATOM 11593 N N . PRO C 1 424 ? 59.248 48.745 31.097 1.00 48.63 402 PRO C N 1
ATOM 11594 C CA . PRO C 1 424 ? 59.084 47.353 30.611 1.00 40.62 402 PRO C CA 1
ATOM 11595 C C . PRO C 1 424 ? 59.481 46.376 31.658 1.00 34.64 402 PRO C C 1
ATOM 11596 O O . PRO C 1 424 ? 60.352 46.637 32.479 1.00 38.37 402 PRO C O 1
ATOM 11600 N N . ARG C 1 425 ? 58.730 45.319 31.755 1.00 33.79 403 ARG C N 1
ATOM 11601 C CA . ARG C 1 425 ? 59.089 44.226 32.625 1.00 33.95 403 ARG C CA 1
ATOM 11602 C C . ARG C 1 425 ? 60.429 43.617 32.216 1.00 35.03 403 ARG C C 1
ATOM 11603 O O . ARG C 1 425 ? 60.725 43.548 31.012 1.00 36.91 403 ARG C O 1
ATOM 11611 N N . ARG C 1 426 ? 61.241 43.220 33.189 1.00 34.48 404 ARG C N 1
ATOM 11612 C CA . ARG C 1 426 ? 62.459 42.462 32.944 1.00 31.71 404 ARG C CA 1
ATOM 11613 C C . ARG C 1 426 ? 62.473 41.212 33.776 1.00 35.29 404 ARG C C 1
ATOM 11614 O O . ARG C 1 426 ? 62.018 41.185 34.918 1.00 33.88 404 ARG C O 1
ATOM 11622 N N . ALA C 1 427 ? 63.066 40.182 33.196 1.00 33.20 405 ALA C N 1
ATOM 11623 C CA . ALA C 1 427 ? 63.219 38.924 33.838 1.00 31.01 405 ALA C CA 1
ATOM 11624 C C . ALA C 1 427 ? 64.563 38.271 33.432 1.00 27.55 405 ALA C C 1
ATOM 11625 O O . ALA C 1 427 ? 65.089 38.523 32.353 1.00 32.50 405 ALA C O 1
ATOM 11627 N N . CYS C 1 428 ? 65.002 37.311 34.223 1.00 29.44 406 CYS C N 1
ATOM 11628 C CA . CYS C 1 428 ? 66.204 36.542 33.896 1.00 34.01 406 CYS C CA 1
ATOM 11629 C C . CYS C 1 428 ? 65.870 35.056 33.838 1.00 37.68 406 CYS C C 1
ATOM 11630 O O . CYS C 1 428 ? 64.852 34.633 34.370 1.00 32.55 406 CYS C O 1
ATOM 11633 N N . VAL C 1 429 ? 66.705 34.303 33.121 1.00 31.74 407 VAL C N 1
ATOM 11634 C CA . VAL C 1 429 ? 66.609 32.842 33.107 1.00 28.42 407 VAL C CA 1
ATOM 11635 C C . VAL C 1 429 ? 67.989 32.321 33.340 1.00 27.54 407 VAL C C 1
ATOM 11636 O O . VAL C 1 429 ? 68.956 32.781 32.695 1.00 26.38 407 VAL C O 1
ATOM 11640 N N . SER C 1 430 ? 68.113 31.402 34.288 1.00 27.11 408 SER C N 1
ATOM 11641 C CA . SER C 1 430 ? 69.369 30.736 34.596 1.00 27.99 408 SER C CA 1
ATOM 11642 C C . SER C 1 430 ? 69.342 29.264 34.172 1.00 28.62 408 SER C C 1
ATOM 11643 O O . SER C 1 430 ? 68.336 28.563 34.323 1.00 28.99 408 SER C O 1
ATOM 11646 N N . SER C 1 431 ? 70.473 28.754 33.732 1.00 28.56 409 SER C N 1
ATOM 11647 C CA . SER C 1 431 ? 70.549 27.350 33.375 1.00 30.39 409 SER C CA 1
ATOM 11648 C C . SER C 1 431 ? 71.968 26.881 33.588 1.00 39.00 409 SER C C 1
ATOM 11649 O O . SER C 1 431 ? 72.924 27.514 33.114 1.00 32.01 409 SER C O 1
ATOM 11652 N N . PHE C 1 432 ? 72.107 25.917 34.509 1.00 31.99 410 PHE C N 1
ATOM 11653 C CA . PHE C 1 432 ? 73.410 25.388 34.964 1.00 37.15 410 PHE C CA 1
ATOM 11654 C C . PHE C 1 432 ? 73.512 23.893 34.622 1.00 44.94 410 PHE C C 1
ATOM 11655 O O . PHE C 1 432 ? 72.495 23.186 34.513 1.00 56.28 410 PHE C O 1
ATOM 11663 N N . GLY C 1 433 ? 74.672 23.470 34.164 1.00 38.36 411 GLY C N 1
ATOM 11664 C CA . GLY C 1 433 ? 74.771 22.100 33.714 1.00 35.77 411 GLY C CA 1
ATOM 11665 C C . GLY C 1 433 ? 75.609 21.325 34.663 1.00 29.71 411 GLY C C 1
ATOM 11666 O O . GLY C 1 433 ? 76.461 21.873 35.315 1.00 29.25 411 GLY C O 1
ATOM 11667 N N . TYR C 1 434 ? 75.483 20.010 34.601 1.00 32.12 412 TYR C N 1
ATOM 11668 C CA . TYR C 1 434 ? 76.227 19.144 35.462 1.00 40.21 412 TYR C CA 1
ATOM 11669 C C . TYR C 1 434 ? 77.730 19.159 35.157 1.00 35.89 412 TYR C C 1
ATOM 11670 O O . TYR C 1 434 ? 78.513 18.824 36.017 1.00 42.92 412 TYR C O 1
ATOM 11679 N N . SER C 1 435 ? 78.134 19.579 33.957 1.00 28.73 413 SER C N 1
ATOM 11680 C CA . SER C 1 435 ? 79.595 19.697 33.617 1.00 28.44 413 SER C CA 1
ATOM 11681 C C . SER C 1 435 ? 80.147 21.031 33.989 1.00 31.29 413 SER C C 1
ATOM 11682 O O . SER C 1 435 ? 81.373 21.293 33.813 1.00 29.49 413 SER C O 1
ATOM 11685 N N . GLY C 1 436 ? 79.287 21.889 34.523 1.00 26.50 414 GLY C N 1
ATOM 11686 C CA . GLY C 1 436 ? 79.734 23.094 35.185 1.00 27.47 414 GLY C CA 1
ATOM 11687 C C . GLY C 1 436 ? 79.768 24.328 34.292 1.00 26.34 414 GLY C C 1
ATOM 11688 O O . GLY C 1 436 ? 80.211 25.423 34.728 1.00 25.80 414 GLY C O 1
ATOM 11689 N N . THR C 1 437 ? 79.277 24.193 33.063 1.00 29.08 415 THR C N 1
ATOM 11690 C CA . THR C 1 437 ? 79.121 25.365 32.197 1.00 27.44 415 THR C CA 1
ATOM 11691 C C . THR C 1 437 ? 77.738 26.017 32.439 1.00 31.53 415 THR C C 1
ATOM 11692 O O . THR C 1 437 ? 76.679 25.368 32.320 1.00 33.15 415 THR C O 1
ATOM 11696 N N . ASN C 1 438 ? 77.774 27.287 32.857 1.00 25.83 416 ASN C N 1
ATOM 11697 C CA . ASN C 1 438 ? 76.604 28.039 33.286 1.00 23.94 416 ASN C CA 1
ATOM 11698 C C . ASN C 1 438 ? 76.180 29.060 32.257 1.00 27.88 416 ASN C C 1
ATOM 11699 O O . ASN C 1 438 ? 77.056 29.660 31.579 1.00 28.57 416 ASN C O 1
ATOM 11704 N N . ALA C 1 439 ? 74.874 29.371 32.226 1.00 24.51 417 ALA C N 1
ATOM 11705 C CA . ALA C 1 439 ? 74.369 30.414 31.418 1.00 25.47 417 ALA C CA 1
ATOM 11706 C C . ALA C 1 439 ? 73.294 31.201 32.165 1.00 29.31 417 ALA C C 1
ATOM 11707 O O . ALA C 1 439 ? 72.540 30.647 32.943 1.00 29.76 417 ALA C O 1
ATOM 11709 N N . HIS C 1 440 ? 73.111 32.430 31.746 1.00 25.91 418 HIS C N 1
ATOM 11710 C CA . HIS C 1 440 ? 72.148 33.365 32.360 1.00 25.42 418 HIS C CA 1
ATOM 11711 C C . HIS C 1 440 ? 71.813 34.402 31.317 1.00 28.04 418 HIS C C 1
ATOM 11712 O O . HIS C 1 440 ? 72.702 34.925 30.660 1.00 24.70 418 HIS C O 1
ATOM 11719 N N . ILE C 1 441 ? 70.527 34.656 31.087 1.00 25.40 419 ILE C N 1
ATOM 11720 C CA . ILE C 1 441 ? 70.174 35.691 30.210 1.00 26.86 419 ILE C CA 1
ATOM 11721 C C . ILE C 1 441 ? 69.180 36.666 30.852 1.00 27.15 419 ILE C C 1
ATOM 11722 O O . ILE C 1 441 ? 68.445 36.290 31.713 1.00 30.30 419 ILE C O 1
ATOM 11727 N N . VAL C 1 442 ? 69.139 37.878 30.315 1.00 26.86 420 VAL C N 1
ATOM 11728 C CA . VAL C 1 442 ? 68.176 38.884 30.733 1.00 29.66 420 VAL C CA 1
ATOM 11729 C C . VAL C 1 442 ? 67.274 39.272 29.558 1.00 27.72 420 VAL C C 1
ATOM 11730 O O . VAL C 1 442 ? 67.735 39.699 28.509 1.00 26.93 420 VAL C O 1
ATOM 11734 N N . ILE C 1 443 ? 65.974 39.223 29.829 1.00 26.87 421 ILE C N 1
ATOM 11735 C CA . ILE C 1 443 ? 64.961 39.461 28.860 1.00 27.11 421 ILE C CA 1
ATOM 11736 C C . ILE C 1 443 ? 64.158 40.702 29.277 1.00 29.15 421 ILE C C 1
ATOM 11737 O O . ILE C 1 443 ? 63.827 40.868 30.420 1.00 30.21 421 ILE C O 1
ATOM 11742 N N . GLU C 1 444 ? 63.850 41.541 28.303 1.00 31.14 422 GLU C N 1
ATOM 11743 C CA . GLU C 1 444 ? 63.007 42.712 28.531 1.00 31.05 422 GLU C CA 1
ATOM 11744 C C . GLU C 1 444 ? 61.770 42.645 27.647 1.00 31.76 422 GLU C C 1
ATOM 11745 O O . GLU C 1 444 ? 61.834 42.311 26.444 1.00 30.94 422 GLU C O 1
ATOM 11751 N N . GLU C 1 445 ? 60.661 43.009 28.223 1.00 29.62 423 GLU C N 1
ATOM 11752 C CA . GLU C 1 445 ? 59.410 43.177 27.491 1.00 31.99 423 GLU C CA 1
ATOM 11753 C C . GLU C 1 445 ? 59.576 44.149 26.337 1.00 30.79 423 GLU C C 1
ATOM 11754 O O . GLU C 1 445 ? 60.166 45.204 26.480 1.00 34.89 423 GLU C O 1
ATOM 11760 N N . TYR C 1 446 ? 59.049 43.800 25.169 1.00 31.35 424 TYR C N 1
ATOM 11761 C CA . TYR C 1 446 ? 59.101 44.709 24.068 1.00 32.41 424 TYR C CA 1
ATOM 11762 C C . TYR C 1 446 ? 57.842 45.638 24.141 1.00 38.04 424 TYR C C 1
ATOM 11763 O O . TYR C 1 446 ? 56.718 45.155 24.276 1.00 37.27 424 TYR C O 1
ATOM 11772 N N . GLN C 1 447 ? 58.043 46.910 23.854 1.00 42.50 425 GLN C N 1
ATOM 11773 C CA . GLN C 1 447 ? 56.932 47.914 23.901 1.00 54.83 425 GLN C CA 1
ATOM 11774 C C . GLN C 1 447 ? 56.781 48.588 22.532 1.00 46.45 425 GLN C C 1
ATOM 11775 O O . GLN C 1 447 ? 57.580 49.421 22.183 1.00 52.46 425 GLN C O 1
ATOM 11781 N N . PRO C 1 448 ? 55.886 48.075 21.695 1.00 44.96 426 PRO C N 1
ATOM 11782 C CA . PRO C 1 448 ? 55.762 48.568 20.324 1.00 54.26 426 PRO C CA 1
ATOM 11783 C C . PRO C 1 448 ? 55.101 49.944 20.301 1.00 60.13 426 PRO C C 1
ATOM 11784 O O . PRO C 1 448 ? 54.311 50.238 21.174 1.00 52.53 426 PRO C O 1
ATOM 11788 N N . GLU C 1 449 ? 55.447 50.772 19.320 1.00 73.61 427 GLU C N 1
ATOM 11789 C CA . GLU C 1 449 ? 54.774 52.082 19.109 1.00 74.20 427 GLU C CA 1
ATOM 11790 C C . GLU C 1 449 ? 53.267 51.928 18.857 1.00 65.85 427 GLU C C 1
ATOM 11791 O O . GLU C 1 449 ? 52.808 50.850 18.468 1.00 68.34 427 GLU C O 1
ATOM 11797 N N . ARG C 1 460 ? 34.475 45.338 6.091 1.00 64.21 438 ARG C N 1
ATOM 11798 C CA . ARG C 1 460 ? 35.460 45.029 5.049 1.00 80.14 438 ARG C CA 1
ATOM 11799 C C . ARG C 1 460 ? 35.864 43.562 5.141 1.00 68.01 438 ARG C C 1
ATOM 11800 O O . ARG C 1 460 ? 36.109 43.043 6.211 1.00 59.96 438 ARG C O 1
ATOM 11808 N N . SER C 1 461 ? 35.958 42.911 4.003 1.00 56.77 439 SER C N 1
ATOM 11809 C CA . SER C 1 461 ? 36.124 41.492 3.980 1.00 58.87 439 SER C CA 1
ATOM 11810 C C . SER C 1 461 ? 37.615 41.253 3.824 1.00 52.22 439 SER C C 1
ATOM 11811 O O . SER C 1 461 ? 38.323 42.052 3.222 1.00 54.95 439 SER C O 1
ATOM 11814 N N . ALA C 1 462 ? 38.089 40.186 4.442 1.00 43.54 440 ALA C N 1
ATOM 11815 C CA . ALA C 1 462 ? 39.472 39.799 4.313 1.00 37.91 440 ALA C CA 1
ATOM 11816 C C . ALA C 1 462 ? 39.498 38.445 3.671 1.00 31.56 440 ALA C C 1
ATOM 11817 O O . ALA C 1 462 ? 38.546 37.668 3.799 1.00 40.38 440 ALA C O 1
ATOM 11819 N N . LEU C 1 463 ? 40.595 38.144 2.987 1.00 33.35 441 LEU C N 1
ATOM 11820 C CA . LEU C 1 463 ? 40.716 36.913 2.254 1.00 39.08 441 LEU C CA 1
ATOM 11821 C C . LEU C 1 463 ? 41.640 35.942 2.979 1.00 38.47 441 LEU C C 1
ATOM 11822 O O . LEU C 1 463 ? 42.868 36.131 3.013 1.00 41.74 441 LEU C O 1
ATOM 11827 N N . PHE C 1 464 ? 41.054 34.867 3.471 1.00 41.96 442 PHE C N 1
ATOM 11828 C CA . PHE C 1 464 ? 41.765 33.843 4.227 1.00 38.56 442 PHE C CA 1
ATOM 11829 C C . PHE C 1 464 ? 42.177 32.710 3.305 1.00 40.76 442 PHE C C 1
ATOM 11830 O O . PHE C 1 464 ? 41.378 32.247 2.493 1.00 39.16 442 PHE C O 1
ATOM 11838 N N . VAL C 1 465 ? 43.451 32.324 3.360 1.00 31.45 443 VAL C N 1
ATOM 11839 C CA . VAL C 1 465 ? 43.980 31.204 2.565 1.00 29.81 443 VAL C CA 1
ATOM 11840 C C . VAL C 1 465 ? 44.720 30.223 3.465 1.00 37.46 443 VAL C C 1
ATOM 11841 O O . VAL C 1 465 ? 45.353 30.614 4.428 1.00 33.25 443 VAL C O 1
ATOM 11845 N N . LEU C 1 466 ? 44.561 28.950 3.167 1.00 34.56 444 LEU C N 1
ATOM 11846 C CA . LEU C 1 466 ? 45.216 27.878 3.838 1.00 30.88 444 LEU C CA 1
ATOM 11847 C C . LEU C 1 466 ? 45.645 26.814 2.819 1.00 38.20 444 LEU C C 1
ATOM 11848 O O . LEU C 1 466 ? 44.912 26.512 1.834 1.00 35.28 444 LEU C O 1
ATOM 11853 N N . SER C 1 467 ? 46.788 26.199 3.069 1.00 34.46 445 SER C N 1
ATOM 11854 C CA . SER C 1 467 ? 47.281 25.149 2.175 1.00 34.39 445 SER C CA 1
ATOM 11855 C C . SER C 1 467 ? 48.140 24.128 2.896 1.00 39.48 445 SER C C 1
ATOM 11856 O O . SER C 1 467 ? 48.730 24.415 3.956 1.00 33.49 445 SER C O 1
ATOM 11859 N N . ALA C 1 468 ? 48.178 22.923 2.362 1.00 32.18 446 ALA C N 1
ATOM 11860 C CA . ALA C 1 468 ? 48.977 21.853 2.937 1.00 37.25 446 ALA C CA 1
ATOM 11861 C C . ALA C 1 468 ? 49.446 20.889 1.841 1.00 38.48 446 ALA C C 1
ATOM 11862 O O . ALA C 1 468 ? 48.988 20.976 0.694 1.00 36.26 446 ALA C O 1
ATOM 11864 N N . LYS C 1 469 ? 50.325 19.961 2.206 1.00 36.45 447 LYS C N 1
ATOM 11865 C CA . LYS C 1 469 ? 50.925 19.049 1.198 1.00 39.79 447 LYS C CA 1
ATOM 11866 C C . LYS C 1 469 ? 50.003 17.831 0.921 1.00 48.39 447 LYS C C 1
ATOM 11867 O O . LYS C 1 469 ? 50.199 17.124 -0.038 1.00 49.04 447 LYS C O 1
ATOM 11873 N N . LYS C 1 470 ? 49.062 17.573 1.824 1.00 39.80 448 LYS C N 1
ATOM 11874 C CA . LYS C 1 470 ? 48.038 16.535 1.653 1.00 46.81 448 LYS C CA 1
ATOM 11875 C C . LYS C 1 470 ? 46.698 17.058 2.154 1.00 44.76 448 LYS C C 1
ATOM 11876 O O . LYS C 1 470 ? 46.639 17.897 3.029 1.00 39.65 448 LYS C O 1
ATOM 11882 N N . GLU C 1 471 ? 45.611 16.530 1.616 1.00 41.17 449 GLU C N 1
ATOM 11883 C CA . GLU C 1 471 ? 44.291 17.040 1.962 1.00 40.45 449 GLU C CA 1
ATOM 11884 C C . GLU C 1 471 ? 43.953 16.818 3.431 1.00 36.38 449 GLU C C 1
ATOM 11885 O O . GLU C 1 471 ? 43.300 17.661 4.060 1.00 41.43 449 GLU C O 1
ATOM 11891 N N . LYS C 1 472 ? 44.346 15.661 3.943 1.00 37.78 450 LYS C N 1
ATOM 11892 C CA . LYS C 1 472 ? 44.172 15.340 5.356 1.00 36.70 450 LYS C CA 1
ATOM 11893 C C . LYS C 1 472 ? 44.818 16.411 6.278 1.00 40.37 450 LYS C C 1
ATOM 11894 O O . LYS C 1 472 ? 44.246 16.829 7.272 1.00 36.75 450 LYS C O 1
ATOM 11900 N N . GLN C 1 473 ? 46.014 16.866 5.925 1.00 38.07 451 GLN C N 1
ATOM 11901 C CA . GLN C 1 473 ? 46.672 17.961 6.691 1.00 35.16 451 GLN C CA 1
ATOM 11902 C C . GLN C 1 473 ? 46.013 19.308 6.502 1.00 30.44 451 GLN C C 1
ATOM 11903 O O . GLN C 1 473 ? 45.982 20.109 7.426 1.00 37.82 451 GLN C O 1
ATOM 11909 N N . LEU C 1 474 ? 45.451 19.555 5.329 1.00 31.18 452 LEU C N 1
ATOM 11910 C CA . LEU C 1 474 ? 44.665 20.790 5.116 1.00 36.92 452 LEU C CA 1
ATOM 11911 C C . LEU C 1 474 ? 43.473 20.829 6.057 1.00 36.79 452 LEU C C 1
ATOM 11912 O O . LEU C 1 474 ? 43.236 21.836 6.705 1.00 38.40 452 LEU C O 1
ATOM 11917 N N . LYS C 1 475 ? 42.755 19.705 6.175 1.00 37.46 453 LYS C N 1
ATOM 11918 C CA . LYS C 1 475 ? 41.637 19.600 7.133 1.00 40.44 453 LYS C CA 1
ATOM 11919 C C . LYS C 1 475 ? 42.128 19.842 8.585 1.00 39.47 453 LYS C C 1
ATOM 11920 O O . LYS C 1 475 ? 41.510 20.571 9.312 1.00 37.82 453 LYS C O 1
ATOM 11926 N N . ALA C 1 476 ? 43.232 19.174 8.978 1.00 36.60 454 ALA C N 1
ATOM 11927 C CA . ALA C 1 476 ? 43.833 19.393 10.302 1.00 39.56 454 ALA C CA 1
ATOM 11928 C C . ALA C 1 476 ? 44.248 20.872 10.479 1.00 36.96 454 ALA C C 1
ATOM 11929 O O . ALA C 1 476 ? 44.094 21.413 11.528 1.00 37.64 454 ALA C O 1
ATOM 11931 N N . TYR C 1 477 ? 44.660 21.532 9.396 1.00 34.28 455 TYR C N 1
ATOM 11932 C CA . TYR C 1 477 ? 45.076 22.937 9.468 1.00 34.53 455 TYR C CA 1
ATOM 11933 C C . TYR C 1 477 ? 43.838 23.822 9.761 1.00 33.58 455 TYR C C 1
ATOM 11934 O O . TYR C 1 477 ? 43.897 24.777 10.565 1.00 32.98 455 TYR C O 1
ATOM 11943 N N . ALA C 1 478 ? 42.748 23.536 9.053 1.00 35.09 456 ALA C N 1
ATOM 11944 C CA . ALA C 1 478 ? 41.507 24.296 9.217 1.00 34.06 456 ALA C CA 1
ATOM 11945 C C . ALA C 1 478 ? 40.955 24.134 10.651 1.00 30.63 456 ALA C C 1
ATOM 11946 O O . ALA C 1 478 ? 40.521 25.095 11.262 1.00 31.58 456 ALA C O 1
ATOM 11948 N N . GLU C 1 479 ? 41.060 22.928 11.194 1.00 34.69 457 GLU C N 1
ATOM 11949 C CA . GLU C 1 479 ? 40.655 22.690 12.581 1.00 43.51 457 GLU C CA 1
ATOM 11950 C C . GLU C 1 479 ? 41.498 23.483 13.573 1.00 43.40 457 GLU C C 1
ATOM 11951 O O . GLU C 1 479 ? 40.964 24.111 14.501 1.00 40.22 457 GLU C O 1
ATOM 11957 N N . ALA C 1 480 ? 42.825 23.484 13.365 1.00 38.60 458 ALA C N 1
ATOM 11958 C CA . ALA C 1 480 ? 43.715 24.260 14.235 1.00 37.51 458 ALA C CA 1
ATOM 11959 C C . ALA C 1 480 ? 43.398 25.763 14.148 1.00 33.98 458 ALA C C 1
ATOM 11960 O O . ALA C 1 480 ? 43.361 26.482 15.165 1.00 35.75 458 ALA C O 1
ATOM 11962 N N . MET C 1 481 ? 43.126 26.254 12.974 1.00 28.50 459 MET C N 1
ATOM 11963 C CA . MET C 1 481 ? 42.743 27.646 12.846 1.00 33.49 459 MET C CA 1
ATOM 11964 C C . MET C 1 481 ? 41.401 27.995 13.542 1.00 35.96 459 MET C C 1
ATOM 11965 O O . MET C 1 481 ? 41.286 29.051 14.157 1.00 35.34 459 MET C O 1
ATOM 11970 N N . LYS C 1 482 ? 40.406 27.142 13.364 1.00 44.11 460 LYS C N 1
ATOM 11971 C CA . LYS C 1 482 ? 39.076 27.359 13.978 1.00 45.32 460 LYS C CA 1
ATOM 11972 C C . LYS C 1 482 ? 39.158 27.366 15.508 1.00 44.23 460 LYS C C 1
ATOM 11973 O O . LYS C 1 482 ? 38.642 28.289 16.148 1.00 41.89 460 LYS C O 1
ATOM 11979 N N . ASP C 1 483 ? 39.922 26.415 16.066 1.00 46.88 461 ASP C N 1
ATOM 11980 C CA . ASP C 1 483 ? 40.246 26.409 17.533 1.00 48.12 461 ASP C CA 1
ATOM 11981 C C . ASP C 1 483 ? 40.939 27.655 18.001 1.00 47.95 461 ASP C C 1
ATOM 11982 O O . ASP C 1 483 ? 40.606 28.222 19.039 1.00 54.41 461 ASP C O 1
ATOM 11987 N N . PHE C 1 484 ? 41.894 28.115 17.214 1.00 40.57 462 PHE C N 1
ATOM 11988 C CA . PHE C 1 484 ? 42.621 29.308 17.556 1.00 34.24 462 PHE C CA 1
ATOM 11989 C C . PHE C 1 484 ? 41.694 30.546 17.557 1.00 40.56 462 PHE C C 1
ATOM 11990 O O . PHE C 1 484 ? 41.769 31.406 18.422 1.00 47.38 462 PHE C O 1
ATOM 11998 N N . VAL C 1 485 ? 40.870 30.662 16.537 1.00 38.91 463 VAL C N 1
ATOM 11999 C CA . VAL C 1 485 ? 39.991 31.836 16.435 1.00 44.30 463 VAL C CA 1
ATOM 12000 C C . VAL C 1 485 ? 38.920 31.792 17.549 1.00 39.44 463 VAL C C 1
ATOM 12001 O O . VAL C 1 485 ? 38.652 32.783 18.212 1.00 50.85 463 VAL C O 1
ATOM 12005 N N . THR C 1 486 ? 38.383 30.608 17.769 1.00 45.98 464 THR C N 1
ATOM 12006 C CA . THR C 1 486 ? 37.446 30.380 18.839 1.00 56.90 464 THR C CA 1
ATOM 12007 C C . THR C 1 486 ? 38.034 30.800 20.180 1.00 63.03 464 THR C C 1
ATOM 12008 O O . THR C 1 486 ? 37.392 31.537 20.932 1.00 70.39 464 THR C O 1
ATOM 12012 N N . SER C 1 487 ? 39.296 30.468 20.410 1.00 57.97 465 SER C N 1
ATOM 12013 C CA . SER C 1 487 ? 39.954 30.743 21.720 1.00 55.67 465 SER C CA 1
ATOM 12014 C C . SER C 1 487 ? 40.406 32.183 21.859 1.00 59.97 465 SER C C 1
ATOM 12015 O O . SER C 1 487 ? 40.799 32.607 22.939 1.00 58.50 465 SER C O 1
ATOM 12018 N N . ASN C 1 488 ? 40.443 32.905 20.751 1.00 53.26 466 ASN C N 1
ATOM 12019 C CA . ASN C 1 488 ? 41.029 34.238 20.733 1.00 51.29 466 ASN C CA 1
ATOM 12020 C C . ASN C 1 488 ? 40.055 35.273 20.201 1.00 64.39 466 ASN C C 1
ATOM 12021 O O . ASN C 1 488 ? 40.152 35.704 19.044 1.00 58.86 466 ASN C O 1
ATOM 12026 N N . GLU C 1 489 ? 39.164 35.731 21.073 1.00 58.26 467 GLU C N 1
ATOM 12027 C CA . GLU C 1 489 ? 38.035 36.617 20.657 1.00 60.65 467 GLU C CA 1
ATOM 12028 C C . GLU C 1 489 ? 38.474 38.015 20.135 1.00 43.62 467 GLU C C 1
ATOM 12029 O O . GLU C 1 489 ? 37.788 38.631 19.347 1.00 58.71 467 GLU C O 1
ATOM 12035 N N . ASP C 1 490 ? 39.689 38.410 20.458 1.00 47.77 468 ASP C N 1
ATOM 12036 C CA . ASP C 1 490 ? 40.236 39.694 19.991 1.00 55.64 468 ASP C CA 1
ATOM 12037 C C . ASP C 1 490 ? 41.200 39.635 18.792 1.00 54.03 468 ASP C C 1
ATOM 12038 O O . ASP C 1 490 ? 41.847 40.629 18.472 1.00 58.04 468 ASP C O 1
ATOM 12043 N N . ILE C 1 491 ? 41.216 38.535 18.058 1.00 56.12 469 ILE C N 1
ATOM 12044 C CA . ILE C 1 491 ? 42.100 38.453 16.861 1.00 56.32 469 ILE C CA 1
ATOM 12045 C C . ILE C 1 491 ? 41.772 39.533 15.833 1.00 47.00 469 ILE C C 1
ATOM 12046 O O . ILE C 1 491 ? 40.610 39.759 15.447 1.00 48.79 469 ILE C O 1
ATOM 12051 N N . ASP C 1 492 ? 42.815 40.154 15.341 1.00 42.44 470 ASP C N 1
ATOM 12052 C CA . ASP C 1 492 ? 42.702 41.090 14.245 1.00 47.55 470 ASP C CA 1
ATOM 12053 C C . ASP C 1 492 ? 42.621 40.323 12.914 1.00 44.05 470 ASP C C 1
ATOM 12054 O O . ASP C 1 492 ? 43.591 39.683 12.453 1.00 44.43 470 ASP C O 1
ATOM 12059 N N . LEU C 1 493 ? 41.448 40.342 12.326 1.00 37.80 471 LEU C N 1
ATOM 12060 C CA . LEU C 1 493 ? 41.184 39.561 11.103 1.00 44.41 471 LEU C CA 1
ATOM 12061 C C . LEU C 1 493 ? 42.077 39.934 9.935 1.00 38.72 471 LEU C C 1
ATOM 12062 O O . LEU C 1 493 ? 42.481 39.080 9.171 1.00 36.88 471 LEU C O 1
ATOM 12067 N N . GLU C 1 494 ? 42.385 41.212 9.788 1.00 40.47 472 GLU C N 1
ATOM 12068 C CA . GLU C 1 494 ? 43.231 41.650 8.703 1.00 38.13 472 GLU C CA 1
ATOM 12069 C C . GLU C 1 494 ? 44.690 41.177 8.868 1.00 38.68 472 GLU C C 1
ATOM 12070 O O . GLU C 1 494 ? 45.363 40.814 7.891 1.00 35.63 472 GLU C O 1
ATOM 12076 N N . ASP C 1 495 ? 45.173 41.203 10.091 1.00 37.34 473 ASP C N 1
ATOM 12077 C CA . ASP C 1 495 ? 46.551 40.704 10.427 1.00 36.62 473 ASP C CA 1
ATOM 12078 C C . ASP C 1 495 ? 46.633 39.176 10.199 1.00 34.54 473 ASP C C 1
ATOM 12079 O O . ASP C 1 495 ? 47.581 38.684 9.640 1.00 36.83 473 ASP C O 1
ATOM 12084 N N . MET C 1 496 ? 45.573 38.460 10.578 1.00 35.02 474 MET C N 1
ATOM 12085 C CA . MET C 1 496 ? 45.513 37.017 10.400 1.00 32.25 474 MET C CA 1
ATOM 12086 C C . MET C 1 496 ? 45.525 36.621 8.935 1.00 33.37 474 MET C C 1
ATOM 12087 O O . MET C 1 496 ? 46.310 35.771 8.528 1.00 28.53 474 MET C O 1
ATOM 12092 N N . ALA C 1 497 ? 44.665 37.253 8.135 1.00 32.91 475 ALA C N 1
ATOM 12093 C CA . ALA C 1 497 ? 44.637 37.010 6.667 1.00 36.02 475 ALA C CA 1
ATOM 12094 C C . ALA C 1 497 ? 45.975 37.345 6.034 1.00 34.99 475 ALA C C 1
ATOM 12095 O O . ALA C 1 497 ? 46.457 36.612 5.183 1.00 37.24 475 ALA C O 1
ATOM 12097 N N . TYR C 1 498 ? 46.575 38.463 6.447 1.00 35.25 476 TYR C N 1
ATOM 12098 C CA . TYR C 1 498 ? 47.849 38.876 5.931 1.00 32.95 476 TYR C CA 1
ATOM 12099 C C . TYR C 1 498 ? 48.937 37.878 6.214 1.00 33.08 476 TYR C C 1
ATOM 12100 O O . TYR C 1 498 ? 49.841 37.669 5.393 1.00 33.25 476 TYR C O 1
ATOM 12109 N N . THR C 1 499 ? 48.894 37.306 7.401 1.00 32.74 477 THR C N 1
ATOM 12110 C CA . THR C 1 499 ? 49.893 36.302 7.817 1.00 32.51 477 THR C CA 1
ATOM 12111 C C . THR C 1 499 ? 49.730 35.030 6.995 1.00 32.98 477 THR C C 1
ATOM 12112 O O . THR C 1 499 ? 50.707 34.416 6.550 1.00 28.37 477 THR C O 1
ATOM 12116 N N . LEU C 1 500 ? 48.496 34.632 6.774 1.00 33.47 478 LEU C N 1
ATOM 12117 C CA . LEU C 1 500 ? 48.220 33.445 5.954 1.00 34.40 478 LEU C CA 1
ATOM 12118 C C . LEU C 1 500 ? 48.624 33.623 4.490 1.00 31.24 478 LEU C C 1
ATOM 12119 O O . LEU C 1 500 ? 49.133 32.684 3.860 1.00 34.24 478 LEU C O 1
ATOM 12124 N N . GLN C 1 501 ? 48.406 34.810 3.971 1.00 33.26 479 GLN C N 1
ATOM 12125 C CA . GLN C 1 501 ? 48.830 35.179 2.607 1.00 36.56 479 GLN C CA 1
ATOM 12126 C C . GLN C 1 501 ? 50.376 35.201 2.448 1.00 40.47 479 GLN C C 1
ATOM 12127 O O . GLN C 1 501 ? 50.893 34.579 1.532 1.00 34.66 479 GLN C O 1
ATOM 12133 N N . THR C 1 502 ? 51.071 35.985 3.300 1.00 34.41 480 THR C N 1
ATOM 12134 C CA . THR C 1 502 ? 52.485 36.344 3.105 1.00 35.95 480 THR C CA 1
ATOM 12135 C C . THR C 1 502 ? 53.440 35.570 3.990 1.00 38.40 480 THR C C 1
ATOM 12136 O O . THR C 1 502 ? 54.646 35.580 3.777 1.00 38.78 480 THR C O 1
ATOM 12140 N N . GLY C 1 503 ? 52.909 34.862 4.980 1.00 35.91 481 GLY C N 1
ATOM 12141 C CA . GLY C 1 503 ? 53.759 34.197 5.988 1.00 35.09 481 GLY C CA 1
ATOM 12142 C C . GLY C 1 503 ? 53.647 32.688 6.008 1.00 34.51 481 GLY C C 1
ATOM 12143 O O . GLY C 1 503 ? 54.016 32.049 6.981 1.00 43.50 481 GLY C O 1
ATOM 12144 N N . ARG C 1 504 ? 53.076 32.142 4.940 1.00 31.01 482 ARG C N 1
ATOM 12145 C CA . ARG C 1 504 ? 52.943 30.706 4.773 1.00 36.36 482 ARG C CA 1
ATOM 12146 C C . ARG C 1 504 ? 53.220 30.373 3.301 1.00 31.71 482 ARG C C 1
ATOM 12147 O O . ARG C 1 504 ? 52.797 31.108 2.368 1.00 33.47 482 ARG C O 1
ATOM 12155 N N . GLU C 1 505 ? 53.863 29.271 3.093 1.00 37.14 483 GLU C N 1
ATOM 12156 C CA . GLU C 1 505 ? 54.080 28.774 1.744 1.00 36.62 483 GLU C CA 1
ATOM 12157 C C . GLU C 1 505 ? 52.746 28.247 1.122 1.00 33.96 483 GLU C C 1
ATOM 12158 O O . GLU C 1 505 ? 51.993 27.521 1.784 1.00 35.94 483 GLU C O 1
ATOM 12164 N N . ALA C 1 506 ? 52.493 28.628 -0.125 1.00 38.51 484 ALA C N 1
ATOM 12165 C CA . ALA C 1 506 ? 51.332 28.118 -0.898 1.00 37.94 484 ALA C CA 1
ATOM 12166 C C . ALA C 1 506 ? 51.593 26.709 -1.373 1.00 38.25 484 ALA C C 1
ATOM 12167 O O . ALA C 1 506 ? 52.411 26.460 -2.249 1.00 38.92 484 ALA C O 1
ATOM 12169 N N . MET C 1 507 ? 51.011 25.747 -0.688 1.00 35.55 485 MET C N 1
ATOM 12170 C CA . MET C 1 507 ? 51.244 24.344 -1.006 1.00 33.42 485 MET C CA 1
ATOM 12171 C C . MET C 1 507 ? 50.134 23.785 -1.918 1.00 34.02 485 MET C C 1
ATOM 12172 O O . MET C 1 507 ? 49.272 24.530 -2.369 1.00 37.55 485 MET C O 1
ATOM 12177 N N . ASP C 1 508 ? 50.211 22.501 -2.253 1.00 33.50 486 ASP C N 1
ATOM 12178 C CA . ASP C 1 508 ? 49.433 21.942 -3.405 1.00 44.88 486 ASP C CA 1
ATOM 12179 C C . ASP C 1 508 ? 47.938 21.780 -3.143 1.00 42.92 486 ASP C C 1
ATOM 12180 O O . ASP C 1 508 ? 47.106 21.929 -4.084 1.00 39.72 486 ASP C O 1
ATOM 12185 N N . TYR C 1 509 ? 47.585 21.476 -1.900 1.00 38.12 487 TYR C N 1
ATOM 12186 C CA . TYR C 1 509 ? 46.136 21.440 -1.495 1.00 38.64 487 TYR C CA 1
ATOM 12187 C C . TYR C 1 509 ? 45.712 22.724 -0.873 1.00 39.82 487 TYR C C 1
ATOM 12188 O O . TYR C 1 509 ? 46.254 23.117 0.164 1.00 39.09 487 TYR C O 1
ATOM 12197 N N . ARG C 1 510 ? 44.731 23.391 -1.483 1.00 31.67 488 ARG C N 1
ATOM 12198 C CA . ARG C 1 510 ? 44.396 24.783 -1.118 1.00 32.91 488 ARG C CA 1
ATOM 12199 C C . ARG C 1 510 ? 42.932 25.008 -0.811 1.00 35.63 488 ARG C C 1
ATOM 12200 O O . ARG C 1 510 ? 42.050 24.372 -1.379 1.00 37.29 488 ARG C O 1
ATOM 12208 N N . MET C 1 511 ? 42.678 25.850 0.167 1.00 37.71 489 MET C N 1
ATOM 12209 C CA . MET C 1 511 ? 41.361 26.392 0.377 1.00 37.45 489 MET C CA 1
ATOM 12210 C C . MET C 1 511 ? 41.489 27.853 0.690 1.00 40.11 489 MET C C 1
ATOM 12211 O O . MET C 1 511 ? 42.504 28.308 1.227 1.00 36.44 489 MET C O 1
ATOM 12216 N N . ALA C 1 512 ? 40.422 28.575 0.410 1.00 31.22 490 ALA C N 1
ATOM 12217 C CA . ALA C 1 512 ? 40.336 29.998 0.685 1.00 33.42 490 ALA C CA 1
ATOM 12218 C C . ALA C 1 512 ? 38.904 30.440 0.851 1.00 49.84 490 ALA C C 1
ATOM 12219 O O . ALA C 1 512 ? 37.966 29.773 0.360 1.00 54.47 490 ALA C O 1
ATOM 12221 N N . PHE C 1 513 ? 38.728 31.547 1.562 1.00 48.89 491 PHE C N 1
ATOM 12222 C CA . PHE C 1 513 ? 37.384 32.103 1.806 1.00 53.79 491 PHE C CA 1
ATOM 12223 C C . PHE C 1 513 ? 37.465 33.505 2.276 1.00 49.59 491 PHE C C 1
ATOM 12224 O O . PHE C 1 513 ? 38.498 33.926 2.846 1.00 41.46 491 PHE C O 1
ATOM 12232 N N . LEU C 1 514 ? 36.324 34.200 2.141 1.00 44.05 492 LEU C N 1
ATOM 12233 C CA . LEU C 1 514 ? 36.168 35.578 2.596 1.00 42.93 492 LEU C CA 1
ATOM 12234 C C . LEU C 1 514 ? 35.482 35.587 3.924 1.00 40.74 492 LEU C C 1
ATOM 12235 O O . LEU C 1 514 ? 34.653 34.729 4.221 1.00 41.81 492 LEU C O 1
ATOM 12240 N N . ALA C 1 515 ? 35.830 36.553 4.746 1.00 39.50 493 ALA C N 1
ATOM 12241 C CA . ALA C 1 515 ? 35.089 36.732 5.997 1.00 46.41 493 ALA C CA 1
ATOM 12242 C C . ALA C 1 515 ? 35.244 38.129 6.453 1.00 47.14 493 ALA C C 1
ATOM 12243 O O . ALA C 1 515 ? 36.333 38.698 6.331 1.00 49.91 493 ALA C O 1
ATOM 12245 N N . ASP C 1 516 ? 34.173 38.724 6.964 1.00 44.38 494 ASP C N 1
ATOM 12246 C CA . ASP C 1 516 ? 34.281 40.099 7.460 1.00 48.10 494 ASP C CA 1
ATOM 12247 C C . ASP C 1 516 ? 34.060 40.205 8.968 1.00 51.29 494 ASP C C 1
ATOM 12248 O O . ASP C 1 516 ? 34.082 41.284 9.522 1.00 50.42 494 ASP C O 1
ATOM 12253 N N . SER C 1 517 ? 34.036 39.071 9.640 1.00 50.48 495 SER C N 1
ATOM 12254 C CA . SER C 1 517 ? 34.001 39.070 11.083 1.00 45.26 495 SER C CA 1
ATOM 12255 C C . SER C 1 517 ? 34.489 37.760 11.591 1.00 46.72 495 SER C C 1
ATOM 12256 O O . SER C 1 517 ? 34.435 36.744 10.876 1.00 49.84 495 SER C O 1
ATOM 12259 N N . ARG C 1 518 ? 34.709 37.730 12.901 1.00 44.93 496 ARG C N 1
ATOM 12260 C CA . ARG C 1 518 ? 35.079 36.519 13.594 1.00 48.92 496 ARG C CA 1
ATOM 12261 C C . ARG C 1 518 ? 34.035 35.405 13.428 1.00 54.60 496 ARG C C 1
ATOM 12262 O O . ARG C 1 518 ? 34.352 34.214 13.240 1.00 47.13 496 ARG C O 1
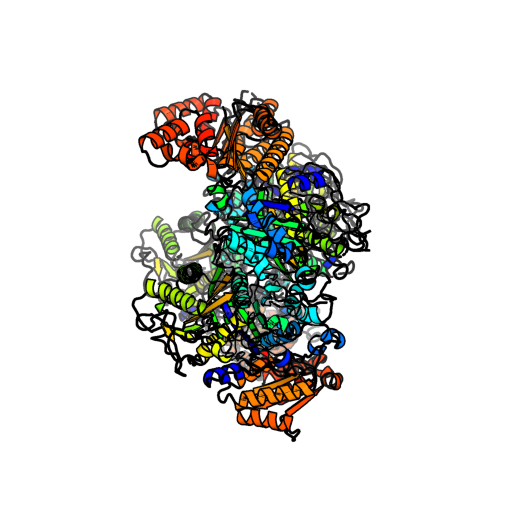ATOM 12270 N N . GLU C 1 519 ? 32.769 35.790 13.495 1.00 55.54 497 GLU C N 1
ATOM 12271 C CA . GLU C 1 519 ? 31.669 34.822 13.442 1.00 55.83 497 GLU C CA 1
ATOM 12272 C C . GLU C 1 519 ? 31.566 34.160 12.039 1.00 48.42 497 GLU C C 1
ATOM 12273 O O . GLU C 1 519 ? 31.367 32.953 11.886 1.00 49.69 497 GLU C O 1
ATOM 12279 N N . MET C 1 520 ? 31.705 34.985 11.015 1.00 41.20 498 MET C N 1
ATOM 12280 C CA . MET C 1 520 ? 31.729 34.518 9.664 1.00 40.55 498 MET C CA 1
ATOM 12281 C C . MET C 1 520 ? 33.004 33.606 9.404 1.00 38.52 498 MET C C 1
ATOM 12282 O O . MET C 1 520 ? 32.944 32.574 8.729 1.00 44.67 498 MET C O 1
ATOM 12287 N N . LEU C 1 521 ? 34.128 34.024 9.948 1.00 46.37 499 LEU C N 1
ATOM 12288 C CA . LEU C 1 521 ? 35.349 33.252 9.832 1.00 40.75 499 LEU C CA 1
ATOM 12289 C C . LEU C 1 521 ? 35.168 31.892 10.459 1.00 39.43 499 LEU C C 1
ATOM 12290 O O . LEU C 1 521 ? 35.439 30.849 9.843 1.00 37.79 499 LEU C O 1
ATOM 12295 N N . ILE C 1 522 ? 34.630 31.864 11.669 1.00 41.01 500 ILE C N 1
ATOM 12296 C CA . ILE C 1 522 ? 34.364 30.553 12.331 1.00 45.96 500 ILE C CA 1
ATOM 12297 C C . ILE C 1 522 ? 33.387 29.713 11.565 1.00 43.33 500 ILE C C 1
ATOM 12298 O O . ILE C 1 522 ? 33.571 28.497 11.371 1.00 48.07 500 ILE C O 1
ATOM 12303 N N . LYS C 1 523 ? 32.384 30.366 11.017 1.00 48.21 501 LYS C N 1
ATOM 12304 C CA . LYS C 1 523 ? 31.360 29.643 10.274 1.00 51.74 501 LYS C CA 1
ATOM 12305 C C . LYS C 1 523 ? 31.927 29.050 8.963 1.00 40.58 501 LYS C C 1
ATOM 12306 O O . LYS C 1 523 ? 31.599 27.930 8.565 1.00 48.03 501 LYS C O 1
ATOM 12312 N N . ALA C 1 524 ? 32.798 29.798 8.311 1.00 43.54 502 ALA C N 1
ATOM 12313 C CA . ALA C 1 524 ? 33.399 29.322 7.051 1.00 39.55 502 ALA C CA 1
ATOM 12314 C C . ALA C 1 524 ? 34.252 28.037 7.296 1.00 35.68 502 ALA C C 1
ATOM 12315 O O . ALA C 1 524 ? 34.212 27.077 6.538 1.00 41.92 502 ALA C O 1
ATOM 12317 N N . LEU C 1 525 ? 35.043 28.071 8.358 1.00 39.92 503 LEU C N 1
ATOM 12318 C CA . LEU C 1 525 ? 35.898 26.923 8.688 1.00 45.10 503 LEU C CA 1
ATOM 12319 C C . LEU C 1 525 ? 35.059 25.743 9.097 1.00 42.15 503 LEU C C 1
ATOM 12320 O O . LEU C 1 525 ? 35.324 24.600 8.696 1.00 42.00 503 LEU C O 1
ATOM 12325 N N . ASP C 1 526 ? 33.975 26.040 9.838 1.00 48.34 504 ASP C N 1
ATOM 12326 C CA . ASP C 1 526 ? 33.001 25.002 10.222 1.00 47.07 504 ASP C CA 1
ATOM 12327 C C . ASP C 1 526 ? 32.359 24.364 9.035 1.00 41.30 504 ASP C C 1
ATOM 12328 O O . ASP C 1 526 ? 32.332 23.123 8.911 1.00 46.03 504 ASP C O 1
ATOM 12333 N N . ASP C 1 527 ? 31.866 25.210 8.122 1.00 38.74 505 ASP C N 1
ATOM 12334 C CA . ASP C 1 527 ? 31.305 24.718 6.854 1.00 44.48 505 ASP C CA 1
ATOM 12335 C C . ASP C 1 527 ? 32.269 23.897 6.094 1.00 43.59 505 ASP C C 1
ATOM 12336 O O . ASP C 1 527 ? 31.913 22.857 5.517 1.00 46.95 505 ASP C O 1
ATOM 12341 N N . TYR C 1 528 ? 33.504 24.412 5.968 1.00 41.84 506 TYR C N 1
ATOM 12342 C CA . TYR C 1 528 ? 34.542 23.634 5.233 1.00 36.46 506 TYR C CA 1
ATOM 12343 C C . TYR C 1 528 ? 34.670 22.245 5.847 1.00 32.20 506 TYR C C 1
ATOM 12344 O O . TYR C 1 528 ? 34.741 21.254 5.153 1.00 38.95 506 TYR C O 1
ATOM 12353 N N . LEU C 1 529 ? 34.851 22.198 7.150 1.00 34.65 507 LEU C N 1
ATOM 12354 C CA . LEU C 1 529 ? 35.112 20.905 7.826 1.00 39.49 507 LEU C CA 1
ATOM 12355 C C . LEU C 1 529 ? 33.887 19.963 7.803 1.00 44.92 507 LEU C C 1
ATOM 12356 O O . LEU C 1 529 ? 34.018 18.758 7.599 1.00 43.96 507 LEU C O 1
ATOM 12361 N N . ALA C 1 530 ? 32.694 20.550 7.880 1.00 51.07 508 ALA C N 1
ATOM 12362 C CA . ALA C 1 530 ? 31.433 19.756 7.891 1.00 48.05 508 ALA C CA 1
ATOM 12363 C C . ALA C 1 530 ? 30.984 19.416 6.490 1.00 53.15 508 ALA C C 1
ATOM 12364 O O . ALA C 1 530 ? 29.983 18.738 6.300 1.00 53.32 508 ALA C O 1
ATOM 12366 N N . GLU C 1 531 ? 31.732 19.894 5.496 1.00 43.57 509 GLU C N 1
ATOM 12367 C CA . GLU C 1 531 ? 31.329 19.765 4.077 1.00 48.70 509 GLU C CA 1
ATOM 12368 C C . GLU C 1 531 ? 29.895 20.317 3.791 1.00 48.92 509 GLU C C 1
ATOM 12369 O O . GLU C 1 531 ? 29.156 19.765 3.016 1.00 50.99 509 GLU C O 1
ATOM 12375 N N . MET C 1 532 ? 29.552 21.394 4.467 1.00 51.18 510 MET C N 1
ATOM 12376 C CA . MET C 1 532 ? 28.325 22.130 4.207 1.00 53.84 510 MET C CA 1
ATOM 12377 C C . MET C 1 532 ? 28.579 23.152 3.071 1.00 59.85 510 MET C C 1
ATOM 12378 O O . MET C 1 532 ? 29.427 24.031 3.242 1.00 45.92 510 MET C O 1
ATOM 12383 N N . PRO C 1 533 ? 27.787 23.110 1.964 1.00 53.66 511 PRO C N 1
ATOM 12384 C CA . PRO C 1 533 ? 28.030 24.086 0.849 1.00 55.39 511 PRO C CA 1
ATOM 12385 C C . PRO C 1 533 ? 27.984 25.535 1.324 1.00 57.32 511 PRO C C 1
ATOM 12386 O O . PRO C 1 533 ? 27.181 25.849 2.158 1.00 46.05 511 PRO C O 1
ATOM 12390 N N . ASN C 1 534 ? 28.926 26.376 0.859 1.00 51.89 512 ASN C N 1
ATOM 12391 C CA . ASN C 1 534 ? 29.083 27.775 1.356 1.00 50.90 512 ASN C CA 1
ATOM 12392 C C . ASN C 1 534 ? 29.723 28.540 0.242 1.00 59.35 512 ASN C C 1
ATOM 12393 O O . ASN C 1 534 ? 30.794 28.138 -0.240 1.00 53.40 512 ASN C O 1
ATOM 12398 N N . GLY C 1 535 ? 29.042 29.595 -0.233 1.00 44.68 513 GLY C N 1
ATOM 12399 C CA . GLY C 1 535 ? 29.449 30.246 -1.510 1.00 51.36 513 GLY C CA 1
ATOM 12400 C C . GLY C 1 535 ? 30.702 31.102 -1.339 1.00 44.41 513 GLY C C 1
ATOM 12401 O O . GLY C 1 535 ? 31.242 31.645 -2.283 1.00 58.93 513 GLY C O 1
ATOM 12402 N N . SER C 1 536 ? 31.113 31.266 -0.099 1.00 54.56 514 SER C N 1
ATOM 12403 C CA . SER C 1 536 ? 32.336 31.991 0.188 1.00 59.80 514 SER C CA 1
ATOM 12404 C C . SER C 1 536 ? 33.567 31.092 0.233 1.00 54.41 514 SER C C 1
ATOM 12405 O O . SER C 1 536 ? 34.619 31.613 0.436 1.00 65.70 514 SER C O 1
ATOM 12408 N N . ILE C 1 537 ? 33.423 29.767 0.048 1.00 43.54 515 ILE C N 1
ATOM 12409 C CA . ILE C 1 537 ? 34.524 28.822 0.230 1.00 44.56 515 ILE C CA 1
ATOM 12410 C C . ILE C 1 537 ? 34.969 28.259 -1.101 1.00 51.98 515 ILE C C 1
ATOM 12411 O O . ILE C 1 537 ? 34.181 27.791 -1.885 1.00 42.71 515 ILE C O 1
ATOM 12416 N N . PHE C 1 538 ? 36.264 28.259 -1.302 1.00 41.31 516 PHE C N 1
ATOM 12417 C CA . PHE C 1 538 ? 36.880 27.682 -2.499 1.00 38.92 516 PHE C CA 1
ATOM 12418 C C . PHE C 1 538 ? 37.925 26.676 -2.090 1.00 38.98 516 PHE C C 1
ATOM 12419 O O . PHE C 1 538 ? 38.579 26.834 -1.063 1.00 43.02 516 PHE C O 1
ATOM 12427 N N . ALA C 1 539 ? 38.124 25.657 -2.907 1.00 39.91 517 ALA C N 1
ATOM 12428 C CA . ALA C 1 539 ? 39.122 24.635 -2.598 1.00 38.72 517 ALA C CA 1
ATOM 12429 C C . ALA C 1 539 ? 39.517 23.848 -3.837 1.00 45.54 517 ALA C C 1
ATOM 12430 O O . ALA C 1 539 ? 38.705 23.636 -4.705 1.00 47.08 517 ALA C O 1
ATOM 12432 N N . ALA C 1 540 ? 40.783 23.463 -3.925 1.00 36.53 518 ALA C N 1
ATOM 12433 C CA . ALA C 1 540 ? 41.285 22.753 -5.071 1.00 41.34 518 ALA C CA 1
ATOM 12434 C C . ALA C 1 540 ? 42.594 22.139 -4.760 1.00 47.77 518 ALA C C 1
ATOM 12435 O O . ALA C 1 540 ? 43.314 22.596 -3.867 1.00 44.26 518 ALA C O 1
ATOM 12437 N N . HIS C 1 541 ? 42.900 21.095 -5.504 1.00 43.21 519 HIS C N 1
ATOM 12438 C CA . HIS C 1 541 ? 44.232 20.575 -5.646 1.00 39.30 519 HIS C CA 1
ATOM 12439 C C . HIS C 1 541 ? 44.895 21.149 -6.917 1.00 51.22 519 HIS C C 1
ATOM 12440 O O . HIS C 1 541 ? 44.443 20.929 -8.036 1.00 49.51 519 HIS C O 1
ATOM 12447 N N . VAL C 1 542 ? 46.005 21.840 -6.714 1.00 45.58 520 VAL C N 1
ATOM 12448 C CA . VAL C 1 542 ? 46.623 22.679 -7.725 1.00 53.68 520 VAL C CA 1
ATOM 12449 C C . VAL C 1 542 ? 47.024 21.875 -8.994 1.00 66.20 520 VAL C C 1
ATOM 12450 O O . VAL C 1 542 ? 46.938 22.380 -10.132 1.00 59.60 520 VAL C O 1
ATOM 12454 N N . LYS C 1 543 ? 47.461 20.634 -8.799 1.00 59.41 521 LYS C N 1
ATOM 12455 C CA . LYS C 1 543 ? 47.943 19.811 -9.929 1.00 76.01 521 LYS C CA 1
ATOM 12456 C C . LYS C 1 543 ? 46.813 19.433 -10.931 1.00 76.22 521 LYS C C 1
ATOM 12457 O O . LYS C 1 543 ? 47.071 19.015 -12.046 1.00 69.45 521 LYS C O 1
ATOM 12463 N N . THR C 1 544 ? 45.579 19.629 -10.515 1.00 67.12 522 THR C N 1
ATOM 12464 C CA . THR C 1 544 ? 44.406 19.212 -11.259 1.00 68.17 522 THR C CA 1
ATOM 12465 C C . THR C 1 544 ? 43.805 20.383 -12.074 1.00 75.78 522 THR C C 1
ATOM 12466 O O . THR C 1 544 ? 42.923 20.190 -12.908 1.00 67.13 522 THR C O 1
ATOM 12470 N N . LYS C 1 545 ? 44.326 21.587 -11.862 1.00 69.33 523 LYS C N 1
ATOM 12471 C CA . LYS C 1 545 ? 43.702 22.814 -12.403 1.00 61.39 523 LYS C CA 1
ATOM 12472 C C . LYS C 1 545 ? 44.646 23.607 -13.319 1.00 56.41 523 LYS C C 1
ATOM 12473 O O . LYS C 1 545 ? 44.365 24.742 -13.644 1.00 60.04 523 LYS C O 1
ATOM 12479 N N . LYS C 1 546 ? 45.802 23.033 -13.633 1.00 61.93 524 LYS C N 1
ATOM 12480 C CA . LYS C 1 546 ? 46.842 23.734 -14.409 1.00 61.57 524 LYS C CA 1
ATOM 12481 C C . LYS C 1 546 ? 46.255 24.409 -15.661 1.00 81.72 524 LYS C C 1
ATOM 12482 O O . LYS C 1 546 ? 46.501 25.595 -15.968 1.00 69.59 524 LYS C O 1
ATOM 12488 N N . SER C 1 547 ? 45.462 23.645 -16.390 1.00 96.09 525 SER C N 1
ATOM 12489 C CA . SER C 1 547 ? 45.043 24.074 -17.699 1.00 93.51 525 SER C CA 1
ATOM 12490 C C . SER C 1 547 ? 44.163 25.286 -17.545 1.00 85.46 525 SER C C 1
ATOM 12491 O O . SER C 1 547 ? 44.024 26.086 -18.454 1.00 109.55 525 SER C O 1
ATOM 12494 N N . GLU C 1 548 ? 43.588 25.432 -16.365 1.00 86.23 526 GLU C N 1
ATOM 12495 C CA . GLU C 1 548 ? 42.485 26.340 -16.164 1.00 66.94 526 GLU C CA 1
ATOM 12496 C C . GLU C 1 548 ? 42.971 27.696 -15.671 1.00 69.23 526 GLU C C 1
ATOM 12497 O O . GLU C 1 548 ? 42.270 28.695 -15.787 1.00 80.74 526 GLU C O 1
ATOM 12503 N N . ILE C 1 549 ? 44.218 27.740 -15.214 1.00 59.78 527 ILE C N 1
ATOM 12504 C CA . ILE C 1 549 ? 44.853 29.013 -14.828 1.00 58.30 527 ILE C CA 1
ATOM 12505 C C . ILE C 1 549 ? 45.893 29.547 -15.821 1.00 49.25 527 ILE C C 1
ATOM 12506 O O . ILE C 1 549 ? 46.383 30.673 -15.656 1.00 60.68 527 ILE C O 1
ATOM 12511 N N . LYS C 1 550 ? 46.301 28.739 -16.802 1.00 63.34 528 LYS C N 1
ATOM 12512 C CA . LYS C 1 550 ? 47.235 29.231 -17.868 1.00 60.46 528 LYS C CA 1
ATOM 12513 C C . LYS C 1 550 ? 46.729 30.523 -18.506 1.00 53.74 528 LYS C C 1
ATOM 12514 O O . LYS C 1 550 ? 47.492 31.452 -18.741 1.00 55.44 528 LYS C O 1
ATOM 12520 N N . LEU C 1 551 ? 45.423 30.616 -18.652 1.00 51.23 529 LEU C N 1
ATOM 12521 C CA . LEU C 1 551 ? 44.796 31.786 -19.263 1.00 61.54 529 LEU C CA 1
ATOM 12522 C C . LEU C 1 551 ? 45.206 33.100 -18.591 1.00 68.28 529 LEU C C 1
ATOM 12523 O O . LEU C 1 551 ? 45.094 34.158 -19.219 1.00 74.24 529 LEU C O 1
ATOM 12528 N N . PHE C 1 552 ? 45.684 33.038 -17.328 1.00 71.05 530 PHE C N 1
ATOM 12529 C CA . PHE C 1 552 ? 46.053 34.246 -16.535 1.00 67.12 530 PHE C CA 1
ATOM 12530 C C . PHE C 1 552 ? 47.533 34.485 -16.338 1.00 81.44 530 PHE C C 1
ATOM 12531 O O . PHE C 1 552 ? 47.927 35.564 -15.879 1.00 94.28 530 PHE C O 1
ATOM 12539 N N . GLU C 1 553 ? 48.360 33.502 -16.674 1.00 90.89 531 GLU C N 1
ATOM 12540 C CA . GLU C 1 553 ? 49.791 33.576 -16.329 1.00 96.17 531 GLU C CA 1
ATOM 12541 C C . GLU C 1 553 ? 50.652 34.370 -17.334 1.00 110.07 531 GLU C C 1
ATOM 12542 O O . GLU C 1 553 ? 51.704 34.899 -16.972 1.00 92.27 531 GLU C O 1
ATOM 12548 N N . THR C 1 554 ? 50.210 34.435 -18.586 1.00 110.41 532 THR C N 1
ATOM 12549 C CA . THR C 1 554 ? 51.081 34.894 -19.692 1.00 100.42 532 THR C CA 1
ATOM 12550 C C . THR C 1 554 ? 50.504 36.042 -20.506 1.00 86.25 532 THR C C 1
ATOM 12551 O O . THR C 1 554 ? 51.254 36.822 -21.093 1.00 92.02 532 THR C O 1
ATOM 12555 N N . ASP C 1 555 ? 49.180 36.114 -20.580 1.00 70.21 533 ASP C N 1
ATOM 12556 C CA . ASP C 1 555 ? 48.517 37.188 -21.296 1.00 70.99 533 ASP C CA 1
ATOM 12557 C C . ASP C 1 555 ? 48.594 38.480 -20.530 1.00 72.92 533 ASP C C 1
ATOM 12558 O O . ASP C 1 555 ? 48.385 38.511 -19.333 1.00 83.22 533 ASP C O 1
ATOM 12563 N N . HIS C 1 556 ? 48.786 39.562 -21.266 1.00 69.04 534 HIS C N 1
ATOM 12564 C CA . HIS C 1 556 ? 49.016 40.864 -20.697 1.00 63.71 534 HIS C CA 1
ATOM 12565 C C . HIS C 1 556 ? 47.696 41.508 -20.259 1.00 72.17 534 HIS C C 1
ATOM 12566 O O . HIS C 1 556 ? 47.677 42.336 -19.362 1.00 73.63 534 HIS C O 1
ATOM 12573 N N . ASP C 1 557 ? 46.601 41.168 -20.937 1.00 66.52 535 ASP C N 1
ATOM 12574 C CA . ASP C 1 557 ? 45.277 41.730 -20.590 1.00 59.47 535 ASP C CA 1
ATOM 12575 C C . ASP C 1 557 ? 44.663 40.958 -19.411 1.00 49.37 535 ASP C C 1
ATOM 12576 O O . ASP C 1 557 ? 43.785 41.480 -18.686 1.00 46.18 535 ASP C O 1
ATOM 12581 N N . ALA C 1 558 ? 45.000 39.677 -19.349 1.00 41.54 536 ALA C N 1
ATOM 12582 C CA . ALA C 1 558 ? 44.534 38.771 -18.286 1.00 58.10 536 ALA C CA 1
ATOM 12583 C C . ALA C 1 558 ? 45.184 39.189 -16.949 1.00 66.62 536 ALA C C 1
ATOM 12584 O O . ALA C 1 558 ? 44.492 39.421 -15.979 1.00 62.33 536 ALA C O 1
ATOM 12586 N N . LYS C 1 559 ? 46.505 39.376 -16.969 1.00 73.71 537 LYS C N 1
ATOM 12587 C CA . LYS C 1 559 ? 47.262 39.995 -15.827 1.00 69.84 537 LYS C CA 1
ATOM 12588 C C . LYS C 1 559 ? 46.703 41.367 -15.397 1.00 66.37 537 LYS C C 1
ATOM 12589 O O . LYS C 1 559 ? 46.481 41.609 -14.231 1.00 70.03 537 LYS C O 1
ATOM 12595 N N . ALA C 1 560 ? 46.345 42.189 -16.355 1.00 66.23 538 ALA C N 1
ATOM 12596 C CA . ALA C 1 560 ? 45.729 43.474 -16.063 1.00 64.51 538 ALA C CA 1
ATOM 12597 C C . ALA C 1 560 ? 44.355 43.313 -15.413 1.00 66.92 538 ALA C C 1
ATOM 12598 O O . ALA C 1 560 ? 43.931 44.164 -14.625 1.00 72.65 538 ALA C O 1
ATOM 12600 N N . LEU C 1 561 ? 43.599 42.307 -15.849 1.00 58.20 539 LEU C N 1
ATOM 12601 C CA . LEU C 1 561 ? 42.263 42.057 -15.284 1.00 54.84 539 LEU C CA 1
ATOM 12602 C C . LEU C 1 561 ? 42.412 41.479 -13.877 1.00 58.50 539 LEU C C 1
ATOM 12603 O O . LEU C 1 561 ? 41.605 41.753 -13.011 1.00 55.06 539 LEU C O 1
ATOM 12608 N N . LEU C 1 562 ? 43.344 40.540 -13.741 1.00 60.64 540 LEU C N 1
ATOM 12609 C CA . LEU C 1 562 ? 43.757 40.027 -12.425 1.00 75.50 540 LEU C CA 1
ATOM 12610 C C . LEU C 1 562 ? 44.269 41.176 -11.537 1.00 78.84 540 LEU C C 1
ATOM 12611 O O . LEU C 1 562 ? 43.942 41.242 -10.383 1.00 87.85 540 LEU C O 1
ATOM 12616 N N . GLN C 1 563 ? 45.105 42.048 -12.095 1.00 82.52 541 GLN C N 1
ATOM 12617 C CA . GLN C 1 563 ? 45.656 43.187 -11.352 1.00 76.82 541 GLN C CA 1
ATOM 12618 C C . GLN C 1 563 ? 44.535 44.172 -10.969 1.00 68.37 541 GLN C C 1
ATOM 12619 O O . GLN C 1 563 ? 44.449 44.606 -9.833 1.00 74.92 541 GLN C O 1
ATOM 12625 N N . THR C 1 564 ? 43.580 44.343 -11.870 1.00 81.85 542 THR C N 1
ATOM 12626 C CA . THR C 1 564 ? 42.357 45.117 -11.610 1.00 84.75 542 THR C CA 1
ATOM 12627 C C . THR C 1 564 ? 41.565 44.482 -10.485 1.00 102.77 542 THR C C 1
ATOM 12628 O O . THR C 1 564 ? 41.095 45.179 -9.595 1.00 117.31 542 THR C O 1
ATOM 12632 N N . TRP C 1 565 ? 41.410 43.160 -10.532 1.00 95.34 543 TRP C N 1
ATOM 12633 C CA . TRP C 1 565 ? 40.695 42.430 -9.478 1.00 95.37 543 TRP C CA 1
ATOM 12634 C C . TRP C 1 565 ? 41.438 42.584 -8.116 1.00 90.47 543 TRP C C 1
ATOM 12635 O O . TRP C 1 565 ? 40.818 42.885 -7.114 1.00 88.08 543 TRP C O 1
ATOM 12646 N N . ILE C 1 566 ? 42.739 42.399 -8.110 1.00 93.13 544 ILE C N 1
ATOM 12647 C CA . ILE C 1 566 ? 43.459 42.568 -6.879 1.00 73.31 544 ILE C CA 1
ATOM 12648 C C . ILE C 1 566 ? 43.216 43.980 -6.387 1.00 79.01 544 ILE C C 1
ATOM 12649 O O . ILE C 1 566 ? 43.778 44.376 -5.402 1.00 92.87 544 ILE C O 1
ATOM 12654 N N . GLU C 1 567 ? 42.365 44.738 -7.065 1.00 30.00 545 GLU C N 1
ATOM 12655 C CA . GLU C 1 567 ? 42.046 46.115 -6.681 1.00 30.00 545 GLU C CA 1
ATOM 12656 C C . GLU C 1 567 ? 40.703 46.797 -6.458 1.00 30.00 545 GLU C C 1
ATOM 12657 O O . GLU C 1 567 ? 40.592 47.666 -5.594 1.00 30.00 545 GLU C O 1
ATOM 12663 N N . LYS C 1 568 ? 39.688 46.396 -7.223 1.00 30.00 546 LYS C N 1
ATOM 12664 C CA . LYS C 1 568 ? 38.293 46.897 -7.135 1.00 30.00 546 LYS C CA 1
ATOM 12665 C C . LYS C 1 568 ? 37.529 46.015 -6.137 1.00 30.00 546 LYS C C 1
ATOM 12666 O O . LYS C 1 568 ? 36.312 45.875 -6.245 1.00 30.00 546 LYS C O 1
ATOM 12672 N N . LYS C 1 569 ? 38.237 45.397 -5.203 1.00 94.27 547 LYS C N 1
ATOM 12673 C CA . LYS C 1 569 ? 37.617 44.541 -4.195 1.00 91.26 547 LYS C CA 1
ATOM 12674 C C . LYS C 1 569 ? 36.964 43.159 -4.416 1.00 99.57 547 LYS C C 1
ATOM 12675 O O . LYS C 1 569 ? 36.252 42.665 -3.549 1.00 101.64 547 LYS C O 1
ATOM 12681 N N . ARG C 1 570 ? 37.220 42.533 -5.556 1.00 87.43 548 ARG C N 1
ATOM 12682 C CA . ARG C 1 570 ? 36.658 41.213 -5.850 1.00 84.14 548 ARG C CA 1
ATOM 12683 C C . ARG C 1 570 ? 37.680 40.190 -5.379 1.00 67.99 548 ARG C C 1
ATOM 12684 O O . ARG C 1 570 ? 38.519 39.717 -6.102 1.00 59.40 548 ARG C O 1
ATOM 12692 N N . LEU C 1 571 ? 37.554 39.884 -4.113 1.00 54.25 549 LEU C N 1
ATOM 12693 C CA . LEU C 1 571 ? 38.411 38.954 -3.405 1.00 55.85 549 LEU C CA 1
ATOM 12694 C C . LEU C 1 571 ? 37.958 37.580 -3.830 1.00 39.11 549 LEU C C 1
ATOM 12695 O O . LEU C 1 571 ? 38.740 36.645 -3.823 1.00 48.14 549 LEU C O 1
ATOM 12700 N N . GLU C 1 572 ? 36.665 37.439 -4.155 1.00 43.42 550 GLU C N 1
ATOM 12701 C CA . GLU C 1 572 ? 36.092 36.121 -4.566 1.00 50.10 550 GLU C CA 1
ATOM 12702 C C . GLU C 1 572 ? 36.829 35.597 -5.766 1.00 49.08 550 GLU C C 1
ATOM 12703 O O . GLU C 1 572 ? 37.157 34.394 -5.863 1.00 45.60 550 GLU C O 1
ATOM 12709 N N . LYS C 1 573 ? 37.147 36.508 -6.671 1.00 43.17 551 LYS C N 1
ATOM 12710 C CA . LYS C 1 573 ? 37.815 36.103 -7.894 1.00 53.48 551 LYS C CA 1
ATOM 12711 C C . LYS C 1 573 ? 39.253 35.727 -7.611 1.00 50.67 551 LYS C C 1
ATOM 12712 O O . LYS C 1 573 ? 39.804 34.785 -8.198 1.00 48.06 551 LYS C O 1
ATOM 12718 N N . VAL C 1 574 ? 39.918 36.560 -6.819 1.00 42.66 552 VAL C N 1
ATOM 12719 C CA . VAL C 1 574 ? 41.322 36.289 -6.455 1.00 43.70 552 VAL C CA 1
ATOM 12720 C C . VAL C 1 574 ? 41.355 34.935 -5.800 1.00 36.89 552 VAL C C 1
ATOM 12721 O O . VAL C 1 574 ? 42.248 34.126 -6.035 1.00 45.47 552 VAL C O 1
ATOM 12725 N N . ALA C 1 575 ? 40.405 34.724 -4.883 1.00 40.63 553 ALA C N 1
ATOM 12726 C CA . ALA C 1 575 ? 40.324 33.450 -4.112 1.00 46.44 553 ALA C CA 1
ATOM 12727 C C . ALA C 1 575 ? 40.184 32.223 -5.001 1.00 50.57 553 ALA C C 1
ATOM 12728 O O . ALA C 1 575 ? 40.843 31.221 -4.801 1.00 47.04 553 ALA C O 1
ATOM 12730 N N . GLU C 1 576 ? 39.274 32.279 -5.966 1.00 51.44 554 GLU C N 1
ATOM 12731 C CA . GLU C 1 576 ? 39.075 31.126 -6.843 1.00 50.05 554 GLU C CA 1
ATOM 12732 C C . GLU C 1 576 ? 40.362 30.814 -7.551 1.00 41.84 554 GLU C C 1
ATOM 12733 O O . GLU C 1 576 ? 40.683 29.669 -7.782 1.00 46.64 554 GLU C O 1
ATOM 12739 N N . LEU C 1 577 ? 41.006 31.844 -8.052 1.00 44.26 555 LEU C N 1
ATOM 12740 C CA . LEU C 1 577 ? 42.216 31.653 -8.871 1.00 48.27 555 LEU C CA 1
ATOM 12741 C C . LEU C 1 577 ? 43.358 31.170 -8.053 1.00 42.78 555 LEU C C 1
ATOM 12742 O O . LEU C 1 577 ? 44.096 30.283 -8.451 1.00 44.92 555 LEU C O 1
ATOM 12747 N N . TRP C 1 578 ? 43.495 31.729 -6.853 1.00 44.01 556 TRP C N 1
ATOM 12748 C CA . TRP C 1 578 ? 44.585 31.290 -5.949 1.00 38.31 556 TRP C CA 1
ATOM 12749 C C . TRP C 1 578 ? 44.486 29.838 -5.621 1.00 34.58 556 TRP C C 1
ATOM 12750 O O . TRP C 1 578 ? 45.489 29.108 -5.682 1.00 36.91 556 TRP C O 1
ATOM 12761 N N . VAL C 1 579 ? 43.276 29.360 -5.256 1.00 36.27 557 VAL C N 1
ATOM 12762 C CA . VAL C 1 579 ? 43.151 27.955 -4.905 1.00 36.51 557 VAL C CA 1
ATOM 12763 C C . VAL C 1 579 ? 43.498 27.029 -6.044 1.00 39.48 557 VAL C C 1
ATOM 12764 O O . VAL C 1 579 ? 43.985 25.882 -5.819 1.00 35.47 557 VAL C O 1
ATOM 12768 N N . LYS C 1 580 ? 43.314 27.523 -7.263 1.00 47.59 558 LYS C N 1
ATOM 12769 C CA . LYS C 1 580 ? 43.626 26.718 -8.469 1.00 50.29 558 LYS C CA 1
ATOM 12770 C C . LYS C 1 580 ? 45.104 26.758 -8.850 1.00 48.19 558 LYS C C 1
ATOM 12771 O O . LYS C 1 580 ? 45.541 25.993 -9.678 1.00 49.37 558 LYS C O 1
ATOM 12777 N N . GLY C 1 581 ? 45.866 27.688 -8.267 1.00 43.70 559 GLY C N 1
ATOM 12778 C CA . GLY C 1 581 ? 47.346 27.642 -8.374 1.00 37.42 559 GLY C CA 1
ATOM 12779 C C . GLY C 1 581 ? 47.919 28.963 -8.860 1.00 36.28 559 GLY C C 1
ATOM 12780 O O . GLY C 1 581 ? 49.096 29.093 -9.055 1.00 45.17 559 GLY C O 1
ATOM 12781 N N . LEU C 1 582 ? 47.075 29.933 -9.102 1.00 47.09 560 LEU C N 1
ATOM 12782 C CA . LEU C 1 582 ? 47.569 31.198 -9.645 1.00 53.54 560 LEU C CA 1
ATOM 12783 C C . LEU C 1 582 ? 48.348 31.956 -8.597 1.00 55.57 560 LEU C C 1
ATOM 12784 O O . LEU C 1 582 ? 47.914 32.093 -7.464 1.00 56.49 560 LEU C O 1
ATOM 12789 N N . GLN C 1 583 ? 49.488 32.476 -8.993 1.00 55.38 561 GLN C N 1
ATOM 12790 C CA . GLN C 1 583 ? 50.351 33.179 -8.078 1.00 61.44 561 GLN C CA 1
ATOM 12791 C C . GLN C 1 583 ? 49.845 34.592 -7.929 1.00 54.30 561 GLN C C 1
ATOM 12792 O O . GLN C 1 583 ? 49.566 35.264 -8.907 1.00 51.88 561 GLN C O 1
ATOM 12798 N N . ILE C 1 584 ? 49.591 34.994 -6.697 1.00 48.39 562 ILE C N 1
ATOM 12799 C CA . ILE C 1 584 ? 48.985 36.295 -6.444 1.00 46.43 562 ILE C CA 1
ATOM 12800 C C . ILE C 1 584 ? 50.052 37.178 -5.809 1.00 50.93 562 ILE C C 1
ATOM 12801 O O . ILE C 1 584 ? 50.777 36.743 -4.918 1.00 49.98 562 ILE C O 1
ATOM 12806 N N . ASP C 1 585 ? 50.097 38.425 -6.222 1.00 51.03 563 ASP C N 1
ATOM 12807 C CA . ASP C 1 585 ? 51.025 39.418 -5.611 1.00 46.53 563 ASP C CA 1
ATOM 12808 C C . ASP C 1 585 ? 50.347 40.106 -4.439 1.00 44.07 563 ASP C C 1
ATOM 12809 O O . ASP C 1 585 ? 49.647 41.095 -4.619 1.00 47.83 563 ASP C O 1
ATOM 12814 N N . TRP C 1 586 ? 50.498 39.525 -3.239 1.00 41.98 564 TRP C N 1
ATOM 12815 C CA . TRP C 1 586 ? 49.630 39.899 -2.091 1.00 40.17 564 TRP C CA 1
ATOM 12816 C C . TRP C 1 586 ? 49.820 41.347 -1.689 1.00 40.85 564 TRP C C 1
ATOM 12817 O O . TRP C 1 586 ? 48.875 42.015 -1.297 1.00 42.72 564 TRP C O 1
ATOM 12828 N N . ASN C 1 587 ? 51.039 41.855 -1.876 1.00 42.49 565 ASN C N 1
ATOM 12829 C CA . ASN C 1 587 ? 51.309 43.278 -1.646 1.00 53.59 565 ASN C CA 1
ATOM 12830 C C . ASN C 1 587 ? 50.311 44.209 -2.348 1.00 50.49 565 ASN C C 1
ATOM 12831 O O . ASN C 1 587 ? 49.927 45.248 -1.794 1.00 48.19 565 ASN C O 1
ATOM 12836 N N . LYS C 1 588 ? 49.828 43.786 -3.516 1.00 48.95 566 LYS C N 1
ATOM 12837 C CA . LYS C 1 588 ? 48.919 44.630 -4.332 1.00 57.46 566 LYS C CA 1
ATOM 12838 C C . LYS C 1 588 ? 47.544 44.775 -3.712 1.00 56.07 566 LYS C C 1
ATOM 12839 O O . LYS C 1 588 ? 46.782 45.687 -4.043 1.00 51.55 566 LYS C O 1
ATOM 12845 N N . LEU C 1 589 ? 47.258 43.918 -2.739 1.00 51.10 567 LEU C N 1
ATOM 12846 C CA . LEU C 1 589 ? 45.984 43.984 -2.020 1.00 47.73 567 LEU C CA 1
ATOM 12847 C C . LEU C 1 589 ? 45.918 45.192 -1.051 1.00 55.18 567 LEU C C 1
ATOM 12848 O O . LEU C 1 589 ? 44.842 45.572 -0.577 1.00 53.32 567 LEU C O 1
ATOM 12853 N N . TYR C 1 590 ? 47.067 45.793 -0.777 1.00 42.98 568 TYR C N 1
ATOM 12854 C CA . TYR C 1 590 ? 47.180 46.787 0.286 1.00 48.18 568 TYR C CA 1
ATOM 12855 C C . TYR C 1 590 ? 47.753 48.089 -0.266 1.00 47.66 568 TYR C C 1
ATOM 12856 O O . TYR C 1 590 ? 48.765 48.094 -0.965 1.00 64.28 568 TYR C O 1
ATOM 12865 N N . GLY C 1 591 ? 47.128 49.187 0.065 1.00 51.54 569 GLY C N 1
ATOM 12866 C CA . GLY C 1 591 ? 47.608 50.483 -0.421 1.00 61.58 569 GLY C CA 1
ATOM 12867 C C . GLY C 1 591 ? 48.639 51.018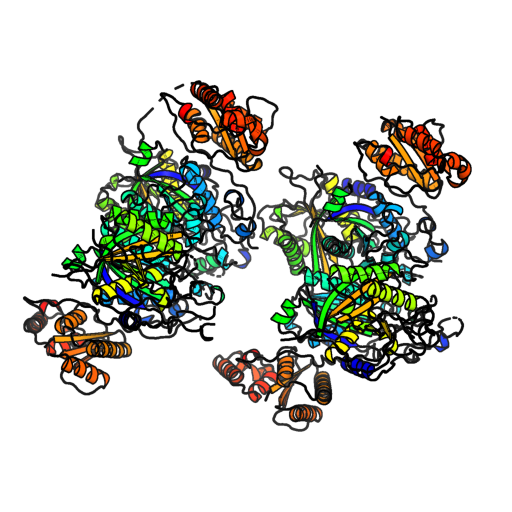 0.539 1.00 72.22 569 GLY C C 1
ATOM 12868 O O . GLY C 1 591 ? 49.800 50.605 0.531 1.00 73.39 569 GLY C O 1
ATOM 12869 N N . GLU C 1 592 ? 48.213 51.890 1.423 1.00 74.05 570 GLU C N 1
ATOM 12870 C CA . GLU C 1 592 ? 49.138 52.367 2.421 1.00 85.93 570 GLU C CA 1
ATOM 12871 C C . GLU C 1 592 ? 48.704 52.165 3.858 1.00 63.26 570 GLU C C 1
ATOM 12872 O O . GLU C 1 592 ? 49.384 52.628 4.737 1.00 65.76 570 GLU C O 1
ATOM 12878 N N . TYR C 1 593 ? 47.643 51.388 4.093 1.00 62.60 571 TYR C N 1
ATOM 12879 C CA . TYR C 1 593 ? 47.582 50.555 5.291 1.00 60.24 571 TYR C CA 1
ATOM 12880 C C . TYR C 1 593 ? 47.958 49.107 4.940 1.00 57.28 571 TYR C C 1
ATOM 12881 O O . TYR C 1 593 ? 47.343 48.490 4.079 1.00 52.35 571 TYR C O 1
ATOM 12890 N N . THR C 1 594 ? 49.046 48.638 5.531 1.00 55.77 572 THR C N 1
ATOM 12891 C CA . THR C 1 594 ? 49.470 47.236 5.423 1.00 50.82 572 THR C CA 1
ATOM 12892 C C . THR C 1 594 ? 49.357 46.603 6.817 1.00 46.13 572 THR C C 1
ATOM 12893 O O . THR C 1 594 ? 49.789 47.183 7.802 1.00 39.54 572 THR C O 1
ATOM 12897 N N . PRO C 1 595 ? 48.632 45.515 6.921 1.00 43.64 573 PRO C N 1
ATOM 12898 C CA . PRO C 1 595 ? 48.538 44.844 8.205 1.00 45.05 573 PRO C CA 1
ATOM 12899 C C . PRO C 1 595 ? 49.917 44.247 8.635 1.00 38.25 573 PRO C C 1
ATOM 12900 O O . PRO C 1 595 ? 50.944 44.464 7.975 1.00 37.71 573 PRO C O 1
ATOM 12904 N N . ARG C 1 596 ? 49.904 43.524 9.717 1.00 36.20 574 ARG C N 1
ATOM 12905 C CA . ARG C 1 596 ? 51.154 42.964 10.299 1.00 39.77 574 ARG C CA 1
ATOM 12906 C C . ARG C 1 596 ? 51.042 41.453 10.466 1.00 41.27 574 ARG C C 1
ATOM 12907 O O . ARG C 1 596 ? 49.987 40.938 10.795 1.00 38.74 574 ARG C O 1
ATOM 12915 N N . ARG C 1 597 ? 52.135 40.751 10.239 1.00 34.75 575 ARG C N 1
ATOM 12916 C CA . ARG C 1 597 ? 52.214 39.349 10.613 1.00 33.97 575 ARG C CA 1
ATOM 12917 C C . ARG C 1 597 ? 52.032 39.125 12.117 1.00 36.10 575 ARG C C 1
ATOM 12918 O O . ARG C 1 597 ? 52.575 39.890 12.967 1.00 34.82 575 ARG C O 1
ATOM 12926 N N . ILE C 1 598 ? 51.308 38.057 12.449 1.00 31.72 576 ILE C N 1
ATOM 12927 C CA . ILE C 1 598 ? 51.108 37.691 13.833 1.00 32.77 576 ILE C CA 1
ATOM 12928 C C . ILE C 1 598 ? 51.414 36.220 13.990 1.00 33.49 576 ILE C C 1
ATOM 12929 O O . ILE C 1 598 ? 51.405 35.477 13.011 1.00 33.64 576 ILE C O 1
ATOM 12934 N N . SER C 1 599 ? 51.440 35.781 15.233 1.00 29.21 577 SER C N 1
ATOM 12935 C CA . SER C 1 599 ? 51.542 34.362 15.545 1.00 31.98 577 SER C CA 1
ATOM 12936 C C . SER C 1 599 ? 50.213 33.643 15.271 1.00 34.96 577 SER C C 1
ATOM 12937 O O . SER C 1 599 ? 49.164 34.065 15.746 1.00 35.64 577 SER C O 1
ATOM 12940 N N . LEU C 1 600 ? 50.284 32.594 14.462 1.00 30.86 578 LEU C N 1
ATOM 12941 C CA . LEU C 1 600 ? 49.199 31.701 14.229 1.00 29.47 578 LEU C CA 1
ATOM 12942 C C . LEU C 1 600 ? 49.696 30.290 14.353 1.00 33.57 578 LEU C C 1
ATOM 12943 O O . LEU C 1 600 ? 50.895 30.035 14.156 1.00 32.50 578 LEU C O 1
ATOM 12948 N N . PRO C 1 601 ? 48.759 29.323 14.487 1.00 30.49 579 PRO C N 1
ATOM 12949 C CA . PRO C 1 601 ? 49.133 27.933 14.398 1.00 37.45 579 PRO C CA 1
ATOM 12950 C C . PRO C 1 601 ? 49.918 27.574 13.172 1.00 32.92 579 PRO C C 1
ATOM 12951 O O . PRO C 1 601 ? 49.658 28.079 12.094 1.00 28.88 579 PRO C O 1
ATOM 12955 N N . ALA C 1 602 ? 50.874 26.648 13.342 1.00 34.75 580 ALA C N 1
ATOM 12956 C CA . ALA C 1 602 ? 51.845 26.328 12.306 1.00 37.29 580 ALA C CA 1
ATOM 12957 C C . ALA C 1 602 ? 51.458 24.959 11.715 1.00 36.13 580 ALA C C 1
ATOM 12958 O O . ALA C 1 602 ? 50.461 24.357 12.106 1.00 33.38 580 ALA C O 1
ATOM 12960 N N . TYR C 1 603 ? 52.242 24.476 10.776 1.00 34.65 581 TYR C N 1
ATOM 12961 C CA . TYR C 1 603 ? 51.870 23.314 9.997 1.00 35.28 581 TYR C CA 1
ATOM 12962 C C . TYR C 1 603 ? 51.495 22.141 10.852 1.00 34.92 581 TYR C C 1
ATOM 12963 O O . TYR C 1 603 ? 52.286 21.658 11.661 1.00 31.30 581 TYR C O 1
ATOM 12972 N N . PRO C 1 604 ? 50.326 21.549 10.589 1.00 35.12 582 PRO C N 1
ATOM 12973 C CA . PRO C 1 604 ? 49.999 20.279 11.299 1.00 30.70 582 PRO C CA 1
ATOM 12974 C C . PRO C 1 604 ? 50.594 19.040 10.649 1.00 38.12 582 PRO C C 1
ATOM 12975 O O . PRO C 1 604 ? 49.967 18.413 9.803 1.00 38.27 582 PRO C O 1
ATOM 12979 N N . PHE C 1 605 ? 51.780 18.641 11.074 1.00 34.11 583 PHE C N 1
ATOM 12980 C CA . PHE C 1 605 ? 52.411 17.504 10.441 1.00 31.01 583 PHE C CA 1
ATOM 12981 C C . PHE C 1 605 ? 51.571 16.260 10.455 1.00 34.87 583 PHE C C 1
ATOM 12982 O O . PHE C 1 605 ? 50.865 15.981 11.427 1.00 38.95 583 PHE C O 1
ATOM 12990 N N . ALA C 1 606 ? 51.739 15.441 9.418 1.00 38.31 584 ALA C N 1
ATOM 12991 C CA . ALA C 1 606 ? 51.206 14.050 9.438 1.00 35.29 584 ALA C CA 1
ATOM 12992 C C . ALA C 1 606 ? 51.752 13.282 10.601 1.00 39.82 584 ALA C C 1
ATOM 12993 O O . ALA C 1 606 ? 52.929 13.405 10.987 1.00 36.16 584 ALA C O 1
ATOM 12995 N N . GLU C 1 607 ? 50.901 12.496 11.210 1.00 34.59 585 GLU C N 1
ATOM 12996 C CA . GLU C 1 607 ? 51.267 11.853 12.439 1.00 43.59 585 GLU C CA 1
ATOM 12997 C C . GLU C 1 607 ? 51.532 10.382 12.232 1.00 48.56 585 GLU C C 1
ATOM 12998 O O . GLU C 1 607 ? 50.761 9.526 12.637 1.00 46.36 585 GLU C O 1
ATOM 13004 N N . GLU C 1 608 ? 52.629 10.107 11.563 1.00 39.56 586 GLU C N 1
ATOM 13005 C CA . GLU C 1 608 ? 52.918 8.741 11.103 1.00 41.58 586 GLU C CA 1
ATOM 13006 C C . GLU C 1 608 ? 53.929 8.138 12.033 1.00 48.68 586 GLU C C 1
ATOM 13007 O O . GLU C 1 608 ? 54.895 8.803 12.399 1.00 41.10 586 GLU C O 1
ATOM 13013 N N . TYR C 1 609 ? 53.742 6.865 12.364 1.00 38.86 587 TYR C N 1
ATOM 13014 C CA . TYR C 1 609 ? 54.615 6.130 13.291 1.00 42.91 587 TYR C CA 1
ATOM 13015 C C . TYR C 1 609 ? 55.885 5.588 12.617 1.00 45.11 587 TYR C C 1
ATOM 13016 O O . TYR C 1 609 ? 55.820 4.975 11.575 1.00 40.30 587 TYR C O 1
ATOM 13025 N N . TYR C 1 610 ? 57.043 5.932 13.174 1.00 42.85 588 TYR C N 1
ATOM 13026 C CA . TYR C 1 610 ? 58.307 5.349 12.767 1.00 43.98 588 TYR C CA 1
ATOM 13027 C C . TYR C 1 610 ? 59.174 5.039 13.970 1.00 46.02 588 TYR C C 1
ATOM 13028 O O . TYR C 1 610 ? 59.515 5.931 14.789 1.00 42.41 588 TYR C O 1
ATOM 13037 N N . TRP C 1 611 ? 59.601 3.790 14.052 1.00 42.70 589 TRP C N 1
ATOM 13038 C CA . TRP C 1 611 ? 60.488 3.363 15.097 1.00 40.08 589 TRP C CA 1
ATOM 13039 C C . TRP C 1 611 ? 61.528 2.383 14.567 1.00 43.12 589 TRP C C 1
ATOM 13040 O O . TRP C 1 611 ? 61.824 2.367 13.386 1.00 46.23 589 TRP C O 1
ATOM 13051 N N . LEU C 1 612 ? 62.200 1.700 15.470 1.00 47.62 590 LEU C N 1
ATOM 13052 C CA . LEU C 1 612 ? 63.350 0.846 15.112 1.00 63.25 590 LEU C CA 1
ATOM 13053 C C . LEU C 1 612 ? 62.940 -0.196 14.070 1.00 54.80 590 LEU C C 1
ATOM 13054 O O . LEU C 1 612 ? 61.879 -0.764 14.180 1.00 54.94 590 LEU C O 1
ATOM 13059 N N . PRO C 1 613 ? 63.746 -0.370 13.018 1.00 63.79 591 PRO C N 1
ATOM 13060 C CA . PRO C 1 613 ? 63.391 -1.261 11.889 1.00 71.67 591 PRO C CA 1
ATOM 13061 C C . PRO C 1 613 ? 63.444 -2.733 12.274 1.00 59.30 591 PRO C C 1
ATOM 13062 O O . PRO C 1 613 ? 63.672 -3.049 13.451 1.00 57.39 591 PRO C O 1
ATOM 13066 N N . ASP D 1 25 ? 96.343 97.785 56.548 1.00 55.99 3 ASP D N 1
ATOM 13067 C CA . ASP D 1 25 ? 97.045 98.377 55.380 1.00 47.58 3 ASP D CA 1
ATOM 13068 C C . ASP D 1 25 ? 98.161 97.400 54.803 1.00 50.35 3 ASP D C 1
ATOM 13069 O O . ASP D 1 25 ? 97.871 96.478 54.072 1.00 49.96 3 ASP D O 1
ATOM 13074 N N . ALA D 1 26 ? 99.422 97.677 55.093 1.00 35.26 4 ALA D N 1
ATOM 13075 C CA . ALA D 1 26 ? 100.525 97.022 54.449 1.00 30.38 4 ALA D CA 1
ATOM 13076 C C . ALA D 1 26 ? 100.896 95.749 55.297 1.00 29.48 4 ALA D C 1
ATOM 13077 O O . ALA D 1 26 ? 100.749 95.736 56.503 1.00 30.85 4 ALA D O 1
ATOM 13079 N N . ILE D 1 27 ? 101.247 94.668 54.630 1.00 29.44 5 ILE D N 1
ATOM 13080 C CA . ILE D 1 27 ? 101.653 93.423 55.319 1.00 26.27 5 ILE D CA 1
ATOM 13081 C C . ILE D 1 27 ? 103.108 93.156 55.084 1.00 27.72 5 ILE D C 1
ATOM 13082 O O . ILE D 1 27 ? 103.558 93.056 53.954 1.00 29.77 5 ILE D O 1
ATOM 13087 N N . ALA D 1 28 ? 103.864 93.079 56.170 1.00 24.69 6 ALA D N 1
ATOM 13088 C CA . ALA D 1 28 ? 105.275 92.860 56.092 1.00 26.49 6 ALA D CA 1
ATOM 13089 C C . ALA D 1 28 ? 105.562 91.358 55.978 1.00 30.17 6 ALA D C 1
ATOM 13090 O O . ALA D 1 28 ? 104.975 90.553 56.701 1.00 32.34 6 ALA D O 1
ATOM 13092 N N . ILE D 1 29 ? 106.521 91.014 55.157 1.00 28.07 7 ILE D N 1
ATOM 13093 C CA . ILE D 1 29 ? 107.091 89.661 55.164 1.00 30.78 7 ILE D CA 1
ATOM 13094 C C . ILE D 1 29 ? 108.336 89.677 55.956 1.00 28.46 7 ILE D C 1
ATOM 13095 O O . ILE D 1 29 ? 109.293 90.347 55.589 1.00 29.33 7 ILE D O 1
ATOM 13100 N N . VAL D 1 30 ? 108.304 88.979 57.094 1.00 23.84 8 VAL D N 1
ATOM 13101 C CA . VAL D 1 30 ? 109.367 89.028 58.075 1.00 24.50 8 VAL D CA 1
ATOM 13102 C C . VAL D 1 30 ? 110.244 87.754 58.171 1.00 28.68 8 VAL D C 1
ATOM 13103 O O . VAL D 1 30 ? 111.215 87.742 58.918 1.00 31.44 8 VAL D O 1
ATOM 13107 N N . GLY D 1 31 ? 109.902 86.704 57.387 1.00 27.15 9 GLY D N 1
ATOM 13108 C CA . GLY D 1 31 ? 110.621 85.464 57.444 1.00 28.50 9 GLY D CA 1
ATOM 13109 C C . GLY D 1 31 ? 110.325 84.690 56.182 1.00 30.10 9 GLY D C 1
ATOM 13110 O O . GLY D 1 31 ? 109.215 84.746 55.679 1.00 28.63 9 GLY D O 1
ATOM 13111 N N . MET D 1 32 ? 111.263 83.845 55.768 1.00 29.27 10 MET D N 1
ATOM 13112 C CA . MET D 1 32 ? 111.030 82.958 54.644 1.00 27.37 10 MET D CA 1
ATOM 13113 C C . MET D 1 32 ? 111.882 81.707 54.743 1.00 29.33 10 MET D C 1
ATOM 13114 O O . MET D 1 32 ? 113.005 81.757 55.264 1.00 27.60 10 MET D O 1
ATOM 13119 N N . SER D 1 33 ? 111.414 80.658 54.079 1.00 29.65 11 SER D N 1
ATOM 13120 C CA . SER D 1 33 ? 112.233 79.464 53.865 1.00 30.74 11 SER D CA 1
ATOM 13121 C C . SER D 1 33 ? 111.709 78.741 52.697 1.00 26.35 11 SER D C 1
ATOM 13122 O O . SER D 1 33 ? 110.504 78.848 52.352 1.00 28.27 11 SER D O 1
ATOM 13125 N N . GLY D 1 34 ? 112.577 78.065 51.997 1.00 28.61 12 GLY D N 1
ATOM 13126 C CA . GLY D 1 34 ? 112.174 77.405 50.783 1.00 32.39 12 GLY D CA 1
ATOM 13127 C C . GLY D 1 34 ? 113.159 76.364 50.313 1.00 30.91 12 GLY D C 1
ATOM 13128 O O . GLY D 1 34 ? 114.411 76.418 50.608 1.00 30.87 12 GLY D O 1
ATOM 13129 N N . ARG D 1 35 ? 112.589 75.365 49.684 1.00 27.20 13 ARG D N 1
ATOM 13130 C CA . ARG D 1 35 ? 113.295 74.203 49.237 1.00 27.76 13 ARG D CA 1
ATOM 13131 C C . ARG D 1 35 ? 112.728 73.847 47.913 1.00 27.17 13 ARG D C 1
ATOM 13132 O O . ARG D 1 35 ? 111.558 73.482 47.796 1.00 31.49 13 ARG D O 1
ATOM 13140 N N . TYR D 1 36 ? 113.525 74.069 46.879 1.00 29.42 14 TYR D N 1
ATOM 13141 C CA . TYR D 1 36 ? 113.104 73.887 45.494 1.00 30.71 14 TYR D CA 1
ATOM 13142 C C . TYR D 1 36 ? 114.108 73.017 44.744 1.00 31.95 14 TYR D C 1
ATOM 13143 O O . TYR D 1 36 ? 115.241 72.793 45.228 1.00 34.38 14 TYR D O 1
ATOM 13152 N N . PRO D 1 37 ? 113.747 72.570 43.551 1.00 30.88 15 PRO D N 1
ATOM 13153 C CA . PRO D 1 37 ? 114.740 71.802 42.768 1.00 37.22 15 PRO D CA 1
ATOM 13154 C C . PRO D 1 37 ? 116.062 72.540 42.597 1.00 42.86 15 PRO D C 1
ATOM 13155 O O . PRO D 1 37 ? 116.058 73.767 42.252 1.00 34.46 15 PRO D O 1
ATOM 13159 N N . GLY D 1 38 ? 117.165 71.840 42.923 1.00 38.72 16 GLY D N 1
ATOM 13160 C CA . GLY D 1 38 ? 118.529 72.397 42.905 1.00 36.72 16 GLY D CA 1
ATOM 13161 C C . GLY D 1 38 ? 118.911 73.340 44.041 1.00 34.10 16 GLY D C 1
ATOM 13162 O O . GLY D 1 38 ? 119.980 73.899 44.043 1.00 35.45 16 GLY D O 1
ATOM 13163 N N . ALA D 1 39 ? 117.968 73.613 44.938 1.00 34.95 17 ALA D N 1
ATOM 13164 C CA . ALA D 1 39 ? 118.140 74.600 46.009 1.00 37.03 17 ALA D CA 1
ATOM 13165 C C . ALA D 1 39 ? 117.596 74.133 47.348 1.00 40.62 17 ALA D C 1
ATOM 13166 O O . ALA D 1 39 ? 116.368 74.093 47.551 1.00 36.25 17 ALA D O 1
ATOM 13168 N N . ARG D 1 40 ? 118.489 73.959 48.319 1.00 33.42 18 ARG D N 1
ATOM 13169 C CA . ARG D 1 40 ? 118.110 73.420 49.618 1.00 33.82 18 ARG D CA 1
ATOM 13170 C C . ARG D 1 40 ? 117.582 74.508 50.508 1.00 32.77 18 ARG D C 1
ATOM 13171 O O . ARG D 1 40 ? 116.957 74.257 51.519 1.00 34.29 18 ARG D O 1
ATOM 13179 N N . ASN D 1 41 ? 117.976 75.711 50.204 1.00 33.57 19 ASN D N 1
ATOM 13180 C CA . ASN D 1 41 ? 117.478 76.847 50.903 1.00 29.44 19 ASN D CA 1
ATOM 13181 C C . ASN D 1 41 ? 117.441 78.080 49.957 1.00 32.54 19 ASN D C 1
ATOM 13182 O O . ASN D 1 41 ? 117.761 78.011 48.784 1.00 28.67 19 ASN D O 1
ATOM 13187 N N . VAL D 1 42 ? 116.971 79.164 50.500 1.00 27.89 20 VAL D N 1
ATOM 13188 C CA . VAL D 1 42 ? 116.675 80.363 49.728 1.00 34.39 20 VAL D CA 1
ATOM 13189 C C . VAL D 1 42 ? 117.981 81.077 49.251 1.00 37.20 20 VAL D C 1
ATOM 13190 O O . VAL D 1 42 ? 117.990 81.824 48.224 1.00 33.06 20 VAL D O 1
ATOM 13194 N N . ARG D 1 43 ? 119.074 80.810 49.952 1.00 32.71 21 ARG D N 1
ATOM 13195 C CA . ARG D 1 43 ? 120.414 81.287 49.521 1.00 36.32 21 ARG D CA 1
ATOM 13196 C C . ARG D 1 43 ? 120.903 80.589 48.274 1.00 34.03 21 ARG D C 1
ATOM 13197 O O . ARG D 1 43 ? 121.291 81.247 47.328 1.00 37.65 21 ARG D O 1
ATOM 13205 N N . GLU D 1 44 ? 120.691 79.287 48.180 1.00 32.30 22 GLU D N 1
ATOM 13206 C CA . GLU D 1 44 ? 121.029 78.587 47.007 1.00 31.14 22 GLU D CA 1
ATOM 13207 C C . GLU D 1 44 ? 120.086 78.924 45.852 1.00 33.99 22 GLU D C 1
ATOM 13208 O O . GLU D 1 44 ? 120.462 78.909 44.682 1.00 33.48 22 GLU D O 1
ATOM 13214 N N . TYR D 1 45 ? 118.821 79.095 46.194 1.00 31.02 23 TYR D N 1
ATOM 13215 C CA . TYR D 1 45 ? 117.817 79.486 45.220 1.00 30.01 23 TYR D CA 1
ATOM 13216 C C . TYR D 1 45 ? 118.264 80.781 44.520 1.00 24.45 23 TYR D C 1
ATOM 13217 O O . TYR D 1 45 ? 118.302 80.858 43.275 1.00 31.52 23 TYR D O 1
ATOM 13226 N N . TRP D 1 46 ? 118.517 81.815 45.280 1.00 30.86 24 TRP D N 1
ATOM 13227 C CA . TRP D 1 46 ? 119.006 83.093 44.719 1.00 34.54 24 TRP D CA 1
ATOM 13228 C C . TRP D 1 46 ? 120.264 82.880 43.853 1.00 37.31 24 TRP D C 1
ATOM 13229 O O . TRP D 1 46 ? 120.378 83.388 42.729 1.00 36.36 24 TRP D O 1
ATOM 13240 N N . ASP D 1 47 ? 121.196 82.082 44.340 1.00 36.00 25 ASP D N 1
ATOM 13241 C CA . ASP D 1 47 ? 122.461 81.830 43.566 1.00 37.57 25 ASP D CA 1
ATOM 13242 C C . ASP D 1 47 ? 122.113 81.210 42.222 1.00 35.14 25 ASP D C 1
ATOM 13243 O O . ASP D 1 47 ? 122.621 81.637 41.175 1.00 37.23 25 ASP D O 1
ATOM 13248 N N . ASN D 1 48 ? 121.219 80.203 42.238 1.00 29.69 26 ASN D N 1
ATOM 13249 C CA . ASN D 1 48 ? 120.808 79.539 41.006 1.00 28.09 26 ASN D CA 1
ATOM 13250 C C . ASN D 1 48 ? 120.112 80.506 40.042 1.00 31.49 26 ASN D C 1
ATOM 13251 O O . ASN D 1 48 ? 120.313 80.429 38.826 1.00 35.37 26 ASN D O 1
ATOM 13256 N N . LEU D 1 49 ? 119.275 81.398 40.574 1.00 34.16 27 LEU D N 1
ATOM 13257 C CA . LEU D 1 49 ? 118.567 82.403 39.733 1.00 34.79 27 LEU D CA 1
ATOM 13258 C C . LEU D 1 49 ? 119.555 83.411 39.069 1.00 31.00 27 LEU D C 1
ATOM 13259 O O . LEU D 1 49 ? 119.442 83.716 37.875 1.00 35.76 27 LEU D O 1
ATOM 13264 N N . VAL D 1 50 ? 120.479 83.908 39.869 1.00 34.52 28 VAL D N 1
ATOM 13265 C CA . VAL D 1 50 ? 121.516 84.869 39.434 1.00 34.70 28 VAL D CA 1
ATOM 13266 C C . VAL D 1 50 ? 122.330 84.260 38.291 1.00 42.72 28 VAL D C 1
ATOM 13267 O O . VAL D 1 50 ? 122.499 84.886 37.260 1.00 34.06 28 VAL D O 1
ATOM 13271 N N . HIS D 1 51 ? 122.655 82.959 38.420 1.00 37.14 29 HIS D N 1
ATOM 13272 C CA . HIS D 1 51 ? 123.420 82.237 37.409 1.00 35.55 29 HIS D CA 1
ATOM 13273 C C . HIS D 1 51 ? 122.601 81.596 36.354 1.00 39.02 29 HIS D C 1
ATOM 13274 O O . HIS D 1 51 ? 123.117 80.794 35.578 1.00 37.09 29 HIS D O 1
ATOM 13281 N N . ALA D 1 52 ? 121.314 81.908 36.294 1.00 34.04 30 ALA D N 1
ATOM 13282 C CA . ALA D 1 52 ? 120.457 81.360 35.217 1.00 32.63 30 ALA D CA 1
ATOM 13283 C C . ALA D 1 52 ? 120.554 79.833 35.158 1.00 36.70 30 ALA D C 1
ATOM 13284 O O . ALA D 1 52 ? 120.421 79.251 34.113 1.00 37.76 30 ALA D O 1
ATOM 13286 N N . ARG D 1 53 ? 120.579 79.182 36.302 1.00 34.70 31 ARG D N 1
ATOM 13287 C CA . ARG D 1 53 ? 120.613 77.688 36.303 1.00 35.97 31 ARG D CA 1
ATOM 13288 C C . ARG D 1 53 ? 119.248 77.052 36.179 1.00 40.19 31 ARG D C 1
ATOM 13289 O O . ARG D 1 53 ? 118.215 77.570 36.725 1.00 37.56 31 ARG D O 1
ATOM 13297 N N . ASN D 1 54 ? 119.197 75.994 35.382 1.00 33.50 32 ASN D N 1
ATOM 13298 C CA . ASN D 1 54 ? 117.994 75.230 35.154 1.00 38.32 32 ASN D CA 1
ATOM 13299 C C . ASN D 1 54 ? 118.122 73.916 35.931 1.00 46.83 32 ASN D C 1
ATOM 13300 O O . ASN D 1 54 ? 119.104 73.195 35.758 1.00 40.13 32 ASN D O 1
ATOM 13305 N N . ALA D 1 55 ? 117.115 73.592 36.748 1.00 38.01 33 ALA D N 1
ATOM 13306 C CA . ALA D 1 55 ? 117.218 72.482 37.709 1.00 42.10 33 ALA D CA 1
ATOM 13307 C C . ALA D 1 55 ? 116.498 71.240 37.239 1.00 32.52 33 ALA D C 1
ATOM 13308 O O . ALA D 1 55 ? 116.429 70.249 37.963 1.00 39.44 33 ALA D O 1
ATOM 13310 N N . ILE D 1 56 ? 115.897 71.313 36.080 1.00 37.57 34 ILE D N 1
ATOM 13311 C CA . ILE D 1 56 ? 115.131 70.193 35.557 1.00 40.91 34 ILE D CA 1
ATOM 13312 C C . ILE D 1 56 ? 116.129 69.021 35.222 1.00 47.54 34 ILE D C 1
ATOM 13313 O O . ILE D 1 56 ? 117.195 69.253 34.688 1.00 41.64 34 ILE D O 1
ATOM 13318 N N . ARG D 1 57 ? 115.785 67.803 35.624 1.00 42.45 35 ARG D N 1
ATOM 13319 C CA . ARG D 1 57 ? 116.604 66.593 35.319 1.00 52.12 35 ARG D CA 1
ATOM 13320 C C . ARG D 1 57 ? 115.702 65.448 34.915 1.00 46.02 35 ARG D C 1
ATOM 13321 O O . ARG D 1 57 ? 114.509 65.492 35.121 1.00 43.72 35 ARG D O 1
ATOM 13329 N N . ASP D 1 58 ? 116.286 64.463 34.253 1.00 44.58 36 ASP D N 1
ATOM 13330 C CA . ASP D 1 58 ? 115.591 63.240 33.944 1.00 45.02 36 ASP D CA 1
ATOM 13331 C C . ASP D 1 58 ? 115.189 62.525 35.220 1.00 49.73 36 ASP D C 1
ATOM 13332 O O . ASP D 1 58 ? 115.947 62.485 36.195 1.00 46.12 36 ASP D O 1
ATOM 13337 N N . ILE D 1 59 ? 113.994 61.969 35.219 1.00 53.17 37 ILE D N 1
ATOM 13338 C CA . ILE D 1 59 ? 113.512 61.218 36.370 1.00 52.73 37 ILE D CA 1
ATOM 13339 C C . ILE D 1 59 ? 114.312 59.911 36.521 1.00 57.10 37 ILE D C 1
ATOM 13340 O O . ILE D 1 59 ? 114.415 59.158 35.579 1.00 52.83 37 ILE D O 1
ATOM 13345 N N . PRO D 1 60 ? 114.876 59.651 37.711 1.00 60.00 38 PRO D N 1
ATOM 13346 C CA . PRO D 1 60 ? 115.692 58.451 37.891 1.00 56.08 38 PRO D CA 1
ATOM 13347 C C . PRO D 1 60 ? 114.869 57.284 38.368 1.00 71.20 38 PRO D C 1
ATOM 13348 O O . PRO D 1 60 ? 113.773 57.470 38.902 1.00 56.38 38 PRO D O 1
ATOM 13352 N N . THR D 1 61 ? 115.404 56.080 38.176 1.00 79.31 39 THR D N 1
ATOM 13353 C CA . THR D 1 61 ? 114.700 54.820 38.536 1.00 71.30 39 THR D CA 1
ATOM 13354 C C . THR D 1 61 ? 114.460 54.726 40.050 1.00 59.08 39 THR D C 1
ATOM 13355 O O . THR D 1 61 ? 113.491 54.154 40.491 1.00 60.90 39 THR D O 1
ATOM 13359 N N . SER D 1 62 ? 115.311 55.368 40.829 1.00 63.39 40 SER D N 1
ATOM 13360 C CA . SER D 1 62 ? 115.057 55.477 42.265 1.00 72.80 40 SER D CA 1
ATOM 13361 C C . SER D 1 62 ? 113.707 56.196 42.602 1.00 80.50 40 SER D C 1
ATOM 13362 O O . SER D 1 62 ? 113.176 56.022 43.681 1.00 75.72 40 SER D O 1
ATOM 13365 N N . ARG D 1 63 ? 113.148 56.965 41.666 1.00 69.74 41 ARG D N 1
ATOM 13366 C CA . ARG D 1 63 ? 111.788 57.511 41.847 1.00 61.02 41 ARG D CA 1
ATOM 13367 C C . ARG D 1 63 ? 110.740 56.606 41.222 1.00 69.25 41 ARG D C 1
ATOM 13368 O O . ARG D 1 63 ? 109.837 56.126 41.895 1.00 64.34 41 ARG D O 1
ATOM 13376 N N . TRP D 1 64 ? 110.815 56.462 39.913 1.00 71.75 42 TRP D N 1
ATOM 13377 C CA . TRP D 1 64 ? 110.172 55.369 39.218 1.00 72.68 42 TRP D CA 1
ATOM 13378 C C . TRP D 1 64 ? 110.849 55.142 37.856 1.00 81.78 42 TRP D C 1
ATOM 13379 O O . TRP D 1 64 ? 111.628 55.974 37.395 1.00 81.27 42 TRP D O 1
ATOM 13390 N N . CYS D 1 82 ? 106.853 62.534 28.715 1.00 65.84 60 CYS D N 1
ATOM 13391 C CA . CYS D 1 82 ? 107.777 63.435 29.395 1.00 60.10 60 CYS D CA 1
ATOM 13392 C C . CYS D 1 82 ? 108.535 62.638 30.446 1.00 56.04 60 CYS D C 1
ATOM 13393 O O . CYS D 1 82 ? 107.936 61.949 31.268 1.00 66.77 60 CYS D O 1
ATOM 13396 N N . LYS D 1 83 ? 109.862 62.716 30.393 1.00 54.13 61 LYS D N 1
ATOM 13397 C CA . LYS D 1 83 ? 110.708 61.950 31.285 1.00 51.58 61 LYS D CA 1
ATOM 13398 C C . LYS D 1 83 ? 111.477 62.865 32.246 1.00 50.80 61 LYS D C 1
ATOM 13399 O O . LYS D 1 83 ? 112.416 62.423 32.909 1.00 49.54 61 LYS D O 1
ATOM 13405 N N . SER D 1 84 ? 111.038 64.121 32.350 1.00 40.38 62 SER D N 1
ATOM 13406 C CA . SER D 1 84 ? 111.752 65.121 33.100 1.00 47.44 62 SER D CA 1
ATOM 13407 C C . SER D 1 84 ? 110.905 65.731 34.282 1.00 47.28 62 SER D C 1
ATOM 13408 O O . SER D 1 84 ? 109.702 65.686 34.270 1.00 41.77 62 SER D O 1
ATOM 13411 N N . MET D 1 85 ? 111.600 66.232 35.303 1.00 43.24 63 MET D N 1
ATOM 13412 C CA . MET D 1 85 ? 110.958 66.763 36.494 1.00 47.06 63 MET D CA 1
ATOM 13413 C C . MET D 1 85 ? 111.928 67.680 37.175 1.00 42.59 63 MET D C 1
ATOM 13414 O O . MET D 1 85 ? 113.148 67.441 37.146 1.00 36.02 63 MET D O 1
ATOM 13419 N N . GLY D 1 86 ? 111.394 68.743 37.775 1.00 38.12 64 GLY D N 1
ATOM 13420 C CA . GLY D 1 86 ? 112.155 69.510 38.774 1.00 35.45 64 GLY D CA 1
ATOM 13421 C C . GLY D 1 86 ? 111.971 68.822 40.108 1.00 37.00 64 GLY D C 1
ATOM 13422 O O . GLY D 1 86 ? 110.913 68.835 40.678 1.00 35.18 64 GLY D O 1
ATOM 13423 N N . MET D 1 87 ? 113.000 68.143 40.560 1.00 34.45 65 MET D N 1
ATOM 13424 C CA . MET D 1 87 ? 112.869 67.258 41.719 1.00 35.41 65 MET D CA 1
ATOM 13425 C C . MET D 1 87 ? 113.551 67.803 42.906 1.00 30.58 65 MET D C 1
ATOM 13426 O O . MET D 1 87 ? 114.662 68.376 42.800 1.00 36.76 65 MET D O 1
ATOM 13431 N N . LEU D 1 88 ? 112.968 67.571 44.065 1.00 30.14 66 LEU D N 1
ATOM 13432 C CA . LEU D 1 88 ? 113.674 67.772 45.317 1.00 34.46 66 LEU D CA 1
ATOM 13433 C C . LEU D 1 88 ? 114.561 66.548 45.613 1.00 40.13 66 LEU D C 1
ATOM 13434 O O . LEU D 1 88 ? 114.272 65.454 45.163 1.00 41.30 66 LEU D O 1
ATOM 13439 N N . ASP D 1 89 ? 115.597 66.759 46.389 1.00 41.01 67 ASP D N 1
ATOM 13440 C CA . ASP D 1 89 ? 116.473 65.668 46.842 1.00 45.88 67 ASP D CA 1
ATOM 13441 C C . ASP D 1 89 ? 116.084 65.173 48.216 1.00 45.62 67 ASP D C 1
ATOM 13442 O O . ASP D 1 89 ? 115.675 65.958 49.081 1.00 46.13 67 ASP D O 1
ATOM 13447 N N . ASP D 1 90 ? 116.270 63.868 48.423 1.00 41.55 68 ASP D N 1
ATOM 13448 C CA . ASP D 1 90 ? 116.051 63.243 49.721 1.00 47.09 68 ASP D CA 1
ATOM 13449 C C . ASP D 1 90 ? 114.705 63.667 50.347 1.00 35.50 68 ASP D C 1
ATOM 13450 O O . ASP D 1 90 ? 114.629 64.114 51.500 1.00 40.87 68 ASP D O 1
ATOM 13455 N N . ILE D 1 91 ? 113.646 63.401 49.617 1.00 34.71 69 ILE D N 1
ATOM 13456 C CA . ILE D 1 91 ? 112.292 63.702 50.105 1.00 41.00 69 ILE D CA 1
ATOM 13457 C C . ILE D 1 91 ? 111.896 62.786 51.287 1.00 48.18 69 ILE D C 1
ATOM 13458 O O . ILE D 1 91 ? 110.991 63.124 52.053 1.00 36.75 69 ILE D O 1
ATOM 13463 N N . GLU D 1 92 ? 112.666 61.704 51.494 1.00 38.41 70 GLU D N 1
ATOM 13464 C CA . GLU D 1 92 ? 112.398 60.745 52.560 1.00 37.33 70 GLU D CA 1
ATOM 13465 C C . GLU D 1 92 ? 112.946 61.180 53.886 1.00 33.79 70 GLU D C 1
ATOM 13466 O O . GLU D 1 92 ? 112.647 60.606 54.931 1.00 37.52 70 GLU D O 1
ATOM 13472 N N . HIS D 1 93 ? 113.827 62.131 53.866 1.00 35.17 71 HIS D N 1
ATOM 13473 C CA . HIS D 1 93 ? 114.507 62.557 55.075 1.00 31.41 71 HIS D CA 1
ATOM 13474 C C . HIS D 1 93 ? 113.629 63.412 56.016 1.00 41.30 71 HIS D C 1
ATOM 13475 O O . HIS D 1 93 ? 112.863 64.309 55.570 1.00 36.08 71 HIS D O 1
ATOM 13482 N N . PHE D 1 94 ? 113.729 63.133 57.314 1.00 33.80 72 PHE D N 1
ATOM 13483 C CA . PHE D 1 94 ? 112.923 63.853 58.356 1.00 38.21 72 PHE D CA 1
ATOM 13484 C C . PHE D 1 94 ? 113.609 63.696 59.695 1.00 39.18 72 PHE D C 1
ATOM 13485 O O . PHE D 1 94 ? 114.448 62.769 59.891 1.00 37.02 72 PHE D O 1
ATOM 13493 N N . ASP D 1 95 ? 113.344 64.641 60.577 1.00 32.12 73 ASP D N 1
ATOM 13494 C CA . ASP D 1 95 ? 113.870 64.634 61.974 1.00 34.70 73 ASP D CA 1
ATOM 13495 C C . ASP D 1 95 ? 112.662 64.535 62.927 1.00 33.71 73 ASP D C 1
ATOM 13496 O O . ASP D 1 95 ? 112.247 65.541 63.552 1.00 35.37 73 ASP D O 1
ATOM 13501 N N . PRO D 1 96 ? 112.024 63.327 63.004 1.00 34.74 74 PRO D N 1
ATOM 13502 C CA . PRO D 1 96 ? 110.813 63.191 63.847 1.00 34.56 74 PRO D CA 1
ATOM 13503 C C . PRO D 1 96 ? 111.015 63.478 65.289 1.00 35.39 74 PRO D C 1
ATOM 13504 O O . PRO D 1 96 ? 110.145 64.123 65.960 1.00 36.46 74 PRO D O 1
ATOM 13508 N N . LEU D 1 97 ? 112.179 63.144 65.817 1.00 38.52 75 LEU D N 1
ATOM 13509 C CA . LEU D 1 97 ? 112.436 63.402 67.261 1.00 35.00 75 LEU D CA 1
ATOM 13510 C C . LEU D 1 97 ? 112.409 64.906 67.559 1.00 35.42 75 LEU D C 1
ATOM 13511 O O . LEU D 1 97 ? 111.987 65.331 68.622 1.00 33.66 75 LEU D O 1
ATOM 13516 N N . PHE D 1 98 ? 112.880 65.729 66.608 1.00 34.29 76 PHE D N 1
ATOM 13517 C CA . PHE D 1 98 ? 112.861 67.189 66.818 1.00 29.78 76 PHE D CA 1
ATOM 13518 C C . PHE D 1 98 ? 111.450 67.684 67.098 1.00 31.56 76 PHE D C 1
ATOM 13519 O O . PHE D 1 98 ? 111.219 68.560 67.958 1.00 34.74 76 PHE D O 1
ATOM 13527 N N . PHE D 1 99 ? 110.509 67.051 66.449 1.00 31.25 77 PHE D N 1
ATOM 13528 C CA . PHE D 1 99 ? 109.100 67.446 66.470 1.00 34.65 77 PHE D CA 1
ATOM 13529 C C . PHE D 1 99 ? 108.236 66.578 67.443 1.00 39.93 77 PHE D C 1
ATOM 13530 O O . PHE D 1 99 ? 106.996 66.634 67.425 1.00 41.84 77 PHE D O 1
ATOM 13538 N N . ASN D 1 100 ? 108.909 65.866 68.338 1.00 36.68 78 ASN D N 1
ATOM 13539 C CA . ASN D 1 100 ? 108.256 64.940 69.295 1.00 37.71 78 ASN D CA 1
ATOM 13540 C C . ASN D 1 100 ? 107.320 63.965 68.616 1.00 39.44 78 ASN D C 1
ATOM 13541 O O . ASN D 1 100 ? 106.187 63.771 69.047 1.00 43.00 78 ASN D O 1
ATOM 13546 N N . ILE D 1 101 ? 107.771 63.411 67.524 1.00 39.04 79 ILE D N 1
ATOM 13547 C CA . ILE D 1 101 ? 107.047 62.429 66.795 1.00 39.28 79 ILE D CA 1
ATOM 13548 C C . ILE D 1 101 ? 107.816 61.125 66.873 1.00 44.90 79 ILE D C 1
ATOM 13549 O O . ILE D 1 101 ? 109.004 61.087 66.518 1.00 42.20 79 ILE D O 1
ATOM 13554 N N . PRO D 1 102 ? 107.119 60.020 67.204 1.00 49.31 80 PRO D N 1
ATOM 13555 C CA . PRO D 1 102 ? 107.807 58.736 67.218 1.00 54.56 80 PRO D CA 1
ATOM 13556 C C . PRO D 1 102 ? 108.328 58.379 65.824 1.00 46.58 80 PRO D C 1
ATOM 13557 O O . PRO D 1 102 ? 107.593 58.458 64.847 1.00 47.81 80 PRO D O 1
ATOM 13561 N N . PRO D 1 103 ? 109.542 57.857 65.750 1.00 56.13 81 PRO D N 1
ATOM 13562 C CA . PRO D 1 103 ? 110.100 57.383 64.483 1.00 58.76 81 PRO D CA 1
ATOM 13563 C C . PRO D 1 103 ? 109.185 56.485 63.652 1.00 61.92 81 PRO D C 1
ATOM 13564 O O . PRO D 1 103 ? 109.119 56.642 62.440 1.00 50.91 81 PRO D O 1
ATOM 13568 N N . SER D 1 104 ? 108.401 55.632 64.299 1.00 59.54 82 SER D N 1
ATOM 13569 C CA . SER D 1 104 ? 107.498 54.746 63.552 1.00 61.01 82 SER D CA 1
ATOM 13570 C C . SER D 1 104 ? 106.328 55.502 62.908 1.00 53.84 82 SER D C 1
ATOM 13571 O O . SER D 1 104 ? 105.816 55.103 61.873 1.00 58.55 82 SER D O 1
ATOM 13574 N N . GLU D 1 105 ? 105.885 56.568 63.554 1.00 51.55 83 GLU D N 1
ATOM 13575 C CA . GLU D 1 105 ? 104.826 57.427 62.998 1.00 54.34 83 GLU D CA 1
ATOM 13576 C C . GLU D 1 105 ? 105.336 58.155 61.733 1.00 51.55 83 GLU D C 1
ATOM 13577 O O . GLU D 1 105 ? 104.579 58.376 60.802 1.00 50.51 83 GLU D O 1
ATOM 13583 N N . ALA D 1 106 ? 106.641 58.443 61.687 1.00 48.38 84 ALA D N 1
ATOM 13584 C CA . ALA D 1 106 ? 107.258 59.177 60.556 1.00 41.99 84 ALA D CA 1
ATOM 13585 C C . ALA D 1 106 ? 107.082 58.435 59.226 1.00 48.17 84 ALA D C 1
ATOM 13586 O O . ALA D 1 106 ? 106.773 59.036 58.189 1.00 41.02 84 ALA D O 1
ATOM 13588 N N . GLU D 1 107 ? 107.156 57.099 59.269 1.00 39.41 85 GLU D N 1
ATOM 13589 C CA . GLU D 1 107 ? 106.966 56.284 58.086 1.00 38.68 85 GLU D CA 1
ATOM 13590 C C . GLU D 1 107 ? 105.566 56.380 57.551 1.00 32.92 85 GLU D C 1
ATOM 13591 O O . GLU D 1 107 ? 105.305 56.079 56.367 1.00 44.21 85 GLU D O 1
ATOM 13597 N N . LEU D 1 108 ? 104.636 56.662 58.446 1.00 36.70 86 LEU D N 1
ATOM 13598 C CA . LEU D 1 108 ? 103.179 56.730 58.085 1.00 37.87 86 LEU D CA 1
ATOM 13599 C C . LEU D 1 108 ? 102.745 58.181 57.666 1.00 40.98 86 LEU D C 1
ATOM 13600 O O . LEU D 1 108 ? 101.583 58.418 57.344 1.00 43.65 86 LEU D O 1
ATOM 13605 N N . MET D 1 109 ? 103.676 59.115 57.724 1.00 39.90 87 MET D N 1
ATOM 13606 C CA . MET D 1 109 ? 103.407 60.541 57.374 1.00 37.04 87 MET D CA 1
ATOM 13607 C C . MET D 1 109 ? 103.783 60.863 55.972 1.00 29.10 87 MET D C 1
ATOM 13608 O O . MET D 1 109 ? 104.888 60.604 55.519 1.00 34.01 87 MET D O 1
ATOM 13613 N N . ASP D 1 110 ? 102.858 61.480 55.266 1.00 33.04 88 ASP D N 1
ATOM 13614 C CA . ASP D 1 110 ? 103.096 62.011 53.913 1.00 34.09 88 ASP D CA 1
ATOM 13615 C C . ASP D 1 110 ? 104.350 62.896 53.968 1.00 34.24 88 ASP D C 1
ATOM 13616 O O . ASP D 1 110 ? 104.497 63.697 54.876 1.00 32.08 88 ASP D O 1
ATOM 13621 N N . PRO D 1 111 ? 105.319 62.619 53.121 1.00 31.43 89 PRO D N 1
ATOM 13622 C CA . PRO D 1 111 ? 106.507 63.442 53.164 1.00 35.99 89 PRO D CA 1
ATOM 13623 C C . PRO D 1 111 ? 106.155 64.929 52.884 1.00 38.81 89 PRO D C 1
ATOM 13624 O O . PRO D 1 111 ? 106.931 65.805 53.201 1.00 30.47 89 PRO D O 1
ATOM 13628 N N . GLN D 1 112 ? 105.027 65.187 52.207 1.00 34.21 90 GLN D N 1
ATOM 13629 C CA . GLN D 1 112 ? 104.595 66.627 52.009 1.00 34.56 90 GLN D CA 1
ATOM 13630 C C . GLN D 1 112 ? 104.418 67.282 53.349 1.00 30.93 90 GLN D C 1
ATOM 13631 O O . GLN D 1 112 ? 104.833 68.395 53.539 1.00 31.56 90 GLN D O 1
ATOM 13637 N N . HIS D 1 113 ? 103.940 66.518 54.318 1.00 30.54 91 HIS D N 1
ATOM 13638 C CA . HIS D 1 113 ? 103.703 67.031 55.665 1.00 30.18 91 HIS D CA 1
ATOM 13639 C C . HIS D 1 113 ? 105.016 67.221 56.362 1.00 35.38 91 HIS D C 1
ATOM 13640 O O . HIS D 1 113 ? 105.205 68.206 57.082 1.00 30.92 91 HIS D O 1
ATOM 13647 N N . ARG D 1 114 ? 105.913 66.230 56.207 1.00 27.32 92 ARG D N 1
ATOM 13648 C CA . ARG D 1 114 ? 107.190 66.240 56.885 1.00 27.63 92 ARG D CA 1
ATOM 13649 C C . ARG D 1 114 ? 108.050 67.370 56.425 1.00 26.73 92 ARG D C 1
ATOM 13650 O O . ARG D 1 114 ? 108.642 68.095 57.208 1.00 33.79 92 ARG D O 1
ATOM 13658 N N . ILE D 1 115 ? 108.071 67.569 55.122 1.00 31.83 93 ILE D N 1
ATOM 13659 C CA . ILE D 1 115 ? 108.899 68.615 54.550 1.00 30.06 93 ILE D CA 1
ATOM 13660 C C . ILE D 1 115 ? 108.356 69.988 54.884 1.00 28.67 93 ILE D C 1
ATOM 13661 O O . ILE D 1 115 ? 109.111 70.908 55.091 1.00 26.85 93 ILE D O 1
ATOM 13666 N N . PHE D 1 116 ? 107.045 70.146 54.858 1.00 27.43 94 PHE D N 1
ATOM 13667 C CA . PHE D 1 116 ? 106.476 71.473 55.178 1.00 27.33 94 PHE D CA 1
ATOM 13668 C C . PHE D 1 116 ? 106.605 71.789 56.629 1.00 25.17 94 PHE D C 1
ATOM 13669 O O . PHE D 1 116 ? 106.924 72.933 57.013 1.00 31.39 94 PHE D O 1
ATOM 13677 N N . LEU D 1 117 ? 106.523 70.753 57.474 1.00 30.33 95 LEU D N 1
ATOM 13678 C CA . LEU D 1 117 ? 106.810 70.968 58.884 1.00 31.56 95 LEU D CA 1
ATOM 13679 C C . LEU D 1 117 ? 108.250 71.557 59.127 1.00 31.12 95 LEU D C 1
ATOM 13680 O O . LEU D 1 117 ? 108.423 72.555 59.882 1.00 33.09 95 LEU D O 1
ATOM 13685 N N . GLN D 1 118 ? 109.240 70.989 58.443 1.00 29.10 96 GLN D N 1
ATOM 13686 C CA . GLN D 1 118 ? 110.583 71.479 58.502 1.00 29.62 96 GLN D CA 1
ATOM 13687 C C . GLN D 1 118 ? 110.716 72.932 57.937 1.00 27.84 96 GLN D C 1
ATOM 13688 O O . GLN D 1 118 ? 111.272 73.792 58.588 1.00 29.03 96 GLN D O 1
ATOM 13694 N N . GLU D 1 119 ? 110.183 73.156 56.748 1.00 30.84 97 GLU D N 1
ATOM 13695 C CA . GLU D 1 119 ? 110.344 74.488 56.073 1.00 32.99 97 GLU D CA 1
ATOM 13696 C C . GLU D 1 119 ? 109.565 75.582 56.786 1.00 29.13 97 GLU D C 1
ATOM 13697 O O . GLU D 1 119 ? 110.096 76.684 57.021 1.00 31.02 97 GLU D O 1
ATOM 13703 N N . GLY D 1 120 ? 108.353 75.246 57.265 1.00 27.44 98 GLY D N 1
ATOM 13704 C CA . GLY D 1 120 ? 107.587 76.156 58.033 1.00 29.95 98 GLY D CA 1
ATOM 13705 C C . GLY D 1 120 ? 108.300 76.572 59.296 1.00 34.71 98 GLY D C 1
ATOM 13706 O O . GLY D 1 120 ? 108.389 77.775 59.623 1.00 31.35 98 GLY D O 1
ATOM 13707 N N . TYR D 1 121 ? 108.837 75.591 60.010 1.00 31.91 99 TYR D N 1
ATOM 13708 C CA . TYR D 1 121 ? 109.570 75.875 61.241 1.00 30.40 99 TYR D CA 1
ATOM 13709 C C . TYR D 1 121 ? 110.784 76.792 60.953 1.00 26.36 99 TYR D C 1
ATOM 13710 O O . TYR D 1 121 ? 111.063 77.758 61.682 1.00 31.71 99 TYR D O 1
ATOM 13719 N N . LYS D 1 122 ? 111.493 76.483 59.892 1.00 27.39 100 LYS D N 1
ATOM 13720 C CA . LYS D 1 122 ? 112.632 77.237 59.537 1.00 29.47 100 LYS D CA 1
ATOM 13721 C C . LYS D 1 122 ? 112.274 78.721 59.197 1.00 29.67 100 LYS D C 1
ATOM 13722 O O . LYS D 1 122 ? 113.090 79.620 59.395 1.00 27.67 100 LYS D O 1
ATOM 13728 N N . ALA D 1 123 ? 111.107 78.934 58.613 1.00 29.61 101 ALA D N 1
ATOM 13729 C CA . ALA D 1 123 ? 110.709 80.283 58.242 1.00 29.03 101 ALA D CA 1
ATOM 13730 C C . ALA D 1 123 ? 110.529 81.125 59.476 1.00 26.14 101 ALA D C 1
ATOM 13731 O O . ALA D 1 123 ? 110.892 82.321 59.479 1.00 27.60 101 ALA D O 1
ATOM 13733 N N . PHE D 1 124 ? 109.956 80.532 60.532 1.00 25.15 102 PHE D N 1
ATOM 13734 C CA . PHE D 1 124 ? 109.872 81.204 61.831 1.00 25.93 102 PHE D CA 1
ATOM 13735 C C . PHE D 1 124 ? 111.259 81.530 62.371 1.00 29.35 102 PHE D C 1
ATOM 13736 O O . PHE D 1 124 ? 111.497 82.632 62.882 1.00 27.12 102 PHE D O 1
ATOM 13744 N N . GLU D 1 125 ? 112.179 80.559 62.308 1.00 29.76 103 GLU D N 1
ATOM 13745 C CA . GLU D 1 125 ? 113.574 80.837 62.716 1.00 31.04 103 GLU D CA 1
ATOM 13746 C C . GLU D 1 125 ? 114.269 81.914 61.859 1.00 31.17 103 GLU D C 1
ATOM 13747 O O . GLU D 1 125 ? 115.029 82.762 62.383 1.00 29.62 103 GLU D O 1
ATOM 13753 N N . ASP D 1 126 ? 114.027 81.883 60.554 1.00 29.82 104 ASP D N 1
ATOM 13754 C CA . ASP D 1 126 ? 114.525 82.903 59.696 1.00 26.24 104 ASP D CA 1
ATOM 13755 C C . ASP D 1 126 ? 114.124 84.300 60.186 1.00 31.79 104 ASP D C 1
ATOM 13756 O O . ASP D 1 126 ? 114.956 85.195 60.226 1.00 30.47 104 ASP D O 1
ATOM 13761 N N . ALA D 1 127 ? 112.850 84.467 60.527 1.00 26.26 105 ALA D N 1
ATOM 13762 C CA . ALA D 1 127 ? 112.363 85.696 61.122 1.00 34.10 105 ALA D CA 1
ATOM 13763 C C . ALA D 1 127 ? 113.002 86.067 62.513 1.00 35.66 105 ALA D C 1
ATOM 13764 O O . ALA D 1 127 ? 112.780 87.176 63.001 1.00 36.95 105 ALA D O 1
ATOM 13766 N N . GLY D 1 128 ? 113.591 85.086 63.185 1.00 35.62 106 GLY D N 1
ATOM 13767 C CA . GLY D 1 128 ? 114.091 85.230 64.553 1.00 39.83 106 GLY D CA 1
ATOM 13768 C C . GLY D 1 128 ? 113.084 84.948 65.661 1.00 43.42 106 GLY D C 1
ATOM 13769 O O . GLY D 1 128 ? 113.125 85.603 66.679 1.00 39.77 106 GLY D O 1
ATOM 13770 N N . TYR D 1 129 ? 112.100 84.067 65.391 1.00 35.70 107 TYR D N 1
ATOM 13771 C CA . TYR D 1 129 ? 111.067 83.634 66.382 1.00 37.52 107 TYR D CA 1
ATOM 13772 C C . TYR D 1 129 ? 111.344 82.170 66.785 1.00 45.74 107 TYR D C 1
ATOM 13773 O O . TYR D 1 129 ? 111.817 81.378 65.978 1.00 45.39 107 TYR D O 1
ATOM 13782 N N . ASN D 1 130 ? 111.097 81.836 68.042 1.00 55.79 108 ASN D N 1
ATOM 13783 C CA . ASN D 1 130 ? 111.358 80.473 68.539 1.00 51.28 108 ASN D CA 1
ATOM 13784 C C . ASN D 1 130 ? 110.166 79.940 69.309 1.00 49.64 108 ASN D C 1
ATOM 13785 O O . ASN D 1 130 ? 109.153 80.650 69.452 1.00 53.60 108 ASN D O 1
ATOM 13790 N N . ALA D 1 131 ? 110.197 78.659 69.680 1.00 46.40 109 ALA D N 1
ATOM 13791 C CA . ALA D 1 131 ? 109.053 78.041 70.376 1.00 51.53 109 ALA D CA 1
ATOM 13792 C C . ALA D 1 131 ? 108.555 78.873 71.550 1.00 47.84 109 ALA D C 1
ATOM 13793 O O . ALA D 1 131 ? 107.353 79.014 71.786 1.00 49.93 109 ALA D O 1
ATOM 13795 N N . ARG D 1 132 ? 109.473 79.463 72.276 1.00 41.82 110 ARG D N 1
ATOM 13796 C CA . ARG D 1 132 ? 109.108 80.242 73.461 1.00 45.84 110 ARG D CA 1
ATOM 13797 C C . ARG D 1 132 ? 108.351 81.509 73.118 1.00 47.50 110 ARG D C 1
ATOM 13798 O O . ARG D 1 132 ? 107.350 81.868 73.748 1.00 44.46 110 ARG D O 1
ATOM 13806 N N . THR D 1 133 ? 108.819 82.201 72.117 1.00 34.22 111 THR D N 1
ATOM 13807 C CA . THR D 1 133 ? 108.185 83.432 71.701 1.00 41.57 111 THR D CA 1
ATOM 13808 C C . THR D 1 133 ? 106.900 83.186 70.875 1.00 42.39 111 THR D C 1
ATOM 13809 O O . THR D 1 133 ? 106.127 84.091 70.662 1.00 47.85 111 THR D O 1
ATOM 13813 N N . LEU D 1 134 ? 106.749 81.992 70.309 1.00 31.77 112 LEU D N 1
ATOM 13814 C CA . LEU D 1 134 ? 105.524 81.704 69.464 1.00 34.45 112 LEU D CA 1
ATOM 13815 C C . LEU D 1 134 ? 104.403 81.089 70.259 1.00 35.47 112 LEU D C 1
ATOM 13816 O O . LEU D 1 134 ? 103.244 81.064 69.831 1.00 39.85 112 LEU D O 1
ATOM 13821 N N . ASN D 1 135 ? 104.743 80.582 71.440 1.00 33.36 113 ASN D N 1
ATOM 13822 C CA . ASN D 1 135 ? 103.769 79.919 72.294 1.00 33.04 113 ASN D CA 1
ATOM 13823 C C . ASN D 1 135 ? 102.519 80.739 72.535 1.00 30.48 113 ASN D C 1
ATOM 13824 O O . ASN D 1 135 ? 102.581 81.903 72.920 1.00 35.00 113 ASN D O 1
ATOM 13829 N N . GLU D 1 136 ? 101.371 80.159 72.237 1.00 35.73 114 GLU D N 1
ATOM 13830 C CA . GLU D 1 136 ? 100.055 80.878 72.321 1.00 35.51 114 GLU D CA 1
ATOM 13831 C C . GLU D 1 136 ? 99.830 82.093 71.383 1.00 36.90 114 GLU D C 1
ATOM 13832 O O . GLU D 1 136 ? 98.779 82.724 71.456 1.00 34.39 114 GLU D O 1
ATOM 13838 N N . LYS D 1 137 ? 100.706 82.313 70.433 1.00 31.53 115 LYS D N 1
ATOM 13839 C CA . LYS D 1 137 ? 100.515 83.400 69.500 1.00 36.32 115 LYS D CA 1
ATOM 13840 C C . LYS D 1 137 ? 99.282 83.103 68.601 1.00 32.91 115 LYS D C 1
ATOM 13841 O O . LYS D 1 137 ? 99.055 81.965 68.174 1.00 27.09 115 LYS D O 1
ATOM 13847 N N . LYS D 1 138 ? 98.559 84.151 68.261 1.00 32.70 116 LYS D N 1
ATOM 13848 C CA . LYS D 1 138 ? 97.447 84.025 67.298 1.00 35.32 116 LYS D CA 1
ATOM 13849 C C . LYS D 1 138 ? 97.981 84.049 65.901 1.00 31.24 116 LYS D C 1
ATOM 13850 O O . LYS D 1 138 ? 97.849 85.057 65.179 1.00 33.60 116 LYS D O 1
ATOM 13856 N N . CYS D 1 139 ? 98.692 83.008 65.547 1.00 28.70 117 CYS D N 1
ATOM 13857 C CA . CYS D 1 139 ? 99.302 82.898 64.240 1.00 27.61 117 CYS D CA 1
ATOM 13858 C C . CYS D 1 139 ? 98.522 81.962 63.451 1.00 32.25 117 CYS D C 1
ATOM 13859 O O . CYS D 1 139 ? 98.386 80.760 63.855 1.00 32.01 117 CYS D O 1
ATOM 13862 N N . GLY D 1 140 ? 97.944 82.447 62.345 1.00 31.63 118 GLY D N 1
ATOM 13863 C CA . GLY D 1 140 ? 97.238 81.537 61.389 1.00 28.63 118 GLY D CA 1
ATOM 13864 C C . GLY D 1 140 ? 98.231 80.743 60.516 1.00 30.23 118 GLY D C 1
ATOM 13865 O O . GLY D 1 140 ? 99.343 81.196 60.275 1.00 31.56 118 GLY D O 1
ATOM 13866 N N . VAL D 1 141 ? 97.827 79.582 60.038 1.00 25.18 119 VAL D N 1
ATOM 13867 C CA . VAL D 1 141 ? 98.626 78.814 59.125 1.00 27.80 119 VAL D CA 1
ATOM 13868 C C . VAL D 1 141 ? 97.801 78.492 57.908 1.00 32.26 119 VAL D C 1
ATOM 13869 O O . VAL D 1 141 ? 96.698 77.982 58.019 1.00 29.81 119 VAL D O 1
ATOM 13873 N N . TYR D 1 142 ? 98.296 78.896 56.743 1.00 27.88 120 TYR D N 1
ATOM 13874 C CA . TYR D 1 142 ? 97.535 78.725 55.508 1.00 29.07 120 TYR D CA 1
ATOM 13875 C C . TYR D 1 142 ? 98.428 77.965 54.507 1.00 28.34 120 TYR D C 1
ATOM 13876 O O . TYR D 1 142 ? 99.391 78.494 54.068 1.00 27.13 120 TYR D O 1
ATOM 13885 N N . LEU D 1 143 ? 98.077 76.707 54.227 1.00 25.07 121 LEU D N 1
ATOM 13886 C CA . LEU D 1 143 ? 98.992 75.786 53.555 1.00 25.74 121 LEU D CA 1
ATOM 13887 C C . LEU D 1 143 ? 98.432 75.326 52.247 1.00 23.80 121 LEU D C 1
ATOM 13888 O O . LEU D 1 143 ? 97.428 74.633 52.209 1.00 28.78 121 LEU D O 1
ATOM 13893 N N . GLY D 1 144 ? 99.108 75.672 51.174 1.00 21.70 122 GLY D N 1
ATOM 13894 C CA . GLY D 1 144 ? 98.744 75.219 49.855 1.00 28.57 122 GLY D CA 1
ATOM 13895 C C . GLY D 1 144 ? 99.164 73.741 49.681 1.00 28.28 122 GLY D C 1
ATOM 13896 O O . GLY D 1 144 ? 100.331 73.388 49.891 1.00 28.40 122 GLY D O 1
ATOM 13897 N N . ILE D 1 145 ? 98.219 72.895 49.309 1.00 27.88 123 ILE D N 1
ATOM 13898 C CA . ILE D 1 145 ? 98.521 71.492 49.121 1.00 28.51 123 ILE D CA 1
ATOM 13899 C C . ILE D 1 145 ? 97.440 70.907 48.262 1.00 32.84 123 ILE D C 1
ATOM 13900 O O . ILE D 1 145 ? 96.311 71.363 48.312 1.00 29.47 123 ILE D O 1
ATOM 13905 N N . MET D 1 146 ? 97.814 70.015 47.350 1.00 32.21 124 MET D N 1
ATOM 13906 C CA . MET D 1 146 ? 96.888 69.582 46.289 1.00 32.48 124 MET D CA 1
ATOM 13907 C C . MET D 1 146 ? 96.978 68.089 45.888 1.00 37.40 124 MET D C 1
ATOM 13908 O O . MET D 1 146 ? 96.332 67.690 44.947 1.00 38.48 124 MET D O 1
ATOM 13913 N N . SER D 1 147 ? 97.712 67.269 46.635 1.00 32.92 125 SER D N 1
ATOM 13914 C CA . SER D 1 147 ? 97.820 65.822 46.290 1.00 37.42 125 SER D CA 1
ATOM 13915 C C . SER D 1 147 ? 97.941 64.975 47.545 1.00 38.21 125 SER D C 1
ATOM 13916 O O . SER D 1 147 ? 98.401 65.438 48.552 1.00 38.14 125 SER D O 1
ATOM 13919 N N . ASN D 1 148 ? 97.535 63.722 47.419 1.00 36.59 126 ASN D N 1
ATOM 13920 C CA . ASN D 1 148 ? 97.486 62.740 48.470 1.00 37.45 126 ASN D CA 1
ATOM 13921 C C . ASN D 1 148 ? 98.161 61.375 48.073 1.00 37.26 126 ASN D C 1
ATOM 13922 O O . ASN D 1 148 ? 97.728 60.349 48.518 1.00 41.52 126 ASN D O 1
ATOM 13927 N N . GLU D 1 149 ? 99.151 61.392 47.220 1.00 43.33 127 GLU D N 1
ATOM 13928 C CA . GLU D 1 149 ? 99.781 60.150 46.730 1.00 45.34 127 GLU D CA 1
ATOM 13929 C C . GLU D 1 149 ? 100.255 59.178 47.839 1.00 43.75 127 GLU D C 1
ATOM 13930 O O . GLU D 1 149 ? 99.964 57.979 47.804 1.00 38.83 127 GLU D O 1
ATOM 13936 N N . TYR D 1 150 ? 100.954 59.697 48.828 1.00 38.26 128 TYR D N 1
ATOM 13937 C CA . TYR D 1 150 ? 101.507 58.848 49.890 1.00 43.49 128 TYR D CA 1
ATOM 13938 C C . TYR D 1 150 ? 100.446 58.097 50.669 1.00 49.72 128 TYR D C 1
ATOM 13939 O O . TYR D 1 150 ? 100.618 56.920 50.999 1.00 44.23 128 TYR D O 1
ATOM 13948 N N . GLY D 1 151 ? 99.375 58.792 50.988 1.00 48.72 129 GLY D N 1
ATOM 13949 C CA . GLY D 1 151 ? 98.313 58.219 51.782 1.00 48.14 129 GLY D CA 1
ATOM 13950 C C . GLY D 1 151 ? 97.669 57.083 51.037 1.00 56.98 129 GLY D C 1
ATOM 13951 O O . GLY D 1 151 ? 97.378 56.047 51.608 1.00 49.92 129 GLY D O 1
ATOM 13952 N N . VAL D 1 152 ? 97.497 57.281 49.738 1.00 58.65 130 VAL D N 1
ATOM 13953 C CA . VAL D 1 152 ? 96.975 56.255 48.877 1.00 52.57 130 VAL D CA 1
ATOM 13954 C C . VAL D 1 152 ? 97.967 55.066 48.837 1.00 66.24 130 VAL D C 1
ATOM 13955 O O . VAL D 1 152 ? 97.561 53.930 49.000 1.00 70.17 130 VAL D O 1
ATOM 13959 N N . MET D 1 153 ? 99.250 55.352 48.597 1.00 55.60 131 MET D N 1
ATOM 13960 C CA . MET D 1 153 ? 100.289 54.315 48.508 1.00 52.23 131 MET D CA 1
ATOM 13961 C C . MET D 1 153 ? 100.234 53.464 49.752 1.00 52.36 131 MET D C 1
ATOM 13962 O O . MET D 1 153 ? 100.436 52.258 49.714 1.00 71.38 131 MET D O 1
ATOM 13967 N N . LEU D 1 154 ? 100.068 54.117 50.882 1.00 52.37 132 LEU D N 1
ATOM 13968 C CA . LEU D 1 154 ? 99.996 53.417 52.135 1.00 55.00 132 LEU D CA 1
ATOM 13969 C C . LEU D 1 154 ? 98.746 52.529 52.148 1.00 66.82 132 LEU D C 1
ATOM 13970 O O . LEU D 1 154 ? 98.526 51.801 53.112 1.00 72.84 132 LEU D O 1
ATOM 13975 N N . THR D 1 163 ? 93.680 59.057 58.063 1.00 70.03 141 THR D N 1
ATOM 13976 C CA . THR D 1 163 ? 93.343 60.159 58.957 1.00 81.31 141 THR D CA 1
ATOM 13977 C C . THR D 1 163 ? 94.555 61.066 59.159 1.00 74.66 141 THR D C 1
ATOM 13978 O O . THR D 1 163 ? 94.489 62.294 58.917 1.00 65.92 141 THR D O 1
ATOM 13982 N N . GLY D 1 164 ? 95.665 60.456 59.585 1.00 57.90 142 GLY D N 1
ATOM 13983 C CA . GLY D 1 164 ? 96.919 61.171 59.758 1.00 47.57 142 GLY D CA 1
ATOM 13984 C C . GLY D 1 164 ? 97.306 61.963 58.521 1.00 52.84 142 GLY D C 1
ATOM 13985 O O . GLY D 1 164 ? 97.892 63.018 58.653 1.00 58.40 142 GLY D O 1
ATOM 13986 N N . ASN D 1 165 ? 96.919 61.500 57.313 1.00 34.60 143 ASN D N 1
ATOM 13987 C CA . ASN D 1 165 ? 97.392 62.157 56.109 1.00 39.38 143 ASN D CA 1
ATOM 13988 C C . ASN D 1 165 ? 96.330 63.070 55.366 1.00 31.79 143 ASN D C 1
ATOM 13989 O O . ASN D 1 165 ? 96.447 63.357 54.214 1.00 48.91 143 ASN D O 1
ATOM 13994 N N . SER D 1 166 ? 95.410 63.621 56.103 1.00 33.15 144 SER D N 1
ATOM 13995 C CA . SER D 1 166 ? 94.455 64.547 55.526 1.00 35.33 144 SER D CA 1
ATOM 13996 C C . SER D 1 166 ? 95.119 65.962 55.341 1.00 31.52 144 SER D C 1
ATOM 13997 O O . SER D 1 166 ? 96.102 66.321 56.005 1.00 31.59 144 SER D O 1
ATOM 14000 N N . PHE D 1 167 ? 94.591 66.717 54.406 1.00 31.87 145 PHE D N 1
ATOM 14001 C CA . PHE D 1 167 ? 94.974 68.130 54.257 1.00 30.40 145 PHE D CA 1
ATOM 14002 C C . PHE D 1 167 ? 94.791 68.875 55.593 1.00 25.23 145 PHE D C 1
ATOM 14003 O O . PHE D 1 167 ? 95.640 69.682 55.985 1.00 33.05 145 PHE D O 1
ATOM 14011 N N . ALA D 1 168 ? 93.698 68.570 56.311 1.00 29.90 146 ALA D N 1
ATOM 14012 C CA . ALA D 1 168 ? 93.441 69.270 57.574 1.00 29.94 146 ALA D CA 1
ATOM 14013 C C . ALA D 1 168 ? 94.660 69.110 58.519 1.00 32.62 146 ALA D C 1
ATOM 14014 O O . ALA D 1 168 ? 95.115 70.081 59.152 1.00 30.19 146 ALA D O 1
ATOM 14016 N N . ILE D 1 169 ? 95.157 67.880 58.613 1.00 32.03 147 ILE D N 1
ATOM 14017 C CA . ILE D 1 169 ? 96.248 67.595 59.548 1.00 29.94 147 ILE D CA 1
ATOM 14018 C C . ILE D 1 169 ? 97.551 68.179 59.045 1.00 24.77 147 ILE D C 1
ATOM 14019 O O . ILE D 1 169 ? 98.368 68.645 59.815 1.00 32.03 147 ILE D O 1
ATOM 14024 N N . ALA D 1 170 ? 97.732 68.201 57.728 1.00 24.74 148 ALA D N 1
ATOM 14025 C CA . ALA D 1 170 ? 98.933 68.762 57.194 1.00 26.42 148 ALA D CA 1
ATOM 14026 C C . ALA D 1 170 ? 99.089 70.204 57.673 1.00 27.89 148 ALA D C 1
ATOM 14027 O O . ALA D 1 170 ? 100.230 70.678 58.040 1.00 25.94 148 ALA D O 1
ATOM 14029 N N . ALA D 1 171 ? 97.977 70.941 57.638 1.00 29.23 149 ALA D N 1
ATOM 14030 C CA . ALA D 1 171 ? 98.009 72.375 58.024 1.00 28.61 149 ALA D CA 1
ATOM 14031 C C . ALA D 1 171 ? 98.150 72.547 59.546 1.00 30.63 149 ALA D C 1
ATOM 14032 O O . ALA D 1 171 ? 98.666 73.550 60.048 1.00 31.33 149 ALA D O 1
ATOM 14034 N N . ALA D 1 172 ? 97.667 71.586 60.282 1.00 27.02 150 ALA D N 1
ATOM 14035 C CA . ALA D 1 172 ? 97.688 71.657 61.752 1.00 27.41 150 ALA D CA 1
ATOM 14036 C C . ALA D 1 172 ? 98.995 71.193 62.436 1.00 32.38 150 ALA D C 1
ATOM 14037 O O . ALA D 1 172 ? 99.163 71.409 63.609 1.00 30.14 150 ALA D O 1
ATOM 14039 N N . ARG D 1 173 ? 99.879 70.533 61.709 1.00 29.37 151 ARG D N 1
ATOM 14040 C CA . ARG D 1 173 ? 101.110 69.995 62.338 1.00 31.17 151 ARG D CA 1
ATOM 14041 C C . ARG D 1 173 ? 101.887 71.112 63.025 1.00 35.46 151 ARG D C 1
ATOM 14042 O O . ARG D 1 173 ? 102.465 70.931 64.120 1.00 29.29 151 ARG D O 1
ATOM 14050 N N . ILE D 1 174 ? 102.078 72.222 62.304 1.00 31.30 152 ILE D N 1
ATOM 14051 C CA . ILE D 1 174 ? 102.871 73.314 62.869 1.00 29.53 152 ILE D CA 1
ATOM 14052 C C . ILE D 1 174 ? 102.185 73.916 64.157 1.00 30.31 152 ILE D C 1
ATOM 14053 O O . ILE D 1 174 ? 102.843 74.132 65.149 1.00 29.33 152 ILE D O 1
ATOM 14058 N N . PRO D 1 175 ? 100.892 74.257 64.083 1.00 26.31 153 PRO D N 1
ATOM 14059 C CA . PRO D 1 175 ? 100.203 74.816 65.236 1.00 29.67 153 PRO D CA 1
ATOM 14060 C C . PRO D 1 175 ? 100.254 73.874 66.436 1.00 27.06 153 PRO D C 1
ATOM 14061 O O . PRO D 1 175 ? 100.378 74.323 67.541 1.00 32.28 153 PRO D O 1
ATOM 14065 N N . TYR D 1 176 ? 100.138 72.578 66.170 1.00 29.30 154 TYR D N 1
ATOM 14066 C CA . TYR D 1 176 ? 100.222 71.571 67.230 1.00 31.92 154 TYR D CA 1
ATOM 14067 C C . TYR D 1 176 ? 101.587 71.557 67.906 1.00 36.30 154 TYR D C 1
ATOM 14068 O O . TYR D 1 176 ? 101.688 71.632 69.135 1.00 38.15 154 TYR D O 1
ATOM 14077 N N . PHE D 1 177 ? 102.631 71.566 67.101 1.00 33.00 155 PHE D N 1
ATOM 14078 C CA . PHE D 1 177 ? 104.004 71.602 67.592 1.00 29.40 155 PHE D CA 1
ATOM 14079 C C . PHE D 1 177 ? 104.319 72.866 68.336 1.00 34.01 155 PHE D C 1
ATOM 14080 O O . PHE D 1 177 ? 104.900 72.829 69.406 1.00 34.57 155 PHE D O 1
ATOM 14088 N N . LEU D 1 178 ? 103.936 74.016 67.797 1.00 30.39 156 LEU D N 1
ATOM 14089 C CA . LEU D 1 178 ? 104.362 75.262 68.383 1.00 28.67 156 LEU D CA 1
ATOM 14090 C C . LEU D 1 178 ? 103.364 75.881 69.300 1.00 28.21 156 LEU D C 1
ATOM 14091 O O . LEU D 1 178 ? 103.609 77.017 69.828 1.00 34.42 156 LEU D O 1
ATOM 14096 N N . ASN D 1 179 ? 102.171 75.256 69.396 1.00 29.04 157 ASN D N 1
ATOM 14097 C CA . ASN D 1 179 ? 101.030 75.789 70.217 1.00 33.08 157 ASN D CA 1
ATOM 14098 C C . ASN D 1 179 ? 100.500 77.151 69.714 1.00 30.54 157 ASN D C 1
ATOM 14099 O O . ASN D 1 179 ? 100.342 78.132 70.488 1.00 30.38 157 ASN D O 1
ATOM 14104 N N . LEU D 1 180 ? 100.290 77.212 68.412 1.00 27.97 158 LEU D N 1
ATOM 14105 C CA . LEU D 1 180 ? 99.736 78.385 67.773 1.00 31.65 158 LEU D CA 1
ATOM 14106 C C . LEU D 1 180 ? 98.223 78.318 67.859 1.00 29.47 158 LEU D C 1
ATOM 14107 O O . LEU D 1 180 ? 97.642 77.235 67.878 1.00 27.39 158 LEU D O 1
ATOM 14112 N N . LYS D 1 181 ? 97.575 79.488 67.853 1.00 30.62 159 LYS D N 1
ATOM 14113 C CA . LYS D 1 181 ? 96.119 79.559 68.119 1.00 29.42 159 LYS D CA 1
ATOM 14114 C C . LYS D 1 181 ? 95.305 80.237 66.995 1.00 30.16 159 LYS D C 1
ATOM 14115 O O . LYS D 1 181 ? 94.117 80.419 67.125 1.00 28.28 159 LYS D O 1
ATOM 14121 N N . GLY D 1 182 ? 95.932 80.668 65.932 1.00 28.51 160 GLY D N 1
ATOM 14122 C CA . GLY D 1 182 ? 95.147 81.166 64.762 1.00 32.71 160 GLY D CA 1
ATOM 14123 C C . GLY D 1 182 ? 94.650 79.959 63.983 1.00 28.31 160 GLY D C 1
ATOM 14124 O O . GLY D 1 182 ? 95.167 78.833 64.184 1.00 29.02 160 GLY D O 1
ATOM 14125 N N . PRO D 1 183 ? 93.704 80.162 63.059 1.00 31.04 161 PRO D N 1
ATOM 14126 C CA . PRO D 1 183 ? 93.154 79.007 62.307 1.00 29.45 161 PRO D CA 1
ATOM 14127 C C . PRO D 1 183 ? 94.210 78.351 61.455 1.00 28.85 161 PRO D C 1
ATOM 14128 O O . PRO D 1 183 ? 95.116 79.038 60.955 1.00 27.44 161 PRO D O 1
ATOM 14132 N N . ALA D 1 184 ? 94.148 77.040 61.328 1.00 27.42 162 ALA D N 1
ATOM 14133 C CA . ALA D 1 184 ? 95.050 76.339 60.433 1.00 23.92 162 ALA D CA 1
ATOM 14134 C C . ALA D 1 184 ? 94.229 75.724 59.310 1.00 25.47 162 ALA D C 1
ATOM 14135 O O . ALA D 1 184 ? 93.332 74.905 59.566 1.00 26.31 162 ALA D O 1
ATOM 14137 N N . ILE D 1 185 ? 94.425 76.209 58.106 1.00 25.02 163 ILE D N 1
ATOM 14138 C CA . ILE D 1 185 ? 93.554 75.848 56.986 1.00 26.89 163 ILE D CA 1
ATOM 14139 C C . ILE D 1 185 ? 94.439 75.404 55.838 1.00 30.99 163 ILE D C 1
ATOM 14140 O O . ILE D 1 185 ? 95.246 76.208 55.365 1.00 28.83 163 ILE D O 1
ATOM 14145 N N . PRO D 1 186 ? 94.175 74.193 55.276 1.00 26.92 164 PRO D N 1
ATOM 14146 C CA . PRO D 1 186 ? 94.772 73.889 54.025 1.00 27.77 164 PRO D CA 1
ATOM 14147 C C . PRO D 1 186 ? 93.992 74.551 52.876 1.00 28.01 164 PRO D C 1
ATOM 14148 O O . PRO D 1 186 ? 92.797 74.730 52.958 1.00 31.53 164 PRO D O 1
ATOM 14152 N N . ILE D 1 187 ? 94.709 74.916 51.845 1.00 30.10 165 ILE D N 1
ATOM 14153 C CA . ILE D 1 187 ? 94.094 75.450 50.617 1.00 30.29 165 ILE D CA 1
ATOM 14154 C C . ILE D 1 187 ? 94.439 74.559 49.418 1.00 28.51 165 ILE D C 1
ATOM 14155 O O . ILE D 1 187 ? 95.646 74.386 49.077 1.00 25.75 165 ILE D O 1
ATOM 14160 N N . ASP D 1 188 ? 93.431 73.928 48.842 1.00 30.80 166 ASP D N 1
ATOM 14161 C CA . ASP D 1 188 ? 93.579 73.265 47.523 1.00 27.65 166 ASP D CA 1
ATOM 14162 C C . ASP D 1 188 ? 92.802 74.002 46.454 1.00 29.38 166 ASP D C 1
ATOM 14163 O O . ASP D 1 188 ? 91.637 73.678 46.169 1.00 31.53 166 ASP D O 1
ATOM 14168 N N . THR D 1 189 ? 93.456 74.977 45.835 1.00 28.02 167 THR D N 1
ATOM 14169 C CA . THR D 1 189 ? 92.967 75.538 44.595 1.00 26.99 167 THR D CA 1
ATOM 14170 C C . THR D 1 189 ? 93.987 75.240 43.525 1.00 28.96 167 THR D C 1
ATOM 14171 O O . THR D 1 189 ? 94.284 76.076 42.662 1.00 27.89 167 THR D O 1
ATOM 14175 N N . ALA D 1 190 ? 94.560 74.034 43.598 1.00 29.00 168 ALA D N 1
ATOM 14176 C CA . ALA D 1 190 ? 95.551 73.586 42.640 1.00 30.57 168 ALA D CA 1
ATOM 14177 C C . ALA D 1 190 ? 96.676 74.583 42.639 1.00 29.87 168 ALA D C 1
ATOM 14178 O O . ALA D 1 190 ? 97.164 74.947 43.728 1.00 33.61 168 ALA D O 1
ATOM 14180 N N . SER D 1 191 ? 97.192 74.983 41.466 1.00 29.76 169 SER D N 1
ATOM 14181 C CA . SER D 1 191 ? 98.413 75.771 41.448 1.00 31.77 169 SER D CA 1
ATOM 14182 C C . SER D 1 191 ? 98.315 77.215 41.898 1.00 36.63 169 SER D C 1
ATOM 14183 O O . SER D 1 191 ? 99.352 77.848 42.189 1.00 38.20 169 SER D O 1
ATOM 14186 N N . SER D 1 192 ? 97.111 77.714 42.172 1.00 25.98 170 SER D N 1
ATOM 14187 C CA . SER D 1 192 ? 97.031 79.053 42.844 1.00 26.79 170 SER D CA 1
ATOM 14188 C C . SER D 1 192 ? 97.065 78.982 44.375 1.00 30.00 170 SER D C 1
ATOM 14189 O O . SER D 1 192 ? 97.035 79.988 45.054 1.00 27.56 170 SER D O 1
ATOM 14192 N N . SER D 1 193 ? 97.186 77.766 44.931 1.00 30.26 171 SER D N 1
ATOM 14193 C CA . SER D 1 193 ? 96.875 77.537 46.408 1.00 26.30 171 SER D CA 1
ATOM 14194 C C . SER D 1 193 ? 97.679 78.451 47.304 1.00 33.16 171 SER D C 1
ATOM 14195 O O . SER D 1 193 ? 97.152 79.013 48.259 1.00 27.87 171 SER D O 1
ATOM 14198 N N . SER D 1 194 ? 99.002 78.481 47.131 1.00 26.24 172 SER D N 1
ATOM 14199 C CA . SER D 1 194 ? 99.780 79.200 48.073 1.00 33.17 172 SER D CA 1
ATOM 14200 C C . SER D 1 194 ? 99.569 80.731 47.985 1.00 30.02 172 SER D C 1
ATOM 14201 O O . SER D 1 194 ? 99.698 81.450 48.997 1.00 30.47 172 SER D O 1
ATOM 14204 N N . LEU D 1 195 ? 99.142 81.203 46.838 1.00 28.89 173 LEU D N 1
ATOM 14205 C CA . LEU D 1 195 ? 98.822 82.635 46.695 1.00 28.46 173 LEU D CA 1
ATOM 14206 C C . LEU D 1 195 ? 97.457 82.975 47.233 1.00 27.38 173 LEU D C 1
ATOM 14207 O O . LEU D 1 195 ? 97.232 84.064 47.768 1.00 26.90 173 LEU D O 1
ATOM 14212 N N . VAL D 1 196 ? 96.484 82.055 47.046 1.00 25.48 174 VAL D N 1
ATOM 14213 C CA . VAL D 1 196 ? 95.196 82.164 47.661 1.00 25.84 174 VAL D CA 1
ATOM 14214 C C . VAL D 1 196 ? 95.333 82.211 49.164 1.00 25.87 174 VAL D C 1
ATOM 14215 O O . VAL D 1 196 ? 94.698 83.078 49.851 1.00 28.69 174 VAL D O 1
ATOM 14219 N N . GLY D 1 197 ? 96.220 81.376 49.707 1.00 30.89 175 GLY D N 1
ATOM 14220 C CA . GLY D 1 197 ? 96.511 81.361 51.130 1.00 23.93 175 GLY D CA 1
ATOM 14221 C C . GLY D 1 197 ? 97.096 82.673 51.619 1.00 28.85 175 GLY D C 1
ATOM 14222 O O . GLY D 1 197 ? 96.705 83.183 52.677 1.00 27.33 175 GLY D O 1
ATOM 14223 N N . THR D 1 198 ? 97.934 83.291 50.782 1.00 28.44 176 THR D N 1
ATOM 14224 C CA . THR D 1 198 ? 98.563 84.584 51.104 1.00 26.08 176 THR D CA 1
ATOM 14225 C C . THR D 1 198 ? 97.475 85.684 51.192 1.00 24.16 176 THR D C 1
ATOM 14226 O O . THR D 1 198 ? 97.458 86.473 52.147 1.00 30.74 176 THR D O 1
ATOM 14230 N N . HIS D 1 199 ? 96.522 85.662 50.267 1.00 24.70 177 HIS D N 1
ATOM 14231 C CA . HIS D 1 199 ? 95.413 86.548 50.298 1.00 23.60 177 HIS D CA 1
ATOM 14232 C C . HIS D 1 199 ? 94.606 86.410 51.565 1.00 26.86 177 HIS D C 1
ATOM 14233 O O . HIS D 1 199 ? 94.248 87.404 52.191 1.00 26.90 177 HIS D O 1
ATOM 14240 N N . LEU D 1 200 ? 94.203 85.176 51.898 1.00 26.81 178 LEU D N 1
ATOM 14241 C CA . LEU D 1 200 ? 93.453 84.954 53.087 1.00 25.55 178 LEU D CA 1
ATOM 14242 C C . LEU D 1 200 ? 94.140 85.430 54.344 1.00 22.53 178 LEU D C 1
ATOM 14243 O O . LEU D 1 200 ? 93.492 85.943 55.280 1.00 23.86 178 LEU D O 1
ATOM 14248 N N . ALA D 1 201 ? 95.413 85.137 54.454 1.00 24.17 179 ALA D N 1
ATOM 14249 C CA . ALA D 1 201 ? 96.148 85.501 55.613 1.00 25.61 179 ALA D CA 1
ATOM 14250 C C . ALA D 1 201 ? 96.157 87.040 55.716 1.00 28.68 179 ALA D C 1
ATOM 14251 O O . ALA D 1 201 ? 96.114 87.611 56.818 1.00 28.04 179 ALA D O 1
ATOM 14253 N N . ARG D 1 202 ? 96.453 87.662 54.585 1.00 26.10 180 ARG D N 1
ATOM 14254 C CA . ARG D 1 202 ? 96.512 89.139 54.541 1.00 25.63 180 ARG D CA 1
ATOM 14255 C C . ARG D 1 202 ? 95.221 89.737 55.036 1.00 25.37 180 ARG D C 1
ATOM 14256 O O . ARG D 1 202 ? 95.241 90.624 55.880 1.00 28.59 180 ARG D O 1
ATOM 14264 N N . GLN D 1 203 ? 94.076 89.185 54.599 1.00 27.61 181 GLN D N 1
ATOM 14265 C CA . GLN D 1 203 ? 92.781 89.689 55.039 1.00 30.16 181 GLN D CA 1
ATOM 14266 C C . GLN D 1 203 ? 92.528 89.488 56.520 1.00 30.96 181 GLN D C 1
ATOM 14267 O O . GLN D 1 203 ? 91.996 90.401 57.206 1.00 28.77 181 GLN D O 1
ATOM 14273 N N . ALA D 1 204 ? 92.926 88.327 57.047 1.00 25.54 182 ALA D N 1
ATOM 14274 C CA . ALA D 1 204 ? 92.783 88.057 58.473 1.00 24.93 182 ALA D CA 1
ATOM 14275 C C . ALA D 1 204 ? 93.708 88.982 59.353 1.00 23.64 182 ALA D C 1
ATOM 14276 O O . ALA D 1 204 ? 93.295 89.473 60.457 1.00 30.54 182 ALA D O 1
ATOM 14278 N N . LEU D 1 205 ? 94.899 89.247 58.864 1.00 25.56 183 LEU D N 1
ATOM 14279 C CA . LEU D 1 205 ? 95.828 90.223 59.504 1.00 26.87 183 LEU D CA 1
ATOM 14280 C C . LEU D 1 205 ? 95.260 91.636 59.531 1.00 32.80 183 LEU D C 1
ATOM 14281 O O . LEU D 1 205 ? 95.217 92.279 60.588 1.00 31.74 183 LEU D O 1
ATOM 14286 N N . ILE D 1 206 ? 94.764 92.102 58.392 1.00 30.93 184 ILE D N 1
ATOM 14287 C CA . ILE D 1 206 ? 94.173 93.467 58.307 1.00 34.78 184 ILE D CA 1
ATOM 14288 C C . ILE D 1 206 ? 92.923 93.623 59.185 1.00 34.83 184 ILE D C 1
ATOM 14289 O O . ILE D 1 206 ? 92.769 94.612 59.825 1.00 35.52 184 ILE D O 1
ATOM 14294 N N . ASN D 1 207 ? 92.096 92.583 59.260 1.00 30.17 185 ASN D N 1
ATOM 14295 C CA . ASN D 1 207 ? 90.938 92.559 60.133 1.00 30.05 185 ASN D CA 1
ATOM 14296 C C . ASN D 1 207 ? 91.224 92.276 61.636 1.00 32.45 185 ASN D C 1
ATOM 14297 O O . ASN D 1 207 ? 90.312 92.137 62.403 1.00 34.60 185 ASN D O 1
ATOM 14302 N N . LYS D 1 208 ? 92.490 92.138 61.999 1.00 27.87 186 LYS D N 1
ATOM 14303 C CA . LYS D 1 208 ? 92.939 91.893 63.334 1.00 32.25 186 LYS D CA 1
ATOM 14304 C C . LYS D 1 208 ? 92.441 90.572 63.960 1.00 33.33 186 LYS D C 1
ATOM 14305 O O . LYS D 1 208 ? 92.411 90.427 65.136 1.00 34.71 186 LYS D O 1
ATOM 14311 N N . GLU D 1 209 ? 92.156 89.589 63.134 1.00 31.63 187 GLU D N 1
ATOM 14312 C CA . GLU D 1 209 ? 91.725 88.299 63.630 1.00 35.36 187 GLU D CA 1
ATOM 14313 C C . GLU D 1 209 ? 92.920 87.478 64.036 1.00 34.76 187 GLU D C 1
ATOM 14314 O O . GLU D 1 209 ? 92.784 86.528 64.821 1.00 34.71 187 GLU D O 1
ATOM 14320 N N . ILE D 1 210 ? 94.055 87.748 63.406 1.00 32.38 188 ILE D N 1
ATOM 14321 C CA . ILE D 1 210 ? 95.292 87.087 63.746 1.00 30.21 188 ILE D CA 1
ATOM 14322 C C . ILE D 1 210 ? 96.348 88.145 63.851 1.00 32.18 188 ILE D C 1
ATOM 14323 O O . ILE D 1 210 ? 96.165 89.253 63.343 1.00 31.57 188 ILE D O 1
ATOM 14328 N N . ASP D 1 211 ? 97.459 87.789 64.474 1.00 29.49 189 ASP D N 1
ATOM 14329 C CA . ASP D 1 211 ? 98.602 88.726 64.689 1.00 32.25 189 ASP D CA 1
ATOM 14330 C C . ASP D 1 211 ? 99.876 88.333 63.955 1.00 32.80 189 ASP D C 1
ATOM 14331 O O . ASP D 1 211 ? 100.806 89.110 63.840 1.00 29.61 189 ASP D O 1
ATOM 14336 N N . MET D 1 212 ? 99.820 87.177 63.324 1.00 27.23 190 MET D N 1
ATOM 14337 C CA . MET D 1 212 ? 100.869 86.675 62.475 1.00 27.98 190 MET D CA 1
ATOM 14338 C C . MET D 1 212 ? 100.266 85.565 61.587 1.00 27.34 190 MET D C 1
ATOM 14339 O O . MET D 1 212 ? 99.203 84.975 61.946 1.00 28.92 190 MET D O 1
ATOM 14344 N N . ALA D 1 213 ? 100.898 85.289 60.439 1.00 24.87 191 ALA D N 1
ATOM 14345 C CA . ALA D 1 213 ? 100.530 84.151 59.604 1.00 27.20 191 ALA D CA 1
ATOM 14346 C C . ALA D 1 213 ? 101.727 83.470 59.081 1.00 28.58 191 ALA D C 1
ATOM 14347 O O . ALA D 1 213 ? 102.752 84.076 58.786 1.00 28.47 191 ALA D O 1
ATOM 14349 N N . LEU D 1 214 ? 101.635 82.165 59.019 1.00 24.22 192 LEU D N 1
ATOM 14350 C CA . LEU D 1 214 ? 102.575 81.395 58.219 1.00 25.67 192 LEU D CA 1
ATOM 14351 C C . LEU D 1 214 ? 101.847 80.958 56.975 1.00 27.86 192 LEU D C 1
ATOM 14352 O O . LEU D 1 214 ? 100.794 80.292 57.032 1.00 27.51 192 LEU D O 1
ATOM 14357 N N . VAL D 1 215 ? 102.400 81.273 55.818 1.00 27.03 193 VAL D N 1
ATOM 14358 C CA . VAL D 1 215 ? 101.721 80.935 54.593 1.00 25.24 193 VAL D CA 1
ATOM 14359 C C . VAL D 1 215 ? 102.679 80.147 53.706 1.00 28.85 193 VAL D C 1
ATOM 14360 O O . VAL D 1 215 ? 103.862 80.405 53.701 1.00 30.55 193 VAL D O 1
ATOM 14364 N N . GLY D 1 216 ? 102.177 79.130 53.040 1.00 30.27 194 GLY D N 1
ATOM 14365 C CA . GLY D 1 216 ? 103.086 78.329 52.277 1.00 34.34 194 GLY D CA 1
ATOM 14366 C C . GLY D 1 216 ? 102.433 77.383 51.360 1.00 31.59 194 GLY D C 1
ATOM 14367 O O . GLY D 1 216 ? 101.231 77.429 51.176 1.00 27.04 194 GLY D O 1
ATOM 14368 N N . GLY D 1 217 ? 103.260 76.528 50.754 1.00 25.21 195 GLY D N 1
ATOM 14369 C CA . GLY D 1 217 ? 102.790 75.550 49.833 1.00 25.32 195 GLY D CA 1
ATOM 14370 C C . GLY D 1 217 ? 103.799 74.414 49.715 1.00 27.81 195 GLY D C 1
ATOM 14371 O O . GLY D 1 217 ? 105.002 74.606 50.022 1.00 24.89 195 GLY D O 1
ATOM 14372 N N . VAL D 1 218 ? 103.289 73.232 49.365 1.00 25.31 196 VAL D N 1
ATOM 14373 C CA . VAL D 1 218 ? 104.133 72.076 49.186 1.00 28.26 196 VAL D CA 1
ATOM 14374 C C . VAL D 1 218 ? 103.565 71.165 48.101 1.00 30.82 196 VAL D C 1
ATOM 14375 O O . VAL D 1 218 ? 102.358 71.006 47.989 1.00 33.98 196 VAL D O 1
ATOM 14379 N N . SER D 1 219 ? 104.448 70.693 47.207 1.00 32.12 197 SER D N 1
ATOM 14380 C CA . SER D 1 219 ? 104.072 69.762 46.163 1.00 35.15 197 SER D CA 1
ATOM 14381 C C . SER D 1 219 ? 105.198 68.739 45.892 1.00 38.22 197 SER D C 1
ATOM 14382 O O . SER D 1 219 ? 106.369 69.083 45.807 1.00 29.25 197 SER D O 1
ATOM 14385 N N . LEU D 1 220 ? 104.808 67.492 45.808 1.00 30.87 198 LEU D N 1
ATOM 14386 C CA . LEU D 1 220 ? 105.722 66.368 45.424 1.00 36.51 198 LEU D CA 1
ATOM 14387 C C . LEU D 1 220 ? 104.975 65.512 44.376 1.00 40.63 198 LEU D C 1
ATOM 14388 O O . LEU D 1 220 ? 103.760 65.531 44.332 1.00 35.33 198 LEU D O 1
ATOM 14393 N N . TYR D 1 221 ? 105.725 64.815 43.534 1.00 34.70 199 TYR D N 1
ATOM 14394 C CA . TYR D 1 221 ? 105.148 63.982 42.464 1.00 32.99 199 TYR D CA 1
ATOM 14395 C C . TYR D 1 221 ? 105.727 62.562 42.651 1.00 40.47 199 TYR D C 1
ATOM 14396 O O . TYR D 1 221 ? 106.855 62.311 42.257 1.00 42.80 199 TYR D O 1
ATOM 14405 N N . LEU D 1 222 ? 105.077 61.809 43.520 1.00 38.22 200 LEU D N 1
ATOM 14406 C CA . LEU D 1 222 ? 105.586 60.520 43.987 1.00 49.00 200 LEU D CA 1
ATOM 14407 C C . LEU D 1 222 ? 105.340 59.347 43.028 1.00 56.02 200 LEU D C 1
ATOM 14408 O O . LEU D 1 222 ? 106.084 58.390 43.064 1.00 52.68 200 LEU D O 1
ATOM 14413 N N . THR D 1 223 ? 104.330 59.438 42.171 1.00 46.29 201 THR D N 1
ATOM 14414 C CA . THR D 1 223 ? 103.912 58.285 41.393 1.00 50.28 201 THR D CA 1
ATOM 14415 C C . THR D 1 223 ? 103.905 58.542 39.906 1.00 60.96 201 THR D C 1
ATOM 14416 O O . THR D 1 223 ? 103.601 59.653 39.468 1.00 49.71 201 THR D O 1
ATOM 14420 N N . PRO D 1 224 ? 104.155 57.478 39.111 1.00 60.67 202 PRO D N 1
ATOM 14421 C CA . PRO D 1 224 ? 104.030 57.577 37.663 1.00 65.36 202 PRO D CA 1
ATOM 14422 C C . PRO D 1 224 ? 102.622 57.900 37.239 1.00 62.25 202 PRO D C 1
ATOM 14423 O O . PRO D 1 224 ? 102.430 58.643 36.297 1.00 66.98 202 PRO D O 1
ATOM 14427 N N . GLU D 1 225 ? 101.652 57.447 38.026 1.00 62.44 203 GLU D N 1
ATOM 14428 C CA . GLU D 1 225 ? 100.226 57.666 37.709 1.00 64.40 203 GLU D CA 1
ATOM 14429 C C . GLU D 1 225 ? 99.855 59.150 37.610 1.00 66.64 203 GLU D C 1
ATOM 14430 O O . GLU D 1 225 ? 99.005 59.522 36.817 1.00 62.26 203 GLU D O 1
ATOM 14436 N N . SER D 1 226 ? 100.492 60.009 38.396 1.00 60.77 204 SER D N 1
ATOM 14437 C CA . SER D 1 226 ? 100.208 61.465 38.244 1.00 68.77 204 SER D CA 1
ATOM 14438 C C . SER D 1 226 ? 100.647 62.016 36.880 1.00 67.37 204 SER D C 1
ATOM 14439 O O . SER D 1 226 ? 99.925 62.784 36.247 1.00 72.57 204 SER D O 1
ATOM 14442 N N . TYR D 1 227 ? 101.825 61.599 36.430 1.00 65.28 205 TYR D N 1
ATOM 14443 C CA . TYR D 1 227 ? 102.382 62.074 35.146 1.00 63.73 205 TYR D CA 1
ATOM 14444 C C . TYR D 1 227 ? 101.521 61.763 33.914 1.00 53.38 205 TYR D C 1
ATOM 14445 O O . TYR D 1 227 ? 101.190 60.613 33.666 1.00 73.24 205 TYR D O 1
ATOM 14454 N N . GLY D 1 248 ? 106.702 78.572 20.353 1.00 48.43 226 GLY D N 1
ATOM 14455 C CA . GLY D 1 248 ? 107.526 77.430 20.886 1.00 62.86 226 GLY D CA 1
ATOM 14456 C C . GLY D 1 248 ? 106.962 76.669 22.100 1.00 70.77 226 GLY D C 1
ATOM 14457 O O . GLY D 1 248 ? 107.220 75.450 22.306 1.00 65.47 226 GLY D O 1
ATOM 14458 N N . ALA D 1 249 ? 106.220 77.401 22.922 1.00 63.29 227 ALA D N 1
ATOM 14459 C CA . ALA D 1 249 ? 105.668 76.878 24.188 1.00 58.79 227 ALA D CA 1
ATOM 14460 C C . ALA D 1 249 ? 104.823 75.649 23.895 1.00 58.84 227 ALA D C 1
ATOM 14461 O O . ALA D 1 249 ? 103.914 75.711 23.086 1.00 64.57 227 ALA D O 1
ATOM 14463 N N . ASN D 1 250 ? 105.074 74.553 24.603 1.00 49.49 228 ASN D N 1
ATOM 14464 C CA . ASN D 1 250 ? 104.354 73.293 24.306 1.00 61.52 228 ASN D CA 1
ATOM 14465 C C . ASN D 1 250 ? 103.976 72.472 25.542 1.00 55.24 228 ASN D C 1
ATOM 14466 O O . ASN D 1 250 ? 103.771 71.253 25.456 1.00 56.30 228 ASN D O 1
ATOM 14471 N N . GLY D 1 251 ? 103.848 73.149 26.685 1.00 58.91 229 GLY D N 1
ATOM 14472 C CA . GLY D 1 251 ? 103.441 72.489 27.938 1.00 60.81 229 GLY D CA 1
ATOM 14473 C C . GLY D 1 251 ? 104.463 72.708 29.047 1.00 51.12 229 GLY D C 1
ATOM 14474 O O . GLY D 1 251 ? 105.506 73.293 28.825 1.00 49.68 229 GLY D O 1
ATOM 14475 N N . PHE D 1 252 ? 104.107 72.327 30.266 1.00 44.33 230 PHE D N 1
ATOM 14476 C CA . PHE D 1 252 ? 104.998 72.577 31.427 1.00 52.60 230 PHE D CA 1
ATOM 14477 C C . PHE D 1 252 ? 105.703 71.304 31.835 1.00 53.32 230 PHE D C 1
ATOM 14478 O O . PHE D 1 252 ? 105.392 70.231 31.338 1.00 55.15 230 PHE D O 1
ATOM 14486 N N . VAL D 1 253 ? 106.712 71.437 32.664 1.00 42.11 231 VAL D N 1
ATOM 14487 C CA . VAL D 1 253 ? 107.330 70.287 33.261 1.00 41.32 231 VAL D CA 1
ATOM 14488 C C . VAL D 1 253 ? 107.002 70.374 34.769 1.00 41.65 231 VAL D C 1
ATOM 14489 O O . VAL D 1 253 ? 107.237 71.408 35.396 1.00 38.29 231 VAL D O 1
ATOM 14493 N N . PRO D 1 254 ? 106.434 69.309 35.330 1.00 41.18 232 PRO D N 1
ATOM 14494 C CA . PRO D 1 254 ? 106.184 69.270 36.798 1.00 32.97 232 PRO D CA 1
ATOM 14495 C C . PRO D 1 254 ? 107.423 69.498 37.682 1.00 32.98 232 PRO D C 1
ATOM 14496 O O . PRO D 1 254 ? 108.556 69.067 37.366 1.00 35.68 232 PRO D O 1
ATOM 14500 N N . GLY D 1 255 ? 107.211 70.245 38.766 1.00 34.18 233 GLY D N 1
ATOM 14501 C CA . GLY D 1 255 ? 108.245 70.512 39.698 1.00 34.68 233 GLY D CA 1
ATOM 14502 C C . GLY D 1 255 ? 107.769 70.329 41.104 1.00 33.07 233 GLY D C 1
ATOM 14503 O O . GLY D 1 255 ? 106.587 70.383 41.388 1.00 36.51 233 GLY D O 1
ATOM 14504 N N . GLU D 1 256 ? 108.714 70.035 41.965 1.00 33.81 234 GLU D N 1
ATOM 14505 C CA . GLU D 1 256 ? 108.471 69.767 43.379 1.00 35.80 234 GLU D CA 1
ATOM 14506 C C . GLU D 1 256 ? 109.002 70.936 44.189 1.00 33.58 234 GLU D C 1
ATOM 14507 O O . GLU D 1 256 ? 109.912 71.608 43.759 1.00 40.76 234 GLU D O 1
ATOM 14513 N N . GLY D 1 257 ? 108.438 71.167 45.366 1.00 31.28 235 GLY D N 1
ATOM 14514 C CA . GLY D 1 257 ? 108.880 72.309 46.180 1.00 34.13 235 GLY D CA 1
ATOM 14515 C C . GLY D 1 257 ? 108.090 72.491 47.438 1.00 32.30 235 GLY D C 1
ATOM 14516 O O . GLY D 1 257 ? 106.998 71.941 47.600 1.00 27.94 235 GLY D O 1
ATOM 14517 N N . ALA D 1 258 ? 108.675 73.230 48.334 1.00 31.89 236 ALA D N 1
ATOM 14518 C CA . ALA D 1 258 ? 108.074 73.574 49.586 1.00 32.69 236 ALA D CA 1
ATOM 14519 C C . ALA D 1 258 ? 108.611 74.939 50.022 1.00 38.78 236 ALA D C 1
ATOM 14520 O O . ALA D 1 258 ? 109.801 75.136 50.090 1.00 30.13 236 ALA D O 1
ATOM 14522 N N . GLY D 1 259 ? 107.717 75.886 50.283 1.00 31.46 237 GLY D N 1
ATOM 14523 C CA . GLY D 1 259 ? 108.127 77.161 50.813 1.00 28.83 237 GLY D CA 1
ATOM 14524 C C . GLY D 1 259 ? 107.153 77.713 51.819 1.00 27.50 237 GLY D C 1
ATOM 14525 O O . GLY D 1 259 ? 105.977 77.381 51.813 1.00 28.07 237 GLY D O 1
ATOM 14526 N N . ALA D 1 260 ? 107.645 78.639 52.622 1.00 28.59 238 ALA D N 1
ATOM 14527 C CA . ALA D 1 260 ? 106.835 79.340 53.599 1.00 28.22 238 ALA D CA 1
ATOM 14528 C C . ALA D 1 260 ? 107.303 80.798 53.790 1.00 27.42 238 ALA D C 1
ATOM 14529 O O . ALA D 1 260 ? 108.467 81.134 53.603 1.00 24.93 238 ALA D O 1
ATOM 14531 N N . LEU D 1 261 ? 106.334 81.644 54.152 1.00 26.25 239 LEU D N 1
ATOM 14532 C CA . LEU D 1 261 ? 106.564 83.036 54.515 1.00 26.80 239 LEU D CA 1
ATOM 14533 C C . LEU D 1 261 ? 105.932 83.286 55.851 1.00 27.37 239 LEU D C 1
ATOM 14534 O O . LEU D 1 261 ? 104.832 82.755 56.154 1.00 26.85 239 LEU D O 1
ATOM 14539 N N . VAL D 1 262 ? 106.510 84.190 56.591 1.00 29.84 240 VAL D N 1
ATOM 14540 C CA . VAL D 1 262 ? 105.914 84.654 57.827 1.00 26.18 240 VAL D CA 1
ATOM 14541 C C . VAL D 1 262 ? 105.481 86.115 57.617 1.00 26.89 240 VAL D C 1
ATOM 14542 O O . VAL D 1 262 ? 106.257 86.931 57.129 1.00 27.33 240 VAL D O 1
ATOM 14546 N N . LEU D 1 263 ? 104.222 86.387 57.918 1.00 27.03 241 LEU D N 1
ATOM 14547 C CA . LEU D 1 263 ? 103.563 87.668 57.598 1.00 28.02 241 LEU D CA 1
ATOM 14548 C C . LEU D 1 263 ? 103.063 88.324 58.901 1.00 33.31 241 LEU D C 1
ATOM 14549 O O . LEU D 1 263 ? 102.621 87.656 59.823 1.00 27.31 241 LEU D O 1
ATOM 14554 N N . LYS D 1 264 ? 103.202 89.639 58.974 1.00 28.47 242 LYS D N 1
ATOM 14555 C CA . LYS D 1 264 ? 102.687 90.428 60.062 1.00 29.80 242 LYS D CA 1
ATOM 14556 C C . LYS D 1 264 ? 102.126 91.779 59.480 1.00 30.64 242 LYS D C 1
ATOM 14557 O O . LYS D 1 264 ? 102.566 92.223 58.470 1.00 27.53 242 LYS D O 1
ATOM 14563 N N . ARG D 1 265 ? 101.248 92.431 60.204 1.00 26.70 243 ARG D N 1
ATOM 14564 C CA . ARG D 1 265 ? 100.950 93.872 59.916 1.00 26.27 243 ARG D CA 1
ATOM 14565 C C . ARG D 1 265 ? 102.242 94.715 59.978 1.00 31.88 243 ARG D C 1
ATOM 14566 O O . ARG D 1 265 ? 103.097 94.510 60.852 1.00 28.15 243 ARG D O 1
ATOM 14574 N N . LEU D 1 266 ? 102.435 95.586 58.999 1.00 31.71 244 LEU D N 1
ATOM 14575 C CA . LEU D 1 266 ? 103.681 96.381 58.939 1.00 32.45 244 LEU D CA 1
ATOM 14576 C C . LEU D 1 266 ? 103.973 97.149 60.232 1.00 35.09 244 LEU D C 1
ATOM 14577 O O . LEU D 1 266 ? 105.098 97.195 60.677 1.00 33.49 244 LEU D O 1
ATOM 14582 N N . LYS D 1 267 ? 102.944 97.726 60.833 1.00 33.80 245 LYS D N 1
ATOM 14583 C CA . LYS D 1 267 ? 103.110 98.493 62.038 1.00 40.56 245 LYS D CA 1
ATOM 14584 C C . LYS D 1 267 ? 103.720 97.625 63.178 1.00 42.80 245 LYS D C 1
ATOM 14585 O O . LYS D 1 267 ? 104.560 98.087 63.915 1.00 33.08 245 LYS D O 1
ATOM 14591 N N . ASP D 1 268 ? 103.214 96.413 63.355 1.00 33.87 246 ASP D N 1
ATOM 14592 C CA . ASP D 1 268 ? 103.731 95.476 64.362 1.00 32.81 246 ASP D CA 1
ATOM 14593 C C . ASP D 1 268 ? 105.131 95.095 64.026 1.00 36.35 246 ASP D C 1
ATOM 14594 O O . ASP D 1 268 ? 105.977 95.011 64.926 1.00 33.91 246 ASP D O 1
ATOM 14599 N N . ALA D 1 269 ? 105.407 94.809 62.747 1.00 27.87 247 ALA D N 1
ATOM 14600 C CA . ALA D 1 269 ? 106.771 94.371 62.367 1.00 30.34 247 ALA D CA 1
ATOM 14601 C C . ALA D 1 269 ? 107.811 95.476 62.719 1.00 33.79 247 ALA D C 1
ATOM 14602 O O . ALA D 1 269 ? 108.951 95.201 63.096 1.00 38.62 247 ALA D O 1
ATOM 14604 N N . GLU D 1 270 ? 107.426 96.727 62.496 1.00 32.42 248 GLU D N 1
ATOM 14605 C CA . GLU D 1 270 ? 108.319 97.875 62.790 1.00 33.33 248 GLU D CA 1
ATOM 14606 C C . GLU D 1 270 ? 108.474 98.082 64.293 1.00 34.61 248 GLU D C 1
ATOM 14607 O O . GLU D 1 270 ? 109.582 98.221 64.783 1.00 43.05 248 GLU D O 1
ATOM 14613 N N . ALA D 1 271 ? 107.377 97.974 65.028 1.00 41.05 249 ALA D N 1
ATOM 14614 C CA . ALA D 1 271 ? 107.422 98.086 66.516 1.00 39.55 249 ALA D CA 1
ATOM 14615 C C . ALA D 1 271 ? 108.229 96.952 67.153 1.00 42.19 249 ALA D C 1
ATOM 14616 O O . ALA D 1 271 ? 109.017 97.162 68.040 1.00 40.27 249 ALA D O 1
ATOM 14618 N N . ASP D 1 272 ? 108.131 95.773 66.583 1.00 38.13 250 ASP D N 1
ATOM 14619 C CA . ASP D 1 272 ? 108.848 94.600 67.095 1.00 36.32 250 ASP D CA 1
ATOM 14620 C C . ASP D 1 272 ? 110.287 94.532 66.580 1.00 33.24 250 ASP D C 1
ATOM 14621 O O . ASP D 1 272 ? 111.021 93.584 66.892 1.00 36.07 250 ASP D O 1
ATOM 14626 N N . ARG D 1 273 ? 110.670 95.459 65.699 1.00 33.15 251 ARG D N 1
ATOM 14627 C CA . ARG D 1 273 ? 112.041 95.476 65.136 1.00 34.78 251 ARG D CA 1
ATOM 14628 C C . ARG D 1 273 ? 112.409 94.179 64.297 1.00 40.11 251 ARG D C 1
ATOM 14629 O O . ARG D 1 273 ? 113.587 93.720 64.241 1.00 33.35 251 ARG D O 1
ATOM 14637 N N . ASP D 1 274 ? 111.382 93.564 63.686 1.00 37.85 252 ASP D N 1
ATOM 14638 C CA . ASP D 1 274 ? 111.612 92.452 62.758 1.00 34.85 252 ASP D CA 1
ATOM 14639 C C . ASP D 1 274 ? 112.484 92.899 61.610 1.00 33.04 252 ASP D C 1
ATOM 14640 O O . ASP D 1 274 ? 112.488 94.104 61.234 1.00 30.94 252 ASP D O 1
ATOM 14645 N N . HIS D 1 275 ? 113.184 91.963 60.978 1.00 35.67 253 HIS D N 1
ATOM 14646 C CA . HIS D 1 275 ? 113.749 92.229 59.663 1.00 32.79 253 HIS D CA 1
ATOM 14647 C C . HIS D 1 275 ? 112.673 91.978 58.562 1.00 36.84 253 HIS D C 1
ATOM 14648 O O . HIS D 1 275 ? 111.854 91.027 58.645 1.00 34.14 253 HIS D O 1
ATOM 14655 N N . ILE D 1 276 ? 112.616 92.879 57.592 1.00 32.33 254 ILE D N 1
ATOM 14656 C CA . ILE D 1 276 ? 111.494 92.956 56.674 1.00 32.45 254 ILE D CA 1
ATOM 14657 C C . ILE D 1 276 ? 111.986 92.808 55.264 1.00 40.15 254 ILE D C 1
ATOM 14658 O O . ILE D 1 276 ? 112.736 93.606 54.800 1.00 31.28 254 ILE D O 1
ATOM 14663 N N . TYR D 1 277 ? 111.468 91.812 54.555 1.00 29.86 255 TYR D N 1
ATOM 14664 C CA . TYR D 1 277 ? 111.896 91.529 53.199 1.00 31.50 255 TYR D CA 1
ATOM 14665 C C . TYR D 1 277 ? 111.180 92.376 52.150 1.00 27.37 255 TYR D C 1
ATOM 14666 O O . TYR D 1 277 ? 111.660 92.500 51.011 1.00 35.00 255 TYR D O 1
ATOM 14675 N N . GLY D 1 278 ? 109.964 92.761 52.461 1.00 27.04 256 GLY D N 1
ATOM 14676 C CA . GLY D 1 278 ? 109.110 93.457 51.528 1.00 28.91 256 GLY D CA 1
ATOM 14677 C C . GLY D 1 278 ? 107.737 93.591 52.108 1.00 29.07 256 GLY D C 1
ATOM 14678 O O . GLY D 1 278 ? 107.453 93.023 53.184 1.00 30.06 256 GLY D O 1
ATOM 14679 N N . ILE D 1 279 ? 106.854 94.276 51.390 1.00 28.61 257 ILE D N 1
ATOM 14680 C CA . ILE D 1 279 ? 105.504 94.444 51.853 1.00 28.07 257 ILE D CA 1
ATOM 14681 C C . ILE D 1 279 ? 104.483 94.113 50.802 1.00 30.33 257 ILE D C 1
ATOM 14682 O O . ILE D 1 279 ? 104.660 94.400 49.630 1.00 31.15 257 ILE D O 1
ATOM 14687 N N . ILE D 1 280 ? 103.411 93.452 51.215 1.00 28.48 258 ILE D N 1
ATOM 14688 C CA . ILE D 1 280 ? 102.320 93.205 50.329 1.00 27.44 258 ILE D CA 1
ATOM 14689 C C . ILE D 1 280 ? 101.347 94.394 50.438 1.00 29.29 258 ILE D C 1
ATOM 14690 O O . ILE D 1 280 ? 100.878 94.691 51.511 1.00 29.59 258 ILE D O 1
ATOM 14695 N N . ILE D 1 281 ? 101.104 95.080 49.324 1.00 28.79 259 ILE D N 1
ATOM 14696 C CA . ILE D 1 281 ? 100.263 96.268 49.303 1.00 28.48 259 ILE D CA 1
ATOM 14697 C C . ILE D 1 281 ? 98.985 96.078 48.580 1.00 31.81 259 ILE D C 1
ATOM 14698 O O . ILE D 1 281 ? 98.120 96.978 48.588 1.00 28.98 259 ILE D O 1
ATOM 14703 N N . GLY D 1 282 ? 98.784 94.886 48.000 1.00 27.37 260 GLY D N 1
ATOM 14704 C CA . GLY D 1 282 ? 97.467 94.575 47.392 1.00 27.20 260 GLY D CA 1
ATOM 14705 C C . GLY D 1 282 ? 97.378 93.085 47.071 1.00 27.76 260 GLY D C 1
ATOM 14706 O O . GLY D 1 282 ? 98.377 92.462 46.796 1.00 28.04 260 GLY D O 1
ATOM 14707 N N . SER D 1 283 ? 96.194 92.544 47.108 1.00 27.19 261 SER D N 1
ATOM 14708 C CA . SER D 1 283 ? 95.976 91.177 46.665 1.00 25.05 261 SER D CA 1
ATOM 14709 C C . SER D 1 283 ? 94.558 90.967 46.398 1.00 25.47 261 SER D C 1
ATOM 14710 O O . SER D 1 283 ? 93.713 91.736 46.846 1.00 28.20 261 SER D O 1
ATOM 14713 N N . GLY D 1 284 ? 94.269 89.964 45.570 1.00 24.80 262 GLY D N 1
ATOM 14714 C CA . GLY D 1 284 ? 92.886 89.593 45.248 1.00 25.95 262 GLY D CA 1
ATOM 14715 C C . GLY D 1 284 ? 92.829 88.157 44.684 1.00 27.79 262 GLY D C 1
ATOM 14716 O O . GLY D 1 284 ? 93.804 87.656 44.135 1.00 25.55 262 GLY D O 1
ATOM 14717 N N . ILE D 1 285 ? 91.637 87.597 44.687 1.00 27.02 263 ILE D N 1
ATOM 14718 C CA . ILE D 1 285 ? 91.371 86.313 44.092 1.00 28.38 263 ILE D CA 1
ATOM 14719 C C . ILE D 1 285 ? 90.010 86.356 43.413 1.00 29.71 263 ILE D C 1
ATOM 14720 O O . ILE D 1 285 ? 89.124 87.131 43.817 1.00 25.57 263 ILE D O 1
ATOM 14725 N N . ASN D 1 286 ? 89.821 85.477 42.431 1.00 23.80 264 ASN D N 1
ATOM 14726 C CA . ASN D 1 286 ? 88.545 85.371 41.748 1.00 31.46 264 ASN D CA 1
ATOM 14727 C C . ASN D 1 286 ? 88.475 84.047 40.998 1.00 28.28 264 ASN D C 1
ATOM 14728 O O . ASN D 1 286 ? 89.289 83.169 41.251 1.00 28.75 264 ASN D O 1
ATOM 14733 N N . GLN D 1 287 ? 87.442 83.889 40.192 1.00 24.90 265 GLN D N 1
ATOM 14734 C CA . GLN D 1 287 ? 87.248 82.695 39.365 1.00 28.50 265 GLN D CA 1
ATOM 14735 C C . GLN D 1 287 ? 87.201 83.043 37.888 1.00 28.12 265 GLN D C 1
ATOM 14736 O O . GLN D 1 287 ? 86.595 84.032 37.490 1.00 30.95 265 GLN D O 1
ATOM 14742 N N . ASP D 1 288 ? 87.581 82.066 37.096 1.00 29.69 266 ASP D N 1
ATOM 14743 C CA . ASP D 1 288 ? 87.318 82.028 35.662 1.00 30.62 266 ASP D CA 1
ATOM 14744 C C . ASP D 1 288 ? 85.865 81.895 35.296 1.00 31.97 266 ASP D C 1
ATOM 14745 O O . ASP D 1 288 ? 85.412 82.448 34.291 1.00 31.39 266 ASP D O 1
ATOM 14750 N N . GLY D 1 289 ? 85.113 81.157 36.102 1.00 28.84 267 GLY D N 1
ATOM 14751 C CA . GLY D 1 289 ? 83.749 80.860 35.789 1.00 27.96 267 GLY D CA 1
ATOM 14752 C C . GLY D 1 289 ? 83.661 79.927 34.609 1.00 29.82 267 GLY D C 1
ATOM 14753 O O . GLY D 1 289 ? 84.402 78.984 34.547 1.00 32.04 267 GLY D O 1
ATOM 14754 N N . LYS D 1 290 ? 82.735 80.201 33.672 1.00 29.64 268 LYS D N 1
ATOM 14755 C CA . LYS D 1 290 ? 82.444 79.268 32.584 1.00 32.59 268 LYS D CA 1
ATOM 14756 C C . LYS D 1 290 ? 83.434 79.527 31.444 1.00 33.64 268 LYS D C 1
ATOM 14757 O O . LYS D 1 290 ? 83.485 80.593 30.883 1.00 36.05 268 LYS D O 1
ATOM 14763 N N . THR D 1 291 ? 84.290 78.572 31.218 1.00 36.93 269 THR D N 1
ATOM 14764 C CA . THR D 1 291 ? 85.273 78.666 30.159 1.00 45.24 269 THR D CA 1
ATOM 14765 C C . THR D 1 291 ? 84.983 77.535 29.135 1.00 45.29 269 THR D C 1
ATOM 14766 O O . THR D 1 291 ? 84.128 76.688 29.378 1.00 43.35 269 THR D O 1
ATOM 14770 N N . ASN D 1 292 ? 85.792 77.447 28.088 1.00 42.96 270 ASN D N 1
ATOM 14771 C CA . ASN D 1 292 ? 85.735 76.325 27.164 1.00 42.07 270 ASN D CA 1
ATOM 14772 C C . ASN D 1 292 ? 86.500 75.095 27.681 1.00 39.32 270 ASN D C 1
ATOM 14773 O O . ASN D 1 292 ? 87.647 74.855 27.350 1.00 43.68 270 ASN D O 1
ATOM 14778 N N . GLY D 1 293 ? 85.870 74.354 28.573 1.00 42.60 271 GLY D N 1
ATOM 14779 C CA . GLY D 1 293 ? 86.561 73.341 29.339 1.00 42.07 271 GLY D CA 1
ATOM 14780 C C . GLY D 1 293 ? 87.055 73.924 30.659 1.00 47.35 271 GLY D C 1
ATOM 14781 O O . GLY D 1 293 ? 87.570 75.062 30.729 1.00 39.30 271 GLY D O 1
ATOM 14782 N N . ILE D 1 294 ? 86.918 73.141 31.708 1.00 48.37 272 ILE D N 1
ATOM 14783 C CA . ILE D 1 294 ? 87.048 73.666 33.081 1.00 50.76 272 ILE D CA 1
ATOM 14784 C C . ILE D 1 294 ? 88.477 74.084 33.431 1.00 52.36 272 ILE D C 1
ATOM 14785 O O . ILE D 1 294 ? 88.712 74.920 34.335 1.00 57.71 272 ILE D O 1
ATOM 14790 N N . THR D 1 295 ? 89.430 73.533 32.701 1.00 48.71 273 THR D N 1
ATOM 14791 C CA . THR D 1 295 ? 90.813 73.901 32.887 1.00 46.89 273 THR D CA 1
ATOM 14792 C C . THR D 1 295 ? 91.355 75.043 31.996 1.00 50.62 273 THR D C 1
ATOM 14793 O O . THR D 1 295 ? 92.527 75.369 32.061 1.00 53.70 273 THR D O 1
ATOM 14797 N N . ALA D 1 296 ? 90.525 75.596 31.134 1.00 47.59 274 ALA D N 1
ATOM 14798 C CA . ALA D 1 296 ? 90.993 76.621 30.224 1.00 36.61 274 ALA D CA 1
ATOM 14799 C C . ALA D 1 296 ? 90.944 77.952 30.995 1.00 38.96 274 ALA D C 1
ATOM 14800 O O . ALA D 1 296 ? 90.148 78.106 31.921 1.00 42.13 274 ALA D O 1
ATOM 14802 N N . PRO D 1 297 ? 91.798 78.916 30.632 1.00 42.84 275 PRO D N 1
ATOM 14803 C CA . PRO D 1 297 ? 91.800 80.230 31.304 1.00 39.10 275 PRO D CA 1
ATOM 14804 C C . PRO D 1 297 ? 90.764 81.178 30.747 1.00 38.29 275 PRO D C 1
ATOM 14805 O O . PRO D 1 297 ? 90.185 80.932 29.708 1.00 42.71 275 PRO D O 1
ATOM 14809 N N . SER D 1 298 ? 90.520 82.264 31.464 1.00 42.65 276 SER D N 1
ATOM 14810 C CA . SER D 1 298 ? 89.620 83.310 31.011 1.00 34.98 276 SER D CA 1
ATOM 14811 C C . SER D 1 298 ? 90.401 84.611 31.006 1.00 36.16 276 SER D C 1
ATOM 14812 O O . SER D 1 298 ? 90.865 85.121 32.069 1.00 32.72 276 SER D O 1
ATOM 14815 N N . ALA D 1 299 ? 90.523 85.185 29.835 1.00 33.41 277 ALA D N 1
ATOM 14816 C CA . ALA D 1 299 ? 91.175 86.504 29.689 1.00 37.00 277 ALA D CA 1
ATOM 14817 C C . ALA D 1 299 ? 90.475 87.545 30.538 1.00 31.50 277 ALA D C 1
ATOM 14818 O O . ALA D 1 299 ? 91.093 88.351 31.255 1.00 31.56 277 ALA D O 1
ATOM 14820 N N . LYS D 1 300 ? 89.172 87.513 30.451 1.00 33.52 278 LYS D N 1
ATOM 14821 C CA . LYS D 1 300 ? 88.345 88.486 31.083 1.00 41.02 278 LYS D CA 1
ATOM 14822 C C . LYS D 1 300 ? 88.459 88.432 32.603 1.00 33.35 278 LYS D C 1
ATOM 14823 O O . LYS D 1 300 ? 88.500 89.474 33.290 1.00 31.04 278 LYS D O 1
ATOM 14829 N N . SER D 1 301 ? 88.491 87.228 33.157 1.00 32.53 279 SER D N 1
ATOM 14830 C CA . SER D 1 301 ? 88.661 87.114 34.623 1.00 29.37 279 SER D CA 1
ATOM 14831 C C . SER D 1 301 ? 90.026 87.588 35.067 1.00 27.04 279 SER D C 1
ATOM 14832 O O . SER D 1 301 ? 90.152 88.186 36.105 1.00 31.93 279 SER D O 1
ATOM 14835 N N . GLN D 1 302 ? 91.062 87.278 34.321 1.00 27.47 280 GLN D N 1
ATOM 14836 C CA . GLN D 1 302 ? 92.402 87.732 34.697 1.00 27.94 280 GLN D CA 1
ATOM 14837 C C . GLN D 1 302 ? 92.456 89.263 34.682 1.00 31.88 280 GLN D C 1
ATOM 14838 O O . GLN D 1 302 ? 92.990 89.870 35.570 1.00 27.30 280 GLN D O 1
ATOM 14844 N N . MET D 1 303 ? 91.798 89.870 33.690 1.00 34.22 281 MET D N 1
ATOM 14845 C CA . MET D 1 303 ? 91.785 91.357 33.603 1.00 30.51 281 MET D CA 1
ATOM 14846 C C . MET D 1 303 ? 91.013 91.957 34.748 1.00 28.89 281 MET D C 1
ATOM 14847 O O . MET D 1 303 ? 91.475 92.908 35.358 1.00 30.34 281 MET D O 1
ATOM 14852 N N . ASP D 1 304 ? 89.835 91.405 35.034 1.00 28.67 282 ASP D N 1
ATOM 14853 C CA . ASP D 1 304 ? 88.997 91.922 36.094 1.00 30.53 282 ASP D CA 1
ATOM 14854 C C . ASP D 1 304 ? 89.746 91.812 37.481 1.00 31.37 282 ASP D C 1
ATOM 14855 O O . ASP D 1 304 ? 89.727 92.722 38.299 1.00 29.38 282 ASP D O 1
ATOM 14860 N N . LEU D 1 305 ? 90.479 90.715 37.642 1.00 32.22 283 LEU D N 1
ATOM 14861 C CA . LEU D 1 305 ? 91.235 90.444 38.877 1.00 32.53 283 LEU D CA 1
ATOM 14862 C C . LEU D 1 305 ? 92.276 91.563 39.067 1.00 30.64 283 LEU D C 1
ATOM 14863 O O . LEU D 1 305 ? 92.363 92.189 40.100 1.00 30.96 283 LEU D O 1
ATOM 14868 N N . GLU D 1 306 ? 93.014 91.848 38.009 1.00 26.86 284 GLU D N 1
ATOM 14869 C CA . GLU D 1 306 ? 94.139 92.756 38.100 1.00 26.31 284 GLU D CA 1
ATOM 14870 C C . GLU D 1 306 ? 93.623 94.181 38.231 1.00 25.83 284 GLU D C 1
ATOM 14871 O O . GLU D 1 306 ? 93.950 94.892 39.175 1.00 28.95 284 GLU D O 1
ATOM 14877 N N . ARG D 1 307 ? 92.677 94.530 37.371 1.00 34.23 285 ARG D N 1
ATOM 14878 C CA . ARG D 1 307 ? 92.032 95.885 37.399 1.00 33.79 285 ARG D CA 1
ATOM 14879 C C . ARG D 1 307 ? 91.433 96.150 38.782 1.00 32.20 285 ARG D C 1
ATOM 14880 O O . ARG D 1 307 ? 91.667 97.196 39.379 1.00 32.80 285 ARG D O 1
ATOM 14888 N N . ASP D 1 308 ? 90.664 95.182 39.317 1.00 33.16 286 ASP D N 1
ATOM 14889 C CA . ASP D 1 308 ? 89.994 95.383 40.643 1.00 34.30 286 ASP D CA 1
ATOM 14890 C C . ASP D 1 308 ? 90.974 95.598 41.780 1.00 31.99 286 ASP D C 1
ATOM 14891 O O . ASP D 1 308 ? 90.740 96.436 42.673 1.00 31.12 286 ASP D O 1
ATOM 14896 N N . ILE D 1 309 ? 92.105 94.884 41.747 1.00 32.54 287 ILE D N 1
ATOM 14897 C CA . ILE D 1 309 ? 93.139 95.052 42.753 1.00 28.40 287 ILE D CA 1
ATOM 14898 C C . ILE D 1 309 ? 93.780 96.421 42.647 1.00 31.66 287 ILE D C 1
ATOM 14899 O O . ILE D 1 309 ? 93.955 97.106 43.624 1.00 30.68 287 ILE D O 1
ATOM 14904 N N . TYR D 1 310 ? 94.127 96.819 41.440 1.00 27.23 288 TYR D N 1
ATOM 14905 C CA . TYR D 1 310 ? 94.815 98.090 41.234 1.00 31.63 288 TYR D CA 1
ATOM 14906 C C . TYR D 1 310 ? 93.891 99.267 41.579 1.00 31.47 288 TYR D C 1
ATOM 14907 O O . TYR D 1 310 ? 94.329 100.182 42.290 1.00 32.26 288 TYR D O 1
ATOM 14916 N N . GLU D 1 311 ? 92.598 99.116 41.318 1.00 34.40 289 GLU D N 1
ATOM 14917 C CA . GLU D 1 311 ? 91.604 100.151 41.694 1.00 38.39 289 GLU D CA 1
ATOM 14918 C C . GLU D 1 311 ? 91.362 100.190 43.182 1.00 38.09 289 GLU D C 1
ATOM 14919 O O . GLU D 1 311 ? 91.475 101.247 43.828 1.00 36.20 289 GLU D O 1
ATOM 14925 N N . THR D 1 312 ? 91.135 99.024 43.772 1.00 30.84 290 THR D N 1
ATOM 14926 C CA . THR D 1 312 ? 90.887 98.951 45.239 1.00 30.14 290 THR D CA 1
ATOM 14927 C C . THR D 1 312 ? 92.059 99.582 46.029 1.00 29.95 290 THR D C 1
ATOM 14928 O O . THR D 1 312 ? 91.883 100.227 47.040 1.00 29.83 290 THR D O 1
ATOM 14932 N N . TYR D 1 313 ? 93.269 99.251 45.644 1.00 30.31 291 TYR D N 1
ATOM 14933 C CA . TYR D 1 313 ? 94.399 99.636 46.407 1.00 29.31 291 TYR D CA 1
ATOM 14934 C C . TYR D 1 313 ? 95.167 100.845 45.874 1.00 33.95 291 TYR D C 1
ATOM 14935 O O . TYR D 1 313 ? 96.189 101.206 46.421 1.00 37.42 291 TYR D O 1
ATOM 14944 N N . GLY D 1 314 ? 94.652 101.488 44.819 1.00 37.89 292 GLY D N 1
ATOM 14945 C CA . GLY D 1 314 ? 95.217 102.755 44.296 1.00 37.59 292 GLY D CA 1
ATOM 14946 C C . GLY D 1 314 ? 96.605 102.569 43.703 1.00 33.04 292 GLY D C 1
ATOM 14947 O O . GLY D 1 314 ? 97.501 103.313 43.991 1.00 34.00 292 GLY D O 1
ATOM 14948 N N . ILE D 1 315 ? 96.777 101.521 42.934 1.00 33.43 293 ILE D N 1
ATOM 14949 C CA . ILE D 1 315 ? 98.069 101.144 42.380 1.00 32.92 293 ILE D CA 1
ATOM 14950 C C . ILE D 1 315 ? 98.058 101.464 40.903 1.00 31.67 293 ILE D C 1
ATOM 14951 O O . ILE D 1 315 ? 97.259 100.928 40.166 1.00 33.02 293 ILE D O 1
ATOM 14956 N N . HIS D 1 316 ? 98.995 102.332 40.477 1.00 33.06 294 HIS D N 1
ATOM 14957 C CA . HIS D 1 316 ? 99.066 102.764 39.089 1.00 33.65 294 HIS D CA 1
ATOM 14958 C C . HIS D 1 316 ? 100.002 101.756 38.362 1.00 27.50 294 HIS D C 1
ATOM 14959 O O . HIS D 1 316 ? 101.085 101.473 38.845 1.00 31.48 294 HIS D O 1
ATOM 14966 N N . PRO D 1 317 ? 99.570 101.206 37.201 1.00 30.02 295 PRO D N 1
ATOM 14967 C CA . PRO D 1 317 ? 100.411 100.242 36.520 1.00 30.37 295 PRO D CA 1
ATOM 14968 C C . PRO D 1 317 ? 101.798 100.729 36.205 1.00 33.33 295 PRO D C 1
ATOM 14969 O O . PRO D 1 317 ? 102.770 99.937 36.171 1.00 31.95 295 PRO D O 1
ATOM 14973 N N . GLU D 1 318 ? 101.943 102.046 36.033 1.00 31.98 296 GLU D N 1
ATOM 14974 C CA . GLU D 1 318 ? 103.247 102.617 35.762 1.00 33.78 296 GLU D CA 1
ATOM 14975 C C . GLU D 1 318 ? 104.211 102.411 36.857 1.00 30.78 296 GLU D C 1
ATOM 14976 O O . GLU D 1 318 ? 105.421 102.508 36.645 1.00 37.48 296 GLU D O 1
ATOM 14982 N N . SER D 1 319 ? 103.723 102.243 38.059 1.00 31.57 297 SER D N 1
ATOM 14983 C CA . SER D 1 319 ? 104.600 102.113 39.209 1.00 30.30 297 SER D CA 1
ATOM 14984 C C . SER D 1 319 ? 105.186 100.638 39.316 1.00 29.58 297 SER D C 1
ATOM 14985 O O . SER D 1 319 ? 106.002 100.352 40.198 1.00 31.27 297 SER D O 1
ATOM 14988 N N . ILE D 1 320 ? 104.700 99.742 38.476 1.00 33.10 298 ILE D N 1
ATOM 14989 C CA . ILE D 1 320 ? 105.079 98.300 38.519 1.00 32.85 298 ILE D CA 1
ATOM 14990 C C . ILE D 1 320 ? 106.194 98.021 37.494 1.00 36.35 298 ILE D C 1
ATOM 14991 O O . ILE D 1 320 ? 106.024 98.328 36.326 1.00 35.19 298 ILE D O 1
ATOM 14996 N N . SER D 1 321 ? 107.327 97.442 37.935 1.00 29.47 299 SER D N 1
ATOM 14997 C CA . SER D 1 321 ? 108.478 97.228 37.046 1.00 31.27 299 SER D CA 1
ATOM 14998 C C . SER D 1 321 ? 108.882 95.803 36.866 1.00 32.13 299 SER D C 1
ATOM 14999 O O . SER D 1 321 ? 109.705 95.508 36.028 1.00 30.38 299 SER D O 1
ATOM 15002 N N . TYR D 1 322 ? 108.214 94.891 37.560 1.00 27.03 300 TYR D N 1
ATOM 15003 C CA . TYR D 1 322 ? 108.387 93.447 37.294 1.00 29.66 300 TYR D CA 1
ATOM 15004 C C . TYR D 1 322 ? 107.170 92.672 37.644 1.00 27.42 300 TYR D C 1
ATOM 15005 O O . TYR D 1 322 ? 106.480 93.037 38.627 1.00 29.11 300 TYR D O 1
ATOM 15014 N N . VAL D 1 323 ? 106.780 91.725 36.768 1.00 27.30 301 VAL D N 1
ATOM 15015 C CA . VAL D 1 323 ? 105.684 90.783 37.059 1.00 29.25 301 VAL D CA 1
ATOM 15016 C C . VAL D 1 323 ? 106.186 89.312 36.910 1.00 34.54 301 VAL D C 1
ATOM 15017 O O . VAL D 1 323 ? 106.734 88.931 35.893 1.00 28.90 301 VAL D O 1
ATOM 15021 N N . GLU D 1 324 ? 106.113 88.581 38.008 1.00 33.21 302 GLU D N 1
ATOM 15022 C CA . GLU D 1 324 ? 106.311 87.108 37.984 1.00 28.48 302 GLU D CA 1
ATOM 15023 C C . GLU D 1 324 ? 104.994 86.489 37.514 1.00 27.85 302 GLU D C 1
ATOM 15024 O O . GLU D 1 324 ? 103.988 86.466 38.216 1.00 28.31 302 GLU D O 1
ATOM 15030 N N . MET D 1 325 ? 104.992 86.057 36.279 1.00 27.39 303 MET D N 1
ATOM 15031 C CA . MET D 1 325 ? 103.816 85.560 35.624 1.00 31.82 303 MET D CA 1
ATOM 15032 C C . MET D 1 325 ? 103.552 84.111 36.061 1.00 32.57 303 MET D C 1
ATOM 15033 O O . MET D 1 325 ? 104.442 83.439 36.517 1.00 32.01 303 MET D O 1
ATOM 15038 N N . HIS D 1 326 ? 102.321 83.695 35.944 1.00 31.64 304 HIS D N 1
ATOM 15039 C CA . HIS D 1 326 ? 101.939 82.303 35.919 1.00 41.54 304 HIS D CA 1
ATOM 15040 C C . HIS D 1 326 ? 102.355 81.683 34.588 1.00 57.16 304 HIS D C 1
ATOM 15041 O O . HIS D 1 326 ? 101.509 81.229 33.804 1.00 92.10 304 HIS D O 1
ATOM 15048 N N . GLY D 1 327 ? 103.611 81.777 34.271 1.00 76.15 305 GLY D N 1
ATOM 15049 C CA . GLY D 1 327 ? 104.040 81.558 32.895 1.00 52.62 305 GLY D CA 1
ATOM 15050 C C . GLY D 1 327 ? 104.411 80.110 32.856 1.00 46.25 305 GLY D C 1
ATOM 15051 O O . GLY D 1 327 ? 105.495 79.769 33.300 1.00 47.32 305 GLY D O 1
ATOM 15052 N N . THR D 1 328 ? 103.427 79.257 32.611 1.00 44.77 306 THR D N 1
ATOM 15053 C CA . THR D 1 328 ? 103.645 77.801 32.676 1.00 57.34 306 THR D CA 1
ATOM 15054 C C . THR D 1 328 ? 104.215 77.260 31.365 1.00 49.35 306 THR D C 1
ATOM 15055 O O . THR D 1 328 ? 104.664 76.101 31.300 1.00 52.54 306 THR D O 1
ATOM 15059 N N . GLY D 1 329 ? 104.227 78.098 30.331 1.00 49.92 307 GLY D N 1
ATOM 15060 C CA . GLY D 1 329 ? 104.810 77.684 29.021 1.00 57.39 307 GLY D CA 1
ATOM 15061 C C . GLY D 1 329 ? 103.859 76.816 28.207 1.00 61.31 307 GLY D C 1
ATOM 15062 O O . GLY D 1 329 ? 104.287 75.940 27.435 1.00 59.29 307 GLY D O 1
ATOM 15063 N N . THR D 1 330 ? 102.556 77.063 28.373 1.00 62.42 308 THR D N 1
ATOM 15064 C CA . THR D 1 330 ? 101.531 76.374 27.574 1.00 53.93 308 THR D CA 1
ATOM 15065 C C . THR D 1 330 ? 101.162 77.289 26.412 1.00 57.06 308 THR D C 1
ATOM 15066 O O . THR D 1 330 ? 101.207 78.538 26.537 1.00 53.62 308 THR D O 1
ATOM 15070 N N . LYS D 1 331 ? 100.882 76.673 25.261 1.00 63.05 309 LYS D N 1
ATOM 15071 C CA . LYS D 1 331 ? 100.242 77.355 24.142 1.00 76.64 309 LYS D CA 1
ATOM 15072 C C . LYS D 1 331 ? 98.781 77.612 24.497 1.00 63.60 309 LYS D C 1
ATOM 15073 O O . LYS D 1 331 ? 98.300 78.721 24.356 1.00 60.07 309 LYS D O 1
ATOM 15079 N N . GLY D 1 333 ? 97.698 79.255 26.985 1.00 50.75 311 GLY D N 1
ATOM 15080 C CA . GLY D 1 333 ? 97.720 79.932 28.273 1.00 56.86 311 GLY D CA 1
ATOM 15081 C C . GLY D 1 333 ? 98.603 81.179 28.260 1.00 55.53 311 GLY D C 1
ATOM 15082 O O . GLY D 1 333 ? 98.160 82.245 28.690 1.00 58.73 311 GLY D O 1
ATOM 15083 N N . ASP D 1 334 ? 99.857 81.040 27.807 1.00 42.24 312 ASP D N 1
ATOM 15084 C CA . ASP D 1 334 ? 100.839 82.116 27.918 1.00 48.95 312 ASP D CA 1
ATOM 15085 C C . ASP D 1 334 ? 100.295 83.415 27.256 1.00 44.15 312 ASP D C 1
ATOM 15086 O O . ASP D 1 334 ? 100.430 84.491 27.841 1.00 47.77 312 ASP D O 1
ATOM 15091 N N . PRO D 1 335 ? 99.748 83.325 25.985 1.00 48.75 313 PRO D N 1
ATOM 15092 C CA . PRO D 1 335 ? 99.292 84.544 25.263 1.00 43.76 313 PRO D CA 1
ATOM 15093 C C . PRO D 1 335 ? 98.099 85.203 25.918 1.00 39.63 313 PRO D C 1
ATOM 15094 O O . PRO D 1 335 ? 97.986 86.408 25.920 1.00 40.27 313 PRO D O 1
ATOM 15098 N N . ILE D 1 336 ? 97.241 84.412 26.517 1.00 35.59 314 ILE D N 1
ATOM 15099 C CA . ILE D 1 336 ? 96.086 84.964 27.234 1.00 33.83 314 ILE D CA 1
ATOM 15100 C C . ILE D 1 336 ? 96.545 85.771 28.459 1.00 39.87 314 ILE D C 1
ATOM 15101 O O . ILE D 1 336 ? 96.061 86.887 28.727 1.00 35.09 314 ILE D O 1
ATOM 15106 N N . GLU D 1 337 ? 97.558 85.275 29.137 1.00 34.44 315 GLU D N 1
ATOM 15107 C CA . GLU D 1 337 ? 98.047 85.939 30.326 1.00 33.09 315 GLU D CA 1
ATOM 15108 C C . GLU D 1 337 ? 98.678 87.261 29.940 1.00 32.55 315 GLU D C 1
ATOM 15109 O O . GLU D 1 337 ? 98.503 88.269 30.630 1.00 32.47 315 GLU D O 1
ATOM 15115 N N . LEU D 1 338 ? 99.522 87.211 28.906 1.00 29.78 316 LEU D N 1
ATOM 15116 C CA . LEU D 1 338 ? 100.224 88.390 28.422 1.00 33.39 316 LEU D CA 1
ATOM 15117 C C . LEU D 1 338 ? 99.222 89.441 27.959 1.00 32.23 316 LEU D C 1
ATOM 15118 O O . LEU D 1 338 ? 99.344 90.597 28.255 1.00 34.90 316 LEU D O 1
ATOM 15123 N N . GLU D 1 339 ? 98.237 88.999 27.212 1.00 35.65 317 GLU D N 1
ATOM 15124 C CA . GLU D 1 339 ? 97.231 89.882 26.670 1.00 39.49 317 GLU D CA 1
ATOM 15125 C C . GLU D 1 339 ? 96.445 90.595 27.757 1.00 38.81 317 GLU D C 1
ATOM 15126 O O . GLU D 1 339 ? 96.214 91.790 27.706 1.00 29.86 317 GLU D O 1
ATOM 15132 N N . ALA D 1 340 ? 96.063 89.825 28.753 1.00 34.98 318 ALA D N 1
ATOM 15133 C CA . ALA D 1 340 ? 95.253 90.361 29.874 1.00 35.63 318 ALA D CA 1
ATOM 15134 C C . ALA D 1 340 ? 96.036 91.466 30.602 1.00 30.65 318 ALA D C 1
ATOM 15135 O O . ALA D 1 340 ? 95.521 92.527 30.894 1.00 31.71 318 ALA D O 1
ATOM 15137 N N . LEU D 1 341 ? 97.257 91.152 30.964 1.00 33.72 319 LEU D N 1
ATOM 15138 C CA . LEU D 1 341 ? 98.019 92.021 31.834 1.00 33.58 319 LEU D CA 1
ATOM 15139 C C . LEU D 1 341 ? 98.394 93.307 31.042 1.00 34.22 319 LEU D C 1
ATOM 15140 O O . LEU D 1 341 ? 98.302 94.424 31.525 1.00 34.79 319 LEU D O 1
ATOM 15145 N N . SER D 1 342 ? 98.792 93.098 29.820 1.00 33.14 320 SER D N 1
ATOM 15146 C CA . SER D 1 342 ? 99.085 94.191 28.909 1.00 37.30 320 SER D CA 1
ATOM 15147 C C . SER D 1 342 ? 97.888 95.156 28.742 1.00 30.39 320 SER D C 1
ATOM 15148 O O . SER D 1 342 ? 98.040 96.379 28.826 1.00 32.42 320 SER D O 1
ATOM 15151 N N . THR D 1 343 ? 96.713 94.589 28.530 1.00 33.08 321 THR D N 1
ATOM 15152 C CA . THR D 1 343 ? 95.474 95.385 28.328 1.00 35.17 321 THR D CA 1
ATOM 15153 C C . THR D 1 343 ? 95.125 96.192 29.540 1.00 38.85 321 THR D C 1
ATOM 15154 O O . THR D 1 343 ? 94.855 97.375 29.444 1.00 31.85 321 THR D O 1
ATOM 15158 N N . VAL D 1 344 ? 95.288 95.582 30.732 1.00 32.22 322 VAL D N 1
ATOM 15159 C CA . VAL D 1 344 ? 95.011 96.277 31.950 1.00 31.79 322 VAL D CA 1
ATOM 15160 C C . VAL D 1 344 ? 95.977 97.419 32.162 1.00 29.56 322 VAL D C 1
ATOM 15161 O O . VAL D 1 344 ? 95.597 98.529 32.583 1.00 34.25 322 VAL D O 1
ATOM 15165 N N . PHE D 1 345 ? 97.225 97.172 31.897 1.00 28.33 323 PHE D N 1
ATOM 15166 C CA . PHE D 1 345 ? 98.245 98.253 32.055 1.00 28.91 323 PHE D CA 1
ATOM 15167 C C . PHE D 1 345 ? 97.959 99.435 31.071 1.00 31.03 323 PHE D C 1
ATOM 15168 O O . PHE D 1 345 ? 98.080 100.606 31.428 1.00 35.03 323 PHE D O 1
ATOM 15176 N N . GLN D 1 346 ? 97.611 99.073 29.828 1.00 33.12 324 GLN D N 1
ATOM 15177 C CA . GLN D 1 346 ? 97.444 100.039 28.737 1.00 37.12 324 GLN D CA 1
ATOM 15178 C C . GLN D 1 346 ? 96.217 100.880 28.940 1.00 40.65 324 GLN D C 1
ATOM 15179 O O . GLN D 1 346 ? 96.088 101.875 28.331 1.00 42.26 324 GLN D O 1
ATOM 15185 N N . GLU D 1 347 ? 95.311 100.466 29.825 1.00 36.73 325 GLU D N 1
ATOM 15186 C CA . GLU D 1 347 ? 94.162 101.261 30.160 1.00 36.72 325 GLU D CA 1
ATOM 15187 C C . GLU D 1 347 ? 94.572 102.509 30.906 1.00 42.72 325 GLU D C 1
ATOM 15188 O O . GLU D 1 347 ? 93.864 103.497 30.867 1.00 35.75 325 GLU D O 1
ATOM 15194 N N . LYS D 1 348 ? 95.753 102.486 31.528 1.00 34.29 326 LYS D N 1
ATOM 15195 C CA . LYS D 1 348 ? 96.218 103.598 32.391 1.00 33.29 326 LYS D CA 1
ATOM 15196 C C . LYS D 1 348 ? 97.482 104.285 31.926 1.00 33.89 326 LYS D C 1
ATOM 15197 O O . LYS D 1 348 ? 97.931 105.251 32.537 1.00 32.04 326 LYS D O 1
ATOM 15203 N N . THR D 1 349 ? 98.135 103.702 30.925 1.00 34.29 327 THR D N 1
ATOM 15204 C CA . THR D 1 349 ? 99.384 104.255 30.458 1.00 34.02 327 THR D CA 1
ATOM 15205 C C . THR D 1 349 ? 99.686 103.899 29.013 1.00 36.63 327 THR D C 1
ATOM 15206 O O . THR D 1 349 ? 99.368 102.766 28.521 1.00 35.03 327 THR D O 1
ATOM 15210 N N . ASP D 1 350 ? 100.367 104.841 28.383 1.00 33.84 328 ASP D N 1
ATOM 15211 C CA . ASP D 1 350 ? 100.832 104.695 27.052 1.00 34.96 328 ASP D CA 1
ATOM 15212 C C . ASP D 1 350 ? 102.329 104.332 27.036 1.00 33.96 328 ASP D C 1
ATOM 15213 O O . ASP D 1 350 ? 102.846 104.033 26.032 1.00 38.13 328 ASP D O 1
ATOM 15218 N N . LYS D 1 351 ? 102.996 104.335 28.165 1.00 32.63 329 LYS D N 1
ATOM 15219 C CA . LYS D 1 351 ? 104.363 103.977 28.229 1.00 40.24 329 LYS D CA 1
ATOM 15220 C C . LYS D 1 351 ? 104.621 102.553 27.741 1.00 38.11 329 LYS D C 1
ATOM 15221 O O . LYS D 1 351 ? 103.814 101.659 27.949 1.00 37.16 329 LYS D O 1
ATOM 15227 N N . LYS D 1 352 ? 105.773 102.356 27.114 1.00 36.55 330 LYS D N 1
ATOM 15228 C CA . LYS D 1 352 ? 106.128 101.091 26.480 1.00 40.81 330 LYS D CA 1
ATOM 15229 C C . LYS D 1 352 ? 107.372 100.430 27.100 1.00 33.50 330 LYS D C 1
ATOM 15230 O O . LYS D 1 352 ? 108.299 101.109 27.614 1.00 36.41 330 LYS D O 1
ATOM 15236 N N . GLN D 1 353 ? 107.284 99.121 27.260 1.00 36.20 331 GLN D N 1
ATOM 15237 C CA . GLN D 1 353 ? 108.450 98.317 27.746 1.00 35.40 331 GLN D CA 1
ATOM 15238 C C . GLN D 1 353 ? 109.112 98.815 29.003 1.00 34.20 331 GLN D C 1
ATOM 15239 O O . GLN D 1 353 ? 110.302 98.848 29.122 1.00 36.78 331 GLN D O 1
ATOM 15245 N N . PHE D 1 354 ? 108.315 99.159 29.977 1.00 31.96 332 PHE D N 1
ATOM 15246 C CA . PHE D 1 354 ? 108.824 99.552 31.239 1.00 31.63 332 PHE D CA 1
ATOM 15247 C C . PHE D 1 354 ? 108.752 98.406 32.295 1.00 33.77 332 PHE D C 1
ATOM 15248 O O . PHE D 1 354 ? 109.270 98.545 33.395 1.00 36.77 332 PHE D O 1
ATOM 15256 N N . CYS D 1 355 ? 107.992 97.364 32.000 1.00 31.84 333 CYS D N 1
ATOM 15257 C CA . CYS D 1 355 ? 107.704 96.336 33.004 1.00 29.77 333 CYS D CA 1
ATOM 15258 C C . CYS D 1 355 ? 108.300 95.026 32.521 1.00 29.68 333 CYS D C 1
ATOM 15259 O O . CYS D 1 355 ? 107.856 94.479 31.565 1.00 29.74 333 CYS D O 1
ATOM 15262 N N . ALA D 1 356 ? 109.364 94.574 33.181 1.00 32.92 334 ALA D N 1
ATOM 15263 C CA . ALA D 1 356 ? 109.951 93.249 32.912 1.00 33.08 334 ALA D CA 1
ATOM 15264 C C . ALA D 1 356 ? 109.033 92.120 33.385 1.00 35.13 334 ALA D C 1
ATOM 15265 O O . ALA D 1 356 ? 108.291 92.289 34.349 1.00 32.84 334 ALA D O 1
ATOM 15267 N N . ILE D 1 357 ? 108.949 91.057 32.605 1.00 30.57 335 ILE D N 1
ATOM 15268 C CA . ILE D 1 357 ? 108.194 89.865 33.008 1.00 28.64 335 ILE D CA 1
ATOM 15269 C C . ILE D 1 357 ? 109.121 88.592 32.962 1.00 38.05 335 ILE D C 1
ATOM 15270 O O . ILE D 1 357 ? 110.149 88.550 32.257 1.00 36.97 335 ILE D O 1
ATOM 15275 N N . GLY D 1 358 ? 108.775 87.618 33.777 1.00 31.12 336 GLY D N 1
ATOM 15276 C CA . GLY D 1 358 ? 109.542 86.388 33.876 1.00 32.28 336 GLY D CA 1
ATOM 15277 C C . GLY D 1 358 ? 108.722 85.327 34.562 1.00 28.37 336 GLY D C 1
ATOM 15278 O O . GLY D 1 358 ? 107.623 85.589 35.032 1.00 30.48 336 GLY D O 1
ATOM 15279 N N . SER D 1 359 ? 109.290 84.138 34.667 1.00 28.27 337 SER D N 1
ATOM 15280 C CA . SER D 1 359 ? 108.648 83.040 35.380 1.00 30.16 337 SER D CA 1
ATOM 15281 C C . SER D 1 359 ? 109.729 82.117 35.839 1.00 34.96 337 SER D C 1
ATOM 15282 O O . SER D 1 359 ? 110.421 81.512 35.012 1.00 28.92 337 SER D O 1
ATOM 15285 N N . VAL D 1 360 ? 109.832 81.951 37.146 1.00 32.82 338 VAL D N 1
ATOM 15286 C CA . VAL D 1 360 ? 110.765 81.012 37.741 1.00 32.26 338 VAL D CA 1
ATOM 15287 C C . VAL D 1 360 ? 110.487 79.546 37.350 1.00 31.12 338 VAL D C 1
ATOM 15288 O O . VAL D 1 360 ? 111.324 78.650 37.589 1.00 31.33 338 VAL D O 1
ATOM 15292 N N . LYS D 1 361 ? 109.331 79.292 36.744 1.00 32.29 339 LYS D N 1
ATOM 15293 C CA . LYS D 1 361 ? 109.005 77.917 36.343 1.00 38.83 339 LYS D CA 1
ATOM 15294 C C . LYS D 1 361 ? 109.991 77.486 35.250 1.00 46.37 339 LYS D C 1
ATOM 15295 O O . LYS D 1 361 ? 110.117 76.326 34.958 1.00 32.60 339 LYS D O 1
ATOM 15301 N N . SER D 1 362 ? 110.569 78.475 34.573 1.00 36.49 340 SER D N 1
ATOM 15302 C CA . SER D 1 362 ? 111.555 78.241 33.555 1.00 37.88 340 SER D CA 1
ATOM 15303 C C . SER D 1 362 ? 112.830 77.649 34.180 1.00 35.81 340 SER D C 1
ATOM 15304 O O . SER D 1 362 ? 113.549 76.908 33.505 1.00 39.86 340 SER D O 1
ATOM 15307 N N . ASN D 1 363 ? 113.104 77.995 35.437 1.00 31.42 341 ASN D N 1
ATOM 15308 C CA . ASN D 1 363 ? 114.221 77.438 36.195 1.00 34.50 341 ASN D CA 1
ATOM 15309 C C . ASN D 1 363 ? 113.956 76.100 36.889 1.00 37.69 341 ASN D C 1
ATOM 15310 O O . ASN D 1 363 ? 114.848 75.240 36.929 1.00 38.56 341 ASN D O 1
ATOM 15315 N N . ILE D 1 364 ? 112.831 76.000 37.577 1.00 30.70 342 ILE D N 1
ATOM 15316 C CA . ILE D 1 364 ? 112.603 74.923 38.501 1.00 30.36 342 ILE D CA 1
ATOM 15317 C C . ILE D 1 364 ? 111.438 74.030 38.158 1.00 32.57 342 ILE D C 1
ATOM 15318 O O . ILE D 1 364 ? 111.159 73.063 38.874 1.00 33.89 342 ILE D O 1
ATOM 15323 N N . GLY D 1 365 ? 110.722 74.374 37.088 1.00 33.78 343 GLY D N 1
ATOM 15324 C CA . GLY D 1 365 ? 109.547 73.654 36.711 1.00 33.37 343 GLY D CA 1
ATOM 15325 C C . GLY D 1 365 ? 108.300 74.237 37.384 1.00 37.61 343 GLY D C 1
ATOM 15326 O O . GLY D 1 365 ? 108.380 75.164 38.212 1.00 30.08 343 GLY D O 1
ATOM 15327 N N . HIS D 1 366 ? 107.187 73.619 37.104 1.00 32.92 344 HIS D N 1
ATOM 15328 C CA . HIS D 1 366 ? 105.888 73.993 37.699 1.00 35.25 344 HIS D CA 1
ATOM 15329 C C . HIS D 1 366 ? 105.643 73.378 39.096 1.00 36.94 344 HIS D C 1
ATOM 15330 O O . HIS D 1 366 ? 105.173 72.247 39.216 1.00 32.27 344 HIS D O 1
ATOM 15337 N N . THR D 1 367 ? 105.941 74.132 40.144 1.00 36.12 345 THR D N 1
ATOM 15338 C CA . THR D 1 367 ? 105.908 73.549 41.488 1.00 39.71 345 THR D CA 1
ATOM 15339 C C . THR D 1 367 ? 104.458 73.554 42.127 1.00 34.45 345 THR D C 1
ATOM 15340 O O . THR D 1 367 ? 104.303 73.332 43.333 1.00 34.89 345 THR D O 1
ATOM 15344 N N . SER D 1 368 ? 103.432 73.790 41.304 1.00 31.47 346 SER D N 1
ATOM 15345 C CA . SER D 1 368 ? 102.072 73.374 41.614 1.00 36.30 346 SER D CA 1
ATOM 15346 C C . SER D 1 368 ? 101.689 74.151 42.915 1.00 35.38 346 SER D C 1
ATOM 15347 O O . SER D 1 368 ? 102.166 75.249 43.105 1.00 35.06 346 SER D O 1
ATOM 15350 N N . ALA D 1 369 ? 101.091 73.475 43.900 1.00 30.53 347 ALA D N 1
ATOM 15351 C CA . ALA D 1 369 ? 100.732 74.162 45.130 1.00 29.26 347 ALA D CA 1
ATOM 15352 C C . ALA D 1 369 ? 101.767 75.157 45.724 1.00 29.29 347 ALA D C 1
ATOM 15353 O O . ALA D 1 369 ? 101.401 76.084 46.446 1.00 38.22 347 ALA D O 1
ATOM 15355 N N . ALA D 1 370 ? 103.061 74.937 45.454 1.00 27.88 348 ALA D N 1
ATOM 15356 C CA . ALA D 1 370 ? 104.116 75.781 45.964 1.00 28.73 348 ALA D CA 1
ATOM 15357 C C . ALA D 1 370 ? 104.538 76.857 44.954 1.00 30.74 348 ALA D C 1
ATOM 15358 O O . ALA D 1 370 ? 105.426 77.661 45.254 1.00 26.65 348 ALA D O 1
ATOM 15360 N N . ALA D 1 371 ? 103.870 76.888 43.786 1.00 31.87 349 ALA D N 1
ATOM 15361 C CA . ALA D 1 371 ? 104.229 77.849 42.725 1.00 29.98 349 ALA D CA 1
ATOM 15362 C C . ALA D 1 371 ? 104.169 79.315 43.150 1.00 33.49 349 ALA D C 1
ATOM 15363 O O . ALA D 1 371 ? 105.091 80.085 42.890 1.00 34.22 349 ALA D O 1
ATOM 15365 N N . GLY D 1 372 ? 103.086 79.690 43.814 1.00 27.28 350 GLY D N 1
ATOM 15366 C CA . GLY D 1 372 ? 102.910 81.040 44.316 1.00 32.90 350 GLY D CA 1
ATOM 15367 C C . GLY D 1 372 ? 103.983 81.497 45.273 1.00 31.51 350 GLY D C 1
ATOM 15368 O O . GLY D 1 372 ? 104.570 82.584 45.083 1.00 29.01 350 GLY D O 1
ATOM 15369 N N . VAL D 1 373 ? 104.294 80.669 46.296 1.00 29.27 351 VAL D N 1
ATOM 15370 C CA . VAL D 1 373 ? 105.336 81.029 47.248 1.00 33.76 351 VAL D CA 1
ATOM 15371 C C . VAL D 1 373 ? 106.761 81.078 46.594 1.00 31.70 351 VAL D C 1
ATOM 15372 O O . VAL D 1 373 ? 107.591 81.957 46.936 1.00 27.65 351 VAL D O 1
ATOM 15376 N N . ALA D 1 374 ? 107.050 80.141 45.705 1.00 27.09 352 ALA D N 1
ATOM 15377 C CA . ALA D 1 374 ? 108.300 80.179 44.961 1.00 29.08 352 ALA D CA 1
ATOM 15378 C C . ALA D 1 374 ? 108.441 81.532 44.175 1.00 31.66 352 ALA D C 1
ATOM 15379 O O . ALA D 1 374 ? 109.545 82.124 44.105 1.00 28.20 352 ALA D O 1
ATOM 15381 N N . GLY D 1 375 ? 107.335 81.979 43.557 1.00 31.66 353 GLY D N 1
ATOM 15382 C CA . GLY D 1 375 ? 107.347 83.272 42.810 1.00 32.81 353 GLY D CA 1
ATOM 15383 C C . GLY D 1 375 ? 107.571 84.468 43.740 1.00 30.39 353 GLY D C 1
ATOM 15384 O O . GLY D 1 375 ? 108.293 85.434 43.407 1.00 29.32 353 GLY D O 1
ATOM 15385 N N . VAL D 1 376 ? 106.897 84.448 44.871 1.00 27.83 354 VAL D N 1
ATOM 15386 C CA . VAL D 1 376 ? 106.965 85.545 45.805 1.00 26.25 354 VAL D CA 1
ATOM 15387 C C . VAL D 1 376 ? 108.384 85.673 46.353 1.00 31.76 354 VAL D C 1
ATOM 15388 O O . VAL D 1 376 ? 108.920 86.780 46.510 1.00 26.79 354 VAL D O 1
ATOM 15392 N N . GLN D 1 377 ? 108.984 84.540 46.657 1.00 29.21 355 GLN D N 1
ATOM 15393 C CA . GLN D 1 377 ? 110.326 84.514 47.137 1.00 31.13 355 GLN D CA 1
ATOM 15394 C C . GLN D 1 377 ? 111.337 85.057 46.146 1.00 29.16 355 GLN D C 1
ATOM 15395 O O . GLN D 1 377 ? 112.242 85.785 46.535 1.00 31.30 355 GLN D O 1
ATOM 15401 N N . LYS D 1 378 ? 111.233 84.631 44.901 1.00 26.67 356 LYS D N 1
ATOM 15402 C CA . LYS D 1 378 ? 112.060 85.157 43.885 1.00 28.61 356 LYS D CA 1
ATOM 15403 C C . LYS D 1 378 ? 111.968 86.689 43.806 1.00 30.85 356 LYS D C 1
ATOM 15404 O O . LYS D 1 378 ? 113.000 87.359 43.774 1.00 31.87 356 LYS D O 1
ATOM 15410 N N . VAL D 1 379 ? 110.739 87.219 43.831 1.00 25.51 357 VAL D N 1
ATOM 15411 C CA . VAL D 1 379 ? 110.532 88.686 43.740 1.00 29.46 357 VAL D CA 1
ATOM 15412 C C . VAL D 1 379 ? 111.165 89.394 44.928 1.00 29.36 357 VAL D C 1
ATOM 15413 O O . VAL D 1 379 ? 111.918 90.380 44.765 1.00 28.68 357 VAL D O 1
ATOM 15417 N N . LEU D 1 380 ? 110.984 88.829 46.126 1.00 28.73 358 LEU D N 1
ATOM 15418 C CA . LEU D 1 380 ? 111.600 89.398 47.339 1.00 31.15 358 LEU D CA 1
ATOM 15419 C C . LEU D 1 380 ? 113.126 89.390 47.294 1.00 32.42 358 LEU D C 1
ATOM 15420 O O . LEU D 1 380 ? 113.764 90.417 47.613 1.00 29.96 358 LEU D O 1
ATOM 15425 N N . LEU D 1 381 ? 113.696 88.290 46.820 1.00 30.57 359 LEU D N 1
ATOM 15426 C CA . LEU D 1 381 ? 115.104 88.204 46.695 1.00 32.50 359 LEU D CA 1
ATOM 15427 C C . LEU D 1 381 ? 115.678 89.241 45.702 1.00 34.32 359 LEU D C 1
ATOM 15428 O O . LEU D 1 381 ? 116.731 89.912 45.990 1.00 31.84 359 LEU D O 1
ATOM 15433 N N . CYS D 1 382 ? 115.032 89.349 44.529 1.00 32.48 360 CYS D N 1
ATOM 15434 C CA . CYS D 1 382 ? 115.349 90.392 43.483 1.00 32.12 360 CYS D CA 1
ATOM 15435 C C . CYS D 1 382 ? 115.271 91.792 44.064 1.00 37.02 360 CYS D C 1
ATOM 15436 O O . CYS D 1 382 ? 116.172 92.575 43.880 1.00 34.39 360 CYS D O 1
ATOM 15439 N N . MET D 1 383 ? 114.273 92.065 44.878 1.00 30.14 361 MET D N 1
ATOM 15440 C CA . MET D 1 383 ? 114.147 93.400 45.501 1.00 30.53 361 MET D CA 1
ATOM 15441 C C . MET D 1 383 ? 115.258 93.670 46.476 1.00 40.24 361 MET D C 1
ATOM 15442 O O . MET D 1 383 ? 115.847 94.738 46.450 1.00 37.61 361 MET D O 1
ATOM 15447 N N . ASN D 1 384 ? 115.535 92.687 47.350 1.00 38.39 362 ASN D N 1
ATOM 15448 C CA . ASN D 1 384 ? 116.608 92.798 48.371 1.00 33.77 362 ASN D CA 1
ATOM 15449 C C . ASN D 1 384 ? 118.000 93.098 47.749 1.00 36.68 362 ASN D C 1
ATOM 15450 O O . ASN D 1 384 ? 118.787 93.812 48.322 1.00 32.15 362 ASN D O 1
ATOM 15455 N N . HIS D 1 385 ? 118.288 92.485 46.611 1.00 37.66 363 HIS D N 1
ATOM 15456 C CA . HIS D 1 385 ? 119.587 92.627 45.942 1.00 37.23 363 HIS D CA 1
ATOM 15457 C C . HIS D 1 385 ? 119.551 93.713 44.839 1.00 38.24 363 HIS D C 1
ATOM 15458 O O . HIS D 1 385 ? 120.468 93.811 44.018 1.00 34.28 363 HIS D O 1
ATOM 15465 N N . LYS D 1 386 ? 118.396 94.360 44.714 1.00 32.71 364 LYS D N 1
ATOM 15466 C CA . LYS D 1 386 ? 118.106 95.319 43.617 1.00 34.33 364 LYS D CA 1
ATOM 15467 C C . LYS D 1 386 ? 118.535 94.813 42.282 1.00 36.05 364 LYS D C 1
ATOM 15468 O O . LYS D 1 386 ? 119.184 95.518 41.520 1.00 36.35 364 LYS D O 1
ATOM 15474 N N . THR D 1 387 ? 118.160 93.567 41.973 1.00 31.55 365 THR D N 1
ATOM 15475 C CA . THR D 1 387 ? 118.638 92.874 40.768 1.00 29.65 365 THR D CA 1
ATOM 15476 C C . THR D 1 387 ? 117.505 92.089 40.095 1.00 35.39 365 THR D C 1
ATOM 15477 O O . THR D 1 387 ? 116.716 91.459 40.774 1.00 32.61 365 THR D O 1
ATOM 15481 N N . LEU D 1 388 ? 117.415 92.195 38.767 1.00 31.29 366 LEU D N 1
ATOM 15482 C CA . LEU D 1 388 ? 116.567 91.326 37.969 1.00 33.27 366 LEU D CA 1
ATOM 15483 C C . LEU D 1 388 ? 117.400 90.226 37.374 1.00 37.75 366 LEU D C 1
ATOM 15484 O O . LEU D 1 388 ? 118.557 90.447 37.003 1.00 33.97 366 LEU D O 1
ATOM 15489 N N . VAL D 1 389 ? 116.797 89.020 37.305 1.00 30.70 367 VAL D N 1
ATOM 15490 C CA . VAL D 1 389 ? 117.440 87.835 36.853 1.00 32.63 367 VAL D CA 1
ATOM 15491 C C . VAL D 1 389 ? 116.805 87.347 35.581 1.00 33.63 367 VAL D C 1
ATOM 15492 O O . VAL D 1 389 ? 115.663 87.644 35.289 1.00 33.58 367 VAL D O 1
ATOM 15496 N N . PRO D 1 390 ? 117.538 86.557 34.826 1.00 36.08 368 PRO D N 1
ATOM 15497 C CA . PRO D 1 390 ? 116.966 86.069 33.587 1.00 36.55 368 PRO D CA 1
ATOM 15498 C C . PRO D 1 390 ? 115.762 85.142 33.788 1.00 37.64 368 PRO D C 1
ATOM 15499 O O . PRO D 1 390 ? 115.711 84.406 34.727 1.00 35.84 368 PRO D O 1
ATOM 15503 N N . THR D 1 391 ? 114.820 85.172 32.864 1.00 34.64 369 THR D N 1
ATOM 15504 C CA . THR D 1 391 ? 113.890 84.077 32.668 1.00 35.21 369 THR D CA 1
ATOM 15505 C C . THR D 1 391 ? 114.417 83.201 31.535 1.00 37.88 369 THR D C 1
ATOM 15506 O O . THR D 1 391 ? 115.082 83.697 30.645 1.00 39.72 369 THR D O 1
ATOM 15510 N N . LEU D 1 392 ? 114.236 81.897 31.631 1.00 40.41 370 LEU D N 1
ATOM 15511 C CA . LEU D 1 392 ? 114.941 80.957 30.740 1.00 41.25 370 LEU D CA 1
ATOM 15512 C C . LEU D 1 392 ? 114.100 80.489 29.558 1.00 45.33 370 LEU D C 1
ATOM 15513 O O . LEU D 1 392 ? 112.889 80.688 29.533 1.00 44.47 370 LEU D O 1
ATOM 15518 N N . ASN D 1 393 ? 114.748 79.778 28.621 1.00 43.30 371 ASN D N 1
ATOM 15519 C CA . ASN D 1 393 ? 114.066 79.028 27.528 1.00 48.23 371 ASN D CA 1
ATOM 15520 C C . ASN D 1 393 ? 113.285 79.986 26.600 1.00 56.39 371 ASN D C 1
ATOM 15521 O O . ASN D 1 393 ? 112.270 79.604 25.989 1.00 61.10 371 ASN D O 1
ATOM 15526 N N . PHE D 1 394 ? 113.710 81.233 26.569 1.00 56.55 372 PHE D N 1
ATOM 15527 C CA . PHE D 1 394 ? 113.087 82.240 25.693 1.00 53.93 372 PHE D CA 1
ATOM 15528 C C . PHE D 1 394 ? 114.018 82.605 24.526 1.00 62.84 372 PHE D C 1
ATOM 15529 O O . PHE D 1 394 ? 115.022 83.295 24.707 1.00 55.70 372 PHE D O 1
ATOM 15537 N N . THR D 1 395 ? 113.663 82.136 23.335 1.00 63.38 373 THR D N 1
ATOM 15538 C CA . THR D 1 395 ? 114.411 82.469 22.094 1.00 72.91 373 THR D CA 1
ATOM 15539 C C . THR D 1 395 ? 113.629 83.452 21.198 1.00 59.10 373 THR D C 1
ATOM 15540 O O . THR D 1 395 ? 114.114 84.509 20.854 1.00 66.42 373 THR D O 1
ATOM 15544 N N . THR D 1 396 ? 112.390 83.104 20.909 1.00 59.92 374 THR D N 1
ATOM 15545 C CA . THR D 1 396 ? 111.529 83.906 20.042 1.00 77.74 374 THR D CA 1
ATOM 15546 C C . THR D 1 396 ? 110.186 84.196 20.736 1.00 63.37 374 THR D C 1
ATOM 15547 O O . THR D 1 396 ? 109.593 83.276 21.281 1.00 61.69 374 THR D O 1
ATOM 15551 N N . PRO D 1 397 ? 109.696 85.473 20.692 1.00 73.63 375 PRO D N 1
ATOM 15552 C CA . PRO D 1 397 ? 108.393 85.773 21.327 1.00 67.76 375 PRO D CA 1
ATOM 15553 C C . PRO D 1 397 ? 107.215 84.973 20.737 1.00 73.76 375 PRO D C 1
ATOM 15554 O O . PRO D 1 397 ? 107.187 84.681 19.536 1.00 64.73 375 PRO D O 1
ATOM 15558 N N . ASN D 1 398 ? 106.302 84.568 21.609 1.00 66.31 376 ASN D N 1
ATOM 15559 C CA . ASN D 1 398 ? 105.052 83.947 21.190 1.00 63.99 376 ASN D CA 1
ATOM 15560 C C . ASN D 1 398 ? 104.368 84.823 20.116 1.00 73.07 376 ASN D C 1
ATOM 15561 O O . ASN D 1 398 ? 104.121 86.029 20.323 1.00 65.83 376 ASN D O 1
ATOM 15566 N N . GLU D 1 399 ? 104.086 84.210 18.970 1.00 70.37 377 GLU D N 1
ATOM 15567 C CA . GLU D 1 399 ? 103.559 84.931 17.782 1.00 71.02 377 GLU D CA 1
ATOM 15568 C C . GLU D 1 399 ? 102.194 85.544 18.046 1.00 63.93 377 GLU D C 1
ATOM 15569 O O . GLU D 1 399 ? 101.815 86.511 17.392 1.00 66.26 377 GLU D O 1
ATOM 15575 N N . HIS D 1 400 ? 101.460 84.993 19.012 1.00 56.70 378 HIS D N 1
ATOM 15576 C CA . HIS D 1 400 ? 100.117 85.510 19.339 1.00 68.22 378 HIS D CA 1
ATOM 15577 C C . HIS D 1 400 ? 100.123 86.680 20.291 1.00 54.16 378 HIS D C 1
ATOM 15578 O O . HIS D 1 400 ? 99.077 87.122 20.725 1.00 56.46 378 HIS D O 1
ATOM 15585 N N . PHE D 1 401 ? 101.297 87.228 20.552 1.00 56.15 379 PHE D N 1
ATOM 15586 C CA . PHE D 1 401 ? 101.395 88.476 21.306 1.00 61.35 379 PHE D CA 1
ATOM 15587 C C . PHE D 1 401 ? 102.527 89.369 20.783 1.00 61.80 379 PHE D C 1
ATOM 15588 O O . PHE D 1 401 ? 103.659 88.968 20.695 1.00 52.00 379 PHE D O 1
ATOM 15596 N N . GLU D 1 402 ? 102.218 90.636 20.625 1.00 70.64 380 GLU D N 1
ATOM 15597 C CA . GLU D 1 402 ? 103.167 91.616 20.142 1.00 63.05 380 GLU D CA 1
ATOM 15598 C C . GLU D 1 402 ? 103.771 92.440 21.293 1.00 56.17 380 GLU D C 1
ATOM 15599 O O . GLU D 1 402 ? 103.103 93.299 21.847 1.00 51.99 380 GLU D O 1
ATOM 15605 N N . PHE D 1 403 ? 105.061 92.237 21.569 1.00 52.05 381 PHE D N 1
ATOM 15606 C CA . PHE D 1 403 ? 105.729 92.910 22.656 1.00 50.60 381 PHE D CA 1
ATOM 15607 C C . PHE D 1 403 ? 106.070 94.360 22.415 1.00 55.27 381 PHE D C 1
ATOM 15608 O O . PHE D 1 403 ? 106.073 95.169 23.364 1.00 41.58 381 PHE D O 1
ATOM 15616 N N . GLU D 1 404 ? 106.458 94.703 21.193 1.00 64.56 382 GLU D N 1
ATOM 15617 C CA . GLU D 1 404 ? 107.158 96.014 20.959 1.00 58.79 382 GLU D CA 1
ATOM 15618 C C . GLU D 1 404 ? 106.314 97.225 21.400 1.00 51.01 382 GLU D C 1
ATOM 15619 O O . GLU D 1 404 ? 106.839 98.189 21.929 1.00 52.31 382 GLU D O 1
ATOM 15625 N N . HIS D 1 405 ? 105.012 97.170 21.191 1.00 46.76 383 HIS D N 1
ATOM 15626 C CA . HIS D 1 405 ? 104.170 98.289 21.641 1.00 57.25 383 HIS D CA 1
ATOM 15627 C C . HIS D 1 405 ? 103.428 98.032 22.972 1.00 56.89 383 HIS D C 1
ATOM 15628 O O . HIS D 1 405 ? 102.449 98.695 23.303 1.00 62.98 383 HIS D O 1
ATOM 15635 N N . SER D 1 406 ? 103.947 97.070 23.728 1.00 43.61 384 SER D N 1
ATOM 15636 C CA . SER D 1 406 ? 103.393 96.653 25.044 1.00 35.54 384 SER D CA 1
ATOM 15637 C C . SER D 1 406 ? 104.096 97.428 26.140 1.00 35.23 384 SER D C 1
ATOM 15638 O O . SER D 1 406 ? 105.271 97.678 26.053 1.00 40.52 384 SER D O 1
ATOM 15641 N N . PRO D 1 407 ? 103.434 97.613 27.291 1.00 34.57 385 PRO D N 1
ATOM 15642 C CA . PRO D 1 407 ? 104.171 97.968 28.493 1.00 36.30 385 PRO D CA 1
ATOM 15643 C C . PRO D 1 407 ? 105.248 96.909 28.932 1.00 30.80 385 PRO D C 1
ATOM 15644 O O . PRO D 1 407 ? 106.067 97.210 29.755 1.00 34.09 385 PRO D O 1
ATOM 15648 N N . LEU D 1 408 ? 105.081 95.681 28.472 1.00 31.76 386 LEU D N 1
ATOM 15649 C CA . LEU D 1 408 ? 105.834 94.488 28.975 1.00 35.44 386 LEU D CA 1
ATOM 15650 C C . LEU D 1 408 ? 107.034 94.137 28.101 1.00 44.98 386 LEU D C 1
ATOM 15651 O O . LEU D 1 408 ? 106.983 94.296 26.894 1.00 36.45 386 LEU D O 1
ATOM 15656 N N . TYR D 1 409 ? 108.093 93.620 28.712 1.00 33.56 387 TYR D N 1
ATOM 15657 C CA . TYR D 1 409 ? 109.177 93.006 27.967 1.00 36.80 387 TYR D CA 1
ATOM 15658 C C . TYR D 1 409 ? 109.722 91.832 28.724 1.00 35.18 387 TYR D C 1
ATOM 15659 O O . TYR D 1 409 ? 109.760 91.839 29.973 1.00 32.64 387 TYR D O 1
ATOM 15668 N N . VAL D 1 410 ? 110.211 90.840 27.981 1.00 38.44 388 VAL D N 1
ATOM 15669 C CA . VAL D 1 410 ? 110.792 89.631 28.607 1.00 36.93 388 VAL D CA 1
ATOM 15670 C C . VAL D 1 410 ? 112.212 89.917 28.993 1.00 44.94 388 VAL D C 1
ATOM 15671 O O . VAL D 1 410 ? 113.001 90.209 28.143 1.00 38.02 388 VAL D O 1
ATOM 15675 N N . ASN D 1 411 ? 112.546 89.849 30.290 1.00 35.24 389 ASN D N 1
ATOM 15676 C CA . ASN D 1 411 ? 113.900 90.076 30.669 1.00 37.17 389 ASN D CA 1
ATOM 15677 C C . ASN D 1 411 ? 114.704 88.786 30.647 1.00 47.92 389 ASN D C 1
ATOM 15678 O O . ASN D 1 411 ? 114.425 87.865 31.440 1.00 40.47 389 ASN D O 1
ATOM 15683 N N . THR D 1 412 ? 115.805 88.788 29.888 1.00 38.55 390 THR D N 1
ATOM 15684 C CA . THR D 1 412 ? 116.690 87.626 29.799 1.00 41.75 390 THR D CA 1
ATOM 15685 C C . THR D 1 412 ? 118.099 87.953 30.307 1.00 42.09 390 THR D C 1
ATOM 15686 O O . THR D 1 412 ? 118.984 87.155 30.222 1.00 38.15 390 THR D O 1
ATOM 15690 N N . GLU D 1 413 ? 118.249 89.083 30.935 1.00 48.08 391 GLU D N 1
ATOM 15691 C CA . GLU D 1 413 ? 119.539 89.533 31.423 1.00 46.37 391 GLU D CA 1
ATOM 15692 C C . GLU D 1 413 ? 119.624 89.527 32.933 1.00 50.03 391 GLU D C 1
ATOM 15693 O O . GLU D 1 413 ? 118.665 89.864 33.605 1.00 45.55 391 GLU D O 1
ATOM 15699 N N . LEU D 1 414 ? 120.809 89.231 33.453 1.00 39.03 392 LEU D N 1
ATOM 15700 C CA . LEU D 1 414 ? 121.138 89.559 34.812 1.00 37.96 392 LEU D CA 1
ATOM 15701 C C . LEU D 1 414 ? 121.492 91.011 34.816 1.00 46.34 392 LEU D C 1
ATOM 15702 O O . LEU D 1 414 ? 122.511 91.377 34.242 1.00 40.37 392 LEU D O 1
ATOM 15707 N N . LYS D 1 415 ? 120.698 91.844 35.488 1.00 43.17 393 LYS D N 1
ATOM 15708 C CA . LYS D 1 415 ? 120.939 93.299 35.473 1.00 42.17 393 LYS D CA 1
ATOM 15709 C C . LYS D 1 415 ? 120.429 94.024 36.720 1.00 40.85 393 LYS D C 1
ATOM 15710 O O . LYS D 1 415 ? 119.601 93.504 37.431 1.00 43.27 393 LYS D O 1
ATOM 15716 N N . PRO D 1 416 ? 120.959 95.229 36.996 1.00 40.65 394 PRO D N 1
ATOM 15717 C CA . PRO D 1 416 ? 120.400 96.038 38.074 1.00 41.73 394 PRO D CA 1
ATOM 15718 C C . PRO D 1 416 ? 118.922 96.331 37.871 1.00 36.66 394 PRO D C 1
ATOM 15719 O O . PRO D 1 416 ? 118.462 96.414 36.739 1.00 38.72 394 PRO D O 1
ATOM 15723 N N . TRP D 1 417 ? 118.178 96.308 38.971 1.00 37.50 395 TRP D N 1
ATOM 15724 C CA . TRP D 1 417 ? 116.746 96.625 38.954 1.00 36.10 395 TRP D CA 1
ATOM 15725 C C . TRP D 1 417 ? 116.656 98.108 39.233 1.00 36.14 395 TRP D C 1
ATOM 15726 O O . TRP D 1 417 ? 116.849 98.549 40.345 1.00 43.99 395 TRP D O 1
ATOM 15737 N N . GLU D 1 418 ? 116.481 98.879 38.173 1.00 39.06 396 GLU D N 1
ATOM 15738 C CA . GLU D 1 418 ? 116.502 100.362 38.314 1.00 49.68 396 GLU D CA 1
ATOM 15739 C C . GLU D 1 418 ? 115.143 100.871 38.652 1.00 46.49 396 GLU D C 1
ATOM 15740 O O . GLU D 1 418 ? 114.145 100.257 38.335 1.00 39.38 396 GLU D O 1
ATOM 15746 N N . THR D 1 419 ? 115.149 101.981 39.352 1.00 41.15 397 THR D N 1
ATOM 15747 C CA . THR D 1 419 ? 113.971 102.665 39.794 1.00 51.95 397 THR D CA 1
ATOM 15748 C C . THR D 1 419 ? 114.227 104.184 39.663 1.00 55.32 397 THR D C 1
ATOM 15749 O O . THR D 1 419 ? 115.360 104.616 39.693 1.00 60.18 397 THR D O 1
ATOM 15753 N N . ALA D 1 420 ? 113.155 104.957 39.520 1.00 30.00 398 ALA D N 1
ATOM 15754 C CA . ALA D 1 420 ? 113.267 106.398 39.388 1.00 30.00 398 ALA D CA 1
ATOM 15755 C C . ALA D 1 420 ? 113.079 107.115 40.711 1.00 30.00 398 ALA D C 1
ATOM 15756 O O . ALA D 1 420 ? 111.970 107.180 41.239 1.00 30.00 398 ALA D O 1
ATOM 15757 N N . ASP D 1 421 ? 114.105 107.857 41.073 1.00 30.00 399 ASP D N 1
ATOM 15758 C CA . ASP D 1 421 ? 114.090 108.777 42.183 1.00 30.00 399 ASP D CA 1
ATOM 15759 C C . ASP D 1 421 ? 113.701 108.276 43.545 1.00 30.00 399 ASP D C 1
ATOM 15760 O O . ASP D 1 421 ? 112.815 108.801 44.179 1.00 30.00 399 ASP D O 1
ATOM 15765 N N . GLY D 1 422 ? 114.399 107.263 44.006 1.00 52.75 400 GLY D N 1
ATOM 15766 C CA . GLY D 1 422 ? 114.136 106.729 45.319 1.00 67.83 400 GLY D CA 1
ATOM 15767 C C . GLY D 1 422 ? 112.783 106.102 45.563 1.00 63.53 400 GLY D C 1
ATOM 15768 O O . GLY D 1 422 ? 112.494 105.778 46.687 1.00 58.10 400 GLY D O 1
ATOM 15769 N N . LYS D 1 423 ? 111.970 105.938 44.529 1.00 53.63 401 LYS D N 1
ATOM 15770 C CA . LYS D 1 423 ? 110.677 105.309 44.663 1.00 54.61 401 LYS D CA 1
ATOM 15771 C C . LYS D 1 423 ? 110.940 103.839 44.880 1.00 48.86 401 LYS D C 1
ATOM 15772 O O . LYS D 1 423 ? 111.812 103.299 44.258 1.00 37.12 401 LYS D O 1
ATOM 15778 N N . PRO D 1 424 ? 110.187 103.190 45.759 1.00 47.13 402 PRO D N 1
ATOM 15779 C CA . PRO D 1 424 ? 110.396 101.752 45.990 1.00 37.90 402 PRO D CA 1
ATOM 15780 C C . PRO D 1 424 ? 109.981 100.977 44.770 1.00 32.94 402 PRO D C 1
ATOM 15781 O O . PRO D 1 424 ? 109.066 101.355 44.071 1.00 35.05 402 PRO D O 1
ATOM 15785 N N . ARG D 1 425 ? 110.733 99.945 44.471 1.00 31.62 403 ARG D N 1
ATOM 15786 C CA . ARG D 1 425 ? 110.390 99.019 43.460 1.00 29.12 403 ARG D CA 1
ATOM 15787 C C . ARG D 1 425 ? 109.069 98.304 43.815 1.00 32.75 403 ARG D C 1
ATOM 15788 O O . ARG D 1 425 ? 108.805 98.056 44.982 1.00 34.81 403 ARG D O 1
ATOM 15796 N N . ARG D 1 426 ? 108.213 98.092 42.810 1.00 30.06 404 ARG D N 1
ATOM 15797 C CA . ARG D 1 426 ? 106.994 97.289 42.954 1.00 29.13 404 ARG D CA 1
ATOM 15798 C C . ARG D 1 426 ? 106.973 96.179 41.908 1.00 33.39 404 ARG D C 1
ATOM 15799 O O . ARG D 1 426 ? 107.417 96.357 40.761 1.00 27.68 404 ARG D O 1
ATOM 15807 N N . ALA D 1 427 ? 106.336 95.075 42.280 1.00 29.09 405 ALA D N 1
ATOM 15808 C CA . ALA D 1 427 ? 106.235 93.885 41.443 1.00 30.78 405 ALA D CA 1
ATOM 15809 C C . ALA D 1 427 ? 104.987 93.082 41.774 1.00 29.73 405 ALA D C 1
ATOM 15810 O O . ALA D 1 427 ? 104.399 93.232 42.861 1.00 30.96 405 ALA D O 1
ATOM 15812 N N . CYS D 1 428 ? 104.500 92.351 40.790 1.00 26.64 406 CYS D N 1
ATOM 15813 C CA . CYS D 1 428 ? 103.317 91.512 40.961 1.00 30.12 406 CYS D CA 1
ATOM 15814 C C . CYS D 1 428 ? 103.685 90.079 40.777 1.00 30.51 406 CYS D C 1
ATOM 15815 O O . CYS D 1 428 ? 104.704 89.783 40.212 1.00 27.83 406 CYS D O 1
ATOM 15818 N N . VAL D 1 429 ? 102.853 89.203 41.349 1.00 29.41 407 VAL D N 1
ATOM 15819 C CA . VAL D 1 429 ? 102.950 87.778 41.137 1.00 27.34 407 VAL D CA 1
ATOM 15820 C C . VAL D 1 429 ? 101.567 87.297 40.858 1.00 26.77 407 VAL D C 1
ATOM 15821 O O . VAL D 1 429 ? 100.627 87.603 41.617 1.00 27.06 407 VAL D O 1
ATOM 15825 N N . SER D 1 430 ? 101.436 86.479 39.823 1.00 24.12 408 SER D N 1
ATOM 15826 C CA . SER D 1 430 ? 100.189 85.942 39.428 1.00 24.37 408 SER D CA 1
ATOM 15827 C C . SER D 1 430 ? 100.240 84.412 39.615 1.00 24.84 408 SER D C 1
ATOM 15828 O O . SER D 1 430 ? 101.260 83.759 39.319 1.00 27.65 408 SER D O 1
ATOM 15831 N N . SER D 1 431 ? 99.138 83.825 40.002 1.00 25.21 409 SER D N 1
ATOM 15832 C CA . SER D 1 431 ? 99.069 82.320 40.035 1.00 30.18 409 SER D CA 1
ATOM 15833 C C . SER D 1 431 ? 97.636 81.887 39.743 1.00 37.67 409 SER D C 1
ATOM 15834 O O . SER D 1 431 ? 96.666 82.419 40.357 1.00 31.53 409 SER D O 1
ATOM 15837 N N . PHE D 1 432 ? 97.488 81.072 38.676 1.00 31.06 410 PHE D N 1
ATOM 15838 C CA . PHE D 1 432 ? 96.228 80.618 38.179 1.00 32.52 410 PHE D CA 1
ATOM 15839 C C . PHE D 1 432 ? 96.172 79.103 38.315 1.00 43.79 410 PHE D C 1
ATOM 15840 O O . PHE D 1 432 ? 97.209 78.434 38.378 1.00 47.57 410 PHE D O 1
ATOM 15848 N N . GLY D 1 433 ? 95.037 78.588 38.703 1.00 34.94 411 GLY D N 1
ATOM 15849 C CA . GLY D 1 433 ? 94.937 77.121 38.893 1.00 38.07 411 GLY D CA 1
ATOM 15850 C C . GLY D 1 433 ? 94.108 76.492 37.840 1.00 35.54 411 GLY D C 1
ATOM 15851 O O . GLY D 1 433 ? 93.210 77.145 37.317 1.00 31.27 411 GLY D O 1
ATOM 15852 N N . TYR D 1 434 ? 94.228 75.180 37.703 1.00 33.30 412 TYR D N 1
ATOM 15853 C CA . TYR D 1 434 ? 93.499 74.466 36.726 1.00 41.09 412 TYR D CA 1
ATOM 15854 C C . TYR D 1 434 ? 91.980 74.411 37.038 1.00 39.69 412 TYR D C 1
ATOM 15855 O O . TYR D 1 434 ? 91.199 74.287 36.140 1.00 47.14 412 TYR D O 1
ATOM 15864 N N . SER D 1 435 ? 91.579 74.591 38.300 1.00 32.15 413 SER D N 1
ATOM 15865 C CA . SER D 1 435 ? 90.136 74.658 38.648 1.00 36.67 413 SER D CA 1
ATOM 15866 C C . SER D 1 435 ? 89.571 76.063 38.479 1.00 34.22 413 SER D C 1
ATOM 15867 O O . SER D 1 435 ? 88.381 76.286 38.744 1.00 31.24 413 SER D O 1
ATOM 15870 N N . GLY D 1 436 ? 90.422 77.010 38.070 1.00 30.88 414 GLY D N 1
ATOM 15871 C CA . GLY D 1 436 ? 89.961 78.330 37.652 1.00 30.39 414 GLY D CA 1
ATOM 15872 C C . GLY D 1 436 ? 89.934 79.409 38.728 1.00 26.67 414 GLY D C 1
ATOM 15873 O O . GLY D 1 436 ? 89.438 80.513 38.474 1.00 28.50 414 GLY D O 1
ATOM 15874 N N . THR D 1 437 ? 90.460 79.109 39.934 1.00 25.17 415 THR D N 1
ATOM 15875 C CA . THR D 1 437 ? 90.585 80.080 40.975 1.00 28.20 415 THR D CA 1
ATOM 15876 C C . THR D 1 437 ? 91.920 80.776 40.842 1.00 28.85 415 THR D C 1
ATOM 15877 O O . THR D 1 437 ? 93.006 80.135 40.858 1.00 31.90 415 THR D O 1
ATOM 15881 N N . ASN D 1 438 ? 91.837 82.083 40.612 1.00 27.12 416 ASN D N 1
ATOM 15882 C CA . ASN D 1 438 ? 93.018 82.943 40.321 1.00 26.29 416 ASN D CA 1
ATOM 15883 C C . ASN D 1 438 ? 93.432 83.810 41.479 1.00 28.46 416 ASN D C 1
ATOM 15884 O O . ASN D 1 438 ? 92.582 84.253 42.280 1.00 29.98 416 ASN D O 1
ATOM 15889 N N . ALA D 1 439 ? 94.738 84.101 41.559 1.00 26.97 417 ALA D N 1
ATOM 15890 C CA . ALA D 1 439 ? 95.272 85.013 42.568 1.00 24.82 417 ALA D CA 1
ATOM 15891 C C . ALA D 1 439 ? 96.346 85.901 41.967 1.00 26.16 417 ALA D C 1
ATOM 15892 O O . ALA D 1 439 ? 97.048 85.508 41.068 1.00 27.03 417 ALA D O 1
ATOM 15894 N N . HIS D 1 440 ? 96.481 87.076 42.547 1.00 27.01 418 HIS D N 1
ATOM 15895 C CA . HIS D 1 440 ? 97.417 88.107 42.090 1.00 26.45 418 HIS D CA 1
ATOM 15896 C C . HIS D 1 440 ? 97.745 88.922 43.304 1.00 26.97 418 HIS D C 1
ATOM 15897 O O . HIS D 1 440 ? 96.836 89.281 44.059 1.00 26.48 418 HIS D O 1
ATOM 15904 N N . ILE D 1 441 ? 99.029 89.245 43.503 1.00 24.31 419 ILE D N 1
ATOM 15905 C CA . ILE D 1 441 ? 99.391 90.071 44.554 1.00 26.94 419 ILE D CA 1
ATOM 15906 C C . ILE D 1 441 ? 100.353 91.125 44.097 1.00 27.02 419 ILE D C 1
ATOM 15907 O O . ILE D 1 441 ? 101.123 90.906 43.168 1.00 27.96 419 ILE D O 1
ATOM 15912 N N . VAL D 1 442 ? 100.372 92.225 44.834 1.00 26.05 420 VAL D N 1
ATOM 15913 C CA . VAL D 1 442 ? 101.390 93.310 44.606 1.00 25.71 420 VAL D CA 1
ATOM 15914 C C . VAL D 1 442 ? 102.277 93.507 45.764 1.00 24.48 420 VAL D C 1
ATOM 15915 O O . VAL D 1 442 ? 101.828 93.710 46.917 1.00 28.37 420 VAL D O 1
ATOM 15919 N N . ILE D 1 443 ? 103.573 93.523 45.485 1.00 27.18 421 ILE D N 1
ATOM 15920 C CA . ILE D 1 443 ? 104.578 93.592 46.474 1.00 25.16 421 ILE D CA 1
ATOM 15921 C C . ILE D 1 443 ? 105.360 94.904 46.284 1.00 30.14 421 ILE D C 1
ATOM 15922 O O . ILE D 1 443 ? 105.695 95.272 45.158 1.00 31.96 421 ILE D O 1
ATOM 15927 N N . GLU D 1 444 ? 105.689 95.542 47.371 1.00 30.17 422 GLU D N 1
ATOM 15928 C CA . GLU D 1 444 ? 106.540 96.762 47.335 1.00 33.11 422 GLU D CA 1
ATOM 15929 C C . GLU D 1 444 ? 107.785 96.604 48.196 1.00 31.97 422 GLU D C 1
ATOM 15930 O O . GLU D 1 444 ? 107.762 96.025 49.288 1.00 29.78 422 GLU D O 1
ATOM 15936 N N . GLU D 1 445 ? 108.905 97.039 47.652 1.00 30.96 423 GLU D N 1
ATOM 15937 C CA . GLU D 1 445 ? 110.178 97.044 48.367 1.00 32.19 423 GLU D CA 1
ATOM 15938 C C . GLU D 1 445 ? 110.065 97.829 49.675 1.00 35.49 423 GLU D C 1
ATOM 15939 O O . GLU D 1 445 ? 109.451 98.881 49.732 1.00 34.25 423 GLU D O 1
ATOM 15945 N N . TYR D 1 446 ? 110.626 97.297 50.740 1.00 31.95 424 TYR D N 1
ATOM 15946 C CA . TYR D 1 446 ? 110.595 97.986 52.018 1.00 34.37 424 TYR D CA 1
ATOM 15947 C C . TYR D 1 446 ? 111.869 98.888 52.143 1.00 35.42 424 TYR D C 1
ATOM 15948 O O . TYR D 1 446 ? 112.972 98.441 51.901 1.00 42.99 424 TYR D O 1
ATOM 15957 N N . GLN D 1 447 ? 111.676 100.116 52.578 1.00 36.52 425 GLN D N 1
ATOM 15958 C CA . GLN D 1 447 ? 112.781 101.106 52.662 1.00 43.82 425 GLN D CA 1
ATOM 15959 C C . GLN D 1 447 ? 112.935 101.525 54.142 1.00 43.17 425 GLN D C 1
ATOM 15960 O O . GLN D 1 447 ? 112.167 102.312 54.629 1.00 49.21 425 GLN D O 1
ATOM 15966 N N . PRO D 1 448 ? 113.827 100.861 54.876 1.00 45.71 426 PRO D N 1
ATOM 15967 C CA . PRO D 1 448 ? 113.971 101.136 56.318 1.00 54.34 426 PRO D CA 1
ATOM 15968 C C . PRO D 1 448 ? 114.660 102.494 56.552 1.00 66.09 426 PRO D C 1
ATOM 15969 O O . PRO D 1 448 ? 115.477 102.895 55.748 1.00 62.29 426 PRO D O 1
ATOM 15973 N N . GLU D 1 449 ? 114.303 103.176 57.640 1.00 85.32 427 GLU D N 1
ATOM 15974 C CA . GLU D 1 449 ? 114.951 104.449 58.048 1.00 88.61 427 GLU D CA 1
ATOM 15975 C C . GLU D 1 449 ? 116.435 104.261 58.385 1.00 75.69 427 GLU D C 1
ATOM 15976 O O . GLU D 1 449 ? 116.907 103.124 58.556 1.00 65.71 427 GLU D O 1
ATOM 15982 N N . SER D 1 461 ? 134.110 92.749 71.526 1.00 52.70 439 SER D N 1
ATOM 15983 C CA . SER D 1 461 ? 133.749 91.328 71.658 1.00 51.30 439 SER D CA 1
ATOM 15984 C C . SER D 1 461 ? 132.242 91.071 71.692 1.00 46.46 439 SER D C 1
ATOM 15985 O O . SER D 1 461 ? 131.559 91.661 72.464 1.00 44.06 439 SER D O 1
ATOM 15988 N N . ALA D 1 462 ? 131.759 90.124 70.885 1.00 46.27 440 ALA D N 1
ATOM 15989 C CA . ALA D 1 462 ? 130.356 89.689 70.962 1.00 39.99 440 ALA D CA 1
ATOM 15990 C C . ALA D 1 462 ? 130.311 88.222 71.383 1.00 41.67 440 ALA D C 1
ATOM 15991 O O . ALA D 1 462 ? 131.257 87.478 71.157 1.00 44.01 440 ALA D O 1
ATOM 15993 N N . LEU D 1 463 ? 129.207 87.814 71.966 1.00 39.21 441 LEU D N 1
ATOM 15994 C CA . LEU D 1 463 ? 129.055 86.466 72.498 1.00 40.90 441 LEU D CA 1
ATOM 15995 C C . LEU D 1 463 ? 128.122 85.616 71.601 1.00 40.84 441 LEU D C 1
ATOM 15996 O O . LEU D 1 463 ? 126.917 85.886 71.502 1.00 37.73 441 LEU D O 1
ATOM 16001 N N . PHE D 1 464 ? 128.712 84.612 70.952 1.00 38.69 442 PHE D N 1
ATOM 16002 C CA . PHE D 1 464 ? 128.024 83.809 69.961 1.00 37.28 442 PHE D CA 1
ATOM 16003 C C . PHE D 1 464 ? 127.576 82.547 70.636 1.00 42.60 442 PHE D C 1
ATOM 16004 O O . PHE D 1 464 ? 128.359 81.932 71.397 1.00 39.00 442 PHE D O 1
ATOM 16012 N N . VAL D 1 465 ? 126.277 82.215 70.486 1.00 33.87 443 VAL D N 1
ATOM 16013 C CA . VAL D 1 465 ? 125.732 80.984 71.097 1.00 33.38 443 VAL D CA 1
ATOM 16014 C C . VAL D 1 465 ? 125.016 80.151 70.074 1.00 36.04 443 VAL D C 1
ATOM 16015 O O . VAL D 1 465 ? 124.417 80.685 69.162 1.00 35.25 443 VAL D O 1
ATOM 16019 N N . LEU D 1 466 ? 125.151 78.845 70.204 1.00 30.54 444 LEU D N 1
ATOM 16020 C CA . LEU D 1 466 ? 124.545 77.875 69.307 1.00 32.59 444 LEU D CA 1
ATOM 16021 C C . LEU D 1 466 ? 124.123 76.663 70.068 1.00 35.34 444 LEU D C 1
ATOM 16022 O O . LEU D 1 466 ? 124.795 76.238 71.042 1.00 36.59 444 LEU D O 1
ATOM 16027 N N . SER D 1 467 ? 122.980 76.098 69.672 1.00 29.75 445 SER D N 1
ATOM 16028 C CA . SER D 1 467 ? 122.453 74.932 70.369 1.00 34.52 445 SER D CA 1
ATOM 16029 C C . SER D 1 467 ? 121.640 74.070 69.477 1.00 36.63 445 SER D C 1
ATOM 16030 O O . SER D 1 467 ? 121.065 74.546 68.500 1.00 35.69 445 SER D O 1
ATOM 16033 N N . ALA D 1 468 ? 121.552 72.795 69.828 1.00 34.69 446 ALA D N 1
ATOM 16034 C CA . ALA D 1 468 ? 120.787 71.851 69.073 1.00 36.49 446 ALA D CA 1
ATOM 16035 C C . ALA D 1 468 ? 120.288 70.696 69.975 1.00 41.15 446 ALA D C 1
ATOM 16036 O O . ALA D 1 468 ? 120.708 70.547 71.122 1.00 33.20 446 ALA D O 1
ATOM 16038 N N . LYS D 1 469 ? 119.432 69.858 69.418 1.00 36.55 447 LYS D N 1
ATOM 16039 C CA . LYS D 1 469 ? 118.814 68.771 70.223 1.00 46.03 447 LYS D CA 1
ATOM 16040 C C . LYS D 1 469 ? 119.690 67.522 70.305 1.00 47.73 447 LYS D C 1
ATOM 16041 O O . LYS D 1 469 ? 119.444 66.632 71.119 1.00 44.65 447 LYS D O 1
ATOM 16047 N N . LYS D 1 470 ? 120.686 67.463 69.446 1.00 43.19 448 LYS D N 1
ATOM 16048 C CA . LYS D 1 470 ? 121.669 66.376 69.438 1.00 41.87 448 LYS D CA 1
ATOM 16049 C C . LYS D 1 470 ? 122.991 66.959 69.100 1.00 45.78 448 LYS D C 1
ATOM 16050 O O . LYS D 1 470 ? 123.074 67.967 68.388 1.00 37.96 448 LYS D O 1
ATOM 16056 N N . GLU D 1 471 ? 124.062 66.317 69.554 1.00 38.34 449 GLU D N 1
ATOM 16057 C CA . GLU D 1 471 ? 125.386 66.888 69.328 1.00 40.00 449 GLU D CA 1
ATOM 16058 C C . GLU D 1 471 ? 125.743 66.942 67.855 1.00 35.14 449 GLU D C 1
ATOM 16059 O O . GLU D 1 471 ? 126.410 67.894 67.409 1.00 38.22 449 GLU D O 1
ATOM 16065 N N . LYS D 1 472 ? 125.316 65.923 67.128 1.00 37.33 450 LYS D N 1
ATOM 16066 C CA . LYS D 1 472 ? 125.592 65.826 65.702 1.00 41.00 450 LYS D CA 1
ATOM 16067 C C . LYS D 1 472 ? 124.975 67.039 64.929 1.00 42.01 450 LYS D C 1
ATOM 16068 O O . LYS D 1 472 ? 125.597 67.633 64.053 1.00 42.77 450 LYS D O 1
ATOM 16074 N N . GLN D 1 473 ? 123.779 67.430 65.314 1.00 39.89 451 GLN D N 1
ATOM 16075 C CA . GLN D 1 473 ? 123.139 68.652 64.748 1.00 35.65 451 GLN D CA 1
ATOM 16076 C C . GLN D 1 473 ? 123.804 69.917 65.208 1.00 37.17 451 GLN D C 1
ATOM 16077 O O . GLN D 1 473 ? 123.890 70.887 64.439 1.00 36.04 451 GLN D O 1
ATOM 16083 N N . LEU D 1 474 ? 124.296 69.952 66.443 1.00 35.65 452 LEU D N 1
ATOM 16084 C CA . LEU D 1 474 ? 125.103 71.129 66.867 1.00 35.38 452 LEU D CA 1
ATOM 16085 C C . LEU D 1 474 ? 126.327 71.317 65.976 1.00 34.72 452 LEU D C 1
ATOM 16086 O O . LEU D 1 474 ? 126.614 72.445 65.521 1.00 35.14 452 LEU D O 1
ATOM 16091 N N . LYS D 1 475 ? 127.039 70.219 65.691 1.00 39.83 453 LYS D N 1
ATOM 16092 C CA . LYS D 1 475 ? 128.177 70.278 64.747 1.00 43.23 453 LYS D CA 1
ATOM 16093 C C . LYS D 1 475 ? 127.705 70.791 63.370 1.00 42.34 453 LYS D C 1
ATOM 16094 O O . LYS D 1 475 ? 128.371 71.618 62.769 1.00 40.63 453 LYS D O 1
ATOM 16100 N N . ALA D 1 476 ? 126.610 70.217 62.852 1.00 35.00 454 ALA D N 1
ATOM 16101 C CA . ALA D 1 476 ? 126.052 70.666 61.575 1.00 42.26 454 ALA D CA 1
ATOM 16102 C C . ALA D 1 476 ? 125.660 72.158 61.638 1.00 35.53 454 ALA D C 1
ATOM 16103 O O . ALA D 1 476 ? 125.873 72.896 60.691 1.00 38.70 454 ALA D O 1
ATOM 16105 N N . TYR D 1 477 ? 125.245 72.614 62.794 1.00 31.75 455 TYR D N 1
ATOM 16106 C CA . TYR D 1 477 ? 124.821 74.017 62.927 1.00 35.72 455 TYR D CA 1
ATOM 16107 C C . TYR D 1 477 ? 126.054 74.946 62.839 1.00 35.56 455 TYR D C 1
ATOM 16108 O O . TYR D 1 477 ? 126.031 76.017 62.183 1.00 33.90 455 TYR D O 1
ATOM 16117 N N . ALA D 1 478 ? 127.116 74.542 63.527 1.00 31.83 456 ALA D N 1
ATOM 16118 C CA . ALA D 1 478 ? 128.362 75.280 63.506 1.00 35.27 456 ALA D CA 1
ATOM 16119 C C . ALA D 1 478 ? 128.935 75.352 62.082 1.00 34.10 456 ALA D C 1
ATOM 16120 O O . ALA D 1 478 ? 129.416 76.392 61.648 1.00 39.13 456 ALA D O 1
ATOM 16122 N N . GLU D 1 479 ? 128.878 74.248 61.372 1.00 31.66 457 GLU D N 1
ATOM 16123 C CA . GLU D 1 479 ? 129.277 74.269 59.966 1.00 35.45 457 GLU D CA 1
ATOM 16124 C C . GLU D 1 479 ? 128.464 75.240 59.125 1.00 39.46 457 GLU D C 1
ATOM 16125 O O . GLU D 1 479 ? 129.029 75.990 58.289 1.00 41.99 457 GLU D O 1
ATOM 16131 N N . ALA D 1 480 ? 127.123 75.228 59.299 1.00 36.05 458 ALA D N 1
ATOM 16132 C CA . ALA D 1 480 ? 126.263 76.153 58.530 1.00 34.29 458 ALA D CA 1
ATOM 16133 C C . ALA D 1 480 ? 126.599 77.607 58.836 1.00 35.04 458 ALA D C 1
ATOM 16134 O O . ALA D 1 480 ? 126.615 78.477 57.964 1.00 36.22 458 ALA D O 1
ATOM 16136 N N . MET D 1 481 ? 126.855 77.895 60.093 1.00 34.66 459 MET D N 1
ATOM 16137 C CA . MET D 1 481 ? 127.201 79.258 60.457 1.00 36.24 459 MET D CA 1
ATOM 16138 C C . MET D 1 481 ? 128.571 79.679 59.889 1.00 31.11 459 MET D C 1
ATOM 16139 O O . MET D 1 481 ? 128.716 80.810 59.450 1.00 37.12 459 MET D O 1
ATOM 16144 N N . LYS D 1 482 ? 129.555 78.782 59.962 1.00 39.22 460 LYS D N 1
ATOM 16145 C CA . LYS D 1 482 ? 130.885 79.066 59.411 1.00 38.88 460 LYS D CA 1
ATOM 16146 C C . LYS D 1 482 ? 130.820 79.358 57.890 1.00 38.95 460 LYS D C 1
ATOM 16147 O O . LYS D 1 482 ? 131.378 80.350 57.444 1.00 40.60 460 LYS D O 1
ATOM 16153 N N . ASP D 1 483 ? 130.090 78.524 57.151 1.00 38.55 461 ASP D N 1
ATOM 16154 C CA . ASP D 1 483 ? 129.831 78.732 55.703 1.00 45.21 461 ASP D CA 1
ATOM 16155 C C . ASP D 1 483 ? 129.139 80.042 55.421 1.00 47.83 461 ASP D C 1
ATOM 16156 O O . ASP D 1 483 ? 129.515 80.754 54.508 1.00 47.84 461 ASP D O 1
ATOM 16161 N N . PHE D 1 484 ? 128.104 80.347 56.197 1.00 45.34 462 PHE D N 1
ATOM 16162 C CA . PHE D 1 484 ? 127.399 81.618 56.041 1.00 35.45 462 PHE D CA 1
ATOM 16163 C C . PHE D 1 484 ? 128.355 82.816 56.291 1.00 36.38 462 PHE D C 1
ATOM 16164 O O . PHE D 1 484 ? 128.342 83.818 55.554 1.00 36.50 462 PHE D O 1
ATOM 16172 N N . VAL D 1 485 ? 129.086 82.785 57.390 1.00 36.59 463 VAL D N 1
ATOM 16173 C CA . VAL D 1 485 ? 130.033 83.866 57.706 1.00 39.80 463 VAL D CA 1
ATOM 16174 C C . VAL D 1 485 ? 131.135 83.994 56.621 1.00 48.88 463 VAL D C 1
ATOM 16175 O O . VAL D 1 485 ? 131.422 85.096 56.134 1.00 48.85 463 VAL D O 1
ATOM 16179 N N . THR D 1 486 ? 131.704 82.862 56.236 1.00 48.29 464 THR D N 1
ATOM 16180 C CA . THR D 1 486 ? 132.690 82.827 55.164 1.00 54.16 464 THR D CA 1
ATOM 16181 C C . THR D 1 486 ? 132.140 83.478 53.878 1.00 54.08 464 THR D C 1
ATOM 16182 O O . THR D 1 486 ? 132.798 84.323 53.282 1.00 58.98 464 THR D O 1
ATOM 16186 N N . SER D 1 487 ? 130.892 83.187 53.551 1.00 54.08 465 SER D N 1
ATOM 16187 C CA . SER D 1 487 ? 130.266 83.664 52.293 1.00 58.82 465 SER D CA 1
ATOM 16188 C C . SER D 1 487 ? 129.820 85.101 52.360 1.00 50.63 465 SER D C 1
ATOM 16189 O O . SER D 1 487 ? 129.441 85.669 51.357 1.00 54.05 465 SER D O 1
ATOM 16192 N N . ASN D 1 488 ? 129.746 85.640 53.549 1.00 42.35 466 ASN D N 1
ATOM 16193 C CA . ASN D 1 488 ? 129.146 86.931 53.755 1.00 44.44 466 ASN D CA 1
ATOM 16194 C C . ASN D 1 488 ? 130.101 87.884 54.488 1.00 54.65 466 ASN D C 1
ATOM 16195 O O . ASN D 1 488 ? 129.952 88.132 55.681 1.00 59.56 466 ASN D O 1
ATOM 16200 N N . GLU D 1 489 ? 130.997 88.504 53.743 1.00 51.14 467 GLU D N 1
ATOM 16201 C CA . GLU D 1 489 ? 132.150 89.246 54.351 1.00 58.64 467 GLU D CA 1
ATOM 16202 C C . GLU D 1 489 ? 131.690 90.525 55.072 1.00 47.62 467 GLU D C 1
ATOM 16203 O O . GLU D 1 489 ? 132.340 90.984 55.989 1.00 58.44 467 GLU D O 1
ATOM 16209 N N . ASP D 1 490 ? 130.484 90.995 54.753 1.00 52.01 468 ASP D N 1
ATOM 16210 C CA . ASP D 1 490 ? 129.918 92.224 55.406 1.00 52.58 468 ASP D CA 1
ATOM 16211 C C . ASP D 1 490 ? 128.877 91.968 56.530 1.00 48.04 468 ASP D C 1
ATOM 16212 O O . ASP D 1 490 ? 128.202 92.920 56.971 1.00 52.52 468 ASP D O 1
ATOM 16217 N N . ILE D 1 491 ? 128.797 90.732 57.057 1.00 52.25 469 ILE D N 1
ATOM 16218 C CA . ILE D 1 491 ? 127.901 90.452 58.244 1.00 47.01 469 ILE D CA 1
ATOM 16219 C C . ILE D 1 491 ? 128.175 91.436 59.344 1.00 45.03 469 ILE D C 1
ATOM 16220 O O . ILE D 1 491 ? 129.325 91.561 59.818 1.00 43.34 469 ILE D O 1
ATOM 16225 N N . ASP D 1 492 ? 127.109 91.945 59.928 1.00 45.24 470 ASP D N 1
ATOM 16226 C CA . ASP D 1 492 ? 127.218 92.669 61.168 1.00 43.20 470 ASP D CA 1
ATOM 16227 C C . ASP D 1 492 ? 127.288 91.686 62.369 1.00 50.42 470 ASP D C 1
ATOM 16228 O O . ASP D 1 492 ? 126.298 91.013 62.731 1.00 44.86 470 ASP D O 1
ATOM 16233 N N . LEU D 1 493 ? 128.471 91.570 62.957 1.00 42.10 471 LEU D N 1
ATOM 16234 C CA . LEU D 1 493 ? 128.715 90.629 64.050 1.00 41.81 471 LEU D CA 1
ATOM 16235 C C . LEU D 1 493 ? 127.760 90.806 65.206 1.00 38.87 471 LEU D C 1
ATOM 16236 O O . LEU D 1 493 ? 127.414 89.838 65.886 1.00 39.73 471 LEU D O 1
ATOM 16241 N N . GLU D 1 494 ? 127.454 92.038 65.545 1.00 36.64 472 GLU D N 1
ATOM 16242 C CA . GLU D 1 494 ? 126.630 92.284 66.730 1.00 39.76 472 GLU D CA 1
ATOM 16243 C C . GLU D 1 494 ? 125.158 91.837 66.488 1.00 36.21 472 GLU D C 1
ATOM 16244 O O . GLU D 1 494 ? 124.501 91.303 67.372 1.00 36.08 472 GLU D O 1
ATOM 16250 N N . ASP D 1 495 ? 124.684 92.075 65.274 1.00 39.96 473 ASP D N 1
ATOM 16251 C CA . ASP D 1 495 ? 123.331 91.649 64.837 1.00 40.33 473 ASP D CA 1
ATOM 16252 C C . ASP D 1 495 ? 123.252 90.138 64.812 1.00 30.78 473 ASP D C 1
ATOM 16253 O O . ASP D 1 495 ? 122.276 89.556 65.285 1.00 34.97 473 ASP D O 1
ATOM 16258 N N . MET D 1 496 ? 124.326 89.504 64.351 1.00 33.43 474 MET D N 1
ATOM 16259 C CA . MET D 1 496 ? 124.383 88.037 64.287 1.00 35.58 474 MET D CA 1
ATOM 16260 C C . MET D 1 496 ? 124.373 87.382 65.666 1.00 34.60 474 MET D C 1
ATOM 16261 O O . MET D 1 496 ? 123.555 86.517 65.919 1.00 30.14 474 MET D O 1
ATOM 16266 N N . ALA D 1 497 ? 125.233 87.873 66.577 1.00 34.71 475 ALA D N 1
ATOM 16267 C CA . ALA D 1 497 ? 125.209 87.409 68.017 1.00 35.78 475 ALA D CA 1
ATOM 16268 C C . ALA D 1 497 ? 123.828 87.636 68.656 1.00 36.36 475 ALA D C 1
ATOM 16269 O O . ALA D 1 497 ? 123.328 86.785 69.374 1.00 38.78 475 ALA D O 1
ATOM 16271 N N . TYR D 1 498 ? 123.229 88.801 68.392 1.00 37.99 476 TYR D N 1
ATOM 16272 C CA . TYR D 1 498 ? 121.936 89.150 68.980 1.00 39.65 476 TYR D CA 1
ATOM 16273 C C . TYR D 1 498 ? 120.835 88.243 68.508 1.00 33.25 476 TYR D C 1
ATOM 16274 O O . TYR D 1 498 ? 119.965 87.883 69.261 1.00 35.47 476 TYR D O 1
ATOM 16283 N N . THR D 1 499 ? 120.945 87.802 67.266 1.00 31.88 477 THR D N 1
ATOM 16284 C CA . THR D 1 499 ? 119.963 86.885 66.669 1.00 31.38 477 THR D CA 1
ATOM 16285 C C . THR D 1 499 ? 120.107 85.511 67.247 1.00 31.43 477 THR D C 1
ATOM 16286 O O . THR D 1 499 ? 119.135 84.840 67.555 1.00 31.99 477 THR D O 1
ATOM 16290 N N . LEU D 1 500 ? 121.331 85.075 67.414 1.00 30.78 478 LEU D N 1
ATOM 16291 C CA . LEU D 1 500 ? 121.581 83.742 68.027 1.00 30.15 478 LEU D CA 1
ATOM 16292 C C . LEU D 1 500 ? 121.106 83.695 69.490 1.00 30.99 478 LEU D C 1
ATOM 16293 O O . LEU D 1 500 ? 120.638 82.663 69.954 1.00 34.58 478 LEU D O 1
ATOM 16298 N N . GLN D 1 501 ? 121.268 84.823 70.200 1.00 32.25 479 GLN D N 1
ATOM 16299 C CA . GLN D 1 501 ? 120.892 84.945 71.616 1.00 33.95 479 GLN D CA 1
ATOM 16300 C C . GLN D 1 501 ? 119.371 84.999 71.785 1.00 34.37 479 GLN D C 1
ATOM 16301 O O . GLN D 1 501 ? 118.804 84.195 72.481 1.00 40.58 479 GLN D O 1
ATOM 16307 N N . THR D 1 502 ? 118.721 85.903 71.052 1.00 32.99 480 THR D N 1
ATOM 16308 C CA . THR D 1 502 ? 117.265 86.201 71.258 1.00 34.80 480 THR D CA 1
ATOM 16309 C C . THR D 1 502 ? 116.331 85.555 70.219 1.00 37.60 480 THR D C 1
ATOM 16310 O O . THR D 1 502 ? 115.122 85.533 70.408 1.00 37.85 480 THR D O 1
ATOM 16314 N N . GLY D 1 503 ? 116.890 85.020 69.145 1.00 37.12 481 GLY D N 1
ATOM 16315 C CA . GLY D 1 503 ? 116.077 84.582 67.998 1.00 33.86 481 GLY D CA 1
ATOM 16316 C C . GLY D 1 503 ? 116.202 83.120 67.709 1.00 36.82 481 GLY D C 1
ATOM 16317 O O . GLY D 1 503 ? 115.784 82.654 66.665 1.00 39.39 481 GLY D O 1
ATOM 16318 N N . ARG D 1 504 ? 116.708 82.378 68.696 1.00 31.34 482 ARG D N 1
ATOM 16319 C CA . ARG D 1 504 ? 116.812 80.970 68.642 1.00 29.02 482 ARG D CA 1
ATOM 16320 C C . ARG D 1 504 ? 116.457 80.404 70.011 1.00 33.58 482 ARG D C 1
ATOM 16321 O O . ARG D 1 504 ? 116.935 80.898 71.035 1.00 39.88 482 ARG D O 1
ATOM 16329 N N . GLU D 1 505 ? 115.823 79.254 70.012 1.00 34.89 483 GLU D N 1
ATOM 16330 C CA . GLU D 1 505 ? 115.618 78.515 71.258 1.00 39.09 483 GLU D CA 1
ATOM 16331 C C . GLU D 1 505 ? 116.945 77.910 71.788 1.00 39.81 483 GLU D C 1
ATOM 16332 O O . GLU D 1 505 ? 117.709 77.291 71.045 1.00 36.93 483 GLU D O 1
ATOM 16338 N N . ALA D 1 506 ? 117.176 78.077 73.090 1.00 33.36 484 ALA D N 1
ATOM 16339 C CA . ALA D 1 506 ? 118.325 77.387 73.768 1.00 35.07 484 ALA D CA 1
ATOM 16340 C C . ALA D 1 506 ? 118.022 75.893 74.004 1.00 36.10 484 ALA D C 1
ATOM 16341 O O . ALA D 1 506 ? 117.200 75.528 74.796 1.00 43.85 484 ALA D O 1
ATOM 16343 N N . MET D 1 507 ? 118.605 75.049 73.199 1.00 32.17 485 MET D N 1
ATOM 16344 C CA . MET D 1 507 ? 118.382 73.661 73.277 1.00 31.82 485 MET D CA 1
ATOM 16345 C C . MET D 1 507 ? 119.502 72.936 74.114 1.00 32.08 485 MET D C 1
ATOM 16346 O O . MET D 1 507 ? 120.309 73.563 74.706 1.00 42.69 485 MET D O 1
ATOM 16351 N N . ASP D 1 508 ? 119.401 71.619 74.226 1.00 37.58 486 ASP D N 1
ATOM 16352 C CA . ASP D 1 508 ? 120.122 70.863 75.272 1.00 43.83 486 ASP D CA 1
ATOM 16353 C C . ASP D 1 508 ? 121.638 70.804 75.063 1.00 44.48 486 ASP D C 1
ATOM 16354 O O . ASP D 1 508 ? 122.408 70.741 76.057 1.00 47.49 486 ASP D O 1
ATOM 16359 N N . TYR D 1 509 ? 122.059 70.663 73.811 1.00 40.17 487 TYR D N 1
ATOM 16360 C CA . TYR D 1 509 ? 123.496 70.681 73.465 1.00 37.19 487 TYR D CA 1
ATOM 16361 C C . TYR D 1 509 ? 123.898 72.060 73.060 1.00 40.36 487 TYR D C 1
ATOM 16362 O O . TYR D 1 509 ? 123.395 72.590 72.081 1.00 36.03 487 TYR D O 1
ATOM 16371 N N . ARG D 1 510 ? 124.837 72.636 73.807 1.00 35.51 488 ARG D N 1
ATOM 16372 C CA . ARG D 1 510 ? 125.183 74.019 73.696 1.00 34.10 488 ARG D CA 1
ATOM 16373 C C . ARG D 1 510 ? 126.661 74.250 73.433 1.00 39.58 488 ARG D C 1
ATOM 16374 O O . ARG D 1 510 ? 127.532 73.541 73.945 1.00 41.91 488 ARG D O 1
ATOM 16382 N N . MET D 1 511 ? 126.943 75.254 72.630 1.00 37.81 489 MET D N 1
ATOM 16383 C CA . MET D 1 511 ? 128.290 75.821 72.571 1.00 42.60 489 MET D CA 1
ATOM 16384 C C . MET D 1 511 ? 128.184 77.313 72.478 1.00 42.34 489 MET D C 1
ATOM 16385 O O . MET D 1 511 ? 127.189 77.862 72.003 1.00 38.03 489 MET D O 1
ATOM 16390 N N . ALA D 1 512 ? 129.230 77.967 72.926 1.00 36.92 490 ALA D N 1
ATOM 16391 C CA . ALA D 1 512 ? 129.346 79.384 72.900 1.00 32.42 490 ALA D CA 1
ATOM 16392 C C . ALA D 1 512 ? 130.760 79.818 72.804 1.00 47.76 490 ALA D C 1
ATOM 16393 O O . ALA D 1 512 ? 131.680 79.098 73.231 1.00 48.43 490 ALA D O 1
ATOM 16395 N N . PHE D 1 513 ? 130.951 81.044 72.305 1.00 44.80 491 PHE D N 1
ATOM 16396 C CA . PHE D 1 513 ? 132.317 81.632 72.194 1.00 47.16 491 PHE D CA 1
ATOM 16397 C C . PHE D 1 513 ? 132.261 83.106 71.981 1.00 51.12 491 PHE D C 1
ATOM 16398 O O . PHE D 1 513 ? 131.238 83.645 71.503 1.00 38.96 491 PHE D O 1
ATOM 16406 N N . LEU D 1 514 ? 133.385 83.743 72.304 1.00 43.41 492 LEU D N 1
ATOM 16407 C CA . LEU D 1 514 ? 133.579 85.162 72.106 1.00 51.42 492 LEU D CA 1
ATOM 16408 C C . LEU D 1 514 ? 134.324 85.379 70.827 1.00 48.43 492 LEU D C 1
ATOM 16409 O O . LEU D 1 514 ? 135.149 84.565 70.421 1.00 46.41 492 LEU D O 1
ATOM 16414 N N . ALA D 1 515 ? 134.012 86.474 70.158 1.00 43.40 493 ALA D N 1
ATOM 16415 C CA . ALA D 1 515 ? 134.778 86.852 68.990 1.00 42.15 493 ALA D CA 1
ATOM 16416 C C . ALA D 1 515 ? 134.644 88.310 68.794 1.00 45.58 493 ALA D C 1
ATOM 16417 O O . ALA D 1 515 ? 133.543 88.865 68.942 1.00 41.95 493 ALA D O 1
ATOM 16419 N N . ASP D 1 516 ? 135.721 88.952 68.356 1.00 44.45 494 ASP D N 1
ATOM 16420 C CA . ASP D 1 516 ? 135.645 90.416 68.096 1.00 47.82 494 ASP D CA 1
ATOM 16421 C C . ASP D 1 516 ? 135.856 90.780 66.636 1.00 46.44 494 ASP D C 1
ATOM 16422 O O . ASP D 1 516 ? 135.837 91.913 66.285 1.00 51.80 494 ASP D O 1
ATOM 16427 N N . SER D 1 517 ? 135.918 89.787 65.778 1.00 47.53 495 SER D N 1
ATOM 16428 C CA . SER D 1 517 ? 136.000 90.030 64.343 1.00 48.94 495 SER D CA 1
ATOM 16429 C C . SER D 1 517 ? 135.546 88.807 63.598 1.00 47.92 495 SER D C 1
ATOM 16430 O O . SER D 1 517 ? 135.530 87.699 64.135 1.00 44.84 495 SER D O 1
ATOM 16433 N N . ARG D 1 518 ? 135.318 88.999 62.320 1.00 46.25 496 ARG D N 1
ATOM 16434 C CA . ARG D 1 518 ? 134.937 87.925 61.418 1.00 56.40 496 ARG D CA 1
ATOM 16435 C C . ARG D 1 518 ? 135.983 86.787 61.419 1.00 53.16 496 ARG D C 1
ATOM 16436 O O . ARG D 1 518 ? 135.656 85.588 61.404 1.00 48.78 496 ARG D O 1
ATOM 16444 N N . GLU D 1 519 ? 137.245 87.167 61.358 1.00 51.63 497 GLU D N 1
ATOM 16445 C CA . GLU D 1 519 ? 138.335 86.189 61.296 1.00 49.48 497 GLU D CA 1
ATOM 16446 C C . GLU D 1 519 ? 138.379 85.340 62.587 1.00 48.02 497 GLU D C 1
ATOM 16447 O O . GLU D 1 519 ? 138.545 84.147 62.563 1.00 46.61 497 GLU D O 1
ATOM 16453 N N . MET D 1 520 ? 138.275 86.002 63.720 1.00 42.71 498 MET D N 1
ATOM 16454 C CA . MET D 1 520 ? 138.200 85.293 65.004 1.00 46.91 498 MET D CA 1
ATOM 16455 C C . MET D 1 520 ? 136.955 84.353 65.060 1.00 44.83 498 MET D C 1
ATOM 16456 O O . MET D 1 520 ? 136.993 83.214 65.610 1.00 43.12 498 MET D O 1
ATOM 16461 N N . LEU D 1 521 ? 135.838 84.864 64.570 1.00 45.31 499 LEU D N 1
ATOM 16462 C CA . LEU D 1 521 ? 134.590 84.087 64.559 1.00 41.18 499 LEU D CA 1
ATOM 16463 C C . LEU D 1 521 ? 134.801 82.846 63.732 1.00 40.00 499 LEU D C 1
ATOM 16464 O O . LEU D 1 521 ? 134.513 81.734 64.164 1.00 40.00 499 LEU D O 1
ATOM 16469 N N . ILE D 1 522 ? 135.336 83.012 62.530 1.00 46.75 500 ILE D N 1
ATOM 16470 C CA . ILE D 1 522 ? 135.617 81.833 61.673 1.00 48.56 500 ILE D CA 1
ATOM 16471 C C . ILE D 1 522 ? 136.591 80.863 62.343 1.00 48.29 500 ILE D C 1
ATOM 16472 O O . ILE D 1 522 ? 136.408 79.647 62.311 1.00 45.15 500 ILE D O 1
ATOM 16477 N N . LYS D 1 523 ? 137.597 81.415 63.015 1.00 52.84 501 LYS D N 1
ATOM 16478 C CA . LYS D 1 523 ? 138.610 80.576 63.639 1.00 50.76 501 LYS D CA 1
ATOM 16479 C C . LYS D 1 523 ? 138.030 79.765 64.802 1.00 45.18 501 LYS D C 1
ATOM 16480 O O . LYS D 1 523 ? 138.341 78.592 64.977 1.00 42.14 501 LYS D O 1
ATOM 16486 N N . ALA D 1 524 ? 137.158 80.401 65.583 1.00 42.40 502 ALA D N 1
ATOM 16487 C CA . ALA D 1 524 ? 136.484 79.706 66.701 1.00 45.63 502 ALA D CA 1
ATOM 16488 C C . ALA D 1 524 ? 135.650 78.508 66.210 1.00 41.87 502 ALA D C 1
ATOM 16489 O O . ALA D 1 524 ? 135.685 77.418 66.766 1.00 42.19 502 ALA D O 1
ATOM 16491 N N . LEU D 1 525 ? 134.853 78.738 65.185 1.00 39.72 503 LEU D N 1
ATOM 16492 C CA . LEU D 1 525 ? 134.003 77.682 64.646 1.00 37.50 503 LEU D CA 1
ATOM 16493 C C . LEU D 1 525 ? 134.866 76.574 64.045 1.00 36.71 503 LEU D C 1
ATOM 16494 O O . LEU D 1 525 ? 134.609 75.374 64.251 1.00 37.98 503 LEU D O 1
ATOM 16499 N N . ASP D 1 526 ? 135.949 76.971 63.359 1.00 41.41 504 ASP D N 1
ATOM 16500 C CA . ASP D 1 526 ? 136.927 75.969 62.828 1.00 43.74 504 ASP D CA 1
ATOM 16501 C C . ASP D 1 526 ? 137.537 75.133 63.936 1.00 43.61 504 ASP D C 1
ATOM 16502 O O . ASP D 1 526 ? 137.578 73.916 63.843 1.00 42.52 504 ASP D O 1
ATOM 16507 N N . ASP D 1 527 ? 138.006 75.808 64.984 1.00 42.96 505 ASP D N 1
ATOM 16508 C CA . ASP D 1 527 ? 138.544 75.132 66.156 1.00 49.44 505 ASP D CA 1
ATOM 16509 C C . ASP D 1 527 ? 137.539 74.199 66.768 1.00 44.97 505 ASP D C 1
ATOM 16510 O O . ASP D 1 527 ? 137.879 73.092 67.201 1.00 38.56 505 ASP D O 1
ATOM 16515 N N . TYR D 1 528 ? 136.317 74.692 66.932 1.00 45.76 506 TYR D N 1
ATOM 16516 C CA . TYR D 1 528 ? 135.242 73.846 67.496 1.00 36.31 506 TYR D CA 1
ATOM 16517 C C . TYR D 1 528 ? 135.099 72.575 66.678 1.00 36.97 506 TYR D C 1
ATOM 16518 O O . TYR D 1 528 ? 135.102 71.507 67.208 1.00 39.59 506 TYR D O 1
ATOM 16527 N N . LEU D 1 529 ? 134.980 72.721 65.370 1.00 37.34 507 LEU D N 1
ATOM 16528 C CA . LEU D 1 529 ? 134.731 71.585 64.478 1.00 40.08 507 LEU D CA 1
ATOM 16529 C C . LEU D 1 529 ? 135.934 70.646 64.424 1.00 47.26 507 LEU D C 1
ATOM 16530 O O . LEU D 1 529 ? 135.786 69.444 64.413 1.00 45.78 507 LEU D O 1
ATOM 16535 N N . ALA D 1 530 ? 137.130 71.216 64.476 1.00 59.62 508 ALA D N 1
ATOM 16536 C CA . ALA D 1 530 ? 138.360 70.418 64.346 1.00 59.30 508 ALA D CA 1
ATOM 16537 C C . ALA D 1 530 ? 138.787 69.842 65.688 1.00 61.66 508 ALA D C 1
ATOM 16538 O O . ALA D 1 530 ? 139.755 69.092 65.773 1.00 58.98 508 ALA D O 1
ATOM 16540 N N . GLU D 1 531 ? 138.049 70.190 66.733 1.00 54.85 509 GLU D N 1
ATOM 16541 C CA . GLU D 1 531 ? 138.426 69.838 68.123 1.00 52.29 509 GLU D CA 1
ATOM 16542 C C . GLU D 1 531 ? 139.865 70.270 68.449 1.00 53.88 509 GLU D C 1
ATOM 16543 O O . GLU D 1 531 ? 140.575 69.612 69.189 1.00 57.29 509 GLU D O 1
ATOM 16549 N N . MET D 1 532 ? 140.242 71.426 67.936 1.00 48.31 510 MET D N 1
ATOM 16550 C CA . MET D 1 532 ? 141.475 72.124 68.360 1.00 58.20 510 MET D CA 1
ATOM 16551 C C . MET D 1 532 ? 141.234 72.977 69.637 1.00 59.22 510 MET D C 1
ATOM 16552 O O . MET D 1 532 ? 140.408 73.867 69.602 1.00 51.09 510 MET D O 1
ATOM 16557 N N . PRO D 1 533 ? 142.022 72.768 70.736 1.00 61.20 511 PRO D N 1
ATOM 16558 C CA . PRO D 1 533 ? 141.787 73.573 71.968 1.00 56.48 511 PRO D CA 1
ATOM 16559 C C . PRO D 1 533 ? 141.801 75.061 71.722 1.00 58.99 511 PRO D C 1
ATOM 16560 O O . PRO D 1 533 ? 142.631 75.539 70.966 1.00 49.72 511 PRO D O 1
ATOM 16564 N N . ASN D 1 534 ? 140.832 75.772 72.304 1.00 53.19 512 ASN D N 1
ATOM 16565 C CA . ASN D 1 534 ? 140.656 77.235 72.084 1.00 50.41 512 ASN D CA 1
ATOM 16566 C C . ASN D 1 534 ? 140.009 77.799 73.323 1.00 53.99 512 ASN D C 1
ATOM 16567 O O . ASN D 1 534 ? 138.906 77.356 73.720 1.00 49.18 512 ASN D O 1
ATOM 16572 N N . GLY D 1 535 ? 140.708 78.726 73.981 1.00 56.94 513 GLY D N 1
ATOM 16573 C CA . GLY D 1 535 ? 140.333 79.161 75.346 1.00 52.46 513 GLY D CA 1
ATOM 16574 C C . GLY D 1 535 ? 139.128 80.105 75.310 1.00 64.97 513 GLY D C 1
ATOM 16575 O O . GLY D 1 535 ? 138.601 80.519 76.342 1.00 73.36 513 GLY D O 1
ATOM 16576 N N . SER D 1 536 ? 138.672 80.427 74.110 1.00 51.59 514 SER D N 1
ATOM 16577 C CA . SER D 1 536 ? 137.444 81.208 73.946 1.00 65.00 514 SER D CA 1
ATOM 16578 C C . SER D 1 536 ? 136.165 80.371 73.758 1.00 54.96 514 SER D C 1
ATOM 16579 O O . SER D 1 536 ? 135.116 80.947 73.603 1.00 65.79 514 SER D O 1
ATOM 16582 N N . ILE D 1 537 ? 136.274 79.040 73.715 1.00 45.84 515 ILE D N 1
ATOM 16583 C CA . ILE D 1 537 ? 135.143 78.171 73.327 1.00 52.60 515 ILE D CA 1
ATOM 16584 C C . ILE D 1 537 ? 134.634 77.418 74.545 1.00 54.13 515 ILE D C 1
ATOM 16585 O O . ILE D 1 537 ? 135.420 76.830 75.278 1.00 41.47 515 ILE D O 1
ATOM 16590 N N . PHE D 1 538 ? 133.318 77.462 74.758 1.00 43.11 516 PHE D N 1
ATOM 16591 C CA . PHE D 1 538 ? 132.641 76.714 75.843 1.00 40.79 516 PHE D CA 1
ATOM 16592 C C . PHE D 1 538 ? 131.608 75.758 75.247 1.00 45.02 516 PHE D C 1
ATOM 16593 O O . PHE D 1 538 ? 131.000 76.045 74.217 1.00 41.35 516 PHE D O 1
ATOM 16601 N N . ALA D 1 539 ? 131.424 74.609 75.863 1.00 35.56 517 ALA D N 1
ATOM 16602 C CA . ALA D 1 539 ? 130.443 73.650 75.370 1.00 38.95 517 ALA D CA 1
ATOM 16603 C C . ALA D 1 539 ? 129.994 72.729 76.464 1.00 53.26 517 ALA D C 1
ATOM 16604 O O . ALA D 1 539 ? 130.803 72.321 77.307 1.00 48.28 517 ALA D O 1
ATOM 16606 N N . ALA D 1 540 ? 128.723 72.328 76.418 1.00 39.26 518 ALA D N 1
ATOM 16607 C CA . ALA D 1 540 ? 128.173 71.406 77.410 1.00 43.15 518 ALA D CA 1
ATOM 16608 C C . ALA D 1 540 ? 126.875 70.860 76.955 1.00 45.96 518 ALA D C 1
ATOM 16609 O O . ALA D 1 540 ? 126.229 71.426 76.084 1.00 48.99 518 ALA D O 1
ATOM 16611 N N . HIS D 1 541 ? 126.555 69.691 77.472 1.00 48.89 519 HIS D N 1
ATOM 16612 C CA . HIS D 1 541 ? 125.224 69.141 77.466 1.00 49.01 519 HIS D CA 1
ATOM 16613 C C . HIS D 1 541 ? 124.519 69.488 78.784 1.00 61.66 519 HIS D C 1
ATOM 16614 O O . HIS D 1 541 ? 124.958 69.101 79.866 1.00 55.32 519 HIS D O 1
ATOM 16621 N N . VAL D 1 542 ? 123.392 70.168 78.662 1.00 50.28 520 VAL D N 1
ATOM 16622 C CA . VAL D 1 542 ? 122.693 70.815 79.764 1.00 53.61 520 VAL D CA 1
ATOM 16623 C C . VAL D 1 542 ? 122.221 69.818 80.846 1.00 67.86 520 VAL D C 1
ATOM 16624 O O . VAL D 1 542 ? 122.287 70.108 82.061 1.00 65.53 520 VAL D O 1
ATOM 16628 N N . LYS D 1 543 ? 121.831 68.624 80.409 1.00 64.05 521 LYS D N 1
ATOM 16629 C CA . LYS D 1 543 ? 121.349 67.581 81.327 1.00 82.04 521 LYS D CA 1
ATOM 16630 C C . LYS D 1 543 ? 122.503 66.831 82.041 1.00 87.41 521 LYS D C 1
ATOM 16631 O O . LYS D 1 543 ? 122.287 65.794 82.645 1.00 84.23 521 LYS D O 1
ATOM 16637 N N . THR D 1 544 ? 123.704 67.408 81.993 1.00 93.25 522 THR D N 1
ATOM 16638 C CA . THR D 1 544 ? 124.901 66.834 82.641 1.00 90.84 522 THR D CA 1
ATOM 16639 C C . THR D 1 544 ? 125.458 67.749 83.754 1.00 83.30 522 THR D C 1
ATOM 16640 O O . THR D 1 544 ? 126.286 67.334 84.566 1.00 88.94 522 THR D O 1
ATOM 16644 N N . LYS D 1 545 ? 124.994 68.993 83.786 1.00 52.06 523 LYS D N 1
ATOM 16645 C CA . LYS D 1 545 ? 125.566 70.007 84.685 1.00 40.57 523 LYS D CA 1
ATOM 16646 C C . LYS D 1 545 ? 124.402 70.730 85.316 1.00 46.42 523 LYS D C 1
ATOM 16647 O O . LYS D 1 545 ? 124.244 71.928 85.162 1.00 50.73 523 LYS D O 1
ATOM 16653 N N . LYS D 1 546 ? 123.540 69.995 86.013 1.00 49.89 524 LYS D N 1
ATOM 16654 C CA . LYS D 1 546 ? 122.428 70.592 86.800 1.00 45.91 524 LYS D CA 1
ATOM 16655 C C . LYS D 1 546 ? 122.889 71.308 88.071 1.00 49.14 524 LYS D C 1
ATOM 16656 O O . LYS D 1 546 ? 122.357 72.468 88.410 1.00 53.00 524 LYS D O 1
ATOM 16662 N N . SER D 1 547 ? 123.812 70.691 88.806 1.00 50.35 525 SER D N 1
ATOM 16663 C CA . SER D 1 547 ? 124.364 71.288 90.030 1.00 43.30 525 SER D CA 1
ATOM 16664 C C . SER D 1 547 ? 125.556 72.115 89.723 1.00 52.14 525 SER D C 1
ATOM 16665 O O . SER D 1 547 ? 126.145 72.749 90.628 1.00 56.27 525 SER D O 1
ATOM 16668 N N . GLU D 1 548 ? 125.761 72.414 88.447 1.00 47.20 526 GLU D N 1
ATOM 16669 C CA . GLU D 1 548 ? 126.937 73.222 88.092 1.00 41.64 526 GLU D CA 1
ATOM 16670 C C . GLU D 1 548 ? 126.510 74.623 87.954 1.00 51.84 526 GLU D C 1
ATOM 16671 O O . GLU D 1 548 ? 127.347 75.547 87.889 1.00 52.04 526 GLU D O 1
ATOM 16677 N N . ILE D 1 549 ? 125.190 74.821 87.832 1.00 53.18 527 ILE D N 1
ATOM 16678 C CA . ILE D 1 549 ? 124.680 76.163 87.669 1.00 47.35 527 ILE D CA 1
ATOM 16679 C C . ILE D 1 549 ? 123.435 76.319 88.447 1.00 49.40 527 ILE D C 1
ATOM 16680 O O . ILE D 1 549 ? 122.636 77.233 88.202 1.00 51.76 527 ILE D O 1
ATOM 16685 N N . LYS D 1 550 ? 123.149 75.379 89.308 1.00 50.55 528 LYS D N 1
ATOM 16686 C CA . LYS D 1 550 ? 121.873 75.394 90.050 1.00 45.46 528 LYS D CA 1
ATOM 16687 C C . LYS D 1 550 ? 121.648 76.716 90.794 1.00 56.01 528 LYS D C 1
ATOM 16688 O O . LYS D 1 550 ? 120.580 77.402 90.656 1.00 57.61 528 LYS D O 1
ATOM 16694 N N . LEU D 1 551 ? 122.586 77.067 91.661 1.00 48.04 529 LEU D N 1
ATOM 16695 C CA . LEU D 1 551 ? 122.525 78.380 92.377 1.00 40.49 529 LEU D CA 1
ATOM 16696 C C . LEU D 1 551 ? 122.448 79.770 91.814 1.00 46.59 529 LEU D C 1
ATOM 16697 O O . LEU D 1 551 ? 122.572 80.722 92.716 1.00 56.15 529 LEU D O 1
ATOM 16702 N N . PHE D 1 552 ? 122.903 79.945 90.574 1.00 46.28 530 PHE D N 1
ATOM 16703 C CA . PHE D 1 552 ? 122.680 81.175 89.755 1.00 39.23 530 PHE D CA 1
ATOM 16704 C C . PHE D 1 552 ? 121.281 81.033 89.196 1.00 48.71 530 PHE D C 1
ATOM 16705 O O . PHE D 1 552 ? 120.979 81.441 88.045 1.00 55.36 530 PHE D O 1
ATOM 16713 N N . GLU D 1 553 ? 120.527 80.183 89.855 1.00 42.12 531 GLU D N 1
ATOM 16714 C CA . GLU D 1 553 ? 119.236 79.887 89.453 1.00 46.78 531 GLU D CA 1
ATOM 16715 C C . GLU D 1 553 ? 118.505 80.807 90.496 1.00 58.73 531 GLU D C 1
ATOM 16716 O O . GLU D 1 553 ? 118.349 82.060 90.064 1.00 63.83 531 GLU D O 1
ATOM 16722 N N . THR D 1 554 ? 118.694 80.533 91.819 1.00 73.34 532 THR D N 1
ATOM 16723 C CA . THR D 1 554 ? 117.749 80.873 92.956 1.00 89.14 532 THR D CA 1
ATOM 16724 C C . THR D 1 554 ? 118.305 81.874 93.981 1.00 86.79 532 THR D C 1
ATOM 16725 O O . THR D 1 554 ? 117.574 82.689 94.539 1.00 90.35 532 THR D O 1
ATOM 16729 N N . ASP D 1 555 ? 119.569 81.706 94.325 1.00 82.53 533 ASP D N 1
ATOM 16730 C CA . ASP D 1 555 ? 120.162 82.506 95.371 1.00 77.76 533 ASP D CA 1
ATOM 16731 C C . ASP D 1 555 ? 120.000 83.939 94.939 1.00 80.55 533 ASP D C 1
ATOM 16732 O O . ASP D 1 555 ? 119.899 84.236 93.752 1.00 93.06 533 ASP D O 1
ATOM 16737 N N . HIS D 1 556 ? 119.862 84.808 95.930 1.00 86.30 534 HIS D N 1
ATOM 16738 C CA . HIS D 1 556 ? 119.574 86.205 95.675 1.00 85.52 534 HIS D CA 1
ATOM 16739 C C . HIS D 1 556 ? 120.897 86.929 95.379 1.00 90.31 534 HIS D C 1
ATOM 16740 O O . HIS D 1 556 ? 120.930 87.911 94.634 1.00 95.45 534 HIS D O 1
ATOM 16747 N N . ASP D 1 557 ? 121.991 86.435 95.960 1.00 91.66 535 ASP D N 1
ATOM 16748 C CA . ASP D 1 557 ? 123.330 87.051 95.763 1.00 95.07 535 ASP D CA 1
ATOM 16749 C C . ASP D 1 557 ? 123.970 86.558 94.464 1.00 70.88 535 ASP D C 1
ATOM 16750 O O . ASP D 1 557 ? 124.797 87.249 93.870 1.00 65.98 535 ASP D O 1
ATOM 16755 N N . ALA D 1 558 ? 123.683 85.308 94.132 1.00 53.95 536 ALA D N 1
ATOM 16756 C CA . ALA D 1 558 ? 124.172 84.695 92.903 1.00 68.00 536 ALA D CA 1
ATOM 16757 C C . ALA D 1 558 ? 123.554 85.382 91.673 1.00 64.49 536 ALA D C 1
ATOM 16758 O O . ALA D 1 558 ? 124.279 85.872 90.816 1.00 65.97 536 ALA D O 1
ATOM 16760 N N . LYS D 1 559 ? 122.229 85.529 91.682 1.00 70.14 537 LYS D N 1
ATOM 16761 C CA . LYS D 1 559 ? 121.508 86.350 90.668 1.00 65.09 537 LYS D CA 1
ATOM 16762 C C . LYS D 1 559 ? 122.061 87.771 90.545 1.00 69.51 537 LYS D C 1
ATOM 16763 O O . LYS D 1 559 ? 122.249 88.268 89.461 1.00 83.54 537 LYS D O 1
ATOM 16769 N N . ALA D 1 560 ? 122.367 88.399 91.664 1.00 73.93 538 ALA D N 1
ATOM 16770 C CA . ALA D 1 560 ? 122.933 89.775 91.669 1.00 73.79 538 ALA D CA 1
ATOM 16771 C C . ALA D 1 560 ? 124.332 89.820 91.060 1.00 70.09 538 ALA D C 1
ATOM 16772 O O . ALA D 1 560 ? 124.722 90.790 90.418 1.00 62.08 538 ALA D O 1
ATOM 16774 N N . LEU D 1 561 ? 125.107 88.786 91.331 1.00 59.95 539 LEU D N 1
ATOM 16775 C CA . LEU D 1 561 ? 126.425 88.658 90.733 1.00 62.79 539 LEU D CA 1
ATOM 16776 C C . LEU D 1 561 ? 126.344 88.331 89.221 1.00 52.20 539 LEU D C 1
ATOM 16777 O O . LEU D 1 561 ? 127.188 88.774 88.458 1.00 57.42 539 LEU D O 1
ATOM 16782 N N . LEU D 1 562 ? 125.460 87.407 88.871 1.00 55.54 540 LEU D N 1
ATOM 16783 C CA . LEU D 1 562 ? 125.102 87.141 87.455 1.00 71.37 540 LEU D CA 1
ATOM 16784 C C . LEU D 1 562 ? 124.617 88.410 86.771 1.00 93.22 540 LEU D C 1
ATOM 16785 O O . LEU D 1 562 ? 124.991 88.685 85.646 1.00 107.91 540 LEU D O 1
ATOM 16790 N N . GLN D 1 563 ? 123.726 89.140 87.435 1.00 89.48 541 GLN D N 1
ATOM 16791 C CA . GLN D 1 563 ? 123.177 90.359 86.882 1.00 85.22 541 GLN D CA 1
ATOM 16792 C C . GLN D 1 563 ? 124.291 91.355 86.693 1.00 79.86 541 GLN D C 1
ATOM 16793 O O . GLN D 1 563 ? 124.373 92.001 85.670 1.00 110.95 541 GLN D O 1
ATOM 16799 N N . THR D 1 564 ? 125.191 91.415 87.663 1.00 90.60 542 THR D N 1
ATOM 16800 C CA . THR D 1 564 ? 126.382 92.281 87.590 1.00 85.07 542 THR D CA 1
ATOM 16801 C C . THR D 1 564 ? 127.250 91.883 86.413 1.00 92.95 542 THR D C 1
ATOM 16802 O O . THR D 1 564 ? 127.710 92.732 85.661 1.00 102.25 542 THR D O 1
ATOM 16806 N N . TRP D 1 565 ? 127.441 90.579 86.247 1.00 99.37 543 TRP D N 1
ATOM 16807 C CA . TRP D 1 565 ? 128.264 90.046 85.156 1.00 98.09 543 TRP D CA 1
ATOM 16808 C C . TRP D 1 565 ? 127.659 90.409 83.782 1.00 99.04 543 TRP D C 1
ATOM 16809 O O . TRP D 1 565 ? 128.376 90.859 82.892 1.00 83.70 543 TRP D O 1
ATOM 16820 N N . ILE D 1 566 ? 126.352 90.164 83.620 1.00 100.45 544 ILE D N 1
ATOM 16821 C CA . ILE D 1 566 ? 125.616 90.464 82.360 1.00 70.83 544 ILE D CA 1
ATOM 16822 C C . ILE D 1 566 ? 125.661 91.965 82.046 1.00 74.99 544 ILE D C 1
ATOM 16823 O O . ILE D 1 566 ? 125.827 92.358 80.896 1.00 81.15 544 ILE D O 1
ATOM 16828 N N . GLU D 1 567 ? 125.522 92.793 83.077 1.00 85.94 545 GLU D N 1
ATOM 16829 C CA . GLU D 1 567 ? 125.470 94.263 82.905 1.00 97.70 545 GLU D CA 1
ATOM 16830 C C . GLU D 1 567 ? 126.824 94.858 82.543 1.00 94.01 545 GLU D C 1
ATOM 16831 O O . GLU D 1 567 ? 126.915 95.786 81.739 1.00 111.93 545 GLU D O 1
ATOM 16837 N N . LYS D 1 568 ? 127.873 94.317 83.141 1.00 78.35 546 LYS D N 1
ATOM 16838 C CA . LYS D 1 568 ? 129.237 94.827 82.897 1.00 84.40 546 LYS D CA 1
ATOM 16839 C C . LYS D 1 568 ? 129.942 93.960 81.827 1.00 82.94 546 LYS D C 1
ATOM 16840 O O . LYS D 1 568 ? 131.168 94.033 81.626 1.00 82.96 546 LYS D O 1
ATOM 16846 N N . LYS D 1 569 ? 129.147 93.155 81.128 1.00 74.70 547 LYS D N 1
ATOM 16847 C CA . LYS D 1 569 ? 129.601 92.502 79.887 1.00 93.16 547 LYS D CA 1
ATOM 16848 C C . LYS D 1 569 ? 130.864 91.622 80.153 1.00 88.84 547 LYS D C 1
ATOM 16849 O O . LYS D 1 569 ? 131.849 91.675 79.413 1.00 73.68 547 LYS D O 1
ATOM 16855 N N . ARG D 1 570 ? 130.772 90.763 81.177 1.00 84.55 548 ARG D N 1
ATOM 16856 C CA . ARG D 1 570 ? 131.815 89.740 81.457 1.00 67.48 548 ARG D CA 1
ATOM 16857 C C . ARG D 1 570 ? 131.484 88.465 80.715 1.00 54.09 548 ARG D C 1
ATOM 16858 O O . ARG D 1 570 ? 130.973 87.490 81.283 1.00 59.55 548 ARG D O 1
ATOM 16866 N N . LEU D 1 571 ? 131.759 88.473 79.425 1.00 52.67 549 LEU D N 1
ATOM 16867 C CA . LEU D 1 571 ? 131.096 87.535 78.509 1.00 50.42 549 LEU D CA 1
ATOM 16868 C C . LEU D 1 571 ? 131.498 86.100 78.770 1.00 52.74 549 LEU D C 1
ATOM 16869 O O . LEU D 1 571 ? 130.682 85.214 78.565 1.00 52.12 549 LEU D O 1
ATOM 16874 N N . GLU D 1 572 ? 132.752 85.865 79.216 1.00 39.49 550 GLU D N 1
ATOM 16875 C CA . GLU D 1 572 ? 133.243 84.498 79.429 1.00 44.40 550 GLU D CA 1
ATOM 16876 C C . GLU D 1 572 ? 132.389 83.840 80.476 1.00 42.71 550 GLU D C 1
ATOM 16877 O O . GLU D 1 572 ? 132.085 82.677 80.396 1.00 44.92 550 GLU D O 1
ATOM 16883 N N . LYS D 1 573 ? 132.030 84.613 81.492 1.00 45.71 551 LYS D N 1
ATOM 16884 C CA . LYS D 1 573 ? 131.291 84.080 82.624 1.00 49.55 551 LYS D CA 1
ATOM 16885 C C . LYS D 1 573 ? 129.835 83.778 82.217 1.00 43.73 551 LYS D C 1
ATOM 16886 O O . LYS D 1 573 ? 129.256 82.767 82.599 1.00 42.13 551 LYS D O 1
ATOM 16892 N N . VAL D 1 574 ? 129.259 84.691 81.468 1.00 38.81 552 VAL D N 1
ATOM 16893 C CA . VAL D 1 574 ? 127.874 84.517 80.962 1.00 45.03 552 VAL D CA 1
ATOM 16894 C C . VAL D 1 574 ? 127.844 83.317 80.035 1.00 42.38 552 VAL D C 1
ATOM 16895 O O . VAL D 1 574 ? 126.992 82.445 80.154 1.00 48.89 552 VAL D O 1
ATOM 16899 N N . ALA D 1 575 ? 128.902 83.182 79.238 1.00 46.65 553 ALA D N 1
ATOM 16900 C CA . ALA D 1 575 ? 129.049 82.052 78.319 1.00 44.52 553 ALA D CA 1
ATOM 16901 C C . ALA D 1 575 ? 129.122 80.710 79.043 1.00 51.80 553 ALA D C 1
ATOM 16902 O O . ALA D 1 575 ? 128.504 79.715 78.617 1.00 46.42 553 ALA D O 1
ATOM 16904 N N . GLU D 1 576 ? 129.953 80.629 80.082 1.00 47.34 554 GLU D N 1
ATOM 16905 C CA . GLU D 1 576 ? 130.166 79.317 80.743 1.00 49.42 554 GLU D CA 1
ATOM 16906 C C . GLU D 1 576 ? 128.856 78.874 81.343 1.00 43.30 554 GLU D C 1
ATOM 16907 O O . GLU D 1 576 ? 128.531 77.710 81.316 1.00 44.00 554 GLU D O 1
ATOM 16913 N N . LEU D 1 577 ? 128.115 79.838 81.903 1.00 40.54 555 LEU D N 1
ATOM 16914 C CA . LEU D 1 577 ? 126.875 79.531 82.582 1.00 42.11 555 LEU D CA 1
ATOM 16915 C C . LEU D 1 577 ? 125.798 79.216 81.603 1.00 42.24 555 LEU D C 1
ATOM 16916 O O . LEU D 1 577 ? 125.048 78.266 81.798 1.00 40.79 555 LEU D O 1
ATOM 16921 N N . TRP D 1 578 ? 125.757 79.965 80.506 1.00 42.34 556 TRP D N 1
ATOM 16922 C CA . TRP D 1 578 ? 124.742 79.662 79.441 1.00 38.27 556 TRP D CA 1
ATOM 16923 C C . TRP D 1 578 ? 124.862 78.254 78.899 1.00 35.33 556 TRP D C 1
ATOM 16924 O O . TRP D 1 578 ? 123.884 77.514 78.865 1.00 37.45 556 TRP D O 1
ATOM 16935 N N . VAL D 1 579 ? 126.088 77.801 78.576 1.00 40.95 557 VAL D N 1
ATOM 16936 C CA . VAL D 1 579 ? 126.243 76.465 78.020 1.00 37.25 557 VAL D CA 1
ATOM 16937 C C . VAL D 1 579 ? 125.870 75.346 78.984 1.00 40.76 557 VAL D C 1
ATOM 16938 O O . VAL D 1 579 ? 125.419 74.279 78.562 1.00 40.51 557 VAL D O 1
ATOM 16942 N N . LYS D 1 580 ? 125.991 75.625 80.263 1.00 46.24 558 LYS D N 1
ATOM 16943 C CA . LYS D 1 580 ? 125.597 74.673 81.295 1.00 52.27 558 LYS D CA 1
ATOM 16944 C C . LYS D 1 580 ? 124.103 74.681 81.590 1.00 49.72 558 LYS D C 1
ATOM 16945 O O . LYS D 1 580 ? 123.631 73.815 82.295 1.00 50.11 558 LYS D O 1
ATOM 16951 N N . GLY D 1 581 ? 123.374 75.700 81.114 1.00 45.33 559 GLY D N 1
ATOM 16952 C CA . GLY D 1 581 ? 121.888 75.654 81.156 1.00 45.99 559 GLY D CA 1
ATOM 16953 C C . GLY D 1 581 ? 121.236 76.851 81.809 1.00 46.33 559 GLY D C 1
ATOM 16954 O O . GLY D 1 581 ? 120.024 76.955 81.870 1.00 46.98 559 GLY D O 1
ATOM 16955 N N . LEU D 1 582 ? 122.033 77.803 82.220 1.00 50.95 560 LEU D N 1
ATOM 16956 C CA . LEU D 1 582 ? 121.480 78.959 82.868 1.00 55.08 560 LEU D CA 1
ATOM 16957 C C . LEU D 1 582 ? 120.740 79.850 81.881 1.00 67.66 560 LEU D C 1
ATOM 16958 O O . LEU D 1 582 ? 121.283 80.234 80.860 1.00 61.94 560 LEU D O 1
ATOM 16963 N N . GLN D 1 583 ? 119.548 80.286 82.269 1.00 61.76 561 GLN D N 1
ATOM 16964 C CA . GLN D 1 583 ? 118.776 81.183 81.466 1.00 55.19 561 GLN D CA 1
ATOM 16965 C C . GLN D 1 583 ? 119.310 82.609 81.598 1.00 58.76 561 GLN D C 1
ATOM 16966 O O . GLN D 1 583 ? 119.524 83.099 82.698 1.00 57.24 561 GLN D O 1
ATOM 16972 N N . ILE D 1 584 ? 119.681 83.220 80.475 1.00 43.26 562 ILE D N 1
ATOM 16973 C CA . ILE D 1 584 ? 120.303 84.554 80.521 1.00 42.62 562 ILE D CA 1
ATOM 16974 C C . ILE D 1 584 ? 119.286 85.564 80.026 1.00 57.03 562 ILE D C 1
ATOM 16975 O O . ILE D 1 584 ? 118.587 85.312 79.050 1.00 55.05 562 ILE D O 1
ATOM 16980 N N . ASP D 1 585 ? 119.233 86.714 80.676 1.00 53.02 563 ASP D N 1
ATOM 16981 C CA . ASP D 1 585 ? 118.378 87.810 80.232 1.00 51.46 563 ASP D CA 1
ATOM 16982 C C . ASP D 1 585 ? 119.153 88.672 79.239 1.00 51.60 563 ASP D C 1
ATOM 16983 O O . ASP D 1 585 ? 119.817 89.649 79.611 1.00 46.87 563 ASP D O 1
ATOM 16988 N N . TRP D 1 586 ? 119.042 88.324 77.959 1.00 46.53 564 TRP D N 1
ATOM 16989 C CA . TRP D 1 586 ? 119.975 88.850 76.951 1.00 46.23 564 TRP D CA 1
ATOM 16990 C C . TRP D 1 586 ? 119.794 90.338 76.757 1.00 42.22 564 TRP D C 1
ATOM 16991 O O . TRP D 1 586 ? 120.745 91.065 76.532 1.00 47.79 564 TRP D O 1
ATOM 17002 N N . ASN D 1 587 ? 118.580 90.807 76.966 1.00 47.00 565 ASN D N 1
ATOM 17003 C CA . ASN D 1 587 ? 118.307 92.258 76.922 1.00 46.76 565 ASN D CA 1
ATOM 17004 C C . ASN D 1 587 ? 119.237 93.099 77.784 1.00 52.56 565 ASN D C 1
ATOM 17005 O O . ASN D 1 587 ? 119.615 94.195 77.396 1.00 53.56 565 ASN D O 1
ATOM 17010 N N . LYS D 1 588 ? 119.641 92.566 78.942 1.00 52.56 566 LYS D N 1
ATOM 17011 C CA . LYS D 1 588 ? 120.523 93.329 79.875 1.00 60.11 566 LYS D CA 1
ATOM 17012 C C . LYS D 1 588 ? 121.976 93.415 79.428 1.00 61.29 566 LYS D C 1
ATOM 17013 O O . LYS D 1 588 ? 122.734 94.238 79.928 1.00 61.72 566 LYS D O 1
ATOM 17019 N N . LEU D 1 589 ? 122.309 92.700 78.361 1.00 51.03 567 LEU D N 1
ATOM 17020 C CA . LEU D 1 589 ? 123.619 92.868 77.726 1.00 45.86 567 LEU D CA 1
ATOM 17021 C C . LEU D 1 589 ? 123.709 94.200 76.962 1.00 52.13 567 LEU D C 1
ATOM 17022 O O . LEU D 1 589 ? 124.795 94.625 76.546 1.00 53.69 567 LEU D O 1
ATOM 17027 N N . TYR D 1 590 ? 122.554 94.818 76.703 1.00 55.44 568 TYR D N 1
ATOM 17028 C CA . TYR D 1 590 ? 122.487 95.989 75.818 1.00 49.89 568 TYR D CA 1
ATOM 17029 C C . TYR D 1 590 ? 121.883 97.190 76.546 1.00 57.28 568 TYR D C 1
ATOM 17030 O O . TYR D 1 590 ? 120.867 97.072 77.216 1.00 55.90 568 TYR D O 1
ATOM 17039 N N . GLY D 1 591 ? 122.527 98.342 76.400 1.00 62.48 569 GLY D N 1
ATOM 17040 C CA . GLY D 1 591 ? 122.036 99.596 77.021 1.00 62.77 569 GLY D CA 1
ATOM 17041 C C . GLY D 1 591 ? 121.391 100.541 76.020 1.00 64.71 569 GLY D C 1
ATOM 17042 O O . GLY D 1 591 ? 120.221 100.366 75.637 1.00 65.30 569 GLY D O 1
ATOM 17043 N N . GLU D 1 592 ? 122.156 101.532 75.573 1.00 68.58 570 GLU D N 1
ATOM 17044 C CA . GLU D 1 592 ? 121.619 102.581 74.698 1.00 77.79 570 GLU D CA 1
ATOM 17045 C C . GLU D 1 592 ? 121.424 102.039 73.294 1.00 78.13 570 GLU D C 1
ATOM 17046 O O . GLU D 1 592 ? 120.524 102.452 72.561 1.00 69.64 570 GLU D O 1
ATOM 17052 N N . TYR D 1 593 ? 122.320 101.139 72.916 1.00 80.30 571 TYR D N 1
ATOM 17053 C CA . TYR D 1 593 ? 122.309 100.529 71.591 1.00 67.72 571 TYR D CA 1
ATOM 17054 C C . TYR D 1 593 ? 121.864 99.080 71.678 1.00 60.52 571 TYR D C 1
ATOM 17055 O O . TYR D 1 593 ? 122.487 98.268 72.362 1.00 62.61 571 TYR D O 1
ATOM 17064 N N . THR D 1 594 ? 120.780 98.755 70.984 1.00 52.72 572 THR D N 1
ATOM 17065 C CA . THR D 1 594 ? 120.361 97.363 70.833 1.00 49.33 572 THR D CA 1
ATOM 17066 C C . THR D 1 594 ? 120.519 96.971 69.376 1.00 45.87 572 THR D C 1
ATOM 17067 O O . THR D 1 594 ? 120.029 97.680 68.470 1.00 43.08 572 THR D O 1
ATOM 17071 N N . PRO D 1 595 ? 121.228 95.865 69.118 1.00 43.18 573 PRO D N 1
ATOM 17072 C CA . PRO D 1 595 ? 121.291 95.370 67.735 1.00 43.85 573 PRO D CA 1
ATOM 17073 C C . PRO D 1 595 ? 119.926 94.866 67.216 1.00 38.08 573 PRO D C 1
ATOM 17074 O O . PRO D 1 595 ? 118.893 94.974 67.908 1.00 35.62 573 PRO D O 1
ATOM 17078 N N . ARG D 1 596 ? 119.932 94.356 66.001 1.00 40.12 574 ARG D N 1
ATOM 17079 C CA . ARG D 1 596 ? 118.713 93.925 65.314 1.00 39.77 574 ARG D CA 1
ATOM 17080 C C . ARG D 1 596 ? 118.825 92.451 64.879 1.00 36.86 574 ARG D C 1
ATOM 17081 O O . ARG D 1 596 ? 119.885 91.993 64.483 1.00 36.21 574 ARG D O 1
ATOM 17089 N N . ARG D 1 597 ? 117.754 91.716 65.016 1.00 33.75 575 ARG D N 1
ATOM 17090 C CA . ARG D 1 597 ? 117.667 90.370 64.428 1.00 35.70 575 ARG D CA 1
ATOM 17091 C C . ARG D 1 597 ? 117.840 90.457 62.885 1.00 34.86 575 ARG D C 1
ATOM 17092 O O . ARG D 1 597 ? 117.268 91.376 62.183 1.00 31.42 575 ARG D O 1
ATOM 17100 N N . ILE D 1 598 ? 118.584 89.491 62.369 1.00 32.02 576 ILE D N 1
ATOM 17101 C CA . ILE D 1 598 ? 118.803 89.331 60.963 1.00 36.54 576 ILE D CA 1
ATOM 17102 C C . ILE D 1 598 ? 118.556 87.890 60.563 1.00 31.97 576 ILE D C 1
ATOM 17103 O O . ILE D 1 598 ? 118.520 87.004 61.416 1.00 32.33 576 ILE D O 1
ATOM 17108 N N . SER D 1 599 ? 118.435 87.656 59.243 1.00 29.91 577 SER D N 1
ATOM 17109 C CA . SER D 1 599 ? 118.341 86.340 58.678 1.00 29.91 577 SER D CA 1
ATOM 17110 C C . SER D 1 599 ? 119.674 85.592 58.843 1.00 36.48 577 SER D C 1
ATOM 17111 O O . SER D 1 599 ? 120.736 86.092 58.480 1.00 33.00 577 SER D O 1
ATOM 17114 N N . LEU D 1 600 ? 119.605 84.391 59.415 1.00 30.00 578 LEU D N 1
ATOM 17115 C CA . LEU D 1 600 ? 120.742 83.487 59.555 1.00 33.85 578 LEU D CA 1
ATOM 17116 C C . LEU D 1 600 ? 120.258 82.094 59.237 1.00 34.57 578 LEU D C 1
ATOM 17117 O O . LEU D 1 600 ? 119.063 81.804 59.368 1.00 29.78 578 LEU D O 1
ATOM 17122 N N . PRO D 1 601 ? 121.196 81.174 58.953 1.00 33.76 579 PRO D N 1
ATOM 17123 C CA . PRO D 1 601 ? 120.811 79.764 58.730 1.00 37.97 579 PRO D CA 1
ATOM 17124 C C . PRO D 1 601 ? 120.012 79.164 59.895 1.00 34.71 579 PRO D C 1
ATOM 17125 O O . PRO D 1 601 ? 120.228 79.540 61.064 1.00 29.86 579 PRO D O 1
ATOM 17129 N N . ALA D 1 602 ? 119.036 78.342 59.554 1.00 34.01 580 ALA D N 1
ATOM 17130 C CA . ALA D 1 602 ? 118.070 77.873 60.508 1.00 33.82 580 ALA D CA 1
ATOM 17131 C C . ALA D 1 602 ? 118.471 76.436 60.926 1.00 35.54 580 ALA D C 1
ATOM 17132 O O . ALA D 1 602 ? 119.473 75.906 60.476 1.00 32.02 580 ALA D O 1
ATOM 17134 N N . TYR D 1 603 ? 117.680 75.820 61.775 1.00 36.94 581 TYR D N 1
ATOM 17135 C CA . TYR D 1 603 ? 118.034 74.558 62.338 1.00 32.98 581 TYR D CA 1
ATOM 17136 C C . TYR D 1 603 ? 118.404 73.486 61.294 1.00 37.59 581 TYR D C 1
ATOM 17137 O O . TYR D 1 603 ? 117.629 73.189 60.395 1.00 36.00 581 TYR D O 1
ATOM 17146 N N . PRO D 1 604 ? 119.580 72.847 61.448 1.00 36.70 582 PRO D N 1
ATOM 17147 C CA . PRO D 1 604 ? 119.951 71.752 60.510 1.00 38.99 582 PRO D CA 1
ATOM 17148 C C . PRO D 1 604 ? 119.354 70.388 60.916 1.00 44.57 582 PRO D C 1
ATOM 17149 O O . PRO D 1 604 ? 119.974 69.643 61.665 1.00 42.64 582 PRO D O 1
ATOM 17153 N N . PHE D 1 605 ? 118.154 70.077 60.427 1.00 34.35 583 PHE D N 1
ATOM 17154 C CA . PHE D 1 605 ? 117.493 68.870 60.854 1.00 32.44 583 PHE D CA 1
ATOM 17155 C C . PHE D 1 605 ? 118.328 67.630 60.593 1.00 34.53 583 PHE D C 1
ATOM 17156 O O . PHE D 1 605 ? 118.984 67.518 59.581 1.00 31.84 583 PHE D O 1
ATOM 17164 N N . ALA D 1 606 ? 118.185 66.649 61.485 1.00 41.02 584 ALA D N 1
ATOM 17165 C CA . ALA D 1 606 ? 118.741 65.315 61.244 1.00 36.23 584 ALA D CA 1
ATOM 17166 C C . ALA D 1 606 ? 118.200 64.781 59.930 1.00 42.17 584 ALA D C 1
ATOM 17167 O O . ALA D 1 606 ? 116.995 64.897 59.590 1.00 37.24 584 ALA D O 1
ATOM 17169 N N . GLU D 1 607 ? 119.071 64.160 59.181 1.00 33.58 585 GLU D N 1
ATOM 17170 C CA . GLU D 1 607 ? 118.675 63.645 57.865 1.00 43.07 585 GLU D CA 1
ATOM 17171 C C . GLU D 1 607 ? 118.453 62.155 57.866 1.00 45.38 585 GLU D C 1
ATOM 17172 O O . GLU D 1 607 ? 119.271 61.388 57.410 1.00 42.81 585 GLU D O 1
ATOM 17178 N N . GLU D 1 608 ? 117.362 61.765 58.479 1.00 40.56 586 GLU D N 1
ATOM 17179 C CA . GLU D 1 608 ? 117.042 60.359 58.686 1.00 41.08 586 GLU D CA 1
ATOM 17180 C C . GLU D 1 608 ? 116.013 59.898 57.710 1.00 46.99 586 GLU D C 1
ATOM 17181 O O . GLU D 1 608 ? 115.012 60.606 57.469 1.00 37.49 586 GLU D O 1
ATOM 17187 N N . TYR D 1 609 ? 116.211 58.688 57.182 1.00 40.90 587 TYR D N 1
ATOM 17188 C CA . TYR D 1 609 ? 115.353 58.137 56.123 1.00 42.18 587 TYR D CA 1
ATOM 17189 C C . TYR D 1 609 ? 114.107 57.483 56.689 1.00 51.92 587 TYR D C 1
ATOM 17190 O O . TYR D 1 609 ? 114.192 56.682 57.614 1.00 41.58 587 TYR D O 1
ATOM 17199 N N . TYR D 1 610 ? 112.937 57.890 56.186 1.00 40.99 588 TYR D N 1
ATOM 17200 C CA . TYR D 1 610 ? 111.688 57.249 56.536 1.00 39.44 588 TYR D CA 1
ATOM 17201 C C . TYR D 1 610 ? 110.812 57.136 55.293 1.00 53.27 588 TYR D C 1
ATOM 17202 O O . TYR D 1 610 ? 110.468 58.164 54.635 1.00 41.27 588 TYR D O 1
ATOM 17211 N N . TRP D 1 611 ? 110.427 55.905 54.974 1.00 42.40 589 TRP D N 1
ATOM 17212 C CA . TRP D 1 611 ? 109.491 55.659 53.907 1.00 41.31 589 TRP D CA 1
ATOM 17213 C C . TRP D 1 611 ? 108.448 54.591 54.276 1.00 39.76 589 TRP D C 1
ATOM 17214 O O . TRP D 1 611 ? 108.167 54.377 55.439 1.00 49.04 589 TRP D O 1
ATOM 17225 N N . LEU D 1 612 ? 107.777 54.046 53.279 1.00 44.70 590 LEU D N 1
ATOM 17226 C CA . LEU D 1 612 ? 106.626 53.154 53.516 1.00 50.42 590 LEU D CA 1
ATOM 17227 C C . LEU D 1 612 ? 107.057 51.963 54.387 1.00 53.15 590 LEU D C 1
ATOM 17228 O O . LEU D 1 612 ? 108.085 51.381 54.132 1.00 48.05 590 LEU D O 1
ATOM 17233 N N . PRO D 1 613 ? 106.265 51.626 55.420 1.00 57.22 591 PRO D N 1
ATOM 17234 C CA . PRO D 1 613 ? 106.590 50.534 56.356 1.00 65.76 591 PRO D CA 1
ATOM 17235 C C . PRO D 1 613 ? 106.515 49.141 55.737 1.00 56.20 591 PRO D C 1
ATOM 17236 O O . PRO D 1 613 ? 106.294 49.021 54.524 1.00 61.11 591 PRO D O 1
#

Sequence (2196 aa):
DAIAIVGMSGRYPGARNVREYWDNLVHARNAIRDIPTSRWDVDKYYDPVKVYCKSMGMLDDIEHFDPLFFNIPPSEAELMDPQHRIFLQEGYKAFEDAGYNARTLNEKKCGVYLGIMSNEYGVMLNGNSFAIAAARIPYFLNLKGPAIPIDTASSSSLVGTHLARQALINKEIDMALVGGVSLYLTPESYMSMAGMLSPDGQCKAFDNGANGFVPGEGAGALVLKRLKDAEADRDHIYGIIIGSGINQDGKTNGITAPSAKSQMDLERDIYETYGIHPESISYVEMHGTGTKQGDPIELEALSTVFQEKTDKKQFCAIGSVKSNIGHTSAAAGVAGVQKVLLCMNHKTLVPTLNFTTPNEHFEFEHSPLYVNTELKPWETADGKPRRACVSSFGYSGTNAHIVIEEYQPESALFVLSAKKEKQLKAYAEAMKDFVTSNEDIDLEDMAYTLQTGREAMDYRMAFLADSREMLIKALDDYLAEMPNGSIFAAHVKTKKSEIKLFETDHDAKALLQTWIEKKRLEKVAELWVKGLQIDWNKLYGEYTPRRISLPAYPFAEEYYWLPDAIAIVGMSGRYPGARNVREYWDNLVHARNAIRDIPTSRWDVDKYYDPVLKVYCKSMGMLDDIEHFDPLFFNIPPSEAELMDPQHRIFLQEGYKAFEDAGYNARTLNEKKCGVYLGIMSNEYGVMLTGNSFAIAAARIPYFLNLKGPAIPIDTASSSSLVGTHLARQALINKEIDMALVGGVSLYLTPESYMSMCEAGMLSPDGQCKAFDNGANGFVPGEGAGALVLKRLKDAEADRDHIYGIIIGSGINQDGKTNGITAPSAKSQMDLERDIYETYGIHPESISYVEMHGTGTKQGDPIELEALSTVFQEKTDKKQFCAIGSVKSNIGHTSAAAGVAGVQKVLLCMNHKTLVPTLNFTTPNEHFEFEHSPLYVNTELKPWETADGKPRRACVSSFGYSGTNAHIVIEEYQPEKRSALFVLSAKKEKQLKAYAEAMKDFVTSNEDIDLEDMAYTLQTGREAMDYRMAFLADSREMLIKALDDYLAEMPNGSIFAAHVKTKKSEIKLFETDHDAKALLQTWIEKKRLEKVAELWVKGLQIDWNKLYGEYTPRRISLPAYPFAEEYYWLPDAIAIVGMSGRYPGARNVREYWDNLVHARNAIRDIPTSRWDVCKSMGMLDDIEHFDPLFFNIPPSEAELMDPQHRIFLQEGYKAFEDAGYNARTLNEKKCGVYLGIMSNEYGVMLGNSFAIAAARIPYFLNLKGPAIPIDTASSSSLVGTHLARQALINKEIDMALVGGVSLYLTPESYGANGFVPGEGAGALVLKRLKDAEADRDHIYGIIIGSGINQDGKTNGITAPSAKSQMDLERDIYETYGIHPESISYVEMHGTGTGDPIELEALSTVFQEKTDKKQFCAIGSVKSNIGHTSAAAGVAGVQKVLLCMNHKTLVPTLNFTTPNEHFEFEHSPLYVNTELKPWETADGKPRRACVSSFGYSGTNAHIVIEEYQPERSALFVLSAKKEKQLKAYAEAMKDFVTSNEDIDLEDMAYTLQTGREAMDYRMAFLADSREMLIKALDDYLAEMPNGSIFAAHVKTKKSEIKLFETDHDAKALLQTWIEKKRLEKVAELWVKGLQIDWNKLYGEYTPRRISLPAYPFAEEYYWLPDAIAIVGMSGRYPGARNVREYWDNLVHARNAIRDIPTSRWCKSMGMLDDIEHFDPLFFNIPPSEAELMDPQHRIFLQEGYKAFEDAGYNARTLNEKKCGVYLGIMSNEYGVMLTGNSFAIAAARIPYFLNLKGPAIPIDTASSSSLVGTHLARQALINKEIDMALVGGVSLYLTPESYGANGFVPGEGAGALVLKRLKDAEADRDHIYGIIIGSGINQDGKTNGITAPSAKSQMDLERDIYETYGIHPESISYVEMHGTGTKGDPIELEALSTVFQEKTDKKQFCAIGSVKSNIGHTSAAAGVAGVQKVLLCMNHKTLVPTLNFTTPNEHFEFEHSPLYVNTELKPWETADGKPRRACVSSFGYSGTNAHIVIEEYQPESALFVLSAKKEKQLKAYAEAMKDFVTSNEDIDLEDMAYTLQTGREAMDYRMAFLADSREMLIKALDDYLAEMPNGSIFAAHVKTKKSEIKLFETDHDAKALLQTWIEKKRLEKVAELWVKGLQIDWNKLYGEYTPRRISLPAYPFAEEYYWLP